Protein AF-0000000086856841 (afdb_homodimer)

Radius of gyration: 38.16 Å; Cα contacts (8 Å, |Δi|>4): 3807; chains: 2; bounding box: 121×107×82 Å

Solvent-accessible surface area (backbone atoms only — not comparable to full-atom values): 86858 Å² total; per-residue (Å²): 124,69,25,39,34,36,32,35,74,50,85,82,40,44,64,27,39,36,44,27,0,49,76,40,61,56,24,24,27,40,30,78,48,73,88,27,45,49,75,41,77,31,89,87,40,85,91,23,22,37,47,31,30,42,33,31,36,27,18,20,45,42,61,44,66,43,83,41,76,38,86,73,55,42,55,49,22,18,38,37,60,48,38,59,78,83,48,96,45,12,63,60,40,33,61,70,56,43,29,32,68,36,50,20,50,44,27,41,50,43,43,40,46,41,35,12,46,69,49,40,49,38,44,31,17,49,65,47,65,41,49,46,61,41,30,42,33,40,33,45,48,91,45,85,83,50,71,82,69,87,62,24,70,53,52,43,81,43,70,31,89,52,71,65,90,40,62,69,58,47,44,50,52,47,50,50,49,60,68,31,78,83,33,65,89,47,60,35,30,34,40,31,62,42,22,48,84,40,74,82,68,46,75,63,49,77,44,52,53,84,39,52,68,59,50,36,49,52,49,52,62,55,36,73,74,58,48,72,82,29,32,40,35,42,27,48,49,78,61,49,50,79,45,82,66,78,80,76,92,48,93,60,81,84,74,66,64,24,56,33,40,31,29,27,32,30,43,36,67,85,73,33,58,37,69,60,48,66,30,25,35,36,26,53,53,91,46,84,62,56,88,44,66,30,69,46,34,42,60,68,61,49,39,41,75,44,50,50,73,52,65,69,58,50,51,52,51,51,51,51,48,46,51,51,54,25,37,40,46,48,33,50,50,55,56,54,68,70,49,51,40,77,60,30,33,15,78,39,34,41,78,37,56,39,17,43,32,30,31,49,25,61,56,95,89,32,81,40,69,30,47,68,41,47,30,74,50,62,30,53,46,47,40,52,48,43,47,52,34,29,38,61,65,30,41,75,82,70,58,49,38,53,55,53,24,51,38,54,53,38,52,18,50,50,51,66,45,41,69,40,35,34,33,34,33,46,67,69,60,65,49,42,54,63,53,56,56,49,34,55,74,46,36,44,36,38,35,37,37,26,52,57,77,79,45,82,58,52,84,68,43,74,39,68,44,68,46,77,58,63,60,42,81,43,29,73,58,44,30,52,51,51,51,49,53,37,55,74,68,66,58,78,60,61,22,46,46,34,65,28,80,76,32,36,45,37,31,22,46,37,20,60,74,71,71,38,49,65,36,48,40,70,24,46,49,36,38,52,31,43,50,52,35,30,58,54,29,56,66,36,73,67,67,74,46,21,45,30,72,28,42,50,64,57,30,67,28,82,48,77,75,33,48,62,57,36,50,75,71,36,62,70,54,22,32,35,29,44,32,46,45,41,88,50,43,60,27,32,70,28,72,44,65,66,50,46,51,53,50,49,53,48,46,53,66,68,42,58,37,33,86,66,50,72,85,31,24,27,30,69,41,56,42,29,28,43,28,45,59,77,60,64,50,43,33,41,36,39,38,36,30,51,85,66,38,81,60,43,60,50,56,35,34,44,29,66,52,43,77,60,38,52,40,76,36,26,35,33,35,65,46,71,61,57,65,44,60,48,14,39,47,52,50,51,46,51,44,45,37,48,74,46,50,48,27,41,39,29,29,22,28,34,32,28,41,40,87,64,43,52,34,54,70,47,47,40,86,20,54,55,63,81,52,47,46,60,48,45,25,69,27,56,32,61,50,58,68,60,40,36,52,31,37,20,60,70,38,81,61,77,58,69,70,55,68,60,70,75,39,14,40,22,33,37,48,36,38,49,91,78,29,35,62,34,36,53,83,62,43,33,47,59,50,48,52,53,36,32,76,70,66,60,34,46,77,36,55,46,40,92,51,75,42,62,63,79,80,44,49,40,62,25,33,36,46,27,15,64,23,93,40,61,70,50,2,44,50,52,33,53,53,51,29,52,75,50,51,59,38,39,92,91,44,48,50,68,66,34,55,64,71,71,105,125,71,24,38,34,35,30,35,75,50,84,82,40,45,64,27,39,37,44,27,0,48,75,39,63,56,24,25,28,41,31,80,48,74,88,27,45,48,75,42,76,32,89,86,40,84,94,23,23,37,47,29,30,42,34,31,37,28,18,19,44,43,61,44,64,44,84,43,74,38,86,72,56,42,55,48,23,18,37,38,60,47,37,59,77,84,48,96,47,11,62,61,37,32,60,69,57,43,28,31,69,37,50,20,49,44,27,39,50,44,43,40,47,40,35,13,48,70,50,40,49,39,45,32,20,49,66,44,66,41,48,46,63,40,31,42,34,39,34,43,45,90,46,86,84,49,72,85,69,87,62,23,71,54,53,44,81,41,71,30,90,51,71,67,91,41,63,67,58,46,44,50,52,46,48,50,50,59,68,32,78,83,34,65,90,47,61,35,30,36,39,31,64,42,23,49,85,41,75,82,69,47,74,63,48,78,44,52,55,84,39,52,69,60,50,35,49,52,49,52,62,54,36,73,73,58,47,72,82,29,32,40,36,42,27,48,50,79,61,46,52,78,45,81,66,79,80,75,93,48,94,60,81,82,75,65,64,25,54,33,39,31,30,27,32,32,44,37,66,87,71,33,58,34,70,59,50,66,28,23,35,37,28,54,51,91,47,84,60,57,87,44,66,30,69,46,34,42,58,69,62,49,38,41,74,44,50,52,74,53,65,69,58,51,49,51,52,50,51,52,49,45,54,50,53,26,36,40,47,48,32,52,51,56,57,53,68,71,50,51,40,77,62,31,32,15,79,38,34,42,78,37,54,38,17,41,31,32,33,49,26,60,55,95,89,34,81,38,71,28,47,67,41,46,30,74,51,63,31,54,47,49,41,52,48,43,48,54,33,30,38,61,65,29,41,75,82,70,60,49,38,52,55,52,23,50,38,52,50,39,51,19,50,49,51,65,45,41,69,41,37,34,34,34,34,47,66,69,59,67,49,43,55,63,54,56,57,50,34,55,74,46,37,43,37,37,34,36,36,25,52,58,77,78,43,82,59,53,83,67,43,75,38,66,43,68,45,79,59,62,60,40,82,44,29,73,57,45,29,53,51,50,51,48,53,39,54,73,70,68,58,77,60,62,22,45,46,35,64,27,81,75,32,38,45,37,31,22,46,38,20,59,74,71,69,39,48,65,36,50,40,70,25,45,49,35,36,52,31,43,50,52,36,29,57,53,28,56,67,35,71,67,66,74,45,22,44,29,72,28,42,49,62,57,32,66,28,83,47,77,76,32,47,60,57,37,50,74,71,37,63,69,54,23,33,35,29,44,32,45,44,40,89,50,44,62,26,33,69,29,74,44,64,66,50,45,51,52,51,51,52,49,46,51,65,66,41,60,38,33,88,68,50,71,84,32,23,26,29,69,38,56,42,29,27,44,29,46,60,78,61,64,50,45,33,42,36,39,36,35,29,52,86,66,38,82,59,41,59,50,58,34,35,43,29,64,53,43,79,59,38,52,39,76,35,25,38,34,34,65,46,70,61,55,65,44,60,48,14,38,46,52,49,52,47,49,44,46,38,48,74,46,49,48,26,41,39,28,28,21,29,36,32,28,42,39,87,62,43,53,34,54,70,45,48,41,86,18,56,55,64,80,52,49,48,60,48,44,24,68,27,58,33,60,52,57,67,58,41,36,51,30,36,21,60,72,38,83,62,78,59,69,72,55,67,60,70,75,40,15,38,22,35,38,48,38,38,48,91,79,30,35,60,33,36,52,84,62,42,34,47,61,51,48,52,53,34,32,75,71,66,61,34,47,77,38,56,46,42,91,51,75,42,62,64,80,81,45,49,40,60,25,33,35,48,29,16,62,22,93,39,61,67,50,2,43,51,52,32,52,54,50,28,52,76,49,51,59,38,38,91,92,42,47,51,68,63,34,56,64,73,70,106

Foldseek 3Di:
DFAEEEEADCLLPLLLQQLLQQQPPQRYWYDHDLVQWDWDADPVDGPATWIWGQWTWTHHHPGDIDIDGDVVTDTHQEYEYDCQPDDPRNVSSQVRQFAHPHFYQAHNLLQQQQLWQLQLQQLLQQQLVFAAWQKEKEAEDPQVVHFPRDDGPRYHYDYDPDLPPCLVVLLVVLVCSLPDPSNVVFFKKKKFKTGSVCSPVTDMDMDTSVPSVVVSVSQSVVSVPDDNRMMIMITGLFFFDADDDPDDPDPDDDFDKFKKKKWKWFLAFPRAIFTAAIWMDMGGRVDDDDFPPDQIDHQVVVVVNRVVPDPVVSVVVVVVVRSSVRSSVVSSQVSLVPDDQVSRSHPNYGHGMKMWMWGWHADPNDTGIHTYGMHRRRSSSNRVSNQVVCVVVPDDGGCRSVRVSLRSSQSSLLSVQAPAEEEEEEQDDPLNVVVLVVCVVSNYAYAYEYQDPPHPCCVRHNHYHHDRCLLVVVLLVVLVVVVVSCVVVPHLGLFYQYQQLQCHLSRLNNCVVSVFDFFHSQLSVCQQFQQSLLVLQCPQCDDVHGLNVQHWDKFWAPDLVRLVVRPVRADPQKWKDFRRFPQLFLIFGDGDSVRNSVSLVVQCVQQAACVSAPRGNCSHPRIMMITHDDDAWKWKKKFAAAQLDTQDIAIKGWFAADPGSRATWKIKPPALDDPVQVVLVNVSLSNSSVSSRGHFAIKIWMWGADPVTIHGRGIRRHHDGWCVQVVCCQFFNDGRSSSRVCRRSVHHRSGRPDTDTPWMKMKTFAACVQCVCLVPVVVVVVVLVVCVVVVAKDKRADDPDFGDDDSRTGTGMMIMGIDRDNVVRLVSRQVSCVVSVVDDPVRHSVNRSVVRD/DFAEEEEADCLLPLLLQQLLQQQPPQRYWYHHDLVQWDWDADPVDGPATWIWGQWTWTYHHPGDIDIDGDVVTDTHQEYEYDCQPDDPRNVSSQVRQFAHPHFYQAHNLLQQQQLFFLQLQQLLQQQLVFAAWQKEKEAEDPQVVHFPRDDGPRYHYDYDPDLPPCLVVLLVVLVCSLPDPSNVVFFKKKKFKTGSVCSPVTDMDMDTSVPSVVVSVSNSVVSVPDDNRMMIMITGLFFFDADDDPDDPDPDDDFDKFKKKKWKWFLAFPRAIFTAAIWMDMGGRVDDDDQPPDQIDHQVVVVVVRVVPDPVVSVVVVVVVRSSVRSSVVSSQVSLVPDDQVSRSHPNYGHGMKMWMWGWHADPNDTGIHTYGMHRRRSSSNGVSNQVVCVVVPDDGGCRSVRVSLRSSQSSLLSVQAPAEEEEEEQDDPLNVVVLVVCVVSNYAYAYEYQDPPHPCCVSHNHYHHDRCLLPVVLVVVLVVVVVSCVVVVHLGLFYQYQQLQCHLSRLNNCVVSVFDFFHSQLSVCQQFQQSLLVLQCPQCDDVHGLNVQHWDKFWAPDLVRLVVRPVRADPQKWKDFRRFPQLFLIFGDGDSVRNSVSLVVQCVQQAACVSAPRGNCSHPRIMMITHDDDAWKWKKKFAAAQLDTQDIAIKGWFAADPGSRATWKIKPPALDDPVQVVLVNVSLSNSSVSSRGHFAIKIWMWGADPVTIHGRGIRRHHDGWCVQVVCCQFFNDGRSSSRVCRRSVHHRSGRPDTDTPWMKMKTFAACVQCVCLVPVVVVVVVLVVCVVVVAKDKRADDPDFGDDDSRTGTGMMIMGIDRDNVVRLVSRQVSCVVSVVDDPVRHSVNRSVVRD

pLDDT: mean 92.72, std 7.04, range [60.16, 98.81]

Structure (mmCIF, N/CA/C/O backbone):
data_AF-0000000086856841-model_v1
#
loop_
_entity.id
_entity.type
_entity.pdbx_description
1 polymer 'Carnosine synthase 1'
#
loop_
_atom_site.group_PDB
_atom_site.id
_atom_site.type_symbol
_atom_site.label_atom_id
_atom_site.label_alt_id
_atom_site.label_comp_id
_atom_site.label_asym_id
_atom_site.label_entity_id
_atom_site.label_seq_id
_atom_site.pdbx_PDB_ins_code
_atom_site.Cartn_x
_atom_site.Cartn_y
_atom_site.Cartn_z
_atom_site.occupancy
_atom_site.B_iso_or_equiv
_atom_site.auth_seq_id
_atom_site.auth_comp_id
_atom_site.auth_asym_id
_atom_site.auth_atom_id
_atom_site.pdbx_PDB_model_num
ATOM 1 N N . ASP A 1 1 ? -15.812 -6.828 -26.203 1 84.38 1 ASP A N 1
ATOM 2 C CA . ASP A 1 1 ? -15.258 -6.031 -25.125 1 84.38 1 ASP A CA 1
ATOM 3 C C . ASP A 1 1 ? -16.062 -6.223 -23.828 1 84.38 1 ASP A C 1
ATOM 5 O O . ASP A 1 1 ? -17.297 -6.172 -23.844 1 84.38 1 ASP A O 1
ATOM 9 N N . MET A 1 2 ? -15.383 -6.559 -22.812 1 94.44 2 MET A N 1
ATOM 10 C CA . MET A 1 2 ? -16.031 -6.699 -21.516 1 94.44 2 MET A CA 1
ATOM 11 C C . MET A 1 2 ? -16.469 -5.34 -20.969 1 94.44 2 MET A C 1
ATOM 13 O O . MET A 1 2 ? -15.703 -4.371 -21.016 1 94.44 2 MET A O 1
ATOM 17 N N . THR A 1 3 ? -17.719 -5.25 -20.5 1 98 3 THR A N 1
ATOM 18 C CA . THR A 1 3 ? -18.25 -3.977 -20.031 1 98 3 THR A CA 1
ATOM 19 C C . THR A 1 3 ? -18.922 -4.148 -18.672 1 98 3 THR A C 1
ATOM 21 O O . THR A 1 3 ? -19.891 -4.898 -18.547 1 98 3 THR A O 1
ATOM 24 N N . VAL A 1 4 ? -18.406 -3.479 -17.688 1 98.38 4 VAL A N 1
ATOM 25 C CA . VAL A 1 4 ? -19.062 -3.287 -16.391 1 98.38 4 VAL A CA 1
ATOM 26 C C . VAL A 1 4 ? -19.734 -1.915 -16.359 1 98.38 4 VAL A C 1
ATOM 28 O O . VAL A 1 4 ? -19.047 -0.885 -16.359 1 98.38 4 VAL A O 1
ATOM 31 N N . CYS A 1 5 ? -21 -1.952 -16.297 1 98.44 5 CYS A N 1
ATOM 32 C CA . CYS A 1 5 ? -21.75 -0.707 -16.375 1 98.44 5 CYS A CA 1
ATOM 33 C C . CYS A 1 5 ? -22.234 -0.276 -14.992 1 98.44 5 CYS A C 1
ATOM 35 O O . CYS A 1 5 ? -22.891 -1.048 -14.289 1 98.44 5 CYS A O 1
ATOM 37 N N . ILE A 1 6 ? -21.906 0.891 -14.594 1 97.69 6 ILE A N 1
ATOM 38 C CA . ILE A 1 6 ? -22.422 1.501 -13.375 1 97.69 6 ILE A CA 1
ATOM 39 C C . ILE A 1 6 ? -23.438 2.586 -13.734 1 97.69 6 ILE A C 1
ATOM 41 O O . ILE A 1 6 ? -23.094 3.568 -14.398 1 97.69 6 ILE A O 1
ATOM 45 N N . LEU A 1 7 ? -24.641 2.432 -13.297 1 96.62 7 LEU A N 1
ATOM 46 C CA . LEU A 1 7 ? -25.734 3.348 -13.609 1 96.62 7 LEU A CA 1
ATOM 47 C C . LEU A 1 7 ? -25.906 4.391 -12.508 1 96.62 7 LEU A C 1
ATOM 49 O O . LEU A 1 7 ? -25.906 4.051 -11.32 1 96.62 7 LEU A O 1
ATOM 53 N N . GLY A 1 8 ? -25.984 5.637 -12.914 1 92.88 8 GLY A N 1
ATOM 54 C CA . GLY A 1 8 ? -26.344 6.68 -11.961 1 92.88 8 GLY A CA 1
ATOM 55 C C . GLY A 1 8 ? -25.141 7.438 -11.438 1 92.88 8 GLY A C 1
ATOM 56 O O . GLY A 1 8 ? -24.141 7.594 -12.133 1 92.88 8 GLY A O 1
ATOM 57 N N . SER A 1 9 ? -25.281 7.934 -10.242 1 87.94 9 SER A N 1
ATOM 58 C CA . SER A 1 9 ? -24.266 8.781 -9.625 1 87.94 9 SER A CA 1
ATOM 59 C C . SER A 1 9 ? -23 8 -9.312 1 87.94 9 SER A C 1
ATOM 61 O O . SER A 1 9 ? -23.078 6.887 -8.789 1 87.94 9 SER A O 1
ATOM 63 N N . PRO A 1 10 ? -21.844 8.625 -9.648 1 87.75 10 PRO A N 1
ATOM 64 C CA . PRO A 1 10 ? -20.578 7.945 -9.375 1 87.75 10 PRO A CA 1
ATOM 65 C C . PRO A 1 10 ? -20.125 8.109 -7.926 1 87.75 10 PRO A C 1
ATOM 67 O O . PRO A 1 10 ? -19.094 7.539 -7.527 1 87.75 10 PRO A O 1
ATOM 70 N N . THR A 1 11 ? -20.688 8.828 -7.078 1 82.5 11 THR A N 1
ATOM 71 C CA . THR A 1 11 ? -20.203 9.281 -5.781 1 82.5 11 THR A CA 1
ATOM 72 C C . THR A 1 11 ? -19.703 8.109 -4.949 1 82.5 11 THR A C 1
ATOM 74 O O . THR A 1 11 ? -18.594 8.141 -4.414 1 82.5 11 THR A O 1
ATOM 77 N N . ALA A 1 12 ? -20.469 7.039 -4.965 1 86.31 12 ALA A N 1
ATOM 78 C CA . ALA A 1 12 ? -20.078 5.906 -4.129 1 86.31 12 ALA A CA 1
ATOM 79 C C . ALA A 1 12 ? -19.203 4.93 -4.91 1 86.31 12 ALA A C 1
ATOM 81 O O . ALA A 1 12 ? -18.562 4.055 -4.324 1 86.31 12 ALA A O 1
ATOM 82 N N . PHE A 1 13 ? -19.031 5.145 -6.219 1 93.62 13 PHE A N 1
ATOM 83 C CA . PHE A 1 13 ? -18.391 4.109 -7.023 1 93.62 13 PHE A CA 1
ATOM 84 C C . PHE A 1 13 ? -17.109 4.625 -7.668 1 93.62 13 PHE A C 1
ATOM 86 O O . PHE A 1 13 ? -16.375 3.861 -8.281 1 93.62 13 PHE A O 1
ATOM 93 N N . LEU A 1 14 ? -16.859 5.891 -7.48 1 94.44 14 LEU A N 1
ATOM 94 C CA . LEU A 1 14 ? -15.766 6.504 -8.219 1 94.44 14 LEU A CA 1
ATOM 95 C C . LEU A 1 14 ? -14.453 5.789 -7.926 1 94.44 14 LEU A C 1
ATOM 97 O O . LEU A 1 14 ? -13.719 5.434 -8.844 1 94.44 14 LEU A O 1
ATOM 101 N N . PRO A 1 15 ? -14.102 5.5 -6.609 1 93.56 15 PRO A N 1
ATOM 102 C CA . PRO A 1 15 ? -12.852 4.785 -6.367 1 93.56 15 PRO A CA 1
ATOM 103 C C . PRO A 1 15 ? -12.82 3.406 -7.02 1 93.56 15 PRO A C 1
ATOM 105 O O . PRO A 1 15 ? -11.758 2.941 -7.441 1 93.56 15 PRO A O 1
ATOM 108 N N . ILE A 1 16 ? -13.953 2.764 -7.133 1 95.88 16 ILE A N 1
ATOM 109 C CA . ILE A 1 16 ? -14.07 1.444 -7.746 1 95.88 16 ILE A CA 1
ATOM 110 C C . ILE A 1 16 ? -13.875 1.558 -9.258 1 95.88 16 ILE A C 1
ATOM 112 O O . ILE A 1 16 ? -13.164 0.751 -9.859 1 95.88 16 ILE A O 1
ATOM 116 N N . LEU A 1 17 ? -14.516 2.617 -9.844 1 96.69 17 LEU A N 1
ATOM 117 C CA . LEU A 1 17 ? -14.391 2.887 -11.273 1 96.69 17 LEU A CA 1
ATOM 118 C C . LEU A 1 17 ? -12.938 3.154 -11.648 1 96.69 17 LEU A C 1
ATOM 120 O O . LEU A 1 17 ? -12.438 2.615 -12.633 1 96.69 17 LEU A O 1
ATOM 124 N N . LEU A 1 18 ? -12.289 3.902 -10.828 1 93.62 18 LEU A N 1
ATOM 125 C CA . LEU A 1 18 ? -10.898 4.242 -11.094 1 93.62 18 LEU A CA 1
ATOM 126 C C . LEU A 1 18 ? -10.008 3.008 -10.984 1 93.62 18 LEU A C 1
ATOM 128 O O . LEU A 1 18 ? -9.172 2.758 -11.852 1 93.62 18 LEU A O 1
ATOM 132 N N . GLU A 1 19 ? -10.195 2.225 -9.961 1 94.06 19 GLU A N 1
ATOM 133 C CA . GLU A 1 19 ? -9.414 1.005 -9.773 1 94.06 19 GLU A CA 1
ATOM 134 C C . GLU A 1 19 ? -9.68 0.001 -10.891 1 94.06 19 GLU A C 1
ATOM 136 O O . GLU A 1 19 ? -8.742 -0.597 -11.43 1 94.06 19 GLU A O 1
ATOM 141 N N . GLY A 1 20 ? -10.953 -0.18 -11.203 1 95.94 20 GLY A N 1
ATOM 142 C CA . GLY A 1 20 ? -11.305 -1.084 -12.289 1 95.94 20 GLY A CA 1
ATOM 143 C C . GLY A 1 20 ? -10.711 -0.671 -13.625 1 95.94 20 GLY A C 1
ATOM 144 O O . GLY A 1 20 ? -10.297 -1.521 -14.414 1 95.94 20 GLY A O 1
ATOM 145 N N . GLY A 1 21 ? -10.727 0.634 -13.867 1 94.12 21 GLY A N 1
ATOM 146 C CA . GLY A 1 21 ? -10.117 1.143 -15.086 1 94.12 21 GLY A CA 1
ATOM 147 C C . GLY A 1 21 ? -8.625 0.851 -15.18 1 94.12 21 GLY A C 1
ATOM 148 O O . GLY A 1 21 ? -8.109 0.581 -16.266 1 94.12 21 GLY A O 1
ATOM 149 N N . THR A 1 22 ? -7.992 0.913 -14.086 1 90.31 22 THR A N 1
ATOM 150 C CA . THR A 1 22 ? -6.566 0.604 -14.047 1 90.31 22 THR A CA 1
ATOM 151 C C . THR A 1 22 ? -6.328 -0.879 -14.32 1 90.31 22 THR A C 1
ATOM 153 O O . THR A 1 22 ? -5.395 -1.242 -15.039 1 90.31 22 THR A O 1
ATOM 156 N N . ARG A 1 23 ? -7.184 -1.708 -13.859 1 92.12 23 ARG A N 1
ATOM 157 C CA . ARG A 1 23 ? -7.035 -3.156 -13.961 1 92.12 23 ARG A CA 1
ATOM 158 C C . ARG A 1 23 ? -7.418 -3.646 -15.352 1 92.12 23 ARG A C 1
ATOM 160 O O . ARG A 1 23 ? -6.789 -4.566 -15.883 1 92.12 23 ARG A O 1
ATOM 167 N N . CYS A 1 24 ? -8.508 -3.119 -15.828 1 94.62 24 CYS A N 1
ATOM 168 C CA . CYS A 1 24 ? -9.023 -3.443 -17.156 1 94.62 24 CYS A CA 1
ATOM 169 C C . CYS A 1 24 ? -9.422 -2.18 -17.906 1 94.62 24 CYS A C 1
ATOM 171 O O . CYS A 1 24 ? -10.602 -1.823 -17.953 1 94.62 24 CYS A O 1
ATOM 173 N N . PRO A 1 25 ? -8.453 -1.572 -18.578 1 92.69 25 PRO A N 1
ATOM 174 C CA . PRO A 1 25 ? -8.703 -0.278 -19.219 1 92.69 25 PRO A CA 1
ATOM 175 C C . PRO A 1 25 ? -9.875 -0.323 -20.203 1 92.69 25 PRO A C 1
ATOM 177 O O . PRO A 1 25 ? -9.891 -1.154 -21.109 1 92.69 25 PRO A O 1
ATOM 180 N N . GLY A 1 26 ? -10.82 0.481 -19.953 1 94.88 26 GLY A N 1
ATOM 181 C CA . GLY A 1 26 ? -11.953 0.622 -20.844 1 94.88 26 GLY A CA 1
ATOM 182 C C . GLY A 1 26 ? -13.133 -0.247 -20.469 1 94.88 26 GLY A C 1
ATOM 183 O O . GLY A 1 26 ? -14.234 -0.07 -20.984 1 94.88 26 GLY A O 1
ATOM 184 N N . ALA A 1 27 ? -12.953 -1.126 -19.516 1 97 27 ALA A N 1
ATOM 185 C CA . ALA A 1 27 ? -13.992 -2.084 -19.156 1 97 27 ALA A CA 1
ATOM 186 C C . ALA A 1 27 ? -15.047 -1.444 -18.25 1 97 27 ALA A C 1
ATOM 188 O O . ALA A 1 27 ? -16.219 -1.814 -18.297 1 97 27 ALA A O 1
ATOM 189 N N . MET A 1 28 ? -14.648 -0.501 -17.391 1 97.62 28 MET A N 1
ATOM 190 C CA . MET A 1 28 ? -15.57 0.188 -16.5 1 97.62 28 MET A CA 1
ATOM 191 C C . MET A 1 28 ? -16.234 1.37 -17.203 1 97.62 28 MET A C 1
ATOM 193 O O . MET A 1 28 ? -15.547 2.275 -17.672 1 97.62 28 MET A O 1
ATOM 197 N N . VAL A 1 29 ? -17.562 1.37 -17.234 1 98.19 29 VAL A N 1
ATOM 198 C CA . VAL A 1 29 ? -18.281 2.426 -17.938 1 98.19 29 VAL A CA 1
ATOM 199 C C . VAL A 1 29 ? -19.359 3 -17.031 1 98.19 29 VAL A C 1
ATOM 201 O O . VAL A 1 29 ? -20.203 2.26 -16.516 1 98.19 29 VAL A O 1
ATOM 204 N N . LEU A 1 30 ? -19.297 4.246 -16.797 1 97.88 30 LEU A N 1
ATOM 205 C CA . LEU A 1 30 ? -20.297 4.973 -16.031 1 97.88 30 LEU A CA 1
ATOM 206 C C . LEU A 1 30 ? -21.375 5.539 -16.938 1 97.88 30 LEU A C 1
ATOM 208 O O . LEU A 1 30 ? -21.078 6.227 -17.922 1 97.88 30 LEU A O 1
ATOM 212 N N . CYS A 1 31 ? -22.594 5.16 -16.703 1 97.75 31 CYS A N 1
ATOM 213 C CA . CYS A 1 31 ? -23.75 5.68 -17.422 1 97.75 31 CYS A CA 1
ATOM 214 C C . CYS A 1 31 ? -24.5 6.707 -16.578 1 97.75 31 CYS A C 1
ATOM 216 O O . CYS A 1 31 ? -25.156 6.355 -15.594 1 97.75 31 CYS A O 1
ATOM 218 N N . LEU A 1 32 ? -24.562 7.953 -17 1 95.19 32 LEU A N 1
ATOM 219 C CA . LEU A 1 32 ? -25.062 9.047 -16.188 1 95.19 32 LEU A CA 1
ATOM 220 C C . LEU A 1 32 ? -26.469 9.453 -16.641 1 95.19 32 LEU A C 1
ATOM 222 O O . LEU A 1 32 ? -27.109 10.305 -16 1 95.19 32 LEU A O 1
ATOM 226 N N . SER A 1 33 ? -26.953 8.828 -17.797 1 94.69 33 SER A N 1
ATOM 227 C CA . SER A 1 33 ? -28.25 9.219 -18.328 1 94.69 33 SER A CA 1
ATOM 228 C C . SER A 1 33 ? -28.969 8.023 -18.953 1 94.69 33 SER A C 1
ATOM 230 O O . SER A 1 33 ? -28.344 7.172 -19.578 1 94.69 33 SER A O 1
ATOM 232 N N . PRO A 1 34 ? -30.281 7.957 -18.766 1 94.75 34 PRO A N 1
ATOM 233 C CA . PRO A 1 34 ? -31.031 6.871 -19.406 1 94.75 34 PRO A CA 1
ATOM 234 C C . PRO A 1 34 ? -30.969 6.93 -20.938 1 94.75 34 PRO A C 1
ATOM 236 O O . PRO A 1 34 ? -31.188 5.914 -21.594 1 94.75 34 PRO A O 1
ATOM 239 N N . THR A 1 35 ? -30.641 8.109 -21.5 1 96.44 35 THR A N 1
ATOM 240 C CA . THR A 1 35 ? -30.578 8.258 -22.938 1 96.44 35 THR A CA 1
ATOM 241 C C . THR A 1 35 ? -29.312 7.602 -23.5 1 96.44 35 THR A C 1
ATOM 243 O O . THR A 1 35 ? -29.172 7.418 -24.703 1 96.44 35 THR A O 1
ATOM 246 N N . TRP A 1 36 ? -28.422 7.242 -22.609 1 97.88 36 TRP A N 1
ATOM 247 C CA . TRP A 1 36 ? -27.141 6.668 -23.016 1 97.88 36 TRP A CA 1
ATOM 248 C C . TRP A 1 36 ? -27.25 5.156 -23.172 1 97.88 36 TRP A C 1
ATOM 250 O O . TRP A 1 36 ? -26.312 4.5 -23.609 1 97.88 36 TRP A O 1
ATOM 260 N N . ALA A 1 37 ? -28.406 4.559 -22.828 1 97.56 37 ALA A N 1
ATOM 261 C CA . ALA A 1 37 ? -28.547 3.104 -22.828 1 97.56 37 ALA A CA 1
ATOM 262 C C . ALA A 1 37 ? -29.906 2.689 -23.391 1 97.56 37 ALA A C 1
ATOM 264 O O . ALA A 1 37 ? -30.844 3.484 -23.406 1 97.56 37 ALA A O 1
ATOM 265 N N . SER A 1 38 ? -29.938 1.482 -23.938 1 97.38 38 SER A N 1
ATOM 266 C CA . SER A 1 38 ? -31.172 0.884 -24.422 1 97.38 38 SER A CA 1
ATOM 267 C C . SER A 1 38 ? -31.266 -0.593 -24.062 1 97.38 38 SER A C 1
ATOM 269 O O . SER A 1 38 ? -30.234 -1.24 -23.844 1 97.38 38 SER A O 1
ATOM 271 N N . ARG A 1 39 ? -32.406 -1.087 -23.906 1 97.19 39 ARG A N 1
ATOM 272 C CA . ARG A 1 39 ? -32.656 -2.5 -23.656 1 97.19 39 ARG A CA 1
ATOM 273 C C . ARG A 1 39 ? -33.188 -3.197 -24.906 1 97.19 39 ARG A C 1
ATOM 275 O O . ARG A 1 39 ? -34.094 -2.695 -25.562 1 97.19 39 ARG A O 1
ATOM 282 N N . VAL A 1 40 ? -32.656 -4.324 -25.172 1 97.62 40 VAL A N 1
ATOM 283 C CA . VAL A 1 40 ? -33.125 -5.148 -26.281 1 97.62 40 VAL A CA 1
ATOM 284 C C . VAL A 1 40 ? -33.375 -6.57 -25.797 1 97.62 40 VAL A C 1
ATOM 286 O O . VAL A 1 40 ? -32.719 -7.039 -24.859 1 97.62 40 VAL A O 1
ATOM 289 N N . PRO A 1 41 ? -34.344 -7.27 -26.344 1 97 41 PRO A N 1
ATOM 290 C CA . PRO A 1 41 ? -34.562 -8.656 -25.922 1 97 41 PRO A CA 1
ATOM 291 C C . PRO A 1 41 ? -33.312 -9.516 -26.047 1 97 41 PRO A C 1
ATOM 293 O O . PRO A 1 41 ? -32.594 -9.422 -27.047 1 97 41 PRO A O 1
ATOM 296 N N . SER A 1 42 ? -33.125 -10.305 -25.078 1 96.31 42 SER A N 1
ATOM 297 C CA . SER A 1 42 ? -31.922 -11.156 -25.062 1 96.31 42 SER A CA 1
ATOM 298 C C . SER A 1 42 ? -32.031 -12.258 -26.109 1 96.31 42 SER A C 1
ATOM 300 O O . SER A 1 42 ? -33.094 -12.852 -26.297 1 96.31 42 SER A O 1
ATOM 302 N N . GLU A 1 43 ? -31 -12.562 -26.703 1 90.62 43 GLU A N 1
ATOM 303 C CA . GLU A 1 43 ? -30.938 -13.648 -27.688 1 90.62 43 GLU A CA 1
ATOM 304 C C . GLU A 1 43 ? -30.734 -15 -27 1 90.62 43 GLU A C 1
ATOM 306 O O . GLU A 1 43 ? -31.141 -16.031 -27.531 1 90.62 43 GLU A O 1
ATOM 311 N N . THR A 1 44 ? -30.188 -14.977 -25.906 1 88.38 44 THR A N 1
ATOM 312 C CA . THR A 1 44 ? -29.75 -16.219 -25.266 1 88.38 44 THR A CA 1
ATOM 313 C C . THR A 1 44 ? -30.672 -16.578 -24.109 1 88.38 44 THR A C 1
ATOM 315 O O . THR A 1 44 ? -30.719 -17.75 -23.703 1 88.38 44 THR A O 1
ATOM 318 N N . SER A 1 45 ? -31.359 -15.609 -23.594 1 91.69 45 SER A N 1
ATOM 319 C CA . SER A 1 45 ? -32.219 -15.852 -22.438 1 91.69 45 SER A CA 1
ATOM 320 C C . SER A 1 45 ? -33.625 -15.281 -22.672 1 91.69 45 SER A C 1
ATOM 322 O O . SER A 1 45 ? -33.875 -14.117 -22.359 1 91.69 45 SER A O 1
ATOM 324 N N . PRO A 1 46 ? -34.5 -16.141 -23.047 1 91 46 PRO A N 1
ATOM 325 C CA . PRO A 1 46 ? -35.844 -15.656 -23.344 1 91 46 PRO A CA 1
ATOM 326 C C . PRO A 1 46 ? -36.5 -14.992 -22.141 1 91 46 PRO A C 1
ATOM 328 O O . PRO A 1 46 ? -36.375 -15.469 -21 1 91 46 PRO A O 1
ATOM 331 N N . GLY A 1 47 ? -37.094 -13.875 -22.375 1 92.38 47 GLY A N 1
ATOM 332 C CA . GLY A 1 47 ? -37.781 -13.172 -21.328 1 92.38 47 GLY A CA 1
ATOM 333 C C . GLY A 1 47 ? -36.938 -12.133 -20.625 1 92.38 47 GLY A C 1
ATOM 334 O O . GLY A 1 47 ? -37.438 -11.383 -19.781 1 92.38 47 GLY A O 1
ATOM 335 N N . THR A 1 48 ? -35.75 -12.109 -20.922 1 96.69 48 THR A N 1
ATOM 336 C CA . THR A 1 48 ? -34.844 -11.141 -20.328 1 96.69 48 THR A CA 1
ATOM 337 C C . THR A 1 48 ? -34.344 -10.133 -21.359 1 96.69 48 THR A C 1
ATOM 339 O O . THR A 1 48 ? -34.719 -10.219 -22.531 1 96.69 48 THR A O 1
ATOM 342 N N . TRP A 1 49 ? -33.594 -9.156 -20.859 1 97.75 49 TRP A N 1
ATOM 343 C CA . TRP A 1 49 ? -33.156 -8.07 -21.719 1 97.75 49 TRP A CA 1
ATOM 344 C C . TRP A 1 49 ? -31.625 -7.914 -21.672 1 97.75 49 TRP A C 1
ATOM 346 O O . TRP A 1 49 ? -31.016 -8.133 -20.625 1 97.75 49 TRP A O 1
ATOM 356 N N . SER A 1 50 ? -31.047 -7.551 -22.828 1 97.94 50 SER A N 1
ATOM 357 C CA . SER A 1 50 ? -29.656 -7.109 -22.875 1 97.94 50 SER A CA 1
ATOM 358 C C . SER A 1 50 ? -29.562 -5.586 -22.797 1 97.94 50 SER A C 1
ATOM 360 O O . SER A 1 50 ? -30.375 -4.879 -23.406 1 97.94 50 SER A O 1
ATOM 362 N N . LEU A 1 51 ? -28.656 -5.078 -22 1 98.25 51 LEU A N 1
ATOM 363 C CA . LEU A 1 51 ? -28.438 -3.641 -21.891 1 98.25 51 LEU A CA 1
ATOM 364 C C . LEU A 1 51 ? -27.328 -3.193 -22.844 1 98.25 51 LEU A C 1
ATOM 366 O O . LEU A 1 51 ? -26.203 -3.701 -22.781 1 98.25 51 LEU A O 1
ATOM 370 N N . LEU A 1 52 ? -27.656 -2.271 -23.719 1 98.31 52 LEU A N 1
ATOM 371 C CA . LEU A 1 52 ? -26.703 -1.731 -24.703 1 98.31 52 LEU A CA 1
ATOM 372 C C . LEU A 1 52 ? -26.391 -0.269 -24.406 1 98.31 52 LEU A C 1
ATOM 374 O O . LEU A 1 52 ? -27.312 0.528 -24.156 1 98.31 52 LEU A O 1
ATOM 378 N N . LEU A 1 53 ? -25.156 0.075 -24.328 1 98.38 53 LEU A N 1
ATOM 379 C CA . LEU A 1 53 ? -24.719 1.444 -24.078 1 98.38 53 LEU A CA 1
ATOM 380 C C . LEU A 1 53 ? -24.312 2.139 -25.375 1 98.38 53 LEU A C 1
ATOM 382 O O . LEU A 1 53 ? -23.438 1.656 -26.094 1 98.38 53 LEU A O 1
ATOM 386 N N . SER A 1 54 ? -24.906 3.258 -25.688 1 98.25 54 SER A N 1
ATOM 387 C CA . SER A 1 54 ? -24.531 4.062 -26.844 1 98.25 54 SER A CA 1
ATOM 388 C C . SER A 1 54 ? -23.516 5.137 -26.469 1 98.25 54 SER A C 1
ATOM 390 O O . SER A 1 54 ? -22.797 5.648 -27.344 1 98.25 54 SER A O 1
ATOM 392 N N . ARG A 1 55 ? -23.531 5.469 -25.203 1 97.69 55 ARG A N 1
ATOM 393 C CA . ARG A 1 55 ? -22.609 6.461 -24.656 1 97.69 55 ARG A CA 1
ATOM 394 C C . ARG A 1 55 ? -22.234 6.129 -23.219 1 97.69 55 ARG A C 1
ATOM 396 O O . ARG A 1 55 ? -22.953 5.402 -22.531 1 97.69 55 ARG A O 1
ATOM 403 N N . GLY A 1 56 ? -21.125 6.57 -22.781 1 97.69 56 GLY A N 1
ATOM 404 C CA . GLY A 1 56 ? -20.703 6.383 -21.391 1 97.69 56 GLY A CA 1
ATOM 405 C C . GLY A 1 56 ? -19.328 6.945 -21.109 1 97.69 56 GLY A C 1
ATOM 406 O O . GLY A 1 56 ? -18.594 7.301 -22.031 1 97.69 56 GLY A O 1
ATOM 407 N N . VAL A 1 57 ? -19.031 7.148 -19.812 1 97.75 57 VAL A N 1
ATOM 408 C CA . VAL A 1 57 ? -17.688 7.535 -19.391 1 97.75 57 VAL A CA 1
ATOM 409 C C . VAL A 1 57 ? -16.844 6.289 -19.125 1 97.75 57 VAL A C 1
ATOM 411 O O . VAL A 1 57 ? -17.125 5.531 -18.188 1 97.75 57 VAL A O 1
ATOM 414 N N . SER A 1 58 ? -15.844 6.074 -19.922 1 96.88 58 SER A N 1
ATOM 415 C CA . SER A 1 58 ? -14.961 4.926 -19.766 1 96.88 58 SER A CA 1
ATOM 416 C C . SER A 1 58 ? -13.742 5.281 -18.922 1 96.88 58 SER A C 1
ATOM 418 O O . SER A 1 58 ? -13.227 6.398 -19 1 96.88 58 SER A O 1
ATOM 420 N N . PHE A 1 59 ? -13.352 4.383 -18.078 1 95.62 59 PHE A N 1
ATOM 421 C CA . PHE A 1 59 ? -12.211 4.586 -17.203 1 95.62 59 PHE A CA 1
ATOM 422 C C . PHE A 1 59 ? -11.016 3.752 -17.672 1 95.62 59 PHE A C 1
ATOM 424 O O . PHE A 1 59 ? -11.172 2.58 -18.016 1 95.62 59 PHE A O 1
ATOM 431 N N . LYS A 1 60 ? -9.867 4.348 -17.656 1 91.56 60 LYS A N 1
ATOM 432 C CA . LYS A 1 60 ? -8.656 3.686 -18.125 1 91.56 60 LYS A CA 1
ATOM 433 C C . LYS A 1 60 ? -7.516 3.848 -17.125 1 91.56 60 LYS A C 1
ATOM 435 O O . LYS A 1 60 ? -7.73 4.305 -16 1 91.56 60 LYS A O 1
ATOM 440 N N . GLN A 1 61 ? -6.414 3.34 -17.484 1 84.44 61 GLN A N 1
ATOM 441 C CA . GLN A 1 61 ? -5.258 3.35 -16.609 1 84.44 61 GLN A CA 1
ATOM 442 C C . GLN A 1 61 ? -4.879 4.773 -16.203 1 84.44 61 GLN A C 1
ATOM 444 O O . GLN A 1 61 ? -5.02 5.703 -17 1 84.44 61 GLN A O 1
ATOM 449 N N . GLY A 1 62 ? -4.402 4.992 -14.977 1 75.69 62 GLY A N 1
ATOM 450 C CA . GLY A 1 62 ? -3.932 6.285 -14.5 1 75.69 62 GLY A CA 1
ATOM 451 C C . GLY A 1 62 ? -5.059 7.238 -14.148 1 75.69 62 GLY A C 1
ATOM 452 O O . GLY A 1 62 ? -4.836 8.445 -14.008 1 75.69 62 GLY A O 1
ATOM 453 N N . GLY A 1 63 ? -6.359 6.738 -14.156 1 77.69 63 GLY A N 1
ATOM 454 C CA . GLY A 1 63 ? -7.5 7.559 -13.781 1 77.69 63 GLY A CA 1
ATOM 455 C C . GLY A 1 63 ? -8.086 8.336 -14.945 1 77.69 63 GLY A C 1
ATOM 456 O O . GLY A 1 63 ? -8.984 9.156 -14.758 1 77.69 63 GLY A O 1
ATOM 457 N N . HIS A 1 64 ? -7.59 8.086 -16.109 1 84.06 64 HIS A N 1
ATOM 458 C CA . HIS A 1 64 ? -8.141 8.734 -17.297 1 84.06 64 HIS A CA 1
ATOM 459 C C . HIS A 1 64 ? -9.562 8.258 -17.578 1 84.06 64 HIS A C 1
ATOM 461 O O . HIS A 1 64 ? -9.828 7.055 -17.578 1 84.06 64 HIS A O 1
ATOM 467 N N . SER A 1 65 ? -10.391 9.227 -17.578 1 90.38 65 SER A N 1
ATOM 468 C CA . SER A 1 65 ? -11.781 8.938 -17.922 1 90.38 65 SER A CA 1
ATOM 469 C C . SER A 1 65 ? -12.227 9.742 -19.141 1 90.38 65 SER A C 1
ATOM 471 O O . SER A 1 65 ? -11.82 10.898 -19.297 1 90.38 65 SER A O 1
ATOM 473 N N . THR A 1 66 ? -12.945 9.148 -20.062 1 93.81 66 THR A N 1
ATOM 474 C CA . THR A 1 66 ? -13.352 9.797 -21.312 1 93.81 66 THR A CA 1
ATOM 475 C C . THR A 1 66 ? -14.812 9.5 -21.609 1 93.81 66 THR A C 1
ATOM 477 O O . THR A 1 66 ? -15.281 8.383 -21.422 1 93.81 66 THR A O 1
ATOM 480 N N . LEU A 1 67 ? -15.484 10.555 -22 1 96.31 67 LEU A N 1
ATOM 481 C CA . LEU A 1 67 ? -16.812 10.344 -22.547 1 96.31 67 LEU A CA 1
ATOM 482 C C . LEU A 1 67 ? -16.734 9.719 -23.938 1 96.31 67 LEU A C 1
ATOM 484 O O . LEU A 1 67 ? -16.109 10.273 -24.844 1 96.31 67 LEU A O 1
ATOM 488 N N . GLU A 1 68 ? -17.344 8.602 -24.078 1 96.56 68 GLU A N 1
ATOM 489 C CA . GLU A 1 68 ? -17.234 7.867 -25.344 1 96.56 68 GLU A CA 1
ATOM 490 C C . GLU A 1 68 ? -18.609 7.586 -25.922 1 96.56 68 GLU A C 1
ATOM 492 O O . GLU A 1 68 ? -19.594 7.457 -25.188 1 96.56 68 GLU A O 1
ATOM 497 N N . THR A 1 69 ? -18.625 7.551 -27.266 1 97.5 69 THR A N 1
ATOM 498 C CA . THR A 1 69 ? -19.766 7.047 -28.016 1 97.5 69 THR A CA 1
ATOM 499 C C . THR A 1 69 ? -19.438 5.684 -28.625 1 97.5 69 THR A C 1
ATOM 501 O O . THR A 1 69 ? -18.406 5.512 -29.281 1 97.5 69 THR A O 1
ATOM 504 N N . PHE A 1 70 ? -20.391 4.805 -28.391 1 97.31 70 PHE A N 1
ATOM 505 C CA . PHE A 1 70 ? -20.125 3.447 -28.844 1 97.31 70 PHE A CA 1
ATOM 506 C C . PHE A 1 70 ? -20.953 3.137 -30.094 1 97.31 70 PHE A C 1
ATOM 508 O O . PHE A 1 70 ? -22.188 3.156 -30.062 1 97.31 70 PHE A O 1
ATOM 515 N N . VAL A 1 71 ? -20.203 2.893 -31.234 1 96.19 71 VAL A N 1
ATOM 516 C CA . VAL A 1 71 ? -20.812 2.494 -32.5 1 96.19 71 VAL A CA 1
ATOM 517 C C . VAL A 1 71 ? -20.156 1.227 -33 1 96.19 71 VAL A C 1
ATOM 519 O O . VAL A 1 71 ? -19 1.261 -33.438 1 96.19 71 VAL A O 1
ATOM 522 N N . PRO A 1 72 ? -20.922 0.104 -33.125 1 95.19 72 PRO A N 1
ATOM 523 C CA . PRO A 1 72 ? -22.266 -0.16 -32.562 1 95.19 72 PRO A CA 1
ATOM 524 C C . PRO A 1 72 ? -22.297 -0.064 -31.047 1 95.19 72 PRO A C 1
ATOM 526 O O . PRO A 1 72 ? -21.25 0.011 -30.406 1 95.19 72 PRO A O 1
ATOM 529 N N . PRO A 1 73 ? -23.438 -0.002 -30.453 1 97.19 73 PRO A N 1
ATOM 530 C CA . PRO A 1 73 ? -23.531 0.069 -28.984 1 97.19 73 PRO A CA 1
ATOM 531 C C . PRO A 1 73 ? -22.859 -1.116 -28.297 1 97.19 73 PRO A C 1
ATOM 533 O O . PRO A 1 73 ? -22.812 -2.213 -28.859 1 97.19 73 PRO A O 1
ATOM 536 N N . ARG A 1 74 ? -22.406 -0.85 -27.109 1 96.75 74 ARG A N 1
ATOM 537 C CA . ARG A 1 74 ? -21.703 -1.866 -26.344 1 96.75 74 ARG A CA 1
ATOM 538 C C . ARG A 1 74 ? -22.641 -2.604 -25.406 1 96.75 74 ARG A C 1
ATOM 540 O O . ARG A 1 74 ? -23.453 -1.98 -24.719 1 96.75 74 ARG A O 1
ATOM 547 N N . ARG A 1 75 ? -22.531 -3.85 -25.406 1 97.19 75 ARG A N 1
ATOM 548 C CA . ARG A 1 75 ? -23.359 -4.668 -24.531 1 97.19 75 ARG A CA 1
ATOM 549 C C . ARG A 1 75 ? -22.75 -4.742 -23.125 1 97.19 75 ARG A C 1
ATOM 551 O O . ARG A 1 75 ? -21.547 -4.969 -22.984 1 97.19 75 ARG A O 1
ATOM 558 N N . ALA A 1 76 ? -23.562 -4.57 -22.109 1 98.19 76 ALA A N 1
ATOM 559 C CA . ALA A 1 76 ? -23.109 -4.711 -20.734 1 98.19 76 ALA A CA 1
ATOM 560 C C . ALA A 1 76 ? -22.969 -6.18 -20.344 1 98.19 76 ALA A C 1
ATOM 562 O O . ALA A 1 76 ? -23.812 -7.004 -20.703 1 98.19 76 ALA A O 1
ATOM 563 N N . ASN A 1 77 ? -21.922 -6.48 -19.609 1 98.25 77 ASN A N 1
ATOM 564 C CA . ASN A 1 77 ? -21.703 -7.836 -19.125 1 98.25 77 ASN A CA 1
ATOM 565 C C . ASN A 1 77 ? -21.953 -7.938 -17.609 1 98.25 77 ASN A C 1
ATOM 567 O O . ASN A 1 77 ? -22.094 -9.039 -17.078 1 98.25 77 ASN A O 1
ATOM 571 N N . TYR A 1 78 ? -21.984 -6.871 -17.016 1 98.06 78 TYR A N 1
ATOM 572 C CA . TYR A 1 78 ? -22.359 -6.691 -15.609 1 98.06 78 TYR A CA 1
ATOM 573 C C . TYR A 1 78 ? -22.938 -5.301 -15.375 1 98.06 78 TYR A C 1
ATOM 575 O O . TYR A 1 78 ? -22.469 -4.32 -15.961 1 98.06 78 TYR A O 1
ATOM 583 N N . VAL A 1 79 ? -23.922 -5.262 -14.523 1 98.38 79 VAL A N 1
ATOM 584 C CA . VAL A 1 79 ? -24.562 -3.975 -14.281 1 98.38 79 VAL A CA 1
ATOM 585 C C . VAL A 1 79 ? -24.75 -3.768 -12.781 1 98.38 79 VAL A C 1
ATOM 587 O O . VAL A 1 79 ? -25.094 -4.707 -12.055 1 98.38 79 VAL A O 1
ATOM 590 N N . THR A 1 80 ? -24.438 -2.609 -12.281 1 96.62 80 THR A N 1
ATOM 591 C CA . THR A 1 80 ? -24.812 -2.17 -10.945 1 96.62 80 THR A CA 1
ATOM 592 C C . THR A 1 80 ? -25.078 -0.667 -10.922 1 96.62 80 THR A C 1
ATOM 594 O O . THR A 1 80 ? -25.125 -0.024 -11.969 1 96.62 80 THR A O 1
ATOM 597 N N . GLY A 1 81 ? -25.438 -0.114 -9.789 1 93.94 81 GLY A N 1
ATOM 598 C CA . GLY A 1 81 ? -25.719 1.308 -9.672 1 93.94 81 GLY A CA 1
ATOM 599 C C . GLY A 1 81 ? -26.391 1.676 -8.367 1 93.94 81 GLY A C 1
ATOM 600 O O . GLY A 1 81 ? -26.312 0.923 -7.391 1 93.94 81 GLY A O 1
ATOM 601 N N . THR A 1 82 ? -26.875 2.875 -8.391 1 90.44 82 THR A N 1
ATOM 602 C CA . THR A 1 82 ? -27.594 3.377 -7.223 1 90.44 82 THR A CA 1
ATOM 603 C C . THR A 1 82 ? -29.078 3.039 -7.312 1 90.44 82 THR A C 1
ATOM 605 O O . THR A 1 82 ? -29.828 3.707 -8.023 1 90.44 82 THR A O 1
ATOM 608 N N . PHE A 1 83 ? -29.531 2.113 -6.508 1 90.25 83 PHE A N 1
ATOM 609 C CA . PHE A 1 83 ? -30.906 1.618 -6.582 1 90.25 83 PHE A CA 1
ATOM 610 C C . PHE A 1 83 ? -31.766 2.258 -5.504 1 90.25 83 PHE A C 1
ATOM 612 O O . PHE A 1 83 ? -32.938 1.912 -5.355 1 90.25 83 PHE A O 1
ATOM 619 N N . VAL A 1 84 ? -31.141 3.203 -4.746 1 79.06 84 VAL A N 1
ATOM 620 C CA . VAL A 1 84 ? -31.906 3.838 -3.682 1 79.06 84 VAL A CA 1
ATOM 621 C C . VAL A 1 84 ? -33 4.707 -4.285 1 79.06 84 VAL A C 1
ATOM 623 O O . VAL A 1 84 ? -32.781 5.457 -5.23 1 79.06 84 VAL A O 1
ATOM 626 N N . THR A 1 85 ? -34.312 4.402 -3.838 1 66.69 85 THR A N 1
ATOM 627 C CA . THR A 1 85 ? -35.469 5.062 -4.391 1 66.69 85 THR A CA 1
ATOM 628 C C . THR A 1 85 ? -35.625 6.473 -3.832 1 66.69 85 THR A C 1
ATOM 630 O O . THR A 1 85 ? -35.281 6.723 -2.67 1 66.69 85 THR A O 1
ATOM 633 N N . GLY A 1 86 ? -35.938 7.41 -4.555 1 61.88 86 GLY A N 1
ATOM 634 C CA . GLY A 1 86 ? -36.25 8.773 -4.168 1 61.88 86 GLY A CA 1
ATOM 635 C C . GLY A 1 86 ? -35.281 9.797 -4.699 1 61.88 86 GLY A C 1
ATOM 636 O O . GLY A 1 86 ? -35.531 11 -4.656 1 61.88 86 GLY A O 1
ATOM 637 N N . GLY A 1 87 ? -34.125 9.328 -5.055 1 61.84 87 GLY A N 1
ATOM 638 C CA . GLY A 1 87 ? -33.219 10.305 -5.645 1 61.84 87 GLY A CA 1
ATOM 639 C C . GLY A 1 87 ? -33.438 10.508 -7.129 1 61.84 87 GLY A C 1
ATOM 640 O O . GLY A 1 87 ? -34.25 9.812 -7.742 1 61.84 87 GLY A O 1
ATOM 641 N N . PRO A 1 88 ? -32.938 11.641 -7.629 1 63.78 88 PRO A N 1
ATOM 642 C CA . PRO A 1 88 ? -33.125 11.961 -9.047 1 63.78 88 PRO A CA 1
ATOM 643 C C . PRO A 1 88 ? -32.75 10.805 -9.969 1 63.78 88 PRO A C 1
ATOM 645 O O . PRO A 1 88 ? -33.312 10.672 -11.055 1 63.78 88 PRO A O 1
ATOM 648 N N . ASP A 1 89 ? -31.891 9.844 -9.453 1 69.69 89 ASP A N 1
ATOM 649 C CA . ASP A 1 89 ? -31.359 8.805 -10.336 1 69.69 89 ASP A CA 1
ATOM 650 C C . ASP A 1 89 ? -32.094 7.48 -10.125 1 69.69 89 ASP A C 1
ATOM 652 O O . ASP A 1 89 ? -32 6.57 -10.953 1 69.69 89 ASP A O 1
ATOM 656 N N . GLY A 1 90 ? -32.781 7.352 -9.047 1 65.81 90 GLY A N 1
ATOM 657 C CA . GLY A 1 90 ? -33.281 6.047 -8.641 1 65.81 90 GLY A CA 1
ATOM 658 C C . GLY A 1 90 ? -34.312 5.48 -9.586 1 65.81 90 GLY A C 1
ATOM 659 O O . GLY A 1 90 ? -34.344 4.273 -9.836 1 65.81 90 GLY A O 1
ATOM 660 N N . GLY A 1 91 ? -35.094 6.277 -10.172 1 80.94 91 GLY A N 1
ATOM 661 C CA . GLY A 1 91 ? -36.188 5.797 -11 1 80.94 91 GLY A CA 1
ATOM 662 C C . GLY A 1 91 ? -35.719 5.133 -12.281 1 80.94 91 GLY A C 1
ATOM 663 O O . GLY A 1 91 ? -35.875 3.926 -12.461 1 80.94 91 GLY A O 1
ATOM 664 N N . TRP A 1 92 ? -34.875 5.805 -13.016 1 91.69 92 TRP A N 1
ATOM 665 C CA . TRP A 1 92 ? -34.5 5.266 -14.312 1 91.69 92 TRP A CA 1
ATOM 666 C C . TRP A 1 92 ? -33.469 4.16 -14.172 1 91.69 92 TRP A C 1
ATOM 668 O O . TRP A 1 92 ? -33.438 3.221 -14.969 1 91.69 92 TRP A O 1
ATOM 678 N N . VAL A 1 93 ? -32.625 4.191 -13.117 1 94.31 93 VAL A N 1
ATOM 679 C CA . VAL A 1 93 ? -31.625 3.16 -12.891 1 94.31 93 VAL A CA 1
ATOM 680 C C . VAL A 1 93 ? -32.312 1.817 -12.641 1 94.31 93 VAL A C 1
ATOM 682 O O . VAL A 1 93 ? -31.906 0.797 -13.211 1 94.31 93 VAL A O 1
ATOM 685 N N . GLY A 1 94 ? -33.344 1.839 -11.789 1 93.5 94 GLY A N 1
ATOM 686 C CA . GLY A 1 94 ? -34.094 0.622 -11.508 1 93.5 94 GLY A CA 1
ATOM 687 C C . GLY A 1 94 ? -34.75 0.028 -12.734 1 93.5 94 GLY A C 1
ATOM 688 O O . GLY A 1 94 ? -34.781 -1.193 -12.898 1 93.5 94 GLY A O 1
ATOM 689 N N . GLU A 1 95 ? -35.281 0.867 -13.547 1 93.44 95 GLU A N 1
ATOM 690 C CA . GLU A 1 95 ? -35.969 0.415 -14.75 1 93.44 95 GLU A CA 1
ATOM 691 C C . GLU A 1 95 ? -35 -0.213 -15.75 1 93.44 95 GLU A C 1
ATOM 693 O O . GLU A 1 95 ? -35.281 -1.266 -16.328 1 93.44 95 GLU A O 1
ATOM 698 N N . LEU A 1 96 ? -33.906 0.415 -15.914 1 95.69 96 LEU A N 1
ATOM 699 C CA . LEU A 1 96 ? -32.906 -0.08 -16.875 1 95.69 96 LEU A CA 1
ATOM 700 C C . LEU A 1 96 ? -32.312 -1.396 -16.391 1 95.69 96 LEU A C 1
ATOM 702 O O . LEU A 1 96 ? -31.938 -2.24 -17.219 1 95.69 96 LEU A O 1
ATOM 706 N N . ALA A 1 97 ? -32.25 -1.576 -15.125 1 96.44 97 ALA A N 1
ATOM 707 C CA . ALA A 1 97 ? -31.547 -2.729 -14.57 1 96.44 97 ALA A CA 1
ATOM 708 C C . ALA A 1 97 ? -32.469 -3.918 -14.406 1 96.44 97 ALA A C 1
ATOM 710 O O . ALA A 1 97 ? -32.031 -5.02 -14.07 1 96.44 97 ALA A O 1
ATOM 711 N N . ARG A 1 98 ? -33.688 -3.785 -14.703 1 95.62 98 ARG A N 1
ATOM 712 C CA . ARG A 1 98 ? -34.688 -4.816 -14.453 1 95.62 98 ARG A CA 1
ATOM 713 C C . ARG A 1 98 ? -34.594 -5.938 -15.484 1 95.62 98 ARG A C 1
ATOM 715 O O . ARG A 1 98 ? -34.531 -5.68 -16.688 1 95.62 98 ARG A O 1
ATOM 722 N N . ASP A 1 99 ? -34.531 -7.207 -15.055 1 97.12 99 ASP A N 1
ATOM 723 C CA . ASP A 1 99 ? -34.656 -8.422 -15.852 1 97.12 99 ASP A CA 1
ATOM 724 C C . ASP A 1 99 ? -33.562 -8.477 -16.922 1 97.12 99 ASP A C 1
ATOM 726 O O . ASP A 1 99 ? -33.844 -8.828 -18.078 1 97.12 99 ASP A O 1
ATOM 730 N N . LEU A 1 100 ? -32.438 -8.055 -16.562 1 97.88 100 LEU A N 1
ATOM 731 C CA . LEU A 1 100 ? -31.312 -8.141 -17.5 1 97.88 100 LEU A CA 1
ATOM 732 C C . LEU A 1 100 ? -30.812 -9.578 -17.609 1 97.88 100 LEU A C 1
ATOM 734 O O . LEU A 1 100 ? -31.031 -10.391 -16.719 1 97.88 100 LEU A O 1
ATOM 738 N N . ASP A 1 101 ? -30.156 -9.898 -18.734 1 97.38 101 ASP A N 1
ATOM 739 C CA . ASP A 1 101 ? -29.625 -11.242 -18.969 1 97.38 101 ASP A CA 1
ATOM 740 C C . ASP A 1 101 ? -28.219 -11.383 -18.406 1 97.38 101 ASP A C 1
ATOM 742 O O . ASP A 1 101 ? -27.656 -12.477 -18.406 1 97.38 101 ASP A O 1
ATOM 746 N N . CYS A 1 102 ? -27.562 -10.289 -17.969 1 97.44 102 CYS A N 1
ATOM 747 C CA . CYS A 1 102 ? -26.25 -10.328 -17.328 1 97.44 102 CYS A CA 1
ATOM 748 C C . CYS A 1 102 ? -26.375 -10.18 -15.82 1 97.44 102 CYS A C 1
ATOM 750 O O . CYS A 1 102 ? -27.422 -9.758 -15.32 1 97.44 102 CYS A O 1
ATOM 752 N N . PRO A 1 103 ? -25.281 -10.633 -15.07 1 96.81 103 PRO A N 1
ATOM 753 C CA . PRO A 1 103 ? -25.344 -10.43 -13.617 1 96.81 103 PRO A CA 1
ATOM 754 C C . PRO A 1 103 ? -25.531 -8.969 -13.234 1 96.81 103 PRO A C 1
ATOM 756 O O . PRO A 1 103 ? -24.875 -8.086 -13.797 1 96.81 103 PRO A O 1
ATOM 759 N N . THR A 1 104 ? -26.422 -8.719 -12.359 1 97.88 104 THR A N 1
ATOM 760 C CA . THR A 1 104 ? -26.75 -7.387 -11.867 1 97.88 104 THR A CA 1
ATOM 761 C C . THR A 1 104 ? -26.578 -7.312 -10.352 1 97.88 104 THR A C 1
ATOM 763 O O . THR A 1 104 ? -27.219 -8.062 -9.609 1 97.88 104 THR A O 1
ATOM 766 N N . GLY A 1 105 ? -25.688 -6.383 -9.93 1 96.12 105 GLY A N 1
ATOM 767 C CA . GLY A 1 105 ? -25.297 -6.316 -8.531 1 96.12 105 GLY A CA 1
ATOM 768 C C . GLY A 1 105 ? -26.266 -5.512 -7.676 1 96.12 105 GLY A C 1
ATOM 769 O O . GLY A 1 105 ? -25.844 -4.629 -6.926 1 96.12 105 GLY A O 1
ATOM 770 N N . GLY A 1 106 ? -27.516 -5.781 -7.73 1 94.62 106 GLY A N 1
ATOM 771 C CA . GLY A 1 106 ? -28.578 -5.117 -6.992 1 94.62 106 GLY A CA 1
ATOM 772 C C . GLY A 1 106 ? -29.828 -4.891 -7.816 1 94.62 106 GLY A C 1
ATOM 773 O O . GLY A 1 106 ? -29.844 -5.176 -9.016 1 94.62 106 GLY A O 1
ATOM 774 N N . SER A 1 107 ? -30.875 -4.477 -7.195 1 95.38 107 SER A N 1
ATOM 775 C CA . SER A 1 107 ? -32.156 -4.102 -7.789 1 95.38 107 SER A CA 1
ATOM 776 C C . SER A 1 107 ? -33 -3.277 -6.82 1 95.38 107 SER A C 1
ATOM 778 O O . SER A 1 107 ? -32.688 -3.199 -5.629 1 95.38 107 SER A O 1
ATOM 780 N N . VAL A 1 108 ? -33.969 -2.656 -7.383 1 93.94 108 VAL A N 1
ATOM 781 C CA . VAL A 1 108 ? -34.812 -1.833 -6.543 1 93.94 108 VAL A CA 1
ATOM 782 C C . VAL A 1 108 ? -35.531 -2.713 -5.52 1 93.94 108 VAL A C 1
ATOM 784 O O . VAL A 1 108 ? -35.5 -2.434 -4.32 1 93.94 108 VAL A O 1
ATOM 787 N N . PRO A 1 109 ? -36.094 -3.846 -5.945 1 93.62 109 PRO A N 1
ATOM 788 C CA . PRO A 1 109 ? -36.75 -4.691 -4.953 1 93.62 109 PRO A CA 1
ATOM 789 C C . PRO A 1 109 ? -35.812 -5.219 -3.889 1 93.62 109 PRO A C 1
ATOM 791 O O . PRO A 1 109 ? -36.156 -5.25 -2.703 1 93.62 109 PRO A O 1
ATOM 794 N N . LEU A 1 110 ? -34.656 -5.66 -4.266 1 95.12 110 LEU A N 1
ATOM 795 C CA . LEU A 1 110 ? -33.688 -6.156 -3.305 1 95.12 110 LEU A CA 1
ATOM 796 C C . LEU A 1 110 ? -33.25 -5.055 -2.34 1 95.12 110 LEU A C 1
ATOM 798 O O . LEU A 1 110 ? -33.125 -5.293 -1.137 1 95.12 110 LEU A O 1
ATOM 802 N N . THR A 1 111 ? -33.031 -3.885 -2.869 1 94.25 111 THR A N 1
ATOM 803 C CA . THR A 1 111 ? -32.625 -2.752 -2.043 1 94.25 111 THR A CA 1
ATOM 804 C C . THR A 1 111 ? -33.719 -2.412 -1.027 1 94.25 111 THR A C 1
ATOM 806 O O . THR A 1 111 ? -33.406 -2.084 0.123 1 94.25 111 THR A O 1
ATOM 809 N N . ARG A 1 112 ? -34.938 -2.473 -1.448 1 92.44 112 ARG A N 1
ATOM 810 C CA . ARG A 1 112 ? -36.062 -2.223 -0.542 1 92.44 112 ARG A CA 1
ATOM 811 C C . ARG A 1 112 ? -36.031 -3.207 0.622 1 92.44 112 ARG A C 1
ATOM 813 O O . ARG A 1 112 ? -36.281 -2.822 1.769 1 92.44 112 ARG A O 1
ATOM 820 N N . ARG A 1 113 ? -35.75 -4.371 0.334 1 92.94 113 ARG A N 1
ATOM 821 C CA . ARG A 1 113 ? -35.688 -5.395 1.374 1 92.94 113 ARG A CA 1
ATOM 822 C C . ARG A 1 113 ? -34.531 -5.137 2.33 1 92.94 113 ARG A C 1
ATOM 824 O O . ARG A 1 113 ? -34.688 -5.258 3.547 1 92.94 113 ARG A O 1
ATOM 831 N N . LEU A 1 114 ? -33.406 -4.777 1.766 1 94 114 LEU A N 1
ATOM 832 C CA . LEU A 1 114 ? -32.219 -4.562 2.566 1 94 114 LEU A CA 1
ATOM 833 C C . LEU A 1 114 ? -32.344 -3.326 3.447 1 94 114 LEU A C 1
ATOM 835 O O . LEU A 1 114 ? -31.734 -3.234 4.508 1 94 114 LEU A O 1
ATOM 839 N N . GLU A 1 115 ? -33.219 -2.381 3.008 1 93.38 115 GLU A N 1
ATOM 840 C CA . GLU A 1 115 ? -33.375 -1.114 3.719 1 93.38 115 GLU A CA 1
ATOM 841 C C . GLU A 1 115 ? -34.531 -1.189 4.734 1 93.38 115 GLU A C 1
ATOM 843 O O . GLU A 1 115 ? -34.75 -0.236 5.477 1 93.38 115 GLU A O 1
ATOM 848 N N . ASP A 1 116 ? -35.188 -2.268 4.793 1 92.38 116 ASP A N 1
ATOM 849 C CA . ASP A 1 116 ? -36.25 -2.465 5.77 1 92.38 116 ASP A CA 1
ATOM 850 C C . ASP A 1 116 ? -35.719 -3.133 7.035 1 92.38 116 ASP A C 1
ATOM 852 O O . ASP A 1 116 ? -35.438 -4.332 7.039 1 92.38 116 ASP A O 1
ATOM 856 N N . PRO A 1 117 ? -35.719 -2.426 8.125 1 92.62 117 PRO A N 1
ATOM 857 C CA . PRO A 1 117 ? -35.125 -2.975 9.344 1 92.62 117 PRO A CA 1
ATOM 858 C C . PRO A 1 117 ? -35.875 -4.199 9.875 1 92.62 117 PRO A C 1
ATOM 860 O O . PRO A 1 117 ? -35.25 -5.109 10.43 1 92.62 117 PRO A O 1
ATOM 863 N N . LEU A 1 118 ? -37.188 -4.23 9.734 1 92.81 118 LEU A N 1
ATOM 864 C CA . LEU A 1 118 ? -37.938 -5.371 10.219 1 92.81 118 LEU A CA 1
ATOM 865 C C . LEU A 1 118 ? -37.562 -6.641 9.453 1 92.81 118 LEU A C 1
ATOM 867 O O . LEU A 1 118 ? -37.312 -7.68 10.062 1 92.81 118 LEU A O 1
ATOM 871 N N . VAL A 1 119 ? -37.531 -6.52 8.133 1 92.62 119 VAL A N 1
ATOM 872 C CA . VAL A 1 119 ? -37.219 -7.66 7.285 1 92.62 119 VAL A CA 1
ATOM 873 C C . VAL A 1 119 ? -35.812 -8.156 7.598 1 92.62 119 VAL A C 1
ATOM 875 O O . VAL A 1 119 ? -35.594 -9.359 7.766 1 92.62 119 VAL A O 1
ATOM 878 N N . THR A 1 120 ? -34.938 -7.312 7.668 1 93.56 120 THR A N 1
ATOM 879 C CA . THR A 1 120 ? -33.531 -7.691 7.832 1 93.56 120 THR A CA 1
ATOM 880 C C . THR A 1 120 ? -33.281 -8.242 9.234 1 93.56 120 THR A C 1
ATOM 882 O O . THR A 1 120 ? -32.562 -9.227 9.406 1 93.56 120 THR A O 1
ATOM 885 N N . ARG A 1 121 ? -33.812 -7.605 10.211 1 94 121 ARG A N 1
ATOM 886 C CA . ARG A 1 121 ? -33.625 -8.117 11.562 1 94 121 ARG A CA 1
ATOM 887 C C . ARG A 1 121 ? -34.219 -9.516 11.703 1 94 121 ARG A C 1
ATOM 889 O O . ARG A 1 121 ? -33.688 -10.352 12.422 1 94 121 ARG A O 1
ATOM 896 N N . TRP A 1 122 ? -35.344 -9.672 11.039 1 93.94 122 TRP A N 1
ATOM 897 C CA . TRP A 1 122 ? -35.969 -10.992 11.055 1 93.94 122 TRP A CA 1
ATOM 898 C C . TRP A 1 122 ? -35 -12.055 10.508 1 93.94 122 TRP A C 1
ATOM 900 O O . TRP A 1 122 ? -34.812 -13.094 11.133 1 93.94 122 TRP A O 1
ATOM 910 N N . VAL A 1 123 ? -34.406 -11.781 9.406 1 95.38 123 VAL A N 1
ATOM 911 C CA . VAL A 1 123 ? -33.531 -12.727 8.75 1 95.38 123 VAL A CA 1
ATOM 912 C C . VAL A 1 123 ? -32.25 -12.914 9.594 1 95.38 123 VAL A C 1
ATOM 914 O O . VAL A 1 123 ? -31.781 -14.031 9.766 1 95.38 123 VAL A O 1
ATOM 917 N N . LEU A 1 124 ? -31.703 -11.852 10.141 1 96.5 124 LEU A N 1
ATOM 918 C CA . LEU A 1 124 ? -30.469 -11.906 10.914 1 96.5 124 LEU A CA 1
ATOM 919 C C . LEU A 1 124 ? -30.656 -12.719 12.195 1 96.5 124 LEU A C 1
ATOM 921 O O . LEU A 1 124 ? -29.797 -13.516 12.562 1 96.5 124 LEU A O 1
ATOM 925 N N . ALA A 1 125 ? -31.766 -12.5 12.805 1 95.5 125 ALA A N 1
ATOM 926 C CA . ALA A 1 125 ? -32.062 -13.227 14.039 1 95.5 125 ALA A CA 1
ATOM 927 C C . ALA A 1 125 ? -32.375 -14.695 13.758 1 95.5 125 ALA A C 1
ATOM 929 O O . ALA A 1 125 ? -31.828 -15.586 14.422 1 95.5 125 ALA A O 1
ATOM 930 N N . ALA A 1 126 ? -33.125 -14.953 12.758 1 94.94 126 ALA A N 1
ATOM 931 C CA . ALA A 1 126 ? -33.656 -16.297 12.492 1 94.94 126 ALA A CA 1
ATOM 932 C C . ALA A 1 126 ? -32.625 -17.172 11.828 1 94.94 126 ALA A C 1
ATOM 934 O O . ALA A 1 126 ? -32.5 -18.359 12.133 1 94.94 126 ALA A O 1
ATOM 935 N N . ARG A 1 127 ? -31.891 -16.641 10.961 1 94.62 127 ARG A N 1
ATOM 936 C CA . ARG A 1 127 ? -31.047 -17.469 10.109 1 94.62 127 ARG A CA 1
ATOM 937 C C . ARG A 1 127 ? -29.578 -17.344 10.5 1 94.62 127 ARG A C 1
ATOM 939 O O . ARG A 1 127 ? -28.797 -18.281 10.336 1 94.62 127 ARG A O 1
ATOM 946 N N . ALA A 1 128 ? -29.156 -16.219 10.891 1 95 128 ALA A N 1
ATOM 947 C CA . ALA A 1 128 ? -27.75 -16.016 11.25 1 95 128 ALA A CA 1
ATOM 948 C C . ALA A 1 128 ? -27.531 -16.172 12.75 1 95 128 ALA A C 1
ATOM 950 O O . ALA A 1 128 ? -26.391 -16.281 13.219 1 95 128 ALA A O 1
ATOM 951 N N . GLY A 1 129 ? -28.594 -16.156 13.523 1 94.62 129 GLY A N 1
ATOM 952 C CA . GLY A 1 129 ? -28.484 -16.266 14.969 1 94.62 129 GLY A CA 1
ATOM 953 C C . GLY A 1 129 ? -27.828 -15.055 15.617 1 94.62 129 GLY A C 1
ATOM 954 O O . GLY A 1 129 ? -27.172 -15.172 16.641 1 94.62 129 GLY A O 1
ATOM 955 N N . LEU A 1 130 ? -27.922 -13.93 14.992 1 96.19 130 LEU A N 1
ATOM 956 C CA . LEU A 1 130 ? -27.328 -12.711 15.523 1 96.19 130 LEU A CA 1
ATOM 957 C C . LEU A 1 130 ? -28.281 -11.992 16.469 1 96.19 130 LEU A C 1
ATOM 959 O O . LEU A 1 130 ? -29.484 -11.914 16.203 1 96.19 130 LEU A O 1
ATOM 963 N N . PRO A 1 131 ? -27.734 -11.555 17.578 1 95.44 131 PRO A N 1
ATOM 964 C CA . PRO A 1 131 ? -28.578 -10.727 18.453 1 95.44 131 PRO A CA 1
ATOM 965 C C . PRO A 1 131 ? -29.031 -9.438 17.766 1 95.44 131 PRO A C 1
ATOM 967 O O . PRO A 1 131 ? -28.25 -8.781 17.078 1 95.44 131 PRO A O 1
ATOM 970 N N . VAL A 1 132 ? -30.297 -9.156 17.906 1 96.38 132 VAL A N 1
ATOM 971 C CA . VAL A 1 132 ? -30.875 -7.898 17.438 1 96.38 132 VAL A CA 1
ATOM 972 C C . VAL A 1 132 ? -31.594 -7.207 18.594 1 96.38 132 VAL A C 1
ATOM 974 O O . VAL A 1 132 ? -31.891 -7.832 19.625 1 96.38 132 VAL A O 1
ATOM 977 N N . PRO A 1 133 ? -31.828 -5.883 18.5 1 95.19 133 PRO A N 1
ATOM 978 C CA . PRO A 1 133 ? -32.625 -5.262 19.562 1 95.19 133 PRO A CA 1
ATOM 979 C C . PRO A 1 133 ? -34 -5.887 19.688 1 95.19 133 PRO A C 1
ATOM 981 O O . PRO A 1 133 ? -34.688 -6.113 18.688 1 95.19 133 PRO A O 1
ATOM 984 N N . PRO A 1 134 ? -34.375 -6.172 20.922 1 95.94 134 PRO A N 1
ATOM 985 C CA . PRO A 1 134 ? -35.781 -6.617 21.078 1 95.94 134 PRO A CA 1
ATOM 986 C C . PRO A 1 134 ? -36.781 -5.672 20.422 1 95.94 134 PRO A C 1
ATOM 988 O O . PRO A 1 134 ? -36.719 -4.461 20.641 1 95.94 134 PRO A O 1
ATOM 991 N N . THR A 1 135 ? -37.688 -6.281 19.609 1 96.5 135 THR A N 1
ATOM 992 C CA . THR A 1 135 ? -38.531 -5.457 18.75 1 96.5 135 THR A CA 1
ATOM 993 C C . THR A 1 135 ? -39.969 -6.004 18.719 1 96.5 135 THR A C 1
ATOM 995 O O . THR A 1 135 ? -40.156 -7.203 18.547 1 96.5 135 THR A O 1
ATOM 998 N N . LEU A 1 136 ? -40.875 -5.148 18.953 1 96.69 136 LEU A N 1
ATOM 999 C CA . LEU A 1 136 ? -42.281 -5.379 18.672 1 96.69 136 LEU A CA 1
ATOM 1000 C C . LEU A 1 136 ? -42.719 -4.602 17.438 1 96.69 136 LEU A C 1
ATOM 1002 O O . LEU A 1 136 ? -42.656 -3.369 17.422 1 96.69 136 LEU A O 1
ATOM 1006 N N . ALA A 1 137 ? -43.156 -5.328 16.453 1 95.25 137 ALA A N 1
ATOM 1007 C CA . ALA A 1 137 ? -43.5 -4.688 15.188 1 95.25 137 ALA A CA 1
ATOM 1008 C C . ALA A 1 137 ? -44.969 -4.812 14.891 1 95.25 137 ALA A C 1
ATOM 1010 O O . ALA A 1 137 ? -45.562 -5.875 15.078 1 95.25 137 ALA A O 1
ATOM 1011 N N . PHE A 1 138 ? -45.531 -3.711 14.484 1 94.31 138 PHE A N 1
ATOM 1012 C CA . PHE A 1 138 ? -46.906 -3.686 14.016 1 94.31 138 PHE A CA 1
ATOM 1013 C C . PHE A 1 138 ? -46.969 -3.518 12.508 1 94.31 138 PHE A C 1
ATOM 1015 O O . PHE A 1 138 ? -46.375 -2.59 11.953 1 94.31 138 PHE A O 1
ATOM 1022 N N . VAL A 1 139 ? -47.625 -4.422 11.883 1 92.25 139 VAL A N 1
ATOM 1023 C CA . VAL A 1 139 ? -47.719 -4.363 10.43 1 92.25 139 VAL A CA 1
ATOM 1024 C C . VAL A 1 139 ? -49.188 -4.434 10.016 1 92.25 139 VAL A C 1
ATOM 1026 O O . VAL A 1 139 ? -50.031 -4.941 10.766 1 92.25 139 VAL A O 1
ATOM 1029 N N . LEU A 1 140 ? -49.375 -3.832 8.844 1 88.38 140 LEU A N 1
ATOM 1030 C CA . LEU A 1 140 ? -50.719 -3.908 8.297 1 88.38 140 LEU A CA 1
ATOM 1031 C C . LEU A 1 140 ? -50.875 -5.109 7.367 1 88.38 140 LEU A C 1
ATOM 1033 O O . LEU A 1 140 ? -50.031 -5.305 6.469 1 88.38 140 LEU A O 1
ATOM 1037 N N . GLY A 1 141 ? -51.938 -5.902 7.594 1 79.25 141 GLY A N 1
ATOM 1038 C CA . GLY A 1 141 ? -52.219 -7.023 6.707 1 79.25 141 GLY A CA 1
ATOM 1039 C C . GLY A 1 141 ? -51.312 -8.211 6.957 1 79.25 141 GLY A C 1
ATOM 1040 O O . GLY A 1 141 ? -50.656 -8.297 8 1 79.25 141 GLY A O 1
ATOM 1041 N N . PRO A 1 142 ? -51.375 -9.227 6.078 1 69.88 142 PRO A N 1
ATOM 1042 C CA . PRO A 1 142 ? -50.656 -10.484 6.316 1 69.88 142 PRO A CA 1
ATOM 1043 C C . PRO A 1 142 ? -49.156 -10.336 6.176 1 69.88 142 PRO A C 1
ATOM 1045 O O . PRO A 1 142 ? -48.406 -11.25 6.52 1 69.88 142 PRO A O 1
ATOM 1048 N N . GLY A 1 143 ? -48.781 -9.25 5.914 1 64.44 143 GLY A N 1
ATOM 1049 C CA . GLY A 1 143 ? -47.344 -9.023 5.898 1 64.44 143 GLY A CA 1
ATOM 1050 C C . GLY A 1 143 ? -46.625 -9.82 4.828 1 64.44 143 GLY A C 1
ATOM 1051 O O . GLY A 1 143 ? -45.562 -10.398 5.082 1 64.44 143 GLY A O 1
ATOM 1052 N N . GLY A 1 144 ? -47.062 -9.984 3.66 1 64.44 144 GLY A N 1
ATOM 1053 C CA . GLY A 1 144 ? -46.531 -10.805 2.57 1 64.44 144 GLY A CA 1
ATOM 1054 C C . GLY A 1 144 ? -45.094 -10.492 2.215 1 64.44 144 GLY A C 1
ATOM 1055 O O . GLY A 1 144 ? -44.438 -11.289 1.558 1 64.44 144 GLY A O 1
ATOM 1056 N N . HIS A 1 145 ? -44.594 -9.453 2.717 1 76.06 145 HIS A N 1
ATOM 1057 C CA . HIS A 1 145 ? -43.25 -9.086 2.352 1 76.06 145 HIS A CA 1
ATOM 1058 C C . HIS A 1 145 ? -42.25 -9.602 3.375 1 76.06 145 HIS A C 1
ATOM 1060 O O . HIS A 1 145 ? -41.031 -9.547 3.148 1 76.06 145 HIS A O 1
ATOM 1066 N N . LEU A 1 146 ? -42.75 -10.18 4.457 1 80 146 LEU A N 1
ATOM 1067 C CA . LEU A 1 146 ? -41.875 -10.703 5.496 1 80 146 LEU A CA 1
ATOM 1068 C C . LEU A 1 146 ? -41.438 -12.125 5.16 1 80 146 LEU A C 1
ATOM 1070 O O . LEU A 1 146 ? -42.094 -12.836 4.41 1 80 146 LEU A O 1
ATOM 1074 N N . PRO A 1 147 ? -40.25 -12.461 5.672 1 77.5 147 PRO A N 1
ATOM 1075 C CA . PRO A 1 147 ? -39.719 -13.797 5.391 1 77.5 147 PRO A CA 1
ATOM 1076 C C . PRO A 1 147 ? -40.594 -14.914 5.953 1 77.5 147 PRO A C 1
ATOM 1078 O O . PRO A 1 147 ? -41.375 -14.688 6.891 1 77.5 147 PRO A O 1
ATOM 1081 N N . ALA A 1 148 ? -40.438 -16.031 5.383 1 72.31 148 ALA A N 1
ATOM 1082 C CA . ALA A 1 148 ? -41.25 -17.188 5.715 1 72.31 148 ALA A CA 1
ATOM 1083 C C . ALA A 1 148 ? -40.844 -17.797 7.051 1 72.31 148 ALA A C 1
ATOM 1085 O O . ALA A 1 148 ? -41.594 -18.547 7.66 1 72.31 148 ALA A O 1
ATOM 1086 N N . ASP A 1 149 ? -39.688 -17.375 7.52 1 72.38 149 ASP A N 1
ATOM 1087 C CA . ASP A 1 149 ? -39.219 -17.922 8.789 1 72.38 149 ASP A CA 1
ATOM 1088 C C . ASP A 1 149 ? -40.219 -17.641 9.906 1 72.38 149 ASP A C 1
ATOM 1090 O O . ASP A 1 149 ? -40.625 -16.5 10.109 1 72.38 149 ASP A O 1
ATOM 1094 N N . PRO A 1 150 ? -40.531 -18.688 10.594 1 70.31 150 PRO A N 1
ATOM 1095 C CA . PRO A 1 150 ? -41.656 -18.516 11.531 1 70.31 150 PRO A CA 1
ATOM 1096 C C . PRO A 1 150 ? -41.25 -17.75 12.797 1 70.31 150 PRO A C 1
ATOM 1098 O O . PRO A 1 150 ? -42.062 -17.016 13.359 1 70.31 150 PRO A O 1
ATOM 1101 N N . VAL A 1 151 ? -39.969 -18 13.211 1 83.44 151 VAL A N 1
ATOM 1102 C CA . VAL A 1 151 ? -39.625 -17.391 14.5 1 83.44 151 VAL A CA 1
ATOM 1103 C C . VAL A 1 151 ? -38.312 -16.656 14.383 1 83.44 151 VAL A C 1
ATOM 1105 O O . VAL A 1 151 ? -37.344 -17.188 13.828 1 83.44 151 VAL A O 1
ATOM 1108 N N . ALA A 1 152 ? -38.312 -15.438 14.742 1 89.81 152 ALA A N 1
ATOM 1109 C CA . ALA A 1 152 ? -37.094 -14.617 14.891 1 89.81 152 ALA A CA 1
ATOM 1110 C C . ALA A 1 152 ? -36.875 -14.203 16.344 1 89.81 152 ALA A C 1
ATOM 1112 O O . ALA A 1 152 ? -37.625 -13.352 16.859 1 89.81 152 ALA A O 1
ATOM 1113 N N . PRO A 1 153 ? -35.938 -14.875 16.938 1 90.69 153 PRO A N 1
ATOM 1114 C CA . PRO A 1 153 ? -35.719 -14.523 18.344 1 90.69 153 PRO A CA 1
ATOM 1115 C C . PRO A 1 153 ? -35.562 -13.016 18.547 1 90.69 153 PRO A C 1
ATOM 1117 O O . PRO A 1 153 ? -34.844 -12.344 17.812 1 90.69 153 PRO A O 1
ATOM 1120 N N . GLY A 1 154 ? -36.344 -12.539 19.484 1 90.69 154 GLY A N 1
ATOM 1121 C CA . GLY A 1 154 ? -36.188 -11.141 19.859 1 90.69 154 GLY A CA 1
ATOM 1122 C C . GLY A 1 154 ? -37.125 -10.219 19.062 1 90.69 154 GLY A C 1
ATOM 1123 O O . GLY A 1 154 ? -37.188 -9.023 19.344 1 90.69 154 GLY A O 1
ATOM 1124 N N . VAL A 1 155 ? -37.812 -10.766 18.031 1 94 155 VAL A N 1
ATOM 1125 C CA . VAL A 1 155 ? -38.719 -9.945 17.219 1 94 155 VAL A CA 1
ATOM 1126 C C . VAL A 1 155 ? -40.125 -10.523 17.266 1 94 155 VAL A C 1
ATOM 1128 O O . VAL A 1 155 ? -40.344 -11.695 16.953 1 94 155 VAL A O 1
ATOM 1131 N N . ARG A 1 156 ? -41.031 -9.711 17.672 1 93 156 ARG A N 1
ATOM 1132 C CA . ARG A 1 156 ? -42.406 -10.109 17.719 1 93 156 ARG A CA 1
ATOM 1133 C C . ARG A 1 156 ? -43.25 -9.305 16.703 1 93 156 ARG A C 1
ATOM 1135 O O . ARG A 1 156 ? -43.094 -8.086 16.609 1 93 156 ARG A O 1
ATOM 1142 N N . LEU A 1 157 ? -44.062 -10 16.016 1 92.44 157 LEU A N 1
ATOM 1143 C CA . LEU A 1 157 ? -44.875 -9.375 14.977 1 92.44 157 LEU A CA 1
ATOM 1144 C C . LEU A 1 157 ? -46.344 -9.383 15.375 1 92.44 157 LEU A C 1
ATOM 1146 O O . LEU A 1 157 ? -46.875 -10.398 15.828 1 92.44 157 LEU A O 1
ATOM 1150 N N . VAL A 1 158 ? -46.906 -8.211 15.234 1 92.56 158 VAL A N 1
ATOM 1151 C CA . VAL A 1 158 ? -48.375 -8.07 15.43 1 92.56 158 VAL A CA 1
ATOM 1152 C C . VAL A 1 158 ? -49.031 -7.621 14.125 1 92.56 158 VAL A C 1
ATOM 1154 O O . VAL A 1 158 ? -48.688 -6.555 13.602 1 92.56 158 VAL A O 1
ATOM 1157 N N . GLN A 1 159 ? -49.906 -8.383 13.703 1 90.5 159 GLN A N 1
ATOM 1158 C CA . GLN A 1 159 ? -50.625 -8.062 12.477 1 90.5 159 GLN A CA 1
ATOM 1159 C C . GLN A 1 159 ? -51.938 -7.367 12.781 1 90.5 159 GLN A C 1
ATOM 1161 O O . GLN A 1 159 ? -52.719 -7.844 13.609 1 90.5 159 GLN A O 1
ATOM 1166 N N . LEU A 1 160 ? -52.031 -6.281 12.102 1 88.88 160 LEU A N 1
ATOM 1167 C CA . LEU A 1 160 ? -53.25 -5.508 12.273 1 88.88 160 LEU A CA 1
ATOM 1168 C C . LEU A 1 160 ? -54.125 -5.574 11.023 1 88.88 160 LEU A C 1
ATOM 1170 O O . LEU A 1 160 ? -53.594 -5.539 9.906 1 88.88 160 LEU A O 1
ATOM 1174 N N . GLU A 1 161 ? -55.406 -5.797 11.242 1 82.38 161 GLU A N 1
ATOM 1175 C CA . GLU A 1 161 ? -56.312 -5.766 10.117 1 82.38 161 GLU A CA 1
ATOM 1176 C C . GLU A 1 161 ? -56.625 -4.328 9.695 1 82.38 161 GLU A C 1
ATOM 1178 O O . GLU A 1 161 ? -56.75 -4.039 8.508 1 82.38 161 GLU A O 1
ATOM 1183 N N . ASP A 1 162 ? -56.844 -3.516 10.695 1 80.38 162 ASP A N 1
ATOM 1184 C CA . ASP A 1 162 ? -57.125 -2.098 10.5 1 80.38 162 ASP A CA 1
ATOM 1185 C C . ASP A 1 162 ? -56.312 -1.238 11.453 1 80.38 162 ASP A C 1
ATOM 1187 O O . ASP A 1 162 ? -56.156 -1.566 12.633 1 80.38 162 ASP A O 1
ATOM 1191 N N . PRO A 1 163 ? -55.75 -0.201 10.883 1 75.12 163 PRO A N 1
ATOM 1192 C CA . PRO A 1 163 ? -54.906 0.635 11.75 1 75.12 163 PRO A CA 1
ATOM 1193 C C . PRO A 1 163 ? -55.719 1.378 12.812 1 75.12 163 PRO A C 1
ATOM 1195 O O . PRO A 1 163 ? -55.156 1.816 13.82 1 75.12 163 PRO A O 1
ATOM 1198 N N . GLN A 1 164 ? -57.031 1.47 12.523 1 78.56 164 GLN A N 1
ATOM 1199 C CA . GLN A 1 164 ? -57.844 2.244 13.445 1 78.56 164 GLN A CA 1
ATOM 1200 C C . GLN A 1 164 ? -58.594 1.334 14.43 1 78.56 164 GLN A C 1
ATOM 1202 O O . GLN A 1 164 ? -58.844 0.161 14.133 1 78.56 164 GLN A O 1
ATOM 1207 N N . GLY A 1 165 ? -58.812 1.878 15.547 1 76.88 165 GLY A N 1
ATOM 1208 C CA . GLY A 1 165 ? -59.656 1.229 16.531 1 76.88 165 GLY A CA 1
ATOM 1209 C C . GLY A 1 165 ? -59 0.04 17.203 1 76.88 165 GLY A C 1
ATOM 1210 O O . GLY A 1 165 ? -59.688 -0.909 17.609 1 76.88 165 GLY A O 1
ATOM 1211 N N . GLN A 1 166 ? -57.719 0.039 17.141 1 82.94 166 GLN A N 1
ATOM 1212 C CA . GLN A 1 166 ? -57 -1.097 17.719 1 82.94 166 GLN A CA 1
ATOM 1213 C C . GLN A 1 166 ? -56.312 -0.718 19.031 1 82.94 166 GLN A C 1
ATOM 1215 O O . GLN A 1 166 ? -55.312 -1.323 19.406 1 82.94 166 GLN A O 1
ATOM 1220 N N . GLU A 1 167 ? -56.812 0.217 19.688 1 87.75 167 GLU A N 1
ATOM 1221 C CA . GLU A 1 167 ? -56.156 0.786 20.859 1 87.75 167 GLU A CA 1
ATOM 1222 C C . GLU A 1 167 ? -56 -0.26 21.953 1 87.75 167 GLU A C 1
ATOM 1224 O O . GLU A 1 167 ? -54.969 -0.328 22.609 1 87.75 167 GLU A O 1
ATOM 1229 N N . SER A 1 168 ? -57 -1.082 22.125 1 90.31 168 SER A N 1
ATOM 1230 C CA . SER A 1 168 ? -56.938 -2.088 23.188 1 90.31 168 SER A CA 1
ATOM 1231 C C . SER A 1 168 ? -55.875 -3.135 22.875 1 90.31 168 SER A C 1
ATOM 1233 O O . SER A 1 168 ? -55.125 -3.543 23.766 1 90.31 168 SER A O 1
ATOM 1235 N N . LEU A 1 169 ? -55.844 -3.488 21.688 1 92.81 169 LEU A N 1
ATOM 1236 C CA . LEU A 1 169 ? -54.844 -4.465 21.281 1 92.81 169 LEU A CA 1
ATOM 1237 C C . LEU A 1 169 ? -53.438 -3.896 21.422 1 92.81 169 LEU A C 1
ATOM 1239 O O . LEU A 1 169 ? -52.531 -4.582 21.906 1 92.81 169 LEU A O 1
ATOM 1243 N N . VAL A 1 170 ? -53.25 -2.73 20.969 1 94.25 170 VAL A N 1
ATOM 1244 C CA . VAL A 1 170 ? -51.938 -2.066 21.047 1 94.25 170 VAL A CA 1
ATOM 1245 C C . VAL A 1 170 ? -51.5 -1.965 22.5 1 94.25 170 VAL A C 1
ATOM 1247 O O . VAL A 1 170 ? -50.344 -2.254 22.828 1 94.25 170 VAL A O 1
ATOM 1250 N N . GLN A 1 171 ? -52.375 -1.588 23.359 1 94.88 171 GLN A N 1
ATOM 1251 C CA . GLN A 1 171 ? -52.062 -1.452 24.781 1 94.88 171 GLN A CA 1
ATOM 1252 C C . GLN A 1 171 ? -51.656 -2.795 25.375 1 94.88 171 GLN A C 1
ATOM 1254 O O . GLN A 1 171 ? -50.719 -2.867 26.172 1 94.88 171 GLN A O 1
ATOM 1259 N N . GLU A 1 172 ? -52.344 -3.768 24.969 1 95.38 172 GLU A N 1
ATOM 1260 C CA . GLU A 1 172 ? -52.062 -5.102 25.484 1 95.38 172 GLU A CA 1
ATOM 1261 C C . GLU A 1 172 ? -50.688 -5.594 25.016 1 95.38 172 GLU A C 1
ATOM 1263 O O . GLU A 1 172 ? -49.875 -6.066 25.812 1 95.38 172 GLU A O 1
ATOM 1268 N N . GLU A 1 173 ? -50.5 -5.461 23.734 1 96.12 173 GLU A N 1
ATOM 1269 C CA . GLU A 1 173 ? -49.219 -5.934 23.156 1 96.12 173 GLU A CA 1
ATOM 1270 C C . GLU A 1 173 ? -48.031 -5.129 23.688 1 96.12 173 GLU A C 1
ATOM 1272 O O . GLU A 1 173 ? -46.969 -5.688 23.922 1 96.12 173 GLU A O 1
ATOM 1277 N N . VAL A 1 174 ? -48.219 -3.895 23.75 1 97.38 174 VAL A N 1
ATOM 1278 C CA . VAL A 1 174 ? -47.156 -3.031 24.281 1 97.38 174 VAL A CA 1
ATOM 1279 C C . VAL A 1 174 ? -46.844 -3.406 25.719 1 97.38 174 VAL A C 1
ATOM 1281 O O . VAL A 1 174 ? -45.688 -3.529 26.109 1 97.38 174 VAL A O 1
ATOM 1284 N N . GLY A 1 175 ? -47.875 -3.543 26.484 1 96.38 175 GLY A N 1
ATOM 1285 C CA . GLY A 1 175 ? -47.688 -3.951 27.875 1 96.38 175 GLY A CA 1
ATOM 1286 C C . GLY A 1 175 ? -46.969 -5.281 28.016 1 96.38 175 GLY A C 1
ATOM 1287 O O . GLY A 1 175 ? -46.094 -5.422 28.859 1 96.38 175 GLY A O 1
ATOM 1288 N N . ALA A 1 176 ? -47.406 -6.211 27.219 1 96.12 176 ALA A N 1
ATOM 1289 C CA . ALA A 1 176 ? -46.781 -7.527 27.234 1 96.12 176 ALA A CA 1
ATOM 1290 C C . ALA A 1 176 ? -45.281 -7.434 26.828 1 96.12 176 ALA A C 1
ATOM 1292 O O . ALA A 1 176 ? -44.438 -8.117 27.422 1 96.12 176 ALA A O 1
ATOM 1293 N N . PHE A 1 177 ? -45.031 -6.691 25.875 1 96.69 177 PHE A N 1
ATOM 1294 C CA . PHE A 1 177 ? -43.688 -6.52 25.406 1 96.69 177 PHE A CA 1
ATOM 1295 C C . PHE A 1 177 ? -42.812 -5.863 26.469 1 96.69 177 PHE A C 1
ATOM 1297 O O . PHE A 1 177 ? -41.719 -6.352 26.766 1 96.69 177 PHE A O 1
ATOM 1304 N N . LEU A 1 178 ? -43.219 -4.77 27 1 97.12 178 LEU A N 1
ATOM 1305 C CA . LEU A 1 178 ? -42.469 -4.023 27.984 1 97.12 178 LEU A CA 1
ATOM 1306 C C . LEU A 1 178 ? -42.219 -4.875 29.234 1 97.12 178 LEU A C 1
ATOM 1308 O O . LEU A 1 178 ? -41.188 -4.711 29.891 1 97.12 178 LEU A O 1
ATOM 1312 N N . GLY A 1 179 ? -43.125 -5.805 29.516 1 95.06 179 GLY A N 1
ATOM 1313 C CA . GLY A 1 179 ? -43 -6.672 30.672 1 95.06 179 GLY A CA 1
ATOM 1314 C C . GLY A 1 179 ? -42.312 -7.992 30.359 1 95.06 179 GLY A C 1
ATOM 1315 O O . GLY A 1 179 ? -42.125 -8.82 31.25 1 95.06 179 GLY A O 1
ATOM 1316 N N . SER A 1 180 ? -41.938 -8.148 29.203 1 94.31 180 SER A N 1
ATOM 1317 C CA . SER A 1 180 ? -41.375 -9.422 28.781 1 94.31 180 SER A CA 1
ATOM 1318 C C . SER A 1 180 ? -39.969 -9.609 29.328 1 94.31 180 SER A C 1
ATOM 1320 O O . SER A 1 180 ? -39.312 -8.648 29.75 1 94.31 180 SER A O 1
ATOM 1322 N N . THR A 1 181 ? -39.375 -10.812 29.234 1 92.62 181 THR A N 1
ATOM 1323 C CA . THR A 1 181 ? -38.031 -11.164 29.688 1 92.62 181 THR A CA 1
ATOM 1324 C C . THR A 1 181 ? -36.969 -10.5 28.797 1 92.62 181 THR A C 1
ATOM 1326 O O . THR A 1 181 ? -35.906 -10.125 29.281 1 92.62 181 THR A O 1
ATOM 1329 N N . ALA A 1 182 ? -37.25 -10.383 27.594 1 91.56 182 ALA A N 1
ATOM 1330 C CA . ALA A 1 182 ? -36.312 -9.789 26.641 1 91.56 182 ALA A CA 1
ATOM 1331 C C . ALA A 1 182 ? -36.031 -8.328 26.984 1 91.56 182 ALA A C 1
ATOM 1333 O O . ALA A 1 182 ? -34.938 -7.812 26.719 1 91.56 182 ALA A O 1
ATOM 1334 N N . MET A 1 183 ? -36.969 -7.691 27.656 1 94.38 183 MET A N 1
ATOM 1335 C CA . MET A 1 183 ? -36.844 -6.262 27.938 1 94.38 183 MET A CA 1
ATOM 1336 C C . MET A 1 183 ? -36.25 -6.016 29.312 1 94.38 183 MET A C 1
ATOM 1338 O O . MET A 1 183 ? -35.969 -4.875 29.688 1 94.38 183 MET A O 1
ATOM 1342 N N . GLU A 1 184 ? -35.969 -7.027 30.047 1 91.81 184 GLU A N 1
ATOM 1343 C CA . GLU A 1 184 ? -35.5 -6.902 31.422 1 91.81 184 GLU A CA 1
ATOM 1344 C C . GLU A 1 184 ? -34.25 -6.066 31.5 1 91.81 184 GLU A C 1
ATOM 1346 O O . GLU A 1 184 ? -34.125 -5.195 32.375 1 91.81 184 GLU A O 1
ATOM 1351 N N . PRO A 1 185 ? -33.344 -6.242 30.594 1 89.88 185 PRO A N 1
ATOM 1352 C CA . PRO A 1 185 ? -32.062 -5.52 30.719 1 89.88 185 PRO A CA 1
ATOM 1353 C C . PRO A 1 185 ? -32.188 -4.062 30.281 1 89.88 185 PRO A C 1
ATOM 1355 O O . PRO A 1 185 ? -31.234 -3.289 30.469 1 89.88 185 PRO A O 1
ATOM 1358 N N . TYR A 1 186 ? -33.281 -3.682 29.719 1 92.69 186 TYR A N 1
ATOM 1359 C CA . TYR A 1 186 ? -33.344 -2.369 29.094 1 92.69 186 TYR A CA 1
ATOM 1360 C C . TYR A 1 186 ? -34.312 -1.459 29.812 1 92.69 186 TYR A C 1
ATOM 1362 O O . TYR A 1 186 ? -35.344 -1.925 30.344 1 92.69 186 TYR A O 1
ATOM 1370 N N . SER A 1 187 ? -34 -0.103 29.766 1 92.81 187 SER A N 1
ATOM 1371 C CA . SER A 1 187 ? -34.812 0.852 30.5 1 92.81 187 SER A CA 1
ATOM 1372 C C . SER A 1 187 ? -35.531 1.809 29.547 1 92.81 187 SER A C 1
ATOM 1374 O O . SER A 1 187 ? -36.469 2.492 29.953 1 92.81 187 SER A O 1
ATOM 1376 N N . GLN A 1 188 ? -35.062 1.868 28.312 1 94.19 188 GLN A N 1
ATOM 1377 C CA . GLN A 1 188 ? -35.625 2.807 27.344 1 94.19 188 GLN A CA 1
ATOM 1378 C C . GLN A 1 188 ? -36.094 2.086 26.078 1 94.19 188 GLN A C 1
ATOM 1380 O O . GLN A 1 188 ? -35.594 1.007 25.766 1 94.19 188 GLN A O 1
ATOM 1385 N N . VAL A 1 189 ? -37.062 2.693 25.453 1 95.69 189 VAL A N 1
ATOM 1386 C CA . VAL A 1 189 ? -37.562 2.131 24.203 1 95.69 189 VAL A CA 1
ATOM 1387 C C . VAL A 1 189 ? -37.719 3.238 23.156 1 95.69 189 VAL A C 1
ATOM 1389 O O . VAL A 1 189 ? -37.75 4.422 23.5 1 95.69 189 VAL A O 1
ATOM 1392 N N . LEU A 1 190 ? -37.688 2.83 21.953 1 94.06 190 LEU A N 1
ATOM 1393 C CA . LEU A 1 190 ? -37.844 3.727 20.812 1 94.06 190 LEU A CA 1
ATOM 1394 C C . LEU A 1 190 ? -39.062 3.342 19.984 1 94.06 190 LEU A C 1
ATOM 1396 O O . LEU A 1 190 ? -39.281 2.158 19.734 1 94.06 190 LEU A O 1
ATOM 1400 N N . VAL A 1 191 ? -39.844 4.297 19.641 1 95.25 191 VAL A N 1
ATOM 1401 C CA . VAL A 1 191 ? -40.969 4.105 18.719 1 95.25 191 VAL A CA 1
ATOM 1402 C C . VAL A 1 191 ? -40.719 4.836 17.406 1 95.25 191 VAL A C 1
ATOM 1404 O O . VAL A 1 191 ? -40.438 6.039 17.406 1 95.25 191 VAL A O 1
ATOM 1407 N N . ARG A 1 192 ? -40.781 4.129 16.375 1 92.06 192 ARG A N 1
ATOM 1408 C CA . ARG A 1 192 ? -40.531 4.766 15.086 1 92.06 192 ARG A CA 1
ATOM 1409 C C . ARG A 1 192 ? -41.219 4.02 13.953 1 92.06 192 ARG A C 1
ATOM 1411 O O . ARG A 1 192 ? -41.438 2.809 14.047 1 92.06 192 ARG A O 1
ATOM 1418 N N . PRO A 1 193 ? -41.531 4.734 12.938 1 91.75 193 PRO A N 1
ATOM 1419 C CA . PRO A 1 193 ? -41.906 4.023 11.711 1 91.75 193 PRO A CA 1
ATOM 1420 C C . PRO A 1 193 ? -40.719 3.334 11.039 1 91.75 193 PRO A C 1
ATOM 1422 O O . PRO A 1 193 ? -39.562 3.756 11.211 1 91.75 193 PRO A O 1
ATOM 1425 N N . ALA A 1 194 ? -41.031 2.293 10.406 1 90.31 194 ALA A N 1
ATOM 1426 C CA . ALA A 1 194 ? -39.969 1.557 9.719 1 90.31 194 ALA A CA 1
ATOM 1427 C C . ALA A 1 194 ? -40.406 1.109 8.336 1 90.31 194 ALA A C 1
ATOM 1429 O O . ALA A 1 194 ? -41.625 0.899 8.109 1 90.31 194 ALA A O 1
ATOM 1430 N N . GLY A 1 195 ? -39.5 1.016 7.465 1 88.88 195 GLY A N 1
ATOM 1431 C CA . GLY A 1 195 ? -39.656 0.676 6.059 1 88.88 195 GLY A CA 1
ATOM 1432 C C . GLY A 1 195 ? -38.562 1.206 5.176 1 88.88 195 GLY A C 1
ATOM 1433 O O . GLY A 1 195 ? -37.75 2.012 5.617 1 88.88 195 GLY A O 1
ATOM 1434 N N . TRP A 1 196 ? -38.562 0.733 3.949 1 87.19 196 TRP A N 1
ATOM 1435 C CA . TRP A 1 196 ? -37.5 1.093 3.047 1 87.19 196 TRP A CA 1
ATOM 1436 C C . TRP A 1 196 ? -37.5 2.586 2.734 1 87.19 196 TRP A C 1
ATOM 1438 O O . TRP A 1 196 ? -36.469 3.172 2.4 1 87.19 196 TRP A O 1
ATOM 1448 N N . ARG A 1 197 ? -38.594 3.287 2.953 1 83.25 197 ARG A N 1
ATOM 1449 C CA . ARG A 1 197 ? -38.75 4.691 2.582 1 83.25 197 ARG A CA 1
ATOM 1450 C C . ARG A 1 197 ? -38.094 5.605 3.629 1 83.25 197 ARG A C 1
ATOM 1452 O O . ARG A 1 197 ? -37.719 6.727 3.316 1 83.25 197 ARG A O 1
ATOM 1459 N N . TRP A 1 198 ? -38.031 5.156 4.812 1 81.06 198 TRP A N 1
ATOM 1460 C CA . TRP A 1 198 ? -37.656 6.035 5.914 1 81.06 198 TRP A CA 1
ATOM 1461 C C . TRP A 1 198 ? -36.125 6.148 6.031 1 81.06 198 TRP A C 1
ATOM 1463 O O . TRP A 1 198 ? -35.625 7.211 6.375 1 81.06 198 TRP A O 1
ATOM 1473 N N . ARG A 1 199 ? -35.344 5.285 5.613 1 73 199 ARG A N 1
ATOM 1474 C CA . ARG A 1 199 ? -33.906 5.266 5.652 1 73 199 ARG A CA 1
ATOM 1475 C C . ARG A 1 199 ? -33.375 5.926 6.922 1 73 199 ARG A C 1
ATOM 1477 O O . ARG A 1 199 ? -32.438 6.734 6.875 1 73 199 ARG A O 1
ATOM 1484 N N . GLY A 1 200 ? -34.094 5.801 8 1 65 200 GLY A N 1
ATOM 1485 C CA . GLY A 1 200 ? -33.656 6.309 9.297 1 65 200 GLY A CA 1
ATOM 1486 C C . GLY A 1 200 ? -34.156 7.715 9.578 1 65 200 GLY A C 1
ATOM 1487 O O . GLY A 1 200 ? -33.844 8.281 10.625 1 65 200 GLY A O 1
ATOM 1488 N N . THR A 1 201 ? -34.906 8.367 8.805 1 64.81 201 THR A N 1
ATOM 1489 C CA . THR A 1 201 ? -35.281 9.766 8.969 1 64.81 201 THR A CA 1
ATOM 1490 C C . THR A 1 201 ? -36.688 9.883 9.562 1 64.81 201 THR A C 1
ATOM 1492 O O . THR A 1 201 ? -37.219 10.984 9.75 1 64.81 201 THR A O 1
ATOM 1495 N N . GLY A 1 202 ? -37.281 8.797 9.883 1 70.56 202 GLY A N 1
ATOM 1496 C CA . GLY A 1 202 ? -38.625 8.906 10.445 1 70.56 202 GLY A CA 1
ATOM 1497 C C . GLY A 1 202 ? -38.625 9.508 11.836 1 70.56 202 GLY A C 1
ATOM 1498 O O . GLY A 1 202 ? -37.625 9.422 12.562 1 70.56 202 GLY A O 1
ATOM 1499 N N . VAL A 1 203 ? -39.656 10.234 12.094 1 77.62 203 VAL A N 1
ATOM 1500 C CA . VAL A 1 203 ? -39.812 10.805 13.43 1 77.62 203 VAL A CA 1
ATOM 1501 C C . VAL A 1 203 ? -39.812 9.688 14.469 1 77.62 203 VAL A C 1
ATOM 1503 O O . VAL A 1 203 ? -40.562 8.719 14.352 1 77.62 203 VAL A O 1
ATOM 1506 N N . ARG A 1 204 ? -38.938 9.82 15.297 1 88.81 204 ARG A N 1
ATOM 1507 C CA . ARG A 1 204 ? -38.812 8.82 16.359 1 88.81 204 ARG A CA 1
ATOM 1508 C C . ARG A 1 204 ? -39.031 9.445 17.734 1 88.81 204 ARG A C 1
ATOM 1510 O O . ARG A 1 204 ? -38.938 10.664 17.891 1 88.81 204 ARG A O 1
ATOM 1517 N N . SER A 1 205 ? -39.469 8.68 18.641 1 92.44 205 SER A N 1
ATOM 1518 C CA . SER A 1 205 ? -39.625 9.117 20.016 1 92.44 205 SER A CA 1
ATOM 1519 C C . SER A 1 205 ? -39.031 8.094 20.984 1 92.44 205 SER A C 1
ATOM 1521 O O . SER A 1 205 ? -39.125 6.887 20.75 1 92.44 205 SER A O 1
ATOM 1523 N N . THR A 1 206 ? -38.438 8.617 21.984 1 93.19 206 THR A N 1
ATOM 1524 C CA . THR A 1 206 ? -37.844 7.781 23.016 1 93.19 206 THR A CA 1
ATOM 1525 C C . THR A 1 206 ? -38.625 7.879 24.312 1 93.19 206 THR A C 1
ATOM 1527 O O . THR A 1 206 ? -39.062 8.961 24.688 1 93.19 206 THR A O 1
ATOM 1530 N N . HIS A 1 207 ? -38.812 6.684 24.984 1 95.19 207 HIS A N 1
ATOM 1531 C CA . HIS A 1 207 ? -39.594 6.617 26.203 1 95.19 207 HIS A CA 1
ATOM 1532 C C . HIS A 1 207 ? -38.969 5.684 27.234 1 95.19 207 HIS A C 1
ATOM 1534 O O . HIS A 1 207 ? -38.188 4.805 26.875 1 95.19 207 HIS A O 1
ATOM 1540 N N . GLY A 1 208 ? -39.375 5.953 28.484 1 94.94 208 GLY A N 1
ATOM 1541 C CA . GLY A 1 208 ? -39 4.98 29.516 1 94.94 208 GLY A CA 1
ATOM 1542 C C . GLY A 1 208 ? -39.906 3.742 29.484 1 94.94 208 GLY A C 1
ATOM 1543 O O . GLY A 1 208 ? -41.094 3.826 29.188 1 94.94 208 GLY A O 1
ATOM 1544 N N . LYS A 1 209 ? -39.281 2.678 29.781 1 93.94 209 LYS A N 1
ATOM 1545 C CA . LYS A 1 209 ? -39.969 1.396 29.781 1 93.94 209 LYS A CA 1
ATOM 1546 C C . LYS A 1 209 ? -41.188 1.437 30.719 1 93.94 209 LYS A C 1
ATOM 1548 O O . LYS A 1 209 ? -42.188 0.76 30.469 1 93.94 209 LYS A O 1
ATOM 1553 N N . GLU A 1 210 ? -41.188 2.299 31.734 1 93.38 210 GLU A N 1
ATOM 1554 C CA . GLU A 1 210 ? -42.25 2.371 32.75 1 93.38 210 GLU A CA 1
ATOM 1555 C C . GLU A 1 210 ? -43.438 3.209 32.25 1 93.38 210 GLU A C 1
ATOM 1557 O O . GLU A 1 210 ? -44.531 3.164 32.812 1 93.38 210 GLU A O 1
ATOM 1562 N N . GLU A 1 211 ? -43.156 3.846 31.172 1 94.88 211 GLU A N 1
ATOM 1563 C CA . GLU A 1 211 ? -44.188 4.73 30.656 1 94.88 211 GLU A CA 1
ATOM 1564 C C . GLU A 1 211 ? -45.094 4 29.672 1 94.88 211 GLU A C 1
ATOM 1566 O O . GLU A 1 211 ? -45.312 4.457 28.531 1 94.88 211 GLU A O 1
ATOM 1571 N N . GLY A 1 212 ? -45.75 2.979 30.125 1 93.88 212 GLY A N 1
ATOM 1572 C CA . GLY A 1 212 ? -46.5 2.098 29.25 1 93.88 212 GLY A CA 1
ATOM 1573 C C . GLY A 1 212 ? -47.594 2.824 28.469 1 93.88 212 GLY A C 1
ATOM 1574 O O . GLY A 1 212 ? -47.688 2.658 27.25 1 93.88 212 GLY A O 1
ATOM 1575 N N . ALA A 1 213 ? -48.344 3.668 29.109 1 94.06 213 ALA A N 1
ATOM 1576 C CA . ALA A 1 213 ? -49.406 4.395 28.469 1 94.06 213 ALA A CA 1
ATOM 1577 C C . ALA A 1 213 ? -48.875 5.359 27.406 1 94.06 213 ALA A C 1
ATOM 1579 O O . ALA A 1 213 ? -49.469 5.48 26.328 1 94.06 213 ALA A O 1
ATOM 1580 N N . ALA A 1 214 ? -47.812 6.016 27.781 1 95.88 214 ALA A N 1
ATOM 1581 C CA . ALA A 1 214 ? -47.188 6.953 26.828 1 95.88 214 ALA A CA 1
ATOM 1582 C C . ALA A 1 214 ? -46.656 6.223 25.609 1 95.88 214 ALA A C 1
ATOM 1584 O O . ALA A 1 214 ? -46.719 6.734 24.484 1 95.88 214 ALA A O 1
ATOM 1585 N N . VAL A 1 215 ? -46.094 5.098 25.828 1 97.31 215 VAL A N 1
ATOM 1586 C CA . VAL A 1 215 ? -45.531 4.289 24.734 1 97.31 215 VAL A CA 1
ATOM 1587 C C . VAL A 1 215 ? -46.656 3.85 23.812 1 97.31 215 VAL A C 1
ATOM 1589 O O . VAL A 1 215 ? -46.562 3.949 22.578 1 97.31 215 VAL A O 1
ATOM 1592 N N . ALA A 1 216 ? -47.75 3.379 24.406 1 96 216 ALA A N 1
ATOM 1593 C CA . ALA A 1 216 ? -48.875 2.938 23.609 1 96 216 ALA A CA 1
ATOM 1594 C C . ALA A 1 216 ? -49.469 4.086 22.797 1 96 216 ALA A C 1
ATOM 1596 O O . ALA A 1 216 ? -49.875 3.893 21.656 1 96 216 ALA A O 1
ATOM 1597 N N . GLN A 1 217 ? -49.438 5.219 23.422 1 95 217 GLN A N 1
ATOM 1598 C CA . GLN A 1 217 ? -49.938 6.402 22.719 1 95 217 GLN A CA 1
ATOM 1599 C C . GLN A 1 217 ? -49.031 6.75 21.531 1 95 217 GLN A C 1
ATOM 1601 O O . GLN A 1 217 ? -49.5 7.113 20.453 1 95 217 GLN A O 1
ATOM 1606 N N . ALA A 1 218 ? -47.719 6.648 21.766 1 95.12 218 ALA A N 1
ATOM 1607 C CA . ALA A 1 218 ? -46.781 6.926 20.703 1 95.12 218 ALA A CA 1
ATOM 1608 C C . ALA A 1 218 ? -46.938 5.941 19.547 1 95.12 218 ALA A C 1
ATOM 1610 O O . ALA A 1 218 ? -46.844 6.328 18.375 1 95.12 218 ALA A O 1
ATOM 1611 N N . VAL A 1 219 ? -47.094 4.676 19.875 1 95.5 219 VAL A N 1
ATOM 1612 C CA . VAL A 1 219 ? -47.312 3.65 18.859 1 95.5 219 VAL A CA 1
ATOM 1613 C C . VAL A 1 219 ? -48.594 3.947 18.078 1 95.5 219 VAL A C 1
ATOM 1615 O O . VAL A 1 219 ? -48.625 3.904 16.859 1 95.5 219 VAL A O 1
ATOM 1618 N N . GLY A 1 220 ? -49.625 4.266 18.812 1 92.44 220 GLY A N 1
ATOM 1619 C CA . GLY A 1 220 ? -50.906 4.59 18.188 1 92.44 220 GLY A CA 1
ATOM 1620 C C . GLY A 1 220 ? -50.812 5.777 17.25 1 92.44 220 GLY A C 1
ATOM 1621 O O . GLY A 1 220 ? -51.438 5.773 16.188 1 92.44 220 GLY A O 1
ATOM 1622 N N . ALA A 1 221 ? -50.062 6.73 17.688 1 91.81 221 ALA A N 1
ATOM 1623 C CA . ALA A 1 221 ? -49.906 7.934 16.875 1 91.81 221 ALA A CA 1
ATOM 1624 C C . ALA A 1 221 ? -49.25 7.613 15.539 1 91.81 221 ALA A C 1
ATOM 1626 O O . ALA A 1 221 ? -49.562 8.219 14.516 1 91.81 221 ALA A O 1
ATOM 1627 N N . ARG A 1 222 ? -48.344 6.664 15.555 1 91.88 222 ARG A N 1
ATOM 1628 C CA . ARG A 1 222 ? -47.625 6.301 14.336 1 91.88 222 ARG A CA 1
ATOM 1629 C C . ARG A 1 222 ? -48.469 5.375 13.461 1 91.88 222 ARG A C 1
ATOM 1631 O O . ARG A 1 222 ? -48.219 5.277 12.25 1 91.88 222 ARG A O 1
ATOM 1638 N N . LEU A 1 223 ? -49.344 4.637 14.016 1 90.88 223 LEU A N 1
ATOM 1639 C CA . LEU A 1 223 ? -50.156 3.686 13.273 1 90.88 223 LEU A CA 1
ATOM 1640 C C . LEU A 1 223 ? -51.156 4.414 12.398 1 90.88 223 LEU A C 1
ATOM 1642 O O . LEU A 1 223 ? -51.562 3.896 11.352 1 90.88 223 LEU A O 1
ATOM 1646 N N . ARG A 1 224 ? -51.594 5.617 12.742 1 85.62 224 ARG A N 1
ATOM 1647 C CA . ARG A 1 224 ? -52.594 6.371 11.984 1 85.62 224 ARG A CA 1
ATOM 1648 C C . ARG A 1 224 ? -52.094 6.688 10.586 1 85.62 224 ARG A C 1
ATOM 1650 O O . ARG A 1 224 ? -52.875 6.738 9.633 1 85.62 224 ARG A O 1
ATOM 1657 N N . GLY A 1 225 ? -50.812 6.793 10.398 1 80.19 225 GLY A N 1
ATOM 1658 C CA . GLY A 1 225 ? -50.219 7.105 9.102 1 80.19 225 GLY A CA 1
ATOM 1659 C C . GLY A 1 225 ? -49.5 5.941 8.477 1 80.19 225 GLY A C 1
ATOM 1660 O O . GLY A 1 225 ? -48.719 6.121 7.527 1 80.19 225 GLY A O 1
ATOM 1661 N N . LEU A 1 226 ? -49.844 4.797 8.961 1 84.19 226 LEU A N 1
ATOM 1662 C CA . LEU A 1 226 ? -49.094 3.623 8.516 1 84.19 226 LEU A CA 1
ATOM 1663 C C . LEU A 1 226 ? -49.594 3.156 7.148 1 84.19 226 LEU A C 1
ATOM 1665 O O . LEU A 1 226 ? -50.781 3.004 6.93 1 84.19 226 LEU A O 1
ATOM 1669 N N . ARG A 1 227 ? -48.656 2.947 6.219 1 82.25 227 ARG A N 1
ATOM 1670 C CA . ARG A 1 227 ? -48.938 2.412 4.895 1 82.25 227 ARG A CA 1
ATOM 1671 C C . ARG A 1 227 ? -48.688 0.908 4.844 1 82.25 227 ARG A C 1
ATOM 1673 O O . ARG A 1 227 ? -48.062 0.346 5.738 1 82.25 227 ARG A O 1
ATOM 1680 N N . GLU A 1 228 ? -49.156 0.331 3.814 1 78.5 228 GLU A N 1
ATOM 1681 C CA . GLU A 1 228 ? -49.156 -1.122 3.672 1 78.5 228 GLU A CA 1
ATOM 1682 C C . GLU A 1 228 ? -47.719 -1.663 3.73 1 78.5 228 GLU A C 1
ATOM 1684 O O . GLU A 1 228 ? -47.469 -2.717 4.32 1 78.5 228 GLU A O 1
ATOM 1689 N N . GLU A 1 229 ? -46.719 -1.041 3.254 1 81.69 229 GLU A N 1
ATOM 1690 C CA . GLU A 1 229 ? -45.375 -1.597 3.254 1 81.69 229 GLU A CA 1
ATOM 1691 C C . GLU A 1 229 ? -44.562 -1.063 4.43 1 81.69 229 GLU A C 1
ATOM 1693 O O . GLU A 1 229 ? -43.406 -1.442 4.609 1 81.69 229 GLU A O 1
ATOM 1698 N N . ASP A 1 230 ? -45.219 -0.449 5.32 1 89.06 230 ASP A N 1
ATOM 1699 C CA . ASP A 1 230 ? -44.531 0.125 6.469 1 89.06 230 ASP A CA 1
ATOM 1700 C C . ASP A 1 230 ? -44.875 -0.627 7.75 1 89.06 230 ASP A C 1
ATOM 1702 O O . ASP A 1 230 ? -45.812 -1.441 7.77 1 89.06 230 ASP A O 1
ATOM 1706 N N . SER A 1 231 ? -44.062 -0.396 8.688 1 92.62 231 SER A N 1
ATOM 1707 C CA . SER A 1 231 ? -44.312 -0.93 10.023 1 92.62 231 SER A CA 1
ATOM 1708 C C . SER A 1 231 ? -44.031 0.11 11.102 1 92.62 231 SER A C 1
ATOM 1710 O O . SER A 1 231 ? -43.438 1.158 10.812 1 92.62 231 SER A O 1
ATOM 1712 N N . VAL A 1 232 ? -44.625 -0.093 12.203 1 94 232 VAL A N 1
ATOM 1713 C CA . VAL A 1 232 ? -44.25 0.661 13.391 1 94 232 VAL A CA 1
ATOM 1714 C C . VAL A 1 232 ? -43.469 -0.243 14.352 1 94 232 VAL A C 1
ATOM 1716 O O . VAL A 1 232 ? -43.938 -1.309 14.742 1 94 232 VAL A O 1
ATOM 1719 N N . LEU A 1 233 ? -42.344 0.194 14.641 1 95.31 233 LEU A N 1
ATOM 1720 C CA . LEU A 1 233 ? -41.5 -0.606 15.516 1 95.31 233 LEU A CA 1
ATOM 1721 C C . LEU A 1 233 ? -41.438 0.001 16.922 1 95.31 233 LEU A C 1
ATOM 1723 O O . LEU A 1 233 ? -41.281 1.216 17.062 1 95.31 233 LEU A O 1
ATOM 1727 N N . LEU A 1 234 ? -41.656 -0.766 17.844 1 97 234 LEU A N 1
ATOM 1728 C CA . LEU A 1 234 ? -41.281 -0.533 19.25 1 97 234 LEU A CA 1
ATOM 1729 C C . LEU A 1 234 ? -40.094 -1.366 19.625 1 97 234 LEU A C 1
ATOM 1731 O O . LEU A 1 234 ? -40.156 -2.594 19.703 1 97 234 LEU A O 1
ATOM 1735 N N . GLU A 1 235 ? -39 -0.669 19.859 1 95.44 235 GLU A N 1
ATOM 1736 C CA . GLU A 1 235 ? -37.75 -1.408 20.047 1 95.44 235 GLU A CA 1
ATOM 1737 C C . GLU A 1 235 ? -37.031 -0.964 21.328 1 95.44 235 GLU A C 1
ATOM 1739 O O . GLU A 1 235 ? -37.125 0.194 21.734 1 95.44 235 GLU A O 1
ATOM 1744 N N . ALA A 1 236 ? -36.312 -1.876 21.891 1 94.94 236 ALA A N 1
ATOM 1745 C CA . ALA A 1 236 ? -35.438 -1.524 23.016 1 94.94 236 ALA A CA 1
ATOM 1746 C C . ALA A 1 236 ? -34.312 -0.599 22.562 1 94.94 236 ALA A C 1
ATOM 1748 O O . ALA A 1 236 ? -33.75 -0.789 21.484 1 94.94 236 ALA A O 1
ATOM 1749 N N . LEU A 1 237 ? -34.125 0.429 23.266 1 93.38 237 LEU A N 1
ATOM 1750 C CA . LEU A 1 237 ? -32.875 1.2 23.078 1 93.38 237 LEU A CA 1
ATOM 1751 C C . LEU A 1 237 ? -31.703 0.53 23.781 1 93.38 237 LEU A C 1
ATOM 1753 O O . LEU A 1 237 ? -31.516 0.701 24.984 1 93.38 237 LEU A O 1
ATOM 1757 N N . VAL A 1 238 ? -30.938 -0.123 22.984 1 92.75 238 VAL A N 1
ATOM 1758 C CA . VAL A 1 238 ? -29.797 -0.864 23.516 1 92.75 238 VAL A CA 1
ATOM 1759 C C . VAL A 1 238 ? -28.641 0.091 23.781 1 92.75 238 VAL A C 1
ATOM 1761 O O . VAL A 1 238 ? -28.109 0.71 22.844 1 92.75 238 VAL A O 1
ATOM 1764 N N . PRO A 1 239 ? -28.25 0.148 25 1 90.25 239 PRO A N 1
ATOM 1765 C CA . PRO A 1 239 ? -27.125 1.054 25.281 1 90.25 239 PRO A CA 1
ATOM 1766 C C . PRO A 1 239 ? -25.781 0.491 24.812 1 90.25 239 PRO A C 1
ATOM 1768 O O . PRO A 1 239 ? -25.562 -0.721 24.891 1 90.25 239 PRO A O 1
ATOM 1771 N N . THR A 1 240 ? -24.938 1.383 24.375 1 90.62 240 THR A N 1
ATOM 1772 C CA . THR A 1 240 ? -23.562 0.983 24.109 1 90.62 240 THR A CA 1
ATOM 1773 C C . THR A 1 240 ? -22.844 0.607 25.406 1 90.62 240 THR A C 1
ATOM 1775 O O . THR A 1 240 ? -23.047 1.241 26.438 1 90.62 240 THR A O 1
ATOM 1778 N N . ALA A 1 241 ? -21.969 -0.316 25.25 1 89 241 ALA A N 1
ATOM 1779 C CA . ALA A 1 241 ? -21.203 -0.763 26.422 1 89 241 ALA A CA 1
ATOM 1780 C C . ALA A 1 241 ? -20.375 0.376 27 1 89 241 ALA A C 1
ATOM 1782 O O . ALA A 1 241 ? -19.797 1.177 26.266 1 89 241 ALA A O 1
ATOM 1783 N N . ARG A 1 242 ? -20.438 0.5 28.234 1 77.25 242 ARG A N 1
ATOM 1784 C CA . ARG A 1 242 ? -19.656 1.514 28.938 1 77.25 242 ARG A CA 1
ATOM 1785 C C . ARG A 1 242 ? -18.547 0.875 29.781 1 77.25 242 ARG A C 1
ATOM 1787 O O . ARG A 1 242 ? -18.828 0.1 30.688 1 77.25 242 ARG A O 1
ATOM 1794 N N . LEU A 1 243 ? -17.391 1.021 29.25 1 69.38 243 LEU A N 1
ATOM 1795 C CA . LEU A 1 243 ? -16.312 0.487 30.062 1 69.38 243 LEU A CA 1
ATOM 1796 C C . LEU A 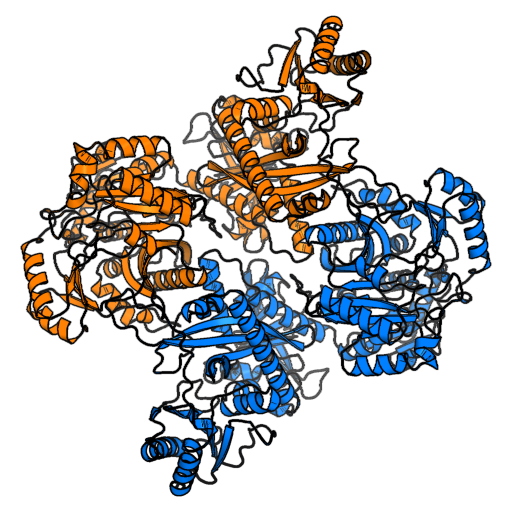1 243 ? -15.734 1.564 30.969 1 69.38 243 LEU A C 1
ATOM 1798 O O . LEU A 1 243 ? -15.859 2.758 30.688 1 69.38 243 LEU A O 1
ATOM 1802 N N . PRO A 1 244 ? -15.312 1.188 32.094 1 64.25 244 PRO A N 1
ATOM 1803 C CA . PRO A 1 244 ? -14.758 2.168 33.031 1 64.25 244 PRO A CA 1
ATOM 1804 C C . PRO A 1 244 ? -13.672 3.035 32.406 1 64.25 244 PRO A C 1
ATOM 1806 O O . PRO A 1 244 ? -12.812 2.525 31.688 1 64.25 244 PRO A O 1
ATOM 1809 N N . MET A 1 245 ? -14 4.297 32.281 1 63.56 245 MET A N 1
ATOM 1810 C CA . MET A 1 245 ? -13.023 5.234 31.734 1 63.56 245 MET A CA 1
ATOM 1811 C C . MET A 1 245 ? -12.297 5.973 32.844 1 63.56 245 MET A C 1
ATOM 1813 O O . MET A 1 245 ? -12.852 6.164 33.938 1 63.56 245 MET A O 1
ATOM 1817 N N . PRO A 1 246 ? -11.047 6.246 32.625 1 62.72 246 PRO A N 1
ATOM 1818 C CA . PRO A 1 246 ? -10.336 7.059 33.625 1 62.72 246 PRO A CA 1
ATOM 1819 C C . PRO A 1 246 ? -11 8.406 33.844 1 62.72 246 PRO A C 1
ATOM 1821 O O . PRO A 1 246 ? -11.719 8.914 33 1 62.72 246 PRO A O 1
ATOM 1824 N N . PRO A 1 247 ? -10.859 8.867 35.062 1 61.12 247 PRO A N 1
ATOM 1825 C CA . PRO A 1 247 ? -11.461 10.164 35.375 1 61.12 247 PRO A CA 1
ATOM 1826 C C . PRO A 1 247 ? -11.086 11.25 34.375 1 61.12 247 PRO A C 1
ATOM 1828 O O . PRO A 1 247 ? -9.977 11.25 33.844 1 61.12 247 PRO A O 1
ATOM 1831 N N . PRO A 1 248 ? -12.055 12.117 34.094 1 60.16 248 PRO A N 1
ATOM 1832 C CA . PRO A 1 248 ? -11.82 13.125 33.062 1 60.16 248 PRO A CA 1
ATOM 1833 C C . PRO A 1 248 ? -10.742 14.133 33.438 1 60.16 248 PRO A C 1
ATOM 1835 O O . PRO A 1 248 ? -10.633 14.516 34.594 1 60.16 248 PRO A O 1
ATOM 1838 N N . ARG A 1 249 ? -9.906 14.5 32.656 1 62.78 249 ARG A N 1
ATOM 1839 C CA . ARG A 1 249 ? -8.867 15.516 32.812 1 62.78 249 ARG A CA 1
ATOM 1840 C C . ARG A 1 249 ? -9.438 16.922 32.656 1 62.78 249 ARG A C 1
ATOM 1842 O O . ARG A 1 249 ? -8.773 17.906 32.969 1 62.78 249 ARG A O 1
ATOM 1849 N N . SER A 1 250 ? -10.711 17 32.156 1 66.75 250 SER A N 1
ATOM 1850 C CA . SER A 1 250 ? -11.312 18.281 31.828 1 66.75 250 SER A CA 1
ATOM 1851 C C . SER A 1 250 ? -12.367 18.703 32.844 1 66.75 250 SER A C 1
ATOM 1853 O O . SER A 1 250 ? -13.031 17.844 33.438 1 66.75 250 SER A O 1
ATOM 1855 N N . PRO A 1 251 ? -12.406 19.984 33.094 1 67.25 251 PRO A N 1
ATOM 1856 C CA . PRO A 1 251 ? -13.438 20.5 34 1 67.25 251 PRO A CA 1
ATOM 1857 C C . PRO A 1 251 ? -14.852 20.281 33.469 1 67.25 251 PRO A C 1
ATOM 1859 O O . PRO A 1 251 ? -15.82 20.375 34.219 1 67.25 251 PRO A O 1
ATOM 1862 N N . ALA A 1 252 ? -15.047 20.094 32.219 1 69.56 252 ALA A N 1
ATOM 1863 C CA . ALA A 1 252 ? -16.375 19.875 31.641 1 69.56 252 ALA A CA 1
ATOM 1864 C C . ALA A 1 252 ? -16.859 18.453 31.891 1 69.56 252 ALA A C 1
ATOM 1866 O O . ALA A 1 252 ? -16.062 17.516 31.906 1 69.56 252 ALA A O 1
ATOM 1867 N N . PRO A 1 253 ? -18.172 18.391 32.188 1 69.19 253 PRO A N 1
ATOM 1868 C CA . PRO A 1 253 ? -18.734 17.047 32.375 1 69.19 253 PRO A CA 1
ATOM 1869 C C . PRO A 1 253 ? -18.578 16.172 31.141 1 69.19 253 PRO A C 1
ATOM 1871 O O . PRO A 1 253 ? -18.625 16.672 30.016 1 69.19 253 PRO A O 1
ATOM 1874 N N . ARG A 1 254 ? -18.234 14.938 31.438 1 72.31 254 ARG A N 1
ATOM 1875 C CA . ARG A 1 254 ? -18.156 13.977 30.344 1 72.31 254 ARG A CA 1
ATOM 1876 C C . ARG A 1 254 ? -19.562 13.508 29.938 1 72.31 254 ARG A C 1
ATOM 1878 O O . ARG A 1 254 ? -20.297 12.969 30.766 1 72.31 254 ARG A O 1
ATOM 1885 N N . LEU A 1 255 ? -19.922 13.836 28.672 1 75.69 255 LEU A N 1
ATOM 1886 C CA . LEU A 1 255 ? -21.203 13.336 28.156 1 75.69 255 LEU A CA 1
ATOM 1887 C C . LEU A 1 255 ? -21.047 11.93 27.609 1 75.69 255 LEU A C 1
ATOM 1889 O O . LEU A 1 255 ? -20.047 11.617 26.938 1 75.69 255 LEU A O 1
ATOM 1893 N N . PRO A 1 256 ? -22 11.07 27.953 1 83.31 256 PRO A N 1
ATOM 1894 C CA . PRO A 1 256 ? -21.922 9.703 27.438 1 83.31 256 PRO A CA 1
ATOM 1895 C C . PRO A 1 256 ? -22 9.648 25.922 1 83.31 256 PRO A C 1
ATOM 1897 O O . PRO A 1 256 ? -22.719 10.43 25.297 1 83.31 256 PRO A O 1
ATOM 1900 N N . VAL A 1 257 ? -21.219 8.734 25.422 1 88.06 257 VAL A N 1
ATOM 1901 C CA . VAL A 1 257 ? -21.172 8.602 23.969 1 88.06 257 VAL A CA 1
ATOM 1902 C C . VAL A 1 257 ? -21.578 7.184 23.578 1 88.06 257 VAL A C 1
ATOM 1904 O O . VAL A 1 257 ? -21.562 6.27 24.391 1 88.06 257 VAL A O 1
ATOM 1907 N N . ALA A 1 258 ? -22.062 7.109 22.359 1 91.81 258 ALA A N 1
ATOM 1908 C CA . ALA A 1 258 ? -22.438 5.836 21.766 1 91.81 258 ALA A CA 1
ATOM 1909 C C . ALA A 1 258 ? -21.594 5.539 20.531 1 91.81 258 ALA A C 1
ATOM 1911 O O . ALA A 1 258 ? -21 6.449 19.938 1 91.81 258 ALA A O 1
ATOM 1912 N N . LEU A 1 259 ? -21.578 4.211 20.266 1 93.06 259 LEU A N 1
ATOM 1913 C CA . LEU A 1 259 ? -20.75 3.74 19.156 1 93.06 259 LEU A CA 1
ATOM 1914 C C . LEU A 1 259 ? -21.578 2.973 18.141 1 93.06 259 LEU A C 1
ATOM 1916 O O . LEU A 1 259 ? -22.344 2.076 18.5 1 93.06 259 LEU A O 1
ATOM 1920 N N . ARG A 1 260 ? -21.469 3.383 16.906 1 94.88 260 ARG A N 1
ATOM 1921 C CA . ARG A 1 260 ? -22 2.596 15.789 1 94.88 260 ARG A CA 1
ATOM 1922 C C . ARG A 1 260 ? -20.875 1.971 14.977 1 94.88 260 ARG A C 1
ATOM 1924 O O . ARG A 1 260 ? -19.953 2.668 14.547 1 94.88 260 ARG A O 1
ATOM 1931 N N . ILE A 1 261 ? -20.906 0.662 14.766 1 97.62 261 ILE A N 1
ATOM 1932 C CA . ILE A 1 261 ? -19.906 -0.061 13.984 1 97.62 261 ILE A CA 1
ATOM 1933 C C . ILE A 1 261 ? -20.469 -0.383 12.602 1 97.62 261 ILE A C 1
ATOM 1935 O O . ILE A 1 261 ? -21.438 -1.141 12.477 1 97.62 261 ILE A O 1
ATOM 1939 N N . CYS A 1 262 ? -19.875 0.202 11.562 1 98.06 262 CYS A N 1
ATOM 1940 C CA . CYS A 1 262 ? -20.281 -0.017 10.18 1 98.06 262 CYS A CA 1
ATOM 1941 C C . CYS A 1 262 ? -19.391 -1.044 9.5 1 98.06 262 CYS A C 1
ATOM 1943 O O . CYS A 1 262 ? -18.172 -0.852 9.414 1 98.06 262 CYS A O 1
ATOM 1945 N N . THR A 1 263 ? -19.953 -2.125 9.031 1 98.56 263 THR A N 1
ATOM 1946 C CA . THR A 1 263 ? -19.203 -3.135 8.305 1 98.56 263 THR A CA 1
ATOM 1947 C C . THR A 1 263 ? -19.656 -3.211 6.852 1 98.56 263 THR A C 1
ATOM 1949 O O . THR A 1 263 ? -20.844 -3.078 6.562 1 98.56 263 THR A O 1
ATOM 1952 N N . LEU A 1 264 ? -18.719 -3.314 5.965 1 98.06 264 LEU A N 1
ATOM 1953 C CA . LEU A 1 264 ? -19.016 -3.535 4.555 1 98.06 264 LEU A CA 1
ATOM 1954 C C . LEU A 1 264 ? -18.594 -4.93 4.121 1 98.06 264 LEU A C 1
ATOM 1956 O O . LEU A 1 264 ? -17.422 -5.301 4.273 1 98.06 264 LEU A O 1
ATOM 1960 N N . VAL A 1 265 ? -19.531 -5.672 3.602 1 97.94 265 VAL A N 1
ATOM 1961 C CA . VAL A 1 265 ? -19.297 -7.043 3.158 1 97.94 265 VAL A CA 1
ATOM 1962 C C . VAL A 1 265 ? -19.609 -7.164 1.668 1 97.94 265 VAL A C 1
ATOM 1964 O O . VAL A 1 265 ? -20.547 -6.523 1.17 1 97.94 265 VAL A O 1
ATOM 1967 N N . CYS A 1 266 ? -18.859 -7.898 0.953 1 96.75 266 CYS A N 1
ATOM 1968 C CA . CYS A 1 266 ? -19.125 -8.102 -0.466 1 96.75 266 CYS A CA 1
ATOM 1969 C C . CYS A 1 266 ? -19.203 -9.594 -0.795 1 96.75 266 CYS A C 1
ATOM 1971 O O . CYS A 1 266 ? -18.828 -10.43 0.021 1 96.75 266 CYS A O 1
ATOM 1973 N N . ARG A 1 267 ? -19.844 -9.828 -1.885 1 94.44 267 ARG A N 1
ATOM 1974 C CA . ARG A 1 267 ? -19.797 -11.156 -2.488 1 94.44 267 ARG A CA 1
ATOM 1975 C C . ARG A 1 267 ? -18.5 -11.367 -3.256 1 94.44 267 ARG A C 1
ATOM 1977 O O . ARG A 1 267 ? -18.328 -10.836 -4.355 1 94.44 267 ARG A O 1
ATOM 1984 N N . SER A 1 268 ? -17.625 -12.102 -2.697 1 90.06 268 SER A N 1
ATOM 1985 C CA . SER A 1 268 ? -16.266 -12.25 -3.232 1 90.06 268 SER A CA 1
ATOM 1986 C C . SER A 1 268 ? -16.156 -13.5 -4.098 1 90.06 268 SER A C 1
ATOM 1988 O O . SER A 1 268 ? -17.156 -14.039 -4.562 1 90.06 268 SER A O 1
ATOM 1990 N N . TRP A 1 269 ? -14.945 -13.938 -4.379 1 87.75 269 TRP A N 1
ATOM 1991 C CA . TRP A 1 269 ? -14.648 -15.102 -5.207 1 87.75 269 TRP A CA 1
ATOM 1992 C C . TRP A 1 269 ? -15.383 -16.328 -4.688 1 87.75 269 TRP A C 1
ATOM 1994 O O . TRP A 1 269 ? -15.398 -16.594 -3.482 1 87.75 269 TRP A O 1
ATOM 2004 N N . GLY A 1 270 ? -16.062 -17 -5.559 1 81.88 270 GLY A N 1
ATOM 2005 C CA . GLY A 1 270 ? -16.828 -18.172 -5.184 1 81.88 270 GLY A CA 1
ATOM 2006 C C . GLY A 1 270 ? -18.141 -17.844 -4.5 1 81.88 270 GLY A C 1
ATOM 200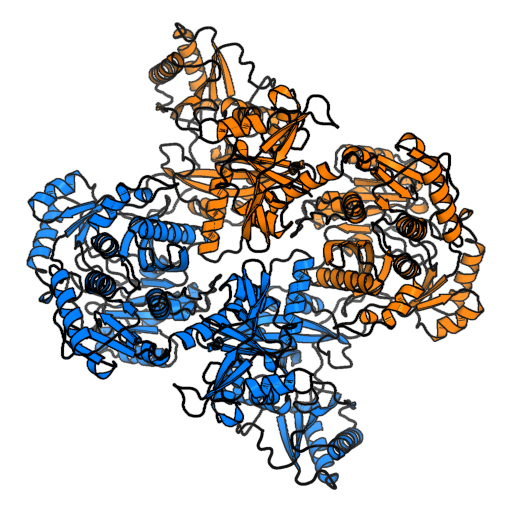7 O O . GLY A 1 270 ? -18.656 -18.656 -3.719 1 81.88 270 GLY A O 1
ATOM 2008 N N . ASP A 1 271 ? -18.547 -16.594 -4.641 1 87.81 271 ASP A N 1
ATOM 2009 C CA . ASP A 1 271 ? -19.812 -16.125 -4.066 1 87.81 271 ASP A CA 1
ATOM 2010 C C . ASP A 1 271 ? -19.797 -16.219 -2.545 1 87.81 271 ASP A C 1
ATOM 2012 O O . ASP A 1 271 ? -20.797 -16.578 -1.925 1 87.81 271 ASP A O 1
ATOM 2016 N N . ARG A 1 272 ? -18.703 -16.031 -2.047 1 90.75 272 ARG A N 1
ATOM 2017 C CA . ARG A 1 272 ? -18.547 -16.094 -0.598 1 90.75 272 ARG A CA 1
ATOM 2018 C C . ARG A 1 272 ? -18.562 -14.703 0.023 1 90.75 272 ARG A C 1
ATOM 2020 O O . ARG A 1 272 ? -17.938 -13.781 -0.502 1 90.75 272 ARG A O 1
ATOM 2027 N N . PRO A 1 273 ? -19.297 -14.617 1.148 1 95.75 273 PRO A N 1
ATOM 2028 C CA . PRO A 1 273 ? -19.266 -13.328 1.841 1 95.75 273 PRO A CA 1
ATOM 2029 C C . PRO A 1 273 ? -17.875 -12.992 2.389 1 95.75 273 PRO A C 1
ATOM 2031 O O . PRO A 1 273 ? -17.219 -13.852 2.967 1 95.75 273 PRO A O 1
ATOM 2034 N N . GLN A 1 274 ? -17.438 -11.797 2.154 1 95.62 274 GLN A N 1
ATOM 2035 C CA . GLN A 1 274 ? -16.141 -11.344 2.648 1 95.62 274 GLN A CA 1
ATOM 2036 C C . GLN A 1 274 ? -16.234 -9.938 3.24 1 95.62 274 GLN A C 1
ATOM 2038 O O . GLN A 1 274 ? -16.688 -9.008 2.568 1 95.62 274 GLN A O 1
ATOM 2043 N N . LEU A 1 275 ? -15.836 -9.836 4.516 1 97.06 275 LEU A N 1
ATOM 2044 C CA . LEU A 1 275 ? -15.758 -8.508 5.121 1 97.06 275 LEU A CA 1
ATOM 2045 C C . LEU A 1 275 ? -14.672 -7.668 4.449 1 97.06 275 LEU A C 1
ATOM 2047 O O . LEU A 1 275 ? -13.516 -8.086 4.367 1 97.06 275 LEU A O 1
ATOM 2051 N N . CYS A 1 276 ? -15.023 -6.457 3.986 1 96.56 276 CYS A N 1
ATOM 2052 C CA . CYS A 1 276 ? -14.109 -5.617 3.229 1 96.56 276 CYS A CA 1
ATOM 2053 C C . CYS A 1 276 ? -13.484 -4.551 4.121 1 96.56 276 CYS A C 1
ATOM 2055 O O . CYS A 1 276 ? -12.305 -4.215 3.967 1 96.56 276 CYS A O 1
ATOM 2057 N N . GLN A 1 277 ? -14.281 -3.998 4.996 1 97 277 GLN A N 1
ATOM 2058 C CA . GLN A 1 277 ? -13.797 -2.885 5.809 1 97 277 GLN A CA 1
ATOM 2059 C C . GLN A 1 277 ? -14.734 -2.613 6.98 1 97 277 GLN A C 1
ATOM 2061 O O . GLN A 1 277 ? -15.914 -2.977 6.934 1 97 277 GLN A O 1
ATOM 2066 N N . VAL A 1 278 ? -14.211 -2.049 8.055 1 98.19 278 VAL A N 1
ATOM 2067 C CA . VAL A 1 278 ? -14.953 -1.631 9.234 1 98.19 278 VAL A CA 1
ATOM 2068 C C . VAL A 1 278 ? -14.648 -0.17 9.555 1 98.19 278 VAL A C 1
ATOM 2070 O O . VAL A 1 278 ? -13.492 0.254 9.492 1 98.19 278 VAL A O 1
ATOM 2073 N N . ALA A 1 279 ? -15.617 0.595 9.758 1 97.62 279 ALA A N 1
ATOM 2074 C CA . ALA A 1 279 ? -15.5 1.973 10.227 1 97.62 279 ALA A CA 1
ATOM 2075 C C . ALA A 1 279 ? -16.516 2.262 11.336 1 97.62 279 ALA A C 1
ATOM 2077 O O . ALA A 1 279 ? -17.594 1.681 11.359 1 97.62 279 ALA A O 1
ATOM 2078 N N . CYS A 1 280 ? -16.172 3.17 12.219 1 97.25 280 CYS A N 1
ATOM 2079 C CA . CYS A 1 280 ? -17.047 3.453 13.359 1 97.25 280 CYS A CA 1
ATOM 2080 C C . CYS A 1 280 ? -17.422 4.926 13.406 1 97.25 280 CYS A C 1
ATOM 2082 O O . CYS A 1 280 ? -16.656 5.781 12.953 1 97.25 280 CYS A O 1
ATOM 2084 N N . GLY A 1 281 ? -18.609 5.137 13.867 1 95.06 281 GLY A N 1
ATOM 2085 C CA . GLY A 1 281 ? -19.078 6.477 14.188 1 95.06 281 GLY A CA 1
ATOM 2086 C C . GLY A 1 281 ? -19.406 6.652 15.656 1 95.06 281 GLY A C 1
ATOM 2087 O O . GLY A 1 281 ? -19.969 5.75 16.297 1 95.06 281 GLY A O 1
ATOM 2088 N N . VAL A 1 282 ? -19.016 7.812 16.188 1 93.56 282 VAL A N 1
ATOM 2089 C CA . VAL A 1 282 ? -19.266 8.109 17.594 1 93.56 282 VAL A CA 1
ATOM 2090 C C . VAL A 1 282 ? -20.219 9.305 17.703 1 93.56 282 VAL A C 1
ATOM 2092 O O . VAL A 1 282 ? -20.094 10.273 16.953 1 93.56 282 VAL A O 1
ATOM 2095 N N . GLY A 1 283 ? -21.188 9.133 18.547 1 89.31 283 GLY A N 1
ATOM 2096 C CA . GLY A 1 283 ? -22.141 10.195 18.812 1 89.31 283 GLY A CA 1
ATOM 2097 C C . GLY A 1 283 ? -22.688 10.18 20.219 1 89.31 283 GLY A C 1
ATOM 2098 O O . GLY A 1 283 ? -22.234 9.383 21.047 1 89.31 283 GLY A O 1
ATOM 2099 N N . ARG A 1 284 ? -23.594 11.062 20.453 1 86.25 284 ARG A N 1
ATOM 2100 C CA . ARG A 1 284 ? -24.203 11.133 21.781 1 86.25 284 ARG A CA 1
ATOM 2101 C C . ARG A 1 284 ? -25.016 9.875 22.078 1 86.25 284 ARG A C 1
ATOM 2103 O O . ARG A 1 284 ? -25.641 9.305 21.188 1 86.25 284 ARG A O 1
ATOM 2110 N N . ALA A 1 285 ? -25.031 9.539 23.344 1 86.31 285 ALA A N 1
ATOM 2111 C CA . ALA A 1 285 ? -25.625 8.266 23.75 1 86.31 285 ALA A CA 1
ATOM 2112 C C . ALA A 1 285 ? -27.156 8.367 23.797 1 86.31 285 ALA A C 1
ATOM 2114 O O . ALA A 1 285 ? -27.844 7.355 23.781 1 86.31 285 ALA A O 1
ATOM 2115 N N . GLU A 1 286 ? -27.688 9.562 23.828 1 79.25 286 GLU A N 1
ATOM 2116 C CA . GLU A 1 286 ? -29.125 9.758 24.031 1 79.25 286 GLU A CA 1
ATOM 2117 C C . GLU A 1 286 ? -29.906 9.414 22.781 1 79.25 286 GLU A C 1
ATOM 2119 O O . GLU A 1 286 ? -31.141 9.266 22.828 1 79.25 286 GLU A O 1
ATOM 2124 N N . ALA A 1 287 ? -29.25 9.305 21.703 1 77 287 ALA A N 1
ATOM 2125 C CA . ALA A 1 287 ? -29.875 8.961 20.438 1 77 287 ALA A CA 1
ATOM 2126 C C . ALA A 1 287 ? -29 8.023 19.625 1 77 287 ALA A C 1
ATOM 2128 O O . ALA A 1 287 ? -27.781 7.953 19.844 1 77 287 ALA A O 1
ATOM 2129 N N . PRO A 1 288 ? -29.688 7.324 18.734 1 82.88 288 PRO A N 1
ATOM 2130 C CA . PRO A 1 288 ? -28.875 6.484 17.859 1 82.88 288 PRO A CA 1
ATOM 2131 C C . PRO A 1 288 ? -27.906 7.293 17 1 82.88 288 PRO A C 1
ATOM 2133 O O . PRO A 1 288 ? -28.25 8.383 16.531 1 82.88 288 PRO A O 1
ATOM 2136 N N . VAL A 1 289 ? -26.734 6.785 16.859 1 89.69 289 VAL A N 1
ATOM 2137 C CA . VAL A 1 289 ? -25.719 7.445 16.047 1 89.69 289 VAL A CA 1
ATOM 2138 C C . VAL A 1 289 ? -26.047 7.25 14.562 1 89.69 289 VAL A C 1
ATOM 2140 O O . VAL A 1 289 ? -26.062 6.121 14.07 1 89.69 289 VAL A O 1
ATOM 2143 N N . LEU A 1 290 ? -26.25 8.297 13.875 1 89.31 290 LEU A N 1
ATOM 2144 C CA . LEU A 1 290 ? -26.625 8.227 12.469 1 89.31 290 LEU A CA 1
ATOM 2145 C C . LEU A 1 290 ? -25.391 8.18 11.578 1 89.31 290 LEU A C 1
ATOM 2147 O O . LEU A 1 290 ? -24.344 8.719 11.938 1 89.31 290 LEU A O 1
ATOM 2151 N N . HIS A 1 291 ? -25.562 7.582 10.383 1 91 291 HIS A N 1
ATOM 2152 C CA . HIS A 1 291 ? -24.516 7.609 9.383 1 91 291 HIS A CA 1
ATOM 2153 C C . HIS A 1 291 ? -24.203 9.039 8.945 1 91 291 HIS A C 1
ATOM 2155 O O . HIS A 1 291 ? -25.125 9.844 8.766 1 91 291 HIS A O 1
ATOM 2161 N N . GLY A 1 292 ? -22.984 9.359 8.82 1 89.44 292 GLY A N 1
ATOM 2162 C CA . GLY A 1 292 ? -22.578 10.648 8.281 1 89.44 292 GLY A CA 1
ATOM 2163 C C . GLY A 1 292 ? -22.641 11.766 9.305 1 89.44 292 GLY A C 1
ATOM 2164 O O . GLY A 1 292 ? -22.297 12.906 9.008 1 89.44 292 GLY A O 1
ATOM 2165 N N . ALA A 1 293 ? -23.016 11.398 10.547 1 89.38 293 ALA A N 1
ATOM 2166 C CA . ALA A 1 293 ? -23.156 12.422 11.578 1 89.38 293 ALA A CA 1
ATOM 2167 C C . ALA A 1 293 ? -21.797 12.859 12.102 1 89.38 293 ALA A C 1
ATOM 2169 O O . ALA A 1 293 ? -21.625 14 12.547 1 89.38 293 ALA A O 1
ATOM 2170 N N . ALA A 1 294 ? -20.906 12.023 12.086 1 93 294 ALA A N 1
ATOM 2171 C CA . ALA A 1 294 ? -19.547 12.297 12.57 1 93 294 ALA A CA 1
ATOM 2172 C C . ALA A 1 294 ? -18.5 11.695 11.633 1 93 294 ALA A C 1
ATOM 2174 O O . ALA A 1 294 ? -18.812 10.828 10.812 1 93 294 ALA A O 1
ATOM 2175 N N . LEU A 1 295 ? -17.297 12.172 11.734 1 97.12 295 LEU A N 1
ATOM 2176 C CA . LEU A 1 295 ? -16.203 11.586 10.969 1 97.12 295 LEU A CA 1
ATOM 2177 C C . LEU A 1 295 ? -15.867 10.188 11.477 1 97.12 295 LEU A C 1
ATOM 2179 O O . LEU A 1 295 ? -15.797 9.969 12.688 1 97.12 295 LEU A O 1
ATOM 2183 N N . PRO A 1 296 ? -15.695 9.32 10.547 1 97.38 296 PRO A N 1
ATOM 2184 C CA . PRO A 1 296 ? -15.469 7.938 10.969 1 97.38 296 PRO A CA 1
ATOM 2185 C C . PRO A 1 296 ? -14.078 7.727 11.578 1 97.38 296 PRO A C 1
ATOM 2187 O O . PRO A 1 296 ? -13.18 8.547 11.367 1 97.38 296 PRO A O 1
ATOM 2190 N N . GLN A 1 297 ? -13.914 6.672 12.383 1 97.19 297 GLN A N 1
ATOM 2191 C CA . GLN A 1 297 ? -12.656 6.191 12.945 1 97.19 297 GLN A CA 1
ATOM 2192 C C . GLN A 1 297 ? -12.578 4.668 12.906 1 97.19 297 GLN A C 1
ATOM 2194 O O . GLN A 1 297 ? -13.57 4 12.594 1 97.19 297 GLN A O 1
ATOM 2199 N N . GLY A 1 298 ? -11.414 4.113 13.18 1 96.5 298 GLY A N 1
ATOM 2200 C CA . GLY A 1 298 ? -11.211 2.676 13.117 1 96.5 298 GLY A CA 1
ATOM 2201 C C . GLY A 1 298 ? -11.766 1.939 14.32 1 96.5 298 GLY A C 1
ATOM 2202 O O . GLY A 1 298 ? -12.016 2.545 15.367 1 96.5 298 GLY A O 1
ATOM 2203 N N . LEU A 1 299 ? -11.93 0.658 14.156 1 96.88 299 LEU A N 1
ATOM 2204 C CA . LEU A 1 299 ? -12.43 -0.187 15.234 1 96.88 299 LEU A CA 1
ATOM 2205 C C . LEU A 1 299 ? -11.445 -0.224 16.406 1 96.88 299 LEU A C 1
ATOM 2207 O O . LEU A 1 299 ? -11.852 -0.124 17.562 1 96.88 299 LEU A O 1
ATOM 2211 N N . ASP A 1 300 ? -10.195 -0.368 16.109 1 95.31 300 ASP A N 1
ATOM 2212 C CA . ASP A 1 300 ? -9.172 -0.46 17.141 1 95.31 300 ASP A CA 1
ATOM 2213 C C . ASP A 1 300 ? -9.164 0.788 18.016 1 95.31 300 ASP A C 1
ATOM 2215 O O . ASP A 1 300 ? -9.172 0.687 19.25 1 95.31 300 ASP A O 1
ATOM 2219 N N . SER A 1 301 ? -9.172 1.961 17.344 1 94.06 301 SER A N 1
ATOM 2220 C CA . SER A 1 301 ? -9.211 3.223 18.078 1 94.06 301 SER A CA 1
ATOM 2221 C C . SER A 1 301 ? -10.492 3.342 18.906 1 94.06 301 SER A C 1
ATOM 2223 O O . SER A 1 301 ? -10.469 3.83 20.031 1 94.06 301 SER A O 1
ATOM 2225 N N . SER A 1 302 ? -11.562 2.92 18.359 1 94 302 SER A N 1
ATOM 2226 C CA . SER A 1 302 ? -12.844 2.971 19.062 1 94 302 SER A CA 1
ATOM 2227 C C . SER A 1 302 ? -12.828 2.092 20.312 1 94 302 SER A C 1
ATOM 2229 O O . SER A 1 302 ? -13.266 2.52 21.375 1 94 302 SER A O 1
ATOM 2231 N N . LEU A 1 303 ? -12.336 0.924 20.172 1 93.19 303 LEU A N 1
ATOM 2232 C CA . LEU A 1 303 ? -12.305 -0.009 21.297 1 93.19 303 LEU A CA 1
ATOM 2233 C C . LEU A 1 303 ? -11.375 0.493 22.391 1 93.19 303 LEU A C 1
ATOM 2235 O O . LEU A 1 303 ? -11.664 0.335 23.578 1 93.19 303 LEU A O 1
ATOM 2239 N N . GLN A 1 304 ? -10.305 1.093 22 1 89.94 304 GLN A N 1
ATOM 2240 C CA . GLN A 1 304 ? -9.406 1.69 22.984 1 89.94 304 GLN A CA 1
ATOM 2241 C C . GLN A 1 304 ? -10.102 2.812 23.75 1 89.94 304 GLN A C 1
ATOM 2243 O O . GLN A 1 304 ? -9.953 2.924 24.969 1 89.94 304 GLN A O 1
ATOM 2248 N N . GLN A 1 305 ? -10.797 3.621 23.016 1 86.56 305 GLN A N 1
ATOM 2249 C CA . GLN A 1 305 ? -11.547 4.703 23.641 1 86.56 305 GLN A CA 1
ATOM 2250 C C . GLN A 1 305 ? -12.594 4.16 24.609 1 86.56 305 GLN A C 1
ATOM 2252 O O . GLN A 1 305 ? -12.945 4.824 25.578 1 86.56 305 GLN A O 1
ATOM 2257 N N . TRP A 1 306 ? -13.023 2.947 24.344 1 87.62 306 TRP A N 1
ATOM 2258 C CA . TRP A 1 306 ? -14.047 2.334 25.188 1 87.62 306 TRP A CA 1
ATOM 2259 C C . TRP A 1 306 ? -13.414 1.557 26.328 1 87.62 306 TRP A C 1
ATOM 2261 O O . TRP A 1 306 ? -14.094 0.795 27.016 1 87.62 306 TRP A O 1
ATOM 2271 N N . GLY A 1 307 ? -12.055 1.601 26.406 1 84.69 307 GLY A N 1
ATOM 2272 C CA . GLY A 1 307 ? -11.367 1.03 27.547 1 84.69 307 GLY A CA 1
ATOM 2273 C C . GLY A 1 307 ? -10.867 -0.378 27.297 1 84.69 307 GLY A C 1
ATOM 2274 O O . GLY A 1 307 ? -10.398 -1.047 28.234 1 84.69 307 GLY A O 1
ATOM 2275 N N . VAL A 1 308 ? -11.047 -0.897 26.094 1 89.25 308 VAL A N 1
ATOM 2276 C CA . VAL A 1 308 ? -10.453 -2.189 25.766 1 89.25 308 VAL A CA 1
ATOM 2277 C C . VAL A 1 308 ? -8.977 -2.01 25.422 1 89.25 308 VAL A C 1
ATOM 2279 O O . VAL A 1 308 ? -8.625 -1.854 24.25 1 89.25 308 VAL A O 1
ATOM 2282 N N . VAL A 1 309 ? -8.117 -2.201 26.359 1 85.5 309 VAL A N 1
ATOM 2283 C CA . VAL A 1 309 ? -6.727 -1.782 26.203 1 85.5 309 VAL A CA 1
ATOM 2284 C C . VAL A 1 309 ? -5.879 -2.967 25.75 1 85.5 309 VAL A C 1
ATOM 2286 O O . VAL A 1 309 ? -4.941 -2.801 24.969 1 85.5 309 VAL A O 1
ATOM 2289 N N . ALA A 1 310 ? -6.258 -4.164 26.094 1 90.88 310 ALA A N 1
ATOM 2290 C CA . ALA A 1 310 ? -5.453 -5.336 25.766 1 90.88 310 ALA A CA 1
ATOM 2291 C C . ALA A 1 310 ? -5.547 -5.66 24.266 1 90.88 310 ALA A C 1
ATOM 2293 O O . ALA A 1 310 ? -6.637 -5.906 23.75 1 90.88 310 ALA A O 1
ATOM 2294 N N . PRO A 1 311 ? -4.445 -5.75 23.609 1 92.25 311 PRO A N 1
ATOM 2295 C CA . PRO A 1 311 ? -4.461 -6.027 22.156 1 92.25 311 PRO A CA 1
ATOM 2296 C C . PRO A 1 311 ? -5.121 -7.359 21.828 1 92.25 311 PRO A C 1
ATOM 2298 O O . PRO A 1 311 ? -5.801 -7.473 20.797 1 92.25 311 PRO A O 1
ATOM 2301 N N . GLY A 1 312 ? -4.895 -8.32 22.641 1 93.56 312 GLY A N 1
ATOM 2302 C CA . GLY A 1 312 ? -5.508 -9.617 22.406 1 93.56 312 GLY A CA 1
ATOM 2303 C C . GLY A 1 312 ? -7.023 -9.57 22.422 1 93.56 312 GLY A C 1
ATOM 2304 O O . GLY A 1 312 ? -7.684 -10.234 21.609 1 93.56 312 GLY A O 1
ATOM 2305 N N . GLN A 1 313 ? -7.578 -8.773 23.281 1 92.81 313 GLN A N 1
ATOM 2306 C CA . GLN A 1 313 ? -9.023 -8.625 23.375 1 92.81 313 GLN A CA 1
ATOM 2307 C C . GLN A 1 313 ? -9.586 -7.895 22.156 1 92.81 313 GLN A C 1
ATOM 2309 O O . GLN A 1 313 ? -10.656 -8.25 21.656 1 92.81 313 GLN A O 1
ATOM 2314 N N . ARG A 1 314 ? -8.938 -6.891 21.781 1 95.06 314 ARG A N 1
ATOM 2315 C CA . ARG A 1 314 ? -9.383 -6.152 20.609 1 95.06 314 ARG A CA 1
ATOM 2316 C C . ARG A 1 314 ? -9.359 -7.035 19.359 1 95.06 314 ARG A C 1
ATOM 2318 O O . ARG A 1 314 ? -10.273 -6.988 18.547 1 95.06 314 ARG A O 1
ATOM 2325 N N . GLN A 1 315 ? -8.336 -7.859 19.297 1 94.25 315 GLN A N 1
ATOM 2326 C CA . GLN A 1 315 ? -8.227 -8.781 18.156 1 94.25 315 GLN A CA 1
ATOM 2327 C C . GLN A 1 315 ? -9.344 -9.812 18.188 1 94.25 315 GLN A C 1
ATOM 2329 O O . GLN A 1 315 ? -9.906 -10.156 17.141 1 94.25 315 GLN A O 1
ATOM 2334 N N . ALA A 1 316 ? -9.586 -10.312 19.312 1 94.25 316 ALA A N 1
ATOM 2335 C CA . ALA A 1 316 ? -10.664 -11.289 19.453 1 94.25 316 ALA A CA 1
ATOM 2336 C C . ALA A 1 316 ? -12.008 -10.695 19.047 1 94.25 316 ALA A C 1
ATOM 2338 O O . ALA A 1 316 ? -12.805 -11.352 18.375 1 94.25 316 ALA A O 1
ATOM 2339 N N . LEU A 1 317 ? -12.297 -9.508 19.453 1 95.12 317 LEU A N 1
ATOM 2340 C CA . LEU A 1 317 ? -13.547 -8.844 19.109 1 95.12 317 LEU A CA 1
ATOM 2341 C C . LEU A 1 317 ? -13.625 -8.57 17.609 1 95.12 317 LEU A C 1
ATOM 2343 O O . LEU A 1 317 ? -14.695 -8.688 17.016 1 95.12 317 LEU A O 1
ATOM 2347 N N . ALA A 1 318 ? -12.531 -8.188 17.062 1 96.69 318 ALA A N 1
ATOM 2348 C CA . ALA A 1 318 ? -12.484 -7.961 15.625 1 96.69 318 ALA A CA 1
ATOM 2349 C C . ALA A 1 318 ? -12.805 -9.242 14.859 1 96.69 318 ALA A C 1
ATOM 2351 O O . ALA A 1 318 ? -13.523 -9.203 13.852 1 96.69 318 ALA A O 1
ATOM 2352 N N . MET A 1 319 ? -12.336 -10.312 15.32 1 94.69 319 MET A N 1
ATOM 2353 C CA . MET A 1 319 ? -12.602 -11.602 14.68 1 94.69 319 MET A CA 1
ATOM 2354 C C . MET A 1 319 ? -14.07 -11.977 14.82 1 94.69 319 MET A C 1
ATOM 2356 O O . MET A 1 319 ? -14.672 -12.492 13.875 1 94.69 319 MET A O 1
ATOM 2360 N N . ARG A 1 320 ? -14.57 -11.742 15.938 1 96.25 320 ARG A N 1
ATOM 2361 C CA . ARG A 1 320 ? -15.992 -12.016 16.156 1 96.25 320 ARG A CA 1
ATOM 2362 C C . ARG A 1 320 ? -16.859 -11.148 15.234 1 96.25 320 ARG A C 1
ATOM 2364 O O . ARG A 1 320 ? -17.859 -11.617 14.703 1 96.25 320 ARG A O 1
ATOM 2371 N N . LEU A 1 321 ? -16.469 -9.922 15.125 1 97.94 321 LEU A N 1
ATOM 2372 C CA . LEU A 1 321 ? -17.188 -9.008 14.242 1 97.94 321 LEU A CA 1
ATOM 2373 C C . LEU A 1 321 ? -17.156 -9.492 12.797 1 97.94 321 LEU A C 1
ATOM 2375 O O . LEU A 1 321 ? -18.156 -9.445 12.094 1 97.94 321 LEU A O 1
ATOM 2379 N N . ARG A 1 322 ? -16.047 -9.914 12.375 1 97 322 ARG A N 1
ATOM 2380 C CA . ARG A 1 322 ? -15.906 -10.453 11.031 1 97 322 ARG A CA 1
ATOM 2381 C C . ARG A 1 322 ? -16.844 -11.633 10.812 1 97 322 ARG A C 1
ATOM 2383 O O . ARG A 1 322 ? -17.578 -11.672 9.82 1 97 322 ARG A O 1
ATOM 2390 N N . GLY A 1 323 ? -16.797 -12.547 11.719 1 96.75 323 GLY A N 1
ATOM 2391 C CA . GLY A 1 323 ? -17.688 -13.688 11.633 1 96.75 323 GLY A CA 1
ATOM 2392 C C . GLY A 1 323 ? -19.156 -13.297 11.57 1 96.75 323 GLY A C 1
ATOM 2393 O O . GLY A 1 323 ? -19.922 -13.836 10.766 1 96.75 323 GLY A O 1
ATOM 2394 N N . ALA A 1 324 ? -19.5 -12.352 12.367 1 98.19 324 ALA A N 1
ATOM 2395 C CA . ALA A 1 324 ? -20.891 -11.906 12.438 1 98.19 324 ALA A CA 1
ATOM 2396 C C . ALA A 1 324 ? -21.312 -11.227 11.141 1 98.19 324 ALA A C 1
ATOM 2398 O O . ALA A 1 324 ? -22.406 -11.469 10.633 1 98.19 324 ALA A O 1
ATOM 2399 N N . ALA A 1 325 ? -20.469 -10.359 10.648 1 98.5 325 ALA A N 1
ATOM 2400 C CA . ALA A 1 325 ? -20.781 -9.625 9.422 1 98.5 325 ALA A CA 1
ATOM 2401 C C . ALA A 1 325 ? -20.922 -10.57 8.234 1 98.5 325 ALA A C 1
ATOM 2403 O O . ALA A 1 325 ? -21.859 -10.453 7.438 1 98.5 325 ALA A O 1
ATOM 2404 N N . GLU A 1 326 ? -20.062 -11.469 8.086 1 97.69 326 GLU A N 1
ATOM 2405 C CA . GLU A 1 326 ? -20.094 -12.43 6.984 1 97.69 326 GLU A CA 1
ATOM 2406 C C . GLU A 1 326 ? -21.281 -13.375 7.121 1 97.69 326 GLU A C 1
ATOM 2408 O O . GLU A 1 326 ? -21.922 -13.742 6.125 1 97.69 326 GLU A O 1
ATOM 2413 N N . ALA A 1 327 ? -21.578 -13.766 8.312 1 97.75 327 ALA A N 1
ATOM 2414 C CA . ALA A 1 327 ? -22.766 -14.594 8.555 1 97.75 327 ALA A CA 1
ATOM 2415 C C . ALA A 1 327 ? -24.047 -13.836 8.188 1 97.75 327 ALA A C 1
ATOM 2417 O O . ALA A 1 327 ? -25 -14.438 7.688 1 97.75 327 ALA A O 1
ATOM 2418 N N . ALA A 1 328 ? -24.031 -12.586 8.5 1 98.25 328 ALA A N 1
ATOM 2419 C CA . ALA A 1 328 ? -25.172 -11.758 8.133 1 98.25 328 ALA A CA 1
ATOM 2420 C C . ALA A 1 328 ? -25.422 -11.797 6.629 1 98.25 328 ALA A C 1
ATOM 2422 O O . ALA A 1 328 ? -26.547 -12.023 6.184 1 98.25 328 ALA A O 1
ATOM 2423 N N . MET A 1 329 ? -24.422 -11.602 5.887 1 97.94 329 MET A N 1
ATOM 2424 C CA . MET A 1 329 ? -24.594 -11.625 4.438 1 97.94 329 MET A CA 1
ATOM 2425 C C . MET A 1 329 ? -25 -13.023 3.959 1 97.94 329 MET A C 1
ATOM 2427 O O . MET A 1 329 ? -25.859 -13.164 3.094 1 97.94 329 MET A O 1
ATOM 2431 N N . ALA A 1 330 ? -24.359 -14.008 4.488 1 97.06 330 ALA A N 1
ATOM 2432 C CA . ALA A 1 330 ? -24.703 -15.375 4.102 1 97.06 330 ALA A CA 1
ATOM 2433 C C . ALA A 1 330 ? -26.203 -15.633 4.312 1 97.06 330 ALA A C 1
ATOM 2435 O O . ALA A 1 330 ? -26.859 -16.234 3.457 1 97.06 330 ALA A O 1
ATOM 2436 N N . ALA A 1 331 ? -26.719 -15.203 5.398 1 96.75 331 ALA A N 1
ATOM 2437 C CA . ALA A 1 331 ? -28.125 -15.391 5.719 1 96.75 331 ALA A CA 1
ATOM 2438 C C . ALA A 1 331 ? -29.016 -14.633 4.742 1 96.75 331 ALA A C 1
ATOM 2440 O O . ALA A 1 331 ? -30.047 -15.156 4.293 1 96.75 331 ALA A O 1
ATOM 2441 N N . LEU A 1 332 ? -28.656 -13.484 4.465 1 96.12 332 LEU A N 1
ATOM 2442 C CA . LEU A 1 332 ? -29.438 -12.664 3.561 1 96.12 332 LEU A CA 1
ATOM 2443 C C . LEU A 1 332 ? -29.406 -13.219 2.143 1 96.12 332 LEU A C 1
ATOM 2445 O O . LEU A 1 332 ? -30.406 -13.172 1.425 1 96.12 332 LEU A O 1
ATOM 2449 N N . LEU A 1 333 ? -28.266 -13.727 1.745 1 95.44 333 LEU A N 1
ATOM 2450 C CA . LEU A 1 333 ? -28.156 -14.344 0.431 1 95.44 333 LEU A CA 1
ATOM 2451 C C . LEU A 1 333 ? -29 -15.609 0.356 1 95.44 333 LEU A C 1
ATOM 2453 O O . LEU A 1 333 ? -29.609 -15.891 -0.677 1 95.44 333 LEU A O 1
ATOM 2457 N N . ALA A 1 334 ? -28.984 -16.359 1.416 1 94.75 334 ALA A N 1
ATOM 2458 C CA . ALA A 1 334 ? -29.828 -17.547 1.459 1 94.75 334 ALA A CA 1
ATOM 2459 C C . ALA A 1 334 ? -31.297 -17.188 1.34 1 94.75 334 ALA A C 1
ATOM 2461 O O . ALA A 1 334 ? -32.062 -17.859 0.633 1 94.75 334 ALA A O 1
ATOM 2462 N N . ALA A 1 335 ? -31.734 -16.188 2.021 1 94.75 335 ALA A N 1
ATOM 2463 C CA . ALA A 1 335 ? -33.094 -15.719 1.928 1 94.75 335 ALA A CA 1
ATOM 2464 C C . ALA A 1 335 ? -33.438 -15.219 0.519 1 94.75 335 ALA A C 1
ATOM 2466 O O . ALA A 1 335 ? -34.531 -15.453 0.002 1 94.75 335 ALA A O 1
ATOM 2467 N N . GLU A 1 336 ? -32.5 -14.516 -0.027 1 94.56 336 GLU A N 1
ATOM 2468 C CA . GLU A 1 336 ? -32.656 -14 -1.386 1 94.56 336 GLU A CA 1
ATOM 2469 C C . GLU A 1 336 ? -32.844 -15.133 -2.389 1 94.56 336 GLU A C 1
ATOM 2471 O O . GLU A 1 336 ? -33.625 -15.008 -3.336 1 94.56 336 GLU A O 1
ATOM 2476 N N . ALA A 1 337 ? -32.188 -16.25 -2.203 1 93.38 337 ALA A N 1
ATOM 2477 C CA . ALA A 1 337 ? -32.25 -17.391 -3.109 1 93.38 337 ALA A CA 1
ATOM 2478 C C . ALA A 1 337 ? -33.625 -18.016 -3.137 1 93.38 337 ALA A C 1
ATOM 2480 O O . ALA A 1 337 ? -34 -18.703 -4.09 1 93.38 337 ALA A O 1
ATOM 2481 N N . GLU A 1 338 ? -34.406 -17.734 -2.16 1 93.38 338 GLU A N 1
ATOM 2482 C CA . GLU A 1 338 ? -35.781 -18.297 -2.074 1 93.38 338 GLU A CA 1
ATOM 2483 C C . GLU A 1 338 ? -36.781 -17.406 -2.793 1 93.38 338 GLU A C 1
ATOM 2485 O O . GLU A 1 338 ? -37.906 -17.812 -3.023 1 93.38 338 GLU A O 1
ATOM 2490 N N . LEU A 1 339 ? -36.375 -16.297 -3.186 1 94.12 339 LEU A N 1
ATOM 2491 C CA . LEU A 1 339 ? -37.281 -15.359 -3.865 1 94.12 339 LEU A CA 1
ATOM 2492 C C . LEU A 1 339 ? -37.469 -15.742 -5.328 1 94.12 339 LEU A C 1
ATOM 2494 O O . LEU A 1 339 ? -36.562 -16.328 -5.938 1 94.12 339 LEU A O 1
ATOM 2498 N N . THR A 1 340 ? -38.625 -15.359 -5.867 1 94.44 340 THR A N 1
ATOM 2499 C CA . THR A 1 340 ? -38.844 -15.516 -7.301 1 94.44 340 THR A CA 1
ATOM 2500 C C . THR A 1 340 ? -38.094 -14.453 -8.086 1 94.44 340 THR A C 1
ATOM 2502 O O . THR A 1 340 ? -37.719 -13.422 -7.535 1 94.44 340 THR A O 1
ATOM 2505 N N . PRO A 1 341 ? -37.875 -14.656 -9.367 1 94.25 341 PRO A N 1
ATOM 2506 C CA . PRO A 1 341 ? -37.219 -13.648 -10.188 1 94.25 341 PRO A CA 1
ATOM 2507 C C . PRO A 1 341 ? -37.906 -12.297 -10.141 1 94.25 341 PRO A C 1
ATOM 2509 O O . PRO A 1 341 ? -37.25 -11.25 -10.141 1 94.25 341 PRO A O 1
ATOM 2512 N N . GLN A 1 342 ? -39.156 -12.32 -10.016 1 92.94 342 GLN A N 1
ATOM 2513 C CA . GLN A 1 342 ? -39.938 -11.086 -9.961 1 92.94 342 GLN A CA 1
ATOM 2514 C C . GLN A 1 342 ? -39.688 -10.336 -8.656 1 92.94 342 GLN A C 1
ATOM 2516 O O . GLN A 1 342 ? -39.531 -9.109 -8.656 1 92.94 342 GLN A O 1
ATOM 2521 N N . GLN A 1 343 ? -39.562 -11.078 -7.637 1 93.25 343 GLN A N 1
ATOM 2522 C CA . GLN A 1 343 ? -39.344 -10.477 -6.328 1 93.25 343 GLN A CA 1
ATOM 2523 C C . GLN A 1 343 ? -37.906 -9.922 -6.227 1 93.25 343 GLN A C 1
ATOM 2525 O O . GLN A 1 343 ? -37.656 -8.969 -5.492 1 93.25 343 GLN A O 1
ATOM 2530 N N . ARG A 1 344 ? -37.031 -10.492 -6.949 1 94.94 344 ARG A N 1
ATOM 2531 C CA . ARG A 1 344 ? -35.625 -10.094 -6.902 1 94.94 344 ARG A CA 1
ATOM 2532 C C . ARG A 1 344 ? -35.344 -8.914 -7.836 1 94.94 344 ARG A C 1
ATOM 2534 O O . ARG A 1 344 ? -34.375 -8.18 -7.66 1 94.94 344 ARG A O 1
ATOM 2541 N N . GLY A 1 345 ? -36.219 -8.75 -8.781 1 94.81 345 GLY A N 1
ATOM 2542 C CA . GLY A 1 345 ? -36 -7.746 -9.812 1 94.81 345 GLY A CA 1
ATOM 2543 C C . GLY A 1 345 ? -35.344 -8.305 -11.07 1 94.81 345 GLY A C 1
ATOM 2544 O O . GLY A 1 345 ? -34.906 -7.555 -11.93 1 94.81 345 GLY A O 1
ATOM 2545 N N . GLY A 1 346 ? -35.281 -9.625 -11.211 1 95.88 346 GLY A N 1
ATOM 2546 C CA . GLY A 1 346 ? -34.688 -10.32 -12.344 1 95.88 346 GLY A CA 1
ATOM 2547 C C . GLY A 1 346 ? -34.031 -11.625 -11.961 1 95.88 346 GLY A C 1
ATOM 2548 O O . GLY A 1 346 ? -33.656 -11.82 -10.797 1 95.88 346 GLY A O 1
ATOM 2549 N N . THR A 1 347 ? -33.844 -12.453 -12.906 1 94.31 347 THR A N 1
ATOM 2550 C CA . THR A 1 347 ? -33.281 -13.773 -12.664 1 94.31 347 THR A CA 1
ATOM 2551 C C . THR A 1 347 ? -31.812 -13.672 -12.266 1 94.31 347 THR A C 1
ATOM 2553 O O . THR A 1 347 ? -31.312 -14.5 -11.5 1 94.31 347 THR A O 1
ATOM 2556 N N . ARG A 1 348 ? -31.141 -12.68 -12.742 1 96 348 ARG A N 1
ATOM 2557 C CA . ARG A 1 348 ? -29.703 -12.586 -12.5 1 96 348 ARG A CA 1
ATOM 2558 C C . ARG A 1 348 ? -29.391 -11.445 -11.531 1 96 348 ARG A C 1
ATOM 2560 O O . ARG A 1 348 ? -28.234 -11.039 -11.398 1 96 348 ARG A O 1
ATOM 2567 N N . ALA A 1 349 ? -30.359 -10.891 -10.898 1 96.75 349 ALA A N 1
ATOM 2568 C CA . ALA A 1 349 ? -30.156 -9.852 -9.898 1 96.75 349 ALA A CA 1
ATOM 2569 C C . ALA A 1 349 ? -29.766 -10.453 -8.555 1 96.75 349 ALA A C 1
ATOM 2571 O O . ALA A 1 349 ? -30.359 -11.438 -8.102 1 96.75 349 ALA A O 1
ATOM 2572 N N . HIS A 1 350 ? -28.766 -10.008 -7.965 1 95.44 350 HIS A N 1
ATOM 2573 C CA . HIS A 1 350 ? -28.312 -10.484 -6.66 1 95.44 350 HIS A CA 1
ATOM 2574 C C . HIS A 1 350 ? -27.641 -9.367 -5.871 1 95.44 350 HIS A C 1
ATOM 2576 O O . HIS A 1 350 ? -27.203 -8.367 -6.445 1 95.44 350 HIS A O 1
ATOM 2582 N N . THR A 1 351 ? -27.547 -9.523 -4.543 1 96.62 351 THR A N 1
ATOM 2583 C CA . THR A 1 351 ? -26.859 -8.578 -3.668 1 96.62 351 THR A CA 1
ATOM 2584 C C . THR A 1 351 ? -25.359 -8.828 -3.662 1 96.62 351 THR A C 1
ATOM 2586 O O . THR A 1 351 ? -24.906 -9.898 -3.236 1 96.62 351 THR A O 1
ATOM 2589 N N . ASP A 1 352 ? -24.609 -7.887 -4.117 1 96.44 352 ASP A N 1
ATOM 2590 C CA . ASP A 1 352 ? -23.156 -8.055 -4.168 1 96.44 352 ASP A CA 1
ATOM 2591 C C . ASP A 1 352 ? -22.469 -7.234 -3.084 1 96.44 352 ASP A C 1
ATOM 2593 O O . ASP A 1 352 ? -21.312 -7.496 -2.736 1 96.44 352 ASP A O 1
ATOM 2597 N N . LEU A 1 353 ? -23.109 -6.168 -2.592 1 96.25 353 LEU A N 1
ATOM 2598 C CA . LEU A 1 353 ? -22.609 -5.301 -1.537 1 96.25 353 LEU A CA 1
ATOM 2599 C C . LEU A 1 353 ? -23.625 -5.137 -0.421 1 96.25 353 LEU A C 1
ATOM 2601 O O . LEU A 1 353 ? -24.812 -4.941 -0.687 1 96.25 353 LEU A O 1
ATOM 2605 N N . LEU A 1 354 ? -23.094 -5.281 0.771 1 97.5 354 LEU A N 1
ATOM 2606 C CA . LEU A 1 354 ? -24 -5.188 1.917 1 97.5 354 LEU A CA 1
ATOM 2607 C C . LEU A 1 354 ? -23.328 -4.461 3.076 1 97.5 354 LEU A C 1
ATOM 2609 O O . LEU A 1 354 ? -22.203 -4.805 3.467 1 97.5 354 LEU A O 1
ATOM 2613 N N . GLY A 1 355 ? -23.984 -3.457 3.52 1 97.69 355 GLY A N 1
ATOM 2614 C CA . GLY A 1 355 ? -23.625 -2.873 4.801 1 97.69 355 GLY A CA 1
ATOM 2615 C C . GLY A 1 355 ? -24.375 -3.477 5.969 1 97.69 355 GLY A C 1
ATOM 2616 O O . GLY A 1 355 ? -25.578 -3.719 5.883 1 97.69 355 GLY A O 1
ATOM 2617 N N . VAL A 1 356 ? -23.656 -3.756 7.016 1 98.31 356 VAL A N 1
ATOM 2618 C CA . VAL A 1 356 ? -24.266 -4.211 8.258 1 98.31 356 VAL A CA 1
ATOM 2619 C C . VAL A 1 356 ? -23.781 -3.352 9.422 1 98.31 356 VAL A C 1
ATOM 2621 O O . VAL A 1 356 ? -22.578 -3.219 9.641 1 98.31 356 VAL A O 1
ATOM 2624 N N . ASP A 1 357 ? -24.703 -2.85 10.141 1 97.25 357 ASP A N 1
ATOM 2625 C CA . ASP A 1 357 ? -24.375 -2.016 11.289 1 97.25 357 ASP A CA 1
ATOM 2626 C C . ASP A 1 357 ? -24.5 -2.809 12.594 1 97.25 357 ASP A C 1
ATOM 2628 O O . ASP A 1 357 ? -25.438 -3.574 12.773 1 97.25 357 ASP A O 1
ATOM 2632 N N . PHE A 1 358 ? -23.516 -2.574 13.461 1 97.81 358 PHE A N 1
ATOM 2633 C CA . PHE A 1 358 ? -23.531 -3.23 14.766 1 97.81 358 PHE A CA 1
ATOM 2634 C C . PHE A 1 358 ? -23.391 -2.207 15.891 1 97.81 358 PHE A C 1
ATOM 2636 O O . PHE A 1 358 ? -22.969 -1.073 15.656 1 97.81 358 PHE A O 1
ATOM 2643 N N . LEU A 1 359 ? -23.859 -2.635 17.016 1 94.69 359 LEU A N 1
ATOM 2644 C CA . LEU A 1 359 ? -23.609 -1.969 18.281 1 94.69 359 LEU A CA 1
ATOM 2645 C C . LEU A 1 359 ? -22.875 -2.898 19.25 1 94.69 359 LEU A C 1
ATOM 2647 O O . LEU A 1 359 ? -23.016 -4.121 19.156 1 94.69 359 LEU A O 1
ATOM 2651 N N . LEU A 1 360 ? -22.047 -2.293 20.031 1 93.31 360 LEU A N 1
ATOM 2652 C CA . LEU A 1 360 ? -21.375 -3.049 21.094 1 93.31 360 LEU A CA 1
ATOM 2653 C C . LEU A 1 360 ? -22.109 -2.893 22.422 1 93.31 360 LEU A C 1
ATOM 2655 O O . LEU A 1 360 ? -22.094 -1.812 23.016 1 93.31 360 LEU A O 1
ATOM 2659 N N . ALA A 1 361 ? -22.688 -3.947 22.844 1 93.06 361 ALA A N 1
ATOM 2660 C CA . ALA A 1 361 ? -23.453 -3.918 24.094 1 93.06 361 ALA A CA 1
ATOM 2661 C C . ALA A 1 361 ? -22.75 -4.727 25.172 1 93.06 361 ALA A C 1
ATOM 2663 O O . ALA A 1 361 ? -21.781 -5.426 24.906 1 93.06 361 ALA A O 1
ATOM 2664 N N . CYS A 1 362 ? -23.141 -4.434 26.344 1 89.06 362 CYS A N 1
ATOM 2665 C CA . CYS A 1 362 ? -22.688 -5.223 27.484 1 89.06 362 CYS A CA 1
ATOM 2666 C C . CYS A 1 362 ? -23.828 -6.035 28.078 1 89.06 362 CYS A C 1
ATOM 2668 O O . CYS A 1 362 ? -24.812 -5.473 28.562 1 89.06 362 CYS A O 1
ATOM 2670 N N . VAL A 1 363 ? -23.688 -7.336 27.969 1 81.94 363 VAL A N 1
ATOM 2671 C CA . VAL A 1 363 ? -24.672 -8.242 28.531 1 81.94 363 VAL A CA 1
ATOM 2672 C C . VAL A 1 363 ? -24 -9.188 29.516 1 81.94 363 VAL A C 1
ATOM 2674 O O . VAL A 1 363 ? -23.094 -9.953 29.141 1 81.94 363 VAL A O 1
ATOM 2677 N N . ASP A 1 364 ? -24.438 -9.172 30.766 1 80.44 364 ASP A N 1
ATOM 2678 C CA . ASP A 1 364 ? -23.859 -10 31.812 1 80.44 364 ASP A CA 1
ATOM 2679 C C . ASP A 1 364 ? -22.344 -9.852 31.875 1 80.44 364 ASP A C 1
ATOM 2681 O O . ASP A 1 364 ? -21.609 -10.844 31.844 1 80.44 364 ASP A O 1
ATOM 2685 N N . ASP A 1 365 ? -21.828 -8.688 31.656 1 80.81 365 ASP A N 1
ATOM 2686 C CA . ASP A 1 365 ? -20.438 -8.297 31.812 1 80.81 365 ASP A CA 1
ATOM 2687 C C . ASP A 1 365 ? -19.594 -8.797 30.625 1 80.81 365 ASP A C 1
ATOM 2689 O O . ASP A 1 365 ? -18.375 -8.938 30.75 1 80.81 365 ASP A O 1
ATOM 2693 N N . THR A 1 366 ? -20.297 -9.18 29.672 1 86.88 366 THR A N 1
ATOM 2694 C CA . THR A 1 366 ? -19.594 -9.578 28.453 1 86.88 366 THR A CA 1
ATOM 2695 C C . THR A 1 366 ? -19.984 -8.664 27.297 1 86.88 366 THR A C 1
ATOM 2697 O O . THR A 1 366 ? -21.125 -8.25 27.172 1 86.88 366 THR A O 1
ATOM 2700 N N . LEU A 1 367 ? -19.016 -8.383 26.547 1 90.69 367 LEU A N 1
ATOM 2701 C CA . LEU A 1 367 ? -19.266 -7.57 25.359 1 90.69 367 LEU A CA 1
ATOM 2702 C C . LEU A 1 367 ? -19.953 -8.391 24.281 1 90.69 367 LEU A C 1
ATOM 2704 O O . LEU A 1 367 ? -19.547 -9.516 23.984 1 90.69 367 LEU A O 1
ATOM 2708 N N . GLU A 1 368 ? -21 -7.863 23.781 1 92.69 368 GLU A N 1
ATOM 2709 C CA . GLU A 1 368 ? -21.781 -8.547 22.75 1 92.69 368 GLU A CA 1
ATOM 2710 C C . GLU A 1 368 ? -22.062 -7.633 21.562 1 92.69 368 GLU A C 1
ATOM 2712 O O . GLU A 1 368 ? -22.359 -6.449 21.75 1 92.69 368 GLU A O 1
ATOM 2717 N N . LEU A 1 369 ? -21.938 -8.211 20.406 1 95.69 369 LEU A N 1
ATOM 2718 C CA . LEU A 1 369 ? -22.297 -7.492 19.188 1 95.69 369 LEU A CA 1
ATOM 2719 C C . LEU A 1 369 ? -23.781 -7.625 18.891 1 95.69 369 LEU A C 1
ATOM 2721 O O . LEU A 1 369 ? -24.328 -8.734 18.875 1 95.69 369 LEU A O 1
ATOM 2725 N N . VAL A 1 370 ? -24.422 -6.508 18.688 1 96.38 370 VAL A N 1
ATOM 2726 C CA . VAL A 1 370 ? -25.844 -6.488 18.359 1 96.38 370 VAL A CA 1
ATOM 2727 C C . VAL A 1 370 ? -26.047 -5.914 16.953 1 96.38 370 VAL A C 1
ATOM 2729 O O . VAL A 1 370 ? -25.625 -4.793 16.672 1 96.38 370 VAL A O 1
ATOM 2732 N N . ALA A 1 371 ? -26.641 -6.707 16.062 1 97.31 371 ALA A N 1
ATOM 2733 C CA . ALA A 1 371 ? -26.906 -6.234 14.711 1 97.31 371 ALA A CA 1
ATOM 2734 C C . ALA A 1 371 ? -28.062 -5.246 14.688 1 97.31 371 ALA A C 1
ATOM 2736 O O . ALA A 1 371 ? -29.172 -5.566 15.125 1 97.31 371 ALA A O 1
ATOM 2737 N N . LEU A 1 372 ? -27.844 -4.082 14.109 1 94 372 LEU A N 1
ATOM 2738 C CA . LEU A 1 372 ? -28.844 -3.008 14.133 1 94 372 LEU A CA 1
ATOM 2739 C C . LEU A 1 372 ? -29.656 -2.986 12.844 1 94 372 LEU A C 1
ATOM 2741 O O . LEU A 1 372 ? -30.875 -2.889 12.883 1 94 372 LEU A O 1
ATOM 2745 N N . SER A 1 373 ? -28.969 -2.926 11.789 1 92.69 373 SER A N 1
ATOM 2746 C CA . SER A 1 373 ? -29.609 -2.783 10.484 1 92.69 373 SER A CA 1
ATOM 2747 C C . SER A 1 373 ? -28.641 -3.117 9.352 1 92.69 373 SER A C 1
ATOM 2749 O O . SER A 1 373 ? -27.438 -3.258 9.578 1 92.69 373 SER A O 1
ATOM 2751 N N . THR A 1 374 ? -29.219 -3.301 8.211 1 96.31 374 THR A N 1
ATOM 2752 C CA . THR A 1 374 ? -28.438 -3.424 6.988 1 96.31 374 THR A CA 1
ATOM 2753 C C . THR A 1 374 ? -28.688 -2.236 6.062 1 96.31 374 THR A C 1
ATOM 2755 O O . THR A 1 374 ? -29.609 -1.45 6.281 1 96.31 374 THR A O 1
ATOM 2758 N N . ASN A 1 375 ? -27.828 -2.055 5.164 1 94.38 375 ASN A N 1
ATOM 2759 C CA . ASN A 1 375 ? -28.016 -1.012 4.16 1 94.38 375 ASN A CA 1
ATOM 2760 C C . ASN A 1 375 ? -27.234 -1.322 2.883 1 94.38 375 ASN A C 1
ATOM 2762 O O . ASN A 1 375 ? -26.375 -2.203 2.873 1 94.38 375 ASN A O 1
ATOM 2766 N N . SER A 1 376 ? -27.594 -0.598 1.838 1 91.81 376 SER A N 1
ATOM 2767 C CA . SER A 1 376 ? -27.016 -0.91 0.531 1 91.81 376 SER A CA 1
ATOM 2768 C C . SER A 1 376 ? -25.906 0.068 0.162 1 91.81 376 SER A C 1
ATOM 2770 O O . SER A 1 376 ? -25.109 -0.198 -0.743 1 91.81 376 SER A O 1
ATOM 2772 N N . GLN A 1 377 ? -25.781 1.225 0.821 1 90.69 377 GLN A N 1
ATOM 2773 C CA . GLN A 1 377 ? -24.844 2.213 0.302 1 90.69 377 GLN A CA 1
ATOM 2774 C C . GLN A 1 377 ? -24.172 2.975 1.437 1 90.69 377 GLN A C 1
ATOM 2776 O O . GLN A 1 377 ? -23.031 3.422 1.295 1 90.69 377 GLN A O 1
ATOM 2781 N N . ARG A 1 378 ? -24.781 3.133 2.516 1 92.94 378 ARG A N 1
ATOM 2782 C CA . ARG A 1 378 ? -24.312 4.039 3.564 1 92.94 378 ARG A CA 1
ATOM 2783 C C . ARG A 1 378 ? -23 3.564 4.16 1 92.94 378 ARG A C 1
ATOM 2785 O O . ARG A 1 378 ? -22.078 4.363 4.375 1 92.94 378 ARG A O 1
ATOM 2792 N N . CYS A 1 379 ? -22.906 2.268 4.465 1 96.19 379 CYS A N 1
ATOM 2793 C CA . CYS A 1 379 ? -21.656 1.742 4.996 1 96.19 379 CYS A CA 1
ATOM 2794 C C . CYS A 1 379 ? -20.531 1.866 3.971 1 96.19 379 CYS A C 1
ATOM 2796 O O . CYS A 1 379 ? -19.375 2.109 4.332 1 96.19 379 CYS A O 1
ATOM 2798 N N . LEU A 1 380 ? -20.844 1.654 2.693 1 95.44 380 LEU A N 1
ATOM 2799 C CA . LEU A 1 380 ? -19.859 1.839 1.634 1 95.44 380 LEU A CA 1
ATOM 2800 C C . LEU A 1 380 ? -19.297 3.258 1.651 1 95.44 380 LEU A C 1
ATOM 2802 O O . LEU A 1 380 ? -18.094 3.451 1.627 1 95.44 380 LEU A O 1
ATOM 2806 N N . GLU A 1 381 ? -20.188 4.219 1.742 1 93.75 381 GLU A N 1
ATOM 2807 C CA . GLU A 1 381 ? -19.781 5.621 1.771 1 93.75 381 GLU A CA 1
ATOM 2808 C C . GLU A 1 381 ? -18.922 5.918 2.996 1 93.75 381 GLU A C 1
ATOM 2810 O O . GLU A 1 381 ? -17.906 6.609 2.893 1 93.75 381 GLU A O 1
ATOM 2815 N N . THR A 1 382 ? -19.328 5.402 4.125 1 95.94 382 THR A N 1
ATOM 2816 C CA . THR A 1 382 ? -18.594 5.621 5.371 1 95.94 382 THR A CA 1
ATOM 2817 C C . THR A 1 382 ? -17.188 5.023 5.289 1 95.94 382 THR A C 1
ATOM 2819 O O . THR A 1 382 ? -16.219 5.664 5.688 1 95.94 382 THR A O 1
ATOM 2822 N N . CYS A 1 383 ? -17.094 3.814 4.758 1 96.44 383 CYS A N 1
ATOM 2823 C CA . CYS A 1 383 ? -15.812 3.125 4.66 1 96.44 383 CYS A CA 1
ATOM 2824 C C . CYS A 1 383 ? -14.898 3.818 3.656 1 96.44 383 CYS A C 1
ATOM 2826 O O . CYS A 1 383 ? -13.695 3.941 3.889 1 96.44 383 CYS A O 1
ATOM 2828 N N . LEU A 1 384 ? -15.445 4.277 2.57 1 94.62 384 LEU A N 1
ATOM 2829 C CA . LEU A 1 384 ? -14.641 4.98 1.573 1 94.62 384 LEU A CA 1
ATOM 2830 C C . LEU A 1 384 ? -14.133 6.309 2.125 1 94.62 384 LEU A C 1
ATOM 2832 O O . LEU A 1 384 ? -13.008 6.715 1.828 1 94.62 384 LEU A O 1
ATOM 2836 N N . LEU A 1 385 ? -14.969 6.941 2.885 1 95.31 385 LEU A N 1
ATOM 2837 C CA . LEU A 1 385 ? -14.531 8.172 3.529 1 95.31 385 LEU A CA 1
ATOM 2838 C C . LEU A 1 385 ? -13.375 7.898 4.488 1 95.31 385 LEU A C 1
ATOM 2840 O O . LEU A 1 385 ? -12.391 8.641 4.512 1 95.31 385 LEU A O 1
ATOM 2844 N N . ALA A 1 386 ? -13.523 6.871 5.277 1 96.62 386 ALA A N 1
ATOM 2845 C CA . ALA A 1 386 ? -12.461 6.492 6.211 1 96.62 386 ALA A CA 1
ATOM 2846 C C . ALA A 1 386 ? -11.148 6.238 5.477 1 96.62 386 ALA A C 1
ATOM 2848 O O . ALA A 1 386 ? -10.086 6.652 5.941 1 96.62 386 ALA A O 1
ATOM 2849 N N . GLU A 1 387 ? -11.219 5.578 4.383 1 94.62 387 GLU A N 1
ATOM 2850 C CA . GLU A 1 387 ? -10.016 5.297 3.598 1 94.62 387 GLU A CA 1
ATOM 2851 C C . GLU A 1 387 ? -9.391 6.582 3.068 1 94.62 387 GLU A C 1
ATOM 2853 O O . GLU A 1 387 ? -8.172 6.742 3.102 1 94.62 387 GLU A O 1
ATOM 2858 N N . ALA A 1 388 ? -10.219 7.426 2.549 1 93.88 388 ALA A N 1
ATOM 2859 C CA . ALA A 1 388 ? -9.727 8.695 2.02 1 93.88 388 ALA A CA 1
ATOM 2860 C C . ALA A 1 388 ? -9.047 9.516 3.111 1 93.88 388 ALA A C 1
ATOM 2862 O O . ALA A 1 388 ? -8.008 10.133 2.875 1 93.88 388 ALA A O 1
ATOM 2863 N N . MET A 1 389 ? -9.648 9.547 4.25 1 96.44 389 MET A N 1
ATOM 2864 C CA . MET A 1 389 ? -9.086 10.266 5.387 1 96.44 389 MET A CA 1
ATOM 2865 C C . MET A 1 389 ? -7.723 9.703 5.773 1 96.44 389 MET A C 1
ATOM 2867 O O . MET A 1 389 ? -6.797 10.453 6.086 1 96.44 389 MET A O 1
ATOM 2871 N N . GLY A 1 390 ? -7.625 8.375 5.801 1 95.81 390 GLY A N 1
ATOM 2872 C CA . GLY A 1 390 ? -6.355 7.746 6.121 1 95.81 390 GLY A CA 1
ATOM 2873 C C . GLY A 1 390 ? -5.246 8.117 5.156 1 95.81 390 GLY A C 1
ATOM 2874 O O . GLY A 1 390 ? -4.109 8.359 5.574 1 95.81 390 GLY A O 1
ATOM 2875 N N . ARG A 1 391 ? -5.543 8.227 3.912 1 92.94 391 ARG A N 1
ATOM 2876 C CA . ARG A 1 391 ? -4.551 8.578 2.9 1 92.94 391 ARG A CA 1
ATOM 2877 C C . ARG A 1 391 ? -4.023 9.992 3.125 1 92.94 391 ARG A C 1
ATOM 2879 O O . ARG A 1 391 ? -2.857 10.273 2.84 1 92.94 391 ARG A O 1
ATOM 2886 N N . ALA A 1 392 ? -4.852 10.758 3.621 1 93.38 392 ALA A N 1
ATOM 2887 C CA . ALA A 1 392 ? -4.488 12.156 3.832 1 93.38 392 ALA A CA 1
ATOM 2888 C C . ALA A 1 392 ? -3.391 12.289 4.883 1 93.38 392 ALA A C 1
ATOM 2890 O O . ALA A 1 392 ? -2.67 13.289 4.914 1 93.38 392 ALA A O 1
ATOM 2891 N N . VAL A 1 393 ? -3.285 11.305 5.723 1 94.25 393 VAL A N 1
ATOM 2892 C CA . VAL A 1 393 ? -2.27 11.391 6.766 1 94.25 393 VAL A CA 1
ATOM 2893 C C . VAL A 1 393 ? -1.167 10.367 6.504 1 94.25 393 VAL A C 1
ATOM 2895 O O . VAL A 1 393 ? -0.413 10.016 7.41 1 94.25 393 VAL A O 1
ATOM 2898 N N . GLY A 1 394 ? -1.186 9.836 5.293 1 90.88 394 GLY A N 1
ATOM 2899 C CA . GLY A 1 394 ? -0.043 9.047 4.859 1 90.88 394 GLY A CA 1
ATOM 2900 C C . GLY A 1 394 ? -0.281 7.555 4.957 1 90.88 394 GLY A C 1
ATOM 2901 O O . GLY A 1 394 ? 0.633 6.758 4.727 1 90.88 394 GLY A O 1
ATOM 2902 N N . GLU A 1 395 ? -1.481 7.113 5.285 1 92.81 395 GLU A N 1
ATOM 2903 C CA . GLU A 1 395 ? -1.761 5.68 5.305 1 92.81 395 GLU A CA 1
ATOM 2904 C C . GLU A 1 395 ? -1.782 5.102 3.893 1 92.81 395 GLU A C 1
ATOM 2906 O O . GLU A 1 395 ? -2.219 5.77 2.951 1 92.81 395 GLU A O 1
ATOM 2911 N N . PRO A 1 396 ? -1.295 3.904 3.793 1 88.62 396 PRO A N 1
ATOM 2912 C CA . PRO A 1 396 ? -1.42 3.266 2.48 1 88.62 396 PRO A CA 1
ATOM 2913 C C . PRO A 1 396 ? -2.873 3.043 2.068 1 88.62 396 PRO A C 1
ATOM 2915 O O . PRO A 1 396 ? -3.758 2.977 2.926 1 88.62 396 PRO A O 1
ATOM 2918 N N . PRO A 1 397 ? -3.062 3.002 0.785 1 86.75 397 PRO A N 1
ATOM 2919 C CA . PRO A 1 397 ? -4.43 2.736 0.328 1 86.75 397 PRO A CA 1
ATOM 2920 C C . PRO A 1 397 ? -4.969 1.4 0.829 1 86.75 397 PRO A C 1
ATOM 2922 O O . PRO A 1 397 ? -4.227 0.417 0.901 1 86.75 397 PRO A O 1
ATOM 2925 N N . GLY A 1 398 ? -6.199 1.447 1.228 1 88.12 398 GLY A N 1
ATOM 2926 C CA . GLY A 1 398 ? -6.844 0.209 1.636 1 88.12 398 GLY A CA 1
ATOM 2927 C C . GLY A 1 398 ? -7.176 -0.703 0.471 1 88.12 398 GLY A C 1
ATOM 2928 O O . GLY A 1 398 ? -6.941 -0.35 -0.687 1 88.12 398 GLY A O 1
ATOM 2929 N N . ASP A 1 399 ? -7.746 -1.804 0.755 1 91.56 399 ASP A N 1
ATOM 2930 C CA . ASP A 1 399 ? -8.008 -2.828 -0.25 1 91.56 399 ASP A CA 1
ATOM 2931 C C . ASP A 1 399 ? -9.422 -2.711 -0.802 1 91.56 399 ASP A C 1
ATOM 2933 O O . ASP A 1 399 ? -9.766 -3.359 -1.793 1 91.56 399 ASP A O 1
ATOM 2937 N N . LEU A 1 400 ? -10.219 -1.858 -0.244 1 94.88 400 LEU A N 1
ATOM 2938 C CA . LEU A 1 400 ? -11.656 -1.865 -0.507 1 94.88 400 LEU A CA 1
ATOM 2939 C C . LEU A 1 400 ? -11.938 -1.639 -1.988 1 94.88 400 LEU A C 1
ATOM 2941 O O . LEU A 1 400 ? -12.594 -2.463 -2.633 1 94.88 400 LEU A O 1
ATOM 2945 N N . PRO A 1 401 ? -11.438 -0.577 -2.645 1 94.94 401 PRO A N 1
ATOM 2946 C CA . PRO A 1 401 ? -11.742 -0.387 -4.066 1 94.94 401 PRO A CA 1
ATOM 2947 C C . PRO A 1 401 ? -11.242 -1.541 -4.934 1 94.94 401 PRO A C 1
ATOM 2949 O O . PRO A 1 401 ? -11.922 -1.939 -5.883 1 94.94 401 PRO A O 1
ATOM 2952 N N . ARG A 1 402 ? -10.141 -2.049 -4.582 1 94.19 402 ARG A N 1
ATOM 2953 C CA . ARG A 1 402 ? -9.562 -3.148 -5.348 1 94.19 402 ARG A CA 1
ATOM 2954 C C . ARG A 1 402 ? -10.43 -4.395 -5.258 1 94.19 402 ARG A C 1
ATOM 2956 O O . ARG A 1 402 ? -10.742 -5.02 -6.277 1 94.19 402 ARG A O 1
ATOM 2963 N N . LEU A 1 403 ? -10.789 -4.797 -4.035 1 94.81 403 LEU A N 1
ATOM 2964 C CA . LEU A 1 403 ? -11.609 -5.984 -3.812 1 94.81 403 LEU A CA 1
ATOM 2965 C C . LEU A 1 403 ? -12.914 -5.891 -4.586 1 94.81 403 LEU A C 1
ATOM 2967 O O . LEU A 1 403 ? -13.32 -6.848 -5.25 1 94.81 403 LEU A O 1
ATOM 2971 N N . LEU A 1 404 ? -13.547 -4.754 -4.539 1 96 404 LEU A N 1
ATOM 2972 C CA . LEU A 1 404 ? -14.836 -4.586 -5.199 1 96 404 LEU A CA 1
ATOM 2973 C C . LEU A 1 404 ? -14.672 -4.566 -6.715 1 96 404 LEU A C 1
ATOM 2975 O O . LEU A 1 404 ? -15.461 -5.184 -7.434 1 96 404 LEU A O 1
ATOM 2979 N N . ALA A 1 405 ? -13.641 -3.848 -7.223 1 96.5 405 ALA A N 1
ATOM 2980 C CA . ALA A 1 405 ? -13.391 -3.826 -8.664 1 96.5 405 ALA A CA 1
ATOM 2981 C C . ALA A 1 405 ? -13.141 -5.234 -9.195 1 96.5 405 ALA A C 1
ATOM 2983 O O . ALA A 1 405 ? -13.695 -5.617 -10.234 1 96.5 405 ALA A O 1
ATOM 2984 N N . GLU A 1 406 ? -12.352 -5.98 -8.484 1 95.38 406 GLU A N 1
ATOM 2985 C CA . GLU A 1 406 ? -12.031 -7.344 -8.898 1 95.38 406 GLU A CA 1
ATOM 2986 C C . GLU A 1 406 ? -13.281 -8.219 -8.938 1 95.38 406 GLU A C 1
ATOM 2988 O O . GLU A 1 406 ? -13.461 -9.016 -9.859 1 95.38 406 GLU A O 1
ATOM 2993 N N . ALA A 1 407 ? -14.094 -8.086 -7.957 1 95 407 ALA A N 1
ATOM 2994 C CA . ALA A 1 407 ? -15.312 -8.883 -7.898 1 95 407 ALA A CA 1
ATOM 2995 C C . ALA A 1 407 ? -16.234 -8.57 -9.078 1 95 407 ALA A C 1
ATOM 2997 O O . ALA A 1 407 ? -16.766 -9.484 -9.711 1 95 407 ALA A O 1
ATOM 2998 N N . LEU A 1 408 ? -16.422 -7.27 -9.414 1 96.75 408 LEU A N 1
ATOM 2999 C CA . LEU A 1 408 ? -17.281 -6.871 -10.523 1 96.75 408 LEU A CA 1
ATOM 3000 C C . LEU A 1 408 ? -16.734 -7.371 -11.852 1 96.75 408 LEU A C 1
ATOM 3002 O O . LEU A 1 408 ? -17.453 -7.941 -12.664 1 96.75 408 LEU A O 1
ATOM 3006 N N . LEU A 1 409 ? -15.453 -7.148 -12.016 1 97.12 409 LEU A N 1
ATOM 3007 C CA . LEU A 1 409 ? -14.805 -7.527 -13.266 1 97.12 409 LEU A CA 1
ATOM 3008 C C . LEU A 1 409 ? -14.836 -9.039 -13.453 1 97.12 409 LEU A C 1
ATOM 3010 O O . LEU A 1 409 ? -15.047 -9.523 -14.57 1 97.12 409 LEU A O 1
ATOM 3014 N N . HIS A 1 410 ? -14.617 -9.758 -12.375 1 96.06 410 HIS A N 1
ATOM 3015 C CA . HIS A 1 410 ? -14.641 -11.211 -12.445 1 96.06 410 HIS A CA 1
ATOM 3016 C C . HIS A 1 410 ? -16.016 -11.719 -12.859 1 96.06 410 HIS A C 1
ATOM 3018 O O . HIS A 1 410 ? -16.125 -12.602 -13.703 1 96.06 410 HIS A O 1
ATOM 3024 N N . GLN A 1 411 ? -17.047 -11.156 -12.281 1 96.12 411 GLN A N 1
ATOM 3025 C CA . GLN A 1 411 ? -18.406 -11.547 -12.633 1 96.12 411 GLN A CA 1
ATOM 3026 C C . GLN A 1 411 ? -18.719 -11.234 -14.102 1 96.12 411 GLN A C 1
ATOM 3028 O O . GLN A 1 411 ? -19.359 -12.023 -14.789 1 96.12 411 GLN A O 1
ATOM 3033 N N . ALA A 1 412 ? -18.281 -10.086 -14.516 1 97.31 412 ALA A N 1
ATOM 3034 C CA . ALA A 1 412 ? -18.469 -9.703 -15.914 1 97.31 412 ALA A CA 1
ATOM 3035 C C . ALA A 1 412 ? -17.766 -10.688 -16.844 1 97.31 412 ALA A C 1
ATOM 3037 O O . ALA A 1 412 ? -18.312 -11.047 -17.891 1 97.31 412 ALA A O 1
ATOM 3038 N N . GLN A 1 413 ? -16.641 -11.078 -16.484 1 96.25 413 GLN A N 1
ATOM 3039 C CA . GLN A 1 413 ? -15.867 -12 -17.312 1 96.25 413 GLN A CA 1
ATOM 3040 C C . GLN A 1 413 ? -16.531 -13.375 -17.359 1 96.25 413 GLN A C 1
ATOM 3042 O O . GLN A 1 413 ? -16.5 -14.047 -18.406 1 96.25 413 GLN A O 1
ATOM 3047 N N . CYS A 1 414 ? -17.031 -13.852 -16.25 1 96.06 414 CYS A N 1
ATOM 3048 C CA . CYS A 1 414 ? -17.75 -15.117 -16.234 1 96.06 414 CYS A CA 1
ATOM 3049 C C . CYS A 1 414 ? -18.938 -15.086 -17.188 1 96.06 414 CYS A C 1
ATOM 3051 O O . CYS A 1 414 ? -19.188 -16.047 -17.906 1 96.06 414 CYS A O 1
ATOM 3053 N N . HIS A 1 415 ? -19.641 -13.969 -17.219 1 96.44 415 HIS A N 1
ATOM 3054 C CA . HIS A 1 415 ? -20.766 -13.82 -18.156 1 96.44 415 HIS A CA 1
ATOM 3055 C C . HIS A 1 415 ? -20.281 -13.797 -19.594 1 96.44 415 HIS A C 1
ATOM 3057 O O . HIS A 1 415 ? -20.938 -14.352 -20.484 1 96.44 415 HIS A O 1
ATOM 3063 N N . LEU A 1 416 ? -19.219 -13.156 -19.797 1 95.94 416 LEU A N 1
ATOM 3064 C CA . LEU A 1 416 ? -18.656 -12.977 -21.125 1 95.94 416 LEU A CA 1
ATOM 3065 C C . LEU A 1 416 ? -18.375 -14.328 -21.781 1 95.94 416 LEU A C 1
ATOM 3067 O O . LEU A 1 416 ? -18.5 -14.477 -23 1 95.94 416 LEU A O 1
ATOM 3071 N N . VAL A 1 417 ? -18 -15.359 -21.031 1 96.5 417 VAL A N 1
ATOM 3072 C CA . VAL A 1 417 ? -17.547 -16.625 -21.609 1 96.5 417 VAL A CA 1
ATOM 3073 C C . VAL A 1 417 ? -18.734 -17.562 -21.797 1 96.5 417 VAL A C 1
ATOM 3075 O O . VAL A 1 417 ? -18.625 -18.609 -22.438 1 96.5 417 VAL A O 1
ATOM 3078 N N . GLU A 1 418 ? -19.859 -17.203 -21.219 1 96.06 418 GLU A N 1
ATOM 3079 C CA . GLU A 1 418 ? -21.047 -18.047 -21.359 1 96.06 418 GLU A CA 1
ATOM 3080 C C . GLU A 1 418 ? -21.391 -18.266 -22.812 1 96.06 418 GLU A C 1
ATOM 3082 O O . GLU A 1 418 ? -21.391 -17.328 -23.609 1 96.06 418 GLU A O 1
ATOM 3087 N N . GLY A 1 419 ? -21.641 -19.547 -23.172 1 95.75 419 GLY A N 1
ATOM 3088 C CA . GLY A 1 419 ? -22.094 -19.891 -24.5 1 95.75 419 GLY A CA 1
ATOM 3089 C C . GLY A 1 419 ? -20.953 -20.078 -25.5 1 95.75 419 GLY A C 1
ATOM 3090 O O . GLY A 1 419 ? -21.172 -20.438 -26.656 1 95.75 419 GLY A O 1
ATOM 3091 N N . LYS A 1 420 ? -19.734 -19.859 -25.078 1 97.31 420 LYS A N 1
ATOM 3092 C CA . LYS A 1 420 ? -18.609 -19.984 -25.984 1 97.31 420 LYS A CA 1
ATOM 3093 C C . LYS A 1 420 ? -18.312 -21.453 -26.266 1 97.31 420 LYS A C 1
ATOM 3095 O O . LYS A 1 420 ? -18.406 -22.312 -25.391 1 97.31 420 LYS A O 1
ATOM 3100 N N . ASP A 1 421 ? -17.906 -21.734 -27.5 1 98.25 421 ASP A N 1
ATOM 3101 C CA . ASP A 1 421 ? -17.547 -23.078 -27.953 1 98.25 421 ASP A CA 1
ATOM 3102 C C . ASP A 1 421 ? -16.062 -23.344 -27.719 1 98.25 421 ASP A C 1
ATOM 3104 O O . ASP A 1 421 ? -15.203 -22.672 -28.328 1 98.25 421 ASP A O 1
ATOM 3108 N N . ILE A 1 422 ? -15.789 -24.344 -26.922 1 98.56 422 ILE A N 1
ATOM 3109 C CA . ILE A 1 422 ? -14.414 -24.672 -26.578 1 98.56 422 ILE A CA 1
ATOM 3110 C C . ILE A 1 422 ? -14.07 -26.062 -27.078 1 98.56 422 ILE A C 1
ATOM 3112 O O . ILE A 1 422 ? -14.758 -27.031 -26.766 1 98.56 422 ILE A O 1
ATOM 3116 N N . LEU A 1 423 ? -13.055 -26.156 -27.922 1 98.69 423 LEU A N 1
ATOM 3117 C CA . LEU A 1 423 ? -12.523 -27.453 -28.328 1 98.69 423 LEU A CA 1
ATOM 3118 C C . LEU A 1 423 ? -11.508 -27.984 -27.312 1 98.69 423 LEU A C 1
ATOM 3120 O O . LEU A 1 423 ? -10.461 -27.359 -27.109 1 98.69 423 LEU A O 1
ATOM 3124 N N . LEU A 1 424 ? -11.82 -29.094 -26.688 1 98.38 424 LEU A N 1
ATOM 3125 C CA . LEU A 1 424 ? -10.953 -29.703 -25.688 1 98.38 424 LEU A CA 1
ATOM 3126 C C . LEU A 1 424 ? -10.328 -30.984 -26.234 1 98.38 424 LEU A C 1
ATOM 3128 O O . LEU A 1 424 ? -11.031 -31.844 -26.766 1 98.38 424 LEU A O 1
ATOM 3132 N N . ILE A 1 425 ? -9.039 -31.078 -26.125 1 98.19 425 ILE A N 1
ATOM 3133 C CA . ILE A 1 425 ? -8.328 -32.25 -26.609 1 98.19 425 ILE A CA 1
ATOM 3134 C C . ILE A 1 425 ? -7.824 -33.062 -25.422 1 98.19 425 ILE A C 1
ATOM 3136 O O . ILE A 1 425 ? -6.938 -32.625 -24.688 1 98.19 425 ILE A O 1
ATOM 3140 N N . GLY A 1 426 ? -8.32 -34.281 -25.25 1 96.31 426 GLY A N 1
ATOM 3141 C CA . GLY A 1 426 ? -7.961 -35.125 -24.125 1 96.31 426 GLY A CA 1
ATOM 3142 C C . GLY A 1 426 ? -8.828 -34.875 -22.906 1 96.31 426 GLY A C 1
ATOM 3143 O O . GLY A 1 426 ? -8.805 -33.781 -22.328 1 96.31 426 GLY A O 1
ATOM 3144 N N . ALA A 1 427 ? -9.5 -35.844 -22.453 1 95.31 427 ALA A N 1
ATOM 3145 C CA . ALA A 1 427 ? -10.438 -35.719 -21.328 1 95.31 427 ALA A CA 1
ATOM 3146 C C . ALA A 1 427 ? -9.758 -36 -20 1 95.31 427 ALA A C 1
ATOM 3148 O O . ALA A 1 427 ? -10.25 -35.625 -18.938 1 95.31 427 ALA A O 1
ATOM 3149 N N . GLY A 1 428 ? -8.695 -36.719 -20.141 1 91.25 428 GLY A N 1
ATOM 3150 C CA . GLY A 1 428 ? -8.102 -37.156 -18.891 1 91.25 428 GLY A CA 1
ATOM 3151 C C . GLY A 1 428 ? -8.938 -38.219 -18.188 1 91.25 428 GLY A C 1
ATOM 3152 O O . GLY A 1 428 ? -9.883 -38.75 -18.766 1 91.25 428 GLY A O 1
ATOM 3153 N N . GLY A 1 429 ? -8.586 -38.594 -16.906 1 89.38 429 GLY A N 1
ATOM 3154 C CA . GLY A 1 429 ? -9.281 -39.594 -16.141 1 89.38 429 GLY A CA 1
ATOM 3155 C C . GLY A 1 429 ? -10.172 -39 -15.055 1 89.38 429 GLY A C 1
ATOM 3156 O O . GLY A 1 429 ? -10.695 -37.906 -15.203 1 89.38 429 GLY A O 1
ATOM 3157 N N . VAL A 1 430 ? -10.391 -39.719 -14.016 1 88.94 430 VAL A N 1
ATOM 3158 C CA . VAL A 1 430 ? -11.32 -39.375 -12.945 1 88.94 430 VAL A CA 1
ATOM 3159 C C . VAL A 1 430 ? -10.812 -38.125 -12.219 1 88.94 430 VAL A C 1
ATOM 3161 O O . VAL A 1 430 ? -11.609 -37.344 -11.703 1 88.94 430 VAL A O 1
ATOM 3164 N N . SER A 1 431 ? -9.531 -37.938 -12.195 1 90.5 431 SER A N 1
ATOM 3165 C CA . SER A 1 431 ? -8.945 -36.781 -11.523 1 90.5 431 SER A CA 1
ATOM 3166 C C . SER A 1 431 ? -9.391 -35.5 -12.18 1 90.5 431 SER A C 1
ATOM 3168 O O . SER A 1 431 ? -9.242 -34.406 -11.594 1 90.5 431 SER A O 1
ATOM 3170 N N . LYS A 1 432 ? -9.938 -35.531 -13.406 1 93.38 432 LYS A N 1
ATOM 3171 C CA . LYS A 1 432 ? -10.359 -34.344 -14.156 1 93.38 432 LYS A CA 1
ATOM 3172 C C . LYS A 1 432 ? -11.875 -34.25 -14.219 1 93.38 432 LYS A C 1
ATOM 3174 O O . LYS A 1 432 ? -12.422 -33.438 -14.961 1 93.38 432 LYS A O 1
ATOM 3179 N N . SER A 1 433 ? -12.562 -35 -13.398 1 93.38 433 SER A N 1
ATOM 3180 C CA . SER A 1 433 ? -14.023 -35 -13.422 1 93.38 433 SER A CA 1
ATOM 3181 C C . SER A 1 433 ? -14.602 -33.625 -13.133 1 93.38 433 SER A C 1
ATOM 3183 O O . SER A 1 433 ? -15.68 -33.281 -13.609 1 93.38 433 SER A O 1
ATOM 3185 N N . PHE A 1 434 ? -13.875 -32.812 -12.406 1 94.25 434 PHE A N 1
ATOM 3186 C CA . PHE A 1 434 ? -14.336 -31.5 -12.016 1 94.25 434 PHE A CA 1
ATOM 3187 C C . PHE A 1 434 ? -14.539 -30.609 -13.242 1 94.25 434 PHE A C 1
ATOM 3189 O O . PHE A 1 434 ? -15.266 -29.625 -13.188 1 94.25 434 PHE A O 1
ATOM 3196 N N . VAL A 1 435 ? -13.906 -30.891 -14.359 1 96.5 435 VAL A N 1
ATOM 3197 C CA . VAL A 1 435 ? -13.906 -30.062 -15.562 1 96.5 435 VAL A CA 1
ATOM 3198 C C . VAL A 1 435 ? -15.328 -29.938 -16.109 1 96.5 435 VAL A C 1
ATOM 3200 O O . VAL A 1 435 ? -15.758 -28.859 -16.516 1 96.5 435 VAL A O 1
ATOM 3203 N N . TRP A 1 436 ? -16.062 -31.016 -16.094 1 96.69 436 TRP A N 1
ATOM 3204 C CA . TRP A 1 436 ? -17.406 -31.047 -16.688 1 96.69 436 TRP A CA 1
ATOM 3205 C C . TRP A 1 436 ? -18.391 -30.234 -15.859 1 96.69 436 TRP A C 1
ATOM 3207 O O . TRP A 1 436 ? -19.203 -29.484 -16.406 1 96.69 436 TRP A O 1
ATOM 3217 N N . GLU A 1 437 ? -18.234 -30.391 -14.594 1 95.19 437 GLU A N 1
ATOM 3218 C CA . GLU A 1 437 ? -19.062 -29.578 -13.711 1 95.19 437 GLU A CA 1
ATOM 3219 C C . GLU A 1 437 ? -18.703 -28.094 -13.844 1 95.19 437 GLU A C 1
ATOM 3221 O O . GLU A 1 437 ? -19.594 -27.25 -13.898 1 95.19 437 GLU A O 1
ATOM 3226 N N . ALA A 1 438 ? -17.484 -27.781 -13.852 1 95.75 438 ALA A N 1
ATOM 3227 C CA . ALA A 1 438 ? -17.031 -26.391 -13.984 1 95.75 438 ALA A CA 1
ATOM 3228 C C . ALA A 1 438 ? -17.5 -25.797 -15.305 1 95.75 438 ALA A C 1
ATOM 3230 O O . ALA A 1 438 ? -17.938 -24.641 -15.352 1 95.75 438 ALA A O 1
ATOM 3231 N N . ALA A 1 439 ? -17.312 -26.531 -16.391 1 96.94 439 ALA A N 1
ATOM 3232 C CA . ALA A 1 439 ? -17.75 -26.078 -17.703 1 96.94 439 ALA A CA 1
ATOM 3233 C C . ALA A 1 439 ? -19.234 -25.734 -17.688 1 96.94 439 ALA A C 1
ATOM 3235 O O . ALA A 1 439 ? -19.656 -24.719 -18.25 1 96.94 439 ALA A O 1
ATOM 3236 N N . ARG A 1 440 ? -19.984 -26.625 -17.078 1 96.12 440 ARG A N 1
ATOM 3237 C CA . ARG A 1 440 ? -21.422 -26.391 -16.953 1 96.12 440 ARG A CA 1
ATOM 3238 C C . ARG A 1 440 ? -21.703 -25.125 -16.141 1 96.12 440 ARG A C 1
ATOM 3240 O O . ARG A 1 440 ? -22.516 -24.281 -16.547 1 96.12 440 ARG A O 1
ATOM 3247 N N . ASP A 1 441 ? -21.047 -25 -15.078 1 95.06 441 ASP A N 1
ATOM 3248 C CA . ASP A 1 441 ? -21.25 -23.844 -14.203 1 95.06 441 ASP A CA 1
ATOM 3249 C C . ASP A 1 441 ? -20.891 -22.547 -14.914 1 95.06 441 ASP A C 1
ATOM 3251 O O . ASP A 1 441 ? -21.547 -21.516 -14.703 1 95.06 441 ASP A O 1
ATOM 3255 N N . TYR A 1 442 ? -19.906 -22.516 -15.758 1 96.5 442 TYR A N 1
ATOM 3256 C CA . TYR A 1 442 ? -19.469 -21.328 -16.484 1 96.5 442 TYR A CA 1
ATOM 3257 C C . TYR A 1 442 ? -20.266 -21.156 -17.766 1 96.5 442 TYR A C 1
ATOM 3259 O O . TYR A 1 442 ? -20.094 -20.156 -18.469 1 96.5 442 TYR A O 1
ATOM 3267 N N . GLY A 1 443 ? -21.078 -22.141 -18.125 1 96.44 443 GLY A N 1
ATOM 3268 C CA . GLY A 1 443 ? -21.906 -22.078 -19.312 1 96.44 443 GLY A CA 1
ATOM 3269 C C . GLY A 1 443 ? -21.125 -22.281 -20.594 1 96.44 443 GLY A C 1
ATOM 3270 O O . GLY A 1 443 ? -21.438 -21.703 -21.625 1 96.44 443 GLY A O 1
ATOM 3271 N N . LEU A 1 444 ? -20.125 -23.078 -20.578 1 98.06 444 LEU A N 1
ATOM 3272 C CA . LEU A 1 444 ? -19.297 -23.344 -21.734 1 98.06 444 LEU A CA 1
ATOM 3273 C C . LEU A 1 444 ? -19.844 -24.5 -22.562 1 98.06 444 LEU A C 1
ATOM 3275 O O . LEU A 1 444 ? -20.391 -25.453 -22.016 1 98.06 444 LEU A O 1
ATOM 3279 N N . ARG A 1 445 ? -19.688 -24.422 -23.828 1 97.75 445 ARG A N 1
ATOM 3280 C CA . ARG A 1 445 ? -20.016 -25.531 -24.734 1 97.75 445 ARG A CA 1
ATOM 3281 C C . ARG A 1 445 ? -18.75 -26.297 -25.125 1 97.75 445 ARG A C 1
ATOM 3283 O O . ARG A 1 445 ? -17.953 -25.812 -25.938 1 97.75 445 ARG A O 1
ATOM 3290 N N . ILE A 1 446 ? -18.672 -27.531 -24.641 1 98.38 446 ILE A N 1
ATOM 3291 C CA . ILE A 1 446 ? -17.438 -28.281 -24.797 1 98.38 446 ILE A CA 1
ATOM 3292 C C . ILE A 1 446 ? -17.562 -29.25 -25.969 1 98.38 446 ILE A C 1
ATOM 3294 O O . ILE A 1 446 ? -18.516 -30.016 -26.047 1 98.38 446 ILE A O 1
ATOM 3298 N N . HIS A 1 447 ? -16.656 -29.172 -26.906 1 98.62 447 HIS A N 1
ATOM 3299 C CA . HIS A 1 447 ? -16.438 -30.156 -27.969 1 98.62 447 HIS A CA 1
ATOM 3300 C C . HIS A 1 447 ? -15.164 -30.969 -27.703 1 98.62 447 HIS A C 1
ATOM 3302 O O . HIS A 1 447 ? -14.055 -30.438 -27.797 1 98.62 447 HIS A O 1
ATOM 3308 N N . LEU A 1 448 ? -15.32 -32.281 -27.375 1 98.56 448 LEU A N 1
ATOM 3309 C CA . LEU A 1 448 ? -14.242 -33.062 -26.797 1 98.56 448 LEU A CA 1
ATOM 3310 C C . LEU A 1 448 ? -13.695 -34.062 -27.797 1 98.56 448 LEU A C 1
ATOM 3312 O O . LEU A 1 448 ? -14.445 -34.906 -28.328 1 98.56 448 LEU A O 1
ATOM 3316 N N . VAL A 1 449 ? -12.445 -33.969 -28.094 1 98.44 449 VAL A N 1
ATOM 3317 C CA . VAL A 1 449 ? -11.711 -35.031 -28.797 1 98.44 449 VAL A CA 1
ATOM 3318 C C . VAL A 1 449 ? -11.078 -35.969 -27.797 1 98.44 449 VAL A C 1
ATOM 3320 O O . VAL A 1 449 ? -10.258 -35.562 -26.969 1 98.44 449 VAL A O 1
ATOM 3323 N N . GLU A 1 450 ? -11.453 -37.188 -27.859 1 97.31 450 GLU A N 1
ATOM 3324 C CA . GLU A 1 450 ? -10.992 -38.156 -26.859 1 97.31 450 GLU A CA 1
ATOM 3325 C C . GLU A 1 450 ? -10.742 -39.5 -27.5 1 97.31 450 GLU A C 1
ATOM 3327 O O . GLU A 1 450 ? -11.492 -39.938 -28.391 1 97.31 450 GLU A O 1
ATOM 3332 N N . SER A 1 451 ? -9.648 -40.156 -27.078 1 94.75 451 SER A N 1
ATOM 3333 C CA . SER A 1 451 ? -9.195 -41.406 -27.672 1 94.75 451 SER A CA 1
ATOM 3334 C C . SER A 1 451 ? -10.094 -42.562 -27.266 1 94.75 451 SER A C 1
ATOM 3336 O O . SER A 1 451 ? -10.289 -43.5 -28.047 1 94.75 451 SER A O 1
ATOM 3338 N N . ASP A 1 452 ? -10.609 -42.625 -26.047 1 94.06 452 ASP A N 1
ATOM 3339 C CA . ASP A 1 452 ? -11.492 -43.688 -25.562 1 94.06 452 ASP A CA 1
ATOM 3340 C C . ASP A 1 452 ? -12.938 -43.438 -25.969 1 94.06 452 ASP A C 1
ATOM 3342 O O . ASP A 1 452 ? -13.586 -42.531 -25.422 1 94.06 452 ASP A O 1
ATOM 3346 N N . PRO A 1 453 ? -13.438 -44.188 -26.781 1 95.25 453 PRO A N 1
ATOM 3347 C CA . PRO A 1 453 ? -14.812 -43.938 -27.234 1 95.25 453 PRO A CA 1
ATOM 3348 C C . PRO A 1 453 ? -15.836 -44.156 -26.109 1 95.25 453 PRO A C 1
ATOM 3350 O O . PRO A 1 453 ? -16.969 -43.688 -26.203 1 95.25 453 PRO A O 1
ATOM 3353 N N . GLU A 1 454 ? -15.445 -44.875 -25.125 1 94.88 454 GLU A N 1
ATOM 3354 C CA . GLU A 1 454 ? -16.375 -45.156 -24.031 1 94.88 454 GLU A CA 1
ATOM 3355 C C . GLU A 1 454 ? -16.062 -44.312 -22.797 1 94.88 454 GLU A C 1
ATOM 3357 O O . GLU A 1 454 ? -16.453 -44.656 -21.688 1 94.88 454 GLU A O 1
ATOM 3362 N N . HIS A 1 455 ? -15.367 -43.281 -23.031 1 94.81 455 HIS A N 1
ATOM 3363 C CA . HIS A 1 455 ? -15.023 -42.406 -21.922 1 94.81 455 HIS A CA 1
ATOM 3364 C C . HIS A 1 455 ? -16.281 -41.844 -21.25 1 94.81 455 HIS A C 1
ATOM 3366 O O . HIS A 1 455 ? -17.25 -41.5 -21.938 1 94.81 455 HIS A O 1
ATOM 3372 N N . PHE A 1 456 ? -16.281 -41.688 -19.969 1 93.69 456 PHE A N 1
ATOM 3373 C CA . PHE A 1 456 ? -17.469 -41.281 -19.203 1 93.69 456 PHE A CA 1
ATOM 3374 C C . PHE A 1 456 ? -17.891 -39.875 -19.547 1 93.69 456 PHE A C 1
ATOM 3376 O O . PHE A 1 456 ? -19.047 -39.5 -19.344 1 93.69 456 PHE A O 1
ATOM 3383 N N . ALA A 1 457 ? -17 -39.031 -20.109 1 95.81 457 ALA A N 1
ATOM 3384 C CA . ALA A 1 457 ? -17.297 -37.656 -20.438 1 95.81 457 ALA A CA 1
ATOM 3385 C C . ALA A 1 457 ? -18.172 -37.531 -21.688 1 95.81 457 ALA A C 1
ATOM 3387 O O . ALA A 1 457 ? -18.719 -36.469 -21.984 1 95.81 457 ALA A O 1
ATOM 3388 N N . ALA A 1 458 ? -18.281 -38.562 -22.375 1 96.5 458 ALA A N 1
ATOM 3389 C CA . ALA A 1 458 ? -19.016 -38.562 -23.641 1 96.5 458 ALA A CA 1
ATOM 3390 C C . ALA A 1 458 ? -20.422 -38 -23.469 1 96.5 458 ALA A C 1
ATOM 3392 O O . ALA A 1 458 ? -20.922 -37.25 -24.328 1 96.5 458 ALA A O 1
ATOM 3393 N N . GLY A 1 459 ? -21.062 -38.312 -22.375 1 95.12 459 GLY A N 1
ATOM 3394 C CA . GLY A 1 459 ? -22.422 -37.875 -22.125 1 95.12 459 GLY A CA 1
ATOM 3395 C C . GLY A 1 459 ? -22.469 -36.531 -21.438 1 95.12 459 GLY A C 1
ATOM 3396 O O . GLY A 1 459 ? -23.562 -36 -21.156 1 95.12 459 GLY A O 1
ATOM 3397 N N . LEU A 1 460 ? -21.375 -35.906 -21.234 1 96.38 460 LEU A N 1
ATOM 3398 C CA . LEU A 1 460 ? -21.344 -34.719 -20.406 1 96.38 460 LEU A CA 1
ATOM 3399 C C . LEU A 1 460 ? -20.938 -33.5 -21.219 1 96.38 460 LEU A C 1
ATOM 3401 O O . LEU A 1 460 ? -20.906 -32.375 -20.703 1 96.38 460 LEU A O 1
ATOM 3405 N N . VAL A 1 461 ? -20.641 -33.688 -22.531 1 97.44 461 VAL A N 1
ATOM 3406 C CA . VAL A 1 461 ? -20.141 -32.594 -23.375 1 97.44 461 VAL A CA 1
ATOM 3407 C C . VAL A 1 461 ? -21.141 -32.312 -24.484 1 97.44 461 VAL A C 1
ATOM 3409 O O . VAL A 1 461 ? -22.078 -33.094 -24.719 1 97.44 461 VAL A O 1
ATOM 3412 N N . GLN A 1 462 ? -20.984 -31.156 -25.188 1 96.88 462 GLN A N 1
ATOM 3413 C CA . GLN A 1 462 ? -21.859 -30.766 -26.297 1 96.88 462 GLN A CA 1
ATOM 3414 C C . GLN A 1 462 ? -21.688 -31.688 -27.5 1 96.88 462 GLN A C 1
ATOM 3416 O O . GLN A 1 462 ? -22.656 -32.094 -28.125 1 96.88 462 GLN A O 1
ATOM 3421 N N . THR A 1 463 ? -20.438 -31.875 -27.828 1 97.56 463 THR A N 1
ATOM 3422 C CA . THR A 1 463 ? -20.094 -32.812 -28.906 1 97.56 463 THR A CA 1
ATOM 3423 C C . THR A 1 463 ? -18.922 -33.688 -28.484 1 97.56 463 THR A C 1
ATOM 3425 O O . THR A 1 463 ? -17.938 -33.219 -27.922 1 97.56 463 THR A O 1
ATOM 3428 N N . PHE A 1 464 ? -19.141 -35 -28.75 1 97.5 464 PHE A N 1
ATOM 3429 C CA . PHE A 1 464 ? -18.094 -35.969 -28.484 1 97.5 464 PHE A CA 1
ATOM 3430 C C . PHE A 1 464 ? -17.469 -36.469 -29.797 1 97.5 464 PHE A C 1
ATOM 3432 O O . PHE A 1 464 ? -18.188 -37 -30.656 1 97.5 464 PHE A O 1
ATOM 3439 N N . LEU A 1 465 ? -16.141 -36.312 -29.938 1 98 465 LEU A N 1
ATOM 3440 C CA . LEU A 1 465 ? -15.383 -36.719 -31.125 1 98 465 LEU A CA 1
ATOM 3441 C C . LEU A 1 465 ? -14.367 -37.812 -30.797 1 98 465 LEU A C 1
ATOM 3443 O O . LEU A 1 465 ? -13.203 -37.5 -30.5 1 98 465 LEU A O 1
ATOM 3447 N N . PRO A 1 466 ? -14.75 -39.062 -30.891 1 97.06 466 PRO A N 1
ATOM 3448 C CA . PRO A 1 466 ? -13.797 -40.125 -30.594 1 97.06 466 PRO A CA 1
ATOM 3449 C C . PRO A 1 466 ? -12.711 -40.25 -31.656 1 97.06 466 PRO A C 1
ATOM 3451 O O . PRO A 1 466 ? -13.023 -40.406 -32.844 1 97.06 466 PRO A O 1
ATOM 3454 N N . TYR A 1 467 ? -11.508 -40.156 -31.266 1 97.69 467 TYR A N 1
ATOM 3455 C CA . TYR A 1 467 ? -10.344 -40.312 -32.125 1 97.69 467 TYR A CA 1
ATOM 3456 C C . TYR A 1 467 ? -9.117 -40.75 -31.344 1 97.69 467 TYR A C 1
ATOM 3458 O O . TYR A 1 467 ? -8.703 -40.062 -30.406 1 97.69 467 TYR A O 1
ATOM 3466 N N . ASP A 1 468 ? -8.508 -41.812 -31.734 1 95.75 468 ASP A N 1
ATOM 3467 C CA . ASP A 1 468 ? -7.336 -42.344 -31.031 1 95.75 468 ASP A CA 1
ATOM 3468 C C . ASP A 1 468 ? -6.074 -41.594 -31.438 1 95.75 468 ASP A C 1
ATOM 3470 O O . ASP A 1 468 ? -5.5 -41.875 -32.5 1 95.75 468 ASP A O 1
ATOM 3474 N N . SER A 1 469 ? -5.652 -40.688 -30.609 1 93.69 469 SER A N 1
ATOM 3475 C CA . SER A 1 469 ? -4.465 -39.906 -30.875 1 93.69 469 SER A CA 1
ATOM 3476 C C . SER A 1 469 ? -3.326 -40.25 -29.922 1 93.69 469 SER A C 1
ATOM 3478 O O . SER A 1 469 ? -2.406 -39.469 -29.719 1 93.69 469 SER A O 1
ATOM 3480 N N . ARG A 1 470 ? -3.1 -41.406 -29.344 1 90.31 470 ARG A N 1
ATOM 3481 C CA . ARG A 1 470 ? -2.188 -41.781 -28.281 1 90.31 470 ARG A CA 1
ATOM 3482 C C . ARG A 1 470 ? -0.758 -41.906 -28.797 1 90.31 470 ARG A C 1
ATOM 3484 O O . ARG A 1 470 ? 0.194 -41.906 -28.016 1 90.31 470 ARG A O 1
ATOM 3491 N N . GLU A 1 471 ? -0.64 -42.125 -30.062 1 94.31 471 GLU A N 1
ATOM 3492 C CA . GLU A 1 471 ? 0.7 -42.125 -30.641 1 94.31 471 GLU A CA 1
ATOM 3493 C C . GLU A 1 471 ? 1.166 -40.719 -30.969 1 94.31 471 GLU A C 1
ATOM 3495 O O . GLU A 1 471 ? 1.069 -40.281 -32.125 1 94.31 471 GLU A O 1
ATOM 3500 N N . HIS A 1 472 ? 1.726 -40.094 -30.094 1 94.88 472 HIS A N 1
ATOM 3501 C CA . HIS A 1 472 ? 1.938 -38.656 -30.156 1 94.88 472 HIS A CA 1
ATOM 3502 C C . HIS A 1 472 ? 3.135 -38.312 -31.031 1 94.88 472 HIS A C 1
ATOM 3504 O O . HIS A 1 472 ? 3.307 -37.156 -31.422 1 94.88 472 HIS A O 1
ATOM 3510 N N . ARG A 1 473 ? 4.023 -39.188 -31.391 1 94.06 473 ARG A N 1
ATOM 3511 C CA . ARG A 1 473 ? 5.059 -38.969 -32.406 1 94.06 473 ARG A CA 1
ATOM 3512 C C . ARG A 1 473 ? 4.449 -38.562 -33.75 1 94.06 473 ARG A C 1
ATOM 3514 O O . ARG A 1 473 ? 5.129 -38 -34.594 1 94.06 473 ARG A O 1
ATOM 3521 N N . ARG A 1 474 ? 3.178 -38.844 -33.906 1 96.88 474 ARG A N 1
ATOM 3522 C CA . ARG A 1 474 ? 2.453 -38.562 -35.125 1 96.88 474 ARG A CA 1
ATOM 3523 C C . ARG A 1 474 ? 1.452 -37.438 -34.906 1 96.88 474 ARG A C 1
ATOM 3525 O O . ARG A 1 474 ? 0.409 -37.375 -35.562 1 96.88 474 ARG A O 1
ATOM 3532 N N . ASP A 1 475 ? 1.694 -36.562 -34.062 1 97.12 475 ASP A N 1
ATOM 3533 C CA . ASP A 1 475 ? 0.759 -35.5 -33.719 1 97.12 475 ASP A CA 1
ATOM 3534 C C . ASP A 1 475 ? 0.484 -34.594 -34.906 1 97.12 475 ASP A C 1
ATOM 3536 O O . ASP A 1 475 ? -0.594 -34 -35 1 97.12 475 ASP A O 1
ATOM 3540 N N . GLU A 1 476 ? 1.44 -34.469 -35.781 1 97.56 476 GLU A N 1
ATOM 3541 C CA . GLU A 1 476 ? 1.175 -33.688 -37 1 97.56 476 GLU A CA 1
ATOM 3542 C C . GLU A 1 476 ? 0.031 -34.312 -37.781 1 97.56 476 GLU A C 1
ATOM 3544 O O . GLU A 1 476 ? -0.848 -33.594 -38.281 1 97.56 476 GLU A O 1
ATOM 3549 N N . GLU A 1 477 ? 0.036 -35.594 -37.906 1 98 477 GLU A N 1
ATOM 3550 C CA . GLU A 1 477 ? -1.034 -36.312 -38.562 1 98 477 GLU A CA 1
ATOM 3551 C C . GLU A 1 477 ? -2.33 -36.25 -37.781 1 98 477 GLU A C 1
ATOM 3553 O O . GLU A 1 477 ? -3.412 -36.094 -38.344 1 98 477 GLU A O 1
ATOM 3558 N N . HIS A 1 478 ? -2.188 -36.469 -36.531 1 98.12 478 HIS A N 1
ATOM 3559 C CA . HIS A 1 478 ? -3.365 -36.406 -35.688 1 98.12 478 HIS A CA 1
ATOM 3560 C C . HIS A 1 478 ? -4.047 -35.062 -35.812 1 98.12 478 HIS A C 1
ATOM 3562 O O . HIS A 1 478 ? -5.277 -34.969 -35.812 1 98.12 478 HIS A O 1
ATOM 3568 N N . ALA A 1 479 ? -3.262 -33.969 -35.844 1 98.5 479 ALA A N 1
ATOM 3569 C CA . ALA A 1 479 ? -3.818 -32.625 -35.969 1 98.5 479 ALA A CA 1
ATOM 3570 C C . ALA A 1 479 ? -4.648 -32.5 -37.25 1 98.5 479 ALA A C 1
ATOM 3572 O O . ALA A 1 479 ? -5.711 -31.875 -37.219 1 98.5 479 ALA A O 1
ATOM 3573 N N . GLU A 1 480 ? -4.168 -33.094 -38.312 1 97.94 480 GLU A N 1
ATOM 3574 C CA . GLU A 1 480 ? -4.906 -33.062 -39.562 1 97.94 480 GLU A CA 1
ATOM 3575 C C . GLU A 1 480 ? -6.242 -33.812 -39.438 1 97.94 480 GLU A C 1
ATOM 3577 O O . GLU A 1 480 ? -7.266 -33.312 -39.906 1 97.94 480 GLU A O 1
ATOM 3582 N N . ARG A 1 481 ? -6.176 -34.875 -38.812 1 98 481 ARG A N 1
ATOM 3583 C CA . ARG A 1 481 ? -7.391 -35.688 -38.625 1 98 481 ARG A CA 1
ATOM 3584 C C . ARG A 1 481 ? -8.391 -34.938 -37.719 1 98 481 ARG A C 1
ATOM 3586 O O . ARG A 1 481 ? -9.602 -35.031 -37.938 1 98 481 ARG A O 1
ATOM 3593 N N . VAL A 1 482 ? -7.93 -34.375 -36.719 1 98.25 482 VAL A N 1
ATOM 3594 C CA . VAL A 1 482 ? -8.797 -33.594 -35.812 1 98.25 482 VAL A CA 1
ATOM 3595 C C . VAL A 1 482 ? -9.453 -32.469 -36.594 1 98.25 482 VAL A C 1
ATOM 3597 O O . VAL A 1 482 ? -10.641 -32.188 -36.406 1 98.25 482 VAL A O 1
ATOM 3600 N N . MET A 1 483 ? -8.68 -31.812 -37.438 1 97.62 483 MET A N 1
ATOM 3601 C CA . MET A 1 483 ? -9.211 -30.734 -38.281 1 97.62 483 MET A CA 1
ATOM 3602 C C . MET A 1 483 ? -10.344 -31.25 -39.156 1 97.62 483 MET A C 1
ATOM 3604 O O . MET A 1 483 ? -11.367 -30.578 -39.312 1 97.62 483 MET A O 1
ATOM 3608 N N . GLU A 1 484 ? -10.141 -32.375 -39.656 1 97.69 484 GLU A N 1
ATOM 3609 C CA . GLU A 1 484 ? -11.164 -33 -40.5 1 97.69 484 GLU A CA 1
ATOM 3610 C C . GLU A 1 484 ? -12.438 -33.281 -39.719 1 97.69 484 GLU A C 1
ATOM 3612 O O . GLU A 1 484 ? -13.547 -33.031 -40.219 1 97.69 484 GLU A O 1
ATOM 3617 N N . LEU A 1 485 ? -12.281 -33.781 -38.562 1 97.69 485 LEU A N 1
ATOM 3618 C CA . LEU A 1 485 ? -13.43 -34.094 -37.719 1 97.69 485 LEU A CA 1
ATOM 3619 C C . LEU A 1 485 ? -14.195 -32.812 -37.375 1 97.69 485 LEU A C 1
ATOM 3621 O O . LEU A 1 485 ? -15.422 -32.812 -37.438 1 97.69 485 LEU A O 1
ATOM 3625 N N . VAL A 1 486 ? -13.484 -31.781 -37.031 1 97.69 486 VAL A N 1
ATOM 3626 C CA . VAL A 1 486 ? -14.07 -30.5 -36.656 1 97.69 486 VAL A CA 1
ATOM 3627 C C . VAL A 1 486 ? -14.828 -29.922 -37.844 1 97.69 486 VAL A C 1
ATOM 3629 O O . VAL A 1 486 ? -15.953 -29.438 -37.688 1 97.69 486 VAL A O 1
ATOM 3632 N N . GLN A 1 487 ? -14.242 -30 -39 1 96.56 487 GLN A N 1
ATOM 3633 C CA . GLN A 1 487 ? -14.859 -29.5 -40.219 1 96.56 487 GLN A CA 1
ATOM 3634 C C . GLN A 1 487 ? -16.094 -30.312 -40.594 1 96.56 487 GLN A C 1
ATOM 3636 O O . GLN A 1 487 ? -17.109 -29.75 -41 1 96.56 487 GLN A O 1
ATOM 3641 N N . ALA A 1 488 ? -15.977 -31.547 -40.469 1 97.25 488 ALA A N 1
ATOM 3642 C CA . ALA A 1 488 ? -17.078 -32.438 -40.844 1 97.25 488 ALA A CA 1
ATOM 3643 C C . ALA A 1 488 ? -18.312 -32.156 -40 1 97.25 488 ALA A C 1
ATOM 3645 O O . ALA A 1 488 ? -19.438 -32.312 -40.469 1 97.25 488 ALA A O 1
ATOM 3646 N N . ARG A 1 489 ? -18.125 -31.75 -38.844 1 96.19 489 ARG A N 1
ATOM 3647 C CA . ARG A 1 489 ? -19.219 -31.5 -37.906 1 96.19 489 ARG A CA 1
ATOM 3648 C C . ARG A 1 489 ? -19.656 -30.031 -37.969 1 96.19 489 ARG A C 1
ATOM 3650 O O . ARG A 1 489 ? -20.547 -29.609 -37.25 1 96.19 489 ARG A O 1
ATOM 3657 N N . GLY A 1 490 ? -18.984 -29.266 -38.75 1 96.56 490 GLY A N 1
ATOM 3658 C CA . GLY A 1 490 ? -19.312 -27.859 -38.906 1 96.56 490 GLY A CA 1
ATOM 3659 C C . GLY A 1 490 ? -19.016 -27.031 -37.656 1 96.56 490 GLY A C 1
ATOM 3660 O O . GLY A 1 490 ? -19.656 -26.016 -37.406 1 96.56 490 GLY A O 1
ATOM 3661 N N . LEU A 1 491 ? -18.078 -27.484 -36.906 1 97.25 491 LEU A N 1
ATOM 3662 C CA . LEU A 1 491 ? -17.734 -26.797 -35.656 1 97.25 491 LEU A CA 1
ATOM 3663 C C . LEU A 1 491 ? -16.812 -25.609 -35.906 1 97.25 491 LEU A C 1
ATOM 3665 O O . LEU A 1 491 ? -15.922 -25.688 -36.781 1 97.25 491 LEU A O 1
ATOM 3669 N N . ARG A 1 492 ? -17.078 -24.484 -35.281 1 97 492 ARG A N 1
ATOM 3670 C CA . ARG A 1 492 ? -16.203 -23.312 -35.281 1 97 492 ARG A CA 1
ATOM 3671 C C . ARG A 1 492 ? -15.875 -22.891 -33.844 1 97 492 ARG A C 1
ATOM 3673 O O . ARG A 1 492 ? -16.359 -21.859 -33.375 1 97 492 ARG A O 1
ATOM 3680 N N . PRO A 1 493 ? -14.961 -23.656 -33.25 1 98.06 493 PRO A N 1
ATOM 3681 C CA . PRO A 1 493 ? -14.664 -23.344 -31.859 1 98.06 493 PRO A CA 1
ATOM 3682 C C . PRO A 1 493 ? -14.055 -21.953 -31.672 1 98.06 493 PRO A C 1
ATOM 3684 O O . PRO A 1 493 ? -13.297 -21.484 -32.531 1 98.06 493 PRO A O 1
ATOM 3687 N N . HIS A 1 494 ? -14.367 -21.281 -30.547 1 98.12 494 HIS A N 1
ATOM 3688 C CA . HIS A 1 494 ? -13.812 -19.969 -30.188 1 98.12 494 HIS A CA 1
ATOM 3689 C C . HIS A 1 494 ? -12.414 -20.109 -29.594 1 98.12 494 HIS A C 1
ATOM 3691 O O . HIS A 1 494 ? -11.633 -19.156 -29.609 1 98.12 494 HIS A O 1
ATOM 3697 N N . ALA A 1 495 ? -12.164 -21.281 -29 1 98.44 495 ALA A N 1
ATOM 3698 C CA . ALA A 1 495 ? -10.891 -21.578 -28.359 1 98.44 495 ALA A CA 1
ATOM 3699 C C . ALA A 1 495 ? -10.609 -23.078 -28.375 1 98.44 495 ALA A C 1
ATOM 3701 O O . ALA A 1 495 ? -11.523 -23.891 -28.578 1 98.44 495 ALA A O 1
ATOM 3702 N N . CYS A 1 496 ? -9.352 -23.453 -28.188 1 98.5 496 CYS A N 1
ATOM 3703 C CA . CYS A 1 496 ? -8.891 -24.828 -28.094 1 98.5 496 CYS A CA 1
ATOM 3704 C C . CYS A 1 496 ? -7.816 -24.969 -27.016 1 98.5 496 CYS A C 1
ATOM 3706 O O . CYS A 1 496 ? -6.91 -24.141 -26.922 1 98.5 496 CYS A O 1
ATOM 3708 N N . LEU A 1 497 ? -8.023 -25.875 -26.109 1 96.69 497 LEU A N 1
ATOM 3709 C CA . LEU A 1 497 ? -6.98 -26.094 -25.109 1 96.69 497 LEU A CA 1
ATOM 3710 C C . LEU A 1 497 ? -6.984 -27.547 -24.625 1 96.69 497 LEU A C 1
ATOM 3712 O O . LEU A 1 497 ? -7.855 -28.328 -25 1 96.69 497 LEU A O 1
ATOM 3716 N N . SER A 1 498 ? -5.906 -27.922 -23.922 1 97.19 498 SER A N 1
ATOM 3717 C CA . SER A 1 498 ? -5.793 -29.203 -23.234 1 97.19 498 SER A CA 1
ATOM 3718 C C . SER A 1 498 ? -5.164 -29.047 -21.859 1 97.19 498 SER A C 1
ATOM 3720 O O . SER A 1 498 ? -4.262 -28.219 -21.672 1 97.19 498 SER A O 1
ATOM 3722 N N . TYR A 1 499 ? -5.738 -29.766 -20.938 1 95 499 TYR A N 1
ATOM 3723 C CA . TYR A 1 499 ? -5.113 -29.859 -19.625 1 95 499 TYR A CA 1
ATOM 3724 C C . TYR A 1 499 ? -4.402 -31.188 -19.453 1 95 499 TYR A C 1
ATOM 3726 O O . TYR A 1 499 ? -3.812 -31.453 -18.391 1 95 499 TYR A O 1
ATOM 3734 N N . TRP A 1 500 ? -4.496 -32.031 -20.406 1 93.31 500 TRP A N 1
ATOM 3735 C CA . TRP A 1 500 ? -3.879 -33.375 -20.359 1 93.31 500 TRP A CA 1
ATOM 3736 C C . TRP A 1 500 ? -2.471 -33.312 -20.938 1 93.31 500 TRP A C 1
ATOM 3738 O O . TRP A 1 500 ? -2.291 -33.031 -22.125 1 93.31 500 TRP A O 1
ATOM 3748 N N . ASP A 1 501 ? -1.544 -33.719 -20.188 1 92.56 501 ASP A N 1
ATOM 3749 C CA . ASP A 1 501 ? -0.127 -33.469 -20.453 1 92.56 501 ASP A CA 1
ATOM 3750 C C . ASP A 1 501 ? 0.273 -34.062 -21.812 1 92.56 501 ASP A C 1
ATOM 3752 O O . ASP A 1 501 ? 1.031 -33.469 -22.562 1 92.56 501 ASP A O 1
ATOM 3756 N N . ASP A 1 502 ? -0.23 -35.188 -22.203 1 93.06 502 ASP A N 1
ATOM 3757 C CA . ASP A 1 502 ? 0.168 -35.875 -23.438 1 93.06 502 ASP A CA 1
ATOM 3758 C C . ASP A 1 502 ? -0.341 -35.156 -24.672 1 93.06 502 ASP A C 1
ATOM 3760 O O . ASP A 1 502 ? 0.217 -35.281 -25.766 1 93.06 502 ASP A O 1
ATOM 3764 N N . CYS A 1 503 ? -1.349 -34.375 -24.469 1 96.19 503 CYS A N 1
ATOM 3765 C CA . CYS A 1 503 ? -2.064 -33.844 -25.625 1 96.19 503 CYS A CA 1
ATOM 3766 C C . CYS A 1 503 ? -1.705 -32.406 -25.891 1 96.19 503 CYS A C 1
ATOM 3768 O O . CYS A 1 503 ? -2.252 -31.766 -26.797 1 96.19 503 CYS A O 1
ATOM 3770 N N . VAL A 1 504 ? -0.804 -31.828 -25.141 1 96.88 504 VAL A N 1
ATOM 3771 C CA . VAL A 1 504 ? -0.583 -30.391 -25.188 1 96.88 504 VAL A CA 1
ATOM 3772 C C . VAL A 1 504 ? 0.04 -30 -26.531 1 96.88 504 VAL A C 1
ATOM 3774 O O . VAL A 1 504 ? -0.259 -28.938 -27.062 1 96.88 504 VAL A O 1
ATOM 3777 N N . VAL A 1 505 ? 0.909 -30.797 -27.078 1 97.69 505 VAL A N 1
ATOM 3778 C CA . VAL A 1 505 ? 1.505 -30.484 -28.375 1 97.69 505 VAL A CA 1
ATOM 3779 C C . VAL A 1 505 ? 0.441 -30.578 -29.469 1 97.69 505 VAL A C 1
ATOM 3781 O O . VAL A 1 505 ? 0.36 -29.703 -30.344 1 97.69 505 VAL A O 1
ATOM 3784 N N . LEU A 1 506 ? -0.344 -31.656 -29.438 1 98.12 506 LEU A N 1
ATOM 3785 C CA . LEU A 1 506 ? -1.438 -31.797 -30.391 1 98.12 506 LEU A CA 1
ATOM 3786 C C . LEU A 1 506 ? -2.375 -30.594 -30.328 1 98.12 506 LEU A C 1
ATOM 3788 O O . LEU A 1 506 ? -2.766 -30.062 -31.359 1 98.12 506 LEU A O 1
ATOM 3792 N N . ALA A 1 507 ? -2.754 -30.219 -29.141 1 98.38 507 ALA A N 1
ATOM 3793 C CA . ALA A 1 507 ? -3.621 -29.062 -28.969 1 98.38 507 ALA A CA 1
ATOM 3794 C C . ALA A 1 507 ? -2.998 -27.812 -29.578 1 98.38 507 ALA A C 1
ATOM 3796 O O . ALA A 1 507 ? -3.689 -27.016 -30.234 1 98.38 507 ALA A O 1
ATOM 3797 N N . ALA A 1 508 ? -1.7 -27.594 -29.359 1 98.44 508 ALA A N 1
ATOM 3798 C CA . ALA A 1 508 ? -1.006 -26.438 -29.922 1 98.44 508 ALA A CA 1
ATOM 3799 C C . ALA A 1 508 ? -1.041 -26.469 -31.453 1 98.44 508 ALA A C 1
ATOM 3801 O O . ALA A 1 508 ? -1.217 -25.438 -32.094 1 98.44 508 ALA A O 1
ATOM 3802 N N . LEU A 1 509 ? -0.839 -27.625 -32.062 1 98.44 509 LEU A N 1
ATOM 3803 C CA . LEU A 1 509 ? -0.884 -27.797 -33.5 1 98.44 509 LEU A CA 1
ATOM 3804 C C . LEU A 1 509 ? -2.273 -27.469 -34.031 1 98.44 509 LEU A C 1
ATOM 3806 O O . LEU A 1 509 ? -2.404 -26.797 -35.062 1 98.44 509 LEU A O 1
ATOM 3810 N N . VAL A 1 510 ? -3.266 -27.969 -33.344 1 98.38 510 VAL A N 1
ATOM 3811 C CA . VAL A 1 510 ? -4.645 -27.719 -33.781 1 98.38 510 VAL A CA 1
ATOM 3812 C C . VAL A 1 510 ? -4.957 -26.234 -33.688 1 98.38 510 VAL A C 1
ATOM 3814 O O . VAL A 1 510 ? -5.582 -25.656 -34.562 1 98.38 510 VAL A O 1
ATOM 3817 N N . CYS A 1 511 ? -4.559 -25.562 -32.594 1 98.06 511 CYS A N 1
ATOM 3818 C CA . CYS A 1 511 ? -4.738 -24.125 -32.438 1 98.06 511 CYS A CA 1
ATOM 3819 C C . CYS A 1 511 ? -4.121 -23.375 -33.625 1 98.06 511 CYS A C 1
ATOM 3821 O O . CYS A 1 511 ? -4.754 -22.469 -34.188 1 98.06 511 CYS A O 1
ATOM 3823 N N . GLN A 1 512 ? -2.922 -23.719 -33.906 1 97.44 512 GLN A N 1
ATOM 3824 C CA . GLN A 1 512 ? -2.221 -23.062 -35 1 97.44 512 GLN A CA 1
ATOM 3825 C C . GLN A 1 512 ? -2.99 -23.219 -36.312 1 97.44 512 GLN A C 1
ATOM 3827 O O . GLN A 1 512 ? -3.139 -22.266 -37.062 1 97.44 512 GLN A O 1
ATOM 3832 N N . ARG A 1 513 ? -3.514 -24.359 -36.594 1 96.81 513 ARG A N 1
ATOM 3833 C CA . ARG A 1 513 ? -4.203 -24.641 -37.844 1 96.81 513 ARG A CA 1
ATOM 3834 C C . ARG A 1 513 ? -5.559 -23.953 -37.906 1 96.81 513 ARG A C 1
ATOM 3836 O O . ARG A 1 513 ? -6.02 -23.562 -38.969 1 96.81 513 ARG A O 1
ATOM 3843 N N . LEU A 1 514 ? -6.172 -23.797 -36.781 1 96.81 514 LEU A N 1
ATOM 3844 C CA . LEU A 1 514 ? -7.484 -23.156 -36.719 1 96.81 514 LEU A CA 1
ATOM 3845 C C . LEU A 1 514 ? -7.344 -21.641 -36.594 1 96.81 514 LEU A C 1
ATOM 3847 O O . LEU A 1 514 ? -8.344 -20.922 -36.625 1 96.81 514 LEU A O 1
ATOM 3851 N N . GLY A 1 515 ? -6.113 -21.109 -36.375 1 96.25 515 GLY A N 1
ATOM 3852 C CA . GLY A 1 515 ? -5.895 -19.688 -36.156 1 96.25 515 GLY A CA 1
ATOM 3853 C C . GLY A 1 515 ? -6.348 -19.219 -34.812 1 96.25 515 GLY A C 1
ATOM 3854 O O . GLY A 1 515 ? -6.789 -18.062 -34.656 1 96.25 515 GLY A O 1
ATOM 3855 N N . LEU A 1 516 ? -6.355 -20.109 -33.875 1 97.44 516 LEU A N 1
ATOM 3856 C CA . LEU A 1 516 ? -6.773 -19.766 -32.531 1 97.44 516 LEU A CA 1
ATOM 3857 C C . LEU A 1 516 ? -5.57 -19.375 -31.656 1 97.44 516 LEU A C 1
ATOM 3859 O O . LEU A 1 516 ? -4.43 -19.703 -32 1 97.44 516 LEU A O 1
ATOM 3863 N N . ARG A 1 517 ? -5.82 -18.641 -30.641 1 95.75 517 ARG A N 1
ATOM 3864 C CA . ARG A 1 517 ? -4.77 -18.188 -29.734 1 95.75 517 ARG A CA 1
ATOM 3865 C C . ARG A 1 517 ? -4.219 -19.359 -28.906 1 95.75 517 ARG A C 1
ATOM 3867 O O . ARG A 1 517 ? -4.973 -20.234 -28.484 1 95.75 517 ARG A O 1
ATOM 3874 N N . GLY A 1 518 ? -2.883 -19.359 -28.641 1 93.38 518 GLY A N 1
ATOM 3875 C CA . GLY A 1 518 ? -2.184 -20.328 -27.812 1 93.38 518 GLY A CA 1
ATOM 3876 C C . GLY A 1 518 ? -0.674 -20.266 -27.953 1 93.38 518 GLY A C 1
ATOM 3877 O O . GLY A 1 518 ? -0.159 -19.484 -28.766 1 93.38 518 GLY A O 1
ATOM 3878 N N . SER A 1 519 ? -0.047 -21.047 -27.109 1 95.75 519 SER A N 1
ATOM 3879 C CA . SER A 1 519 ? 1.402 -21.156 -27.25 1 95.75 519 SER A CA 1
ATOM 3880 C C . SER A 1 519 ? 1.778 -21.859 -28.547 1 95.75 519 SER A C 1
ATOM 3882 O O . SER A 1 519 ? 1.123 -22.828 -28.953 1 95.75 519 SER A O 1
ATOM 3884 N N . PRO A 1 520 ? 2.797 -21.375 -29.219 1 97.44 520 PRO A N 1
ATOM 3885 C CA . PRO A 1 520 ? 3.223 -22.047 -30.453 1 97.44 520 PRO A CA 1
ATOM 3886 C C . PRO A 1 520 ? 3.689 -23.484 -30.203 1 97.44 520 PRO A C 1
ATOM 3888 O O . PRO A 1 520 ? 4.301 -23.766 -29.172 1 97.44 520 PRO A O 1
ATOM 3891 N N . PRO A 1 521 ? 3.441 -24.375 -31.219 1 97.94 521 PRO A N 1
ATOM 3892 C CA . PRO A 1 521 ? 3.85 -25.781 -31.047 1 97.94 521 PRO A CA 1
ATOM 3893 C C . PRO A 1 521 ? 5.332 -25.922 -30.719 1 97.94 521 PRO A C 1
ATOM 3895 O O . PRO A 1 521 ? 5.711 -26.781 -29.922 1 97.94 521 PRO A O 1
ATOM 3898 N N . ALA A 1 522 ? 6.16 -25.078 -31.297 1 97.81 522 ALA A N 1
ATOM 3899 C CA . ALA A 1 522 ? 7.594 -25.156 -31.047 1 97.81 522 ALA A CA 1
ATOM 3900 C C . ALA A 1 522 ? 7.898 -24.922 -29.562 1 97.81 522 ALA A C 1
ATOM 3902 O O . ALA A 1 522 ? 8.727 -25.625 -28.984 1 97.81 522 ALA A O 1
ATOM 3903 N N . ALA A 1 523 ? 7.266 -23.953 -28.984 1 98.31 523 ALA A N 1
ATOM 3904 C CA . ALA A 1 523 ? 7.457 -23.641 -27.562 1 98.31 523 ALA A CA 1
ATOM 3905 C C . ALA A 1 523 ? 6.984 -24.797 -26.688 1 98.31 523 ALA A C 1
ATOM 3907 O O . ALA A 1 523 ? 7.66 -25.156 -25.719 1 98.31 523 ALA A O 1
ATOM 3908 N N . VAL A 1 524 ? 5.809 -25.375 -27 1 98.25 524 VAL A N 1
ATOM 3909 C CA . VAL A 1 524 ? 5.23 -26.453 -26.203 1 98.25 524 VAL A CA 1
ATOM 3910 C C . VAL A 1 524 ? 6.109 -27.703 -26.312 1 98.25 524 VAL A C 1
ATOM 3912 O O . VAL A 1 524 ? 6.293 -28.422 -25.328 1 98.25 524 VAL A O 1
ATOM 3915 N N . ARG A 1 525 ? 6.676 -27.938 -27.5 1 97.31 525 ARG A N 1
ATOM 3916 C CA . ARG A 1 525 ? 7.562 -29.062 -27.703 1 97.31 525 ARG A CA 1
ATOM 3917 C C . ARG A 1 525 ? 8.812 -28.953 -26.844 1 97.31 525 ARG A C 1
ATOM 3919 O O . ARG A 1 525 ? 9.242 -29.938 -26.219 1 97.31 525 ARG A O 1
ATOM 3926 N N . VAL A 1 526 ? 9.32 -27.766 -26.797 1 97.56 526 VAL A N 1
ATOM 3927 C CA . VAL A 1 526 ? 10.508 -27.531 -25.969 1 97.56 526 VAL A CA 1
ATOM 3928 C C . VAL A 1 526 ? 10.18 -27.766 -24.5 1 97.56 526 VAL A C 1
ATOM 3930 O O . VAL A 1 526 ? 10.93 -28.453 -23.797 1 97.56 526 VAL A O 1
ATOM 3933 N N . ALA A 1 527 ? 9.094 -27.281 -24.047 1 97.56 527 ALA A N 1
ATOM 3934 C CA . ALA A 1 527 ? 8.703 -27.391 -22.641 1 97.56 527 ALA A CA 1
ATOM 3935 C C . ALA A 1 527 ? 8.398 -28.828 -22.266 1 97.56 527 ALA A C 1
ATOM 3937 O O . ALA A 1 527 ? 8.703 -29.266 -21.156 1 97.56 527 ALA A O 1
ATOM 3938 N N . LYS A 1 528 ? 7.824 -29.609 -23.172 1 95.5 528 LYS A N 1
ATOM 3939 C CA . LYS A 1 528 ? 7.359 -30.969 -22.906 1 95.5 528 LYS A CA 1
ATOM 3940 C C . LYS A 1 528 ? 8.531 -31.938 -22.812 1 95.5 528 LYS A C 1
ATOM 3942 O O . LYS A 1 528 ? 8.438 -32.969 -22.141 1 95.5 528 LYS A O 1
ATOM 3947 N N . GLN A 1 529 ? 9.57 -31.672 -23.5 1 96.19 529 GLN A N 1
ATOM 3948 C CA . GLN A 1 529 ? 10.742 -32.531 -23.5 1 96.19 529 GLN A CA 1
ATOM 3949 C C . GLN A 1 529 ? 11.773 -32.031 -22.484 1 96.19 529 GLN A C 1
ATOM 3951 O O . GLN A 1 529 ? 12.562 -31.141 -22.766 1 96.19 529 GLN A O 1
ATOM 3956 N N . LYS A 1 530 ? 11.938 -32.75 -21.391 1 96.88 530 LYS A N 1
ATOM 3957 C CA . LYS A 1 530 ? 12.664 -32.281 -20.219 1 96.88 530 LYS A CA 1
ATOM 3958 C C . LYS A 1 530 ? 14.109 -31.969 -20.562 1 96.88 530 LYS A C 1
ATOM 3960 O O . LYS A 1 530 ? 14.602 -30.891 -20.219 1 96.88 530 LYS A O 1
ATOM 3965 N N . SER A 1 531 ? 14.805 -32.812 -21.188 1 96 531 SER A N 1
ATOM 3966 C CA . SER A 1 531 ? 16.203 -32.562 -21.516 1 96 531 SER A CA 1
ATOM 3967 C C . SER A 1 531 ? 16.344 -31.375 -22.453 1 96 531 SER A C 1
ATOM 3969 O O . SER A 1 531 ? 17.25 -30.547 -22.281 1 96 531 SER A O 1
ATOM 3971 N N . ARG A 1 532 ? 15.453 -31.25 -23.406 1 96.56 532 ARG A N 1
ATOM 3972 C CA . ARG A 1 532 ? 15.484 -30.141 -24.344 1 96.56 532 ARG A CA 1
ATOM 3973 C C . ARG A 1 532 ? 15.234 -28.812 -23.625 1 96.56 532 ARG A C 1
ATOM 3975 O O . ARG A 1 532 ? 15.797 -27.781 -24 1 96.56 532 ARG A O 1
ATOM 3982 N N . THR A 1 533 ? 14.336 -28.797 -22.703 1 98.19 533 THR A N 1
ATOM 3983 C CA . THR A 1 533 ? 14.07 -27.594 -21.906 1 98.19 533 THR A CA 1
ATOM 3984 C C . THR A 1 533 ? 15.359 -27.062 -21.297 1 98.19 533 THR A C 1
ATOM 3986 O O . THR A 1 533 ? 15.688 -25.891 -21.438 1 98.19 533 THR A O 1
ATOM 3989 N N . HIS A 1 534 ? 16.109 -27.922 -20.641 1 97.5 534 HIS A N 1
ATOM 3990 C CA . HIS A 1 534 ? 17.312 -27.516 -19.922 1 97.5 534 HIS A CA 1
ATOM 3991 C C . HIS A 1 534 ? 18.422 -27.125 -20.891 1 97.5 534 HIS A C 1
ATOM 3993 O O . HIS A 1 534 ? 19.156 -26.172 -20.641 1 97.5 534 HIS A O 1
ATOM 3999 N N . GLN A 1 535 ? 18.562 -27.844 -21.953 1 96.12 535 GLN A N 1
ATOM 4000 C CA . GLN A 1 535 ? 19.562 -27.5 -22.953 1 96.12 535 GLN A CA 1
ATOM 4001 C C . GLN A 1 535 ? 19.281 -26.125 -23.562 1 96.12 535 GLN A C 1
ATOM 4003 O O . GLN A 1 535 ? 20.188 -25.328 -23.766 1 96.12 535 GLN A O 1
ATOM 4008 N N . HIS A 1 536 ? 18.016 -25.953 -23.859 1 97.75 536 HIS A N 1
ATOM 4009 C CA . HIS A 1 536 ? 17.594 -24.656 -24.391 1 97.75 536 HIS A CA 1
ATOM 4010 C C . HIS A 1 536 ? 17.906 -23.531 -23.422 1 97.75 536 HIS A C 1
ATOM 4012 O O . HIS A 1 536 ? 18.453 -22.5 -23.797 1 97.75 536 HIS A O 1
ATOM 4018 N N . LEU A 1 537 ? 17.547 -23.656 -22.156 1 98.12 537 LEU A N 1
ATOM 4019 C CA . LEU A 1 537 ? 17.75 -22.641 -21.141 1 98.12 537 LEU A CA 1
ATOM 4020 C C . LEU A 1 537 ? 19.234 -22.359 -20.953 1 98.12 537 LEU A C 1
ATOM 4022 O O . LEU A 1 537 ? 19.625 -21.203 -20.734 1 98.12 537 LEU A O 1
ATOM 4026 N N . GLN A 1 538 ? 20.047 -23.359 -21 1 95.94 538 GLN A N 1
ATOM 4027 C CA . GLN A 1 538 ? 21.5 -23.203 -20.828 1 95.94 538 GLN A CA 1
ATOM 4028 C C . GLN A 1 538 ? 22.078 -22.281 -21.906 1 95.94 538 GLN A C 1
ATOM 4030 O O . GLN A 1 538 ? 23.109 -21.641 -21.688 1 95.94 538 GLN A O 1
ATOM 4035 N N . ARG A 1 539 ? 21.422 -22.109 -22.953 1 96.12 539 ARG A N 1
ATOM 4036 C CA . ARG A 1 539 ? 21.875 -21.266 -24.047 1 96.12 539 ARG A CA 1
ATOM 4037 C C . ARG A 1 539 ? 21.344 -19.844 -23.906 1 96.12 539 ARG A C 1
ATOM 4039 O O . ARG A 1 539 ? 21.812 -18.938 -24.578 1 96.12 539 ARG A O 1
ATOM 4046 N N . CYS A 1 540 ? 20.391 -19.672 -23.125 1 96.25 540 CYS A N 1
ATOM 4047 C CA . CYS A 1 540 ? 19.812 -18.359 -22.891 1 96.25 540 CYS A CA 1
ATOM 4048 C C . CYS A 1 540 ? 20.641 -17.594 -21.859 1 96.25 540 CYS A C 1
ATOM 4050 O O . CYS A 1 540 ? 20.328 -17.594 -20.672 1 96.25 540 CYS A O 1
ATOM 4052 N N . ARG A 1 541 ? 21.562 -16.719 -22.297 1 92 541 ARG A N 1
ATOM 4053 C CA . ARG A 1 541 ? 22.562 -16.125 -21.422 1 92 541 ARG A CA 1
ATOM 4054 C C . ARG A 1 541 ? 22.297 -14.633 -21.219 1 92 541 ARG A C 1
ATOM 4056 O O . ARG A 1 541 ? 23.031 -13.953 -20.5 1 92 541 ARG A O 1
ATOM 4063 N N . GLN A 1 542 ? 21.25 -14.141 -21.781 1 89.75 542 GLN A N 1
ATOM 4064 C CA . GLN A 1 542 ? 20.922 -12.734 -21.594 1 89.75 542 GLN A CA 1
ATOM 4065 C C . GLN A 1 542 ? 19.969 -12.547 -20.422 1 89.75 542 GLN A C 1
ATOM 4067 O O . GLN A 1 542 ? 19.094 -13.375 -20.188 1 89.75 542 GLN A O 1
ATOM 4072 N N . GLY A 1 543 ? 20.203 -11.477 -19.672 1 87.31 543 GLY A N 1
ATOM 4073 C CA . GLY A 1 543 ? 19.391 -11.188 -18.5 1 87.31 543 GLY A CA 1
ATOM 4074 C C . GLY A 1 543 ? 20.188 -11.211 -17.203 1 87.31 543 GLY A C 1
ATOM 4075 O O . GLY A 1 543 ? 21.344 -11.648 -17.188 1 87.31 543 GLY A O 1
ATOM 4076 N N . ARG A 1 544 ? 19.641 -10.625 -16.047 1 87.69 544 ARG A N 1
ATOM 4077 C CA . ARG A 1 544 ? 20.281 -10.594 -14.742 1 87.69 544 ARG A CA 1
ATOM 4078 C C . ARG A 1 544 ? 19.312 -11 -13.641 1 87.69 544 ARG A C 1
ATOM 4080 O O . ARG A 1 544 ? 18.531 -10.18 -13.156 1 87.69 544 ARG A O 1
ATOM 4087 N N . PRO A 1 545 ? 19.406 -12.32 -13.227 1 92.5 545 PRO A N 1
ATOM 4088 C CA . PRO A 1 545 ? 20.188 -13.375 -13.867 1 92.5 545 PRO A CA 1
ATOM 4089 C C . PRO A 1 545 ? 19.547 -13.898 -15.148 1 92.5 545 PRO A C 1
ATOM 4091 O O . PRO A 1 545 ? 18.359 -13.656 -15.391 1 92.5 545 PRO A O 1
ATOM 4094 N N . PRO A 1 546 ? 20.281 -14.57 -15.938 1 95.19 546 PRO A N 1
ATOM 4095 C CA . PRO A 1 546 ? 19.703 -15.18 -17.141 1 95.19 546 PRO A CA 1
ATOM 4096 C C . PRO A 1 546 ? 18.953 -16.484 -16.844 1 95.19 546 PRO A C 1
ATOM 4098 O O . PRO A 1 546 ? 19.188 -17.109 -15.805 1 95.19 546 PRO A O 1
ATOM 4101 N N . PRO A 1 547 ? 18.094 -16.906 -17.734 1 96.81 547 PRO A N 1
ATOM 4102 C CA . PRO A 1 547 ? 17.391 -18.172 -17.547 1 96.81 547 PRO A CA 1
ATOM 4103 C C . PRO A 1 547 ? 18.344 -19.359 -17.375 1 96.81 547 PRO A C 1
ATOM 4105 O O . PRO A 1 547 ? 18.016 -20.328 -16.688 1 96.81 547 PRO A O 1
ATOM 4108 N N . ALA A 1 548 ? 19.547 -19.266 -17.922 1 96.88 548 ALA A N 1
ATOM 4109 C CA . ALA A 1 548 ? 20.547 -20.312 -17.812 1 96.88 548 ALA A CA 1
ATOM 4110 C C . ALA A 1 548 ? 20.875 -20.594 -16.344 1 96.88 548 ALA A C 1
ATOM 4112 O O . ALA A 1 548 ? 21.234 -21.719 -15.992 1 96.88 548 ALA A O 1
ATOM 4113 N N . ALA A 1 549 ? 20.703 -19.641 -15.539 1 95 549 ALA A N 1
ATOM 4114 C CA . ALA A 1 549 ? 21.047 -19.766 -14.125 1 95 549 ALA A CA 1
ATOM 4115 C C . ALA A 1 549 ? 20.094 -20.719 -13.414 1 95 549 ALA A C 1
ATOM 4117 O O . ALA A 1 549 ? 20.422 -21.234 -12.336 1 95 549 ALA A O 1
ATOM 4118 N N . PHE A 1 550 ? 18.938 -21.031 -13.977 1 97.44 550 PHE A N 1
ATOM 4119 C CA . PHE A 1 550 ? 17.938 -21.875 -13.32 1 97.44 550 PHE A CA 1
ATOM 4120 C C . PHE A 1 550 ? 17.984 -23.281 -13.875 1 97.44 550 PHE A C 1
ATOM 4122 O O . PHE A 1 550 ? 17.344 -24.188 -13.336 1 97.44 550 PHE A O 1
ATOM 4129 N N . ALA A 1 551 ? 18.688 -23.5 -14.93 1 97 551 ALA A N 1
ATOM 4130 C CA . ALA A 1 551 ? 18.734 -24.797 -15.602 1 97 551 ALA A CA 1
ATOM 4131 C C . ALA A 1 551 ? 19.578 -25.797 -14.805 1 97 551 ALA A C 1
ATOM 4133 O O . ALA A 1 551 ? 20.453 -25.391 -14.016 1 97 551 ALA A O 1
ATOM 4134 N N . VAL A 1 552 ? 19.297 -27.031 -14.984 1 95.69 552 VAL A N 1
ATOM 4135 C CA . VAL A 1 552 ? 20.031 -28.141 -14.367 1 95.69 552 VAL A CA 1
ATOM 4136 C C . VAL A 1 552 ? 20.703 -28.984 -15.453 1 95.69 552 VAL A C 1
ATOM 4138 O O . VAL A 1 552 ? 20.062 -29.359 -16.438 1 95.69 552 VAL A O 1
ATOM 4141 N N . PRO A 1 553 ? 21.922 -29.281 -15.258 1 93.25 553 PRO A N 1
ATOM 4142 C CA . PRO A 1 553 ? 22.594 -30.141 -16.25 1 93.25 553 PRO A CA 1
ATOM 4143 C C . PRO A 1 553 ? 21.891 -31.484 -16.422 1 93.25 553 PRO A C 1
ATOM 4145 O O . PRO A 1 553 ? 21.562 -32.156 -15.438 1 93.25 553 PRO A O 1
ATOM 4148 N N . CYS A 1 554 ? 21.625 -31.859 -17.688 1 94.75 554 CYS A N 1
ATOM 4149 C CA . CYS A 1 554 ? 21 -33.156 -17.969 1 94.75 554 CYS A CA 1
ATOM 4150 C C . CYS A 1 554 ? 21.406 -33.656 -19.344 1 94.75 554 CYS A C 1
ATOM 4152 O O . CYS A 1 554 ? 21.891 -32.906 -20.188 1 94.75 554 CYS A O 1
ATOM 4154 N N . CYS A 1 555 ? 21.297 -34.938 -19.5 1 95.12 555 CYS A N 1
ATOM 4155 C CA . CYS A 1 555 ? 21.625 -35.625 -20.75 1 95.12 555 CYS A CA 1
ATOM 4156 C C . CYS A 1 555 ? 20.516 -36.594 -21.156 1 95.12 555 CYS A C 1
ATOM 4158 O O . CYS A 1 555 ? 19.984 -37.312 -20.297 1 95.12 555 CYS A O 1
ATOM 4160 N N . ARG A 1 556 ? 20.25 -36.625 -22.422 1 94.38 556 ARG A N 1
ATOM 4161 C CA . ARG A 1 556 ? 19.266 -37.531 -22.969 1 94.38 556 ARG A CA 1
ATOM 4162 C C . ARG A 1 556 ? 19.797 -38.969 -23.031 1 94.38 556 ARG A C 1
ATOM 4164 O O . ARG A 1 556 ? 20.969 -39.188 -23.375 1 94.38 556 ARG A O 1
ATOM 4171 N N . LEU A 1 557 ? 18.922 -39.938 -22.703 1 94.62 557 LEU A N 1
ATOM 4172 C CA . LEU A 1 557 ? 19.25 -41.375 -22.75 1 94.62 557 LEU A CA 1
ATOM 4173 C C . LEU A 1 557 ? 18.328 -42.125 -23.719 1 94.62 557 LEU A C 1
ATOM 4175 O O . LEU A 1 557 ? 17.219 -42.5 -23.344 1 94.62 557 LEU A O 1
ATOM 4179 N N . GLN A 1 558 ? 18.781 -42.406 -24.859 1 88.44 558 GLN A N 1
ATOM 4180 C CA . GLN A 1 558 ? 17.984 -43.156 -25.812 1 88.44 558 GLN A CA 1
ATOM 4181 C C . GLN A 1 558 ? 18.438 -44.625 -25.922 1 88.44 558 GLN A C 1
ATOM 4183 O O . GLN A 1 558 ? 17.688 -45.469 -26.375 1 88.44 558 GLN A O 1
ATOM 4188 N N . SER A 1 559 ? 19.688 -44.844 -25.547 1 88.12 559 SER A N 1
ATOM 4189 C CA . SER A 1 559 ? 20.266 -46.188 -25.609 1 88.12 559 SER A CA 1
ATOM 4190 C C . SER A 1 559 ? 21.281 -46.406 -24.516 1 88.12 559 SER A C 1
ATOM 4192 O O . SER A 1 559 ? 21.641 -45.469 -23.797 1 88.12 559 SER A O 1
ATOM 4194 N N . HIS A 1 560 ? 21.703 -47.656 -24.406 1 87.75 560 HIS A N 1
ATOM 4195 C CA . HIS A 1 560 ? 22.703 -47.969 -23.391 1 87.75 560 HIS A CA 1
ATOM 4196 C C . HIS A 1 560 ? 24.016 -47.219 -23.656 1 87.75 560 HIS A C 1
ATOM 4198 O O . HIS A 1 560 ? 24.734 -46.906 -22.719 1 87.75 560 HIS A O 1
ATOM 4204 N N . GLY A 1 561 ? 24.328 -47.031 -24.875 1 89.81 561 GLY A N 1
ATOM 4205 C CA . GLY A 1 561 ? 25.5 -46.25 -25.219 1 89.81 561 GLY A CA 1
ATOM 4206 C C . GLY A 1 561 ? 25.453 -44.844 -24.672 1 89.81 561 GLY A C 1
ATOM 4207 O O . GLY A 1 561 ? 26.484 -44.25 -24.312 1 89.81 561 GLY A O 1
ATOM 4208 N N . ASP A 1 562 ? 24.344 -44.281 -24.547 1 93.69 562 ASP A N 1
ATOM 4209 C CA . ASP A 1 562 ? 24.172 -42.938 -24.047 1 93.69 562 ASP A CA 1
ATOM 4210 C C . ASP A 1 562 ? 24.438 -42.875 -22.547 1 93.69 562 ASP A C 1
ATOM 4212 O O . ASP A 1 562 ? 24.797 -41.812 -22.016 1 93.69 562 ASP A O 1
ATOM 4216 N N . VAL A 1 563 ? 24.203 -43.938 -21.859 1 93.62 563 VAL A N 1
ATOM 4217 C CA . VAL A 1 563 ? 24.344 -43.969 -20.406 1 93.62 563 VAL A CA 1
ATOM 4218 C C . VAL A 1 563 ? 25.781 -43.625 -20 1 93.62 563 VAL A C 1
ATOM 4220 O O . VAL A 1 563 ? 26.016 -42.875 -19.078 1 93.62 563 VAL A O 1
ATOM 4223 N N . GLU A 1 564 ? 26.766 -44.188 -20.734 1 90.56 564 GLU A N 1
ATOM 4224 C CA . GLU A 1 564 ? 28.172 -43.938 -20.438 1 90.56 564 GLU A CA 1
ATOM 4225 C C . GLU A 1 564 ? 28.531 -42.469 -20.656 1 90.56 564 GLU A C 1
ATOM 4227 O O . GLU A 1 564 ? 29.219 -41.844 -19.844 1 90.56 564 GLU A O 1
ATOM 4232 N N . ARG A 1 565 ? 28.125 -42.031 -21.656 1 91.94 565 ARG A N 1
ATOM 4233 C CA . ARG A 1 565 ? 28.391 -40.625 -21.984 1 91.94 565 ARG A CA 1
ATOM 4234 C C . ARG A 1 565 ? 27.734 -39.688 -20.969 1 91.94 565 ARG A C 1
ATOM 4236 O O . ARG A 1 565 ? 28.344 -38.719 -20.531 1 91.94 565 ARG A O 1
ATOM 4243 N N . ALA A 1 566 ? 26.5 -39.938 -20.703 1 94.62 566 ALA A N 1
ATOM 4244 C CA . ALA A 1 566 ? 25.734 -39.125 -19.75 1 94.62 566 ALA A CA 1
ATOM 4245 C C . ALA A 1 566 ? 26.391 -39.125 -18.375 1 94.62 566 ALA A C 1
ATOM 4247 O O . ALA A 1 566 ? 26.438 -38.094 -17.703 1 94.62 566 ALA A O 1
ATOM 4248 N N . ALA A 1 567 ? 26.859 -40.25 -18 1 91.12 567 ALA A N 1
ATOM 4249 C CA . ALA A 1 567 ? 27.469 -40.406 -16.672 1 91.12 567 ALA A CA 1
ATOM 4250 C C . ALA A 1 567 ? 28.766 -39.594 -16.562 1 91.12 567 ALA A C 1
ATOM 4252 O O . ALA A 1 567 ? 29.141 -39.188 -15.461 1 91.12 567 ALA A O 1
ATOM 4253 N N . SER A 1 568 ? 29.391 -39.312 -17.641 1 89.25 568 SER A N 1
ATOM 4254 C CA . SER A 1 568 ? 30.625 -38.531 -17.641 1 89.25 568 SER A CA 1
ATOM 4255 C C . SER A 1 568 ? 30.297 -37.031 -17.547 1 89.25 568 SER A C 1
ATOM 4257 O O . SER A 1 568 ? 31.141 -36.25 -17.109 1 89.25 568 SER A O 1
ATOM 4259 N N . ALA A 1 569 ? 29.141 -36.75 -17.906 1 90.62 569 ALA A N 1
ATOM 4260 C CA . ALA A 1 569 ? 28.781 -35.312 -18 1 90.62 569 ALA A CA 1
ATOM 4261 C C . ALA A 1 569 ? 28 -34.875 -16.75 1 90.62 569 ALA A C 1
ATOM 4263 O O . ALA A 1 569 ? 28.016 -33.719 -16.391 1 90.62 569 ALA A O 1
ATOM 4264 N N . VAL A 1 570 ? 27.25 -35.75 -16.156 1 93.38 570 VAL A N 1
ATOM 4265 C CA . VAL A 1 570 ? 26.375 -35.438 -15.023 1 93.38 570 VAL A CA 1
ATOM 4266 C C . VAL A 1 570 ? 26.953 -36.062 -13.758 1 93.38 570 VAL A C 1
ATOM 4268 O O . VAL A 1 570 ? 27.062 -37.281 -13.656 1 93.38 570 VAL A O 1
ATOM 4271 N N . PRO A 1 571 ? 27.297 -35.219 -12.844 1 88.5 571 PRO A N 1
ATOM 4272 C CA . PRO A 1 571 ? 27.859 -35.781 -11.609 1 88.5 571 PRO A CA 1
ATOM 4273 C C . PRO A 1 571 ? 26.828 -36.562 -10.805 1 88.5 571 PRO A C 1
ATOM 4275 O O . PRO A 1 571 ? 25.656 -36.188 -10.773 1 88.5 571 PRO A O 1
ATOM 4278 N N . PHE A 1 572 ? 27.234 -37.625 -10.062 1 89.94 572 PHE A N 1
ATOM 4279 C CA . PHE A 1 572 ? 26.391 -38.406 -9.172 1 89.94 572 PHE A CA 1
ATOM 4280 C C . PHE A 1 572 ? 26.438 -37.875 -7.754 1 89.94 572 PHE A C 1
ATOM 4282 O O . PHE A 1 572 ? 27.453 -37.312 -7.336 1 89.94 572 PHE A O 1
ATOM 4289 N N . PRO A 1 573 ? 25.469 -38 -6.961 1 90.88 573 PRO A N 1
ATOM 4290 C CA . PRO A 1 573 ? 24.219 -38.656 -7.34 1 90.88 573 PRO A CA 1
ATOM 4291 C C . PRO A 1 573 ? 23.438 -37.875 -8.391 1 90.88 573 PRO A C 1
ATOM 4293 O O . PRO A 1 573 ? 23.562 -36.656 -8.484 1 90.88 573 PRO A O 1
ATOM 4296 N N . ALA A 1 574 ? 22.609 -38.625 -9.141 1 94.5 574 ALA A N 1
ATOM 4297 C CA . ALA A 1 574 ? 21.812 -38.062 -10.227 1 94.5 574 ALA A CA 1
ATOM 4298 C C . ALA A 1 574 ? 20.422 -38.688 -10.258 1 94.5 574 ALA A C 1
ATOM 4300 O O . ALA A 1 574 ? 20.125 -39.594 -9.5 1 94.5 574 ALA A O 1
ATOM 4301 N N . VAL A 1 575 ? 19.578 -38.125 -11.023 1 95.44 575 VAL A N 1
ATOM 4302 C CA . VAL A 1 575 ? 18.203 -38.594 -11.156 1 95.44 575 VAL A CA 1
ATOM 4303 C C . VAL A 1 575 ? 17.953 -39.094 -12.578 1 95.44 575 VAL A C 1
ATOM 4305 O O . VAL A 1 575 ? 18.172 -38.375 -13.547 1 95.44 575 VAL A O 1
ATOM 4308 N N . ALA A 1 576 ? 17.516 -40.281 -12.656 1 95.88 576 ALA A N 1
ATOM 4309 C CA . ALA A 1 576 ? 17.094 -40.875 -13.938 1 95.88 576 ALA A CA 1
ATOM 4310 C C . ALA A 1 576 ? 15.578 -40.844 -14.07 1 95.88 576 ALA A C 1
ATOM 4312 O O . ALA A 1 576 ? 14.867 -41.312 -13.172 1 95.88 576 ALA A O 1
ATOM 4313 N N . LYS A 1 577 ? 15.086 -40.375 -15.141 1 94.69 577 LYS A N 1
ATOM 4314 C CA . LYS A 1 577 ? 13.641 -40.344 -15.312 1 94.69 577 LYS A CA 1
ATOM 4315 C C . LYS A 1 577 ? 13.258 -40.344 -16.797 1 94.69 577 LYS A C 1
ATOM 4317 O O . LYS A 1 577 ? 14.117 -40.125 -17.656 1 94.69 577 LYS A O 1
ATOM 4322 N N . LEU A 1 578 ? 11.984 -40.562 -17.094 1 93.94 578 LEU A N 1
ATOM 4323 C CA . LEU A 1 578 ? 11.469 -40.562 -18.469 1 93.94 578 LEU A CA 1
ATOM 4324 C C . LEU A 1 578 ? 11.508 -39.125 -19.047 1 93.94 578 LEU A C 1
ATOM 4326 O O . LEU A 1 578 ? 11.188 -38.156 -18.344 1 93.94 578 LEU A O 1
ATOM 4330 N N . GLU A 1 579 ? 11.875 -39.062 -20.25 1 94 579 GLU A N 1
ATOM 4331 C CA . GLU A 1 579 ? 11.984 -37.781 -20.969 1 94 579 GLU A CA 1
ATOM 4332 C C . GLU A 1 579 ? 10.641 -37.062 -21 1 94 579 GLU A C 1
ATOM 4334 O O . GLU A 1 579 ? 10.586 -35.844 -20.875 1 94 579 GLU A O 1
ATOM 4339 N N . PHE A 1 580 ? 9.531 -37.719 -21.203 1 94.06 580 PHE A N 1
ATOM 4340 C CA . PHE A 1 580 ? 8.195 -37.156 -21.359 1 94.06 580 PHE A CA 1
ATOM 4341 C C . PHE A 1 580 ? 7.273 -37.625 -20.234 1 94.06 580 PHE A C 1
ATOM 4343 O O . PHE A 1 580 ? 6.047 -37.562 -20.359 1 94.06 580 PHE A O 1
ATOM 4350 N N . GLY A 1 581 ? 7.84 -38.094 -19.219 1 89.81 581 GLY A N 1
ATOM 4351 C CA . GLY A 1 581 ? 7.082 -38.75 -18.156 1 89.81 581 GLY A CA 1
ATOM 4352 C C . GLY A 1 581 ? 6.25 -37.75 -17.344 1 89.81 581 GLY A C 1
ATOM 4353 O O . GLY A 1 581 ? 6.578 -36.562 -17.266 1 89.81 581 GLY A O 1
ATOM 4354 N N . ALA A 1 582 ? 5.191 -38.281 -16.734 1 87.06 582 ALA A N 1
ATOM 4355 C CA . ALA A 1 582 ? 4.312 -37.562 -15.812 1 87.06 582 ALA A CA 1
ATOM 4356 C C . ALA A 1 582 ? 4.031 -38.406 -14.562 1 87.06 582 ALA A C 1
ATOM 4358 O O . ALA A 1 582 ? 4.25 -39.625 -14.555 1 87.06 582 ALA A O 1
ATOM 4359 N N . GLY A 1 583 ? 3.709 -37.688 -13.469 1 84.19 583 GLY A N 1
ATOM 4360 C CA . GLY A 1 583 ? 3.271 -38.375 -12.258 1 84.19 583 GLY A CA 1
ATOM 4361 C C . GLY A 1 583 ? 4.422 -38.938 -11.438 1 84.19 583 GLY A C 1
ATOM 4362 O O . GLY A 1 583 ? 4.199 -39.656 -10.477 1 84.19 583 GLY A O 1
ATOM 4363 N N . GLY A 1 584 ? 5.656 -38.719 -11.914 1 86.56 584 GLY A N 1
ATOM 4364 C CA . GLY A 1 584 ? 6.82 -39.219 -11.188 1 86.56 584 GLY A CA 1
ATOM 4365 C C . GLY A 1 584 ? 7.125 -40.688 -11.445 1 86.56 584 GLY A C 1
ATOM 4366 O O . GLY A 1 584 ? 7.984 -41.25 -10.789 1 86.56 584 GLY A O 1
ATOM 4367 N N . VAL A 1 585 ? 6.473 -41.219 -12.383 1 87.69 585 VAL A N 1
ATOM 4368 C CA . VAL A 1 585 ? 6.637 -42.656 -12.672 1 87.69 585 VAL A CA 1
ATOM 4369 C C . VAL A 1 585 ? 8 -42.875 -13.312 1 87.69 585 VAL A C 1
ATOM 4371 O O . VAL A 1 585 ? 8.367 -42.219 -14.281 1 87.69 585 VAL A O 1
ATOM 4374 N N . GLY A 1 586 ? 8.656 -43.781 -12.727 1 89.56 586 GLY A N 1
ATOM 4375 C CA . GLY A 1 586 ? 9.93 -44.188 -13.297 1 89.56 586 GLY A CA 1
ATOM 4376 C C . GLY A 1 586 ? 11.094 -43.312 -12.867 1 89.56 586 GLY A C 1
ATOM 4377 O O . GLY A 1 586 ? 12.219 -43.5 -13.344 1 89.56 586 GLY A O 1
ATOM 4378 N N . VAL A 1 587 ? 10.891 -42.375 -12.07 1 93.69 587 VAL A N 1
ATOM 4379 C CA . VAL A 1 587 ? 11.961 -41.531 -11.562 1 93.69 587 VAL A CA 1
ATOM 4380 C C . VAL A 1 587 ? 12.75 -42.281 -10.484 1 93.69 587 VAL A C 1
ATOM 4382 O O . VAL A 1 587 ? 12.164 -42.938 -9.625 1 93.69 587 VAL A O 1
ATOM 4385 N N . ARG A 1 588 ? 14.047 -42.125 -10.578 1 94.44 588 ARG A N 1
ATOM 4386 C CA . ARG A 1 588 ? 14.867 -42.844 -9.609 1 94.44 588 ARG A CA 1
ATOM 4387 C C . ARG A 1 588 ? 16.172 -42.094 -9.328 1 94.44 588 ARG A C 1
ATOM 4389 O O . ARG A 1 588 ? 16.781 -41.531 -10.242 1 94.44 588 ARG A O 1
ATOM 4396 N N . LEU A 1 589 ? 16.547 -42.125 -8.062 1 93.81 589 LEU A N 1
ATOM 4397 C CA . LEU A 1 589 ? 17.875 -41.656 -7.68 1 93.81 589 LEU A CA 1
ATOM 4398 C C . LEU A 1 589 ? 18.938 -42.719 -8.016 1 93.81 589 LEU A C 1
ATOM 4400 O O . LEU A 1 589 ? 18.797 -43.875 -7.641 1 93.81 589 LEU A O 1
ATOM 4404 N N . VAL A 1 590 ? 19.953 -42.344 -8.789 1 94.75 590 VAL A N 1
ATOM 4405 C CA . VAL A 1 590 ? 21.047 -43.25 -9.125 1 94.75 590 VAL A CA 1
ATOM 4406 C C . VAL A 1 590 ? 22.359 -42.719 -8.586 1 94.75 590 VAL A C 1
ATOM 4408 O O . VAL A 1 590 ? 22.625 -41.5 -8.672 1 94.75 590 VAL A O 1
ATOM 4411 N N . GLU A 1 591 ? 23.188 -43.594 -8.094 1 93.25 591 GLU A N 1
ATOM 4412 C CA . GLU A 1 591 ? 24.422 -43.188 -7.438 1 93.25 591 GLU A CA 1
ATOM 4413 C C . GLU A 1 591 ? 25.641 -43.562 -8.25 1 93.25 591 GLU A C 1
ATOM 4415 O O . GLU A 1 591 ? 26.781 -43.281 -7.859 1 93.25 591 GLU A O 1
ATOM 4420 N N . SER A 1 592 ? 25.422 -44.312 -9.352 1 94.44 592 SER A N 1
ATOM 4421 C CA . SER A 1 592 ? 26.531 -44.781 -10.188 1 94.44 592 SER A CA 1
ATOM 4422 C C . SER A 1 592 ? 26.062 -45.062 -11.609 1 94.44 592 SER A C 1
ATOM 4424 O O . SER A 1 592 ? 24.875 -45.156 -11.875 1 94.44 592 SER A O 1
ATOM 4426 N N . THR A 1 593 ? 27.094 -45.25 -12.453 1 95.25 593 THR A N 1
ATOM 4427 C CA . THR A 1 593 ? 26.812 -45.594 -13.844 1 95.25 593 THR A CA 1
ATOM 4428 C C . THR A 1 593 ? 26.109 -46.969 -13.922 1 95.25 593 THR A C 1
ATOM 4430 O O . THR A 1 593 ? 25.188 -47.125 -14.734 1 95.25 593 THR A O 1
ATOM 4433 N N . GLY A 1 594 ? 26.547 -47.844 -13.125 1 95.88 594 GLY A N 1
ATOM 4434 C CA . GLY A 1 594 ? 25.922 -49.156 -13.094 1 95.88 594 GLY A CA 1
ATOM 4435 C C . GLY A 1 594 ? 24.453 -49.125 -12.719 1 95.88 594 GLY A C 1
ATOM 4436 O O . GLY A 1 594 ? 23.641 -49.812 -13.328 1 95.88 594 GLY A O 1
ATOM 4437 N N . GLN A 1 595 ? 24.172 -48.375 -11.758 1 95.31 595 GLN A N 1
ATOM 4438 C CA . GLN A 1 595 ? 22.781 -48.25 -11.336 1 95.31 595 GLN A CA 1
ATOM 4439 C C . GLN A 1 595 ? 21.938 -47.594 -12.43 1 95.31 595 GLN A C 1
ATOM 4441 O O . GLN A 1 595 ? 20.766 -47.938 -12.609 1 95.31 595 GLN A O 1
ATOM 4446 N N . CYS A 1 596 ? 22.469 -46.656 -13.102 1 95.25 596 CYS A N 1
ATOM 4447 C CA . CYS A 1 596 ? 21.766 -46 -14.203 1 95.25 596 CYS A CA 1
ATOM 4448 C C . CYS A 1 596 ? 21.453 -47 -15.312 1 95.25 596 CYS A C 1
ATOM 4450 O O . CYS A 1 596 ? 20.328 -47 -15.836 1 95.25 596 CYS A O 1
ATOM 4452 N N . HIS A 1 597 ? 22.422 -47.844 -15.602 1 95.25 597 HIS A N 1
ATOM 4453 C CA . HIS A 1 597 ? 22.219 -48.875 -16.609 1 95.25 597 HIS A CA 1
ATOM 4454 C C . HIS A 1 597 ? 21.094 -49.844 -16.219 1 95.25 597 HIS A C 1
ATOM 4456 O O . HIS A 1 597 ? 20.234 -50.156 -17.031 1 95.25 597 HIS A O 1
ATOM 4462 N N . ALA A 1 598 ? 21.188 -50.188 -15.07 1 95.56 598 ALA A N 1
ATOM 4463 C CA . ALA A 1 598 ? 20.203 -51.156 -14.578 1 95.56 598 ALA A CA 1
ATOM 4464 C C . ALA A 1 598 ? 18.797 -50.594 -14.617 1 95.56 598 ALA A C 1
ATOM 4466 O O . ALA A 1 598 ? 17.844 -51.281 -15.031 1 95.56 598 ALA A O 1
ATOM 4467 N N . HIS A 1 599 ? 18.688 -49.438 -14.148 1 94.44 599 HIS A N 1
ATOM 4468 C CA . HIS A 1 599 ? 17.375 -48.812 -14.125 1 94.44 599 HIS A CA 1
ATOM 4469 C C . HIS A 1 599 ? 16.859 -48.562 -15.539 1 94.44 599 HIS A C 1
ATOM 4471 O O . HIS A 1 599 ? 15.68 -48.844 -15.82 1 94.44 599 HIS A O 1
ATOM 4477 N N . ALA A 1 600 ? 17.656 -48.062 -16.422 1 94.75 600 ALA A N 1
ATOM 4478 C CA . ALA A 1 600 ? 17.266 -47.812 -17.812 1 94.75 600 ALA A CA 1
ATOM 4479 C C . ALA A 1 600 ? 16.797 -49.125 -18.469 1 94.75 600 ALA A C 1
ATOM 4481 O O . ALA A 1 600 ? 15.75 -49.125 -19.141 1 94.75 600 ALA A O 1
ATOM 4482 N N . ALA A 1 601 ? 17.516 -50.094 -18.266 1 94.12 601 ALA A N 1
ATOM 4483 C CA . ALA A 1 601 ? 17.188 -51.406 -18.859 1 94.12 601 ALA A CA 1
ATOM 4484 C C . ALA A 1 601 ? 15.82 -51.875 -18.375 1 94.12 601 ALA A C 1
ATOM 4486 O O . ALA A 1 601 ? 15.008 -52.375 -19.156 1 94.12 601 ALA A O 1
ATOM 4487 N N . ARG A 1 602 ? 15.672 -51.781 -17.172 1 93.56 602 ARG A N 1
ATOM 4488 C CA . ARG A 1 602 ? 14.406 -52.219 -16.594 1 93.56 602 ARG A CA 1
ATOM 4489 C C . ARG A 1 602 ? 13.242 -51.406 -17.141 1 93.56 602 ARG A C 1
ATOM 4491 O O . ARG A 1 602 ? 12.195 -51.938 -17.484 1 93.56 602 ARG A O 1
ATOM 4498 N N . LEU A 1 603 ? 13.352 -50.125 -17.109 1 92.5 603 LEU A N 1
ATOM 4499 C CA . LEU A 1 603 ? 12.297 -49.219 -17.547 1 92.5 603 LEU A CA 1
ATOM 4500 C C . LEU A 1 603 ? 11.953 -49.469 -19.016 1 92.5 603 LEU A C 1
ATOM 4502 O O . LEU A 1 603 ? 10.773 -49.5 -19.391 1 92.5 603 LEU A O 1
ATOM 4506 N N . TRP A 1 604 ? 12.992 -49.625 -19.859 1 92.81 604 TRP A N 1
ATOM 4507 C CA . TRP A 1 604 ? 12.773 -49.844 -21.297 1 92.81 604 TRP A CA 1
ATOM 4508 C C . TRP A 1 604 ? 12.055 -51.156 -21.531 1 92.81 604 TRP A C 1
ATOM 4510 O O . TRP A 1 604 ? 11.32 -51.312 -22.516 1 92.81 604 TRP A O 1
ATOM 4520 N N . HIS A 1 605 ? 12.297 -52 -20.641 1 92.81 605 HIS A N 1
ATOM 4521 C CA . HIS A 1 605 ? 11.641 -53.312 -20.75 1 92.81 605 HIS A CA 1
ATOM 4522 C C . HIS A 1 605 ? 10.195 -53.25 -20.266 1 92.81 605 HIS A C 1
ATOM 4524 O O . HIS A 1 605 ? 9.297 -53.781 -20.922 1 92.81 605 HIS A O 1
ATOM 4530 N N . ASP A 1 606 ? 9.969 -52.625 -19.203 1 92.38 606 ASP A N 1
ATOM 4531 C CA . ASP A 1 606 ? 8.672 -52.625 -18.531 1 92.38 606 ASP A CA 1
ATOM 4532 C C . ASP A 1 606 ? 7.703 -51.625 -19.172 1 92.38 606 ASP A C 1
ATOM 4534 O O . ASP A 1 606 ? 6.488 -51.844 -19.156 1 92.38 606 ASP A O 1
ATOM 4538 N N . LEU A 1 607 ? 8.195 -50.5 -19.641 1 91.31 607 LEU A N 1
ATOM 4539 C CA . LEU A 1 607 ? 7.367 -49.406 -20.141 1 91.31 607 LEU A CA 1
ATOM 4540 C C . LEU A 1 607 ? 7.672 -49.094 -21.609 1 91.31 607 LEU A C 1
ATOM 4542 O O . LEU A 1 607 ? 8.398 -48.156 -21.906 1 91.31 607 LEU A O 1
ATOM 4546 N N . ARG A 1 608 ? 7.07 -49.781 -22.422 1 90.06 608 ARG A N 1
ATOM 4547 C CA . ARG A 1 608 ? 7.398 -49.719 -23.844 1 90.06 608 ARG A CA 1
ATOM 4548 C C . ARG A 1 608 ? 6.461 -48.781 -24.578 1 90.06 608 ARG A C 1
ATOM 4550 O O . ARG A 1 608 ? 6.898 -48 -25.422 1 90.06 608 ARG A O 1
ATOM 4557 N N . ASP A 1 609 ? 5.188 -48.844 -24.219 1 87.44 609 ASP A N 1
ATOM 4558 C CA . ASP A 1 609 ? 4.203 -48.031 -24.906 1 87.44 609 ASP A CA 1
ATOM 4559 C C . ASP A 1 609 ? 3.068 -47.625 -23.969 1 87.44 609 ASP A C 1
ATOM 4561 O O . ASP A 1 609 ? 3.102 -47.938 -22.781 1 87.44 609 ASP A O 1
ATOM 4565 N N . ASP A 1 610 ? 2.184 -46.844 -24.516 1 86.06 610 ASP A N 1
ATOM 4566 C CA . ASP A 1 610 ? 1.146 -46.188 -23.703 1 86.06 610 ASP A CA 1
ATOM 4567 C C . ASP A 1 610 ? 0.238 -47.25 -23.062 1 86.06 610 ASP A C 1
ATOM 4569 O O . ASP A 1 610 ? -0.355 -47 -22.016 1 86.06 610 ASP A O 1
ATOM 4573 N N . ALA A 1 611 ? 0.108 -48.344 -23.625 1 83.69 611 ALA A N 1
ATOM 4574 C CA . ALA A 1 611 ? -0.737 -49.438 -23.109 1 83.69 611 ALA A CA 1
ATOM 4575 C C . ALA A 1 611 ? -0.17 -49.969 -21.797 1 83.69 611 ALA A C 1
ATOM 4577 O O . ALA A 1 611 ? -0.917 -50.469 -20.953 1 83.69 611 ALA A O 1
ATOM 4578 N N . ASP A 1 612 ? 1.122 -49.875 -21.625 1 87 612 ASP A N 1
ATOM 4579 C CA . ASP A 1 612 ? 1.774 -50.406 -20.422 1 87 612 ASP A CA 1
ATOM 4580 C C . ASP A 1 612 ? 1.42 -49.562 -19.203 1 87 612 ASP A C 1
ATOM 4582 O O . ASP A 1 612 ? 1.316 -50.094 -18.094 1 87 612 ASP A O 1
ATOM 4586 N N . HIS A 1 613 ? 1.257 -48.281 -19.422 1 87.12 613 HIS A N 1
ATOM 4587 C CA . HIS A 1 613 ? 0.89 -47.344 -18.359 1 87.12 613 HIS A CA 1
ATOM 4588 C C . HIS A 1 613 ? 0.306 -46.062 -18.953 1 87.12 613 HIS A C 1
ATOM 4590 O O . HIS A 1 613 ? 1.01 -45.062 -19.078 1 87.12 613 HIS A O 1
ATOM 4596 N N . PRO A 1 614 ? -0.912 -46.094 -19.156 1 80.81 614 PRO A N 1
ATOM 4597 C CA . PRO A 1 614 ? -1.536 -44.969 -19.875 1 80.81 614 PRO A CA 1
ATOM 4598 C C . PRO A 1 614 ? -1.376 -43.656 -19.156 1 80.81 614 PRO A C 1
ATOM 4600 O O . PRO A 1 614 ? -1.516 -43.562 -17.938 1 80.81 614 PRO A O 1
ATOM 4603 N N . GLY A 1 615 ? -1.032 -42.625 -19.922 1 80.75 615 GLY A N 1
ATOM 4604 C CA . GLY A 1 615 ? -1.116 -41.25 -19.422 1 80.75 615 GLY A CA 1
ATOM 4605 C C . GLY A 1 615 ? 0.183 -40.781 -18.828 1 80.75 615 GLY A C 1
ATOM 4606 O O . GLY A 1 615 ? 0.229 -39.688 -18.25 1 80.75 615 GLY A O 1
ATOM 4607 N N . ILE A 1 616 ? 1.271 -41.5 -18.969 1 87 616 ILE A N 1
ATOM 4608 C CA . ILE A 1 616 ? 2.5 -41.062 -18.312 1 87 616 ILE A CA 1
ATOM 4609 C C . ILE A 1 616 ? 3.525 -40.656 -19.359 1 87 616 ILE A C 1
ATOM 4611 O O . ILE A 1 616 ? 4.73 -40.688 -19.109 1 87 616 ILE A O 1
ATOM 4615 N N . GLY A 1 617 ? 3.02 -40.406 -20.656 1 88.88 617 GLY A N 1
ATOM 4616 C CA . GLY A 1 617 ? 3.873 -39.812 -21.656 1 88.88 617 GLY A CA 1
ATOM 4617 C C . GLY A 1 617 ? 4.477 -40.844 -22.609 1 88.88 617 GLY A C 1
ATOM 4618 O O . GLY A 1 617 ? 5.238 -40.5 -23.516 1 88.88 617 GLY A O 1
ATOM 4619 N N . LEU A 1 618 ? 4.129 -42.062 -22.531 1 90.25 618 LEU A N 1
ATOM 4620 C CA . LEU A 1 618 ? 4.738 -43.125 -23.328 1 90.25 618 LEU A CA 1
ATOM 4621 C C . LEU A 1 618 ? 4.301 -43.062 -24.781 1 90.25 618 LEU A C 1
ATOM 4623 O O . LEU A 1 618 ? 4.906 -43.688 -25.656 1 90.25 618 LEU A O 1
ATOM 4627 N N . GLY A 1 619 ? 3.287 -42.281 -25.016 1 90.06 619 GLY A N 1
ATOM 4628 C CA . GLY A 1 619 ? 2.91 -42 -26.391 1 90.06 619 GLY A CA 1
ATOM 4629 C C . GLY A 1 619 ? 3.996 -41.312 -27.188 1 90.06 619 GLY A C 1
ATOM 4630 O O . GLY A 1 619 ? 3.992 -41.344 -28.422 1 90.06 619 GLY A O 1
ATOM 4631 N N . TRP A 1 620 ? 4.914 -40.719 -26.484 1 92.5 620 TRP A N 1
ATOM 4632 C CA . TRP A 1 620 ? 6.043 -40.031 -27.109 1 92.5 620 TRP A CA 1
ATOM 4633 C C . TRP A 1 620 ? 7.254 -40.938 -27.203 1 92.5 620 TRP A C 1
ATOM 4635 O O . TRP A 1 620 ? 8.273 -40.594 -27.797 1 92.5 620 TRP A O 1
ATOM 4645 N N . GLY A 1 621 ? 7.129 -42.062 -26.625 1 90.5 621 GLY A N 1
ATOM 4646 C CA . GLY A 1 621 ? 8.242 -43 -26.516 1 90.5 621 GLY A CA 1
ATOM 4647 C C . GLY A 1 621 ? 8.727 -43.188 -25.094 1 90.5 621 GLY A C 1
ATOM 4648 O O . GLY A 1 621 ? 8.227 -42.562 -24.172 1 90.5 621 GLY A O 1
ATOM 4649 N N . ASN A 1 622 ? 9.719 -44.094 -24.922 1 93.06 622 ASN A N 1
ATOM 4650 C CA . ASN A 1 622 ? 10.18 -44.406 -23.562 1 93.06 622 ASN A CA 1
ATOM 4651 C C . ASN A 1 622 ? 11.625 -43.938 -23.359 1 93.06 622 ASN A C 1
ATOM 4653 O O . ASN A 1 622 ? 12.352 -44.531 -22.547 1 93.06 622 ASN A O 1
ATOM 4657 N N . ALA A 1 623 ? 11.992 -42.938 -24.125 1 92.56 623 ALA A N 1
ATOM 4658 C CA . ALA A 1 623 ? 13.312 -42.375 -23.906 1 92.56 623 ALA A CA 1
ATOM 4659 C C . ALA A 1 623 ? 13.445 -41.812 -22.484 1 92.56 623 ALA A C 1
ATOM 4661 O O . ALA A 1 623 ? 12.453 -41.406 -21.875 1 92.56 623 ALA A O 1
ATOM 4662 N N . MET A 1 624 ? 14.695 -41.844 -21.953 1 95.69 624 MET A N 1
ATOM 4663 C CA . MET A 1 624 ? 14.977 -41.375 -20.609 1 95.69 624 MET A CA 1
ATOM 4664 C C . MET A 1 624 ? 15.984 -40.25 -20.625 1 95.69 624 MET A C 1
ATOM 4666 O O . MET A 1 624 ? 16.469 -39.844 -21.688 1 95.69 624 MET A O 1
ATOM 4670 N N . LEU A 1 625 ? 16.219 -39.656 -19.469 1 96.56 625 LEU A N 1
ATOM 4671 C CA . LEU A 1 625 ? 17.281 -38.656 -19.266 1 96.56 625 LEU A CA 1
ATOM 4672 C C . LEU A 1 625 ? 17.953 -38.844 -17.906 1 96.56 625 LEU A C 1
ATOM 4674 O O . LEU A 1 625 ? 17.359 -39.438 -17 1 96.56 625 LEU A O 1
ATOM 4678 N N . LEU A 1 626 ? 19.172 -38.469 -17.828 1 96.69 626 LEU A N 1
ATOM 4679 C CA . LEU A 1 626 ? 19.938 -38.375 -16.594 1 96.69 626 LEU A CA 1
ATOM 4680 C C . LEU A 1 626 ? 20.156 -36.906 -16.219 1 96.69 626 LEU A C 1
ATOM 4682 O O . LEU A 1 626 ? 20.641 -36.125 -17.031 1 96.69 626 LEU A O 1
ATOM 4686 N N . MET A 1 627 ? 19.766 -36.562 -15.031 1 96.25 627 MET A N 1
ATOM 4687 C CA . MET A 1 627 ? 19.828 -35.156 -14.562 1 96.25 627 MET A CA 1
ATOM 4688 C C . MET A 1 627 ? 20.562 -35.094 -13.227 1 96.25 627 MET A C 1
ATOM 4690 O O . MET A 1 627 ? 20.422 -35.969 -12.375 1 96.25 627 MET A O 1
ATOM 4694 N N . GLU A 1 628 ? 21.312 -33.969 -13.078 1 93.94 628 GLU A N 1
ATOM 4695 C CA . GLU A 1 628 ? 21.953 -33.719 -11.789 1 93.94 628 GLU A CA 1
ATOM 4696 C C . GLU A 1 628 ? 20.922 -33.656 -10.664 1 93.94 628 GLU A C 1
ATOM 4698 O O . GLU A 1 628 ? 19.844 -33.094 -10.836 1 93.94 628 GLU A O 1
ATOM 4703 N N . TYR A 1 629 ? 21.266 -34.281 -9.523 1 93.06 629 TYR A N 1
ATOM 4704 C CA . TYR A 1 629 ? 20.391 -34.188 -8.359 1 93.06 629 TYR A CA 1
ATOM 4705 C C . TYR A 1 629 ? 20.375 -32.75 -7.801 1 93.06 629 TYR A C 1
ATOM 4707 O O . TYR A 1 629 ? 21.422 -32.188 -7.512 1 93.06 629 TYR A O 1
ATOM 4715 N N . VAL A 1 630 ? 19.266 -32.219 -7.609 1 91.88 630 VAL A N 1
ATOM 4716 C CA . VAL A 1 630 ? 19.109 -30.859 -7.082 1 91.88 630 VAL A CA 1
ATOM 4717 C C . VAL A 1 630 ? 18.641 -30.922 -5.629 1 91.88 630 VAL A C 1
ATOM 4719 O O . VAL A 1 630 ? 17.547 -31.391 -5.34 1 91.88 630 VAL A O 1
ATOM 4722 N N . PRO A 1 631 ? 19.422 -30.438 -4.703 1 89.62 631 PRO A N 1
ATOM 4723 C CA . PRO A 1 631 ? 18.984 -30.406 -3.305 1 89.62 631 PRO A CA 1
ATOM 4724 C C . PRO A 1 631 ? 18.016 -29.266 -3.016 1 89.62 631 PRO A C 1
ATOM 4726 O O . PRO A 1 631 ? 17.859 -28.359 -3.844 1 89.62 631 PRO A O 1
ATOM 4729 N N . GLY A 1 632 ? 17.406 -29.297 -1.758 1 91.06 632 GLY A N 1
ATOM 4730 C CA . GLY A 1 632 ? 16.516 -28.25 -1.323 1 91.06 632 GLY A CA 1
ATOM 4731 C C . GLY A 1 632 ? 15.07 -28.703 -1.208 1 91.06 632 GLY A C 1
ATOM 4732 O O . GLY A 1 632 ? 14.789 -29.906 -1.146 1 91.06 632 GLY A O 1
ATOM 4733 N N . THR A 1 633 ? 14.172 -27.688 -1.091 1 93.12 633 THR A N 1
ATOM 4734 C CA . THR A 1 633 ? 12.742 -27.969 -0.957 1 93.12 633 THR A CA 1
ATOM 4735 C C . THR A 1 633 ? 12.047 -27.891 -2.312 1 93.12 633 THR A C 1
ATOM 4737 O O . THR A 1 633 ? 12.375 -27.031 -3.137 1 93.12 633 THR A O 1
ATOM 4740 N N . GLU A 1 634 ? 11.094 -28.75 -2.504 1 96 634 GLU A N 1
ATOM 4741 C CA . GLU A 1 634 ? 10.391 -28.812 -3.781 1 96 634 GLU A CA 1
ATOM 4742 C C . GLU A 1 634 ? 9.094 -28.016 -3.742 1 96 634 GLU A C 1
ATOM 4744 O O . GLU A 1 634 ? 8.359 -28.078 -2.754 1 96 634 GLU A O 1
ATOM 4749 N N . HIS A 1 635 ? 8.797 -27.359 -4.867 1 97.81 635 HIS A N 1
ATOM 4750 C CA . HIS A 1 635 ? 7.621 -26.5 -4.941 1 97.81 635 HIS A CA 1
ATOM 4751 C C . HIS A 1 635 ? 6.996 -26.531 -6.328 1 97.81 635 HIS A C 1
ATOM 4753 O O . HIS A 1 635 ? 7.699 -26.672 -7.332 1 97.81 635 HIS A O 1
ATOM 4759 N N . ASP A 1 636 ? 5.68 -26.438 -6.371 1 98.12 636 ASP A N 1
ATOM 4760 C CA . ASP A 1 636 ? 4.926 -26.188 -7.594 1 98.12 636 ASP A CA 1
ATOM 4761 C C . ASP A 1 636 ? 4.551 -24.719 -7.711 1 98.12 636 ASP A C 1
ATOM 4763 O O . ASP A 1 636 ? 4.059 -24.109 -6.754 1 98.12 636 ASP A O 1
ATOM 4767 N N . VAL A 1 637 ? 4.84 -24.172 -8.836 1 98.62 637 VAL A N 1
ATOM 4768 C CA . VAL A 1 637 ? 4.406 -22.812 -9.125 1 98.62 637 VAL A CA 1
ATOM 4769 C C . VAL A 1 637 ? 3.414 -22.828 -10.289 1 98.62 637 VAL A C 1
ATOM 4771 O O . VAL A 1 637 ? 3.762 -23.219 -11.406 1 98.62 637 VAL A O 1
ATOM 4774 N N . ASP A 1 638 ? 2.199 -22.438 -10.008 1 98.56 638 ASP A N 1
ATOM 4775 C CA . ASP A 1 638 ? 1.19 -22.266 -11.055 1 98.56 638 ASP A CA 1
ATOM 4776 C C . ASP A 1 638 ? 1.123 -20.812 -11.523 1 98.56 638 ASP A C 1
ATOM 4778 O O . ASP A 1 638 ? 0.946 -19.906 -10.719 1 98.56 638 ASP A O 1
ATOM 4782 N N . LEU A 1 639 ? 1.266 -20.672 -12.859 1 98.12 639 LEU A N 1
ATOM 4783 C CA . LEU A 1 639 ? 1.321 -19.328 -13.445 1 98.12 639 LEU A CA 1
ATOM 4784 C C . LEU A 1 639 ? 0.176 -19.125 -14.43 1 98.12 639 LEU A C 1
ATOM 4786 O O . LEU A 1 639 ? -0.209 -20.047 -15.148 1 98.12 639 LEU A O 1
ATOM 4790 N N . VAL A 1 640 ? -0.344 -17.922 -14.461 1 98.44 640 VAL A N 1
ATOM 4791 C CA . VAL A 1 640 ? -1.209 -17.438 -15.531 1 98.44 640 VAL A CA 1
ATOM 4792 C C . VAL A 1 640 ? -0.498 -16.344 -16.312 1 98.44 640 VAL A C 1
ATOM 4794 O O . VAL A 1 640 ? -0.195 -15.281 -15.766 1 98.44 640 VAL A O 1
ATOM 4797 N N . VAL A 1 641 ? -0.205 -16.594 -17.562 1 98.31 641 VAL A N 1
ATOM 4798 C CA . VAL A 1 641 ? 0.566 -15.672 -18.391 1 98.31 641 VAL A CA 1
ATOM 4799 C C . VAL A 1 641 ? -0.271 -15.242 -19.594 1 98.31 641 VAL A C 1
ATOM 4801 O O . VAL A 1 641 ? -0.941 -16.062 -20.219 1 98.31 641 VAL A O 1
ATOM 4804 N N . PHE A 1 642 ? -0.319 -14.008 -19.969 1 98.06 642 PHE A N 1
ATOM 4805 C CA . PHE A 1 642 ? -1.022 -13.43 -21.109 1 98.06 642 PHE A CA 1
ATOM 4806 C C . PHE A 1 642 ? -0.145 -12.414 -21.828 1 98.06 642 PHE A C 1
ATOM 4808 O O . PHE A 1 642 ? 0.245 -11.398 -21.234 1 98.06 642 PHE A O 1
ATOM 4815 N N . GLU A 1 643 ? 0.263 -12.672 -23.062 1 97.38 643 GLU A N 1
ATOM 4816 C CA . GLU A 1 643 ? 1.14 -11.828 -23.875 1 97.38 643 GLU A CA 1
ATOM 4817 C C . GLU A 1 643 ? 2.475 -11.586 -23.172 1 97.38 643 GLU A C 1
ATOM 4819 O O . GLU A 1 643 ? 2.984 -10.469 -23.172 1 97.38 643 GLU A O 1
ATOM 4824 N N . GLY A 1 644 ? 2.906 -12.57 -22.531 1 97.31 644 GLY A N 1
ATOM 4825 C CA . GLY A 1 644 ? 4.211 -12.523 -21.891 1 97.31 644 GLY A CA 1
ATOM 4826 C C . GLY A 1 644 ? 4.172 -11.891 -20.516 1 97.31 644 GLY A C 1
ATOM 4827 O O . GLY A 1 644 ? 5.191 -11.828 -19.828 1 97.31 644 GLY A O 1
ATOM 4828 N N . ARG A 1 645 ? 3.039 -11.43 -20.062 1 95.94 645 ARG A N 1
ATOM 4829 C CA . ARG A 1 645 ? 2.9 -10.789 -18.75 1 95.94 645 ARG A CA 1
ATOM 4830 C C . ARG A 1 645 ? 2.332 -11.75 -17.719 1 95.94 645 ARG A C 1
ATOM 4832 O O . ARG A 1 645 ? 1.417 -12.523 -18.031 1 95.94 645 ARG A O 1
ATOM 4839 N N . LEU A 1 646 ? 2.875 -11.719 -16.516 1 97.69 646 LEU A N 1
ATOM 4840 C CA . LEU A 1 646 ? 2.355 -12.5 -15.406 1 97.69 646 LEU A CA 1
ATOM 4841 C C . LEU A 1 646 ? 1.082 -11.867 -14.844 1 97.69 646 LEU A C 1
ATOM 4843 O O . LEU A 1 646 ? 1.091 -10.711 -14.422 1 97.69 646 LEU A O 1
ATOM 4847 N N . LEU A 1 647 ? -0.003 -12.602 -14.797 1 97.06 647 LEU A N 1
ATOM 4848 C CA . LEU A 1 647 ? -1.26 -12.086 -14.266 1 97.06 647 LEU A CA 1
ATOM 4849 C C . LEU A 1 647 ? -1.534 -12.648 -12.875 1 97.06 647 LEU A C 1
ATOM 4851 O O . LEU A 1 647 ? -2.24 -12.023 -12.078 1 97.06 647 LEU A O 1
ATOM 4855 N N . GLY A 1 648 ? -1.029 -13.82 -12.617 1 96.88 648 GLY A N 1
ATOM 4856 C CA . GLY A 1 648 ? -1.173 -14.469 -11.32 1 96.88 648 GLY A CA 1
ATOM 4857 C C . GLY A 1 648 ? -0.218 -15.633 -11.133 1 96.88 648 GLY A C 1
ATOM 4858 O O . GLY A 1 648 ? 0.207 -16.266 -12.102 1 96.88 648 GLY A O 1
ATOM 4859 N N . ALA A 1 649 ? 0.086 -15.914 -9.867 1 98 649 ALA A N 1
ATOM 4860 C CA . ALA A 1 649 ? 0.962 -17.031 -9.523 1 98 649 ALA A CA 1
ATOM 4861 C C . ALA A 1 649 ? 0.664 -17.547 -8.125 1 98 649 ALA A C 1
ATOM 4863 O O . ALA A 1 649 ? 0.331 -16.766 -7.223 1 98 649 ALA A O 1
ATOM 4864 N N . TRP A 1 650 ? 0.798 -18.828 -7.871 1 97.75 650 TRP A N 1
ATOM 4865 C CA . TRP A 1 650 ? 0.59 -19.484 -6.582 1 97.75 650 TRP A CA 1
ATOM 4866 C C . TRP A 1 650 ? 1.657 -20.531 -6.328 1 97.75 650 TRP A C 1
ATOM 4868 O O . TRP A 1 650 ? 1.95 -21.359 -7.203 1 97.75 650 TRP A O 1
ATOM 4878 N N . VAL A 1 651 ? 2.25 -20.484 -5.141 1 98.25 651 VAL A N 1
ATOM 4879 C CA . VAL A 1 651 ? 3.299 -21.422 -4.758 1 98.25 651 VAL A CA 1
ATOM 4880 C C . VAL A 1 651 ? 2.729 -22.469 -3.812 1 98.25 651 VAL A C 1
ATOM 4882 O O . VAL A 1 651 ? 2.172 -22.141 -2.764 1 98.25 651 VAL A O 1
ATOM 4885 N N . SER A 1 652 ? 2.805 -23.734 -4.18 1 98.06 652 SER A N 1
ATOM 4886 C CA . SER A 1 652 ? 2.447 -24.875 -3.338 1 98.06 652 SER A CA 1
ATOM 4887 C C . SER A 1 652 ? 3.686 -25.641 -2.891 1 98.06 652 SER A C 1
ATOM 4889 O O . SER A 1 652 ? 4.582 -25.891 -3.693 1 98.06 652 SER A O 1
ATOM 4891 N N . ASP A 1 653 ? 3.697 -26.031 -1.643 1 98.06 653 ASP A N 1
ATOM 4892 C CA . ASP A 1 653 ? 4.848 -26.766 -1.103 1 98.06 653 ASP A CA 1
ATOM 4893 C C . ASP A 1 653 ? 4.637 -28.266 -1.185 1 98.06 653 ASP A C 1
ATOM 4895 O O . ASP A 1 653 ? 3.529 -28.766 -0.949 1 98.06 653 ASP A O 1
ATOM 4899 N N . ASN A 1 654 ? 5.652 -28.938 -1.546 1 96.88 654 ASN A N 1
ATOM 4900 C CA . ASN A 1 654 ? 5.672 -30.391 -1.494 1 96.88 654 ASN A CA 1
ATOM 4901 C C . ASN A 1 654 ? 6.508 -30.906 -0.323 1 96.88 654 ASN A C 1
ATOM 4903 O O . ASN A 1 654 ? 7.551 -30.328 -0.004 1 96.88 654 ASN A O 1
ATOM 4907 N N . GLY A 1 655 ? 6 -31.922 0.337 1 94.62 655 GLY A N 1
ATOM 4908 C CA . GLY A 1 655 ? 6.816 -32.562 1.348 1 94.62 655 GLY A CA 1
ATOM 4909 C C . GLY A 1 655 ? 7.965 -33.375 0.763 1 94.62 655 GLY A C 1
ATOM 4910 O O . GLY A 1 655 ? 8.125 -33.438 -0.458 1 94.62 655 GLY A O 1
ATOM 4911 N N . PRO A 1 656 ? 8.758 -33.906 1.657 1 92.56 656 PRO A N 1
ATOM 4912 C CA . PRO A 1 656 ? 9.852 -34.75 1.16 1 92.56 656 PRO A CA 1
ATOM 4913 C C . PRO A 1 656 ? 9.352 -36 0.409 1 92.56 656 PRO A C 1
ATOM 4915 O O . PRO A 1 656 ? 8.461 -36.688 0.89 1 92.56 656 PRO A O 1
ATOM 4918 N N . THR A 1 657 ? 9.922 -36.219 -0.722 1 90.25 657 THR A N 1
ATOM 4919 C CA . THR A 1 657 ? 9.508 -37.344 -1.522 1 90.25 657 THR A CA 1
ATOM 4920 C C . THR A 1 657 ? 9.984 -38.656 -0.886 1 90.25 657 THR A C 1
ATOM 4922 O O . THR A 1 657 ? 10.969 -38.656 -0.138 1 90.25 657 THR A O 1
ATOM 4925 N N . ARG A 1 658 ? 9.25 -39.656 -1.17 1 88.69 658 ARG A N 1
ATOM 4926 C CA . ARG A 1 658 ? 9.656 -40.969 -0.724 1 88.69 658 ARG A CA 1
ATOM 4927 C C . ARG A 1 658 ? 10.664 -41.594 -1.685 1 88.69 658 ARG A C 1
ATOM 4929 O O . ARG A 1 658 ? 10.391 -41.75 -2.875 1 88.69 658 ARG A O 1
ATOM 4936 N N . LEU A 1 659 ? 11.82 -41.906 -1.287 1 82.88 659 LEU A N 1
ATOM 4937 C CA . LEU A 1 659 ? 12.891 -42.5 -2.068 1 82.88 659 LEU A CA 1
ATOM 4938 C C . LEU A 1 659 ? 12.75 -44.031 -2.119 1 82.88 659 LEU A C 1
ATOM 4940 O O . LEU A 1 659 ? 12.156 -44.625 -1.22 1 82.88 659 LEU A O 1
ATOM 4944 N N . PRO A 1 660 ? 13.18 -44.656 -3.162 1 83.25 660 PRO A N 1
ATOM 4945 C CA . PRO A 1 660 ? 14.016 -44.094 -4.215 1 83.25 660 PRO A CA 1
ATOM 4946 C C . PRO A 1 660 ? 13.203 -43.594 -5.414 1 83.25 660 PRO A C 1
ATOM 4948 O O . PRO A 1 660 ? 13.766 -43.031 -6.359 1 83.25 660 PRO A O 1
ATOM 4951 N N . ALA A 1 661 ? 11.891 -43.812 -5.414 1 84.75 661 ALA A N 1
ATOM 4952 C CA . ALA A 1 661 ? 11.062 -43.531 -6.59 1 84.75 661 ALA A CA 1
ATOM 4953 C C . ALA A 1 661 ? 10.516 -42.125 -6.555 1 84.75 661 ALA A C 1
ATOM 4955 O O . ALA A 1 661 ? 9.648 -41.75 -7.359 1 84.75 661 ALA A O 1
ATOM 4956 N N . PHE A 1 662 ? 10.953 -41.312 -5.625 1 89.88 662 PHE A N 1
ATOM 4957 C CA . PHE A 1 662 ? 10.57 -39.906 -5.496 1 89.88 662 PHE A CA 1
ATOM 4958 C C . PHE A 1 662 ? 9.055 -39.75 -5.508 1 89.88 662 PHE A C 1
ATOM 4960 O O . PHE A 1 662 ? 8.516 -38.875 -6.18 1 89.88 662 PHE A O 1
ATOM 4967 N N . LEU A 1 663 ? 8.32 -40.594 -4.828 1 90.44 663 LEU A N 1
ATOM 4968 C CA . LEU A 1 663 ? 6.863 -40.5 -4.73 1 90.44 663 LEU A CA 1
ATOM 4969 C C . LEU A 1 663 ? 6.441 -39.312 -3.902 1 90.44 663 LEU A C 1
ATOM 4971 O O . LEU A 1 663 ? 7 -39.062 -2.832 1 90.44 663 LEU A O 1
ATOM 4975 N N . GLU A 1 664 ? 5.492 -38.625 -4.48 1 92.62 664 GLU A N 1
ATOM 4976 C CA . GLU A 1 664 ? 4.949 -37.469 -3.746 1 92.62 664 GLU A CA 1
ATOM 4977 C C . GLU A 1 664 ? 4.281 -37.906 -2.447 1 92.62 664 GLU A C 1
ATOM 4979 O O . GLU A 1 664 ? 3.607 -38.938 -2.412 1 92.62 664 GLU A O 1
ATOM 4984 N N . THR A 1 665 ? 4.383 -37.094 -1.365 1 95.19 665 THR A N 1
ATOM 4985 C CA . THR A 1 665 ? 3.918 -37.531 -0.054 1 95.19 665 THR A CA 1
ATOM 4986 C C . THR A 1 665 ? 2.914 -36.562 0.522 1 95.19 665 THR A C 1
ATOM 4988 O O . THR A 1 665 ? 1.729 -36.875 0.659 1 95.19 665 THR A O 1
ATOM 4991 N N . ALA A 1 666 ? 3.35 -35.406 0.729 1 97.12 666 ALA A N 1
ATOM 4992 C CA . ALA A 1 666 ? 2.516 -34.375 1.386 1 97.12 666 ALA A CA 1
ATOM 4993 C C . ALA A 1 666 ? 2.588 -33.062 0.653 1 97.12 666 ALA A C 1
ATOM 4995 O O . ALA A 1 666 ? 3.459 -32.844 -0.195 1 97.12 666 ALA A O 1
ATOM 4996 N N . ALA A 1 667 ? 1.671 -32.219 0.976 1 97.75 667 ALA A N 1
ATOM 4997 C CA . ALA A 1 667 ? 1.626 -30.875 0.387 1 97.75 667 ALA A CA 1
ATOM 4998 C C . ALA A 1 667 ? 0.995 -29.875 1.35 1 97.75 667 ALA A C 1
ATOM 5000 O O . ALA A 1 667 ? 0.301 -30.266 2.293 1 97.75 667 ALA A O 1
ATOM 5001 N N . CYS A 1 668 ? 1.288 -28.703 1.158 1 97.56 668 CYS A N 1
ATOM 5002 C CA . CYS A 1 668 ? 0.685 -27.641 1.955 1 97.56 668 CYS A CA 1
ATOM 5003 C C . CYS A 1 668 ? 0.447 -26.406 1.11 1 97.56 668 CYS A C 1
ATOM 5005 O O . CYS A 1 668 ? 1.227 -26.094 0.204 1 97.56 668 CYS A O 1
ATOM 5007 N N . LEU A 1 669 ? -0.614 -25.688 1.368 1 97.88 669 LEU A N 1
ATOM 5008 C CA . LEU A 1 669 ? -1.014 -24.422 0.757 1 97.88 669 LEU A CA 1
ATOM 5009 C C . LEU A 1 669 ? -1.794 -23.562 1.747 1 97.88 669 LEU A C 1
ATOM 5011 O O . LEU A 1 669 ? -2.77 -24.016 2.344 1 97.88 669 LEU A O 1
ATOM 5015 N N . PRO A 1 670 ? -1.397 -22.281 1.943 1 97.12 670 PRO A N 1
ATOM 5016 C CA . PRO A 1 670 ? -0.332 -21.484 1.32 1 97.12 670 PRO A CA 1
ATOM 5017 C C . PRO A 1 670 ? 1.062 -22 1.659 1 97.12 670 PRO A C 1
ATOM 5019 O O . PRO A 1 670 ? 1.222 -22.781 2.602 1 97.12 670 PRO A O 1
ATOM 5022 N N . SER A 1 671 ? 2.062 -21.531 0.861 1 97.31 671 SER A N 1
ATOM 5023 C CA . SER A 1 671 ? 3.459 -21.891 1.094 1 97.31 671 SER A CA 1
ATOM 5024 C C . SER A 1 671 ? 3.934 -21.406 2.459 1 97.31 671 SER A C 1
ATOM 5026 O O . SER A 1 671 ? 3.541 -20.328 2.912 1 97.31 671 SER A O 1
ATOM 5028 N N . CYS A 1 672 ? 4.82 -22.156 3.07 1 95.5 672 CYS A N 1
ATOM 5029 C CA . CYS A 1 672 ? 5.406 -21.766 4.344 1 95.5 672 CYS A CA 1
ATOM 5030 C C . CYS A 1 672 ? 6.578 -20.812 4.133 1 95.5 672 CYS A C 1
ATOM 5032 O O . CYS A 1 672 ? 7.109 -20.25 5.094 1 95.5 672 CYS A O 1
ATOM 5034 N N . LEU A 1 673 ? 6.941 -20.578 2.928 1 95.75 673 LEU A N 1
ATOM 5035 C CA . LEU A 1 673 ? 8.062 -19.703 2.609 1 95.75 673 LEU A CA 1
ATOM 5036 C C . LEU A 1 673 ? 7.676 -18.234 2.803 1 95.75 673 LEU A C 1
ATOM 5038 O O . LEU A 1 673 ? 6.527 -17.859 2.562 1 95.75 673 LEU A O 1
ATOM 5042 N N . PRO A 1 674 ? 8.68 -17.438 3.232 1 94.69 674 PRO A N 1
ATOM 5043 C CA . PRO A 1 674 ? 8.406 -16 3.211 1 94.69 674 PRO A CA 1
ATOM 5044 C C . PRO A 1 674 ? 8.156 -15.477 1.801 1 94.69 674 PRO A C 1
ATOM 5046 O O . PRO A 1 674 ? 8.523 -16.125 0.818 1 94.69 674 PRO A O 1
ATOM 5049 N N . ALA A 1 675 ? 7.574 -14.273 1.687 1 96.25 675 ALA A N 1
ATOM 5050 C CA . ALA A 1 675 ? 7.125 -13.711 0.418 1 96.25 675 ALA A CA 1
ATOM 5051 C C . ALA A 1 675 ? 8.289 -13.539 -0.554 1 96.25 675 ALA A C 1
ATOM 5053 O O . ALA A 1 675 ? 8.141 -13.766 -1.758 1 96.25 675 ALA A O 1
ATOM 5054 N N . ASP A 1 676 ? 9.406 -13.125 -0.078 1 97.06 676 ASP A N 1
ATOM 5055 C CA . ASP A 1 676 ? 10.547 -12.875 -0.961 1 97.06 676 ASP A CA 1
ATOM 5056 C C . ASP A 1 676 ? 11.062 -14.18 -1.57 1 97.06 676 ASP A C 1
ATOM 5058 O O . ASP A 1 676 ? 11.453 -14.211 -2.736 1 97.06 676 ASP A O 1
ATOM 5062 N N . ARG A 1 677 ? 11.055 -15.234 -0.833 1 97.06 677 ARG A N 1
ATOM 5063 C CA . ARG A 1 677 ? 11.484 -16.531 -1.351 1 97.06 677 ARG A CA 1
ATOM 5064 C C . ARG A 1 677 ? 10.477 -17.078 -2.344 1 97.06 677 ARG A C 1
ATOM 5066 O O . ARG A 1 677 ? 10.852 -17.688 -3.348 1 97.06 677 ARG A O 1
ATOM 5073 N N . GLN A 1 678 ? 9.25 -16.938 -2.029 1 97.94 678 GLN A N 1
ATOM 5074 C CA . GLN A 1 678 ? 8.227 -17.281 -3.008 1 97.94 678 GLN A CA 1
ATOM 5075 C C . GLN A 1 678 ? 8.422 -16.516 -4.309 1 97.94 678 GLN A C 1
ATOM 5077 O O . GLN A 1 678 ? 8.266 -17.078 -5.398 1 97.94 678 GLN A O 1
ATOM 5082 N N . ALA A 1 679 ? 8.711 -15.266 -4.129 1 98.19 679 ALA A N 1
ATOM 5083 C CA . ALA A 1 679 ? 8.922 -14.406 -5.289 1 98.19 679 ALA A CA 1
ATOM 5084 C C . ALA A 1 679 ? 10.062 -14.914 -6.16 1 98.19 679 ALA A C 1
ATOM 5086 O O . ALA A 1 679 ? 10.023 -14.789 -7.387 1 98.19 679 ALA A O 1
ATOM 5087 N N . GLN A 1 680 ? 11.125 -15.406 -5.547 1 98.31 680 GLN A N 1
ATOM 5088 C CA . GLN A 1 680 ? 12.211 -16.016 -6.309 1 98.31 680 GLN A CA 1
ATOM 5089 C C . GLN A 1 680 ? 11.703 -17.141 -7.188 1 98.31 680 GLN A C 1
ATOM 5091 O O . GLN A 1 680 ? 12.055 -17.234 -8.367 1 98.31 680 GLN A O 1
ATOM 5096 N N . LEU A 1 681 ? 10.875 -17.984 -6.582 1 98.69 681 LEU A N 1
ATOM 5097 C CA . LEU A 1 681 ? 10.312 -19.109 -7.312 1 98.69 681 LEU A CA 1
ATOM 5098 C C . LEU A 1 681 ? 9.461 -18.641 -8.484 1 98.69 681 LEU A C 1
ATOM 5100 O O . LEU A 1 681 ? 9.609 -19.125 -9.602 1 98.69 681 LEU A O 1
ATOM 5104 N N . VAL A 1 682 ? 8.625 -17.688 -8.227 1 98.69 682 VAL A N 1
ATOM 5105 C CA . VAL A 1 682 ? 7.699 -17.188 -9.242 1 98.69 682 VAL A CA 1
ATOM 5106 C C . VAL A 1 682 ? 8.477 -16.531 -10.375 1 98.69 682 VAL A C 1
ATOM 5108 O O . VAL A 1 682 ? 8.188 -16.766 -11.555 1 98.69 682 VAL A O 1
ATOM 5111 N N . ARG A 1 683 ? 9.461 -15.75 -10.039 1 98.44 683 ARG A N 1
ATOM 5112 C CA . ARG A 1 683 ? 10.273 -15.078 -11.055 1 98.44 683 ARG A CA 1
ATOM 5113 C C . ARG A 1 683 ? 11.023 -16.094 -11.914 1 98.44 683 ARG A C 1
ATOM 5115 O O . ARG A 1 683 ? 11.078 -15.961 -13.133 1 98.44 683 ARG A O 1
ATOM 5122 N N . ALA A 1 684 ? 11.648 -17.031 -11.281 1 98.56 684 ALA A N 1
ATOM 5123 C CA . ALA A 1 684 ? 12.367 -18.062 -12.016 1 98.56 684 ALA A CA 1
ATOM 5124 C C . ALA A 1 684 ? 11.43 -18.828 -12.953 1 98.56 684 ALA A C 1
ATOM 5126 O O . ALA A 1 684 ? 11.758 -19.047 -14.117 1 98.56 684 ALA A O 1
ATOM 5127 N N . ALA A 1 685 ? 10.273 -19.219 -12.414 1 98.81 685 ALA A N 1
ATOM 5128 C CA . ALA A 1 685 ? 9.289 -19.938 -13.211 1 98.81 685 ALA A CA 1
ATOM 5129 C C . ALA A 1 685 ? 8.875 -19.141 -14.445 1 98.81 685 ALA A C 1
ATOM 5131 O O . ALA A 1 685 ? 8.852 -19.656 -15.555 1 98.81 685 ALA A O 1
ATOM 5132 N N . LEU A 1 686 ? 8.547 -17.875 -14.234 1 98.56 686 LEU A N 1
ATOM 5133 C CA . LEU A 1 686 ? 8.117 -17.016 -15.336 1 98.56 686 LEU A CA 1
ATOM 5134 C C . LEU A 1 686 ? 9.219 -16.891 -16.391 1 98.56 686 LEU A C 1
ATOM 5136 O O . LEU A 1 686 ? 8.953 -17.016 -17.578 1 98.56 686 LEU A O 1
ATOM 5140 N N . GLN A 1 687 ? 10.461 -16.656 -15.953 1 97.94 687 GLN A N 1
ATOM 5141 C CA . GLN A 1 687 ? 11.57 -16.469 -16.875 1 97.94 687 GLN A CA 1
ATOM 5142 C C . GLN A 1 687 ? 11.828 -17.719 -17.703 1 97.94 687 GLN A C 1
ATOM 5144 O O . GLN A 1 687 ? 12.133 -17.641 -18.891 1 97.94 687 GLN A O 1
ATOM 5149 N N . CYS A 1 688 ? 11.734 -18.828 -17.047 1 98.56 688 CYS A N 1
ATOM 5150 C CA . CYS A 1 688 ? 11.922 -20.078 -17.766 1 98.56 688 CYS A CA 1
ATOM 5151 C C . CYS A 1 688 ? 10.836 -20.266 -18.828 1 98.56 688 CYS A C 1
ATOM 5153 O O . CYS A 1 688 ? 11.125 -20.641 -19.953 1 98.56 688 CYS A O 1
ATOM 5155 N N . CYS A 1 689 ? 9.57 -20.016 -18.469 1 98.62 689 CYS A N 1
ATOM 5156 C CA . CYS A 1 689 ? 8.469 -20.125 -19.422 1 98.62 689 CYS A CA 1
ATOM 5157 C C . CYS A 1 689 ? 8.68 -19.203 -20.609 1 98.62 689 CYS A C 1
ATOM 5159 O O . CYS A 1 689 ? 8.586 -19.625 -21.766 1 98.62 689 CYS A O 1
ATOM 5161 N N . LEU A 1 690 ? 9 -17.953 -20.344 1 98.12 690 LEU A N 1
ATOM 5162 C CA . LEU A 1 690 ? 9.18 -16.969 -21.406 1 98.12 690 LEU A CA 1
ATOM 5163 C C . LEU A 1 690 ? 10.359 -17.344 -22.297 1 98.12 690 LEU A C 1
ATOM 5165 O O . LEU A 1 690 ? 10.289 -17.188 -23.516 1 98.12 690 LEU A O 1
ATOM 5169 N N . ALA A 1 691 ? 11.445 -17.781 -21.656 1 98.12 691 ALA A N 1
ATOM 5170 C CA . ALA A 1 691 ? 12.617 -18.203 -22.422 1 98.12 691 ALA A CA 1
ATOM 5171 C C . ALA A 1 691 ? 12.266 -19.328 -23.406 1 98.12 691 ALA A C 1
ATOM 5173 O O . ALA A 1 691 ? 12.844 -19.406 -24.484 1 98.12 691 ALA A O 1
ATOM 5174 N N . CYS A 1 692 ? 11.312 -20.203 -23.031 1 98.31 692 CYS A N 1
ATOM 5175 C CA . CYS A 1 692 ? 10.906 -21.312 -23.875 1 98.31 692 CYS A CA 1
ATOM 5176 C C . CYS A 1 692 ? 9.867 -20.859 -24.891 1 98.31 692 CYS A C 1
ATOM 5178 O O . CYS A 1 692 ? 9.453 -21.641 -25.75 1 98.31 692 CYS A O 1
ATOM 5180 N N . GLY A 1 693 ? 9.406 -19.672 -24.766 1 97.81 693 GLY A N 1
ATOM 5181 C CA . GLY A 1 693 ? 8.461 -19.125 -25.734 1 97.81 693 GLY A CA 1
ATOM 5182 C C . GLY A 1 693 ? 7.016 -19.234 -25.266 1 97.81 693 GLY A C 1
ATOM 5183 O O . GLY A 1 693 ? 6.094 -18.969 -26.047 1 97.81 693 GLY A O 1
ATOM 5184 N N . LEU A 1 694 ? 6.762 -19.641 -24.078 1 98.5 694 LEU A N 1
ATOM 5185 C CA . LEU A 1 694 ? 5.418 -19.75 -23.531 1 98.5 694 LEU A CA 1
ATOM 5186 C C . LEU A 1 694 ? 4.91 -18.391 -23.047 1 98.5 694 LEU A C 1
ATOM 5188 O O . LEU A 1 694 ? 5.152 -18 -21.906 1 98.5 694 LEU A O 1
ATOM 5192 N N . ARG A 1 695 ? 4.098 -17.734 -23.859 1 98.06 695 ARG A N 1
ATOM 5193 C CA . ARG A 1 695 ? 3.703 -16.359 -23.578 1 98.06 695 ARG A CA 1
ATOM 5194 C C . ARG A 1 695 ? 2.209 -16.25 -23.297 1 98.06 695 ARG A C 1
ATOM 5196 O O . ARG A 1 695 ? 1.728 -15.219 -22.828 1 98.06 695 ARG A O 1
ATOM 5203 N N . ASP A 1 696 ? 1.452 -17.328 -23.531 1 98 696 ASP A N 1
ATOM 5204 C CA . ASP A 1 696 ? 0.013 -17.375 -23.297 1 98 696 ASP A CA 1
ATOM 5205 C C . ASP A 1 696 ? -0.412 -18.719 -22.719 1 98 696 ASP A C 1
ATOM 5207 O O . ASP A 1 696 ? -0.203 -19.766 -23.359 1 98 696 ASP A O 1
ATOM 5211 N N . GLY A 1 697 ? -0.941 -18.703 -21.547 1 97.94 697 GLY A N 1
ATOM 5212 C CA . GLY A 1 697 ? -1.444 -19.953 -21 1 97.94 697 GLY A CA 1
ATOM 5213 C C . GLY A 1 697 ? -1.351 -20.031 -19.484 1 97.94 697 GLY A C 1
ATOM 5214 O O . GLY A 1 697 ? -0.945 -19.062 -18.828 1 97.94 697 GLY A O 1
ATOM 5215 N N . VAL A 1 698 ? -1.876 -21.078 -18.953 1 98.38 698 VAL A N 1
ATOM 5216 C CA . VAL A 1 698 ? -1.67 -21.5 -17.562 1 98.38 698 VAL A CA 1
ATOM 5217 C C . VAL A 1 698 ? -0.625 -22.609 -17.516 1 98.38 698 VAL A C 1
ATOM 5219 O O . VAL A 1 698 ? -0.704 -23.578 -18.266 1 98.38 698 VAL A O 1
ATOM 5222 N N . PHE A 1 699 ? 0.379 -22.422 -16.656 1 98.69 699 PHE A N 1
ATOM 5223 C CA . PHE A 1 699 ? 1.498 -23.359 -16.625 1 98.69 699 PHE A CA 1
ATOM 5224 C C . PHE A 1 699 ? 1.779 -23.812 -15.195 1 98.69 699 PHE A C 1
ATOM 5226 O O . PHE A 1 699 ? 1.586 -23.062 -14.242 1 98.69 699 PHE A O 1
ATOM 5233 N N . ASN A 1 700 ? 2.154 -25.016 -15.047 1 98.44 700 ASN A N 1
ATOM 5234 C CA . ASN A 1 700 ? 2.676 -25.562 -13.797 1 98.44 700 ASN A CA 1
ATOM 5235 C C . ASN A 1 700 ? 4.18 -25.812 -13.875 1 98.44 700 ASN A C 1
ATOM 5237 O O . ASN A 1 700 ? 4.641 -26.562 -14.742 1 98.44 700 ASN A O 1
ATOM 5241 N N . VAL A 1 701 ? 4.91 -25.172 -13.055 1 98.75 701 VAL A N 1
ATOM 5242 C CA . VAL A 1 701 ? 6.363 -25.281 -13.062 1 98.75 701 VAL A CA 1
ATOM 5243 C C . VAL A 1 701 ? 6.848 -25.875 -11.742 1 98.75 701 VAL A C 1
ATOM 5245 O O . VAL A 1 701 ? 6.43 -25.438 -10.664 1 98.75 701 VAL A O 1
ATOM 5248 N N . GLU A 1 702 ? 7.676 -26.891 -11.852 1 98.19 702 GLU A N 1
ATOM 5249 C CA . GLU A 1 702 ? 8.234 -27.547 -10.672 1 98.19 702 GLU A CA 1
ATOM 5250 C C . GLU A 1 702 ? 9.688 -27.125 -10.445 1 98.19 702 GLU A C 1
ATOM 5252 O O . GLU A 1 702 ? 10.516 -27.219 -11.352 1 98.19 702 GLU A O 1
ATOM 5257 N N . LEU A 1 703 ? 9.93 -26.625 -9.281 1 98.44 703 LEU A N 1
ATOM 5258 C CA . LEU A 1 703 ? 11.258 -26.125 -8.938 1 98.44 703 LEU A CA 1
ATOM 5259 C C . LEU A 1 703 ? 11.688 -26.625 -7.559 1 98.44 703 LEU A C 1
ATOM 5261 O O . LEU A 1 703 ? 10.844 -27 -6.742 1 98.44 703 LEU A O 1
ATOM 5265 N N . LYS A 1 704 ? 12.945 -26.672 -7.379 1 96.69 704 LYS A N 1
ATOM 5266 C CA . LYS A 1 704 ? 13.531 -26.812 -6.051 1 96.69 704 LYS A CA 1
ATOM 5267 C C . LYS A 1 704 ? 14.188 -25.516 -5.598 1 96.69 704 LYS A C 1
ATOM 5269 O O . LYS A 1 704 ? 14.703 -24.75 -6.418 1 96.69 704 LYS A O 1
ATOM 5274 N N . LEU A 1 705 ? 14.078 -25.25 -4.324 1 95.44 705 LEU A N 1
ATOM 5275 C CA . LEU A 1 705 ? 14.656 -24.031 -3.762 1 95.44 705 LEU A CA 1
ATOM 5276 C C . LEU A 1 705 ? 15.758 -24.359 -2.762 1 95.44 705 LEU A C 1
ATOM 5278 O O . LEU A 1 705 ? 15.523 -25.078 -1.78 1 95.44 705 LEU A O 1
ATOM 5282 N N . GLY A 1 706 ? 16.969 -23.938 -3.102 1 90.31 706 GLY A N 1
ATOM 5283 C CA . GLY A 1 706 ? 18.094 -24.047 -2.195 1 90.31 706 GLY A CA 1
ATOM 5284 C C . GLY A 1 706 ? 18.594 -22.703 -1.693 1 90.31 706 GLY A C 1
ATOM 5285 O O . GLY A 1 706 ? 17.969 -21.672 -1.954 1 90.31 706 GLY A O 1
ATOM 5286 N N . PRO A 1 707 ? 19.641 -22.719 -0.977 1 84.38 707 PRO A N 1
ATOM 5287 C CA . PRO A 1 707 ? 20.172 -21.469 -0.449 1 84.38 707 PRO A CA 1
ATOM 5288 C C . PRO A 1 707 ? 20.578 -20.484 -1.55 1 84.38 707 PRO A C 1
ATOM 5290 O O . PRO A 1 707 ? 20.5 -19.266 -1.352 1 84.38 707 PRO A O 1
ATOM 5293 N N . GLY A 1 708 ? 21.031 -20.984 -2.68 1 86.88 708 GLY A N 1
ATOM 5294 C CA . GLY A 1 708 ? 21.453 -20.141 -3.779 1 86.88 708 GLY A CA 1
ATOM 5295 C C . GLY A 1 708 ? 20.312 -19.719 -4.695 1 86.88 708 GLY A C 1
ATOM 5296 O O . GLY A 1 708 ? 20.531 -19.031 -5.688 1 86.88 708 GLY A O 1
ATOM 5297 N N . GLY A 1 709 ? 19.094 -20.172 -4.359 1 93.06 709 GLY A N 1
ATOM 5298 C CA . GLY A 1 709 ? 17.969 -19.797 -5.18 1 93.06 709 GLY A CA 1
ATOM 5299 C C . GLY A 1 709 ? 17.297 -20.969 -5.863 1 93.06 709 GLY A C 1
ATOM 5300 O O . GLY A 1 709 ? 17.609 -22.125 -5.559 1 93.06 709 GLY A O 1
ATOM 5301 N N . PRO A 1 710 ? 16.438 -20.688 -6.762 1 97.31 710 PRO A N 1
ATOM 5302 C CA . PRO A 1 710 ? 15.633 -21.75 -7.383 1 97.31 710 PRO A CA 1
ATOM 5303 C C . PRO A 1 710 ? 16.359 -22.438 -8.539 1 97.31 710 PRO A C 1
ATOM 5305 O O . PRO A 1 710 ? 17.172 -21.812 -9.219 1 97.31 710 PRO A O 1
ATOM 5308 N N . ARG A 1 711 ? 16.047 -23.672 -8.734 1 97.06 711 ARG A N 1
ATOM 5309 C CA . ARG A 1 711 ? 16.438 -24.484 -9.883 1 97.06 711 ARG A CA 1
ATOM 5310 C C . ARG A 1 711 ? 15.234 -25.188 -10.492 1 97.06 711 ARG A C 1
ATOM 5312 O O . ARG A 1 711 ? 14.352 -25.672 -9.773 1 97.06 711 ARG A O 1
ATOM 5319 N N . LEU A 1 712 ? 15.219 -25.25 -11.742 1 98.44 712 LEU A N 1
ATOM 5320 C CA . LEU A 1 712 ? 14.07 -25.797 -12.469 1 98.44 712 LEU A CA 1
ATOM 5321 C C . LEU A 1 712 ? 14.133 -27.312 -12.539 1 98.44 712 LEU A C 1
ATOM 5323 O O . LEU A 1 712 ? 15.203 -27.891 -12.766 1 98.44 712 LEU A O 1
ATOM 5327 N N . LEU A 1 713 ? 13.008 -27.984 -12.336 1 97.44 713 LEU A N 1
ATOM 5328 C CA . LEU A 1 713 ? 12.883 -29.406 -12.578 1 97.44 713 LEU A CA 1
ATOM 5329 C C . LEU A 1 713 ? 12.211 -29.672 -13.922 1 97.44 713 LEU A C 1
ATOM 5331 O O . LEU A 1 713 ? 12.742 -30.422 -14.75 1 97.44 713 LEU A O 1
ATOM 5335 N N . GLU A 1 714 ? 11.109 -29.125 -14.117 1 97.56 714 GLU A N 1
ATOM 5336 C CA . GLU A 1 714 ? 10.398 -29.266 -15.383 1 97.56 714 GLU A CA 1
ATOM 5337 C C . GLU A 1 714 ? 9.312 -28.203 -15.531 1 97.56 714 GLU A C 1
ATOM 5339 O O . GLU A 1 714 ? 8.953 -27.547 -14.562 1 97.56 714 GLU A O 1
ATOM 5344 N N . ILE A 1 715 ? 8.844 -27.984 -16.703 1 98.25 715 ILE A N 1
ATOM 5345 C CA . ILE A 1 715 ? 7.711 -27.125 -17.031 1 98.25 715 ILE A CA 1
ATOM 5346 C C . ILE A 1 715 ? 6.582 -27.969 -17.625 1 98.25 715 ILE A C 1
ATOM 5348 O O . ILE A 1 715 ? 6.789 -28.734 -18.578 1 98.25 715 ILE A O 1
ATOM 5352 N N . ASN A 1 716 ? 5.484 -27.938 -17.016 1 97.69 716 ASN A N 1
ATOM 5353 C CA . ASN A 1 716 ? 4.266 -28.484 -17.594 1 97.69 716 ASN A CA 1
ATOM 5354 C C . ASN A 1 716 ? 3.393 -27.406 -18.219 1 97.69 716 ASN A C 1
ATOM 5356 O O . ASN A 1 716 ? 2.727 -26.656 -17.5 1 97.69 716 ASN A O 1
ATOM 5360 N N . PRO A 1 717 ? 3.414 -27.312 -19.516 1 97.75 717 PRO A N 1
ATOM 5361 C CA . PRO A 1 717 ? 2.713 -26.219 -20.188 1 97.75 717 PRO A CA 1
ATOM 5362 C C . PRO A 1 717 ? 1.196 -26.406 -20.188 1 97.75 717 PRO A C 1
ATOM 5364 O O . PRO A 1 717 ? 0.565 -26.328 -21.25 1 97.75 717 PRO A O 1
ATOM 5367 N N . ARG A 1 718 ? 0.655 -26.578 -19.078 1 97.19 718 ARG A N 1
ATOM 5368 C CA . ARG A 1 718 ? -0.763 -26.766 -18.781 1 97.19 718 ARG A CA 1
ATOM 5369 C C . ARG A 1 718 ? -1.051 -26.547 -17.312 1 97.19 718 ARG A C 1
ATOM 5371 O O . ARG A 1 718 ? -0.128 -26.344 -16.516 1 97.19 718 ARG A O 1
ATOM 5378 N N . MET A 1 719 ? -2.334 -26.531 -16.984 1 95.56 719 MET A N 1
ATOM 5379 C CA . MET A 1 719 ? -2.773 -26.375 -15.594 1 95.56 719 MET A CA 1
ATOM 5380 C C . MET A 1 719 ? -2.252 -27.5 -14.719 1 95.56 719 MET A C 1
ATOM 5382 O O . MET A 1 719 ? -2.178 -28.656 -15.164 1 95.56 719 MET A O 1
ATOM 5386 N N . GLY A 1 720 ? -1.957 -27.125 -13.492 1 92.94 720 GLY A N 1
ATOM 5387 C CA . GLY A 1 720 ? -1.479 -28.125 -12.547 1 92.94 720 GLY A CA 1
ATOM 5388 C C . GLY A 1 720 ? -2.486 -29.219 -12.289 1 92.94 720 GLY A C 1
ATOM 5389 O O . GLY A 1 720 ? -3.695 -28.984 -12.32 1 92.94 720 GLY A O 1
ATOM 5390 N N . GLY A 1 721 ? -1.988 -30.438 -12 1 90.75 721 GLY A N 1
ATOM 5391 C CA . GLY A 1 721 ? -2.83 -31.594 -11.766 1 90.75 721 GLY A CA 1
ATOM 5392 C C . GLY A 1 721 ? -3.062 -31.891 -10.297 1 90.75 721 GLY A C 1
ATOM 5393 O O . GLY A 1 721 ? -2.762 -31.047 -9.445 1 90.75 721 GLY A O 1
ATOM 5394 N N . PHE A 1 722 ? -3.703 -33.031 -10.078 1 90.19 722 PHE A N 1
ATOM 5395 C CA . PHE A 1 722 ? -3.955 -33.562 -8.742 1 90.19 722 PHE A CA 1
ATOM 5396 C C . PHE A 1 722 ? -4.879 -32.656 -7.957 1 90.19 722 PHE A C 1
ATOM 5398 O O . PHE A 1 722 ? -6.043 -32.469 -8.328 1 90.19 722 PHE A O 1
ATOM 5405 N N . TYR A 1 723 ? -4.324 -32.062 -6.926 1 95.44 723 TYR A N 1
ATOM 5406 C CA . TYR A 1 723 ? -5.133 -31.266 -6.012 1 95.44 723 TYR A CA 1
ATOM 5407 C C . TYR A 1 723 ? -4.934 -29.781 -6.254 1 95.44 723 TYR A C 1
ATOM 5409 O O . TYR A 1 723 ? -5.645 -28.953 -5.688 1 95.44 723 TYR A O 1
ATOM 5417 N N . LEU A 1 724 ? -4.07 -29.344 -7.125 1 97.12 724 LEU A N 1
ATOM 5418 C CA . LEU A 1 724 ? -3.572 -27.984 -7.184 1 97.12 724 LEU A CA 1
ATOM 5419 C C . LEU A 1 724 ? -4.691 -27.016 -7.555 1 97.12 724 LEU A C 1
ATOM 5421 O O . LEU A 1 724 ? -4.918 -26.016 -6.855 1 97.12 724 LEU A O 1
ATOM 5425 N N . ARG A 1 725 ? -5.406 -27.297 -8.664 1 97.5 725 ARG A N 1
ATOM 5426 C CA . ARG A 1 725 ? -6.496 -26.406 -9.07 1 97.5 725 ARG A CA 1
ATOM 5427 C C . ARG A 1 725 ? -7.543 -26.297 -7.969 1 97.5 725 ARG A C 1
ATOM 5429 O O . ARG A 1 725 ? -8.039 -25.203 -7.68 1 97.5 725 ARG A O 1
ATOM 5436 N N . ASP A 1 726 ? -7.887 -27.406 -7.371 1 96.94 726 ASP A N 1
ATOM 5437 C CA . ASP A 1 726 ? -8.891 -27.422 -6.309 1 96.94 726 ASP A CA 1
ATOM 5438 C C . ASP A 1 726 ? -8.414 -26.609 -5.102 1 96.94 726 ASP A C 1
ATOM 5440 O O . ASP A 1 726 ? -9.164 -25.797 -4.566 1 96.94 726 ASP A O 1
ATOM 5444 N N . TRP A 1 727 ? -7.191 -26.844 -4.68 1 97.75 727 TRP A N 1
ATOM 5445 C CA . TRP A 1 727 ? -6.648 -26.172 -3.506 1 97.75 727 TRP A CA 1
ATOM 5446 C C . TRP A 1 727 ? -6.543 -24.672 -3.744 1 97.75 727 TRP A C 1
ATOM 5448 O O . TRP A 1 727 ? -6.895 -23.875 -2.873 1 97.75 727 TRP A O 1
ATOM 5458 N N . ILE A 1 728 ? -6.031 -24.234 -4.867 1 97.44 728 ILE A N 1
ATOM 5459 C CA . ILE A 1 728 ? -5.875 -22.812 -5.18 1 97.44 728 ILE A CA 1
ATOM 5460 C C . ILE A 1 728 ? -7.242 -22.125 -5.168 1 97.44 728 ILE A C 1
ATOM 5462 O O . ILE A 1 728 ? -7.387 -21.031 -4.625 1 97.44 728 ILE A O 1
ATOM 5466 N N . ARG A 1 729 ? -8.219 -22.781 -5.734 1 96.25 729 ARG A N 1
ATOM 5467 C CA . ARG A 1 729 ? -9.57 -22.219 -5.73 1 96.25 729 ARG A CA 1
ATOM 5468 C C . ARG A 1 729 ? -10.109 -22.109 -4.309 1 96.25 729 ARG A C 1
ATOM 5470 O O . ARG A 1 729 ? -10.695 -21.094 -3.941 1 96.25 729 ARG A O 1
ATOM 5477 N N . GLU A 1 730 ? -9.883 -23.125 -3.547 1 94.94 730 GLU A N 1
ATOM 5478 C CA . GLU A 1 730 ? -10.391 -23.141 -2.182 1 94.94 730 GLU A CA 1
ATOM 5479 C C . GLU A 1 730 ? -9.703 -22.094 -1.315 1 94.94 730 GLU A C 1
ATOM 5481 O O . GLU A 1 730 ? -10.352 -21.391 -0.537 1 94.94 730 GLU A O 1
ATOM 5486 N N . VAL A 1 731 ? -8.43 -21.984 -1.448 1 96.19 731 VAL A N 1
ATOM 5487 C CA . VAL A 1 731 ? -7.621 -21.156 -0.551 1 96.19 731 VAL A CA 1
ATOM 5488 C C . VAL A 1 731 ? -7.645 -19.703 -1.016 1 96.19 731 VAL A C 1
ATOM 5490 O O . VAL A 1 731 ? -7.723 -18.781 -0.197 1 96.19 731 VAL A O 1
ATOM 5493 N N . TYR A 1 732 ? -7.633 -19.484 -2.365 1 94.94 732 TYR A N 1
ATOM 5494 C CA . TYR A 1 732 ? -7.422 -18.125 -2.842 1 94.94 732 TYR A CA 1
ATOM 5495 C C . TYR A 1 732 ? -8.609 -17.641 -3.668 1 94.94 732 TYR A C 1
ATOM 5497 O O . TYR A 1 732 ? -8.766 -16.438 -3.904 1 94.94 732 TYR A O 1
ATOM 5505 N N . GLY A 1 733 ? -9.367 -18.578 -4.301 1 93.19 733 GLY A N 1
ATOM 5506 C CA . GLY A 1 733 ? -10.586 -18.172 -4.984 1 93.19 733 GLY A CA 1
ATOM 5507 C C . GLY A 1 733 ? -10.523 -18.391 -6.484 1 93.19 733 GLY A C 1
ATOM 5508 O O . GLY A 1 733 ? -11.422 -19.016 -7.062 1 93.19 733 GLY A O 1
ATOM 5509 N N . PRO A 1 734 ? -9.531 -18.047 -7.168 1 93.62 734 PRO A N 1
ATOM 5510 C CA . PRO A 1 734 ? -9.5 -18.141 -8.633 1 93.62 734 PRO A CA 1
ATOM 5511 C C . PRO A 1 734 ? -9.5 -19.594 -9.117 1 93.62 734 PRO A C 1
ATOM 5513 O O . PRO A 1 734 ? -8.883 -20.453 -8.492 1 93.62 734 PRO A O 1
ATOM 5516 N N . ASP A 1 735 ? -10.164 -19.766 -10.188 1 96.5 735 ASP A N 1
ATOM 5517 C CA . ASP A 1 735 ? -10.219 -21.062 -10.859 1 96.5 735 ASP A CA 1
ATOM 5518 C C . ASP A 1 735 ? -9.242 -21.109 -12.039 1 96.5 735 ASP A C 1
ATOM 5520 O O . ASP A 1 735 ? -9.469 -20.453 -13.055 1 96.5 735 ASP A O 1
ATOM 5524 N N . LEU A 1 736 ? -8.273 -21.938 -11.984 1 97.56 736 LEU A N 1
ATOM 5525 C CA . LEU A 1 736 ? -7.246 -22.031 -13.023 1 97.56 736 LEU A CA 1
ATOM 5526 C C . LEU A 1 736 ? -7.852 -22.484 -14.344 1 97.56 736 LEU A C 1
ATOM 5528 O O . LEU A 1 736 ? -7.375 -22.109 -15.414 1 97.56 736 LEU A O 1
ATOM 5532 N N . LEU A 1 737 ? -8.883 -23.328 -14.273 1 97.56 737 LEU A N 1
ATOM 5533 C CA . LEU A 1 737 ? -9.547 -23.766 -15.5 1 97.56 737 LEU A CA 1
ATOM 5534 C C . LEU A 1 737 ? -10.156 -22.578 -16.234 1 97.56 737 LEU A C 1
ATOM 5536 O O . LEU A 1 737 ? -9.984 -22.422 -17.453 1 97.56 737 LEU A O 1
ATOM 5540 N N . LEU A 1 738 ? -10.859 -21.734 -15.484 1 97.25 738 LEU A N 1
ATOM 5541 C CA . LEU A 1 738 ? -11.438 -20.547 -16.094 1 97.25 738 LEU A CA 1
ATOM 5542 C C . LEU A 1 738 ? -10.344 -19.641 -16.672 1 97.25 738 LEU A C 1
ATOM 5544 O O . LEU A 1 738 ? -10.508 -19.094 -17.766 1 97.25 738 LEU A O 1
ATOM 5548 N N . ALA A 1 739 ? -9.258 -19.484 -15.953 1 97.81 739 ALA A N 1
ATOM 5549 C CA . ALA A 1 739 ? -8.141 -18.672 -16.438 1 97.81 739 ALA A CA 1
ATOM 5550 C C . ALA A 1 739 ? -7.613 -19.203 -17.766 1 97.81 739 ALA A C 1
ATOM 5552 O O . ALA A 1 739 ? -7.344 -18.438 -18.688 1 97.81 739 ALA A O 1
ATOM 5553 N N . ALA A 1 740 ? -7.473 -20.5 -17.844 1 98.12 740 ALA A N 1
ATOM 5554 C CA . ALA A 1 740 ? -6.98 -21.125 -19.062 1 98.12 740 ALA A CA 1
ATOM 5555 C C . ALA A 1 740 ? -7.926 -20.844 -20.234 1 98.12 740 ALA A C 1
ATOM 5557 O O . ALA A 1 740 ? -7.477 -20.531 -21.344 1 98.12 740 ALA A O 1
ATOM 5558 N N . VAL A 1 741 ? -9.195 -20.984 -20 1 98.06 741 VAL A N 1
ATOM 5559 C CA . VAL A 1 741 ? -10.203 -20.75 -21.031 1 98.06 741 VAL A CA 1
ATOM 5560 C C . VAL A 1 741 ? -10.148 -19.281 -21.484 1 98.06 741 VAL A C 1
ATOM 5562 O O . VAL A 1 741 ? -10.172 -19 -22.688 1 98.06 741 VAL A O 1
ATOM 5565 N N . LEU A 1 742 ? -10.039 -18.359 -20.516 1 97.75 742 LEU A N 1
ATOM 5566 C CA . LEU A 1 742 ? -10 -16.922 -20.828 1 97.75 742 LEU A CA 1
ATOM 5567 C C . LEU A 1 742 ? -8.773 -16.594 -21.672 1 97.75 742 LEU A C 1
ATOM 5569 O O . LEU A 1 742 ? -8.891 -15.898 -22.688 1 97.75 742 LEU A O 1
ATOM 5573 N N . VAL A 1 743 ? -7.648 -17.094 -21.328 1 98.06 743 VAL A N 1
ATOM 5574 C CA . VAL A 1 743 ? -6.438 -16.859 -22.109 1 98.06 743 VAL A CA 1
ATOM 5575 C C . VAL A 1 743 ? -6.617 -17.406 -23.516 1 98.06 743 VAL A C 1
ATOM 5577 O O . VAL A 1 743 ? -6.273 -16.734 -24.5 1 98.06 743 VAL A O 1
ATOM 5580 N N . ALA A 1 744 ? -7.176 -18.594 -23.625 1 98.19 744 ALA A N 1
ATOM 5581 C CA . ALA A 1 744 ? -7.395 -19.219 -24.938 1 98.19 744 ALA A CA 1
ATOM 5582 C C . ALA A 1 744 ? -8.367 -18.406 -25.781 1 98.19 744 ALA A C 1
ATOM 5584 O O . ALA A 1 744 ? -8.289 -18.422 -27.016 1 98.19 744 ALA A O 1
ATOM 5585 N N . LEU A 1 745 ? -9.266 -17.703 -25.141 1 97.56 745 LEU A N 1
ATOM 5586 C CA . LEU A 1 745 ? -10.242 -16.859 -25.828 1 97.56 745 LEU A CA 1
ATOM 5587 C C . LEU A 1 745 ? -9.641 -15.508 -26.188 1 97.56 745 LEU A C 1
ATOM 5589 O O . LEU A 1 745 ? -10.297 -14.68 -26.812 1 97.56 745 LEU A O 1
ATOM 5593 N N . GLY A 1 746 ? -8.43 -15.266 -25.703 1 96.19 746 GLY A N 1
ATOM 5594 C CA . GLY A 1 746 ? -7.754 -14 -25.984 1 96.19 746 GLY A CA 1
ATOM 5595 C C . GLY A 1 746 ? -8.133 -12.906 -25 1 96.19 746 GLY A C 1
ATOM 5596 O O . GLY A 1 746 ? -8.008 -11.719 -25.312 1 96.19 746 GLY A O 1
ATOM 5597 N N . LEU A 1 747 ? -8.641 -13.258 -23.859 1 95.69 747 LEU A N 1
ATOM 5598 C CA . LEU A 1 747 ? -9.047 -12.32 -22.828 1 95.69 747 LEU A CA 1
ATOM 5599 C C . LEU A 1 747 ? -8.125 -12.414 -21.609 1 95.69 747 LEU A C 1
ATOM 5601 O O . LEU A 1 747 ? -7.895 -13.508 -21.094 1 95.69 747 LEU A O 1
ATOM 5605 N N . PRO A 1 748 ? -7.535 -11.305 -21.172 1 96.12 748 PRO A N 1
ATOM 5606 C CA . PRO A 1 748 ? -6.742 -11.375 -19.938 1 96.12 748 PRO A CA 1
ATOM 5607 C C . PRO A 1 748 ? -7.594 -11.68 -18.703 1 96.12 748 PRO A C 1
ATOM 5609 O O . PRO A 1 748 ? -8.516 -10.922 -18.391 1 96.12 748 PRO A O 1
ATOM 5612 N N . PRO A 1 749 ? -7.293 -12.734 -18 1 97.25 749 PRO A N 1
ATOM 5613 C CA . PRO A 1 749 ? -8.078 -13.086 -16.828 1 97.25 749 PRO A CA 1
ATOM 5614 C C . PRO A 1 749 ? -7.961 -12.047 -15.711 1 97.25 749 PRO A C 1
ATOM 5616 O O . PRO A 1 749 ? -6.879 -11.5 -15.477 1 97.25 749 PRO A O 1
ATOM 5619 N N . VAL A 1 750 ? -9.078 -11.758 -15.055 1 96 750 VAL A N 1
ATOM 5620 C CA . VAL A 1 750 ? -9.062 -10.969 -13.828 1 96 750 VAL A CA 1
ATOM 5621 C C . VAL A 1 750 ? -8.734 -11.867 -12.641 1 96 750 VAL A C 1
ATOM 5623 O O . VAL A 1 750 ? -9.469 -12.82 -12.352 1 96 750 VAL A O 1
ATOM 5626 N N . LEU A 1 751 ? -7.609 -11.625 -12.016 1 96.44 751 LEU A N 1
ATOM 5627 C CA . LEU A 1 751 ? -7.148 -12.398 -10.859 1 96.44 751 LEU A CA 1
ATOM 5628 C C . LEU A 1 751 ? -6.852 -11.484 -9.68 1 96.44 751 LEU A C 1
ATOM 5630 O O . LEU A 1 751 ? -6.648 -10.281 -9.852 1 96.44 751 LEU A O 1
ATOM 5634 N N . PRO A 1 752 ? -6.934 -12.039 -8.438 1 93.69 752 PRO A N 1
ATOM 5635 C CA . PRO A 1 752 ? -6.59 -11.188 -7.297 1 93.69 752 PRO A CA 1
ATOM 5636 C C . PRO A 1 752 ? -5.176 -10.625 -7.387 1 93.69 752 PRO A C 1
ATOM 5638 O O . PRO A 1 752 ? -4.211 -11.375 -7.539 1 93.69 752 PRO A O 1
ATOM 5641 N N . ALA A 1 753 ? -5.059 -9.312 -7.25 1 91.81 753 ALA A N 1
ATOM 5642 C CA . ALA A 1 753 ? -3.754 -8.656 -7.285 1 91.81 753 ALA A CA 1
ATOM 5643 C C . ALA A 1 753 ? -2.959 -8.945 -6.016 1 91.81 753 ALA A C 1
ATOM 5645 O O . ALA A 1 753 ? -1.727 -9.008 -6.051 1 91.81 753 ALA A O 1
ATOM 5646 N N . ARG A 1 754 ? -3.66 -9.094 -4.918 1 91.44 754 ARG A N 1
ATOM 5647 C CA . ARG A 1 754 ? -3.098 -9.445 -3.619 1 91.44 754 ARG A CA 1
ATOM 5648 C C . ARG A 1 754 ? -3.844 -10.625 -3 1 91.44 754 ARG A C 1
ATOM 5650 O O . ARG A 1 754 ? -4.637 -10.445 -2.072 1 91.44 754 ARG A O 1
ATOM 5657 N N . PRO A 1 755 ? -3.455 -11.742 -3.406 1 88.56 755 PRO A N 1
ATOM 5658 C CA . PRO A 1 755 ? -4.195 -12.914 -2.924 1 88.56 755 PRO A CA 1
ATOM 5659 C C . PRO A 1 755 ? -4.023 -13.141 -1.423 1 88.56 755 PRO A C 1
ATOM 5661 O O . PRO A 1 755 ? -2.893 -13.234 -0.934 1 88.56 755 PRO A O 1
ATOM 5664 N N . ALA A 1 756 ? -5.102 -13.148 -0.706 1 87.88 756 ALA A N 1
ATOM 5665 C CA . ALA A 1 756 ? -5.105 -13.461 0.721 1 87.88 756 ALA A CA 1
ATOM 5666 C C . ALA A 1 756 ? -5.719 -14.828 0.982 1 87.88 756 ALA A C 1
ATOM 5668 O O . ALA A 1 756 ? -6.84 -15.109 0.552 1 87.88 756 ALA A O 1
ATOM 5669 N N . PRO A 1 757 ? -5.008 -15.633 1.667 1 93.75 757 PRO A N 1
ATOM 5670 C CA . PRO A 1 757 ? -5.535 -16.984 1.904 1 93.75 757 PRO A CA 1
ATOM 5671 C C . PRO A 1 757 ? -6.758 -16.984 2.82 1 93.75 757 PRO A C 1
ATOM 5673 O O . PRO A 1 757 ? -6.773 -16.281 3.836 1 93.75 757 PRO A O 1
ATOM 5676 N N . ARG A 1 758 ? -7.719 -17.781 2.523 1 90.56 758 ARG A N 1
ATOM 5677 C CA . ARG A 1 758 ? -8.93 -17.938 3.318 1 90.56 758 ARG A CA 1
ATOM 5678 C C . ARG A 1 758 ? -8.75 -19.047 4.363 1 90.56 758 ARG A C 1
ATOM 5680 O O . ARG A 1 758 ? -9.477 -19.078 5.359 1 90.56 758 ARG A O 1
ATOM 5687 N N . ALA A 1 759 ? -7.883 -19.906 4.008 1 93.62 759 ALA A N 1
ATOM 5688 C CA . ALA A 1 759 ? -7.586 -21.047 4.883 1 93.62 759 ALA A CA 1
ATOM 5689 C C . ALA A 1 759 ? -6.215 -21.641 4.562 1 93.62 759 ALA A C 1
ATOM 5691 O O . ALA A 1 759 ? -5.547 -21.203 3.621 1 93.62 759 ALA A O 1
ATOM 5692 N N . HIS A 1 760 ? -5.848 -22.547 5.465 1 96.94 760 HIS A N 1
ATOM 5693 C CA . HIS A 1 760 ? -4.645 -23.328 5.234 1 96.94 760 HIS A CA 1
ATOM 5694 C C . HIS A 1 760 ? -4.988 -24.797 4.996 1 96.94 760 HIS A C 1
ATOM 5696 O O . HIS A 1 760 ? -5.852 -25.359 5.676 1 96.94 760 HIS A O 1
ATOM 5702 N N . LEU A 1 761 ? -4.379 -25.312 4.008 1 98.19 761 LEU A N 1
ATOM 5703 C CA . LEU A 1 761 ? -4.57 -26.734 3.721 1 98.19 761 LEU A CA 1
ATOM 5704 C C . LEU A 1 761 ? -3.27 -27.5 3.896 1 98.19 761 LEU A C 1
ATOM 5706 O O . LEU A 1 761 ? -2.197 -27.016 3.533 1 98.19 761 LEU A O 1
ATOM 5710 N N . ALA A 1 762 ? -3.348 -28.609 4.539 1 98.31 762 ALA A N 1
ATOM 5711 C CA . ALA A 1 762 ? -2.312 -29.641 4.574 1 98.31 762 ALA A CA 1
ATOM 5712 C C . ALA A 1 762 ? -2.861 -30.984 4.113 1 98.31 762 ALA A C 1
ATOM 5714 O O . ALA A 1 762 ? -3.973 -31.375 4.488 1 98.31 762 ALA A O 1
ATOM 5715 N N . GLY A 1 763 ? -2.113 -31.672 3.264 1 98.25 763 GLY A N 1
ATOM 5716 C CA . GLY A 1 763 ? -2.611 -32.938 2.732 1 98.25 763 GLY A CA 1
ATOM 5717 C C . GLY A 1 763 ? -1.533 -34 2.6 1 98.25 763 GLY A C 1
ATOM 5718 O O . GLY A 1 763 ? -0.342 -33.688 2.686 1 98.25 763 GLY A O 1
ATOM 5719 N N . VAL A 1 764 ? -1.981 -35.25 2.451 1 97.44 764 VAL A N 1
ATOM 5720 C CA . VAL A 1 764 ? -1.099 -36.375 2.225 1 97.44 764 VAL A CA 1
ATOM 5721 C C . VAL A 1 764 ? -1.619 -37.219 1.054 1 97.44 764 VAL A C 1
ATOM 5723 O O . VAL A 1 764 ? -2.824 -37.25 0.792 1 97.44 764 VAL A O 1
ATOM 5726 N N . MET A 1 765 ? -0.674 -37.812 0.358 1 95.69 765 MET A N 1
ATOM 5727 C CA . MET A 1 765 ? -1 -38.75 -0.718 1 95.69 765 MET A CA 1
ATOM 5728 C C . MET A 1 765 ? -1.163 -40.156 -0.181 1 95.69 765 MET A C 1
ATOM 5730 O O . MET A 1 765 ? -0.358 -40.625 0.633 1 95.69 765 MET A O 1
ATOM 5734 N N . CYS A 1 766 ? -2.191 -40.844 -0.639 1 94.12 766 CYS A N 1
ATOM 5735 C CA . CYS A 1 766 ? -2.416 -42.219 -0.226 1 94.12 766 CYS A CA 1
ATOM 5736 C C . CYS A 1 766 ? -2.051 -43.188 -1.345 1 94.12 766 CYS A C 1
ATOM 5738 O O . CYS A 1 766 ? -2.328 -42.938 -2.516 1 94.12 766 CYS A O 1
ATOM 5740 N N . LEU A 1 767 ? -1.473 -44.25 -0.926 1 92 767 LEU A N 1
ATOM 5741 C CA . LEU A 1 767 ? -1.054 -45.281 -1.847 1 92 767 LEU A CA 1
ATOM 5742 C C . LEU A 1 767 ? -1.928 -46.531 -1.688 1 92 767 LEU A C 1
ATOM 5744 O O . LEU A 1 767 ? -2.312 -46.875 -0.573 1 92 767 LEU A O 1
ATOM 5748 N N . GLY A 1 768 ? -2.205 -47.125 -2.789 1 89.06 768 GLY A N 1
ATOM 5749 C CA . GLY A 1 768 ? -2.939 -48.375 -2.717 1 89.06 768 GLY A CA 1
ATOM 5750 C C . GLY A 1 768 ? -2.193 -49.469 -1.966 1 89.06 768 GLY A C 1
ATOM 5751 O O . GLY A 1 768 ? -2.787 -50.219 -1.179 1 89.06 768 GLY A O 1
ATOM 5752 N N . SER A 1 769 ? -0.916 -49.594 -2.225 1 88.12 769 SER A N 1
ATOM 5753 C CA . SER A 1 769 ? -0.082 -50.625 -1.629 1 88.12 769 SER A CA 1
ATOM 5754 C C . SER A 1 769 ? 0.001 -50.469 -0.114 1 88.12 769 SER A C 1
ATOM 5756 O O . SER A 1 769 ? 0.002 -51.469 0.619 1 88.12 769 SER A O 1
ATOM 5758 N N . GLU A 1 770 ? 0.038 -49.281 0.315 1 89.62 770 GLU A N 1
ATOM 5759 C CA . GLU A 1 770 ? 0.225 -49.031 1.74 1 89.62 770 GLU A CA 1
ATOM 5760 C C . GLU A 1 770 ? -1.114 -48.844 2.451 1 89.62 770 GLU A C 1
ATOM 5762 O O . GLU A 1 770 ? -1.253 -49.219 3.623 1 89.62 770 GLU A O 1
ATOM 5767 N N . HIS A 1 771 ? -2.107 -48.375 1.779 1 92.25 771 HIS A N 1
ATOM 5768 C CA . HIS A 1 771 ? -3.291 -47.906 2.494 1 92.25 771 HIS A CA 1
ATOM 5769 C C . HIS A 1 771 ? -4.543 -48.625 2.008 1 92.25 771 HIS A C 1
ATOM 5771 O O . HIS A 1 771 ? -5.648 -48.375 2.486 1 92.25 771 HIS A O 1
ATOM 5777 N N . GLY A 1 772 ? -4.418 -49.469 1.088 1 88.38 772 GLY A N 1
ATOM 5778 C CA . GLY A 1 772 ? -5.539 -50.219 0.558 1 88.38 772 GLY A CA 1
ATOM 5779 C C . GLY A 1 772 ? -6.395 -50.875 1.64 1 88.38 772 GLY A C 1
ATOM 5780 O O . GLY A 1 772 ? -7.613 -50.688 1.663 1 88.38 772 GLY A O 1
ATOM 5781 N N . PRO A 1 773 ? -5.785 -51.594 2.449 1 86.94 773 PRO A N 1
ATOM 5782 C CA . PRO A 1 773 ? -6.559 -52.25 3.51 1 86.94 773 PRO A CA 1
ATOM 5783 C C . PRO A 1 773 ? -7.293 -51.25 4.402 1 86.94 773 PRO A C 1
ATOM 5785 O O . PRO A 1 773 ? -8.453 -51.5 4.766 1 86.94 773 PRO A O 1
ATOM 5788 N N . ALA A 1 774 ? -6.613 -50.219 4.723 1 87.5 774 ALA A N 1
ATOM 5789 C CA . ALA A 1 774 ? -7.215 -49.219 5.605 1 87.5 774 ALA A CA 1
ATOM 5790 C C . ALA A 1 774 ? -8.359 -48.5 4.906 1 87.5 774 ALA A C 1
ATOM 5792 O O . ALA A 1 774 ? -9.391 -48.219 5.52 1 87.5 774 ALA A O 1
ATOM 5793 N N . LEU A 1 775 ? -8.289 -48.188 3.686 1 88.75 775 LEU A N 1
ATOM 5794 C CA . LEU A 1 775 ? -9.258 -47.344 2.967 1 88.75 775 LEU A CA 1
ATOM 5795 C C . LEU A 1 775 ? -10.352 -48.219 2.361 1 88.75 775 LEU A C 1
ATOM 5797 O O . LEU A 1 775 ? -11.484 -47.781 2.168 1 88.75 775 LEU A O 1
ATOM 5801 N N . GLY A 1 776 ? -10.094 -49.344 1.958 1 83.38 776 GLY A N 1
ATOM 5802 C CA . GLY A 1 776 ? -11.062 -50.25 1.366 1 83.38 776 GLY A CA 1
ATOM 5803 C C . GLY A 1 776 ? -11.82 -51.062 2.395 1 83.38 776 GLY A C 1
ATOM 5804 O O . GLY A 1 776 ? -12.812 -50.594 2.963 1 83.38 776 GLY A O 1
ATOM 5805 N N . GLY A 1 777 ? -11.227 -52.156 2.771 1 74.38 777 GLY A N 1
ATOM 5806 C CA . GLY A 1 777 ? -11.828 -53.125 3.682 1 74.38 777 GLY A CA 1
ATOM 5807 C C . GLY A 1 777 ? -12.141 -52.531 5.047 1 74.38 777 GLY A C 1
ATOM 5808 O O . GLY A 1 777 ? -13.109 -52.938 5.691 1 74.38 777 GLY A O 1
ATOM 5809 N N . GLY A 1 778 ? -11.461 -51.625 5.414 1 74.69 778 GLY A N 1
ATOM 5810 C CA . GLY A 1 778 ? -11.617 -51.062 6.738 1 74.69 778 GLY A CA 1
ATOM 5811 C C . GLY A 1 778 ? -12.633 -49.938 6.777 1 74.69 778 GLY A C 1
ATOM 5812 O O . GLY A 1 778 ? -12.875 -49.344 7.836 1 74.69 778 GLY A O 1
ATOM 5813 N N . GLY A 1 779 ? -13.195 -49.625 5.609 1 84 779 GLY A N 1
ATOM 5814 C CA . GLY A 1 779 ? -14.219 -48.594 5.57 1 84 779 GLY A CA 1
ATOM 5815 C C . GLY A 1 779 ? -13.648 -47.188 5.59 1 84 779 GLY A C 1
ATOM 5816 O O . GLY A 1 779 ? -14.383 -46.188 5.789 1 84 779 GLY A O 1
ATOM 5817 N N . GLY A 1 780 ? -12.43 -47.062 5.531 1 89.56 780 GLY A N 1
ATOM 5818 C CA . GLY A 1 780 ? -11.781 -45.75 5.625 1 89.56 780 GLY A CA 1
ATOM 5819 C C . GLY A 1 780 ? -12.258 -44.781 4.57 1 89.56 780 GLY A C 1
ATOM 5820 O O . GLY A 1 780 ? -12.469 -43.594 4.863 1 89.56 780 GLY A O 1
ATOM 5821 N N . LEU A 1 781 ? -12.422 -45.219 3.371 1 91.31 781 LEU A N 1
ATOM 5822 C CA . LEU A 1 781 ? -12.852 -44.344 2.281 1 91.31 781 LEU A CA 1
ATOM 5823 C C . LEU A 1 781 ? -14.266 -43.812 2.527 1 91.31 781 LEU A C 1
ATOM 5825 O O . LEU A 1 781 ? -14.555 -42.656 2.262 1 91.31 781 LEU A O 1
ATOM 5829 N N . ALA A 1 782 ? -15.078 -44.656 2.979 1 92.75 782 ALA A N 1
ATOM 5830 C CA . ALA A 1 782 ? -16.438 -44.219 3.309 1 92.75 782 ALA A CA 1
ATOM 5831 C C . ALA A 1 782 ? -16.438 -43.188 4.41 1 92.75 782 ALA A C 1
ATOM 5833 O O . ALA A 1 782 ? -17.203 -42.219 4.367 1 92.75 782 ALA A O 1
ATOM 5834 N N . ALA A 1 783 ? -15.664 -43.438 5.328 1 94.12 783 ALA A N 1
ATOM 5835 C CA . ALA A 1 783 ? -15.523 -42.469 6.41 1 94.12 783 ALA A CA 1
ATOM 5836 C C . ALA A 1 783 ? -15.031 -41.125 5.875 1 94.12 783 ALA A C 1
ATOM 5838 O O . ALA A 1 783 ? -15.523 -40.094 6.285 1 94.12 783 ALA A O 1
ATOM 5839 N N . LEU A 1 784 ? -14.086 -41.219 5.047 1 95.31 784 LEU A N 1
ATOM 5840 C CA . LEU A 1 784 ? -13.531 -40 4.465 1 95.31 784 LEU A CA 1
ATOM 5841 C C . LEU A 1 784 ? -14.586 -39.25 3.641 1 95.31 784 LEU A C 1
ATOM 5843 O O . LEU A 1 784 ? -14.672 -38.031 3.686 1 95.31 784 LEU A O 1
ATOM 5847 N N . GLN A 1 785 ? -15.312 -39.906 2.939 1 94.31 785 GLN A N 1
ATOM 5848 C CA . GLN A 1 785 ? -16.375 -39.312 2.145 1 94.31 785 GLN A CA 1
ATOM 5849 C C . GLN A 1 785 ? -17.422 -38.656 3.037 1 94.31 785 GLN A C 1
ATOM 5851 O O . GLN A 1 785 ? -17.922 -37.562 2.709 1 94.31 785 GLN A O 1
ATOM 5856 N N . ALA A 1 786 ? -17.703 -39.281 4.105 1 94.44 786 ALA A N 1
ATOM 5857 C CA . ALA A 1 786 ? -18.641 -38.688 5.062 1 94.44 786 ALA A CA 1
ATOM 5858 C C . ALA A 1 786 ? -18.078 -37.406 5.652 1 94.44 786 ALA A C 1
ATOM 5860 O O . ALA A 1 786 ? -18.812 -36.438 5.82 1 94.44 786 ALA A O 1
ATOM 5861 N N . LEU A 1 787 ? -16.922 -37.469 5.98 1 94.62 787 LEU A N 1
ATOM 5862 C CA . LEU A 1 787 ? -16.266 -36.281 6.543 1 94.62 787 LEU A CA 1
ATOM 5863 C C . LEU A 1 787 ? -16.203 -35.156 5.516 1 94.62 787 LEU A C 1
ATOM 5865 O O . LEU A 1 787 ? -16.328 -34 5.871 1 94.62 787 LEU A O 1
ATOM 5869 N N . GLN A 1 788 ? -15.922 -35.5 4.277 1 94.62 788 GLN A N 1
ATOM 5870 C CA . GLN A 1 788 ? -15.906 -34.5 3.209 1 94.62 788 GLN A CA 1
ATOM 5871 C C . GLN A 1 788 ? -17.266 -33.844 3.062 1 94.62 788 GLN A C 1
ATOM 5873 O O . GLN A 1 788 ? -17.344 -32.625 2.801 1 94.62 788 GLN A O 1
ATOM 5878 N N . SER A 1 789 ? -18.281 -34.625 3.182 1 92.5 789 SER A N 1
ATOM 5879 C CA . SER A 1 789 ? -19.641 -34.062 3.07 1 92.5 789 SER A CA 1
ATOM 5880 C C . SER A 1 789 ? -19.922 -33.062 4.184 1 92.5 789 SER A C 1
ATOM 5882 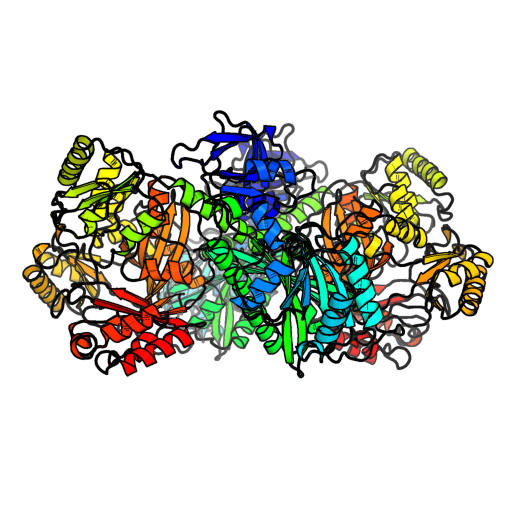O O . SER A 1 789 ? -20.75 -32.156 4.016 1 92.5 789 SER A O 1
ATOM 5884 N N . ARG A 1 790 ? -19.219 -33.219 5.227 1 91.69 790 ARG A N 1
ATOM 5885 C CA . ARG A 1 790 ? -19.375 -32.312 6.359 1 91.69 790 ARG A CA 1
ATOM 5886 C C . ARG A 1 790 ? -18.391 -31.156 6.273 1 91.69 790 ARG A C 1
ATOM 5888 O O . ARG A 1 790 ? -18.375 -30.281 7.137 1 91.69 790 ARG A O 1
ATOM 5895 N N . GLY A 1 791 ? -17.594 -31.219 5.266 1 89.81 791 GLY A N 1
ATOM 5896 C CA . GLY A 1 791 ? -16.641 -30.141 5.035 1 89.81 791 GLY A CA 1
ATOM 5897 C C . GLY A 1 791 ? -15.414 -30.234 5.918 1 89.81 791 GLY A C 1
ATOM 5898 O O . GLY A 1 791 ? -14.672 -29.266 6.055 1 89.81 791 GLY A O 1
ATOM 5899 N N . LEU A 1 792 ? -15.102 -31.328 6.5 1 92.06 792 LEU A N 1
ATOM 5900 C CA . LEU A 1 792 ? -14.016 -31.484 7.461 1 92.06 792 LEU A CA 1
ATOM 5901 C C . LEU A 1 792 ? -12.742 -31.953 6.77 1 92.06 792 LEU A C 1
ATOM 5903 O O . LEU A 1 792 ? -11.641 -31.766 7.293 1 92.06 792 LEU A O 1
ATOM 5907 N N . VAL A 1 793 ? -12.945 -32.688 5.68 1 96.5 793 VAL A N 1
ATOM 5908 C CA . VAL A 1 793 ? -11.797 -33.156 4.914 1 96.5 793 VAL A CA 1
ATOM 5909 C C . VAL A 1 793 ? -11.992 -32.844 3.436 1 96.5 793 VAL A C 1
ATOM 5911 O O . VAL A 1 793 ? -13.109 -32.562 2.996 1 96.5 793 VAL A O 1
ATOM 5914 N N . ARG A 1 794 ? -10.961 -32.719 2.75 1 96.44 794 ARG A N 1
ATOM 5915 C CA . ARG A 1 794 ? -10.992 -32.531 1.305 1 96.44 794 ARG A CA 1
ATOM 5916 C C . ARG A 1 794 ? -10.32 -33.688 0.583 1 96.44 794 ARG A C 1
ATOM 5918 O O . ARG A 1 794 ? -9.172 -34.031 0.871 1 96.44 794 ARG A O 1
ATOM 5925 N N . LEU A 1 795 ? -11.031 -34.25 -0.32 1 96.12 795 LEU A N 1
ATOM 5926 C CA . LEU A 1 795 ? -10.539 -35.406 -1.032 1 96.12 795 LEU A CA 1
ATOM 5927 C C . LEU A 1 795 ? -10.375 -35.125 -2.52 1 96.12 795 LEU A C 1
ATOM 5929 O O . LEU A 1 795 ? -11.234 -34.5 -3.131 1 96.12 795 LEU A O 1
ATOM 5933 N N . ASN A 1 796 ? -9.273 -35.5 -3.051 1 95.44 796 ASN A N 1
ATOM 5934 C CA . ASN A 1 796 ? -9.039 -35.5 -4.488 1 95.44 796 ASN A CA 1
ATOM 5935 C C . ASN A 1 796 ? -8.68 -36.906 -4.996 1 95.44 796 ASN A C 1
ATOM 5937 O O . ASN A 1 796 ? -7.555 -37.375 -4.801 1 95.44 796 ASN A O 1
ATOM 5941 N N . ARG A 1 797 ? -9.586 -37.469 -5.668 1 91.56 797 ARG A N 1
ATOM 5942 C CA . ARG A 1 797 ? -9.344 -38.781 -6.254 1 91.56 797 ARG A CA 1
ATOM 5943 C C . ARG A 1 797 ? -8.477 -38.656 -7.508 1 91.56 797 ARG A C 1
ATOM 5945 O O . ARG A 1 797 ? -8.805 -37.906 -8.43 1 91.56 797 ARG A O 1
ATOM 5952 N N . LEU A 1 798 ? -7.492 -39.438 -7.516 1 89 798 LEU A N 1
ATOM 5953 C CA . LEU A 1 798 ? -6.531 -39.281 -8.609 1 89 798 LEU A CA 1
ATOM 5954 C C . LEU A 1 798 ? -6.711 -40.406 -9.625 1 89 798 LEU A C 1
ATOM 5956 O O . LEU A 1 798 ? -6.566 -40.188 -10.828 1 89 798 LEU A O 1
ATOM 5960 N N . PHE A 1 799 ? -7.023 -41.625 -9.125 1 80.69 799 PHE A N 1
ATOM 5961 C CA . PHE A 1 799 ? -7.25 -42.781 -10 1 80.69 799 PHE A CA 1
ATOM 5962 C C . PHE A 1 799 ? -8.383 -43.656 -9.477 1 80.69 799 PHE A C 1
ATOM 5964 O O . PHE A 1 799 ? -8.688 -43.625 -8.281 1 80.69 799 PHE A O 1
ATOM 5971 N N . GLU A 1 800 ? -9.086 -44.25 -10.359 1 69.25 800 GLU A N 1
ATOM 5972 C CA . GLU A 1 800 ? -10.172 -45.156 -9.969 1 69.25 800 GLU A CA 1
ATOM 5973 C C . GLU A 1 800 ? -9.625 -46.406 -9.305 1 69.25 800 GLU A C 1
ATOM 5975 O O . GLU A 1 800 ? -10.172 -46.875 -8.297 1 69.25 800 GLU A O 1
ATOM 5980 N N . GLU A 1 801 ? -8.68 -46.938 -9.961 1 66.06 801 GLU A N 1
ATOM 5981 C CA . GLU A 1 801 ? -8.016 -48.125 -9.453 1 66.06 801 GLU A CA 1
ATOM 5982 C C . GLU A 1 801 ? -6.52 -47.875 -9.25 1 66.06 801 GLU A C 1
ATOM 5984 O O . GLU A 1 801 ? -5.984 -46.875 -9.727 1 66.06 801 GLU A O 1
ATOM 5989 N N . THR A 1 802 ? -6.125 -48.719 -8.344 1 64.94 802 THR A N 1
ATOM 5990 C CA . THR A 1 802 ? -4.684 -48.594 -8.125 1 64.94 802 THR A CA 1
ATOM 5991 C C . THR A 1 802 ? -3.936 -48.594 -9.453 1 64.94 802 THR A C 1
ATOM 5993 O O . THR A 1 802 ? -4.137 -49.469 -10.297 1 64.94 802 THR A O 1
ATOM 5996 N N . ALA A 1 803 ? -3.328 -47.5 -9.609 1 62.62 803 ALA A N 1
ATOM 5997 C CA . ALA A 1 803 ? -2.582 -47.312 -10.852 1 62.62 803 ALA A CA 1
ATOM 5998 C C . ALA A 1 803 ? -1.128 -47.75 -10.68 1 62.62 803 ALA A C 1
ATOM 6000 O O . ALA A 1 803 ? -0.381 -47.156 -9.906 1 62.62 803 ALA A O 1
ATOM 6001 N N . GLY A 1 804 ? -0.691 -48.688 -11.445 1 66.88 804 GLY A N 1
ATOM 6002 C CA . GLY A 1 804 ? 0.673 -49.219 -11.43 1 66.88 804 GLY A CA 1
ATOM 6003 C C . GLY A 1 804 ? 0.955 -50.125 -10.25 1 66.88 804 GLY A C 1
ATOM 6004 O O . GLY A 1 804 ? 0.092 -50.344 -9.398 1 66.88 804 GLY A O 1
ATOM 6005 N N . ALA A 1 805 ? 1.959 -50.969 -10.273 1 70.56 805 ALA A N 1
ATOM 6006 C CA . ALA A 1 805 ? 2.342 -51.906 -9.211 1 70.56 805 ALA A CA 1
ATOM 6007 C C . ALA A 1 805 ? 3.828 -51.781 -8.891 1 70.56 805 ALA A C 1
ATOM 6009 O O . ALA A 1 805 ? 4.621 -51.344 -9.727 1 70.56 805 ALA A O 1
ATOM 6010 N N . GLY A 1 806 ? 4.039 -51.812 -7.684 1 75.88 806 GLY A N 1
ATOM 6011 C CA . GLY A 1 806 ? 5.438 -51.875 -7.285 1 75.88 806 GLY A CA 1
ATOM 6012 C C . GLY A 1 806 ? 6.141 -50.531 -7.418 1 75.88 806 GLY A C 1
ATOM 6013 O O . GLY A 1 806 ? 5.656 -49.531 -6.91 1 75.88 806 GLY A O 1
ATOM 6014 N N . GLU A 1 807 ? 7.152 -50.531 -8.281 1 80.56 807 GLU A N 1
ATOM 6015 C CA . GLU A 1 807 ? 8.023 -49.375 -8.414 1 80.56 807 GLU A CA 1
ATOM 6016 C C . GLU A 1 807 ? 7.379 -48.281 -9.281 1 80.56 807 GLU A C 1
ATOM 6018 O O . GLU A 1 807 ? 7.809 -47.125 -9.281 1 80.56 807 GLU A O 1
ATOM 6023 N N . TYR A 1 808 ? 6.297 -48.625 -9.922 1 87.06 808 TYR A N 1
ATOM 6024 C CA . TYR A 1 808 ? 5.652 -47.656 -10.812 1 87.06 808 TYR A CA 1
ATOM 6025 C C . TYR A 1 808 ? 4.324 -47.188 -10.234 1 87.06 808 TYR A C 1
ATOM 6027 O O . TYR A 1 808 ? 3.48 -46.656 -10.953 1 87.06 808 TYR A O 1
ATOM 6035 N N . GLU A 1 809 ? 4.148 -47.375 -8.977 1 87.56 809 GLU A N 1
ATOM 6036 C CA . GLU A 1 809 ? 2.885 -47.031 -8.336 1 87.56 809 GLU A CA 1
ATOM 6037 C C . GLU A 1 809 ? 2.699 -45.531 -8.281 1 87.56 809 GLU A C 1
ATOM 6039 O O . GLU A 1 809 ? 3.658 -44.781 -8.047 1 87.56 809 GLU A O 1
ATOM 6044 N N . GLU A 1 810 ? 1.466 -45.062 -8.539 1 89.25 810 GLU A N 1
ATOM 6045 C CA . GLU A 1 810 ? 1.062 -43.688 -8.359 1 89.25 810 GLU A CA 1
ATOM 6046 C C . GLU A 1 810 ? 0.073 -43.531 -7.207 1 89.25 810 GLU A C 1
ATOM 6048 O O . GLU A 1 810 ? -0.696 -44.469 -6.926 1 89.25 810 GLU A O 1
ATOM 6053 N N . PRO A 1 811 ? 0.15 -42.406 -6.547 1 90.75 811 PRO A N 1
ATOM 6054 C CA . PRO A 1 811 ? -0.855 -42.219 -5.504 1 90.75 811 PRO A CA 1
ATOM 6055 C C . PRO A 1 811 ? -2.283 -42.25 -6.043 1 90.75 811 PRO A C 1
ATOM 6057 O O . PRO A 1 811 ? -2.549 -41.781 -7.145 1 90.75 811 PRO A O 1
ATOM 6060 N N . CYS A 1 812 ? -3.201 -42.75 -5.219 1 90.75 812 CYS A N 1
ATOM 6061 C CA . CYS A 1 812 ? -4.57 -42.938 -5.691 1 90.75 812 CYS A CA 1
ATOM 6062 C C . CYS A 1 812 ? -5.48 -41.844 -5.148 1 90.75 812 CYS A C 1
ATOM 6064 O O . CYS A 1 812 ? -6.543 -41.562 -5.711 1 90.75 812 CYS A O 1
ATOM 6066 N N . LEU A 1 813 ? -5.055 -41.281 -4.035 1 93.44 813 LEU A N 1
ATOM 6067 C CA . LEU A 1 813 ? -5.938 -40.344 -3.342 1 93.44 813 LEU A CA 1
ATOM 6068 C C . LEU A 1 813 ? -5.125 -39.312 -2.576 1 93.44 813 LEU A C 1
ATOM 6070 O O . LEU A 1 813 ? -4.098 -39.625 -1.978 1 93.44 813 LEU A O 1
ATOM 6074 N N . SER A 1 814 ? -5.57 -38.062 -2.652 1 95.88 814 SER A N 1
ATOM 6075 C CA . SER A 1 814 ? -5.07 -37.031 -1.763 1 95.88 814 SER A CA 1
ATOM 6076 C C . SER A 1 814 ? -6.098 -36.688 -0.69 1 95.88 814 SER A C 1
ATOM 6078 O O . SER A 1 814 ? -7.262 -36.438 -0.998 1 95.88 814 SER A O 1
ATOM 6080 N N . VAL A 1 815 ? -5.68 -36.688 0.542 1 97.19 815 VAL A N 1
ATOM 6081 C CA . VAL A 1 815 ? -6.523 -36.344 1.681 1 97.19 815 VAL A CA 1
ATOM 6082 C C . VAL A 1 815 ? -5.969 -35.094 2.377 1 97.19 815 VAL A C 1
ATOM 6084 O O . VAL A 1 815 ? -4.812 -35.094 2.801 1 97.19 815 VAL A O 1
ATOM 6087 N N . ALA A 1 816 ? -6.852 -34.094 2.537 1 98.5 816 ALA A N 1
ATOM 6088 C CA . ALA A 1 816 ? -6.363 -32.875 3.143 1 98.5 816 ALA A CA 1
ATOM 6089 C C . ALA A 1 816 ? -7.316 -32.375 4.23 1 98.5 816 ALA A C 1
ATOM 6091 O O . ALA A 1 816 ? -8.508 -32.688 4.207 1 98.5 816 ALA A O 1
ATOM 6092 N N . CYS A 1 817 ? -6.781 -31.703 5.191 1 98.12 817 CYS A N 1
ATOM 6093 C CA . CYS A 1 817 ? -7.539 -31 6.215 1 98.12 817 CYS A CA 1
ATOM 6094 C C . CYS A 1 817 ? -7.27 -29.5 6.156 1 98.12 817 CYS A C 1
ATOM 6096 O O . CYS A 1 817 ? -6.211 -29.078 5.684 1 98.12 817 CYS A O 1
ATOM 6098 N N . SER A 1 818 ? -8.234 -28.781 6.582 1 97.06 818 SER A N 1
ATOM 6099 C CA . SER A 1 818 ? -8.133 -27.328 6.602 1 97.06 818 SER A CA 1
ATOM 6100 C C . SER A 1 818 ? -8 -26.797 8.023 1 97.06 818 SER A C 1
ATOM 6102 O O . SER A 1 818 ? -8.383 -27.469 8.984 1 97.06 818 SER A O 1
ATOM 6104 N N . GLY A 1 819 ? -7.352 -25.609 8.188 1 95.38 819 GLY A N 1
ATOM 6105 C CA . GLY A 1 819 ? -7.254 -24.891 9.453 1 95.38 819 GLY A CA 1
ATOM 6106 C C . GLY A 1 819 ? -7.086 -23.406 9.289 1 95.38 819 GLY A C 1
ATOM 6107 O O . GLY A 1 819 ? -6.816 -22.922 8.188 1 95.38 819 GLY A O 1
ATOM 6108 N N . ALA A 1 820 ? -7.277 -22.656 10.406 1 91.25 820 ALA A N 1
ATOM 6109 C CA . ALA A 1 820 ? -7.035 -21.219 10.414 1 91.25 820 ALA A CA 1
ATOM 6110 C C . ALA A 1 820 ? -5.543 -20.906 10.305 1 91.25 820 ALA A C 1
ATOM 6112 O O . ALA A 1 820 ? -5.152 -19.844 9.82 1 91.25 820 ALA A O 1
ATOM 6113 N N . THR A 1 821 ? -4.793 -21.797 10.805 1 94.31 821 THR A N 1
ATOM 6114 C CA . THR A 1 821 ? -3.342 -21.719 10.68 1 94.31 821 THR A CA 1
ATOM 6115 C C . THR A 1 821 ? -2.787 -23 10.062 1 94.31 821 THR A C 1
ATOM 6117 O O . THR A 1 821 ? -3.469 -24.031 10.023 1 94.31 821 THR A O 1
ATOM 6120 N N . ARG A 1 822 ? -1.624 -22.953 9.555 1 96.56 822 ARG A N 1
ATOM 6121 C CA . ARG A 1 822 ? -0.953 -24.109 8.992 1 96.56 822 ARG A CA 1
ATOM 6122 C C . ARG A 1 822 ? -0.775 -25.203 10.047 1 96.56 822 ARG A C 1
ATOM 6124 O O . ARG A 1 822 ? -0.987 -26.391 9.766 1 96.56 822 ARG A O 1
ATOM 6131 N N . ALA A 1 823 ? -0.388 -24.75 11.25 1 96.38 823 ALA A N 1
ATOM 6132 C CA . ALA A 1 823 ? -0.187 -25.688 12.344 1 96.38 823 ALA A CA 1
ATOM 6133 C C . ALA A 1 823 ? -1.47 -26.453 12.656 1 96.38 823 ALA A C 1
ATOM 6135 O O . ALA A 1 823 ? -1.439 -27.672 12.867 1 96.38 823 ALA A O 1
ATOM 6136 N N . GLU A 1 824 ? -2.541 -25.75 12.633 1 96.31 824 GLU A N 1
ATOM 6137 C CA . GLU A 1 824 ? -3.83 -26.391 12.898 1 96.31 824 GLU A CA 1
ATOM 6138 C C . GLU A 1 824 ? -4.195 -27.391 11.805 1 96.31 824 GLU A C 1
ATOM 6140 O O . GLU A 1 824 ? -4.672 -28.484 12.086 1 96.31 824 GLU A O 1
ATOM 6145 N N . ALA A 1 825 ? -4.008 -27.031 10.578 1 97.62 825 ALA A N 1
ATOM 6146 C CA . ALA A 1 825 ? -4.293 -27.922 9.461 1 97.62 825 ALA A CA 1
ATOM 6147 C C . ALA A 1 825 ? -3.461 -29.203 9.547 1 97.62 825 ALA A C 1
ATOM 6149 O O . ALA A 1 825 ? -3.977 -30.297 9.352 1 97.62 825 ALA A O 1
ATOM 6150 N N . CYS A 1 826 ? -2.172 -29.062 9.867 1 97.75 826 CYS A N 1
ATOM 6151 C CA . CYS A 1 826 ? -1.268 -30.203 9.977 1 97.75 826 CYS A CA 1
ATOM 6152 C C . CYS A 1 826 ? -1.678 -31.109 11.133 1 97.75 826 CYS A C 1
ATOM 6154 O O . CYS A 1 826 ? -1.664 -32.344 10.992 1 97.75 826 CYS A O 1
ATOM 6156 N N . LEU A 1 827 ? -2.025 -30.516 12.258 1 97.19 827 LEU A N 1
ATOM 6157 C CA . LEU A 1 827 ? -2.426 -31.297 13.43 1 97.19 827 LEU A CA 1
ATOM 6158 C C . LEU A 1 827 ? -3.699 -32.094 13.148 1 97.19 827 LEU A C 1
ATOM 6160 O O . LEU A 1 827 ? -3.803 -33.25 13.516 1 97.19 827 LEU A O 1
ATOM 6164 N N . ARG A 1 828 ? -4.66 -31.422 12.555 1 97.5 828 ARG A N 1
ATOM 6165 C CA . ARG A 1 828 ? -5.906 -32.094 12.195 1 97.5 828 ARG A CA 1
ATOM 6166 C C . ARG A 1 828 ? -5.648 -33.25 11.234 1 97.5 828 ARG A C 1
ATOM 6168 O O . ARG A 1 828 ? -6.227 -34.344 11.383 1 97.5 828 ARG A O 1
ATOM 6175 N N . LEU A 1 829 ? -4.82 -33.062 10.273 1 98.06 829 LEU A N 1
ATOM 6176 C CA . LEU A 1 829 ? -4.504 -34.094 9.297 1 98.06 829 LEU A CA 1
ATOM 6177 C C . LEU A 1 829 ? -3.795 -35.25 9.961 1 98.06 829 LEU A C 1
ATOM 6179 O O . LEU A 1 829 ? -4.109 -36.406 9.688 1 98.06 829 LEU A O 1
ATOM 6183 N N . LEU A 1 830 ? -2.795 -34.969 10.789 1 97.81 830 LEU A N 1
ATOM 6184 C CA . LEU A 1 830 ? -2.07 -36 11.492 1 97.81 830 LEU A CA 1
ATOM 6185 C C . LEU A 1 830 ? -3.02 -36.875 12.328 1 97.81 830 LEU A C 1
ATOM 6187 O O . LEU A 1 830 ? -2.951 -38.094 12.305 1 97.81 830 LEU A O 1
ATOM 6191 N N . GLY A 1 831 ? -3.904 -36.188 13.094 1 97.5 831 GLY A N 1
ATOM 6192 C CA . GLY A 1 831 ? -4.891 -36.906 13.883 1 97.5 831 GLY A CA 1
ATOM 6193 C C . GLY A 1 831 ? -5.785 -37.812 13.047 1 97.5 831 GLY A C 1
ATOM 6194 O O . GLY A 1 831 ? -6.051 -38.969 13.422 1 97.5 831 GLY A O 1
ATOM 6195 N N . LEU A 1 832 ? -6.27 -37.281 11.969 1 97.12 832 LEU A N 1
ATOM 6196 C CA . LEU A 1 832 ? -7.109 -38.062 11.047 1 97.12 832 LEU A CA 1
ATOM 6197 C C . LEU A 1 832 ? -6.367 -39.281 10.523 1 97.12 832 LEU A C 1
ATOM 6199 O O . LEU A 1 832 ? -6.922 -40.375 10.492 1 97.12 832 LEU A O 1
ATOM 6203 N N . CYS A 1 833 ? -5.129 -39.125 10.055 1 97.12 833 CYS A N 1
ATOM 6204 C CA . CYS A 1 833 ? -4.332 -40.188 9.469 1 97.12 833 CYS A CA 1
ATOM 6205 C C . CYS A 1 833 ? -4.035 -41.281 10.5 1 97.12 833 CYS A C 1
ATOM 6207 O O . CYS A 1 833 ? -3.992 -42.469 10.172 1 97.12 833 CYS A O 1
ATOM 6209 N N . GLN A 1 834 ? -3.818 -40.875 11.742 1 96.31 834 GLN A N 1
ATOM 6210 C CA . GLN A 1 834 ? -3.6 -41.812 12.812 1 96.31 834 GLN A CA 1
ATOM 6211 C C . GLN A 1 834 ? -4.867 -42.625 13.109 1 96.31 834 GLN A C 1
ATOM 6213 O O . GLN A 1 834 ? -4.82 -43.844 13.281 1 96.31 834 GLN A O 1
ATOM 6218 N N . ALA A 1 835 ? -5.957 -41.938 13.109 1 94.81 835 ALA A N 1
ATOM 6219 C CA . ALA A 1 835 ? -7.238 -42.594 13.406 1 94.81 835 ALA A CA 1
ATOM 6220 C C . ALA A 1 835 ? -7.617 -43.594 12.32 1 94.81 835 ALA A C 1
ATOM 6222 O O . ALA A 1 835 ? -8.219 -44.625 12.609 1 94.81 835 ALA A O 1
ATOM 6223 N N . LEU A 1 836 ? -7.238 -43.344 11.078 1 94.5 836 LEU A N 1
ATOM 6224 C CA . LEU A 1 836 ? -7.68 -44.156 9.961 1 94.5 836 LEU A CA 1
ATOM 6225 C C . LEU A 1 836 ? -6.609 -45.188 9.578 1 94.5 836 LEU A C 1
ATOM 6227 O O . LEU A 1 836 ? -6.801 -45.969 8.656 1 94.5 836 LEU A O 1
ATOM 6231 N N . GLY A 1 837 ? -5.434 -45.031 10.195 1 92.94 837 GLY A N 1
ATOM 6232 C CA . GLY A 1 837 ? -4.359 -45.969 9.914 1 92.94 837 GLY A CA 1
ATOM 6233 C C . GLY A 1 837 ? -3.557 -45.625 8.68 1 92.94 837 GLY A C 1
ATOM 6234 O O . GLY A 1 837 ? -2.904 -46.469 8.086 1 92.94 837 GLY A O 1
ATOM 6235 N N . ILE A 1 838 ? -3.678 -44.438 8.219 1 94.94 838 ILE A N 1
ATOM 6236 C CA . ILE A 1 838 ? -2.867 -43.969 7.105 1 94.94 838 ILE A CA 1
ATOM 6237 C C . ILE A 1 838 ? -1.438 -43.719 7.578 1 94.94 838 ILE A C 1
ATOM 6239 O O . ILE A 1 838 ? -0.479 -43.969 6.852 1 94.94 838 ILE A O 1
ATOM 6243 N N . ASP A 1 839 ? -1.393 -43.156 8.789 1 96.12 839 ASP A N 1
ATOM 6244 C CA . ASP A 1 839 ? -0.088 -43 9.422 1 96.12 839 ASP A CA 1
ATOM 6245 C C . ASP A 1 839 ? 0.477 -44.344 9.891 1 96.12 839 ASP A C 1
ATOM 6247 O O . ASP A 1 839 ? -0.216 -45.094 10.562 1 96.12 839 ASP A O 1
ATOM 6251 N N . SER A 1 840 ? 1.695 -44.594 9.508 1 94.06 840 SER A N 1
ATOM 6252 C CA . SER A 1 840 ? 2.383 -45.812 9.914 1 94.06 840 SER A CA 1
ATOM 6253 C C . SER A 1 840 ? 3.896 -45.625 9.883 1 94.06 840 SER A C 1
ATOM 6255 O O . SER A 1 840 ? 4.398 -44.656 9.328 1 94.06 840 SER A O 1
ATOM 6257 N N . PRO A 1 841 ? 4.602 -46.562 10.492 1 93.38 841 PRO A N 1
ATOM 6258 C CA . PRO A 1 841 ? 6.062 -46.469 10.438 1 93.38 841 PRO A CA 1
ATOM 6259 C C . PRO A 1 841 ? 6.605 -46.5 9.016 1 93.38 841 PRO A C 1
ATOM 6261 O O . PRO A 1 841 ? 7.652 -45.906 8.734 1 93.38 841 PRO A O 1
ATOM 6264 N N . ARG A 1 842 ? 5.93 -47.156 8.109 1 91.81 842 ARG A N 1
ATOM 6265 C CA . ARG A 1 842 ? 6.367 -47.25 6.723 1 91.81 842 ARG A CA 1
ATOM 6266 C C . ARG A 1 842 ? 5.941 -46 5.938 1 91.81 842 ARG A C 1
ATOM 6268 O O . ARG A 1 842 ? 6.441 -45.75 4.836 1 91.81 842 ARG A O 1
ATOM 6275 N N . TYR A 1 843 ? 5.051 -45.375 6.457 1 94.81 843 TYR A N 1
ATOM 6276 C CA . TYR A 1 843 ? 4.555 -44.156 5.855 1 94.81 843 TYR A CA 1
ATOM 6277 C C . TYR A 1 843 ? 4.332 -43.094 6.914 1 94.81 843 TYR A C 1
ATOM 6279 O O . TYR A 1 843 ? 3.191 -42.719 7.207 1 94.81 843 TYR A O 1
ATOM 6287 N N . PRO A 1 844 ? 5.418 -42.5 7.43 1 96.06 844 PRO A N 1
ATOM 6288 C CA . PRO A 1 844 ? 5.352 -41.594 8.578 1 96.06 844 PRO A CA 1
ATOM 6289 C C . PRO A 1 844 ? 4.832 -40.188 8.203 1 96.06 844 PRO A C 1
ATOM 6291 O O . PRO A 1 844 ? 5.617 -39.312 7.863 1 96.06 844 PRO A O 1
ATOM 6294 N N . VAL A 1 845 ? 3.592 -40 8.406 1 96.81 845 VAL A N 1
ATOM 6295 C CA . VAL A 1 845 ? 2.93 -38.781 8.047 1 96.81 845 VAL A CA 1
ATOM 6296 C C . VAL A 1 845 ? 3.514 -37.625 8.867 1 96.81 845 VAL A C 1
ATOM 6298 O O . VAL A 1 845 ? 3.691 -36.5 8.352 1 96.81 845 VAL A O 1
ATOM 6301 N N . GLU A 1 846 ? 3.828 -37.812 10.117 1 95.81 846 GLU A N 1
ATOM 6302 C CA . GLU A 1 846 ? 4.418 -36.781 10.969 1 95.81 846 GLU A CA 1
ATOM 6303 C C . GLU A 1 846 ? 5.719 -36.25 10.383 1 95.81 846 GLU A C 1
ATOM 6305 O O . GLU A 1 846 ? 5.973 -35.062 10.414 1 95.81 846 GLU A O 1
ATOM 6310 N N . TYR A 1 847 ? 6.488 -37.156 9.984 1 94.81 847 TYR A N 1
ATOM 6311 C CA . TYR A 1 847 ? 7.746 -36.781 9.367 1 94.81 847 TYR A CA 1
ATOM 6312 C C . TYR A 1 847 ? 7.496 -35.938 8.125 1 94.81 847 TYR A C 1
ATOM 6314 O O . TYR A 1 847 ? 8.141 -34.875 7.934 1 94.81 847 TYR A O 1
ATOM 6322 N N . PHE A 1 848 ? 6.594 -36.344 7.234 1 95.38 848 PHE A N 1
ATOM 6323 C CA . PHE A 1 848 ? 6.312 -35.625 6 1 95.38 848 PHE A CA 1
ATOM 6324 C C . PHE A 1 848 ? 5.859 -34.188 6.297 1 95.38 848 PHE A C 1
ATOM 6326 O O . PHE A 1 848 ? 6.277 -33.25 5.625 1 95.38 848 PHE A O 1
ATOM 6333 N N . LEU A 1 849 ? 5.055 -34 7.324 1 95.5 849 LEU A N 1
ATOM 6334 C CA . LEU A 1 849 ? 4.469 -32.719 7.66 1 95.5 849 LEU A CA 1
ATOM 6335 C C . LEU A 1 849 ? 5.484 -31.828 8.383 1 95.5 849 LEU A C 1
ATOM 6337 O O . LEU A 1 849 ? 5.312 -30.609 8.453 1 95.5 849 LEU A O 1
ATOM 6341 N N . SER A 1 850 ? 6.523 -32.375 8.945 1 91 850 SER A N 1
ATOM 6342 C CA . SER A 1 850 ? 7.512 -31.625 9.719 1 91 850 SER A CA 1
ATOM 6343 C C . SER A 1 850 ? 8.305 -30.672 8.844 1 91 850 SER A C 1
ATOM 6345 O O . SER A 1 850 ? 8.969 -29.766 9.344 1 91 850 SER A O 1
ATOM 6347 N N . HIS A 1 851 ? 8.195 -30.812 7.562 1 87 851 HIS A N 1
ATOM 6348 C CA . HIS A 1 851 ? 8.938 -29.969 6.629 1 87 851 HIS A CA 1
ATOM 6349 C C . HIS A 1 851 ? 8.18 -28.672 6.348 1 87 851 HIS A C 1
ATOM 6351 O O . HIS A 1 851 ? 8.695 -27.781 5.664 1 87 851 HIS A O 1
ATOM 6357 N N . PHE A 1 852 ? 6.98 -28.578 6.879 1 89.69 852 PHE A N 1
ATOM 6358 C CA . PHE A 1 852 ? 6.172 -27.391 6.656 1 89.69 852 PHE A CA 1
ATOM 6359 C C . PHE A 1 852 ? 6.219 -26.469 7.871 1 89.69 852 PHE A C 1
ATOM 6361 O O . PHE A 1 852 ? 5.254 -26.375 8.625 1 89.69 852 PHE A O 1
ATOM 6368 N N . LYS A 1 853 ? 7.395 -25.859 8.258 1 79.44 853 LYS A N 1
ATOM 6369 C CA . LYS A 1 853 ? 7.516 -24.938 9.391 1 79.44 853 LYS A CA 1
ATOM 6370 C C . LYS A 1 853 ? 7.977 -23.562 8.938 1 79.44 853 LYS A C 1
ATOM 6372 O O . LYS A 1 853 ? 8.695 -23.438 7.945 1 79.44 853 LYS A O 1
ATOM 6377 N N . ASP B 1 1 ? 7.098 25.688 -16.672 1 84.44 1 ASP B N 1
ATOM 6378 C CA . ASP B 1 1 ? 6.848 24.266 -16.406 1 84.44 1 ASP B CA 1
ATOM 6379 C C . ASP B 1 1 ? 8.062 23.594 -15.781 1 84.44 1 ASP B C 1
ATOM 6381 O O . ASP B 1 1 ? 9.188 23.766 -16.266 1 84.44 1 ASP B O 1
ATOM 6385 N N . MET B 1 2 ? 7.844 22.984 -14.688 1 94.38 2 MET B N 1
ATOM 6386 C CA . MET B 1 2 ? 8.914 22.25 -14.031 1 94.38 2 MET B CA 1
ATOM 6387 C C . MET B 1 2 ? 9.297 21.016 -14.844 1 94.38 2 MET B C 1
ATOM 6389 O O . MET B 1 2 ? 8.43 20.281 -15.305 1 94.38 2 MET B O 1
ATOM 6393 N N . THR B 1 3 ? 10.602 20.797 -15.055 1 98 3 THR B N 1
ATOM 6394 C CA . THR B 1 3 ? 11.062 19.688 -15.875 1 98 3 THR B CA 1
ATOM 6395 C C . THR B 1 3 ? 12.195 18.938 -15.18 1 98 3 THR B C 1
ATOM 6397 O O . THR B 1 3 ? 13.25 19.5 -14.906 1 98 3 THR B O 1
ATOM 6400 N N . VAL B 1 4 ? 11.953 17.688 -14.875 1 98.38 4 VAL B N 1
ATOM 6401 C CA . VAL B 1 4 ? 12.984 16.75 -14.469 1 98.38 4 VAL B CA 1
ATOM 6402 C C . VAL B 1 4 ? 13.398 15.891 -15.672 1 98.38 4 VAL B C 1
ATOM 6404 O O . VAL B 1 4 ? 12.609 15.086 -16.172 1 98.38 4 VAL B O 1
ATOM 6407 N N . CYS B 1 5 ? 14.602 16.078 -16.047 1 98.44 5 CYS B N 1
ATOM 6408 C CA . CYS B 1 5 ? 15.07 15.406 -17.266 1 98.44 5 CYS B CA 1
ATOM 6409 C C . CYS B 1 5 ? 15.938 14.195 -16.906 1 98.44 5 CYS B C 1
ATOM 6411 O O . CYS B 1 5 ? 16.906 14.32 -16.156 1 98.44 5 CYS B O 1
ATOM 6413 N N . ILE B 1 6 ? 15.586 13.07 -17.391 1 97.69 6 ILE B N 1
ATOM 6414 C CA . ILE B 1 6 ? 16.391 11.859 -17.281 1 97.69 6 ILE B CA 1
ATOM 6415 C C . ILE B 1 6 ? 17.031 11.539 -18.641 1 97.69 6 ILE B C 1
ATOM 6417 O O . ILE B 1 6 ? 16.328 11.297 -19.609 1 97.69 6 ILE B O 1
ATOM 6421 N N . LEU B 1 7 ? 18.328 11.523 -18.688 1 96.69 7 LEU B N 1
ATOM 6422 C CA . LEU B 1 7 ? 19.078 11.297 -19.906 1 96.69 7 LEU B CA 1
ATOM 6423 C C . LEU B 1 7 ? 19.453 9.828 -20.062 1 96.69 7 LEU B C 1
ATOM 6425 O O . LEU B 1 7 ? 19.938 9.211 -19.109 1 96.69 7 LEU B O 1
ATOM 6429 N N . GLY B 1 8 ? 19.188 9.281 -21.219 1 93.06 8 GLY B N 1
ATOM 6430 C CA . GLY B 1 8 ? 19.688 7.953 -21.531 1 93.06 8 GLY B CA 1
ATOM 6431 C C . GLY B 1 8 ? 18.656 6.867 -21.328 1 93.06 8 GLY B C 1
ATOM 6432 O O . GLY B 1 8 ? 17.453 7.102 -21.5 1 93.06 8 GLY B O 1
ATOM 6433 N N . SER B 1 9 ? 19.125 5.699 -21.016 1 88.12 9 SER B N 1
ATOM 6434 C CA . SER B 1 9 ? 18.281 4.516 -20.906 1 88.12 9 SER B CA 1
ATOM 6435 C C . SER B 1 9 ? 17.344 4.629 -19.703 1 88.12 9 SER B C 1
ATOM 6437 O O . SER B 1 9 ? 17.766 5.016 -18.609 1 88.12 9 SER B O 1
ATOM 6439 N N . PRO B 1 10 ? 16.062 4.27 -19.938 1 88 10 PRO B N 1
ATOM 6440 C CA . PRO B 1 10 ? 15.086 4.336 -18.844 1 88 10 PRO B CA 1
ATOM 6441 C C . PRO B 1 10 ? 15.141 3.111 -17.938 1 88 10 PRO B C 1
ATOM 6443 O O . PRO B 1 10 ? 14.43 3.053 -16.938 1 88 10 PRO B O 1
ATOM 6446 N N . THR B 1 11 ? 15.859 2.117 -18.141 1 82.81 11 THR B N 1
ATOM 6447 C CA . THR B 1 11 ? 15.781 0.799 -17.516 1 82.81 11 THR B CA 1
ATOM 6448 C C . THR B 1 11 ? 15.797 0.917 -16 1 82.81 11 THR B C 1
ATOM 6450 O O . THR B 1 11 ? 14.945 0.336 -15.32 1 82.81 11 THR B O 1
ATOM 6453 N N . ALA B 1 12 ? 16.672 1.762 -15.508 1 86.44 12 ALA B N 1
ATOM 6454 C CA . ALA B 1 12 ? 16.766 1.866 -14.055 1 86.44 12 ALA B CA 1
ATOM 6455 C C . ALA B 1 12 ? 15.852 2.953 -13.508 1 86.44 12 ALA B C 1
ATOM 6457 O O . ALA B 1 12 ? 15.594 3.021 -12.305 1 86.44 12 ALA B O 1
ATOM 6458 N N . PHE B 1 13 ? 15.211 3.725 -14.391 1 93.75 13 PHE B N 1
ATOM 6459 C CA . PHE B 1 13 ? 14.508 4.906 -13.914 1 93.75 13 PHE B CA 1
ATOM 6460 C C . PHE B 1 13 ? 13.016 4.812 -14.219 1 93.75 13 PHE B C 1
ATOM 6462 O O . PHE B 1 13 ? 12.227 5.652 -13.773 1 93.75 13 PHE B O 1
ATOM 6469 N N . LEU B 1 14 ? 12.648 3.779 -14.93 1 94.5 14 LEU B N 1
ATOM 6470 C CA . LEU B 1 14 ? 11.281 3.717 -15.422 1 94.5 14 LEU B CA 1
ATOM 6471 C C . LEU B 1 14 ? 10.281 3.781 -14.273 1 94.5 14 LEU B C 1
ATOM 6473 O O . LEU B 1 14 ? 9.336 4.566 -14.312 1 94.5 14 LEU B O 1
ATOM 6477 N N . PRO B 1 15 ? 10.477 2.98 -13.148 1 93.69 15 PRO B N 1
ATOM 6478 C CA . PRO B 1 15 ? 9.523 3.094 -12.047 1 93.69 15 PRO B CA 1
ATOM 6479 C C . PRO B 1 15 ? 9.477 4.496 -11.438 1 93.69 15 PRO B C 1
ATOM 6481 O O . PRO B 1 15 ? 8.422 4.941 -10.984 1 93.69 15 PRO B O 1
ATOM 6484 N N . ILE B 1 16 ? 10.578 5.188 -11.453 1 95.94 16 ILE B N 1
ATOM 6485 C CA . ILE B 1 16 ? 10.68 6.539 -10.914 1 95.94 16 ILE B CA 1
ATOM 6486 C C . ILE B 1 16 ? 9.953 7.516 -11.836 1 95.94 16 ILE B C 1
ATOM 6488 O O . ILE B 1 16 ? 9.211 8.383 -11.367 1 95.94 16 ILE B O 1
ATOM 6492 N N . LEU B 1 17 ? 10.164 7.32 -13.172 1 96.75 17 LEU B N 1
ATOM 6493 C CA . LEU B 1 17 ? 9.492 8.141 -14.18 1 96.75 17 LEU B CA 1
ATOM 6494 C C . LEU B 1 17 ? 7.977 7.996 -14.078 1 96.75 17 LEU B C 1
ATOM 6496 O O . LEU B 1 17 ? 7.25 8.992 -14.117 1 96.75 17 LEU B O 1
ATOM 6500 N N . LEU B 1 18 ? 7.566 6.797 -13.898 1 93.69 18 LEU B N 1
ATOM 6501 C CA . LEU B 1 18 ? 6.133 6.531 -13.805 1 93.69 18 LEU B CA 1
ATOM 6502 C C . LEU B 1 18 ? 5.547 7.152 -12.539 1 93.69 18 LEU B C 1
ATOM 6504 O O . LEU B 1 18 ? 4.508 7.812 -12.594 1 93.69 18 LEU B O 1
ATOM 6508 N N . GLU B 1 19 ? 6.203 6.988 -11.43 1 94.06 19 GLU B N 1
ATOM 6509 C CA . GLU B 1 19 ? 5.742 7.559 -10.164 1 94.06 19 GLU B CA 1
ATOM 6510 C C . GLU B 1 19 ? 5.75 9.086 -10.211 1 94.06 19 GLU B C 1
ATOM 6512 O O . GLU B 1 19 ? 4.793 9.727 -9.773 1 94.06 19 GLU B O 1
ATOM 6517 N N . GLY B 1 20 ? 6.836 9.633 -10.719 1 95.94 20 GLY B N 1
ATOM 6518 C CA . GLY B 1 20 ? 6.914 11.078 -10.852 1 95.94 20 GLY B CA 1
ATOM 6519 C C . GLY B 1 20 ? 5.836 11.656 -11.742 1 95.94 20 GLY B C 1
ATOM 6520 O O . GLY B 1 20 ? 5.309 12.742 -11.461 1 95.94 20 GLY B O 1
ATOM 6521 N N . GLY B 1 21 ? 5.562 10.953 -12.836 1 94.19 21 GLY B N 1
ATOM 6522 C CA . GLY B 1 21 ? 4.488 11.383 -13.719 1 94.19 21 GLY B CA 1
ATOM 6523 C C . GLY B 1 21 ? 3.133 11.406 -13.039 1 94.19 21 GLY B C 1
ATOM 6524 O O . GLY B 1 21 ? 2.314 12.289 -13.312 1 94.19 21 GLY B O 1
ATOM 6525 N N . THR B 1 22 ? 2.924 10.484 -12.195 1 90.31 22 THR B N 1
ATOM 6526 C CA . THR B 1 22 ? 1.671 10.445 -11.453 1 90.31 22 THR B CA 1
ATOM 6527 C C . THR B 1 22 ? 1.587 11.609 -10.469 1 90.31 22 THR B C 1
ATOM 6529 O O . THR B 1 22 ? 0.528 12.219 -10.312 1 90.31 22 THR B O 1
ATOM 6532 N N . ARG B 1 23 ? 2.66 11.969 -9.906 1 92.06 23 ARG B N 1
ATOM 6533 C CA . ARG B 1 23 ? 2.715 13 -8.875 1 92.06 23 ARG B CA 1
ATOM 6534 C C . ARG B 1 23 ? 2.652 14.391 -9.5 1 92.06 23 ARG B C 1
ATOM 6536 O O . ARG B 1 23 ? 2.031 15.297 -8.945 1 92.06 23 ARG B O 1
ATOM 6543 N N . CYS B 1 24 ? 3.422 14.547 -10.539 1 94.69 24 CYS B N 1
ATOM 6544 C CA . CYS B 1 24 ? 3.486 15.805 -11.289 1 94.69 24 CYS B CA 1
ATOM 6545 C C . CYS B 1 24 ? 3.389 15.547 -12.789 1 94.69 24 CYS B C 1
ATOM 6547 O O . CYS B 1 24 ? 4.402 15.516 -13.484 1 94.69 24 CYS B O 1
ATOM 6549 N N . PRO B 1 25 ? 2.154 15.461 -13.289 1 92.69 25 PRO B N 1
ATOM 6550 C CA . PRO B 1 25 ? 1.96 15.086 -14.688 1 92.69 25 PRO B CA 1
ATOM 6551 C C . PRO B 1 25 ? 2.699 16 -15.656 1 92.69 25 PRO B C 1
ATOM 6553 O O . PRO B 1 25 ? 2.516 17.219 -15.617 1 92.69 25 PRO B O 1
ATOM 6556 N N . GLY B 1 26 ? 3.543 15.43 -16.422 1 94.94 26 GLY B N 1
ATOM 6557 C CA . GLY B 1 26 ? 4.25 16.156 -17.469 1 94.94 26 GLY B CA 1
ATOM 6558 C C . GLY B 1 26 ? 5.613 16.656 -17.016 1 94.94 26 GLY B C 1
ATOM 6559 O O . GLY B 1 26 ? 6.426 17.078 -17.844 1 94.94 26 GLY B O 1
ATOM 6560 N N . ALA B 1 27 ? 5.91 16.547 -15.742 1 96.94 27 ALA B N 1
ATOM 6561 C CA . ALA B 1 27 ? 7.148 17.109 -15.211 1 96.94 27 ALA B CA 1
ATOM 6562 C C . ALA B 1 27 ? 8.336 16.188 -15.492 1 96.94 27 ALA B C 1
ATOM 6564 O O . ALA B 1 27 ? 9.461 16.656 -15.672 1 96.94 27 ALA B O 1
ATOM 6565 N N . MET B 1 28 ? 8.117 14.867 -15.516 1 97.62 28 MET B N 1
ATOM 6566 C CA . MET B 1 28 ? 9.172 13.898 -15.797 1 97.62 28 MET B CA 1
ATOM 6567 C C . MET B 1 28 ? 9.352 13.703 -17.297 1 97.62 28 MET B C 1
ATOM 6569 O O . MET B 1 28 ? 8.406 13.32 -18 1 97.62 28 MET B O 1
ATOM 6573 N N . VAL B 1 29 ? 10.562 13.945 -17.781 1 98.25 29 VAL B N 1
ATOM 6574 C CA . VAL B 1 29 ? 10.812 13.852 -19.219 1 98.25 29 VAL B CA 1
ATOM 6575 C C . VAL B 1 29 ? 12.047 12.984 -19.469 1 98.25 29 VAL B C 1
ATOM 6577 O O . VAL B 1 29 ? 13.117 13.242 -18.922 1 98.25 29 VAL B O 1
ATOM 6580 N N . LEU B 1 30 ? 11.859 11.953 -20.203 1 97.88 30 LEU B N 1
ATOM 6581 C CA . LEU B 1 30 ? 12.945 11.062 -20.609 1 97.88 30 LEU B CA 1
ATOM 6582 C C . LEU B 1 30 ? 13.539 11.508 -21.953 1 97.88 30 LEU B C 1
ATOM 6584 O O . LEU B 1 30 ? 12.805 11.695 -22.922 1 97.88 30 LEU B O 1
ATOM 6588 N N . CYS B 1 31 ? 14.805 11.789 -21.969 1 97.81 31 CYS B N 1
ATOM 6589 C CA . CYS B 1 31 ? 15.539 12.133 -23.172 1 97.81 31 CYS B CA 1
ATOM 6590 C C . CYS B 1 31 ? 16.359 10.945 -23.672 1 97.81 31 CYS B C 1
ATOM 6592 O O . CYS B 1 31 ? 17.359 10.578 -23.062 1 97.81 31 CYS B O 1
ATOM 6594 N N . LEU B 1 32 ? 16.062 10.422 -24.844 1 95.25 32 LEU B N 1
ATOM 6595 C CA . LEU B 1 32 ? 16.641 9.172 -25.312 1 95.25 32 LEU B CA 1
ATOM 6596 C C . LEU B 1 32 ? 17.719 9.438 -26.375 1 95.25 32 LEU B C 1
ATOM 6598 O O . LEU B 1 32 ? 18.391 8.508 -26.828 1 95.25 32 LEU B O 1
ATOM 6602 N N . SER B 1 33 ? 17.859 10.773 -26.781 1 94.75 33 SER B N 1
ATOM 6603 C CA . SER B 1 33 ? 18.797 11.102 -27.844 1 94.75 33 SER B CA 1
ATOM 6604 C C . SER B 1 33 ? 19.438 12.469 -27.625 1 94.75 33 SER B C 1
ATOM 6606 O O . SER B 1 33 ? 18.766 13.398 -27.172 1 94.75 33 SER B O 1
ATOM 6608 N N . PRO B 1 34 ? 20.719 12.586 -27.938 1 94.81 34 PRO B N 1
ATOM 6609 C CA . PRO B 1 34 ? 21.359 13.898 -27.812 1 94.81 34 PRO B CA 1
ATOM 6610 C C . PRO B 1 34 ? 20.75 14.945 -28.734 1 94.81 34 PRO B C 1
ATOM 6612 O O . PRO B 1 34 ? 20.875 16.141 -28.484 1 94.81 34 PRO B O 1
ATOM 6615 N N . THR B 1 35 ? 20.062 14.492 -29.812 1 96.5 35 THR B N 1
ATOM 6616 C CA . THR B 1 35 ? 19.469 15.422 -30.766 1 96.5 35 THR B CA 1
ATOM 6617 C C . THR B 1 35 ? 18.203 16.062 -30.172 1 96.5 35 THR B C 1
ATOM 6619 O O . THR B 1 35 ? 17.688 17.031 -30.734 1 96.5 35 THR B O 1
ATOM 6622 N N . TRP B 1 36 ? 17.766 15.523 -29.062 1 97.88 36 TRP B N 1
ATOM 6623 C CA . TRP B 1 36 ? 16.531 16.016 -28.453 1 97.88 36 TRP B CA 1
ATOM 6624 C C . TRP B 1 36 ? 16.812 17.172 -27.5 1 97.88 36 TRP B C 1
ATOM 6626 O O . TRP B 1 36 ? 15.891 17.781 -26.969 1 97.88 36 TRP B O 1
ATOM 6636 N N . ALA B 1 37 ? 18.094 17.5 -27.266 1 97.56 37 ALA B N 1
ATOM 6637 C CA . ALA B 1 37 ? 18.453 18.516 -26.266 1 97.56 37 ALA B CA 1
ATOM 6638 C C . ALA B 1 37 ? 19.578 19.422 -26.797 1 97.56 37 ALA B C 1
ATOM 6640 O O . ALA B 1 37 ? 20.312 19.047 -27.703 1 97.56 37 ALA B O 1
ATOM 6641 N N . SER B 1 38 ? 19.609 20.641 -26.266 1 97.31 38 SER B N 1
ATOM 6642 C CA . SER B 1 38 ? 20.672 21.594 -26.562 1 97.31 38 SER B CA 1
ATOM 6643 C C . SER B 1 38 ? 21.109 22.344 -25.312 1 97.31 38 SER B C 1
ATOM 6645 O O . SER B 1 38 ? 20.344 22.453 -24.344 1 97.31 38 SER B O 1
ATOM 6647 N N . ARG B 1 39 ? 22.312 22.75 -25.281 1 97.19 39 ARG B N 1
ATOM 6648 C CA . ARG B 1 39 ? 22.859 23.562 -24.203 1 97.19 39 ARG B CA 1
ATOM 6649 C C . ARG B 1 39 ? 23.016 25.016 -24.641 1 97.19 39 ARG B C 1
ATOM 6651 O O . ARG B 1 39 ? 23.547 25.281 -25.719 1 97.19 39 ARG B O 1
ATOM 6658 N N . VAL B 1 40 ? 22.594 25.891 -23.797 1 97.62 40 VAL B N 1
ATOM 6659 C CA . VAL B 1 40 ? 22.781 27.328 -24.047 1 97.62 40 VAL B CA 1
ATOM 6660 C C . VAL B 1 40 ? 23.422 27.969 -22.812 1 97.62 40 VAL B C 1
ATOM 6662 O O . VAL B 1 40 ? 23.219 27.516 -21.688 1 97.62 40 VAL B O 1
ATOM 6665 N N . PRO B 1 41 ? 24.234 28.984 -22.984 1 97 41 PRO B N 1
ATOM 6666 C CA . PRO B 1 41 ? 24.797 29.656 -21.812 1 97 41 PRO B CA 1
ATOM 6667 C C . PRO B 1 41 ? 23.734 30.141 -20.828 1 97 41 PRO B C 1
ATOM 6669 O O . PRO B 1 41 ? 22.703 30.672 -21.25 1 97 41 PRO B O 1
ATOM 6672 N N . SER B 1 42 ? 24.016 29.953 -19.609 1 96.31 42 SER B N 1
ATOM 6673 C CA . SER B 1 42 ? 23.062 30.328 -18.562 1 96.31 42 SER B CA 1
ATOM 6674 C C . SER B 1 42 ? 22.953 31.844 -18.438 1 96.31 42 SER B C 1
ATOM 6676 O O . SER B 1 42 ? 23.953 32.562 -18.516 1 96.31 42 SER B O 1
ATOM 6678 N N . GLU B 1 43 ? 21.844 32.312 -18.219 1 90.62 43 GLU B N 1
ATOM 6679 C CA . GLU B 1 43 ? 21.625 33.75 -18.016 1 90.62 43 GLU B CA 1
ATOM 6680 C C . GLU B 1 43 ? 21.891 34.156 -16.562 1 90.62 43 GLU B C 1
ATOM 6682 O O . GLU B 1 43 ? 22.234 35.281 -16.281 1 90.62 43 GLU B O 1
ATOM 6687 N N . THR B 1 44 ? 21.781 33.25 -15.727 1 88.38 44 THR B N 1
ATOM 6688 C CA . THR B 1 44 ? 21.797 33.562 -14.305 1 88.38 44 THR B CA 1
ATOM 6689 C C . THR B 1 44 ? 23.109 33.125 -13.664 1 88.38 44 THR B C 1
ATOM 6691 O O . THR B 1 44 ? 23.484 33.625 -12.602 1 88.38 44 THR B O 1
ATOM 6694 N N . SER B 1 45 ? 23.766 32.219 -14.289 1 91.69 45 SER B N 1
ATOM 6695 C CA . SER B 1 45 ? 25.016 31.672 -13.734 1 91.69 45 SER B CA 1
ATOM 6696 C C . SER B 1 45 ? 26.125 31.672 -14.773 1 91.69 45 SER B C 1
ATOM 6698 O O . SER B 1 45 ? 26.297 30.703 -15.5 1 91.69 45 SER B O 1
ATOM 6700 N N . PRO B 1 46 ? 26.922 32.656 -14.688 1 91.06 46 PRO B N 1
ATOM 6701 C CA . PRO B 1 46 ? 28 32.75 -15.688 1 91.06 46 PRO B CA 1
ATOM 6702 C C . PRO B 1 46 ? 28.922 31.547 -15.672 1 91.06 46 PRO B C 1
ATOM 6704 O O . PRO B 1 46 ? 29.266 31.047 -14.602 1 91.06 46 PRO B O 1
ATOM 6707 N N . GLY B 1 47 ? 29.188 31.062 -16.844 1 92.38 47 GLY B N 1
ATOM 6708 C CA . GLY B 1 47 ? 30.109 29.938 -16.953 1 92.38 47 GLY B CA 1
ATOM 6709 C C . GLY B 1 47 ? 29.406 28.594 -16.984 1 92.38 47 GLY B C 1
ATOM 6710 O O . GLY B 1 47 ? 30.031 27.562 -17.203 1 92.38 47 GLY B O 1
ATOM 6711 N N . THR B 1 48 ? 28.172 28.609 -16.75 1 96.69 48 THR B N 1
ATOM 6712 C CA . THR B 1 48 ? 27.406 27.359 -16.766 1 96.69 48 THR B CA 1
ATOM 6713 C C . THR B 1 48 ? 26.422 27.359 -17.938 1 96.69 48 THR B C 1
ATOM 6715 O O . THR B 1 48 ? 26.359 28.312 -18.719 1 96.69 48 THR B O 1
ATOM 6718 N N . TRP B 1 49 ? 25.75 26.219 -18.078 1 97.81 49 TRP B N 1
ATOM 6719 C CA . TRP B 1 49 ? 24.859 26.031 -19.219 1 97.81 49 TRP B CA 1
ATOM 6720 C C . TRP B 1 49 ? 23.453 25.656 -18.766 1 97.81 49 TRP B C 1
ATOM 6722 O O . TRP B 1 49 ? 23.297 24.953 -17.766 1 97.81 49 TRP B O 1
ATOM 6732 N N . SER B 1 50 ? 22.469 26.141 -19.516 1 97.94 50 SER B N 1
ATOM 6733 C CA . SER B 1 50 ? 21.094 25.656 -19.375 1 97.94 50 SER B CA 1
ATOM 6734 C C . SER B 1 50 ? 20.781 24.547 -20.375 1 97.94 50 SER B C 1
ATOM 6736 O O . SER B 1 50 ? 21.203 24.641 -21.531 1 97.94 50 SER B O 1
ATOM 6738 N N . LEU B 1 51 ? 20.156 23.5 -19.938 1 98.19 51 LEU B N 1
ATOM 6739 C CA . LEU B 1 51 ? 19.75 22.406 -20.828 1 98.19 51 LEU B CA 1
ATOM 6740 C C . LEU B 1 51 ? 18.328 22.609 -21.328 1 98.19 51 LEU B C 1
ATOM 6742 O O . LEU B 1 51 ? 17.406 22.734 -20.531 1 98.19 51 LEU B O 1
ATOM 6746 N N . LEU B 1 52 ? 18.172 22.656 -22.641 1 98.31 52 LEU B N 1
ATOM 6747 C CA . LEU B 1 52 ? 16.875 22.844 -23.266 1 98.31 52 LEU B CA 1
ATOM 6748 C C . LEU B 1 52 ? 16.453 21.594 -24.031 1 98.31 52 LEU B C 1
ATOM 6750 O O . LEU B 1 52 ? 17.25 21.016 -24.781 1 98.31 52 LEU B O 1
ATOM 6754 N N . LEU B 1 53 ? 15.273 21.109 -23.797 1 98.38 53 LEU B N 1
ATOM 6755 C CA . LEU B 1 53 ? 14.742 19.938 -24.469 1 98.38 53 LEU B CA 1
ATOM 6756 C C . LEU B 1 53 ? 13.812 20.328 -25.609 1 98.38 53 LEU B C 1
ATOM 6758 O O . LEU B 1 53 ? 12.828 21.047 -25.391 1 98.38 53 LEU B O 1
ATOM 6762 N N . SER B 1 54 ? 14.07 19.906 -26.812 1 98.25 54 SER B N 1
ATOM 6763 C CA . SER B 1 54 ? 13.195 20.125 -27.953 1 98.25 54 SER B CA 1
ATOM 6764 C C . SER B 1 54 ? 12.219 18.969 -28.156 1 98.25 54 SER B C 1
ATOM 6766 O O . SER B 1 54 ? 11.172 19.141 -28.781 1 98.25 54 SER B O 1
ATOM 6768 N N . ARG B 1 55 ? 12.625 17.844 -27.625 1 97.69 55 ARG B N 1
ATOM 6769 C CA . ARG B 1 55 ? 11.812 16.641 -27.688 1 97.69 55 ARG B CA 1
ATOM 6770 C C . ARG B 1 55 ? 12.016 15.773 -26.453 1 97.69 55 ARG B C 1
ATOM 6772 O O . ARG B 1 55 ? 13.039 15.891 -25.766 1 97.69 55 ARG B O 1
ATOM 6779 N N . GLY B 1 56 ? 11.086 14.969 -26.109 1 97.69 56 GLY B N 1
ATOM 6780 C CA . GLY B 1 56 ? 11.211 14.039 -25 1 97.69 56 GLY B CA 1
ATOM 6781 C C . GLY B 1 56 ? 9.953 13.234 -24.75 1 97.69 56 GLY B C 1
ATOM 6782 O O . GLY B 1 56 ? 8.891 13.539 -25.297 1 97.69 56 GLY B O 1
ATOM 6783 N N . VAL B 1 57 ? 10.109 12.117 -24 1 97.75 57 VAL B N 1
ATOM 6784 C CA . VAL B 1 57 ? 8.953 11.344 -23.562 1 97.75 57 VAL B CA 1
ATOM 6785 C C . VAL B 1 57 ? 8.469 11.852 -22.203 1 97.75 57 VAL B C 1
ATOM 6787 O O . VAL B 1 57 ? 9.18 11.734 -21.203 1 97.75 57 VAL B O 1
ATOM 6790 N N . SER B 1 58 ? 7.305 12.422 -22.172 1 96.94 58 SER B N 1
ATOM 6791 C CA . SER B 1 58 ? 6.727 12.938 -20.938 1 96.94 58 SER B CA 1
ATOM 6792 C C . SER B 1 58 ? 5.848 11.891 -20.266 1 96.94 58 SER B C 1
ATOM 6794 O O . SER B 1 58 ? 5.164 11.117 -20.922 1 96.94 58 SER B O 1
ATOM 6796 N N . PHE B 1 59 ? 5.93 11.852 -18.984 1 95.69 59 PHE B N 1
ATOM 6797 C CA . PHE B 1 59 ? 5.145 10.898 -18.188 1 95.69 59 PHE B CA 1
ATOM 6798 C C . PHE B 1 59 ? 4.02 11.609 -17.453 1 95.69 59 PHE B C 1
ATOM 6800 O O . PHE B 1 59 ? 4.223 12.688 -16.875 1 95.69 59 PHE B O 1
ATOM 6807 N N . LYS B 1 60 ? 2.867 11.016 -17.469 1 91.62 60 LYS B N 1
ATOM 6808 C CA . LYS B 1 60 ? 1.687 11.609 -16.844 1 91.62 60 LYS B CA 1
ATOM 6809 C C . LYS B 1 60 ? 0.967 10.602 -15.953 1 91.62 60 LYS B C 1
ATOM 6811 O O . LYS B 1 60 ? 1.49 9.516 -15.68 1 91.62 60 LYS B O 1
ATOM 6816 N N . GLN B 1 61 ? -0.089 11.031 -15.406 1 84.56 61 GLN B N 1
ATOM 6817 C CA . GLN B 1 61 ? -0.837 10.203 -14.469 1 84.56 61 GLN B CA 1
ATOM 6818 C C . GLN B 1 61 ? -1.273 8.891 -15.117 1 84.56 61 GLN B C 1
ATOM 6820 O O . GLN B 1 61 ? -1.591 8.859 -16.312 1 84.56 61 GLN B O 1
ATOM 6825 N N . GLY B 1 62 ? -1.302 7.793 -14.367 1 75.75 62 GLY B N 1
ATOM 6826 C CA . GLY B 1 62 ? -1.774 6.5 -14.836 1 75.75 62 GLY B CA 1
ATOM 6827 C C . GLY B 1 62 ? -0.768 5.777 -15.711 1 75.75 62 GLY B C 1
ATOM 6828 O O . GLY B 1 62 ? -1.114 4.816 -16.406 1 75.75 62 GLY B O 1
ATOM 6829 N N . GLY B 1 63 ? 0.499 6.32 -15.828 1 77.69 63 GLY B N 1
ATOM 6830 C CA . GLY B 1 63 ? 1.548 5.672 -16.609 1 77.69 63 GLY B CA 1
ATOM 6831 C C . GLY B 1 63 ? 1.54 6.07 -18.062 1 77.69 63 GLY B C 1
ATOM 6832 O O . GLY B 1 63 ? 2.299 5.52 -18.875 1 77.69 63 GLY B O 1
ATOM 6833 N N . HIS B 1 64 ? 0.71 6.996 -18.406 1 84.25 64 HIS B N 1
ATOM 6834 C CA . HIS B 1 64 ? 0.687 7.5 -19.781 1 84.25 64 HIS B CA 1
ATOM 6835 C C . HIS B 1 64 ? 1.97 8.25 -20.109 1 84.25 64 HIS B C 1
ATOM 6837 O O . HIS B 1 64 ? 2.412 9.109 -19.344 1 84.25 64 HIS B O 1
ATOM 6843 N N . SER B 1 65 ? 2.594 7.73 -21.094 1 90.5 65 SER B N 1
ATOM 6844 C CA . SER B 1 65 ? 3.791 8.406 -21.594 1 90.5 65 SER B CA 1
ATOM 6845 C C . SER B 1 65 ? 3.646 8.789 -23.062 1 90.5 65 SER B C 1
ATOM 6847 O O . SER B 1 65 ? 3.031 8.062 -23.844 1 90.5 65 SER B O 1
ATOM 6849 N N . THR B 1 66 ? 4.09 9.984 -23.453 1 93.81 66 THR B N 1
ATOM 6850 C CA . THR B 1 66 ? 3.92 10.5 -24.812 1 93.81 66 THR B CA 1
ATOM 6851 C C . THR B 1 66 ? 5.211 11.148 -25.297 1 93.81 66 THR B C 1
ATOM 6853 O O . THR B 1 66 ? 5.887 11.844 -24.547 1 93.81 66 THR B O 1
ATOM 6856 N N . LEU B 1 67 ? 5.531 10.805 -26.516 1 96.38 67 LEU B N 1
ATOM 6857 C CA . LEU B 1 67 ? 6.598 11.555 -27.172 1 96.38 67 LEU B CA 1
ATOM 6858 C C . LEU B 1 67 ? 6.133 12.961 -27.516 1 96.38 67 LEU B C 1
ATOM 6860 O O . LEU B 1 67 ? 5.152 13.141 -28.25 1 96.38 67 LEU B O 1
ATOM 6864 N N . GLU B 1 68 ? 6.812 13.922 -27 1 96.56 68 GLU B N 1
ATOM 6865 C CA . GLU B 1 68 ? 6.391 15.305 -27.203 1 96.56 68 GLU B CA 1
ATOM 6866 C C . GLU B 1 68 ? 7.5 16.141 -27.844 1 96.56 68 GLU B C 1
ATOM 6868 O O . GLU B 1 68 ? 8.688 15.852 -27.641 1 96.56 68 GLU B O 1
ATOM 6873 N N . THR B 1 69 ? 7.043 17.125 -28.609 1 97.5 69 THR B N 1
ATOM 6874 C CA . THR B 1 69 ? 7.902 18.188 -29.109 1 97.5 69 THR B CA 1
ATOM 6875 C C . THR B 1 69 ? 7.617 19.5 -28.391 1 97.5 69 THR B C 1
ATOM 6877 O O . THR B 1 69 ? 6.461 19.922 -28.281 1 97.5 69 THR B O 1
ATOM 6880 N N . PHE B 1 70 ? 8.711 20.078 -27.953 1 97.31 70 PHE B N 1
ATOM 6881 C CA . PHE B 1 70 ? 8.531 21.281 -27.156 1 97.31 70 PHE B CA 1
ATOM 6882 C C . PHE B 1 70 ? 8.898 22.516 -27.969 1 97.31 70 PHE B C 1
ATOM 6884 O O . PHE B 1 70 ? 10.047 22.672 -28.391 1 97.31 70 PHE B O 1
ATOM 6891 N N . VAL B 1 71 ? 7.859 23.391 -28.203 1 96.19 71 VAL B N 1
ATOM 6892 C CA . VAL B 1 71 ? 8.055 24.656 -28.891 1 96.19 71 VAL B CA 1
ATOM 6893 C C . VAL B 1 71 ? 7.453 25.797 -28.062 1 96.19 71 VAL B C 1
ATOM 6895 O O . VAL B 1 71 ? 6.23 25.906 -27.953 1 96.19 71 VAL B O 1
ATOM 6898 N N . PRO B 1 72 ? 8.312 26.766 -27.609 1 95.19 72 PRO B N 1
ATOM 6899 C CA . PRO B 1 72 ? 9.773 26.75 -27.547 1 95.19 72 PRO B CA 1
ATOM 6900 C C . PRO B 1 72 ? 10.328 25.609 -26.719 1 95.19 72 PRO B C 1
ATOM 6902 O O . PRO B 1 72 ? 9.578 24.922 -26.016 1 95.19 72 PRO B O 1
ATOM 6905 N N . PRO B 1 73 ? 11.578 25.297 -26.812 1 97.19 73 PRO B N 1
ATOM 6906 C CA . PRO B 1 73 ? 12.156 24.219 -26.016 1 97.19 73 PRO B CA 1
ATOM 6907 C C . PRO B 1 73 ? 11.977 24.422 -24.516 1 97.19 73 PRO B C 1
ATOM 6909 O O . PRO B 1 73 ? 11.906 25.562 -24.047 1 97.19 73 PRO B O 1
ATOM 6912 N N . ARG B 1 74 ? 11.922 23.312 -23.828 1 96.75 74 ARG B N 1
ATOM 6913 C CA . ARG B 1 74 ? 11.703 23.344 -22.391 1 96.75 74 ARG B CA 1
ATOM 6914 C C . ARG B 1 74 ? 13.023 23.312 -21.625 1 96.75 74 ARG B C 1
ATOM 6916 O O . ARG B 1 74 ? 13.914 22.531 -21.953 1 96.75 74 ARG B O 1
ATOM 6923 N N . ARG B 1 75 ? 13.117 24.141 -20.703 1 97.12 75 ARG B N 1
ATOM 6924 C CA . ARG B 1 75 ? 14.32 24.188 -19.875 1 97.12 75 ARG B CA 1
ATOM 6925 C C . ARG B 1 75 ? 14.258 23.141 -18.766 1 97.12 75 ARG B C 1
ATOM 6927 O O . ARG B 1 75 ? 13.234 23 -18.094 1 97.12 75 ARG B O 1
ATOM 6934 N N . ALA B 1 76 ? 15.344 22.422 -18.562 1 98.19 76 ALA B N 1
ATOM 6935 C CA . ALA B 1 76 ? 15.422 21.453 -17.469 1 98.19 76 ALA B CA 1
ATOM 6936 C C . ALA B 1 76 ? 15.664 22.141 -16.141 1 98.19 76 ALA B C 1
ATOM 6938 O O . ALA B 1 76 ? 16.453 23.094 -16.062 1 98.19 76 ALA B O 1
ATOM 6939 N N . ASN B 1 77 ? 15 21.656 -15.125 1 98.25 77 ASN B N 1
ATOM 6940 C CA . ASN B 1 77 ? 15.18 22.188 -13.781 1 98.25 77 ASN B CA 1
ATOM 6941 C C . ASN B 1 77 ? 15.969 21.219 -12.898 1 98.25 77 ASN B C 1
ATOM 6943 O O . ASN B 1 77 ? 16.453 21.609 -11.828 1 98.25 77 ASN B O 1
ATOM 6947 N N . TYR B 1 78 ? 16.031 20.062 -13.297 1 98.12 78 TYR B N 1
ATOM 6948 C CA . TYR B 1 78 ? 16.828 19 -12.719 1 98.12 78 TYR B CA 1
ATOM 6949 C C . TYR B 1 78 ? 17.234 17.969 -13.773 1 98.12 78 TYR B C 1
ATOM 6951 O O . TYR B 1 78 ? 16.438 17.641 -14.656 1 98.12 78 TYR B O 1
ATOM 6959 N N . VAL B 1 79 ? 18.438 17.5 -13.648 1 98.38 79 VAL B N 1
ATOM 6960 C CA . VAL B 1 79 ? 18.906 16.547 -14.648 1 98.38 79 VAL B CA 1
ATOM 6961 C C . VAL B 1 79 ? 19.578 15.367 -13.969 1 98.38 79 VAL B C 1
ATOM 6963 O O . VAL B 1 79 ? 20.281 15.539 -12.969 1 98.38 79 VAL B O 1
ATOM 6966 N N . THR B 1 80 ? 19.281 14.172 -14.383 1 96.62 80 THR B N 1
ATOM 6967 C CA . THR B 1 80 ? 20.031 12.977 -14.031 1 96.62 80 THR B CA 1
ATOM 6968 C C . THR B 1 80 ? 20.047 11.984 -15.188 1 96.62 80 THR B C 1
ATOM 6970 O O . THR B 1 80 ? 19.609 12.305 -16.297 1 96.62 80 THR B O 1
ATOM 6973 N N . GLY B 1 81 ? 20.672 10.852 -15.031 1 94.06 81 GLY B N 1
ATOM 6974 C CA . GLY B 1 81 ? 20.75 9.852 -16.078 1 94.06 81 GLY B CA 1
ATOM 6975 C C . GLY B 1 81 ? 21.781 8.766 -15.797 1 94.06 81 GLY B C 1
ATOM 6976 O O . GLY B 1 81 ? 22.172 8.562 -14.648 1 94.06 81 GLY B O 1
ATOM 6977 N N . THR B 1 82 ? 22.031 8.039 -16.844 1 90.56 82 THR B N 1
ATOM 6978 C CA . THR B 1 82 ? 23.031 6.977 -16.766 1 90.56 82 THR B CA 1
ATOM 6979 C C . THR B 1 82 ? 24.422 7.504 -17.094 1 90.56 82 THR B C 1
ATOM 6981 O O . THR B 1 82 ? 24.75 7.695 -18.266 1 90.56 82 THR B O 1
ATOM 6984 N N . PHE B 1 83 ? 25.266 7.621 -16.109 1 90.44 83 PHE B N 1
ATOM 6985 C CA . PHE B 1 83 ? 26.578 8.227 -16.266 1 90.44 83 PHE B CA 1
ATOM 6986 C C . PHE B 1 83 ? 27.656 7.148 -16.391 1 90.44 83 PHE B C 1
ATOM 6988 O O . PHE B 1 83 ? 28.844 7.461 -16.453 1 90.44 83 PHE B O 1
ATOM 6995 N N . VAL B 1 84 ? 27.188 5.859 -16.391 1 79.06 84 VAL B N 1
ATOM 6996 C CA . VAL B 1 84 ? 28.156 4.781 -16.484 1 79.06 84 VAL B CA 1
ATOM 6997 C C . VAL B 1 84 ? 28.828 4.805 -17.844 1 79.06 84 VAL B C 1
ATOM 6999 O O . VAL B 1 84 ? 28.156 4.941 -18.875 1 79.06 84 VAL B O 1
ATOM 7002 N N . THR B 1 85 ? 30.219 4.879 -17.812 1 66.94 85 THR B N 1
ATOM 7003 C CA . THR B 1 85 ? 31.016 5.02 -19.031 1 66.94 85 THR B CA 1
ATOM 7004 C C . THR B 1 85 ? 31.125 3.684 -19.766 1 66.94 85 THR B C 1
ATOM 7006 O O . THR B 1 85 ? 31.188 2.627 -19.125 1 66.94 85 THR B O 1
ATOM 7009 N N . GLY B 1 86 ? 31.031 3.619 -20.969 1 61.97 86 GLY B N 1
ATOM 7010 C CA . GLY B 1 86 ? 31.25 2.467 -21.828 1 61.97 86 GLY B CA 1
ATOM 7011 C C . GLY B 1 86 ? 29.984 2.004 -22.531 1 61.97 86 GLY B C 1
ATOM 7012 O O . GLY B 1 86 ? 30.047 1.201 -23.469 1 61.97 86 GLY B O 1
ATOM 7013 N N . GLY B 1 87 ? 28.875 2.412 -22.016 1 62.16 87 GLY B N 1
ATOM 7014 C CA . GLY B 1 87 ? 27.688 2.033 -22.75 1 62.16 87 GLY B CA 1
ATOM 7015 C C . GLY B 1 87 ? 27.344 3.008 -23.859 1 62.16 87 GLY B C 1
ATOM 7016 O O . GLY B 1 87 ? 27.984 4.043 -24.016 1 62.16 87 GLY B O 1
ATOM 7017 N N . PRO B 1 88 ? 26.516 2.52 -24.781 1 63.97 88 PRO B N 1
ATOM 7018 C CA . PRO B 1 88 ? 26.141 3.352 -25.938 1 63.97 88 PRO B CA 1
ATOM 7019 C C . PRO B 1 88 ? 25.656 4.742 -25.516 1 63.97 88 PRO B C 1
ATOM 7021 O O . PRO B 1 88 ? 25.812 5.703 -26.266 1 63.97 88 PRO B O 1
ATOM 7024 N N . ASP B 1 89 ? 25.188 4.887 -24.219 1 69.88 89 ASP B N 1
ATOM 7025 C CA . ASP B 1 89 ? 24.562 6.141 -23.812 1 69.88 89 ASP B CA 1
ATOM 7026 C C . ASP B 1 89 ? 25.516 6.996 -22.984 1 69.88 89 ASP B C 1
ATOM 7028 O O . ASP B 1 89 ? 25.297 8.195 -22.812 1 69.88 89 ASP B O 1
ATOM 7032 N N . GLY B 1 90 ? 26.547 6.418 -22.5 1 66.06 90 GLY B N 1
ATOM 7033 C CA . GLY B 1 90 ? 27.359 7.094 -21.5 1 66.06 90 GLY B CA 1
ATOM 7034 C C . GLY B 1 90 ? 28.062 8.32 -22.031 1 66.06 90 GLY B C 1
ATOM 7035 O O . GLY B 1 90 ? 28.203 9.32 -21.328 1 66.06 90 GLY B O 1
ATOM 7036 N N . GLY B 1 91 ? 28.438 8.312 -23.234 1 81.25 91 GLY B N 1
ATOM 7037 C CA . GLY B 1 91 ? 29.234 9.398 -23.781 1 81.25 91 GLY B CA 1
ATOM 7038 C C . GLY B 1 91 ? 28.453 10.695 -23.922 1 81.25 91 GLY B C 1
ATOM 7039 O O . GLY B 1 91 ? 28.734 11.672 -23.219 1 81.25 91 GLY B O 1
ATOM 7040 N N . TRP B 1 92 ? 27.328 10.633 -24.547 1 91.81 92 TRP B N 1
ATOM 7041 C CA . TRP B 1 92 ? 26.609 11.875 -24.812 1 91.81 92 TRP B CA 1
ATOM 7042 C C . TRP B 1 92 ? 25.875 12.359 -23.562 1 91.81 92 TRP B C 1
ATOM 7044 O O . TRP B 1 92 ? 25.719 13.562 -23.359 1 91.81 92 TRP B O 1
ATOM 7054 N N . VAL B 1 93 ? 25.469 11.453 -22.656 1 94.38 93 VAL B N 1
ATOM 7055 C CA . VAL B 1 93 ? 24.781 11.836 -21.422 1 94.38 93 VAL B CA 1
ATOM 7056 C C . VAL B 1 93 ? 25.719 12.672 -20.562 1 94.38 93 VAL B C 1
ATOM 7058 O O . VAL B 1 93 ? 25.312 13.711 -20.016 1 94.38 93 VAL B O 1
ATOM 7061 N N . GLY B 1 94 ? 26.984 12.203 -20.438 1 93.56 94 GLY B N 1
ATOM 7062 C CA . GLY B 1 94 ? 27.953 12.945 -19.656 1 93.56 94 GLY B CA 1
ATOM 7063 C C . GLY B 1 94 ? 28.234 14.328 -20.188 1 93.56 94 GLY B C 1
ATOM 7064 O O . GLY B 1 94 ? 28.391 15.281 -19.422 1 93.56 94 GLY B O 1
ATOM 7065 N N . GLU B 1 95 ? 28.281 14.445 -21.469 1 93.5 95 GLU B N 1
ATOM 7066 C CA . GLU B 1 95 ? 28.562 15.719 -22.109 1 93.5 95 GLU B CA 1
ATOM 7067 C C . GLU B 1 95 ? 27.422 16.703 -21.906 1 93.5 95 GLU B C 1
ATOM 7069 O O . GLU B 1 95 ? 27.641 17.875 -21.594 1 93.5 95 GLU B O 1
ATOM 7074 N N . LEU B 1 96 ? 26.25 16.234 -22.062 1 95.75 96 LEU B N 1
ATOM 7075 C CA . LEU B 1 96 ? 25.094 17.094 -21.938 1 95.75 96 LEU B CA 1
ATOM 7076 C C . LEU B 1 96 ? 24.906 17.547 -20.5 1 95.75 96 LEU B C 1
ATOM 7078 O O . LEU B 1 96 ? 24.406 18.656 -20.25 1 95.75 96 LEU B O 1
ATOM 7082 N N . ALA B 1 97 ? 25.328 16.75 -19.578 1 96.5 97 ALA B N 1
ATOM 7083 C CA . ALA B 1 97 ? 25.062 17.016 -18.172 1 96.5 97 ALA B CA 1
ATOM 7084 C C . ALA B 1 97 ? 26.172 17.859 -17.547 1 96.5 97 ALA B C 1
ATOM 7086 O O . ALA B 1 97 ? 26.062 18.297 -16.406 1 96.5 97 ALA B O 1
ATOM 7087 N N . ARG B 1 98 ? 27.172 18.172 -18.266 1 95.62 98 ARG B N 1
ATOM 7088 C CA . ARG B 1 98 ? 28.344 18.859 -17.719 1 95.62 98 ARG B CA 1
ATOM 7089 C C . ARG B 1 98 ? 28.078 20.344 -17.5 1 95.62 98 ARG B C 1
ATOM 7091 O O . ARG B 1 98 ? 27.531 21.016 -18.391 1 95.62 98 ARG B O 1
ATOM 7098 N N . ASP B 1 99 ? 28.359 20.875 -16.312 1 97.06 99 ASP B N 1
ATOM 7099 C CA . ASP B 1 99 ? 28.375 22.281 -15.961 1 97.06 99 ASP B CA 1
ATOM 7100 C C . ASP B 1 99 ? 27 22.922 -16.188 1 97.06 99 ASP B C 1
ATOM 7102 O O . ASP B 1 99 ? 26.906 24.031 -16.719 1 97.06 99 ASP B O 1
ATOM 7106 N N . LEU B 1 100 ? 26.016 22.203 -15.875 1 97.88 100 LEU B N 1
ATOM 7107 C CA . LEU B 1 100 ? 24.672 22.75 -15.977 1 97.88 100 LEU B CA 1
ATOM 7108 C C . LEU B 1 100 ? 24.391 23.734 -14.836 1 97.88 100 LEU B C 1
ATOM 7110 O O . LEU B 1 100 ? 25.047 23.656 -13.789 1 97.88 100 LEU B O 1
ATOM 7114 N N . ASP B 1 101 ? 23.453 24.656 -15.047 1 97.38 101 ASP B N 1
ATOM 7115 C CA . ASP B 1 101 ? 23.094 25.656 -14.039 1 97.38 101 ASP B CA 1
ATOM 7116 C C . ASP B 1 101 ? 22.016 25.109 -13.102 1 97.38 101 ASP B C 1
ATOM 7118 O O . ASP B 1 101 ? 21.672 25.766 -12.109 1 97.38 101 ASP B O 1
ATOM 7122 N N . CYS B 1 102 ? 21.375 23.969 -13.391 1 97.38 102 CYS B N 1
ATOM 7123 C CA . CYS B 1 102 ? 20.406 23.328 -12.516 1 97.38 102 CYS B CA 1
ATOM 7124 C C . CYS B 1 102 ? 21.031 22.156 -11.766 1 97.38 102 CYS B C 1
ATOM 7126 O O . CYS B 1 102 ? 22.109 21.672 -12.141 1 97.38 102 CYS B O 1
ATOM 7128 N N . PRO B 1 103 ? 20.359 21.766 -10.609 1 96.81 103 PRO B N 1
ATOM 7129 C CA . PRO B 1 103 ? 20.891 20.594 -9.898 1 96.81 103 PRO B CA 1
ATOM 7130 C C . PRO B 1 103 ? 20.969 19.344 -10.781 1 96.81 103 PRO B C 1
ATOM 7132 O O . PRO B 1 103 ? 20.031 19.047 -11.523 1 96.81 103 PRO B O 1
ATOM 7135 N N . THR B 1 104 ? 22.062 18.703 -10.75 1 97.88 104 THR B N 1
ATOM 7136 C CA . THR B 1 104 ? 22.328 17.484 -11.523 1 97.88 104 THR B CA 1
ATOM 7137 C C . THR B 1 104 ? 22.688 16.328 -10.602 1 97.88 104 THR B C 1
ATOM 7139 O O . THR B 1 104 ? 23.656 16.391 -9.852 1 97.88 104 THR B O 1
ATOM 7142 N N . GLY B 1 105 ? 21.859 15.242 -10.703 1 96.06 105 GLY B N 1
ATOM 7143 C CA . GLY B 1 105 ? 21.984 14.133 -9.773 1 96.06 105 GLY B CA 1
ATOM 7144 C C . GLY B 1 105 ? 23.047 13.125 -10.18 1 96.06 105 GLY B C 1
ATOM 7145 O O . GLY B 1 105 ? 22.781 11.922 -10.234 1 96.06 105 GLY B O 1
ATOM 7146 N N . GLY B 1 106 ? 24.234 13.547 -10.453 1 94.62 106 GLY B N 1
ATOM 7147 C CA . GLY B 1 106 ? 25.359 12.734 -10.867 1 94.62 106 GLY B CA 1
ATOM 7148 C C . GLY B 1 106 ? 26.188 13.375 -11.969 1 94.62 106 GLY B C 1
ATOM 7149 O O . GLY B 1 106 ? 25.828 14.43 -12.484 1 94.62 106 GLY B O 1
ATOM 7150 N N . SER B 1 107 ? 27.297 12.797 -12.266 1 95.5 107 SER B N 1
ATOM 7151 C CA . SER B 1 107 ? 28.219 13.164 -13.344 1 95.5 107 SER B CA 1
ATOM 7152 C C . SER B 1 107 ? 29.203 12.047 -13.648 1 95.5 107 SER B C 1
ATOM 7154 O O . SER B 1 107 ? 29.312 11.086 -12.883 1 95.5 107 SER B O 1
ATOM 7156 N N . VAL B 1 108 ? 29.797 12.164 -14.781 1 94 108 VAL B N 1
ATOM 7157 C CA . VAL B 1 108 ? 30.75 11.141 -15.172 1 94 108 VAL B CA 1
ATOM 7158 C C . VAL B 1 108 ? 31.922 11.125 -14.18 1 94 108 VAL B C 1
ATOM 7160 O O . VAL B 1 108 ? 32.25 10.062 -13.648 1 94 108 VAL B O 1
ATOM 7163 N N . PRO B 1 109 ? 32.469 12.289 -13.812 1 93.69 109 PRO B N 1
ATOM 7164 C CA . PRO B 1 109 ? 33.562 12.258 -12.844 1 93.69 109 PRO B CA 1
ATOM 7165 C C . PRO B 1 109 ? 33.125 11.703 -11.492 1 93.69 109 PRO B C 1
ATOM 7167 O O . PRO B 1 109 ? 33.875 10.93 -10.875 1 93.69 109 PRO B O 1
ATOM 7170 N N . LEU B 1 110 ? 32 12.086 -11 1 95.19 110 LEU B N 1
ATOM 7171 C CA . LEU B 1 110 ? 31.531 11.578 -9.719 1 95.19 110 LEU B CA 1
ATOM 7172 C C . LEU B 1 110 ? 31.312 10.078 -9.781 1 95.19 110 LEU B C 1
ATOM 7174 O O . LEU B 1 110 ? 31.656 9.352 -8.844 1 95.19 110 LEU B O 1
ATOM 7178 N N . THR B 1 111 ? 30.734 9.625 -10.859 1 94.31 111 THR B N 1
ATOM 7179 C CA . THR B 1 111 ? 30.469 8.203 -11.031 1 94.31 111 THR B CA 1
ATOM 7180 C C . THR B 1 111 ? 31.781 7.414 -11.047 1 94.31 111 THR B C 1
ATOM 7182 O O . THR B 1 111 ? 31.859 6.32 -10.484 1 94.31 111 THR B O 1
ATOM 7185 N N . ARG B 1 112 ? 32.781 7.953 -11.695 1 92.5 112 ARG B N 1
ATOM 7186 C CA . ARG B 1 112 ? 34.062 7.309 -11.727 1 92.5 112 ARG B CA 1
ATOM 7187 C C . ARG B 1 112 ? 34.625 7.137 -10.312 1 92.5 112 ARG B C 1
ATOM 7189 O O . ARG B 1 112 ? 35.219 6.094 -9.984 1 92.5 112 ARG B O 1
ATOM 7196 N N . ARG B 1 113 ? 34.438 8.094 -9.539 1 93 113 ARG B N 1
ATOM 7197 C CA . ARG B 1 113 ? 34.906 8.031 -8.164 1 93 113 ARG B CA 1
ATOM 7198 C C . ARG B 1 113 ? 34.156 6.988 -7.367 1 93 113 ARG B C 1
ATOM 7200 O O . ARG B 1 113 ? 34.719 6.219 -6.602 1 93 113 ARG B O 1
ATOM 7207 N N . LEU B 1 114 ? 32.844 6.969 -7.566 1 94.06 114 LEU B N 1
ATOM 7208 C CA . LEU B 1 114 ? 32 6.059 -6.816 1 94.06 114 LEU B CA 1
ATOM 7209 C C . LEU B 1 114 ? 32.25 4.613 -7.227 1 94.06 114 LEU B C 1
ATOM 7211 O O . LEU B 1 114 ? 32.031 3.693 -6.438 1 94.06 114 LEU B O 1
ATOM 7215 N N . GLU B 1 115 ? 32.719 4.426 -8.477 1 93.44 115 GLU B N 1
ATOM 7216 C CA . GLU B 1 115 ? 32.938 3.08 -9.008 1 93.44 115 GLU B CA 1
ATOM 7217 C C . GLU B 1 115 ? 34.344 2.582 -8.758 1 93.44 115 GLU B C 1
ATOM 7219 O O . GLU B 1 115 ? 34.688 1.441 -9.078 1 93.44 115 GLU B O 1
ATOM 7224 N N . ASP B 1 116 ? 35.156 3.381 -8.188 1 92.44 116 ASP B N 1
ATOM 7225 C CA . ASP B 1 116 ? 36.531 2.98 -7.836 1 92.44 116 ASP B CA 1
ATOM 7226 C C . ASP B 1 116 ? 36.594 2.441 -6.406 1 92.44 116 ASP B C 1
ATOM 7228 O O . ASP B 1 116 ? 36.531 3.209 -5.445 1 92.44 116 ASP B O 1
ATOM 7232 N N . PRO B 1 117 ? 36.844 1.167 -6.254 1 92.69 117 PRO B N 1
ATOM 7233 C CA . PRO B 1 117 ? 36.812 0.572 -4.918 1 92.69 117 PRO B CA 1
ATOM 7234 C C . PRO B 1 117 ? 37.875 1.142 -3.988 1 92.69 117 PRO B C 1
ATOM 7236 O O . PRO B 1 117 ? 37.656 1.263 -2.781 1 92.69 117 PRO B O 1
ATOM 7239 N N . LEU B 1 118 ? 39.062 1.478 -4.52 1 92.81 118 LEU B N 1
ATOM 7240 C CA . LEU B 1 118 ? 40.125 2.023 -3.678 1 92.81 118 LEU B CA 1
ATOM 7241 C C . LEU B 1 118 ? 39.719 3.373 -3.098 1 92.81 118 LEU B C 1
ATOM 7243 O O . LEU B 1 118 ? 39.844 3.602 -1.893 1 92.81 118 LEU B O 1
ATOM 7247 N N . VAL B 1 119 ? 39.188 4.234 -3.959 1 92.56 119 VAL B N 1
ATOM 7248 C CA . VAL B 1 119 ? 38.75 5.57 -3.537 1 92.56 119 VAL B CA 1
ATOM 7249 C C . VAL B 1 119 ? 37.656 5.457 -2.492 1 92.56 119 VAL B C 1
ATOM 7251 O O . VAL B 1 119 ? 37.719 6.121 -1.452 1 92.56 119 VAL B O 1
ATOM 7254 N N . THR B 1 120 ? 36.75 4.688 -2.744 1 93.56 120 THR B N 1
ATOM 7255 C CA . THR B 1 120 ? 35.562 4.605 -1.879 1 93.56 120 THR B CA 1
ATOM 7256 C C . THR B 1 120 ? 35.938 3.934 -0.554 1 93.56 120 THR B C 1
ATOM 7258 O O . THR B 1 120 ? 35.469 4.367 0.507 1 93.56 120 THR B O 1
ATOM 7261 N N . ARG B 1 121 ? 36.656 2.889 -0.614 1 94.06 121 ARG B N 1
ATOM 7262 C CA . ARG B 1 121 ? 37.062 2.234 0.627 1 94.06 121 ARG B CA 1
ATOM 7263 C C . ARG B 1 121 ? 37.875 3.176 1.508 1 94.06 121 ARG B C 1
ATOM 7265 O O . ARG B 1 121 ? 37.75 3.146 2.734 1 94.06 121 ARG B O 1
ATOM 7272 N N . TRP B 1 122 ? 38.688 3.941 0.829 1 93.94 122 TRP B N 1
ATOM 7273 C CA . TRP B 1 122 ? 39.469 4.926 1.56 1 93.94 122 TRP B CA 1
ATOM 7274 C C . TRP B 1 122 ? 38.562 5.883 2.332 1 93.94 122 TRP B C 1
ATOM 7276 O O . TRP B 1 122 ? 38.781 6.113 3.525 1 93.94 122 TRP B O 1
ATOM 7286 N N . VAL B 1 123 ? 37.594 6.398 1.683 1 95.38 123 VAL B N 1
ATOM 7287 C CA . VAL B 1 123 ? 36.688 7.367 2.291 1 95.38 123 VAL B CA 1
ATOM 7288 C C . VAL B 1 123 ? 35.844 6.688 3.373 1 95.38 123 VAL B C 1
ATOM 7290 O O . VAL B 1 123 ? 35.656 7.246 4.453 1 95.38 123 VAL B O 1
ATOM 7293 N N . LEU B 1 124 ? 35.375 5.484 3.131 1 96.5 124 LEU B N 1
ATOM 7294 C CA . LEU B 1 124 ? 34.5 4.77 4.07 1 96.5 124 LEU B CA 1
ATOM 7295 C C . LEU B 1 124 ? 35.25 4.434 5.352 1 96.5 124 LEU B C 1
ATOM 7297 O O . LEU B 1 124 ? 34.719 4.57 6.449 1 96.5 124 LEU B O 1
ATOM 7301 N N . ALA B 1 125 ? 36.469 4.023 5.18 1 95.5 125 ALA B N 1
ATOM 7302 C CA . ALA B 1 125 ? 37.281 3.672 6.34 1 95.5 125 ALA B CA 1
ATOM 7303 C C . ALA B 1 125 ? 37.688 4.922 7.113 1 95.5 125 ALA B C 1
ATOM 7305 O O . ALA B 1 125 ? 37.594 4.965 8.336 1 95.5 125 ALA B O 1
ATOM 7306 N N . ALA B 1 126 ? 38.125 5.938 6.426 1 94.94 126 ALA B N 1
ATOM 7307 C CA . ALA B 1 126 ? 38.719 7.117 7.039 1 94.94 126 ALA B CA 1
ATOM 7308 C C . ALA B 1 126 ? 37.656 8.031 7.645 1 94.94 126 ALA B C 1
ATOM 7310 O O . ALA B 1 126 ? 37.844 8.602 8.719 1 94.94 126 ALA B O 1
ATOM 7311 N N . ARG B 1 127 ? 36.594 8.188 6.996 1 94.56 127 ARG B N 1
ATOM 7312 C CA . ARG B 1 127 ? 35.656 9.227 7.387 1 94.56 127 ARG B CA 1
ATOM 7313 C C . ARG B 1 127 ? 34.406 8.625 8.039 1 94.56 127 ARG B C 1
ATOM 7315 O O . ARG B 1 127 ? 33.781 9.258 8.898 1 94.56 127 ARG B O 1
ATOM 7322 N N . ALA B 1 128 ? 33.969 7.512 7.625 1 95 128 ALA B N 1
ATOM 7323 C CA . ALA B 1 128 ? 32.781 6.898 8.188 1 95 128 ALA B CA 1
ATOM 7324 C C . ALA B 1 128 ? 33.125 5.883 9.273 1 95 128 ALA B C 1
ATOM 7326 O O . ALA B 1 128 ? 32.281 5.441 10.031 1 95 128 ALA B O 1
ATOM 7327 N N . GLY B 1 129 ? 34.375 5.492 9.359 1 94.62 129 GLY B N 1
ATOM 7328 C CA . GLY B 1 129 ? 34.812 4.512 10.344 1 94.62 129 GLY B CA 1
ATOM 7329 C C . GLY B 1 129 ? 34.25 3.127 10.094 1 94.62 129 GLY B C 1
ATOM 7330 O O . GLY B 1 129 ? 34.031 2.359 11.031 1 94.62 129 GLY B O 1
ATOM 7331 N N . LEU B 1 130 ? 33.938 2.82 8.867 1 96.25 130 LEU B N 1
ATOM 7332 C CA . LEU B 1 130 ? 33.375 1.518 8.531 1 96.25 130 LEU B CA 1
ATOM 7333 C C . LEU B 1 130 ? 34.469 0.505 8.242 1 96.25 130 LEU B C 1
ATOM 7335 O O . LEU B 1 130 ? 35.469 0.833 7.598 1 96.25 130 LEU B O 1
ATOM 7339 N N . PRO B 1 131 ? 34.312 -0.668 8.781 1 95.5 131 PRO B N 1
ATOM 7340 C CA . PRO B 1 131 ? 35.25 -1.722 8.414 1 95.5 131 PRO B CA 1
ATOM 7341 C C . PRO B 1 131 ? 35.219 -2.039 6.918 1 95.5 131 PRO B C 1
ATOM 7343 O O . PRO B 1 131 ? 34.156 -2.117 6.316 1 95.5 131 PRO B O 1
ATOM 7346 N N . VAL B 1 132 ? 36.375 -2.129 6.348 1 96.38 132 VAL B N 1
ATOM 7347 C CA . VAL B 1 132 ? 36.562 -2.562 4.965 1 96.38 132 VAL B CA 1
ATOM 7348 C C . VAL B 1 132 ? 37.531 -3.748 4.91 1 96.38 132 VAL B C 1
ATOM 7350 O O . VAL B 1 132 ? 38.25 -4.012 5.871 1 96.38 132 VAL B O 1
ATOM 7353 N N . PRO B 1 133 ? 37.469 -4.551 3.822 1 95.25 133 PRO B N 1
ATOM 7354 C CA . PRO B 1 133 ? 38.5 -5.605 3.725 1 95.25 133 PRO B CA 1
ATOM 7355 C C . PRO B 1 133 ? 39.906 -5.059 3.766 1 95.25 133 PRO B C 1
ATOM 7357 O O . PRO B 1 133 ? 40.219 -4.082 3.08 1 95.25 133 PRO B O 1
ATOM 7360 N N . PRO B 1 134 ? 40.75 -5.691 4.574 1 95.94 134 PRO B N 1
ATOM 7361 C CA . PRO B 1 134 ? 42.156 -5.285 4.496 1 95.94 134 PRO B CA 1
ATOM 7362 C C . PRO B 1 134 ? 42.688 -5.289 3.064 1 95.94 134 PRO B C 1
ATOM 7364 O O . PRO B 1 134 ? 42.531 -6.285 2.348 1 95.94 134 PRO B O 1
ATOM 7367 N N . THR B 1 135 ? 43.312 -4.156 2.691 1 96.56 135 THR B N 1
ATOM 7368 C CA . THR B 1 135 ? 43.688 -3.971 1.289 1 96.56 135 THR B CA 1
ATOM 7369 C C . THR B 1 135 ? 45.062 -3.354 1.157 1 96.56 135 THR B C 1
ATOM 7371 O O . THR B 1 135 ? 45.375 -2.377 1.839 1 96.56 135 THR B O 1
ATOM 7374 N N . LEU B 1 136 ? 45.875 -3.953 0.365 1 96.69 136 LEU B N 1
ATOM 7375 C CA . LEU B 1 136 ? 47.094 -3.369 -0.139 1 96.69 136 LEU B CA 1
ATOM 7376 C C . LEU B 1 136 ? 46.938 -2.945 -1.596 1 96.69 136 LEU B C 1
ATOM 7378 O O . LEU B 1 136 ? 46.688 -3.781 -2.467 1 96.69 136 LEU B O 1
ATOM 7382 N N . ALA B 1 137 ? 47.125 -1.68 -1.815 1 95.19 137 ALA B N 1
ATOM 7383 C CA . ALA B 1 137 ? 46.875 -1.153 -3.156 1 95.19 137 ALA B CA 1
ATOM 7384 C C . ALA B 1 137 ? 48.156 -0.623 -3.775 1 95.19 137 ALA B C 1
ATOM 7386 O O . ALA B 1 137 ? 48.938 0.057 -3.107 1 95.19 137 ALA B O 1
ATOM 7387 N N . PHE B 1 138 ? 48.344 -0.995 -5 1 94.31 138 PHE B N 1
ATOM 7388 C CA . PHE B 1 138 ? 49.469 -0.464 -5.785 1 94.31 138 PHE B CA 1
ATOM 7389 C C . PHE B 1 138 ? 48.969 0.519 -6.836 1 94.31 138 PHE B C 1
ATOM 7391 O O . PHE B 1 138 ? 48.062 0.192 -7.625 1 94.31 138 PHE B O 1
ATOM 7398 N N . VAL B 1 139 ? 49.469 1.688 -6.793 1 92.25 139 VAL B N 1
ATOM 7399 C CA . VAL B 1 139 ? 49.062 2.709 -7.75 1 92.25 139 VAL B CA 1
ATOM 7400 C C . VAL B 1 139 ? 50.281 3.281 -8.461 1 92.25 139 VAL B C 1
ATOM 7402 O O . VAL B 1 139 ? 51.406 3.213 -7.941 1 92.25 139 VAL B O 1
ATOM 7405 N N . LEU B 1 140 ? 49.938 3.75 -9.664 1 88.31 140 LEU B N 1
ATOM 7406 C CA . LEU B 1 140 ? 51 4.402 -10.414 1 88.31 140 LEU B CA 1
ATOM 7407 C C . LEU B 1 140 ? 51 5.906 -10.156 1 88.31 140 LEU B C 1
ATOM 7409 O O . LEU B 1 140 ? 49.969 6.559 -10.266 1 88.31 140 LEU B O 1
ATOM 7413 N N . GLY B 1 141 ? 52.188 6.457 -9.836 1 79.25 141 GLY B N 1
ATOM 7414 C CA . GLY B 1 141 ? 52.312 7.895 -9.656 1 79.25 141 GLY B CA 1
ATOM 7415 C C . GLY B 1 141 ? 51.75 8.383 -8.336 1 79.25 141 GLY B C 1
ATOM 7416 O O . GLY B 1 141 ? 51.531 7.59 -7.422 1 79.25 141 GLY B O 1
ATOM 7417 N N . PRO B 1 142 ? 51.656 9.711 -8.156 1 69.56 142 PRO B N 1
ATOM 7418 C CA . PRO B 1 142 ? 51.281 10.273 -6.863 1 69.56 142 PRO B CA 1
ATOM 7419 C C . PRO B 1 142 ? 49.812 10.039 -6.527 1 69.56 142 PRO B C 1
ATOM 7421 O O . PRO B 1 142 ? 49.375 10.305 -5.402 1 69.56 142 PRO B O 1
ATOM 7424 N N . GLY B 1 143 ? 49.219 9.43 -7.332 1 64.25 143 GLY B N 1
ATOM 7425 C CA . GLY B 1 143 ? 47.844 9.062 -7 1 64.25 143 GLY B CA 1
ATOM 7426 C C . GLY B 1 143 ? 46.938 10.266 -6.824 1 64.25 143 GLY B C 1
ATOM 7427 O O . GLY B 1 143 ? 46.156 10.312 -5.883 1 64.25 143 GLY B O 1
ATOM 7428 N N . GLY B 1 144 ? 46.938 11.281 -7.559 1 64.5 144 GLY B N 1
ATOM 7429 C CA . GLY B 1 144 ? 46.219 12.539 -7.449 1 64.5 144 GLY B CA 1
ATOM 7430 C C . GLY B 1 144 ? 44.719 12.359 -7.371 1 64.5 144 GLY B C 1
ATOM 7431 O O . GLY B 1 144 ? 44 13.273 -6.957 1 64.5 144 GLY B O 1
ATOM 7432 N N . HIS B 1 145 ? 44.281 11.211 -7.621 1 75.94 145 HIS B N 1
ATOM 7433 C CA . HIS B 1 145 ? 42.812 11.016 -7.613 1 75.94 145 HIS B CA 1
ATOM 7434 C C . HIS B 1 145 ? 42.344 10.477 -6.266 1 75.94 145 HIS B C 1
ATOM 7436 O O . HIS B 1 145 ? 41.156 10.406 -6.012 1 75.94 145 HIS B O 1
ATOM 7442 N N . LEU B 1 146 ? 43.312 10.18 -5.387 1 79.88 146 LEU B N 1
ATOM 7443 C CA . LEU B 1 146 ? 42.969 9.648 -4.074 1 79.88 146 LEU B CA 1
ATOM 7444 C C . LEU B 1 146 ? 42.656 10.781 -3.098 1 79.88 146 LEU B C 1
ATOM 7446 O O . LEU B 1 146 ? 43.125 11.906 -3.277 1 79.88 146 LEU B O 1
ATOM 7450 N N . PRO B 1 147 ? 41.812 10.461 -2.133 1 77.38 147 PRO B N 1
ATOM 7451 C CA . PRO B 1 147 ? 41.438 11.492 -1.16 1 77.38 147 PRO B CA 1
ATOM 7452 C C . PRO B 1 147 ? 42.625 11.977 -0.333 1 77.38 147 PRO B C 1
ATOM 7454 O O . PRO B 1 147 ? 43.625 11.266 -0.201 1 77.38 147 PRO B O 1
ATOM 7457 N N . ALA B 1 148 ? 42.469 13.125 0.173 1 72.44 148 ALA B N 1
ATOM 7458 C CA . ALA B 1 148 ? 43.531 13.797 0.918 1 72.44 148 ALA B CA 1
ATOM 7459 C C . ALA B 1 148 ? 43.688 13.188 2.305 1 72.44 148 ALA B C 1
ATOM 7461 O O . ALA B 1 148 ? 44.719 13.383 2.959 1 72.44 148 ALA B O 1
ATOM 7462 N N . ASP B 1 149 ? 42.719 12.359 2.67 1 71.56 149 ASP B N 1
ATOM 7463 C CA . ASP B 1 149 ? 42.812 11.766 4 1 71.56 149 ASP B CA 1
ATOM 7464 C C . ASP B 1 149 ? 44.062 10.914 4.129 1 71.56 149 ASP B C 1
ATOM 7466 O O . ASP B 1 149 ? 44.344 10.047 3.291 1 71.56 149 ASP B O 1
ATOM 7470 N N . PRO B 1 150 ? 44.781 11.172 5.172 1 69.56 150 PRO B N 1
ATOM 7471 C CA . PRO B 1 150 ? 46.125 10.555 5.211 1 69.56 150 PRO B CA 1
ATOM 7472 C C . PRO B 1 150 ? 46.062 9.07 5.578 1 69.56 150 PRO B C 1
ATOM 7474 O O . PRO B 1 150 ? 46.875 8.281 5.098 1 69.56 150 PRO B O 1
ATOM 7477 N N . VAL B 1 151 ? 45.062 8.75 6.449 1 84.06 151 VAL B N 1
ATOM 7478 C CA . VAL B 1 151 ? 45.094 7.371 6.914 1 84.06 151 VAL B CA 1
ATOM 7479 C C . VAL B 1 151 ? 43.719 6.738 6.793 1 84.06 151 VAL B C 1
ATOM 7481 O O . VAL B 1 151 ? 42.719 7.336 7.203 1 84.06 151 VAL B O 1
ATOM 7484 N N . ALA B 1 152 ? 43.625 5.648 6.117 1 90.12 152 ALA B N 1
ATOM 7485 C CA . ALA B 1 152 ? 42.438 4.801 6.047 1 90.12 152 ALA B CA 1
ATOM 7486 C C . ALA B 1 152 ? 42.719 3.445 6.695 1 90.12 152 ALA B C 1
ATOM 7488 O O . ALA B 1 152 ? 43.406 2.604 6.137 1 90.12 152 ALA B O 1
ATOM 7489 N N . PRO B 1 153 ? 42.156 3.33 7.883 1 90.94 153 PRO B N 1
ATOM 7490 C CA . PRO B 1 153 ? 42.406 2.049 8.547 1 90.94 153 PRO B CA 1
ATOM 7491 C C . PRO B 1 153 ? 42.094 0.852 7.648 1 90.94 153 PRO B C 1
ATOM 7493 O O . PRO B 1 153 ? 41.062 0.822 6.98 1 90.94 153 PRO B O 1
ATOM 7496 N N . GLY B 1 154 ? 43.062 -0.028 7.59 1 90.75 154 GLY B N 1
ATOM 7497 C CA . GLY B 1 154 ? 42.844 -1.268 6.859 1 90.75 154 GLY B CA 1
ATOM 7498 C C . GLY B 1 154 ? 43.25 -1.18 5.402 1 90.75 154 GLY B C 1
ATOM 7499 O O . GLY B 1 154 ? 43.219 -2.182 4.684 1 90.75 154 GLY B O 1
ATOM 7500 N N . VAL B 1 155 ? 43.625 0.046 4.914 1 94.06 155 VAL B N 1
ATOM 7501 C CA . VAL B 1 155 ? 44.031 0.212 3.525 1 94.06 155 VAL B CA 1
ATOM 7502 C C . VAL B 1 155 ? 45.438 0.785 3.467 1 94.06 155 VAL B C 1
ATOM 7504 O O . VAL B 1 155 ? 45.719 1.844 4.035 1 94.06 155 VAL B O 1
ATOM 7507 N N . ARG B 1 156 ? 46.281 0.088 2.811 1 92.94 156 ARG B N 1
ATOM 7508 C CA . ARG B 1 156 ? 47.656 0.546 2.619 1 92.94 156 ARG B CA 1
ATOM 7509 C C . ARG B 1 156 ? 47.938 0.849 1.151 1 92.94 156 ARG B C 1
ATOM 7511 O O . ARG B 1 156 ? 47.562 0.066 0.271 1 92.94 156 ARG B O 1
ATOM 7518 N N . LEU B 1 157 ? 48.562 1.948 0.943 1 92.31 157 LEU B N 1
ATOM 7519 C CA . LEU B 1 157 ? 48.844 2.396 -0.415 1 92.31 157 LEU B CA 1
ATOM 7520 C C . LEU B 1 157 ? 50.344 2.35 -0.696 1 92.31 157 LEU B C 1
ATOM 7522 O O . LEU B 1 157 ? 51.156 2.795 0.125 1 92.31 157 LEU B O 1
ATOM 7526 N N . VAL B 1 158 ? 50.625 1.747 -1.818 1 92.5 158 VAL B N 1
ATOM 7527 C CA . VAL B 1 158 ? 52 1.736 -2.311 1 92.5 158 VAL B CA 1
ATOM 7528 C C . VAL B 1 158 ? 52.062 2.467 -3.648 1 92.5 158 VAL B C 1
ATOM 7530 O O . VAL B 1 158 ? 51.438 2.068 -4.617 1 92.5 158 VAL B O 1
ATOM 7533 N N . GLN B 1 159 ? 52.844 3.424 -3.664 1 90.44 159 GLN B N 1
ATOM 7534 C CA . GLN B 1 159 ? 53.031 4.199 -4.887 1 90.44 159 GLN B CA 1
ATOM 7535 C C . GLN B 1 159 ? 54.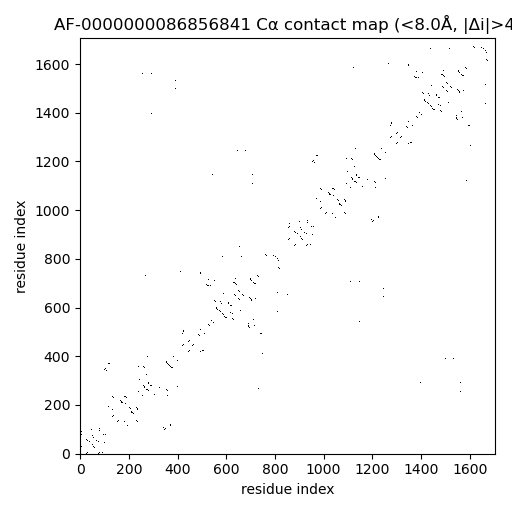25 3.717 -5.668 1 90.44 159 GLN B C 1
ATOM 7537 O O . GLN B 1 159 ? 55.344 3.578 -5.109 1 90.44 159 GLN B O 1
ATOM 7542 N N . LEU B 1 160 ? 53.906 3.484 -6.891 1 88.75 160 LEU B N 1
ATOM 7543 C CA . LEU B 1 160 ? 55 3.023 -7.77 1 88.75 160 LEU B CA 1
ATOM 7544 C C . LEU B 1 160 ? 55.344 4.098 -8.789 1 88.75 160 LEU B C 1
ATOM 7546 O O . LEU B 1 160 ? 54.469 4.785 -9.312 1 88.75 160 LEU B O 1
ATOM 7550 N N . GLU B 1 161 ? 56.656 4.312 -8.938 1 82.19 161 GLU B N 1
ATOM 7551 C CA . GLU B 1 161 ? 57.094 5.242 -9.977 1 82.19 161 GLU B CA 1
ATOM 7552 C C . GLU B 1 161 ? 57.031 4.609 -11.359 1 82.19 161 GLU B C 1
ATOM 7554 O O . GLU B 1 161 ? 56.688 5.281 -12.336 1 82.19 161 GLU B O 1
ATOM 7559 N N . ASP B 1 162 ? 57.469 3.369 -11.422 1 80.12 162 ASP B N 1
ATOM 7560 C CA . ASP B 1 162 ? 57.438 2.582 -12.648 1 80.12 162 ASP B CA 1
ATOM 7561 C C . ASP B 1 162 ? 56.875 1.189 -12.398 1 80.12 162 ASP B C 1
ATOM 7563 O O . ASP B 1 162 ? 57.188 0.543 -11.406 1 80.12 162 ASP B O 1
ATOM 7567 N N . PRO B 1 163 ? 55.938 0.8 -13.273 1 75.12 163 PRO B N 1
ATOM 7568 C CA . PRO B 1 163 ? 55.344 -0.519 -13.055 1 75.12 163 PRO B CA 1
ATOM 7569 C C . PRO B 1 163 ? 56.344 -1.658 -13.242 1 75.12 163 PRO B C 1
ATOM 7571 O O . PRO B 1 163 ? 56.125 -2.768 -12.758 1 75.12 163 PRO B O 1
ATOM 7574 N N . GLN B 1 164 ? 57.469 -1.31 -13.961 1 78.56 164 GLN B N 1
ATOM 7575 C CA . GLN B 1 164 ? 58.438 -2.365 -14.258 1 78.56 164 GLN B CA 1
ATOM 7576 C C . GLN B 1 164 ? 59.594 -2.34 -13.273 1 78.56 164 GLN B C 1
ATOM 7578 O O . GLN B 1 164 ? 59.906 -1.297 -12.695 1 78.56 164 GLN B O 1
ATOM 7583 N N . GLY B 1 165 ? 60.094 -3.482 -13.078 1 76.69 165 GLY B N 1
ATOM 7584 C CA . GLY B 1 165 ? 61.344 -3.623 -12.328 1 76.69 165 GLY B CA 1
ATOM 7585 C C . GLY B 1 165 ? 61.156 -3.402 -10.836 1 76.69 165 GLY B C 1
ATOM 7586 O O . GLY B 1 165 ? 62.094 -2.953 -10.148 1 76.69 165 GLY B O 1
ATOM 7587 N N . GLN B 1 166 ? 59.938 -3.549 -10.414 1 82.75 166 GLN B N 1
ATOM 7588 C CA . GLN B 1 166 ? 59.688 -3.301 -9.008 1 82.75 166 GLN B CA 1
ATOM 7589 C C . GLN B 1 166 ? 59.438 -4.605 -8.25 1 82.75 166 GLN B C 1
ATOM 7591 O O . GLN B 1 166 ? 58.75 -4.629 -7.227 1 82.75 166 GLN B O 1
ATOM 7596 N N . GLU B 1 167 ? 60 -5.637 -8.695 1 87.81 167 GLU B N 1
ATOM 7597 C CA . GLU B 1 167 ? 59.719 -6.969 -8.172 1 87.81 167 GLU B CA 1
ATOM 7598 C C . GLU B 1 167 ? 60.094 -7.074 -6.699 1 87.81 167 GLU B C 1
ATOM 7600 O O . GLU B 1 167 ? 59.375 -7.656 -5.895 1 87.81 167 GLU B O 1
ATOM 7605 N N . SER B 1 168 ? 61.219 -6.492 -6.355 1 90.31 168 SER B N 1
ATOM 7606 C CA . SER B 1 168 ? 61.688 -6.578 -4.973 1 90.31 168 SER B CA 1
ATOM 7607 C C . SER B 1 168 ? 60.75 -5.809 -4.031 1 90.31 168 SER B C 1
ATOM 7609 O O . SER B 1 168 ? 60.438 -6.285 -2.939 1 90.31 168 SER B O 1
ATOM 7611 N N . LEU B 1 169 ? 60.375 -4.719 -4.477 1 92.81 169 LEU B N 1
ATOM 7612 C CA . LEU B 1 169 ? 59.469 -3.914 -3.67 1 92.81 169 LEU B CA 1
ATOM 7613 C C . LEU B 1 169 ? 58.125 -4.621 -3.496 1 92.81 169 LEU B C 1
ATOM 7615 O O . LEU B 1 169 ? 57.562 -4.641 -2.396 1 92.81 169 LEU B O 1
ATOM 7619 N N . VAL B 1 170 ? 57.594 -5.117 -4.539 1 94.25 170 VAL B N 1
ATOM 7620 C CA . VAL B 1 170 ? 56.312 -5.824 -4.512 1 94.25 170 VAL B CA 1
ATOM 7621 C C . VAL B 1 170 ? 56.406 -7.008 -3.549 1 94.25 170 VAL B C 1
ATOM 7623 O O . VAL B 1 170 ? 55.5 -7.227 -2.742 1 94.25 170 VAL B O 1
ATOM 7626 N N . GLN B 1 171 ? 57.469 -7.746 -3.619 1 94.88 171 GLN B N 1
ATOM 7627 C CA . GLN B 1 171 ? 57.656 -8.906 -2.752 1 94.88 171 GLN B CA 1
ATOM 7628 C C . GLN B 1 171 ? 57.719 -8.492 -1.285 1 94.88 171 GLN B C 1
ATOM 7630 O O . GLN B 1 171 ? 57.125 -9.156 -0.421 1 94.88 171 GLN B O 1
ATOM 7635 N N . GLU B 1 172 ? 58.344 -7.422 -1.072 1 95.38 172 GLU B N 1
ATOM 7636 C CA . GLU B 1 172 ? 58.469 -6.934 0.298 1 95.38 172 GLU B CA 1
ATOM 7637 C C . GLU B 1 172 ? 57.125 -6.477 0.85 1 95.38 172 GLU B C 1
ATOM 7639 O O . GLU B 1 172 ? 56.75 -6.852 1.959 1 95.38 172 GLU B O 1
ATOM 7644 N N . GLU B 1 173 ? 56.469 -5.672 0.061 1 96.12 173 GLU B N 1
ATOM 7645 C CA . GLU B 1 173 ? 55.188 -5.129 0.493 1 96.12 173 GLU B CA 1
ATOM 7646 C C . GLU B 1 173 ? 54.156 -6.234 0.653 1 96.12 173 GLU B C 1
ATOM 7648 O O . GLU B 1 173 ? 53.344 -6.199 1.579 1 96.12 173 GLU B O 1
ATOM 7653 N N . VAL B 1 174 ? 54.125 -7.105 -0.249 1 97.38 174 VAL B N 1
ATOM 7654 C CA . VAL B 1 174 ? 53.188 -8.234 -0.182 1 97.38 174 VAL B CA 1
ATOM 7655 C C . VAL B 1 174 ? 53.469 -9.062 1.064 1 97.38 174 VAL B C 1
ATOM 7657 O O . VAL B 1 174 ? 52.562 -9.438 1.795 1 97.38 174 VAL B O 1
ATOM 7660 N N . GLY B 1 175 ? 54.719 -9.359 1.254 1 96.38 175 GLY B N 1
ATOM 7661 C CA . GLY B 1 175 ? 55.125 -10.109 2.439 1 96.38 175 GLY B CA 1
ATOM 7662 C C . GLY B 1 175 ? 54.719 -9.422 3.732 1 96.38 175 GLY B C 1
ATOM 7663 O O . GLY B 1 175 ? 54.219 -10.062 4.652 1 96.38 175 GLY B O 1
ATOM 7664 N N . ALA B 1 176 ? 54.969 -8.148 3.773 1 96.12 176 ALA B N 1
ATOM 7665 C CA . ALA B 1 176 ? 54.594 -7.367 4.953 1 96.12 176 ALA B CA 1
ATOM 7666 C C . ALA B 1 176 ? 53.094 -7.379 5.172 1 96.12 176 ALA B C 1
ATOM 7668 O O . ALA B 1 176 ? 52.625 -7.469 6.309 1 96.12 176 ALA B O 1
ATOM 7669 N N . PHE B 1 177 ? 52.375 -7.227 4.152 1 96.62 177 PHE B N 1
ATOM 7670 C CA . PHE B 1 177 ? 50.938 -7.211 4.227 1 96.62 177 PHE B CA 1
ATOM 7671 C C . PHE B 1 177 ? 50.406 -8.555 4.707 1 96.62 177 PHE B C 1
ATOM 7673 O O . PHE B 1 177 ? 49.562 -8.609 5.621 1 96.62 177 PHE B O 1
ATOM 7680 N N . LEU B 1 178 ? 50.812 -9.625 4.098 1 97.12 178 LEU B N 1
ATOM 7681 C CA . LEU B 1 178 ? 50.344 -10.969 4.43 1 97.12 178 LEU B CA 1
ATOM 7682 C C . LEU B 1 178 ? 50.656 -11.32 5.875 1 97.12 178 LEU B C 1
ATOM 7684 O O . LEU B 1 178 ? 49.938 -12.062 6.523 1 97.12 178 LEU B O 1
ATOM 7688 N N . GLY B 1 179 ? 51.781 -10.742 6.379 1 95.06 179 GLY B N 1
ATOM 7689 C CA . GLY B 1 179 ? 52.188 -11.008 7.742 1 95.06 179 GLY B CA 1
ATOM 7690 C C . GLY B 1 179 ? 51.656 -9.992 8.742 1 95.06 179 GLY B C 1
ATOM 7691 O O . GLY B 1 179 ? 51.938 -10.102 9.938 1 95.06 179 GLY B O 1
ATOM 7692 N N . SER B 1 180 ? 50.938 -9.117 8.289 1 94.38 180 SER B N 1
ATOM 7693 C CA . SER B 1 180 ? 50.469 -8.039 9.156 1 94.38 180 SER B CA 1
ATOM 7694 C C . SER B 1 180 ? 49.406 -8.523 10.125 1 94.38 180 SER B C 1
ATOM 7696 O O . SER B 1 180 ? 48.812 -9.578 9.906 1 94.38 180 SER B O 1
ATOM 7698 N N . THR B 1 181 ? 49 -7.734 11.141 1 92.62 181 THR B N 1
ATOM 7699 C CA . THR B 1 181 ? 47.969 -8.031 12.141 1 92.62 181 THR B CA 1
ATOM 7700 C C . THR B 1 181 ? 46.594 -8.016 11.516 1 92.62 181 THR B C 1
ATOM 7702 O O . THR B 1 181 ? 45.719 -8.789 11.914 1 92.62 181 THR B O 1
ATOM 7705 N N . ALA B 1 182 ? 46.406 -7.172 10.594 1 91.56 182 ALA B N 1
ATOM 7706 C CA . ALA B 1 182 ? 45.094 -7.047 9.938 1 91.56 182 ALA B CA 1
ATOM 7707 C C . ALA B 1 182 ? 44.75 -8.328 9.195 1 91.56 182 ALA B C 1
ATOM 7709 O O . ALA B 1 182 ? 43.562 -8.648 9.047 1 91.56 182 ALA B O 1
ATOM 7710 N N . MET B 1 183 ? 45.719 -9.094 8.805 1 94.38 183 MET B N 1
ATOM 7711 C CA . MET B 1 183 ? 45.5 -10.273 7.98 1 94.38 183 MET B CA 1
ATOM 7712 C C . MET B 1 183 ? 45.406 -11.531 8.836 1 94.38 183 MET B C 1
ATOM 7714 O O . MET B 1 183 ? 45.094 -12.609 8.336 1 94.38 183 MET B O 1
ATOM 7718 N N . GLU B 1 184 ? 45.562 -11.406 10.102 1 91.88 184 GLU B N 1
ATOM 7719 C CA . GLU B 1 184 ? 45.594 -12.562 11 1 91.88 184 GLU B CA 1
ATOM 7720 C C . GLU B 1 184 ? 44.312 -13.383 10.906 1 91.88 184 GLU B C 1
ATOM 7722 O O . GLU B 1 184 ? 44.375 -14.617 10.844 1 91.88 184 GLU B O 1
ATOM 7727 N N . PRO B 1 185 ? 43.188 -12.75 10.797 1 89.88 185 PRO B N 1
ATOM 7728 C CA . PRO B 1 185 ? 41.969 -13.531 10.812 1 89.88 185 PRO B CA 1
ATOM 7729 C C . PRO B 1 185 ? 41.656 -14.18 9.469 1 89.88 185 PRO B C 1
ATOM 7731 O O . PRO B 1 185 ? 40.719 -14.977 9.359 1 89.88 185 PRO B O 1
ATOM 7734 N N . TYR B 1 186 ? 42.406 -13.875 8.469 1 92.69 186 TYR B N 1
ATOM 7735 C CA . TYR B 1 186 ? 42.031 -14.297 7.121 1 92.69 186 TYR B CA 1
ATOM 7736 C C . TYR B 1 186 ? 43.031 -15.281 6.555 1 92.69 186 TYR B C 1
ATOM 7738 O O . TYR B 1 186 ? 44.219 -15.211 6.855 1 92.69 186 TYR B O 1
ATOM 7746 N N . SER B 1 187 ? 42.5 -16.219 5.668 1 92.88 187 SER B N 1
ATOM 7747 C CA . SER B 1 187 ? 43.375 -17.266 5.133 1 92.88 187 SER B CA 1
ATOM 7748 C C . SER B 1 187 ? 43.531 -17.125 3.623 1 92.88 187 SER B C 1
ATOM 7750 O O . SER B 1 187 ? 44.438 -17.719 3.037 1 92.88 187 SER B O 1
ATOM 7752 N N . GLN B 1 188 ? 42.656 -16.359 3.004 1 94.31 188 GLN B N 1
ATOM 7753 C CA . GLN B 1 188 ? 42.688 -16.203 1.553 1 94.31 188 GLN B CA 1
ATOM 7754 C C . GLN B 1 188 ? 42.781 -14.742 1.147 1 94.31 188 GLN B C 1
ATOM 7756 O O . GLN B 1 188 ? 42.375 -13.859 1.91 1 94.31 188 GLN B O 1
ATOM 7761 N N . VAL B 1 189 ? 43.344 -14.547 -0.007 1 95.81 189 VAL B N 1
ATOM 7762 C CA . VAL B 1 189 ? 43.469 -13.195 -0.532 1 95.81 189 VAL B CA 1
ATOM 7763 C C . VAL B 1 189 ? 43.062 -13.172 -2.002 1 95.81 189 VAL B C 1
ATOM 7765 O O . VAL B 1 189 ? 43.031 -14.211 -2.66 1 95.81 189 VAL B O 1
ATOM 7768 N N . LEU B 1 190 ? 42.688 -12.031 -2.426 1 94.19 190 LEU B N 1
ATOM 7769 C CA . LEU B 1 190 ? 42.281 -11.797 -3.809 1 94.19 190 LEU B CA 1
ATOM 7770 C C . LEU B 1 190 ? 43.188 -10.742 -4.465 1 94.19 190 LEU B C 1
ATOM 7772 O O . LEU B 1 190 ? 43.5 -9.727 -3.848 1 94.19 190 LEU B O 1
ATOM 7776 N N . VAL B 1 191 ? 43.656 -11.023 -5.637 1 95.25 191 VAL B N 1
ATOM 7777 C CA . VAL B 1 191 ? 44.406 -10.062 -6.441 1 95.25 191 VAL B CA 1
ATOM 7778 C C . VAL B 1 191 ? 43.562 -9.664 -7.664 1 95.25 191 VAL B C 1
ATOM 7780 O O . VAL B 1 191 ? 43.125 -10.516 -8.43 1 95.25 191 VAL B O 1
ATOM 7783 N N . ARG B 1 192 ? 43.375 -8.422 -7.805 1 92.19 192 ARG B N 1
ATOM 7784 C CA . ARG B 1 192 ? 42.594 -7.973 -8.945 1 92.19 192 ARG B CA 1
ATOM 7785 C C . ARG B 1 192 ? 42.938 -6.543 -9.328 1 92.19 192 ARG B C 1
ATOM 7787 O O . ARG B 1 192 ? 43.375 -5.754 -8.484 1 92.19 192 ARG B O 1
ATOM 7794 N N . PRO B 1 193 ? 42.75 -6.242 -10.562 1 91.75 193 PRO B N 1
ATOM 7795 C CA . PRO B 1 193 ? 42.781 -4.82 -10.914 1 91.75 193 PRO B CA 1
ATOM 7796 C C . PRO B 1 193 ? 41.562 -4.055 -10.414 1 91.75 193 PRO B C 1
ATOM 7798 O O . PRO B 1 193 ? 40.5 -4.645 -10.203 1 91.75 193 PRO B O 1
ATOM 7801 N N . ALA B 1 194 ? 41.781 -2.85 -10.148 1 90.38 194 ALA B N 1
ATOM 7802 C CA . ALA B 1 194 ? 40.688 -2.02 -9.664 1 90.38 194 ALA B CA 1
ATOM 7803 C C . ALA B 1 194 ? 40.688 -0.649 -10.336 1 90.38 194 ALA B C 1
ATOM 7805 O O . ALA B 1 194 ? 41.75 -0.162 -10.75 1 90.38 194 ALA B O 1
ATOM 7806 N N . GLY B 1 195 ? 39.562 -0.102 -10.453 1 88.94 195 GLY B N 1
ATOM 7807 C CA . GLY B 1 195 ? 39.281 1.165 -11.109 1 88.94 195 GLY B CA 1
ATOM 7808 C C . GLY B 1 195 ? 37.844 1.269 -11.625 1 88.94 195 GLY B C 1
ATOM 7809 O O . GLY B 1 195 ? 37.125 0.275 -11.664 1 88.94 195 GLY B O 1
ATOM 7810 N N . TRP B 1 196 ? 37.5 2.467 -12.039 1 87.25 196 TRP B N 1
ATOM 7811 C CA . TRP B 1 196 ? 36.125 2.701 -12.453 1 87.25 196 TRP B CA 1
ATOM 7812 C C . TRP B 1 196 ? 35.812 1.92 -13.719 1 87.25 196 TRP B C 1
ATOM 7814 O O . TRP B 1 196 ? 34.656 1.604 -13.977 1 87.25 196 TRP B O 1
ATOM 7824 N N . ARG B 1 197 ? 36.75 1.456 -14.469 1 83.31 197 ARG B N 1
ATOM 7825 C CA . ARG B 1 197 ? 36.562 0.795 -15.75 1 83.31 197 ARG B CA 1
ATOM 7826 C C . ARG B 1 197 ? 36.188 -0.675 -15.562 1 83.31 197 ARG B C 1
ATOM 7828 O O . ARG B 1 197 ? 35.531 -1.275 -16.406 1 83.31 197 ARG B O 1
ATOM 7835 N N . TRP B 1 198 ? 36.594 -1.236 -14.5 1 81.19 198 TRP B N 1
ATOM 7836 C CA . TRP B 1 198 ? 36.5 -2.684 -14.336 1 81.19 198 TRP B CA 1
ATOM 7837 C C . TRP B 1 198 ? 35.125 -3.08 -13.805 1 81.19 198 TRP B C 1
ATOM 7839 O O . TRP B 1 198 ? 34.594 -4.121 -14.188 1 81.19 198 TRP B O 1
ATOM 7849 N N . ARG B 1 199 ? 34.406 -2.314 -13.164 1 72.75 199 ARG B N 1
ATOM 7850 C CA . ARG B 1 199 ? 33.062 -2.555 -12.609 1 72.75 199 ARG B CA 1
ATOM 7851 C C . ARG B 1 199 ? 32.938 -3.992 -12.125 1 72.75 199 ARG B C 1
ATOM 7853 O O . ARG B 1 199 ? 31.938 -4.652 -12.391 1 72.75 199 ARG B O 1
ATOM 7860 N N . GLY B 1 200 ? 34 -4.574 -11.648 1 64.81 200 GLY B N 1
ATOM 7861 C CA . GLY B 1 200 ? 34 -5.91 -11.07 1 64.81 200 GLY B CA 1
ATOM 7862 C C . GLY B 1 200 ? 34.312 -7 -12.078 1 64.81 200 GLY B C 1
ATOM 7863 O O . GLY B 1 200 ? 34.312 -8.188 -11.734 1 64.81 200 GLY B O 1
ATOM 7864 N N . THR B 1 201 ? 34.625 -6.77 -13.273 1 64.44 201 THR B N 1
ATOM 7865 C CA . THR B 1 201 ? 34.781 -7.789 -14.305 1 64.44 201 THR B CA 1
ATOM 7866 C C . THR B 1 201 ? 36.281 -8.078 -14.547 1 64.44 201 THR B C 1
ATOM 7868 O O . THR B 1 201 ? 36.625 -8.891 -15.398 1 64.44 201 THR B O 1
ATOM 7871 N N . GLY B 1 202 ? 37.094 -7.477 -13.789 1 70.56 202 GLY B N 1
ATOM 7872 C CA . GLY B 1 202 ? 38.5 -7.75 -14.016 1 70.56 202 GLY B CA 1
ATOM 7873 C C . GLY B 1 202 ? 38.906 -9.156 -13.617 1 70.56 202 GLY B C 1
ATOM 7874 O O . GLY B 1 202 ? 38.25 -9.781 -12.773 1 70.56 202 GLY B O 1
ATOM 7875 N N . VAL B 1 203 ? 39.844 -9.664 -14.359 1 77.75 203 VAL B N 1
ATOM 7876 C CA . VAL B 1 203 ? 40.375 -10.984 -14.023 1 77.75 203 VAL B CA 1
ATOM 7877 C C . VAL B 1 203 ? 40.906 -10.977 -12.602 1 77.75 203 VAL B C 1
ATOM 7879 O O . VAL B 1 203 ? 41.719 -10.117 -12.242 1 77.75 203 VAL B O 1
ATOM 7882 N N . ARG B 1 204 ? 40.406 -11.797 -11.875 1 88.88 204 ARG B N 1
ATOM 7883 C CA . ARG B 1 204 ? 40.812 -11.898 -10.484 1 88.88 204 ARG B CA 1
ATOM 7884 C C . ARG B 1 204 ? 41.375 -13.273 -10.18 1 88.88 204 ARG B C 1
ATOM 7886 O O . ARG B 1 204 ? 41.156 -14.227 -10.93 1 88.88 204 ARG B O 1
ATOM 7893 N N . SER B 1 205 ? 42.25 -13.336 -9.258 1 92.5 205 SER B N 1
ATOM 7894 C CA . SER B 1 205 ? 42.781 -14.609 -8.781 1 92.5 205 SER B CA 1
ATOM 7895 C C . SER B 1 205 ? 42.719 -14.695 -7.262 1 92.5 205 SER B C 1
ATOM 7897 O O . SER B 1 205 ? 42.938 -13.703 -6.57 1 92.5 205 SER B O 1
ATOM 7899 N N . THR B 1 206 ? 42.438 -15.859 -6.82 1 93.38 206 THR B N 1
ATOM 7900 C CA . THR B 1 206 ? 42.406 -16.141 -5.391 1 93.38 206 THR B CA 1
ATOM 7901 C C . THR B 1 206 ? 43.562 -17.016 -4.961 1 93.38 206 THR B C 1
ATOM 7903 O O . THR B 1 206 ? 43.938 -17.938 -5.672 1 93.38 206 THR B O 1
ATOM 7906 N N . HIS B 1 207 ? 44.156 -16.656 -3.77 1 95.25 207 HIS B N 1
ATOM 7907 C CA . HIS B 1 207 ? 45.344 -17.375 -3.27 1 95.25 207 HIS B CA 1
ATOM 7908 C C . HIS B 1 207 ? 45.25 -17.562 -1.761 1 95.25 207 HIS B C 1
ATOM 7910 O O . HIS B 1 207 ? 44.531 -16.844 -1.07 1 95.25 207 HIS B O 1
ATOM 7916 N N . GLY B 1 208 ? 46.031 -18.594 -1.334 1 95 208 GLY B N 1
ATOM 7917 C CA . GLY B 1 208 ? 46.219 -18.719 0.101 1 95 208 GLY B CA 1
ATOM 7918 C C . GLY B 1 208 ? 47.219 -17.719 0.661 1 95 208 GLY B C 1
ATOM 7919 O O . GLY B 1 208 ? 48.188 -17.375 -0.004 1 95 208 GLY B O 1
ATOM 7920 N N . LYS B 1 209 ? 46.906 -17.297 1.816 1 94 209 LYS B N 1
ATOM 7921 C CA . LYS B 1 209 ? 47.781 -16.328 2.486 1 94 209 LYS B CA 1
ATOM 7922 C C . LYS B 1 209 ? 49.219 -16.828 2.584 1 94 209 LYS B C 1
ATOM 7924 O O . LYS B 1 209 ? 50.156 -16.047 2.562 1 94 209 LYS B O 1
ATOM 7929 N N . GLU B 1 210 ? 49.438 -18.141 2.592 1 93.38 210 GLU B N 1
ATOM 7930 C CA . GLU B 1 210 ? 50.781 -18.75 2.768 1 93.38 210 GLU B CA 1
ATOM 7931 C C . GLU B 1 210 ? 51.531 -18.781 1.454 1 93.38 210 GLU B C 1
ATOM 7933 O O . GLU B 1 210 ? 52.75 -19 1.447 1 93.38 210 GLU B O 1
ATOM 7938 N N . GLU B 1 211 ? 50.812 -18.484 0.445 1 94.81 211 GLU B N 1
ATOM 7939 C CA . GLU B 1 211 ? 51.438 -18.547 -0.871 1 94.81 211 GLU B CA 1
ATOM 7940 C C . GLU B 1 211 ? 52.062 -17.203 -1.257 1 94.81 211 GLU B C 1
ATOM 7942 O O . GLU B 1 211 ? 51.781 -16.672 -2.334 1 94.81 211 GLU B O 1
ATOM 7947 N N . GLY B 1 212 ? 52.969 -16.75 -0.469 1 93.81 212 GLY B N 1
ATOM 7948 C CA . GLY B 1 212 ? 53.531 -15.414 -0.629 1 93.81 212 GLY B CA 1
ATOM 7949 C C . GLY B 1 212 ? 54.125 -15.172 -2.004 1 93.81 212 GLY B C 1
ATOM 7950 O O . GLY B 1 212 ? 53.812 -14.164 -2.65 1 93.81 212 GLY B O 1
ATOM 7951 N N . ALA B 1 213 ? 54.906 -16.094 -2.488 1 94.06 213 ALA B N 1
ATOM 7952 C CA . ALA B 1 213 ? 55.562 -15.945 -3.783 1 94.06 213 ALA B CA 1
ATOM 7953 C C . ALA B 1 213 ? 54.531 -15.922 -4.918 1 94.06 213 ALA B C 1
ATOM 7955 O O . ALA B 1 213 ? 54.688 -15.141 -5.863 1 94.06 213 ALA B O 1
ATOM 7956 N N . ALA B 1 214 ? 53.562 -16.797 -4.793 1 95.88 214 ALA B N 1
ATOM 7957 C CA . ALA B 1 214 ? 52.531 -16.844 -5.812 1 95.88 214 ALA B CA 1
ATOM 7958 C C . ALA B 1 214 ? 51.688 -15.562 -5.828 1 95.88 214 ALA B C 1
ATOM 7960 O O . ALA B 1 214 ? 51.281 -15.094 -6.891 1 95.88 214 ALA B O 1
ATOM 7961 N N . VAL B 1 215 ? 51.438 -15.031 -4.684 1 97.31 215 VAL B N 1
ATOM 7962 C CA . VAL B 1 215 ? 50.688 -13.789 -4.57 1 97.31 215 VAL B CA 1
ATOM 7963 C C . VAL B 1 215 ? 51.469 -12.648 -5.211 1 97.31 215 VAL B C 1
ATOM 7965 O O . VAL B 1 215 ? 50.906 -11.859 -5.977 1 97.31 215 VAL B O 1
ATOM 7968 N N . ALA B 1 216 ? 52.75 -12.594 -4.898 1 96 216 ALA B N 1
ATOM 7969 C CA . ALA B 1 216 ? 53.594 -11.547 -5.461 1 96 216 ALA B CA 1
ATOM 7970 C C . ALA B 1 216 ? 53.656 -11.648 -6.98 1 96 216 ALA B C 1
ATOM 7972 O O . ALA B 1 216 ? 53.656 -10.633 -7.676 1 96 216 ALA B O 1
ATOM 7973 N N . GLN B 1 217 ? 53.688 -12.867 -7.418 1 95 217 GLN B N 1
ATOM 7974 C CA . GLN B 1 217 ? 53.688 -13.086 -8.859 1 95 217 GLN B CA 1
ATOM 7975 C C . GLN B 1 217 ? 52.375 -12.617 -9.5 1 95 217 GLN B C 1
ATOM 7977 O O . GLN B 1 217 ? 52.406 -12.016 -10.57 1 95 217 GLN B O 1
ATOM 7982 N N . ALA B 1 218 ? 51.281 -12.914 -8.828 1 95.19 218 ALA B N 1
ATOM 7983 C CA . ALA B 1 218 ? 49.969 -12.492 -9.328 1 95.19 218 ALA B CA 1
ATOM 7984 C C . ALA B 1 218 ? 49.875 -10.969 -9.375 1 95.19 218 ALA B C 1
ATOM 7986 O O . ALA B 1 218 ? 49.344 -10.398 -10.328 1 95.19 218 ALA B O 1
ATOM 7987 N N . VAL B 1 219 ? 50.344 -10.312 -8.328 1 95.5 219 VAL B N 1
ATOM 7988 C CA . VAL B 1 219 ? 50.344 -8.852 -8.281 1 95.5 219 VAL B CA 1
ATOM 7989 C C . VAL B 1 219 ? 51.219 -8.305 -9.414 1 95.5 219 VAL B C 1
ATOM 7991 O O . VAL B 1 219 ? 50.812 -7.387 -10.125 1 95.5 219 VAL B O 1
ATOM 7994 N N . GLY B 1 220 ? 52.375 -8.875 -9.562 1 92.44 220 GLY B N 1
ATOM 7995 C CA . GLY B 1 220 ? 53.281 -8.453 -10.617 1 92.44 220 GLY B CA 1
ATOM 7996 C C . GLY B 1 220 ? 52.688 -8.602 -12.008 1 92.44 220 GLY B C 1
ATOM 7997 O O . GLY B 1 220 ? 52.875 -7.734 -12.867 1 92.44 220 GLY B O 1
ATOM 7998 N N . ALA B 1 221 ? 52 -9.672 -12.172 1 91.75 221 ALA B N 1
ATOM 7999 C CA . ALA B 1 221 ? 51.375 -9.93 -13.469 1 91.75 221 ALA B CA 1
ATOM 8000 C C . ALA B 1 221 ? 50.344 -8.867 -13.797 1 91.75 221 ALA B C 1
ATOM 8002 O O . ALA B 1 221 ? 50.156 -8.492 -14.961 1 91.75 221 ALA B O 1
ATOM 8003 N N . ARG B 1 222 ? 49.656 -8.375 -12.781 1 91.81 222 ARG B N 1
ATOM 8004 C CA . ARG B 1 222 ? 48.625 -7.363 -12.992 1 91.81 222 ARG B CA 1
ATOM 8005 C C . ARG B 1 222 ? 49.219 -5.977 -13.156 1 91.81 222 ARG B C 1
ATOM 8007 O O . ARG B 1 222 ? 48.594 -5.086 -13.742 1 91.81 222 ARG B O 1
ATOM 8014 N N . LEU B 1 223 ? 50.344 -5.738 -12.609 1 90.81 223 LEU B N 1
ATOM 8015 C CA . LEU B 1 223 ? 51 -4.438 -12.664 1 90.81 223 LEU B CA 1
ATOM 8016 C C . LEU B 1 223 ? 51.5 -4.137 -14.07 1 90.81 223 LEU B C 1
ATOM 8018 O O . LEU B 1 223 ? 51.594 -2.975 -14.477 1 90.81 223 LEU B O 1
ATOM 8022 N N . ARG B 1 224 ? 51.844 -5.141 -14.875 1 85.5 224 ARG B N 1
ATOM 8023 C CA . ARG B 1 224 ? 52.375 -4.957 -16.219 1 85.5 224 ARG B CA 1
ATOM 8024 C C . ARG B 1 224 ? 51.375 -4.25 -17.125 1 85.5 224 ARG B C 1
ATOM 8026 O O . ARG B 1 224 ? 51.75 -3.484 -18.016 1 85.5 224 ARG B O 1
ATOM 8033 N N . GLY B 1 225 ? 50.094 -4.383 -16.844 1 80.06 225 GLY B N 1
ATOM 8034 C CA . GLY B 1 225 ? 49.062 -3.754 -17.641 1 80.06 225 GLY B CA 1
ATOM 8035 C C . GLY B 1 225 ? 48.344 -2.627 -16.922 1 80.06 225 GLY B C 1
ATOM 8036 O O . GLY B 1 225 ? 47.281 -2.184 -17.359 1 80.06 225 GLY B O 1
ATOM 8037 N N . LEU B 1 226 ? 49.031 -2.135 -15.945 1 83.88 226 LEU B N 1
ATOM 8038 C CA . LEU B 1 226 ? 48.375 -1.134 -15.109 1 83.88 226 LEU B CA 1
ATOM 8039 C C . LEU B 1 226 ? 48.406 0.239 -15.766 1 83.88 226 LEU B C 1
ATOM 8041 O O . LEU B 1 226 ? 49.469 0.682 -16.219 1 83.88 226 LEU B O 1
ATOM 8045 N N . ARG B 1 227 ? 47.25 0.895 -15.859 1 81.94 227 ARG B N 1
ATOM 8046 C CA . ARG B 1 227 ? 47.125 2.254 -16.375 1 81.94 227 ARG B CA 1
ATOM 8047 C C . ARG B 1 227 ? 47.125 3.275 -15.25 1 81.94 227 ARG B C 1
ATOM 8049 O O . ARG B 1 227 ? 46.969 2.918 -14.078 1 81.94 227 ARG B O 1
ATOM 8056 N N . GLU B 1 228 ? 47.281 4.48 -15.609 1 78.31 228 GLU B N 1
ATOM 8057 C CA . GLU B 1 228 ? 47.469 5.566 -14.648 1 78.31 228 GLU B CA 1
ATOM 8058 C C . GLU B 1 228 ? 46.25 5.672 -13.719 1 78.31 228 GLU B C 1
ATOM 8060 O O . GLU B 1 228 ? 46.406 5.93 -12.523 1 78.31 228 GLU B O 1
ATOM 8065 N N . GLU B 1 229 ? 45.062 5.434 -14.086 1 81.56 229 GLU B N 1
ATOM 8066 C CA . GLU B 1 229 ? 43.906 5.602 -13.203 1 81.56 229 GLU B CA 1
ATOM 8067 C C . GLU B 1 229 ? 43.469 4.27 -12.594 1 81.56 229 GLU B C 1
ATOM 8069 O O . GLU B 1 229 ? 42.531 4.215 -11.797 1 81.56 229 GLU B O 1
ATOM 8074 N N . ASP B 1 230 ? 44.312 3.312 -12.734 1 89.12 230 ASP B N 1
ATOM 8075 C CA . ASP B 1 230 ? 44 1.991 -12.203 1 89.12 230 ASP B CA 1
ATOM 8076 C C . ASP B 1 230 ? 44.875 1.636 -11.023 1 89.12 230 ASP B C 1
ATOM 8078 O O . ASP B 1 230 ? 45.875 2.32 -10.75 1 89.12 230 ASP B O 1
ATOM 8082 N N . SER B 1 231 ? 44.438 0.686 -10.336 1 92.56 231 SER B N 1
ATOM 8083 C CA . SER B 1 231 ? 45.219 0.128 -9.234 1 92.56 231 SER B CA 1
ATOM 8084 C C . SER B 1 231 ? 45.156 -1.396 -9.234 1 92.56 231 SER B C 1
ATOM 8086 O O . SER B 1 231 ? 44.344 -1.992 -9.945 1 92.56 231 SER B O 1
ATOM 8088 N N . VAL B 1 232 ? 46.125 -1.959 -8.641 1 94.06 232 VAL B N 1
ATOM 8089 C CA . VAL B 1 232 ? 46.062 -3.385 -8.336 1 94.06 232 VAL B CA 1
ATOM 8090 C C . VAL B 1 232 ? 45.844 -3.584 -6.836 1 94.06 232 VAL B C 1
ATOM 8092 O O . VAL B 1 232 ? 46.594 -3.062 -6.016 1 94.06 232 VAL B O 1
ATOM 8095 N N . LEU B 1 233 ? 44.844 -4.266 -6.578 1 95.31 233 LEU B N 1
ATOM 8096 C CA . LEU B 1 233 ? 44.5 -4.484 -5.176 1 95.31 233 LEU B CA 1
ATOM 8097 C C . LEU B 1 233 ? 44.844 -5.91 -4.75 1 95.31 233 LEU B C 1
ATOM 8099 O O . LEU B 1 233 ? 44.562 -6.863 -5.48 1 95.31 233 LEU B O 1
ATOM 8103 N N . LEU B 1 234 ? 45.5 -6.023 -3.713 1 97 234 LEU B N 1
ATOM 8104 C CA . LEU B 1 234 ? 45.625 -7.238 -2.91 1 97 234 LEU B CA 1
ATOM 8105 C C . LEU B 1 234 ? 44.75 -7.133 -1.654 1 97 234 LEU B C 1
ATOM 8107 O O . LEU B 1 234 ? 45.062 -6.344 -0.757 1 97 234 LEU B O 1
ATOM 8111 N N . GLU B 1 235 ? 43.719 -7.945 -1.635 1 95.56 235 GLU B N 1
ATOM 8112 C CA . GLU B 1 235 ? 42.75 -7.777 -0.552 1 95.56 235 GLU B CA 1
ATOM 8113 C C . GLU B 1 235 ? 42.469 -9.102 0.149 1 95.56 235 GLU B C 1
ATOM 8115 O O . GLU B 1 235 ? 42.531 -10.164 -0.474 1 95.56 235 GLU B O 1
ATOM 8120 N N . ALA B 1 236 ? 42.156 -9 1.399 1 95 236 ALA B N 1
ATOM 8121 C CA . ALA B 1 236 ? 41.688 -10.18 2.125 1 95 236 ALA B CA 1
ATOM 8122 C C . ALA B 1 236 ? 40.344 -10.656 1.592 1 95 236 ALA B C 1
ATOM 8124 O O . ALA B 1 236 ? 39.469 -9.844 1.289 1 95 236 ALA B O 1
ATOM 8125 N N . LEU B 1 237 ? 40.25 -11.898 1.348 1 93.5 237 LEU B N 1
ATOM 8126 C CA . LEU B 1 237 ? 38.906 -12.469 1.113 1 93.5 237 LEU B CA 1
ATOM 8127 C C . LEU B 1 237 ? 38.188 -12.703 2.43 1 93.5 237 LEU B C 1
ATOM 8129 O O . LEU B 1 237 ? 38.406 -13.719 3.092 1 93.5 237 LEU B O 1
ATOM 8133 N N . VAL B 1 238 ? 37.312 -11.789 2.699 1 92.81 238 VAL B N 1
ATOM 8134 C CA . VAL B 1 238 ? 36.562 -11.852 3.955 1 92.81 238 VAL B CA 1
ATOM 8135 C C . VAL B 1 238 ? 35.438 -12.867 3.84 1 92.81 238 VAL B C 1
ATOM 8137 O O . VAL B 1 238 ? 34.531 -12.703 3.023 1 92.81 238 VAL B O 1
ATOM 8140 N N . PRO B 1 239 ? 35.5 -13.859 4.664 1 90.44 239 PRO B N 1
ATOM 8141 C CA . PRO B 1 239 ? 34.406 -14.844 4.578 1 90.44 239 PRO B CA 1
ATOM 8142 C C . PRO B 1 239 ? 33.094 -14.344 5.188 1 90.44 239 PRO B C 1
ATOM 8144 O O . PRO B 1 239 ? 33.125 -13.609 6.18 1 90.44 239 PRO B O 1
ATOM 8147 N N . THR B 1 240 ? 32 -14.758 4.574 1 90.88 240 THR B N 1
ATOM 8148 C CA . THR B 1 240 ? 30.703 -14.5 5.188 1 90.88 240 THR B CA 1
ATOM 8149 C C . THR B 1 240 ? 30.562 -15.297 6.488 1 90.88 240 THR B C 1
ATOM 8151 O O . THR B 1 240 ? 31.016 -16.438 6.578 1 90.88 240 THR B O 1
ATOM 8154 N N . ALA B 1 241 ? 29.859 -14.703 7.383 1 89.12 241 ALA B N 1
ATOM 8155 C CA . ALA B 1 241 ? 29.641 -15.359 8.672 1 89.12 241 ALA B CA 1
ATOM 8156 C C . ALA B 1 241 ? 28.906 -16.688 8.5 1 89.12 241 ALA B C 1
ATOM 8158 O O . ALA B 1 241 ? 27.984 -16.781 7.684 1 89.12 241 ALA B O 1
ATOM 8159 N N . ARG B 1 242 ? 29.375 -17.656 9.094 1 77.5 242 ARG B N 1
ATOM 8160 C CA . ARG B 1 242 ? 28.734 -18.969 9.062 1 77.5 242 ARG B CA 1
ATOM 8161 C C . ARG B 1 242 ? 28.125 -19.328 10.414 1 77.5 242 ARG B C 1
ATOM 8163 O O . ARG B 1 242 ? 28.844 -19.438 11.414 1 77.5 242 ARG B O 1
ATOM 8170 N N . LEU B 1 243 ? 26.875 -19.219 10.438 1 69.62 243 LEU B N 1
ATOM 8171 C CA . LEU B 1 243 ? 26.25 -19.609 11.703 1 69.62 243 LEU B CA 1
ATOM 8172 C C . LEU B 1 243 ? 25.875 -21.094 11.672 1 69.62 243 LEU B C 1
ATOM 8174 O O . LEU B 1 243 ? 25.688 -21.672 10.602 1 69.62 243 LEU B O 1
ATOM 8178 N N . PRO B 1 244 ? 25.969 -21.719 12.758 1 64.19 244 PRO B N 1
ATOM 8179 C CA . PRO B 1 244 ? 25.625 -23.156 12.812 1 64.19 244 PRO B CA 1
ATOM 8180 C C . PRO B 1 244 ? 24.266 -23.469 12.203 1 64.19 244 PRO B C 1
ATOM 8182 O O . PRO B 1 244 ? 23.297 -22.75 12.453 1 64.19 244 PRO B O 1
ATOM 8185 N N . MET B 1 245 ? 24.312 -24.172 11.102 1 63.97 245 MET B N 1
ATOM 8186 C CA . MET B 1 245 ? 23.062 -24.578 10.453 1 63.97 245 MET B CA 1
ATOM 8187 C C . MET B 1 245 ? 22.703 -26.016 10.836 1 63.97 245 MET B C 1
ATOM 8189 O O . MET B 1 245 ? 23.578 -26.828 11.133 1 63.97 245 MET B O 1
ATOM 8193 N N . PRO B 1 246 ? 21.438 -26.25 10.961 1 62.91 246 PRO B N 1
ATOM 8194 C CA . PRO B 1 246 ? 21.016 -27.641 11.211 1 62.91 246 PRO B CA 1
ATOM 8195 C C . PRO B 1 246 ? 21.5 -28.609 10.133 1 62.91 246 PRO B C 1
ATOM 8197 O O . PRO B 1 246 ? 21.766 -28.188 9 1 62.91 246 PRO B O 1
ATOM 8200 N N . PRO B 1 247 ? 21.75 -29.812 10.562 1 61.56 247 PRO B N 1
ATOM 8201 C CA . PRO B 1 247 ? 22.219 -30.812 9.594 1 61.56 247 PRO B CA 1
ATOM 8202 C C . PRO B 1 247 ? 21.328 -30.891 8.352 1 61.56 247 PRO B C 1
ATOM 8204 O O . PRO B 1 247 ? 20.125 -30.703 8.445 1 61.56 247 PRO B O 1
ATOM 8207 N N . PRO B 1 248 ? 21.969 -31.094 7.219 1 60.16 248 PRO B N 1
ATOM 8208 C CA . PRO B 1 248 ? 21.219 -31.062 5.965 1 60.16 248 PRO B CA 1
ATOM 8209 C C . PRO B 1 248 ? 20.219 -32.219 5.852 1 60.16 248 PRO B C 1
ATOM 8211 O O . PRO B 1 248 ? 20.484 -33.312 6.301 1 60.16 248 PRO B O 1
ATOM 8214 N N . ARG B 1 249 ? 19.094 -32.062 5.418 1 63.25 249 ARG B N 1
ATOM 8215 C CA . ARG B 1 249 ? 18.047 -33.031 5.16 1 63.25 249 ARG B CA 1
ATOM 8216 C C . ARG B 1 249 ? 18.281 -33.75 3.828 1 63.25 249 ARG B C 1
ATOM 8218 O O . ARG B 1 249 ? 17.641 -34.75 3.531 1 63.25 249 ARG B O 1
ATOM 8225 N N . SER B 1 250 ? 19.266 -33.25 3.033 1 67.12 250 SER B N 1
ATOM 8226 C CA . SER B 1 250 ? 19.5 -33.75 1.674 1 67.12 250 SER B CA 1
ATOM 8227 C C . SER B 1 250 ? 20.734 -34.625 1.593 1 67.12 250 SER B C 1
ATOM 8229 O O . SER B 1 250 ? 21.703 -34.406 2.332 1 67.12 250 SER B O 1
ATOM 8231 N N . PRO B 1 251 ? 20.641 -35.625 0.798 1 68.5 251 PRO B N 1
ATOM 8232 C CA . PRO B 1 251 ? 21.812 -36.5 0.579 1 68.5 251 PRO B CA 1
ATOM 8233 C C . PRO B 1 251 ? 22.969 -35.75 -0.085 1 68.5 251 PRO B C 1
ATOM 8235 O O . PRO B 1 251 ? 24.109 -36.219 -0.054 1 68.5 251 PRO B O 1
ATOM 8238 N N . ALA B 1 252 ? 22.75 -34.656 -0.745 1 70.69 252 ALA B N 1
ATOM 8239 C CA . ALA B 1 252 ? 23.797 -33.906 -1.4 1 70.69 252 ALA B CA 1
ATOM 8240 C C . ALA B 1 252 ? 24.562 -33.031 -0.393 1 70.69 252 ALA B C 1
ATOM 8242 O O . ALA B 1 252 ? 23.984 -32.562 0.579 1 70.69 252 ALA B O 1
ATOM 8243 N N . PRO B 1 253 ? 25.906 -33 -0.61 1 70.62 253 PRO B N 1
ATOM 8244 C CA . PRO B 1 253 ? 26.672 -32.125 0.283 1 70.62 253 PRO B CA 1
ATOM 8245 C C . PRO B 1 253 ? 26.234 -30.688 0.235 1 70.62 253 PRO B C 1
ATOM 8247 O O . PRO B 1 253 ? 25.812 -30.188 -0.819 1 70.62 253 PRO B O 1
ATOM 8250 N N . ARG B 1 254 ? 26.219 -30.125 1.434 1 73.12 254 ARG B N 1
ATOM 8251 C CA . ARG B 1 254 ? 25.922 -28.703 1.498 1 73.12 254 ARG B CA 1
ATOM 8252 C C . ARG B 1 254 ? 27.125 -27.859 1.099 1 73.12 254 ARG B C 1
ATOM 8254 O O . ARG B 1 254 ? 28.188 -27.969 1.718 1 73.12 254 ARG B O 1
ATOM 8261 N N . LEU B 1 255 ? 26.969 -27.094 -0.011 1 76.19 255 LEU B N 1
ATOM 8262 C CA . LEU B 1 255 ? 28.047 -26.188 -0.407 1 76.19 255 LEU B CA 1
ATOM 8263 C C . LEU B 1 255 ? 27.938 -24.859 0.325 1 76.19 255 LEU B C 1
ATOM 8265 O O . LEU B 1 255 ? 26.828 -24.328 0.495 1 76.19 255 LEU B O 1
ATOM 8269 N N . PRO B 1 256 ? 29.062 -24.375 0.814 1 83.56 256 PRO B N 1
ATOM 8270 C CA . PRO B 1 256 ? 29.031 -23.094 1.509 1 83.56 256 PRO B CA 1
ATOM 8271 C C . PRO B 1 256 ? 28.562 -21.953 0.607 1 83.56 256 PRO B C 1
ATOM 8273 O O . PRO B 1 256 ? 28.891 -21.922 -0.582 1 83.56 256 PRO B O 1
ATOM 8276 N N . VAL B 1 257 ? 27.828 -21.094 1.248 1 88.25 257 VAL B N 1
ATOM 8277 C CA . VAL B 1 257 ? 27.312 -19.969 0.483 1 88.25 257 VAL B CA 1
ATOM 8278 C C . VAL B 1 257 ? 27.766 -18.656 1.112 1 88.25 257 VAL B C 1
ATOM 8280 O O . VAL B 1 257 ? 28.188 -18.625 2.273 1 88.25 257 VAL B O 1
ATOM 8283 N N . ALA B 1 258 ? 27.797 -17.656 0.273 1 91.94 258 ALA B N 1
ATOM 8284 C CA . ALA B 1 258 ? 28.141 -16.297 0.691 1 91.94 258 ALA B CA 1
ATOM 8285 C C . ALA B 1 258 ? 26.969 -15.344 0.458 1 91.94 258 ALA B C 1
ATOM 8287 O O . ALA B 1 258 ? 26.078 -15.633 -0.335 1 91.94 258 ALA B O 1
ATOM 8288 N N . LEU B 1 259 ? 27.062 -14.258 1.253 1 93.19 259 LEU B N 1
ATOM 8289 C CA . LEU B 1 259 ? 25.984 -13.289 1.229 1 93.19 259 LEU B CA 1
ATOM 8290 C C . LEU B 1 259 ? 26.5 -11.898 0.873 1 93.19 259 LEU B C 1
ATOM 8292 O O . LEU B 1 259 ? 27.484 -11.43 1.464 1 93.19 259 LEU B O 1
ATOM 8296 N N . ARG B 1 260 ? 25.906 -11.297 -0.124 1 94.94 260 ARG B N 1
ATOM 8297 C CA . ARG B 1 260 ? 26.125 -9.883 -0.409 1 94.94 260 ARG B CA 1
ATOM 8298 C C . ARG B 1 260 ? 24.906 -9.062 -0.048 1 94.94 260 ARG B C 1
ATOM 8300 O O . ARG B 1 260 ? 23.781 -9.367 -0.488 1 94.94 260 ARG B O 1
ATOM 8307 N N . ILE B 1 261 ? 25.062 -8.016 0.753 1 97.69 261 ILE B N 1
ATOM 8308 C CA . ILE B 1 261 ? 23.969 -7.121 1.155 1 97.69 261 ILE B CA 1
ATOM 8309 C C . ILE B 1 261 ? 24.062 -5.82 0.359 1 97.69 261 ILE B C 1
ATOM 8311 O O . ILE B 1 261 ? 25.016 -5.066 0.488 1 97.69 261 ILE B O 1
ATOM 8315 N N . CYS B 1 262 ? 23.047 -5.562 -0.474 1 98.12 262 CYS B N 1
ATOM 8316 C CA . CYS B 1 262 ? 22.969 -4.355 -1.289 1 98.12 262 CYS B CA 1
ATOM 8317 C C . CYS B 1 262 ? 22.062 -3.316 -0.641 1 98.12 262 CYS B C 1
ATOM 8319 O O . CYS B 1 262 ? 20.891 -3.578 -0.401 1 98.12 262 CYS B O 1
ATOM 8321 N N . THR B 1 263 ? 22.609 -2.158 -0.342 1 98.56 263 THR B N 1
ATOM 8322 C CA . THR B 1 263 ? 21.812 -1.07 0.214 1 98.56 263 THR B CA 1
ATOM 8323 C C . THR B 1 263 ? 21.719 0.096 -0.768 1 98.56 263 THR B C 1
ATOM 8325 O O . THR B 1 263 ? 22.703 0.4 -1.46 1 98.56 263 THR B O 1
ATOM 8328 N N . LEU B 1 264 ? 20.578 0.656 -0.904 1 98.12 264 LEU B N 1
ATOM 8329 C CA . LEU B 1 264 ? 20.391 1.866 -1.696 1 98.12 264 LEU B CA 1
ATOM 8330 C C . LEU B 1 264 ? 20.047 3.057 -0.802 1 98.12 264 LEU B C 1
ATOM 8332 O O . LEU B 1 264 ? 19.094 3.012 -0.032 1 98.12 264 LEU B O 1
ATOM 8336 N N . VAL B 1 265 ? 20.859 4.078 -0.916 1 97.94 265 VAL B N 1
ATOM 8337 C CA . VAL B 1 265 ? 20.719 5.293 -0.119 1 97.94 265 VAL B CA 1
ATOM 8338 C C . VAL B 1 265 ? 20.5 6.492 -1.038 1 97.94 265 VAL B C 1
ATOM 8340 O O . VAL B 1 265 ? 21.062 6.559 -2.127 1 97.94 265 VAL B O 1
ATOM 8343 N N . CYS B 1 266 ? 19.656 7.387 -0.663 1 96.75 266 CYS B N 1
ATOM 8344 C CA . CYS B 1 266 ? 19.438 8.586 -1.461 1 96.75 266 CYS B CA 1
ATOM 8345 C C . CYS B 1 266 ? 19.625 9.844 -0.622 1 96.75 266 CYS B C 1
ATOM 8347 O O . CYS B 1 266 ? 19.703 9.773 0.605 1 96.75 266 CYS B O 1
ATOM 8349 N N . ARG B 1 267 ? 19.875 10.883 -1.335 1 94.38 267 ARG B N 1
ATOM 8350 C CA . ARG B 1 267 ? 19.828 12.211 -0.729 1 94.38 267 ARG B CA 1
ATOM 8351 C C . ARG B 1 267 ? 18.391 12.703 -0.583 1 94.38 267 ARG B C 1
ATOM 8353 O O . ARG B 1 267 ? 17.766 13.109 -1.565 1 94.38 267 ARG B O 1
ATOM 8360 N N . SER B 1 268 ? 17.891 12.656 0.595 1 89.81 268 SER B N 1
ATOM 8361 C CA . SER B 1 268 ? 16.484 12.93 0.855 1 89.81 268 SER B CA 1
ATOM 8362 C C . SER B 1 268 ? 16.266 14.375 1.271 1 89.81 268 SER B C 1
ATOM 8364 O O . SER B 1 268 ? 17.109 15.234 1.015 1 89.81 268 SER B O 1
ATOM 8366 N N . TRP B 1 269 ? 15.133 14.695 1.847 1 87.56 269 TRP B N 1
ATOM 8367 C CA . TRP B 1 269 ? 14.75 16.031 2.285 1 87.56 269 TRP B CA 1
ATOM 8368 C C . TRP B 1 269 ? 15.805 16.625 3.219 1 87.56 269 TRP B C 1
ATOM 8370 O O . TRP B 1 269 ? 16.281 15.938 4.125 1 87.56 269 TRP B O 1
ATOM 8380 N N . GLY B 1 270 ? 16.234 17.797 2.918 1 81.75 270 GLY B N 1
ATOM 8381 C CA . GLY B 1 270 ? 17.266 18.453 3.715 1 81.75 270 GLY B CA 1
ATOM 8382 C C . GLY B 1 270 ? 18.672 17.938 3.426 1 81.75 270 GLY B C 1
ATOM 8383 O O . GLY B 1 270 ? 19.547 18.016 4.285 1 81.75 270 GLY B O 1
ATOM 8384 N N . ASP B 1 271 ? 18.797 17.25 2.307 1 87.69 271 ASP B N 1
ATOM 8385 C CA . ASP B 1 271 ? 20.078 16.703 1.872 1 87.69 271 ASP B CA 1
ATOM 8386 C C . ASP B 1 271 ? 20.609 15.672 2.863 1 87.69 271 ASP B C 1
ATOM 8388 O O . ASP B 1 271 ? 21.812 15.617 3.129 1 87.69 271 ASP B O 1
ATOM 8392 N N . ARG B 1 272 ? 19.75 15.016 3.412 1 90.75 272 ARG B N 1
ATOM 8393 C CA . ARG B 1 272 ? 20.125 14 4.391 1 90.75 272 ARG B CA 1
ATOM 8394 C C . ARG B 1 272 ? 20.125 12.617 3.762 1 90.75 272 ARG B C 1
ATOM 8396 O O . ARG B 1 272 ? 19.219 12.258 3.008 1 90.75 272 ARG B O 1
ATOM 8403 N N . PRO B 1 273 ? 21.203 11.875 4.113 1 95.75 273 PRO B N 1
ATOM 8404 C CA . PRO B 1 273 ? 21.219 10.5 3.617 1 95.75 273 PRO B CA 1
ATOM 8405 C C . PRO B 1 273 ? 20.078 9.656 4.195 1 95.75 273 PRO B C 1
ATOM 8407 O O . PRO B 1 273 ? 19.812 9.719 5.398 1 95.75 273 PRO B O 1
ATOM 8410 N N . GLN B 1 274 ? 19.391 8.945 3.35 1 95.56 274 GLN B N 1
ATOM 8411 C CA . GLN B 1 274 ? 18.297 8.07 3.777 1 95.56 274 GLN B CA 1
ATOM 8412 C C . GLN B 1 274 ? 18.375 6.711 3.092 1 95.56 274 GLN B C 1
ATOM 8414 O O . GLN B 1 274 ? 18.406 6.629 1.862 1 95.56 274 GLN B O 1
ATOM 8419 N N . LEU B 1 275 ? 18.438 5.66 3.93 1 97.06 275 LEU B N 1
ATOM 8420 C CA . LEU B 1 275 ? 18.375 4.312 3.375 1 97.06 275 LEU B CA 1
ATOM 8421 C C . LEU B 1 275 ? 17 4.055 2.754 1 97.06 275 LEU B C 1
ATOM 8423 O O . LEU B 1 275 ? 15.977 4.219 3.414 1 97.06 275 LEU B O 1
ATOM 8427 N N . CYS B 1 276 ? 16.969 3.629 1.48 1 96.56 276 CYS B N 1
ATOM 8428 C CA . CYS B 1 276 ? 15.719 3.459 0.75 1 96.56 276 CYS B CA 1
ATOM 8429 C C . CYS B 1 276 ? 15.289 1.996 0.739 1 96.56 276 CYS B C 1
ATOM 8431 O O . CYS B 1 276 ? 14.102 1.693 0.819 1 96.56 276 CYS B O 1
ATOM 8433 N N . GLN B 1 277 ? 16.25 1.121 0.579 1 97 277 GLN B N 1
ATOM 8434 C CA . GLN B 1 277 ? 15.914 -0.292 0.437 1 97 277 GLN B CA 1
ATOM 8435 C C . GLN B 1 277 ? 17.141 -1.171 0.611 1 97 277 GLN B C 1
ATOM 8437 O O . GLN B 1 277 ? 18.281 -0.712 0.416 1 97 277 GLN B O 1
ATOM 8442 N N . VAL B 1 278 ? 16.953 -2.408 1.053 1 98.19 278 VAL B N 1
ATOM 8443 C CA . VAL B 1 278 ? 17.984 -3.422 1.196 1 98.19 278 VAL B CA 1
ATOM 8444 C C . VAL B 1 278 ? 17.578 -4.688 0.445 1 98.19 278 VAL B C 1
ATOM 8446 O O . VAL B 1 278 ? 16.422 -5.117 0.514 1 98.19 278 VAL B O 1
ATOM 8449 N N . ALA B 1 279 ? 18.438 -5.211 -0.331 1 97.69 279 ALA B N 1
ATOM 8450 C CA . ALA B 1 279 ? 18.266 -6.5 -0.997 1 97.69 279 ALA B CA 1
ATOM 8451 C C . ALA B 1 279 ? 19.547 -7.332 -0.899 1 97.69 279 ALA B C 1
ATOM 8453 O O . ALA B 1 279 ? 20.656 -6.781 -0.854 1 97.69 279 ALA B O 1
ATOM 8454 N N . CYS B 1 280 ? 19.406 -8.633 -0.897 1 97.31 280 CYS B N 1
ATOM 8455 C CA . CYS B 1 280 ? 20.562 -9.508 -0.721 1 97.31 280 CYS B CA 1
ATOM 8456 C C . CYS B 1 280 ? 20.688 -10.477 -1.888 1 97.31 280 CYS B C 1
ATOM 8458 O O . CYS B 1 280 ? 19.688 -10.844 -2.514 1 97.31 280 CYS B O 1
ATOM 8460 N N . GLY B 1 281 ? 21.922 -10.758 -2.189 1 95.12 281 GLY B N 1
ATOM 8461 C CA . GLY B 1 281 ? 22.25 -11.82 -3.123 1 95.12 281 GLY B CA 1
ATOM 8462 C C . GLY B 1 281 ? 23.062 -12.945 -2.49 1 95.12 281 GLY B C 1
ATOM 8463 O O . GLY B 1 281 ? 23.938 -12.695 -1.663 1 95.12 281 GLY B O 1
ATOM 8464 N N . VAL B 1 282 ? 22.688 -14.18 -2.859 1 93.69 282 VAL B N 1
ATOM 8465 C CA . VAL B 1 282 ? 23.375 -15.344 -2.322 1 93.69 282 VAL B CA 1
ATOM 8466 C C . VAL B 1 282 ? 24.109 -16.078 -3.447 1 93.69 282 VAL B C 1
ATOM 8468 O O . VAL B 1 282 ? 23.578 -16.219 -4.551 1 93.69 282 VAL B O 1
ATOM 8471 N N . GLY B 1 283 ? 25.328 -16.406 -3.168 1 89.5 283 GLY B N 1
ATOM 8472 C CA . GLY B 1 283 ? 26.125 -17.156 -4.113 1 89.5 283 GLY B CA 1
ATOM 8473 C C . GLY B 1 283 ? 27.125 -18.094 -3.441 1 89.5 283 GLY B C 1
ATOM 8474 O O . GLY B 1 283 ? 27.125 -18.219 -2.215 1 89.5 283 GLY B O 1
ATOM 8475 N N . ARG B 1 284 ? 27.906 -18.719 -4.254 1 86.5 284 ARG B N 1
ATOM 8476 C CA . ARG B 1 284 ? 28.922 -19.625 -3.729 1 86.5 284 ARG B CA 1
ATOM 8477 C C . ARG B 1 284 ? 29.969 -18.875 -2.924 1 86.5 284 ARG B C 1
ATOM 8479 O O . ARG B 1 284 ? 30.328 -17.734 -3.268 1 86.5 284 ARG B O 1
ATOM 8486 N N . ALA B 1 285 ? 30.484 -19.531 -1.929 1 86.56 285 ALA B N 1
ATOM 8487 C CA . ALA B 1 285 ? 31.375 -18.875 -0.983 1 86.56 285 ALA B CA 1
ATOM 8488 C C . ALA B 1 285 ? 32.781 -18.734 -1.559 1 86.56 285 ALA B C 1
ATOM 8490 O O . ALA B 1 285 ? 33.594 -17.938 -1.076 1 86.56 285 ALA B O 1
ATOM 8491 N N . GLU B 1 286 ? 33.125 -19.484 -2.594 1 79.62 286 GLU B N 1
ATOM 8492 C CA . GLU B 1 286 ? 34.469 -19.531 -3.115 1 79.62 286 GLU B CA 1
ATOM 8493 C C . GLU B 1 286 ? 34.812 -18.266 -3.904 1 79.62 286 GLU B C 1
ATOM 8495 O O . GLU B 1 286 ? 35.969 -18 -4.199 1 79.62 286 GLU B O 1
ATOM 8500 N N . ALA B 1 287 ? 33.844 -17.531 -4.234 1 77.56 287 ALA B N 1
ATOM 8501 C CA . ALA B 1 287 ? 34.031 -16.281 -4.973 1 77.56 287 ALA B CA 1
ATOM 8502 C C . ALA B 1 287 ? 33.062 -15.211 -4.477 1 77.56 287 ALA B C 1
ATOM 8504 O O . ALA B 1 287 ? 32.031 -15.516 -3.863 1 77.56 287 ALA B O 1
ATOM 8505 N N . PRO B 1 288 ? 33.5 -13.984 -4.75 1 83.25 288 PRO B N 1
ATOM 8506 C CA . PRO B 1 288 ? 32.594 -12.914 -4.387 1 83.25 288 PRO B CA 1
ATOM 8507 C C . PRO B 1 288 ? 31.266 -13 -5.141 1 83.25 288 PRO B C 1
ATOM 8509 O O . PRO B 1 288 ? 31.234 -13.344 -6.324 1 83.25 288 PRO B O 1
ATOM 8512 N N . VAL B 1 289 ? 30.219 -12.742 -4.438 1 89.81 289 VAL B N 1
ATOM 8513 C CA . VAL B 1 289 ? 28.891 -12.758 -5.047 1 89.81 289 VAL B CA 1
ATOM 8514 C C . VAL B 1 289 ? 28.688 -11.516 -5.906 1 89.81 289 VAL B C 1
ATOM 8516 O O . VAL B 1 289 ? 28.703 -10.391 -5.395 1 89.81 289 VAL B O 1
ATOM 8519 N N . LEU B 1 290 ? 28.484 -11.688 -7.152 1 89.5 290 LEU B N 1
ATOM 8520 C CA . LEU B 1 290 ? 28.344 -10.562 -8.078 1 89.5 290 LEU B CA 1
ATOM 8521 C C . LEU B 1 290 ? 26.891 -10.094 -8.141 1 89.5 290 LEU B C 1
ATOM 8523 O O . LEU B 1 290 ? 25.969 -10.891 -7.945 1 89.5 290 LEU B O 1
ATOM 8527 N N . HIS B 1 291 ? 26.719 -8.797 -8.477 1 91.25 291 HIS B N 1
ATOM 8528 C CA . HIS B 1 291 ? 25.391 -8.273 -8.727 1 91.25 291 HIS B CA 1
ATOM 8529 C C . HIS B 1 291 ? 24.734 -8.977 -9.914 1 91.25 291 HIS B C 1
ATOM 8531 O O . HIS B 1 291 ? 25.391 -9.25 -10.922 1 91.25 291 HIS B O 1
ATOM 8537 N N . GLY B 1 292 ? 23.516 -9.305 -9.789 1 89.56 292 GLY B N 1
ATOM 8538 C CA . GLY B 1 292 ? 22.75 -9.859 -10.898 1 89.56 292 GLY B CA 1
ATOM 8539 C C . GLY B 1 292 ? 22.984 -11.344 -11.094 1 89.56 292 GLY B C 1
ATOM 8540 O O . GLY B 1 292 ? 22.375 -11.969 -11.969 1 89.56 292 GLY B O 1
ATOM 8541 N N . ALA B 1 293 ? 23.844 -11.922 -10.219 1 89.56 293 ALA B N 1
ATOM 8542 C CA . ALA B 1 293 ? 24.172 -13.336 -10.375 1 89.56 293 ALA B CA 1
ATOM 8543 C C . ALA B 1 293 ? 23.031 -14.227 -9.898 1 89.56 293 ALA B C 1
ATOM 8545 O O . ALA B 1 293 ? 22.859 -15.344 -10.383 1 89.56 293 ALA B O 1
ATOM 8546 N N . ALA B 1 294 ? 22.328 -13.789 -8.992 1 93.06 294 ALA B N 1
ATOM 8547 C CA . ALA B 1 294 ? 21.203 -14.531 -8.43 1 93.06 294 ALA B CA 1
ATOM 8548 C C . ALA B 1 294 ? 20 -13.617 -8.188 1 93.06 294 ALA B C 1
ATOM 8550 O O . ALA B 1 294 ? 20.141 -12.391 -8.18 1 93.06 294 ALA B O 1
ATOM 8551 N N . LEU B 1 295 ? 18.844 -14.211 -8.039 1 97.12 295 LEU B N 1
ATOM 8552 C CA . LEU B 1 295 ? 17.656 -13.43 -7.699 1 97.12 295 LEU B CA 1
ATOM 8553 C C . LEU B 1 295 ? 17.75 -12.906 -6.27 1 97.12 295 LEU B C 1
ATOM 8555 O O . LEU B 1 295 ? 18.156 -13.633 -5.359 1 97.12 295 LEU B O 1
ATOM 8559 N N . PRO B 1 296 ? 17.406 -11.688 -6.145 1 97.44 296 PRO B N 1
ATOM 8560 C CA . PRO B 1 296 ? 17.562 -11.086 -4.816 1 97.44 296 PRO B CA 1
ATOM 8561 C C . PRO B 1 296 ? 16.531 -11.602 -3.812 1 97.44 296 PRO B C 1
ATOM 8563 O O . PRO B 1 296 ? 15.5 -12.156 -4.207 1 97.44 296 PRO B O 1
ATOM 8566 N N . GLN B 1 297 ? 16.812 -11.484 -2.514 1 97.19 297 GLN B N 1
ATOM 8567 C CA . GLN B 1 297 ? 15.93 -11.758 -1.39 1 97.19 297 GLN B CA 1
ATOM 8568 C C . GLN B 1 297 ? 16.094 -10.711 -0.29 1 97.19 297 GLN B C 1
ATOM 8570 O O . GLN B 1 297 ? 17 -9.875 -0.349 1 97.19 297 GLN B O 1
ATOM 8575 N N . GLY B 1 298 ? 15.203 -10.719 0.681 1 96.56 298 GLY B N 1
ATOM 8576 C CA . GLY B 1 298 ? 15.227 -9.734 1.748 1 96.56 298 GLY B CA 1
ATOM 8577 C C . GLY B 1 298 ? 16.281 -10.016 2.803 1 96.56 298 GLY B C 1
ATOM 8578 O O . GLY B 1 298 ? 16.781 -11.133 2.906 1 96.56 298 GLY B O 1
ATOM 8579 N N . LEU B 1 299 ? 16.562 -9 3.57 1 96.94 299 LEU B N 1
ATOM 8580 C CA . LEU B 1 299 ? 17.547 -9.117 4.645 1 96.94 299 LEU B CA 1
ATOM 8581 C C . LEU B 1 299 ? 17.062 -10.086 5.715 1 96.94 299 LEU B C 1
ATOM 8583 O O . LEU B 1 299 ? 17.828 -10.93 6.191 1 96.94 299 LEU B O 1
ATOM 8587 N N . ASP B 1 300 ? 15.828 -9.977 6.086 1 95.44 300 ASP B N 1
ATOM 8588 C CA . ASP B 1 300 ? 15.266 -10.828 7.137 1 95.44 300 ASP B CA 1
ATOM 8589 C C . ASP B 1 300 ? 15.383 -12.305 6.766 1 95.44 300 ASP B C 1
ATOM 8591 O O . ASP B 1 300 ? 15.836 -13.117 7.574 1 95.44 300 ASP B O 1
ATOM 8595 N N . SER B 1 301 ? 14.969 -12.617 5.516 1 94.25 301 SER B N 1
ATOM 8596 C CA . SER B 1 301 ? 15.07 -13.992 5.035 1 94.25 301 SER B CA 1
ATOM 8597 C C . SER B 1 301 ? 16.516 -14.461 4.992 1 94.25 301 SER B C 1
ATOM 8599 O O . SER B 1 301 ? 16.812 -15.602 5.328 1 94.25 301 SER B O 1
ATOM 8601 N N . SER B 1 302 ? 17.375 -13.617 4.594 1 94.12 302 SER B N 1
ATOM 8602 C CA . SER B 1 302 ? 18.797 -13.938 4.523 1 94.12 302 SER B CA 1
ATOM 8603 C C . SER B 1 302 ? 19.375 -14.242 5.906 1 94.12 302 SER B C 1
ATOM 8605 O O . SER B 1 302 ? 20.078 -15.227 6.086 1 94.12 302 SER B O 1
ATOM 8607 N N . LEU B 1 303 ? 19.047 -13.43 6.84 1 93.25 303 LEU B N 1
ATOM 8608 C CA . LEU B 1 303 ? 19.562 -13.609 8.195 1 93.25 303 LEU B CA 1
ATOM 8609 C C . LEU B 1 303 ? 19.016 -14.891 8.82 1 93.25 303 LEU B C 1
ATOM 8611 O O . LEU B 1 303 ? 19.734 -15.586 9.539 1 93.25 303 LEU B O 1
ATOM 8615 N N . GLN B 1 304 ? 17.781 -15.188 8.523 1 90.12 304 GLN B N 1
ATOM 8616 C CA . GLN B 1 304 ? 17.219 -16.438 9 1 90.12 304 GLN B CA 1
ATOM 8617 C C . GLN B 1 304 ? 17.953 -17.641 8.406 1 90.12 304 GLN B C 1
ATOM 8619 O O . GLN B 1 304 ? 18.234 -18.609 9.109 1 90.12 304 GLN B O 1
ATOM 8624 N N . GLN B 1 305 ? 18.219 -17.547 7.141 1 86.88 305 GLN B N 1
ATOM 8625 C CA . GLN B 1 305 ? 18.969 -18.609 6.469 1 86.88 305 GLN B CA 1
ATOM 8626 C C . GLN B 1 305 ? 20.344 -18.766 7.082 1 86.88 305 GLN B C 1
ATOM 8628 O O . GLN B 1 305 ? 20.922 -19.859 7.066 1 86.88 305 GLN B O 1
ATOM 8633 N N . TRP B 1 306 ? 20.859 -17.688 7.652 1 87.88 306 TRP B N 1
ATOM 8634 C CA . TRP B 1 306 ? 22.188 -17.719 8.242 1 87.88 306 TRP B CA 1
ATOM 8635 C C . TRP B 1 306 ? 22.125 -18.109 9.711 1 87.88 306 TRP B C 1
ATOM 8637 O O . TRP B 1 306 ? 23.109 -17.969 10.445 1 87.88 306 TRP B O 1
ATOM 8647 N N . GLY B 1 307 ? 20.891 -18.406 10.203 1 84.94 307 GLY B N 1
ATOM 8648 C CA . GLY B 1 307 ? 20.75 -18.953 11.539 1 84.94 307 GLY B CA 1
ATOM 8649 C C . GLY B 1 307 ? 20.406 -17.906 12.586 1 84.94 307 GLY B C 1
ATOM 8650 O O . GLY B 1 307 ? 20.422 -18.188 13.781 1 84.94 307 GLY B O 1
ATOM 8651 N N . VAL B 1 308 ? 20.234 -16.656 12.172 1 89.44 308 VAL B N 1
ATOM 8652 C CA . VAL B 1 308 ? 19.781 -15.641 13.109 1 89.44 308 VAL B CA 1
ATOM 8653 C C . VAL B 1 308 ? 18.266 -15.75 13.297 1 89.44 308 VAL B C 1
ATOM 8655 O O . VAL B 1 308 ? 17.5 -15.086 12.594 1 89.44 308 VAL B O 1
ATOM 8658 N N . VAL B 1 309 ? 17.828 -16.422 14.305 1 85.69 309 VAL B N 1
ATOM 8659 C CA . VAL B 1 309 ? 16.422 -16.828 14.406 1 85.69 309 VAL B CA 1
ATOM 8660 C C . VAL B 1 309 ? 15.672 -15.828 15.273 1 85.69 309 VAL B C 1
ATOM 8662 O O . VAL B 1 309 ? 14.5 -15.531 15.008 1 85.69 309 VAL B O 1
ATOM 8665 N N . ALA B 1 310 ? 16.328 -15.195 16.203 1 90.94 310 ALA B N 1
ATOM 8666 C CA . ALA B 1 310 ? 15.656 -14.281 17.125 1 90.94 310 ALA B CA 1
ATOM 8667 C C . ALA B 1 310 ? 15.266 -12.984 16.422 1 90.94 310 ALA B C 1
ATOM 8669 O O . ALA B 1 310 ? 16.125 -12.273 15.906 1 90.94 310 ALA B O 1
ATOM 8670 N N . PRO B 1 311 ? 14.023 -12.625 16.469 1 92.31 311 PRO B N 1
ATOM 8671 C CA . PRO B 1 311 ? 13.578 -11.406 15.789 1 92.31 311 PRO B CA 1
ATOM 8672 C C . PRO B 1 311 ? 14.273 -10.148 16.312 1 92.31 311 PRO B C 1
ATOM 8674 O O . PRO B 1 311 ? 14.555 -9.234 15.531 1 92.31 311 PRO B O 1
ATOM 8677 N N . GLY B 1 312 ? 14.492 -10.109 17.562 1 93.69 312 GLY B N 1
ATOM 8678 C CA . GLY B 1 312 ? 15.18 -8.953 18.125 1 93.69 312 GLY B CA 1
ATOM 8679 C C . GLY B 1 312 ? 16.578 -8.758 17.578 1 93.69 312 GLY B C 1
ATOM 8680 O O . GLY B 1 312 ? 17 -7.629 17.344 1 93.69 312 GLY B O 1
ATOM 8681 N N . GLN B 1 313 ? 17.266 -9.844 17.328 1 92.94 313 GLN B N 1
ATOM 8682 C CA . GLN B 1 313 ? 18.609 -9.773 16.781 1 92.94 313 GLN B CA 1
ATOM 8683 C C . GLN B 1 313 ? 18.594 -9.312 15.328 1 92.94 313 GLN B C 1
ATOM 8685 O O . GLN B 1 313 ? 19.453 -8.539 14.898 1 92.94 313 GLN B O 1
ATOM 8690 N N . ARG B 1 314 ? 17.703 -9.82 14.602 1 95.19 314 ARG B N 1
ATOM 8691 C CA . ARG B 1 314 ? 17.578 -9.414 13.203 1 95.19 314 ARG B CA 1
ATOM 8692 C C . ARG B 1 314 ? 17.25 -7.922 13.102 1 95.19 314 ARG B C 1
ATOM 8694 O O . ARG B 1 314 ? 17.812 -7.223 12.25 1 95.19 314 ARG B O 1
ATOM 8701 N N . GLN B 1 315 ? 16.422 -7.477 14.016 1 94.38 315 GLN B N 1
ATOM 8702 C CA . GLN B 1 315 ? 16.062 -6.059 14.031 1 94.38 315 GLN B CA 1
ATOM 8703 C C . GLN B 1 315 ? 17.266 -5.195 14.398 1 94.38 315 GLN B C 1
ATOM 8705 O O . GLN B 1 315 ? 17.469 -4.125 13.82 1 94.38 315 GLN B O 1
ATOM 8710 N N . ALA B 1 316 ? 17.969 -5.625 15.344 1 94.31 316 ALA B N 1
ATOM 8711 C CA . ALA B 1 316 ? 19.156 -4.895 15.758 1 94.31 316 ALA B CA 1
ATOM 8712 C C . ALA B 1 316 ? 20.156 -4.789 14.617 1 94.31 316 ALA B C 1
ATOM 8714 O O . ALA B 1 316 ? 20.766 -3.736 14.398 1 94.31 316 ALA B O 1
ATOM 8715 N N . LEU B 1 317 ? 20.375 -5.84 13.906 1 95.12 317 LEU B N 1
ATOM 8716 C CA . LEU B 1 317 ? 21.312 -5.848 12.781 1 95.12 317 LEU B CA 1
ATOM 8717 C C . LEU B 1 317 ? 20.812 -4.941 11.664 1 95.12 317 LEU B C 1
ATOM 8719 O O . LEU B 1 317 ? 21.609 -4.262 11.008 1 95.12 317 LEU B O 1
ATOM 8723 N N . ALA B 1 318 ? 19.547 -4.988 11.445 1 96.75 318 ALA B N 1
ATOM 8724 C CA . ALA B 1 318 ? 18.953 -4.113 10.43 1 96.75 318 ALA B CA 1
ATOM 8725 C C . ALA B 1 318 ? 19.188 -2.646 10.773 1 96.75 318 ALA B C 1
ATOM 8727 O O . ALA B 1 318 ? 19.484 -1.834 9.898 1 96.75 318 ALA B O 1
ATOM 8728 N N . MET B 1 319 ? 19.094 -2.314 11.992 1 94.69 319 MET B N 1
ATOM 8729 C CA . MET B 1 319 ? 19.312 -0.942 12.438 1 94.69 319 MET B CA 1
ATOM 8730 C C . MET B 1 319 ? 20.781 -0.547 12.273 1 94.69 319 MET B C 1
ATOM 8732 O O . MET B 1 319 ? 21.078 0.576 11.859 1 94.69 319 MET B O 1
ATOM 8736 N N . ARG B 1 320 ? 21.594 -1.44 12.602 1 96.31 320 ARG B N 1
ATOM 8737 C CA . ARG B 1 320 ? 23.016 -1.184 12.422 1 96.31 320 ARG B CA 1
ATOM 8738 C C . ARG B 1 320 ? 23.359 -0.977 10.953 1 96.31 320 ARG B C 1
ATOM 8740 O O . ARG B 1 320 ? 24.172 -0.119 10.609 1 96.31 320 ARG B O 1
ATOM 8747 N N . LEU B 1 321 ? 22.766 -1.792 10.133 1 97.94 321 LEU B N 1
ATOM 8748 C CA . LEU B 1 321 ? 22.984 -1.669 8.695 1 97.94 321 LEU B CA 1
ATOM 8749 C C . LEU B 1 321 ? 22.516 -0.31 8.188 1 97.94 321 LEU B C 1
ATOM 8751 O O . LEU B 1 321 ? 23.188 0.321 7.375 1 97.94 321 LEU B O 1
ATOM 8755 N N . ARG B 1 322 ? 21.406 0.106 8.633 1 97 322 ARG B N 1
ATOM 8756 C CA . ARG B 1 322 ? 20.891 1.418 8.258 1 97 322 ARG B CA 1
ATOM 8757 C C . ARG B 1 322 ? 21.859 2.523 8.641 1 97 322 ARG B C 1
ATOM 8759 O O . ARG B 1 322 ? 22.188 3.381 7.816 1 97 322 ARG B O 1
ATOM 8766 N N . GLY B 1 323 ? 22.281 2.486 9.859 1 96.75 323 GLY B N 1
ATOM 8767 C CA . GLY B 1 323 ? 23.25 3.465 10.312 1 96.75 323 GLY B CA 1
ATOM 8768 C C . GLY B 1 323 ? 24.531 3.475 9.484 1 96.75 323 GLY B C 1
ATOM 8769 O O . GLY B 1 323 ? 25.031 4.539 9.117 1 96.75 323 GLY B O 1
ATOM 8770 N N . ALA B 1 324 ? 24.984 2.318 9.156 1 98.19 324 ALA B N 1
ATOM 8771 C CA . ALA B 1 324 ? 26.219 2.18 8.391 1 98.19 324 ALA B CA 1
ATOM 8772 C C . ALA B 1 324 ? 26.047 2.715 6.973 1 98.19 324 ALA B C 1
ATOM 8774 O O . ALA B 1 324 ? 26.922 3.416 6.453 1 98.19 324 ALA B O 1
ATOM 8775 N N . ALA B 1 325 ? 24.953 2.348 6.352 1 98.5 325 ALA B N 1
ATOM 8776 C CA . ALA B 1 325 ? 24.688 2.777 4.98 1 98.5 325 ALA B CA 1
ATOM 8777 C C . ALA B 1 325 ? 24.547 4.293 4.898 1 98.5 325 ALA B C 1
ATOM 8779 O O . ALA B 1 325 ? 25.109 4.93 4.004 1 98.5 325 ALA B O 1
ATOM 8780 N N . GLU B 1 326 ? 23.844 4.879 5.758 1 97.75 326 GLU B N 1
ATOM 8781 C CA . GLU B 1 326 ? 23.641 6.324 5.766 1 97.75 326 GLU B CA 1
ATOM 8782 C C . GLU B 1 326 ? 24.938 7.055 6.109 1 97.75 326 GLU B C 1
ATOM 8784 O O . GLU B 1 326 ? 25.219 8.117 5.551 1 97.75 326 GLU B O 1
ATOM 8789 N N . ALA B 1 327 ? 25.703 6.516 7 1 97.75 327 ALA B N 1
ATOM 8790 C CA . ALA B 1 327 ? 27 7.086 7.316 1 97.75 327 ALA B CA 1
ATOM 8791 C C . ALA B 1 327 ? 27.922 7.043 6.102 1 97.75 327 ALA B C 1
ATOM 8793 O O . ALA B 1 327 ? 28.734 7.953 5.895 1 97.75 327 ALA B O 1
ATOM 8794 N N . ALA B 1 328 ? 27.828 5.965 5.395 1 98.25 328 ALA B N 1
ATOM 8795 C CA . ALA B 1 328 ? 28.625 5.848 4.176 1 98.25 328 ALA B CA 1
ATOM 8796 C C . ALA B 1 328 ? 28.328 6.996 3.215 1 98.25 328 ALA B C 1
ATOM 8798 O O . ALA B 1 328 ? 29.25 7.645 2.711 1 98.25 328 ALA B O 1
ATOM 8799 N N . MET B 1 329 ? 27.109 7.238 2.988 1 97.94 329 MET B N 1
ATOM 8800 C CA . MET B 1 329 ? 26.766 8.32 2.072 1 97.94 329 MET B CA 1
ATOM 8801 C C . MET B 1 329 ? 27.188 9.672 2.646 1 97.94 329 MET B C 1
ATOM 8803 O O . MET B 1 329 ? 27.688 10.531 1.922 1 97.94 329 MET B O 1
ATOM 8807 N N . ALA B 1 330 ? 26.938 9.859 3.891 1 97.06 330 ALA B N 1
ATOM 8808 C CA . ALA B 1 330 ? 27.344 11.117 4.512 1 97.06 330 ALA B CA 1
ATOM 8809 C C . ALA B 1 330 ? 28.828 11.383 4.301 1 97.06 330 ALA B C 1
ATOM 8811 O O . ALA B 1 330 ? 29.234 12.508 3.988 1 97.06 330 ALA B O 1
ATOM 8812 N N . ALA B 1 331 ? 29.625 10.391 4.457 1 96.75 331 ALA B N 1
ATOM 8813 C CA . ALA B 1 331 ? 31.078 10.508 4.285 1 96.75 331 ALA B CA 1
ATOM 8814 C C . ALA B 1 331 ? 31.422 10.836 2.838 1 96.75 331 ALA B C 1
ATOM 8816 O O . ALA B 1 331 ? 32.281 11.672 2.58 1 96.75 331 ALA B O 1
ATOM 8817 N N . LEU B 1 332 ? 30.812 10.195 1.983 1 96.12 332 LEU B N 1
ATOM 8818 C CA . LEU B 1 332 ? 31.094 10.414 0.568 1 96.12 332 LEU B CA 1
ATOM 8819 C C . LEU B 1 332 ? 30.641 11.805 0.131 1 96.12 332 LEU B C 1
ATOM 8821 O O . LEU B 1 332 ? 31.312 12.445 -0.688 1 96.12 332 LEU B O 1
ATOM 8825 N N . LEU B 1 333 ? 29.531 12.25 0.661 1 95.44 333 LEU B N 1
ATOM 8826 C CA . LEU B 1 333 ? 29.062 13.594 0.358 1 95.44 333 LEU B CA 1
ATOM 8827 C C . LEU B 1 333 ? 30.016 14.641 0.921 1 95.44 333 LEU B C 1
ATOM 8829 O O . LEU B 1 333 ? 30.266 15.672 0.289 1 95.44 333 LEU B O 1
ATOM 8833 N N . ALA B 1 334 ? 30.5 14.383 2.094 1 94.81 334 ALA B N 1
ATOM 8834 C CA . ALA B 1 334 ? 31.484 15.297 2.68 1 94.81 334 ALA B CA 1
ATOM 8835 C C . ALA B 1 334 ? 32.75 15.375 1.824 1 94.81 334 ALA B C 1
ATOM 8837 O O . ALA B 1 334 ? 33.312 16.453 1.617 1 94.81 334 ALA B O 1
ATOM 8838 N N . ALA B 1 335 ? 33.219 14.266 1.36 1 94.69 335 ALA B N 1
ATOM 8839 C CA . ALA B 1 335 ? 34.375 14.234 0.478 1 94.69 335 ALA B CA 1
ATOM 8840 C C . ALA B 1 335 ? 34.094 14.953 -0.835 1 94.69 335 ALA B C 1
ATOM 8842 O O . ALA B 1 335 ? 34.969 15.656 -1.367 1 94.69 335 ALA B O 1
ATOM 8843 N N . GLU B 1 336 ? 32.938 14.727 -1.342 1 94.56 336 GLU B N 1
ATOM 8844 C CA . GLU B 1 336 ? 32.5 15.375 -2.574 1 94.56 336 GLU B CA 1
ATOM 8845 C C . GLU B 1 336 ? 32.5 16.891 -2.43 1 94.56 336 GLU B C 1
ATOM 8847 O O . GLU B 1 336 ? 32.875 17.609 -3.365 1 94.56 336 GLU B O 1
ATOM 8852 N N . ALA B 1 337 ? 32.156 17.422 -1.291 1 93.38 337 ALA B N 1
ATOM 8853 C CA . ALA B 1 337 ? 32.062 18.844 -1.029 1 93.38 337 ALA B CA 1
ATOM 8854 C C . ALA B 1 337 ? 33.438 19.5 -1.095 1 93.38 337 ALA B C 1
ATOM 8856 O O . ALA B 1 337 ? 33.562 20.719 -1.295 1 93.38 337 ALA B O 1
ATOM 8857 N N . GLU B 1 338 ? 34.469 18.75 -0.982 1 93.31 338 GLU B N 1
ATOM 8858 C CA . GLU B 1 338 ? 35.812 19.266 -1.01 1 93.31 338 GLU B CA 1
ATOM 8859 C C . GLU B 1 338 ? 36.375 19.344 -2.438 1 93.31 338 GLU B C 1
ATOM 8861 O O . GLU B 1 338 ? 37.406 19.953 -2.689 1 93.31 338 GLU B O 1
ATOM 8866 N N . LEU B 1 339 ? 35.688 18.812 -3.334 1 94.12 339 LEU B N 1
ATOM 8867 C CA . LEU B 1 339 ? 36.125 18.797 -4.727 1 94.12 339 LEU B CA 1
ATOM 8868 C C . LEU B 1 339 ? 35.844 20.141 -5.395 1 94.12 339 LEU B C 1
ATOM 8870 O O . LEU B 1 339 ? 34.875 20.828 -5.02 1 94.12 339 LEU B O 1
ATOM 8874 N N . THR B 1 340 ? 36.656 20.438 -6.402 1 94.5 340 THR B N 1
ATOM 8875 C CA . THR B 1 340 ? 36.406 21.609 -7.234 1 94.5 340 THR B CA 1
ATOM 8876 C C . THR B 1 340 ? 35.25 21.328 -8.211 1 94.5 340 THR B C 1
ATOM 8878 O O . THR B 1 340 ? 34.906 20.172 -8.469 1 94.5 340 THR B O 1
ATOM 8881 N N . PRO B 1 341 ? 34.625 22.359 -8.75 1 94.25 341 PRO B N 1
ATOM 8882 C CA . PRO B 1 341 ? 33.562 22.156 -9.734 1 94.25 341 PRO B CA 1
ATOM 8883 C C . PRO B 1 341 ? 34 21.312 -10.93 1 94.25 341 PRO B C 1
ATOM 8885 O O . PRO B 1 341 ? 33.219 20.5 -11.445 1 94.25 341 PRO B O 1
ATOM 8888 N N . GLN B 1 342 ? 35.219 21.438 -11.273 1 93.06 342 GLN B N 1
ATOM 8889 C CA . GLN B 1 342 ? 35.75 20.672 -12.398 1 93.06 342 GLN B CA 1
ATOM 8890 C C . GLN B 1 342 ? 35.844 19.188 -12.055 1 93.06 342 GLN B C 1
ATOM 8892 O O . GLN B 1 342 ? 35.531 18.344 -12.883 1 93.06 342 GLN B O 1
ATOM 8897 N N . GLN B 1 343 ? 36.219 18.953 -10.867 1 93.25 343 GLN B N 1
ATOM 8898 C CA . GLN B 1 343 ? 36.375 17.562 -10.43 1 93.25 343 GLN B CA 1
ATOM 8899 C C . GLN B 1 343 ? 35 16.891 -10.266 1 93.25 343 GLN B C 1
ATOM 8901 O O . GLN B 1 343 ? 34.875 15.672 -10.422 1 93.25 343 GLN B O 1
ATOM 8906 N N . ARG B 1 344 ? 34.031 17.656 -9.977 1 95 344 ARG B N 1
ATOM 8907 C CA . ARG B 1 344 ? 32.688 17.141 -9.75 1 95 344 ARG B CA 1
ATOM 8908 C C . ARG B 1 344 ? 31.922 16.969 -11.062 1 95 344 ARG B C 1
ATOM 8910 O O . ARG B 1 344 ? 30.969 16.188 -11.148 1 95 344 ARG B O 1
ATOM 8917 N N . GLY B 1 345 ? 32.344 17.672 -12.047 1 94.81 345 GLY B N 1
ATOM 8918 C CA . GLY B 1 345 ? 31.625 17.703 -13.305 1 94.81 345 GLY B CA 1
ATOM 8919 C C . GLY B 1 345 ? 30.688 18.875 -13.438 1 94.81 345 GLY B C 1
ATOM 8920 O O . GLY B 1 345 ? 29.844 18.922 -14.336 1 94.81 345 GLY B O 1
ATOM 8921 N N . GLY B 1 346 ? 30.781 19.875 -12.547 1 95.88 346 GLY B N 1
ATOM 8922 C CA . GLY B 1 346 ? 29.938 21.062 -12.516 1 95.88 346 GLY B CA 1
ATOM 8923 C C . GLY B 1 346 ? 29.672 21.562 -11.109 1 95.88 346 GLY B C 1
ATOM 8924 O O . GLY B 1 346 ? 29.781 20.812 -10.141 1 95.88 346 GLY B O 1
ATOM 8925 N N . THR B 1 347 ? 29.312 22.781 -11.031 1 94.38 347 THR B N 1
ATOM 8926 C CA . THR B 1 347 ? 29.094 23.422 -9.734 1 94.38 347 THR B CA 1
ATOM 8927 C C . THR B 1 347 ? 27.859 22.828 -9.047 1 94.38 347 THR B C 1
ATOM 8929 O O . THR B 1 347 ? 27.812 22.766 -7.816 1 94.38 347 THR B O 1
ATOM 8932 N N . ARG B 1 348 ? 26.906 22.391 -9.812 1 96 348 ARG B N 1
ATOM 8933 C CA . ARG B 1 348 ? 25.656 21.922 -9.219 1 96 348 ARG B CA 1
ATOM 8934 C C . ARG B 1 348 ? 25.531 20.406 -9.336 1 96 348 ARG B C 1
ATOM 8936 O O . ARG B 1 348 ? 24.438 19.859 -9.141 1 96 348 ARG B O 1
ATOM 8943 N N . ALA B 1 349 ? 26.547 19.734 -9.703 1 96.75 349 ALA B N 1
ATOM 8944 C CA . ALA B 1 349 ? 26.547 18.266 -9.773 1 96.75 349 ALA B CA 1
ATOM 8945 C C . ALA B 1 349 ? 26.766 17.656 -8.391 1 96.75 349 ALA B C 1
ATOM 8947 O O . ALA B 1 349 ? 27.625 18.094 -7.637 1 96.75 349 ALA B O 1
ATOM 8948 N N . HIS B 1 350 ? 25.984 16.781 -8.016 1 95.5 350 HIS B N 1
ATOM 8949 C CA . HIS B 1 350 ? 26.109 16.094 -6.73 1 95.5 350 HIS B CA 1
ATOM 8950 C C . HIS B 1 350 ? 25.578 14.664 -6.82 1 95.5 350 HIS B C 1
ATOM 8952 O O . HIS B 1 350 ? 24.797 14.336 -7.723 1 95.5 350 HIS B O 1
ATOM 8958 N N . THR B 1 351 ? 25.969 13.797 -5.875 1 96.62 351 THR B N 1
ATOM 8959 C CA . THR B 1 351 ? 25.5 12.414 -5.789 1 96.62 351 THR B CA 1
ATOM 8960 C C . THR B 1 351 ? 24.156 12.352 -5.07 1 96.62 351 THR B C 1
ATOM 8962 O O . THR B 1 351 ? 24.062 12.695 -3.893 1 96.62 351 THR B O 1
ATOM 8965 N N . ASP B 1 352 ? 23.156 11.914 -5.758 1 96.38 352 ASP B N 1
ATOM 8966 C CA . ASP B 1 352 ? 21.828 11.836 -5.156 1 96.38 352 ASP B CA 1
ATOM 8967 C C . ASP B 1 352 ? 21.453 10.391 -4.844 1 96.38 352 ASP B C 1
ATOM 8969 O O . ASP B 1 352 ? 20.547 10.141 -4.035 1 96.38 352 ASP B O 1
ATOM 8973 N N . LEU B 1 353 ? 22.047 9.422 -5.547 1 96.31 353 LEU B N 1
ATOM 8974 C CA . LEU B 1 353 ? 21.812 7.996 -5.355 1 96.31 353 LEU B CA 1
ATOM 8975 C C . LEU B 1 353 ? 23.125 7.246 -5.164 1 96.31 353 LEU B C 1
ATOM 8977 O O . LEU B 1 353 ? 24.094 7.484 -5.891 1 96.31 353 LEU B O 1
ATOM 8981 N N . LEU B 1 354 ? 23.078 6.41 -4.152 1 97.5 354 LEU B N 1
ATOM 8982 C CA . LEU B 1 354 ? 24.297 5.668 -3.848 1 97.5 354 LEU B CA 1
ATOM 8983 C C . LEU B 1 354 ? 23.969 4.238 -3.436 1 97.5 354 LEU B C 1
ATOM 8985 O O . LEU B 1 354 ? 23.141 4.012 -2.561 1 97.5 354 LEU B O 1
ATOM 8989 N N . GLY B 1 355 ? 24.594 3.334 -4.129 1 97.69 355 GLY B N 1
ATOM 8990 C CA . GLY B 1 355 ? 24.609 1.962 -3.646 1 97.69 355 GLY B CA 1
ATOM 8991 C C . GLY B 1 355 ? 25.812 1.65 -2.777 1 97.69 355 GLY B C 1
ATOM 8992 O O . GLY B 1 355 ? 26.922 2.07 -3.08 1 97.69 355 GLY B O 1
ATOM 8993 N N . VAL B 1 356 ? 25.562 0.984 -1.691 1 98.31 356 VAL B N 1
ATOM 8994 C CA . VAL B 1 356 ? 26.641 0.5 -0.837 1 98.31 356 VAL B CA 1
ATOM 8995 C C . VAL B 1 356 ? 26.469 -0.996 -0.583 1 98.31 356 VAL B C 1
ATOM 8997 O O . VAL B 1 356 ? 25.406 -1.435 -0.118 1 98.31 356 VAL B O 1
ATOM 9000 N N . ASP B 1 357 ? 27.484 -1.708 -0.843 1 97.31 357 ASP B N 1
ATOM 9001 C CA . ASP B 1 357 ? 27.453 -3.152 -0.635 1 97.31 357 ASP B CA 1
ATOM 9002 C C . ASP B 1 357 ? 28.141 -3.531 0.673 1 97.31 357 ASP B C 1
ATOM 9004 O O . ASP B 1 357 ? 29.203 -2.996 0.997 1 97.31 357 ASP B O 1
ATOM 9008 N N . PHE B 1 358 ? 27.531 -4.461 1.378 1 97.88 358 PHE B N 1
ATOM 9009 C CA . PHE B 1 358 ? 28.094 -4.953 2.629 1 97.88 358 PHE B CA 1
ATOM 9010 C C . PHE B 1 358 ? 28.203 -6.473 2.611 1 97.88 358 PHE B C 1
ATOM 9012 O O . PHE B 1 358 ? 27.547 -7.137 1.803 1 97.88 358 PHE B O 1
ATOM 9019 N N . LEU B 1 359 ? 29.094 -6.922 3.426 1 94.81 359 LEU B N 1
ATOM 9020 C CA . LEU B 1 359 ? 29.188 -8.328 3.803 1 94.81 359 LEU B CA 1
ATOM 9021 C C . LEU B 1 359 ? 29.016 -8.5 5.309 1 94.81 359 LEU B C 1
ATOM 9023 O O . LEU B 1 359 ? 29.297 -7.582 6.082 1 94.81 359 LEU B O 1
ATOM 9027 N N . LEU B 1 360 ? 28.438 -9.609 5.656 1 93.31 360 LEU B N 1
ATOM 9028 C CA . LEU B 1 360 ? 28.312 -9.953 7.066 1 93.31 360 LEU B CA 1
ATOM 9029 C C . LEU B 1 360 ? 29.422 -10.898 7.492 1 93.31 360 LEU B C 1
ATOM 9031 O O . LEU B 1 360 ? 29.453 -12.062 7.078 1 93.31 360 LEU B O 1
ATOM 9035 N N . ALA B 1 361 ? 30.297 -10.398 8.289 1 93.25 361 ALA B N 1
ATOM 9036 C CA . ALA B 1 361 ? 31.422 -11.195 8.75 1 93.25 361 ALA B CA 1
ATOM 9037 C C . ALA B 1 361 ? 31.297 -11.539 10.227 1 93.25 361 ALA B C 1
ATOM 9039 O O . ALA B 1 361 ? 30.422 -11.008 10.914 1 93.25 361 ALA B O 1
ATOM 9040 N N . CYS B 1 362 ? 32 -12.523 10.586 1 89.25 362 CYS B N 1
ATOM 9041 C CA . CYS B 1 362 ? 32.125 -12.875 12 1 89.25 362 CYS B CA 1
ATOM 9042 C C . CYS B 1 362 ? 33.5 -12.578 12.531 1 89.25 362 CYS B C 1
ATOM 9044 O O . CYS B 1 362 ? 34.5 -13.164 12.07 1 89.25 362 CYS B O 1
ATOM 9046 N N . VAL B 1 363 ? 33.531 -11.625 13.445 1 82.31 363 VAL B N 1
ATOM 9047 C CA . VAL B 1 363 ? 34.812 -11.273 14.094 1 82.31 363 VAL B CA 1
ATOM 9048 C C . VAL B 1 363 ? 34.688 -11.445 15.602 1 82.31 363 VAL B C 1
ATOM 9050 O O . VAL B 1 363 ? 33.844 -10.797 16.234 1 82.31 363 VAL B O 1
ATOM 9053 N N . ASP B 1 364 ? 35.5 -12.289 16.172 1 80.75 364 ASP B N 1
ATOM 9054 C CA . ASP B 1 364 ? 35.5 -12.57 17.594 1 80.75 364 ASP B CA 1
ATOM 9055 C C . ASP B 1 364 ? 34.094 -12.945 18.062 1 80.75 364 ASP B C 1
ATOM 9057 O O . ASP B 1 364 ? 33.562 -12.359 19.016 1 80.75 364 ASP B O 1
ATOM 9061 N N . ASP B 1 365 ? 33.344 -13.672 17.281 1 81 365 ASP B N 1
ATOM 9062 C CA . ASP B 1 365 ? 32.062 -14.25 17.578 1 81 365 ASP B CA 1
ATOM 9063 C C . ASP B 1 365 ? 30.953 -13.195 17.531 1 81 365 ASP B C 1
ATOM 9065 O O . ASP B 1 365 ? 29.891 -13.367 18.141 1 81 365 ASP B O 1
ATOM 9069 N N . THR B 1 366 ? 31.312 -12.148 16.984 1 86.94 366 THR B N 1
ATOM 9070 C CA . THR B 1 366 ? 30.312 -11.102 16.797 1 86.94 366 THR B CA 1
ATOM 9071 C C . THR B 1 366 ? 30.109 -10.828 15.312 1 86.94 366 THR B C 1
ATOM 9073 O O . THR B 1 366 ? 31.062 -10.852 14.523 1 86.94 366 THR B O 1
ATOM 9076 N N . LEU B 1 367 ? 28.906 -10.625 15.008 1 90.75 367 LEU B N 1
ATOM 9077 C CA . LEU B 1 367 ? 28.578 -10.289 13.625 1 90.75 367 LEU B CA 1
ATOM 9078 C C . LEU B 1 367 ? 28.969 -8.844 13.312 1 90.75 367 LEU B C 1
ATOM 9080 O O . LEU B 1 367 ? 28.672 -7.934 14.078 1 90.75 367 LEU B O 1
ATOM 9084 N N . GLU B 1 368 ? 29.688 -8.68 12.258 1 92.75 368 GLU B N 1
ATOM 9085 C CA . GLU B 1 368 ? 30.156 -7.355 11.859 1 92.75 368 GLU B CA 1
ATOM 9086 C C . GLU B 1 368 ? 29.844 -7.078 10.391 1 92.75 368 GLU B C 1
ATOM 9088 O O . GLU B 1 368 ? 30 -7.961 9.539 1 92.75 368 GLU B O 1
ATOM 9093 N N . LEU B 1 369 ? 29.422 -5.875 10.148 1 95.75 369 LEU B N 1
ATOM 9094 C CA . LEU B 1 369 ? 29.203 -5.434 8.781 1 95.75 369 LEU B CA 1
ATOM 9095 C C . LEU B 1 369 ? 30.484 -4.898 8.164 1 95.75 369 LEU B C 1
ATOM 9097 O O . LEU B 1 369 ? 31.156 -4.051 8.766 1 95.75 369 LEU B O 1
ATOM 9101 N N . VAL B 1 370 ? 30.844 -5.402 7.012 1 96.44 370 VAL B N 1
ATOM 9102 C CA . VAL B 1 370 ? 32.031 -4.957 6.293 1 96.44 370 VAL B CA 1
ATOM 9103 C C . VAL B 1 370 ? 31.625 -4.309 4.973 1 96.44 370 VAL B C 1
ATOM 9105 O O . VAL B 1 370 ? 30.953 -4.938 4.145 1 96.44 370 VAL B O 1
ATOM 9108 N N . ALA B 1 371 ? 31.969 -3.055 4.797 1 97.38 371 ALA B N 1
ATOM 9109 C CA . ALA B 1 371 ? 31.656 -2.357 3.553 1 97.38 371 ALA B CA 1
ATOM 9110 C C . ALA B 1 371 ? 32.562 -2.828 2.418 1 97.38 371 ALA B C 1
ATOM 9112 O O . ALA B 1 371 ? 33.781 -2.754 2.521 1 97.38 371 ALA B O 1
ATOM 9113 N N . LEU B 1 372 ? 31.984 -3.238 1.312 1 94.12 372 LEU B N 1
ATOM 9114 C CA . LEU B 1 372 ? 32.719 -3.826 0.206 1 94.12 372 LEU B CA 1
ATOM 9115 C C . LEU B 1 372 ? 33.031 -2.785 -0.867 1 94.12 372 LEU B C 1
ATOM 9117 O O . LEU B 1 372 ? 34.156 -2.684 -1.347 1 94.12 372 LEU B O 1
ATOM 9121 N N . SER B 1 373 ? 32 -2.17 -1.307 1 92.69 373 SER B N 1
ATOM 9122 C CA . SER B 1 373 ? 32.125 -1.227 -2.414 1 92.69 373 SER B CA 1
ATOM 9123 C C . SER B 1 373 ? 30.891 -0.345 -2.518 1 92.69 373 SER B C 1
ATOM 9125 O O . SER B 1 373 ? 29.875 -0.608 -1.862 1 92.69 373 SER B O 1
ATOM 9127 N N . THR B 1 374 ? 31.047 0.696 -3.273 1 96.38 374 THR B N 1
ATOM 9128 C CA . THR B 1 374 ? 29.906 1.526 -3.637 1 96.38 374 THR B CA 1
ATOM 9129 C C . THR B 1 374 ? 29.609 1.421 -5.133 1 96.38 374 THR B C 1
ATOM 9131 O O . THR B 1 374 ? 30.422 0.871 -5.887 1 96.38 374 THR B O 1
ATOM 9134 N N . ASN B 1 375 ? 28.5 1.81 -5.504 1 94.44 375 ASN B N 1
ATOM 9135 C CA . ASN B 1 375 ? 28.141 1.854 -6.918 1 94.44 375 ASN B CA 1
ATOM 9136 C C . ASN B 1 375 ? 27.031 2.861 -7.188 1 94.44 375 ASN B C 1
ATOM 9138 O O . ASN B 1 375 ? 26.375 3.332 -6.254 1 94.44 375 ASN B O 1
ATOM 9142 N N . SER B 1 376 ? 26.859 3.17 -8.461 1 92.06 376 SER B N 1
ATOM 9143 C CA . SER B 1 376 ? 25.922 4.234 -8.82 1 92.06 376 SER B CA 1
ATOM 9144 C C . SER B 1 376 ? 24.609 3.66 -9.352 1 92.06 376 SER B C 1
ATOM 9146 O O . SER B 1 376 ? 23.609 4.367 -9.414 1 92.06 376 SER B O 1
ATOM 9148 N N . GLN B 1 377 ? 24.547 2.385 -9.742 1 90.88 377 GLN B N 1
ATOM 9149 C CA . GLN B 1 377 ? 23.344 1.941 -10.43 1 90.88 377 GLN B CA 1
ATOM 9150 C C . GLN B 1 377 ? 22.984 0.502 -10.055 1 90.88 377 GLN B C 1
ATOM 9152 O O . GLN B 1 377 ? 21.812 0.12 -10.062 1 90.88 377 GLN B O 1
ATOM 9157 N N . ARG B 1 378 ? 23.906 -0.278 -9.734 1 93.12 378 ARG B N 1
ATOM 9158 C CA . ARG B 1 378 ? 23.719 -1.718 -9.594 1 93.12 378 ARG B CA 1
ATOM 9159 C C . ARG B 1 378 ? 22.781 -2.033 -8.422 1 93.12 378 ARG B C 1
ATOM 9161 O O . ARG B 1 378 ? 21.891 -2.873 -8.547 1 93.12 378 ARG B O 1
ATOM 9168 N N . CYS B 1 379 ? 23 -1.387 -7.277 1 96.25 379 CYS B N 1
ATOM 9169 C CA . CYS B 1 379 ? 22.125 -1.607 -6.137 1 96.25 379 CYS B CA 1
ATOM 9170 C C . CYS B 1 379 ? 20.703 -1.13 -6.449 1 96.25 379 CYS B C 1
ATOM 9172 O O . CYS B 1 379 ? 19.734 -1.734 -6 1 96.25 379 CYS B O 1
ATOM 9174 N N . LEU B 1 380 ? 20.594 -0.026 -7.184 1 95.5 380 LEU B N 1
ATOM 9175 C CA . LEU B 1 380 ? 19.281 0.454 -7.605 1 95.5 380 LEU B CA 1
ATOM 9176 C C . LEU B 1 380 ? 18.547 -0.61 -8.414 1 95.5 380 LEU B C 1
ATOM 9178 O O . LEU B 1 380 ? 17.375 -0.916 -8.141 1 95.5 380 LEU B O 1
ATOM 9182 N N . GLU B 1 381 ? 19.234 -1.181 -9.359 1 93.88 381 GLU B N 1
ATOM 9183 C CA . GLU B 1 381 ? 18.656 -2.217 -10.203 1 93.88 381 GLU B CA 1
ATOM 9184 C C . GLU B 1 381 ? 18.234 -3.432 -9.375 1 93.88 381 GLU B C 1
ATOM 9186 O O . GLU B 1 381 ? 17.156 -3.982 -9.57 1 93.88 381 GLU B O 1
ATOM 9191 N N . THR B 1 382 ? 19.094 -3.836 -8.469 1 95.94 382 THR B N 1
ATOM 9192 C CA . THR B 1 382 ? 18.828 -4.992 -7.625 1 95.94 382 THR B CA 1
ATOM 9193 C C . THR B 1 382 ? 17.594 -4.75 -6.75 1 95.94 382 THR B C 1
ATOM 9195 O O . THR B 1 382 ? 16.734 -5.621 -6.629 1 95.94 382 THR B O 1
ATOM 9198 N N . CYS B 1 383 ? 17.516 -3.561 -6.172 1 96.5 383 CYS B N 1
ATOM 9199 C CA . CYS B 1 383 ? 16.406 -3.223 -5.285 1 96.5 383 CYS B CA 1
ATOM 9200 C C . CYS B 1 383 ? 15.094 -3.117 -6.062 1 96.5 383 CYS B C 1
ATOM 9202 O O . CYS B 1 383 ? 14.047 -3.562 -5.59 1 96.5 383 CYS B O 1
ATOM 9204 N N . LEU B 1 384 ? 15.141 -2.562 -7.234 1 94.69 384 LEU B N 1
ATOM 9205 C CA . LEU B 1 384 ? 13.938 -2.453 -8.055 1 94.69 384 LEU B CA 1
ATOM 9206 C C . LEU B 1 384 ? 13.453 -3.83 -8.492 1 94.69 384 LEU B C 1
ATOM 9208 O O . LEU B 1 384 ? 12.242 -4.074 -8.562 1 94.69 384 LEU B O 1
ATOM 9212 N N . LEU B 1 385 ? 14.398 -4.668 -8.789 1 95.38 385 LEU B N 1
ATOM 9213 C CA . LEU B 1 385 ? 14.016 -6.035 -9.125 1 95.38 385 LEU B CA 1
ATOM 9214 C C . LEU B 1 385 ? 13.336 -6.723 -7.945 1 95.38 385 LEU B C 1
ATOM 9216 O O . LEU B 1 385 ? 12.32 -7.395 -8.117 1 95.38 385 LEU B O 1
ATOM 9220 N N . ALA B 1 386 ? 13.914 -6.57 -6.793 1 96.69 386 ALA B N 1
ATOM 9221 C CA . ALA B 1 386 ? 13.328 -7.152 -5.586 1 96.69 386 ALA B CA 1
ATOM 9222 C C . ALA B 1 386 ? 11.898 -6.664 -5.379 1 96.69 386 ALA B C 1
ATOM 9224 O O . ALA B 1 386 ? 11.008 -7.445 -5.027 1 96.69 386 ALA B O 1
ATOM 9225 N N . GLU B 1 387 ? 11.672 -5.414 -5.582 1 94.75 387 GLU B N 1
ATOM 9226 C CA . GLU B 1 387 ? 10.336 -4.852 -5.43 1 94.75 387 GLU B CA 1
ATOM 9227 C C . GLU B 1 387 ? 9.367 -5.445 -6.449 1 94.75 387 GLU B C 1
ATOM 9229 O O . GLU B 1 387 ? 8.227 -5.773 -6.113 1 94.75 387 GLU B O 1
ATOM 9234 N N . ALA B 1 388 ? 9.812 -5.504 -7.66 1 94.06 388 ALA B N 1
ATOM 9235 C CA . ALA B 1 388 ? 8.977 -6.062 -8.719 1 94.06 388 ALA B CA 1
ATOM 9236 C C . ALA B 1 388 ? 8.602 -7.512 -8.406 1 94.06 388 ALA B C 1
ATOM 9238 O O . ALA B 1 388 ? 7.461 -7.922 -8.625 1 94.06 388 ALA B O 1
ATOM 9239 N N . MET B 1 389 ? 9.547 -8.258 -7.961 1 96.56 389 MET B N 1
ATOM 9240 C CA . MET B 1 389 ? 9.32 -9.648 -7.602 1 96.56 389 MET B CA 1
ATOM 9241 C C . MET B 1 389 ? 8.289 -9.766 -6.477 1 96.56 389 MET B C 1
ATOM 9243 O O . MET B 1 389 ? 7.43 -10.641 -6.504 1 96.56 389 MET B O 1
ATOM 9247 N N . GLY B 1 390 ? 8.422 -8.906 -5.473 1 95.94 390 GLY B N 1
ATOM 9248 C CA . GLY B 1 390 ? 7.469 -8.906 -4.379 1 95.94 390 GLY B CA 1
ATOM 9249 C C . GLY B 1 390 ? 6.043 -8.648 -4.832 1 95.94 390 GLY B C 1
ATOM 9250 O O . GLY B 1 390 ? 5.105 -9.289 -4.355 1 95.94 390 GLY B O 1
ATOM 9251 N N . ARG B 1 391 ? 5.855 -7.773 -5.754 1 93.06 391 ARG B N 1
ATOM 9252 C CA . ARG B 1 391 ? 4.527 -7.449 -6.266 1 93.06 391 ARG B CA 1
ATOM 9253 C C . ARG B 1 391 ? 3.898 -8.656 -6.957 1 93.06 391 ARG B C 1
ATOM 9255 O O . ARG B 1 391 ? 2.68 -8.828 -6.918 1 93.06 391 ARG B O 1
ATOM 9262 N N . ALA B 1 392 ? 4.723 -9.398 -7.508 1 93.62 392 ALA B N 1
ATOM 9263 C CA . ALA B 1 392 ? 4.242 -10.555 -8.258 1 93.62 392 ALA B CA 1
ATOM 9264 C C . ALA B 1 392 ? 3.58 -11.57 -7.332 1 93.62 392 ALA B C 1
ATOM 9266 O O . ALA B 1 392 ? 2.77 -12.391 -7.773 1 93.62 392 ALA B O 1
ATOM 9267 N N . VAL B 1 393 ? 3.936 -11.523 -6.09 1 94.44 393 VAL B N 1
ATOM 9268 C CA . VAL B 1 393 ? 3.357 -12.492 -5.164 1 94.44 393 VAL B CA 1
ATOM 9269 C C . VAL B 1 393 ? 2.41 -11.789 -4.199 1 94.44 393 VAL B C 1
ATOM 9271 O O . VAL B 1 393 ? 2.096 -12.312 -3.129 1 94.44 393 VAL B O 1
ATOM 9274 N N . GLY B 1 394 ? 2.08 -10.555 -4.547 1 91.06 394 GLY B N 1
ATOM 9275 C CA . GLY B 1 394 ? 0.996 -9.898 -3.836 1 91.06 394 GLY B CA 1
ATOM 9276 C C . GLY B 1 394 ? 1.482 -8.914 -2.791 1 91.06 394 GLY B C 1
ATOM 9277 O O . GLY B 1 394 ? 0.683 -8.352 -2.039 1 91.06 394 GLY B O 1
ATOM 9278 N N . GLU B 1 395 ? 2.777 -8.648 -2.693 1 92.94 395 GLU B N 1
ATOM 9279 C CA . GLU B 1 395 ? 3.268 -7.645 -1.753 1 92.94 395 GLU B CA 1
ATOM 9280 C C . GLU B 1 395 ? 2.877 -6.238 -2.195 1 92.94 395 GLU B C 1
ATOM 9282 O O . GLU B 1 395 ? 2.84 -5.945 -3.393 1 92.94 395 GLU B O 1
ATOM 9287 N N . PRO B 1 396 ? 2.582 -5.43 -1.236 1 88.81 396 PRO B N 1
ATOM 9288 C CA . PRO B 1 396 ? 2.332 -4.035 -1.613 1 88.81 396 PRO B CA 1
ATOM 9289 C C . PRO B 1 396 ? 3.559 -3.359 -2.217 1 88.81 396 PRO B C 1
ATOM 9291 O O . PRO B 1 396 ? 4.688 -3.791 -1.976 1 88.81 396 PRO B O 1
ATOM 9294 N N . PRO B 1 397 ? 3.291 -2.379 -3.01 1 86.88 397 PRO B N 1
ATOM 9295 C CA . PRO B 1 397 ? 4.43 -1.654 -3.58 1 86.88 397 PRO B CA 1
ATOM 9296 C C . PRO B 1 397 ? 5.32 -1.025 -2.512 1 86.88 397 PRO B C 1
ATOM 9298 O O . PRO B 1 397 ? 4.824 -0.531 -1.498 1 86.88 397 PRO B O 1
ATOM 9301 N N . GLY B 1 398 ? 6.582 -1.148 -2.75 1 88.19 398 GLY B N 1
ATOM 9302 C CA . GLY B 1 398 ? 7.52 -0.502 -1.846 1 88.19 398 GLY B CA 1
ATOM 9303 C C . GLY B 1 398 ? 7.559 1.006 -2.004 1 88.19 398 GLY B C 1
ATOM 9304 O O . GLY B 1 398 ? 6.871 1.562 -2.863 1 88.19 398 GLY B O 1
ATOM 9305 N N . ASP B 1 399 ? 8.367 1.643 -1.253 1 91.62 399 ASP B N 1
ATOM 9306 C CA . ASP B 1 399 ? 8.414 3.102 -1.207 1 91.62 399 ASP B CA 1
ATOM 9307 C C . ASP B 1 399 ? 9.508 3.645 -2.127 1 91.62 399 ASP B C 1
ATOM 9309 O O . ASP B 1 399 ? 9.57 4.852 -2.377 1 91.62 399 ASP B O 1
ATOM 9313 N N . LEU B 1 400 ? 10.312 2.793 -2.688 1 94.94 400 LEU B N 1
ATOM 9314 C CA . LEU B 1 400 ? 11.547 3.217 -3.346 1 94.94 400 LEU B CA 1
ATOM 9315 C C . LEU B 1 400 ? 11.25 4.168 -4.496 1 94.94 400 LEU B C 1
ATOM 9317 O O . LEU B 1 400 ? 11.75 5.293 -4.527 1 94.94 400 LEU B O 1
ATOM 9321 N N . PRO B 1 401 ? 10.383 3.844 -5.473 1 95 401 PRO B N 1
ATOM 9322 C CA . PRO B 1 401 ? 10.125 4.781 -6.57 1 95 401 PRO B CA 1
ATOM 9323 C C . PRO B 1 401 ? 9.539 6.105 -6.086 1 95 401 PRO B C 1
ATOM 9325 O O . PRO B 1 401 ? 9.891 7.168 -6.613 1 95 401 PRO B O 1
ATOM 9328 N N . ARG B 1 402 ? 8.734 6.02 -5.117 1 94.12 402 ARG B N 1
ATOM 9329 C CA . ARG B 1 402 ? 8.102 7.223 -4.586 1 94.12 402 ARG B CA 1
ATOM 9330 C C . ARG B 1 402 ? 9.133 8.148 -3.943 1 94.12 402 ARG B C 1
ATOM 9332 O O . ARG B 1 402 ? 9.156 9.344 -4.215 1 94.12 402 ARG B O 1
ATOM 9339 N N . LEU B 1 403 ? 9.953 7.598 -3.053 1 94.75 403 LEU B N 1
ATOM 9340 C CA . LEU B 1 403 ? 10.977 8.367 -2.357 1 94.75 403 LEU B CA 1
ATOM 9341 C C . LEU B 1 403 ? 11.891 9.07 -3.352 1 94.75 403 LEU B C 1
ATOM 9343 O O . LEU B 1 403 ? 12.188 10.258 -3.203 1 94.75 403 LEU B O 1
ATOM 9347 N N . LEU B 1 404 ? 12.305 8.367 -4.359 1 96 404 LEU B N 1
ATOM 9348 C CA . LEU B 1 404 ? 13.234 8.93 -5.332 1 96 404 LEU B CA 1
ATOM 9349 C C . LEU B 1 404 ? 12.547 9.984 -6.195 1 96 404 LEU B C 1
ATOM 9351 O O . LEU B 1 404 ? 13.117 11.039 -6.465 1 96 404 LEU B O 1
ATOM 9355 N N . ALA B 1 405 ? 11.305 9.695 -6.656 1 96.44 405 ALA B N 1
ATOM 9356 C CA . ALA B 1 405 ? 10.555 10.672 -7.445 1 96.44 405 ALA B CA 1
ATOM 9357 C C . ALA B 1 405 ? 10.359 11.977 -6.672 1 96.44 405 ALA B C 1
ATOM 9359 O O . ALA B 1 405 ? 10.562 13.062 -7.215 1 96.44 405 ALA B O 1
ATOM 9360 N N . GLU B 1 406 ? 10.008 11.844 -5.434 1 95.31 406 GLU B N 1
ATOM 9361 C CA . GLU B 1 406 ? 9.781 13.016 -4.59 1 95.31 406 GLU B CA 1
ATOM 9362 C C . GLU B 1 406 ? 11.055 13.828 -4.426 1 95.31 406 GLU B C 1
ATOM 9364 O O . GLU B 1 406 ? 11.023 15.062 -4.473 1 95.31 406 GLU B O 1
ATOM 9369 N N . ALA B 1 407 ? 12.133 13.172 -4.223 1 94.94 407 ALA B N 1
ATOM 9370 C CA . ALA B 1 407 ? 13.414 13.859 -4.043 1 94.94 407 ALA B CA 1
ATOM 9371 C C . ALA B 1 407 ? 13.789 14.641 -5.297 1 94.94 407 ALA B C 1
ATOM 9373 O O . ALA B 1 407 ? 14.203 15.797 -5.215 1 94.94 407 ALA B O 1
ATOM 9374 N N . LEU B 1 408 ? 13.641 14.031 -6.504 1 96.69 408 LEU B N 1
ATOM 9375 C CA . LEU B 1 408 ? 13.984 14.695 -7.758 1 96.69 408 LEU B CA 1
ATOM 9376 C C . LEU B 1 408 ? 13.078 15.898 -8.008 1 96.69 408 LEU B C 1
ATOM 9378 O O . LEU B 1 408 ? 13.562 16.984 -8.344 1 96.69 408 LEU B O 1
ATOM 9382 N N . LEU B 1 409 ? 11.82 15.656 -7.805 1 97.06 409 LEU B N 1
ATOM 9383 C CA . LEU B 1 409 ? 10.836 16.719 -8.055 1 97.06 409 LEU B CA 1
ATOM 9384 C C . LEU B 1 409 ? 11.039 17.875 -7.09 1 97.06 409 LEU B C 1
ATOM 9386 O O . LEU B 1 409 ? 10.914 19.047 -7.484 1 97.06 409 LEU B O 1
ATOM 9390 N N . HIS B 1 410 ? 11.328 17.562 -5.855 1 96 410 HIS B N 1
ATOM 9391 C CA . HIS B 1 410 ? 11.555 18.609 -4.863 1 96 410 HIS B CA 1
ATOM 9392 C C . HIS B 1 410 ? 12.766 19.453 -5.23 1 96 410 HIS B C 1
ATOM 9394 O O . HIS B 1 410 ? 12.711 20.688 -5.152 1 96 410 HIS B O 1
ATOM 9400 N N . GLN B 1 411 ? 13.828 18.828 -5.656 1 96.06 411 GLN B N 1
ATOM 9401 C CA . GLN B 1 411 ? 15.016 19.547 -6.066 1 96.06 411 GLN B CA 1
ATOM 9402 C C . GLN B 1 411 ? 14.734 20.438 -7.277 1 96.06 411 GLN B C 1
ATOM 9404 O O . GLN B 1 411 ? 15.203 21.578 -7.352 1 96.06 411 GLN B O 1
ATOM 9409 N N . ALA B 1 412 ? 14 19.906 -8.203 1 97.31 412 ALA B N 1
ATOM 9410 C CA . ALA B 1 412 ? 13.617 20.672 -9.375 1 97.31 412 ALA B CA 1
ATOM 9411 C C . ALA B 1 412 ? 12.812 21.906 -8.984 1 97.31 412 ALA B C 1
ATOM 9413 O O . ALA B 1 412 ? 13 22.984 -9.555 1 97.31 412 ALA B O 1
ATOM 9414 N N . GLN B 1 413 ? 11.953 21.734 -8.078 1 96.19 413 GLN B N 1
ATOM 9415 C CA . GLN B 1 413 ? 11.102 22.828 -7.645 1 96.19 413 GLN B CA 1
ATOM 9416 C C . GLN B 1 413 ? 11.914 23.906 -6.926 1 96.19 413 GLN B C 1
ATOM 9418 O O . GLN B 1 413 ? 11.625 25.094 -7.043 1 96.19 413 GLN B O 1
ATOM 9423 N N . CYS B 1 414 ? 12.852 23.5 -6.094 1 96 414 CYS B N 1
ATOM 9424 C CA . CYS B 1 414 ? 13.727 24.453 -5.43 1 96 414 CYS B CA 1
ATOM 9425 C C . CYS B 1 414 ? 14.477 25.297 -6.445 1 96 414 CYS B C 1
ATOM 9427 O O . CYS B 1 414 ? 14.617 26.516 -6.273 1 96 414 CYS B O 1
ATOM 9429 N N . HIS B 1 415 ? 14.938 24.688 -7.52 1 96.38 415 HIS B N 1
ATOM 9430 C CA . HIS B 1 415 ? 15.617 25.422 -8.578 1 96.38 415 HIS B CA 1
ATOM 9431 C C . HIS B 1 415 ? 14.664 26.375 -9.289 1 96.38 415 HIS B C 1
ATOM 9433 O O . HIS B 1 415 ? 15.039 27.5 -9.656 1 96.38 415 HIS B O 1
ATOM 9439 N N . LEU B 1 416 ? 13.508 25.906 -9.492 1 95.88 416 LEU B N 1
ATOM 9440 C CA . LEU B 1 416 ? 12.5 26.672 -10.227 1 95.88 416 LEU B CA 1
ATOM 9441 C C . LEU B 1 416 ? 12.219 28 -9.547 1 95.88 416 LEU B C 1
ATOM 9443 O O . LEU B 1 416 ? 11.93 29 -10.219 1 95.88 416 LEU B O 1
ATOM 9447 N N . VAL B 1 417 ? 12.297 28.109 -8.219 1 96.5 417 VAL B N 1
ATOM 9448 C CA . VAL B 1 417 ? 11.883 29.312 -7.508 1 96.5 417 VAL B CA 1
ATOM 9449 C C . VAL B 1 417 ? 13.062 30.25 -7.355 1 96.5 417 VAL B C 1
ATOM 9451 O O . VAL B 1 417 ? 12.898 31.406 -6.945 1 96.5 417 VAL B O 1
ATOM 9454 N N . GLU B 1 418 ? 14.25 29.781 -7.668 1 96.06 418 GLU B N 1
ATOM 9455 C CA . GLU B 1 418 ? 15.43 30.625 -7.555 1 96.06 418 GLU B CA 1
ATOM 9456 C C . GLU B 1 418 ? 15.273 31.891 -8.391 1 96.06 418 GLU B C 1
ATOM 9458 O O . GLU B 1 418 ? 14.852 31.828 -9.547 1 96.06 418 GLU B O 1
ATOM 9463 N N . GLY B 1 419 ? 15.57 33.031 -7.773 1 95.69 419 GLY B N 1
ATOM 9464 C CA . GLY B 1 419 ? 15.57 34.312 -8.477 1 95.69 419 GLY B CA 1
ATOM 9465 C C . GLY B 1 419 ? 14.203 34.969 -8.531 1 95.69 419 GLY B C 1
ATOM 9466 O O . GLY B 1 419 ? 14.062 36.094 -9.039 1 95.69 419 GLY B O 1
ATOM 9467 N N . LYS B 1 420 ? 13.195 34.312 -8.023 1 97.31 420 LYS B N 1
ATOM 9468 C CA . LYS B 1 420 ? 11.852 34.875 -8.07 1 97.31 420 LYS B CA 1
ATOM 9469 C C . LYS B 1 420 ? 11.703 36.031 -7.086 1 97.31 420 LYS B C 1
ATOM 9471 O O . LYS B 1 420 ? 12.25 36 -5.98 1 97.31 420 LYS B O 1
ATOM 9476 N N . ASP B 1 421 ? 10.953 37.062 -7.484 1 98.25 421 ASP B N 1
ATOM 9477 C CA . ASP B 1 421 ? 10.672 38.219 -6.66 1 98.25 421 ASP B CA 1
ATOM 9478 C C . ASP B 1 421 ? 9.414 38.031 -5.816 1 98.25 421 ASP B C 1
ATOM 9480 O O . ASP B 1 421 ? 8.32 37.875 -6.355 1 98.25 421 ASP B O 1
ATOM 9484 N N . ILE B 1 422 ? 9.617 38.062 -4.531 1 98.62 422 ILE B N 1
ATOM 9485 C CA . ILE B 1 422 ? 8.516 37.844 -3.602 1 98.62 422 ILE B CA 1
ATOM 9486 C C . ILE B 1 422 ? 8.242 39.094 -2.781 1 98.62 422 ILE B C 1
ATOM 9488 O O . ILE B 1 422 ? 9.141 39.625 -2.129 1 98.62 422 ILE B O 1
ATOM 9492 N N . LEU B 1 423 ? 7.023 39.594 -2.846 1 98.69 423 LEU B N 1
ATOM 9493 C CA . LEU B 1 423 ? 6.598 40.688 -1.977 1 98.69 423 LEU B CA 1
ATOM 9494 C C . LEU B 1 423 ? 6.102 40.156 -0.637 1 98.69 423 LEU B C 1
ATOM 9496 O O . LEU B 1 423 ? 5.113 39.406 -0.583 1 98.69 423 LEU B O 1
ATOM 9500 N N . LEU B 1 424 ? 6.793 40.5 0.417 1 98.38 424 LEU B N 1
ATOM 9501 C CA . LEU B 1 424 ? 6.434 40.062 1.764 1 98.38 424 LEU B CA 1
ATOM 9502 C C . LEU B 1 424 ? 5.871 41.219 2.576 1 98.38 424 LEU B C 1
ATOM 9504 O O . LEU B 1 424 ? 6.469 42.281 2.627 1 98.38 424 LEU B O 1
ATOM 9508 N N . ILE B 1 425 ? 4.738 41 3.162 1 98.19 425 ILE B N 1
ATOM 9509 C CA . ILE B 1 425 ? 4.098 42.031 3.973 1 98.19 425 ILE B CA 1
ATOM 9510 C C . ILE B 1 425 ? 4.18 41.656 5.449 1 98.19 425 ILE B C 1
ATOM 9512 O O . ILE B 1 425 ? 3.545 40.688 5.887 1 98.19 425 ILE B O 1
ATOM 9516 N N . GLY B 1 426 ? 4.887 42.438 6.234 1 96.31 426 GLY B N 1
ATOM 9517 C CA . GLY B 1 426 ? 5.082 42.125 7.645 1 96.31 426 GLY B CA 1
ATOM 9518 C C . GLY B 1 426 ? 6.27 41.219 7.906 1 96.31 426 GLY B C 1
ATOM 9519 O O . GLY B 1 426 ? 6.285 40.062 7.477 1 96.31 426 GLY B O 1
ATOM 9520 N N . ALA B 1 427 ? 7.215 41.656 8.633 1 95.31 427 ALA B N 1
ATOM 9521 C CA . ALA B 1 427 ? 8.445 40.906 8.867 1 95.31 427 ALA B CA 1
ATOM 9522 C C . ALA B 1 427 ? 8.336 40.062 10.125 1 95.31 427 ALA B C 1
ATOM 9524 O O . ALA B 1 427 ? 9.102 39.094 10.305 1 95.31 427 ALA B O 1
ATOM 9525 N N . GLY B 1 428 ? 7.418 40.469 10.922 1 91.25 428 GLY B N 1
ATOM 9526 C CA . GLY B 1 428 ? 7.379 39.781 12.203 1 91.25 428 GLY B CA 1
ATOM 9527 C C . GLY B 1 428 ? 8.562 40.125 13.094 1 91.25 428 GLY B C 1
ATOM 9528 O O . GLY B 1 428 ? 9.297 41.062 12.82 1 91.25 428 GLY B O 1
ATOM 9529 N N . GLY B 1 429 ? 8.742 39.375 14.242 1 89.38 429 GLY B N 1
ATOM 9530 C CA . GLY B 1 429 ? 9.82 39.625 15.195 1 89.38 429 GLY B CA 1
ATOM 9531 C C . GLY B 1 429 ? 10.93 38.594 15.117 1 89.38 429 GLY B C 1
ATOM 9532 O O . GLY B 1 429 ? 11.188 38.031 14.047 1 89.38 429 GLY B O 1
ATOM 9533 N N . VAL B 1 430 ? 11.609 38.375 16.172 1 89.06 430 VAL B N 1
ATOM 9534 C CA . VAL B 1 430 ? 12.781 37.5 16.25 1 89.06 430 VAL B CA 1
ATOM 9535 C C . VAL B 1 430 ? 12.375 36.062 15.969 1 89.06 430 VAL B C 1
ATOM 9537 O O . VAL B 1 430 ? 13.164 35.281 15.43 1 89.06 430 VAL B O 1
ATOM 9540 N N . SER B 1 431 ? 11.156 35.719 16.297 1 90.56 431 SER B N 1
ATOM 9541 C CA . SER B 1 431 ? 10.664 34.375 16.078 1 90.56 431 SER B CA 1
ATOM 9542 C C . SER B 1 431 ? 10.633 34.031 14.586 1 90.56 431 SER B C 1
ATOM 9544 O O . SER B 1 431 ? 10.531 32.844 14.219 1 90.56 431 SER B O 1
ATOM 9546 N N . LYS B 1 432 ? 10.734 35.031 13.695 1 93.44 432 LYS B N 1
ATOM 9547 C CA . LYS B 1 432 ? 10.672 34.812 12.25 1 93.44 432 LYS B CA 1
ATOM 9548 C C . LYS B 1 432 ? 12.031 35.062 11.609 1 93.44 432 LYS B C 1
ATOM 9550 O O . LYS B 1 432 ? 12.141 35.125 10.383 1 93.44 432 LYS B O 1
ATOM 9555 N N . SER B 1 433 ? 13.078 35.062 12.383 1 93.38 433 SER B N 1
ATOM 9556 C CA . SER B 1 433 ? 14.422 35.312 11.867 1 93.38 433 SER B CA 1
ATOM 9557 C C . SER B 1 433 ? 14.836 34.281 10.852 1 93.38 433 SER B C 1
ATOM 9559 O O . SER B 1 433 ? 15.625 34.562 9.938 1 93.38 433 SER B O 1
ATOM 9561 N N . PHE B 1 434 ? 14.289 33.094 10.961 1 94.31 434 PHE B N 1
ATOM 9562 C CA . PHE B 1 434 ? 14.641 31.984 10.078 1 94.31 434 PHE B CA 1
ATOM 9563 C C . PHE B 1 434 ? 14.258 32.312 8.641 1 94.31 434 PHE B C 1
ATOM 9565 O O . PHE B 1 434 ? 14.789 31.703 7.703 1 94.31 434 PHE B O 1
ATOM 9572 N N . VAL B 1 435 ? 13.328 33.188 8.391 1 96.5 435 VAL B N 1
ATOM 9573 C CA . VAL B 1 435 ? 12.781 33.5 7.07 1 96.5 435 VAL B CA 1
ATOM 9574 C C . VAL B 1 435 ? 13.883 34.031 6.16 1 96.5 435 VAL B C 1
ATOM 9576 O O . VAL B 1 435 ? 13.953 33.656 4.984 1 96.5 435 VAL B O 1
ATOM 9579 N N . TRP B 1 436 ? 14.742 34.844 6.676 1 96.75 436 TRP B N 1
ATOM 9580 C CA . TRP B 1 436 ? 15.766 35.531 5.871 1 96.75 436 TRP B CA 1
ATOM 9581 C C . TRP B 1 436 ? 16.844 34.531 5.434 1 96.75 436 TRP B C 1
ATOM 9583 O O . TRP B 1 436 ? 17.266 34.531 4.277 1 96.75 436 TRP B O 1
ATOM 9593 N N . GLU B 1 437 ? 17.172 33.719 6.375 1 95.19 437 GLU B N 1
ATOM 9594 C CA . GLU B 1 437 ? 18.109 32.656 6.027 1 95.19 437 GLU B CA 1
ATOM 9595 C C . GLU B 1 437 ? 17.5 31.688 5.008 1 95.19 437 GLU B C 1
ATOM 9597 O O . GLU B 1 437 ? 18.172 31.281 4.051 1 95.19 437 GLU B O 1
ATOM 9602 N N . ALA B 1 438 ? 16.328 31.281 5.191 1 95.75 438 ALA B N 1
ATOM 9603 C CA . ALA B 1 438 ? 15.641 30.359 4.277 1 95.75 438 ALA B CA 1
ATOM 9604 C C . ALA B 1 438 ? 15.508 30.969 2.887 1 95.75 438 ALA B C 1
ATOM 9606 O O . ALA B 1 438 ? 15.719 30.297 1.879 1 95.75 438 ALA B O 1
ATOM 9607 N N . ALA B 1 439 ? 15.07 32.25 2.836 1 96.94 439 ALA B N 1
ATOM 9608 C CA . ALA B 1 439 ? 14.945 32.938 1.56 1 96.94 439 ALA B CA 1
ATOM 9609 C C . ALA B 1 439 ? 16.266 32.938 0.801 1 96.94 439 ALA B C 1
ATOM 9611 O O . ALA B 1 439 ? 16.297 32.719 -0.412 1 96.94 439 ALA B O 1
ATOM 9612 N N . ARG B 1 440 ? 17.312 33.219 1.55 1 96.19 440 ARG B N 1
ATOM 9613 C CA . ARG B 1 440 ? 18.641 33.188 0.946 1 96.19 440 ARG B CA 1
ATOM 9614 C C . ARG B 1 440 ? 18.984 31.797 0.426 1 96.19 440 ARG B C 1
ATOM 9616 O O . ARG B 1 440 ? 19.469 31.641 -0.7 1 96.19 440 ARG B O 1
ATOM 9623 N N . ASP B 1 441 ? 18.734 30.828 1.198 1 95 441 ASP B N 1
ATOM 9624 C CA . ASP B 1 441 ? 19.047 29.453 0.833 1 95 441 ASP B CA 1
ATOM 9625 C C . ASP B 1 441 ? 18.266 29.031 -0.404 1 95 441 ASP B C 1
ATOM 9627 O O . ASP B 1 441 ? 18.766 28.281 -1.242 1 95 441 ASP B O 1
ATOM 9631 N N . TYR B 1 442 ? 17.047 29.469 -0.572 1 96.5 442 TYR B N 1
ATOM 9632 C CA . TYR B 1 442 ? 16.203 29.109 -1.707 1 96.5 442 TYR B CA 1
ATOM 9633 C C . TYR B 1 442 ? 16.453 30.031 -2.891 1 96.5 442 TYR B C 1
ATOM 9635 O O . TYR B 1 442 ? 15.891 29.844 -3.969 1 96.5 442 TYR B O 1
ATOM 9643 N N . GLY B 1 443 ? 17.234 31.078 -2.689 1 96.44 443 GLY B N 1
ATOM 9644 C CA . GLY B 1 443 ? 17.562 32.031 -3.744 1 96.44 443 GLY B CA 1
ATOM 9645 C C . GLY B 1 443 ? 16.438 32.969 -4.086 1 96.44 443 GLY B C 1
ATOM 9646 O O . GLY B 1 443 ? 16.266 33.375 -5.246 1 96.44 443 GLY B O 1
ATOM 9647 N N . LEU B 1 444 ? 15.648 33.344 -3.15 1 98.06 444 LEU B N 1
ATOM 9648 C CA . LEU B 1 444 ? 14.508 34.219 -3.371 1 98.06 444 LEU B CA 1
ATOM 9649 C C . LEU B 1 444 ? 14.914 35.688 -3.229 1 98.06 444 LEU B C 1
ATOM 9651 O O . LEU B 1 444 ? 15.766 36.031 -2.396 1 98.06 444 LEU B O 1
ATOM 9655 N N . ARG B 1 445 ? 14.312 36.531 -3.992 1 97.75 445 ARG B N 1
ATOM 9656 C CA . ARG B 1 445 ? 14.469 37.969 -3.855 1 97.75 445 ARG B CA 1
ATOM 9657 C C . ARG B 1 445 ? 13.289 38.562 -3.098 1 97.75 445 ARG B C 1
ATOM 9659 O O . ARG B 1 445 ? 12.195 38.719 -3.646 1 97.75 445 ARG B O 1
ATOM 9666 N N . ILE B 1 446 ? 13.57 39.062 -1.877 1 98.38 446 ILE B N 1
ATOM 9667 C CA . ILE B 1 446 ? 12.492 39.469 -0.994 1 98.38 446 ILE B CA 1
ATOM 9668 C C . ILE B 1 446 ? 12.352 41 -1.056 1 98.38 446 ILE B C 1
ATOM 9670 O O . ILE B 1 446 ? 13.336 41.719 -0.896 1 98.38 446 ILE B O 1
ATOM 9674 N N . HIS B 1 447 ? 11.18 41.469 -1.354 1 98.62 447 HIS B N 1
ATOM 9675 C CA . HIS B 1 447 ? 10.758 42.875 -1.199 1 98.62 447 HIS B CA 1
ATOM 9676 C C . HIS B 1 447 ? 9.82 43.031 -0.012 1 98.62 447 HIS B C 1
ATOM 9678 O O . HIS B 1 447 ? 8.672 42.562 -0.054 1 98.62 447 HIS B O 1
ATOM 9684 N N . LEU B 1 448 ? 10.273 43.719 1.063 1 98.56 448 LEU B N 1
ATOM 9685 C CA . LEU B 1 448 ? 9.609 43.656 2.359 1 98.56 448 LEU B CA 1
ATOM 9686 C C . LEU B 1 448 ? 8.914 44.969 2.676 1 98.56 448 LEU B C 1
ATOM 9688 O O . LEU B 1 448 ? 9.547 46.031 2.686 1 98.56 448 LEU B O 1
ATOM 9692 N N . VAL B 1 449 ? 7.645 44.938 2.861 1 98.44 449 VAL B N 1
ATOM 9693 C CA . VAL B 1 449 ? 6.883 46.031 3.445 1 98.44 449 VAL B CA 1
ATOM 9694 C C . VAL B 1 449 ? 6.801 45.844 4.961 1 98.44 449 VAL B C 1
ATOM 9696 O O . VAL B 1 449 ? 6.277 44.844 5.445 1 98.44 449 VAL B O 1
ATOM 9699 N N . GLU B 1 450 ? 7.316 46.75 5.652 1 97.25 450 GLU B N 1
ATOM 9700 C CA . GLU B 1 450 ? 7.391 46.625 7.105 1 97.25 450 GLU B CA 1
ATOM 9701 C C . GLU B 1 450 ? 7.156 47.969 7.789 1 97.25 450 GLU B C 1
ATOM 9703 O O . GLU B 1 450 ? 7.605 49.031 7.305 1 97.25 450 GLU B O 1
ATOM 9708 N N . SER B 1 451 ? 6.398 47.938 8.883 1 94.69 451 SER B N 1
ATOM 9709 C CA . SER B 1 451 ? 5.965 49.125 9.586 1 94.69 451 SER B CA 1
ATOM 9710 C C . SER B 1 451 ? 7.121 49.781 10.344 1 94.69 451 SER B C 1
ATOM 9712 O O . SER B 1 451 ? 7.172 51 10.484 1 94.69 451 SER B O 1
ATOM 9714 N N . ASP B 1 452 ? 8.039 49.031 10.953 1 94.06 452 ASP B N 1
ATOM 9715 C CA . ASP B 1 452 ? 9.195 49.531 11.695 1 94.06 452 ASP B CA 1
ATOM 9716 C C . ASP B 1 452 ? 10.344 49.875 10.75 1 94.06 452 ASP B C 1
ATOM 9718 O O . ASP B 1 452 ? 10.984 48.969 10.195 1 94.06 452 ASP B O 1
ATOM 9722 N N . PRO B 1 453 ? 10.633 51.062 10.617 1 95.25 453 PRO B N 1
ATOM 9723 C CA . PRO B 1 453 ? 11.703 51.438 9.703 1 95.25 453 PRO B CA 1
ATOM 9724 C C . PRO B 1 453 ? 13.078 50.938 10.164 1 95.25 453 PRO B C 1
ATOM 9726 O O . PRO B 1 453 ? 14.008 50.875 9.359 1 95.25 453 PRO B O 1
ATOM 9729 N N . GLU B 1 454 ? 13.18 50.625 11.398 1 94.88 454 GLU B N 1
ATOM 9730 C CA . GLU B 1 454 ? 14.461 50.188 11.945 1 94.88 454 GLU B CA 1
ATOM 9731 C C . GLU B 1 454 ? 14.484 48.688 12.164 1 94.88 454 GLU B C 1
ATOM 9733 O O . GLU B 1 454 ? 15.281 48.188 12.945 1 94.88 454 GLU B O 1
ATOM 9738 N N . HIS B 1 455 ? 13.586 48.062 11.539 1 94.81 455 HIS B N 1
ATOM 9739 C CA . HIS B 1 455 ? 13.523 46.594 11.695 1 94.81 455 HIS B CA 1
ATOM 9740 C C . HIS B 1 455 ? 14.828 45.938 11.258 1 94.81 455 HIS B C 1
ATOM 9742 O O . HIS B 1 455 ? 15.438 46.344 10.266 1 94.81 455 HIS B O 1
ATOM 9748 N N . PHE B 1 456 ? 15.266 44.906 11.914 1 93.69 456 PHE B N 1
ATOM 9749 C CA . PHE B 1 456 ? 16.562 44.281 11.68 1 93.69 456 PHE B CA 1
ATOM 9750 C C . PHE B 1 456 ? 16.609 43.625 10.305 1 93.69 456 PHE B C 1
ATOM 9752 O O . PHE B 1 456 ? 17.688 43.438 9.75 1 93.69 456 PHE B O 1
ATOM 9759 N N . ALA B 1 457 ? 15.461 43.344 9.672 1 95.88 457 ALA B N 1
ATOM 9760 C CA . ALA B 1 457 ? 15.398 42.656 8.375 1 95.88 457 ALA B CA 1
ATOM 9761 C C . ALA B 1 457 ? 15.734 43.625 7.246 1 95.88 457 ALA B C 1
ATOM 9763 O O . ALA B 1 457 ? 15.969 43.219 6.109 1 95.88 457 ALA B O 1
ATOM 9764 N N . ALA B 1 458 ? 15.766 44.812 7.52 1 96.5 458 ALA B N 1
ATOM 9765 C CA . ALA B 1 458 ? 15.984 45.844 6.5 1 96.5 458 ALA B CA 1
ATOM 9766 C C . ALA B 1 458 ? 17.266 45.562 5.711 1 96.5 458 ALA B C 1
ATOM 9768 O O . ALA B 1 458 ? 17.297 45.75 4.492 1 96.5 458 ALA B O 1
ATOM 9769 N N . GLY B 1 459 ? 18.297 45.125 6.371 1 95.19 459 GLY B N 1
ATOM 9770 C CA . GLY B 1 459 ? 19.562 44.844 5.719 1 95.19 459 GLY B CA 1
ATOM 9771 C C . GLY B 1 459 ? 19.656 43.438 5.148 1 95.19 459 GLY B C 1
ATOM 9772 O O . GLY B 1 459 ? 20.672 43.062 4.559 1 95.19 459 GLY B O 1
ATOM 9773 N N . LEU B 1 460 ? 18.609 42.688 5.227 1 96.38 460 LEU B N 1
ATOM 9774 C CA . LEU B 1 460 ? 18.688 41.281 4.867 1 96.38 460 LEU B CA 1
ATOM 9775 C C . LEU B 1 460 ? 17.828 41 3.643 1 96.38 460 LEU B C 1
ATOM 9777 O O . LEU B 1 460 ? 17.797 39.875 3.158 1 96.38 460 LEU B O 1
ATOM 9781 N N . VAL B 1 461 ? 17.109 42 3.098 1 97.5 461 VAL B N 1
ATOM 9782 C CA . VAL B 1 461 ? 16.188 41.812 1.987 1 97.5 461 VAL B CA 1
ATOM 9783 C C . VAL B 1 461 ? 16.672 42.562 0.757 1 97.5 461 VAL B C 1
ATOM 9785 O O . VAL B 1 461 ? 17.578 43.406 0.854 1 97.5 461 VAL B O 1
ATOM 9788 N N . GLN B 1 462 ? 16.109 42.281 -0.425 1 96.88 462 GLN B N 1
ATOM 9789 C CA . GLN B 1 462 ? 16.453 42.938 -1.679 1 96.88 462 GLN B CA 1
ATOM 9790 C C . GLN B 1 462 ? 16.016 44.406 -1.675 1 96.88 462 GLN B C 1
ATOM 9792 O O . GLN B 1 462 ? 16.75 45.281 -2.113 1 96.88 462 GLN B O 1
ATOM 9797 N N . THR B 1 463 ? 14.773 44.562 -1.298 1 97.56 463 THR B N 1
ATOM 9798 C CA . THR B 1 463 ? 14.219 45.906 -1.153 1 97.56 463 THR B CA 1
ATOM 9799 C C . THR B 1 463 ? 13.445 46.031 0.152 1 97.56 463 THR B C 1
ATOM 9801 O O . THR B 1 463 ? 12.664 45.156 0.507 1 97.56 463 THR B O 1
ATOM 9804 N N . PHE B 1 464 ? 13.727 47.125 0.864 1 97.62 464 PHE B N 1
ATOM 9805 C CA . PHE B 1 464 ? 13 47.438 2.092 1 97.62 464 PHE B CA 1
ATOM 9806 C C . PHE B 1 464 ? 12.055 48.594 1.884 1 97.62 464 PHE B C 1
ATOM 9808 O O . PHE B 1 464 ? 12.469 49.688 1.472 1 97.62 464 PHE B O 1
ATOM 9815 N N . LEU B 1 465 ? 10.758 48.406 2.137 1 98.06 465 LEU B N 1
ATOM 9816 C CA . LEU B 1 465 ? 9.703 49.406 1.97 1 98.06 465 LEU B CA 1
ATOM 9817 C C . LEU B 1 465 ? 9.055 49.75 3.309 1 98.06 465 LEU B C 1
ATOM 9819 O O . LEU B 1 465 ? 8.047 49.156 3.678 1 98.06 465 LEU B O 1
ATOM 9823 N N . PRO B 1 466 ? 9.594 50.719 4.023 1 97.06 466 PRO B N 1
ATOM 9824 C CA . PRO B 1 466 ? 8.984 51.094 5.305 1 97.06 466 PRO B CA 1
ATOM 9825 C C . PRO B 1 466 ? 7.629 51.781 5.145 1 97.06 466 PRO B C 1
ATOM 9827 O O . PRO B 1 466 ? 7.52 52.781 4.43 1 97.06 466 PRO B O 1
ATOM 9830 N N . TYR B 1 467 ? 6.637 51.219 5.723 1 97.62 467 TYR B N 1
ATOM 9831 C CA . TYR B 1 467 ? 5.285 51.781 5.711 1 97.62 467 TYR B CA 1
ATOM 9832 C C . TYR B 1 467 ? 4.5 51.312 6.934 1 97.62 467 TYR B C 1
ATOM 9834 O O . TYR B 1 467 ? 4.336 50.125 7.152 1 97.62 467 TYR B O 1
ATOM 9842 N N . ASP B 1 468 ? 3.973 52.25 7.691 1 95.69 468 ASP B N 1
ATOM 9843 C CA . ASP B 1 468 ? 3.223 51.906 8.898 1 95.69 468 ASP B CA 1
ATOM 9844 C C . ASP B 1 468 ? 1.792 51.5 8.562 1 95.69 468 ASP B C 1
ATOM 9846 O O . ASP B 1 468 ? 0.934 52.344 8.328 1 95.69 468 ASP B O 1
ATOM 9850 N N . SER B 1 469 ? 1.562 50.219 8.578 1 93.69 469 SER B N 1
ATOM 9851 C CA . SER B 1 469 ? 0.245 49.656 8.258 1 93.69 469 SER B CA 1
ATOM 9852 C C . SER B 1 469 ? -0.415 49.062 9.492 1 93.69 469 SER B C 1
ATOM 9854 O O . SER B 1 469 ? -1.317 48.219 9.367 1 93.69 469 SER B O 1
ATOM 9856 N N . ARG B 1 470 ? -0.249 49.375 10.734 1 90.25 470 ARG B N 1
ATOM 9857 C CA . ARG B 1 470 ? -0.652 48.719 11.977 1 90.25 470 ARG B CA 1
ATOM 9858 C C . ARG B 1 470 ? -2.133 48.938 12.258 1 90.25 470 ARG B C 1
ATOM 9860 O O . ARG B 1 470 ? -2.738 48.219 13.055 1 90.25 470 ARG B O 1
ATOM 9867 N N . GLU B 1 471 ? -2.652 50 11.688 1 94.31 471 GLU B N 1
ATOM 9868 C CA . GLU B 1 471 ? -4.094 50.188 11.82 1 94.31 471 GLU B CA 1
ATOM 9869 C C . GLU B 1 471 ? -4.859 49.406 10.773 1 94.31 471 GLU B C 1
ATOM 9871 O O . GLU B 1 471 ? -5.258 49.938 9.734 1 94.31 471 GLU B O 1
ATOM 9876 N N . HIS B 1 472 ? -5.164 48.281 11.047 1 94.88 472 HIS B N 1
ATOM 9877 C CA . HIS B 1 472 ? -5.609 47.312 10.047 1 94.88 472 HIS B CA 1
ATOM 9878 C C . HIS B 1 472 ? -7.078 47.531 9.695 1 94.88 472 HIS B C 1
ATOM 9880 O O . HIS B 1 472 ? -7.559 47 8.688 1 94.88 472 HIS B O 1
ATOM 9886 N N . ARG B 1 473 ? -7.891 48.219 10.406 1 94 473 ARG B N 1
ATOM 9887 C CA . ARG B 1 473 ? -9.234 48.625 10.008 1 94 473 ARG B CA 1
ATOM 9888 C C . ARG B 1 473 ? -9.203 49.438 8.711 1 94 473 ARG B C 1
ATOM 9890 O O . ARG B 1 473 ? -10.227 49.562 8.039 1 94 473 ARG B O 1
ATOM 9897 N N . ARG B 1 474 ? -8.047 49.938 8.383 1 96.81 474 ARG B N 1
ATOM 9898 C CA . ARG B 1 474 ? -7.855 50.719 7.18 1 96.81 474 ARG B CA 1
ATOM 9899 C C . ARG B 1 474 ? -7.035 49.969 6.141 1 96.81 474 ARG B C 1
ATOM 9901 O O . ARG B 1 474 ? -6.309 50.562 5.352 1 96.81 474 ARG B O 1
ATOM 9908 N N . ASP B 1 475 ? -7.098 48.75 6.105 1 97.06 475 ASP B N 1
ATOM 9909 C CA . ASP B 1 475 ? -6.277 47.906 5.234 1 97.06 475 ASP B CA 1
ATOM 9910 C C . ASP B 1 475 ? -6.586 48.188 3.762 1 97.06 475 ASP B C 1
ATOM 9912 O O . ASP B 1 475 ? -5.719 48 2.9 1 97.06 475 ASP B O 1
ATOM 9916 N N . GLU B 1 476 ? -7.801 48.594 3.484 1 97.5 476 GLU B N 1
ATOM 9917 C CA . GLU B 1 476 ? -8.102 48.969 2.109 1 97.5 476 GLU B CA 1
ATOM 9918 C C . GLU B 1 476 ? -7.23 50.156 1.662 1 97.5 476 GLU B C 1
ATOM 9920 O O . GLU B 1 476 ? -6.703 50.156 0.547 1 97.5 476 GLU B O 1
ATOM 9925 N N . GLU B 1 477 ? -7.066 51.062 2.523 1 98 477 GLU B N 1
ATOM 9926 C CA . GLU B 1 477 ? -6.203 52.219 2.254 1 98 477 GLU B CA 1
ATOM 9927 C C . GLU B 1 477 ? -4.73 51.812 2.246 1 98 477 GLU B C 1
ATOM 9929 O O . GLU B 1 477 ? -3.961 52.281 1.399 1 98 477 GLU B O 1
ATOM 9934 N N . HIS B 1 478 ? -4.395 51.062 3.201 1 98.12 478 HIS B N 1
ATOM 9935 C CA . HIS B 1 478 ? -3.018 50.594 3.25 1 98.12 478 HIS B CA 1
ATOM 9936 C C . HIS B 1 478 ? -2.645 49.875 1.964 1 98.12 478 HIS B C 1
ATOM 9938 O O . HIS B 1 478 ? -1.522 50 1.472 1 98.12 478 HIS B O 1
ATOM 9944 N N . ALA B 1 479 ? -3.555 49.062 1.451 1 98.44 479 ALA B N 1
ATOM 9945 C CA . ALA B 1 479 ? -3.295 48.312 0.22 1 98.44 479 ALA B CA 1
ATOM 9946 C C . ALA B 1 479 ? -2.994 49.25 -0.938 1 98.44 479 ALA B C 1
ATOM 9948 O O . ALA B 1 479 ? -2.113 48.969 -1.758 1 98.44 479 ALA B O 1
ATOM 9949 N N . GLU B 1 480 ? -3.715 50.344 -0.989 1 97.94 480 GLU B N 1
ATOM 9950 C CA . GLU B 1 480 ? -3.479 51.344 -2.021 1 97.94 480 GLU B CA 1
ATOM 9951 C C . GLU B 1 480 ? -2.088 51.938 -1.889 1 97.94 480 GLU B C 1
ATOM 9953 O O . GLU B 1 480 ? -1.387 52.125 -2.885 1 97.94 480 GLU B O 1
ATOM 9958 N N . ARG B 1 481 ? -1.758 52.25 -0.71 1 98 481 ARG B N 1
ATOM 9959 C CA . ARG B 1 481 ? -0.453 52.844 -0.463 1 98 481 ARG B CA 1
ATOM 9960 C C . ARG B 1 481 ? 0.674 51.875 -0.797 1 98 481 ARG B C 1
ATOM 9962 O O . ARG B 1 481 ? 1.732 52.281 -1.279 1 98 481 ARG B O 1
ATOM 9969 N N . VAL B 1 482 ? 0.51 50.656 -0.439 1 98.25 482 VAL B N 1
ATOM 9970 C CA . VAL B 1 482 ? 1.508 49.656 -0.751 1 98.25 482 VAL B CA 1
ATOM 9971 C C . VAL B 1 482 ? 1.661 49.531 -2.266 1 98.25 482 VAL B C 1
ATOM 9973 O O . VAL B 1 482 ? 2.777 49.406 -2.773 1 98.25 482 VAL B O 1
ATOM 9976 N N . MET B 1 483 ? 0.537 49.562 -2.969 1 97.62 483 MET B N 1
ATOM 9977 C CA . MET B 1 483 ? 0.57 49.531 -4.43 1 97.62 483 MET B CA 1
ATOM 9978 C C . MET B 1 483 ? 1.376 50.688 -4.992 1 97.62 483 MET B C 1
ATOM 9980 O O . MET B 1 483 ? 2.156 50.5 -5.93 1 97.62 483 MET B O 1
ATOM 9984 N N . GLU B 1 484 ? 1.205 51.781 -4.398 1 97.69 484 GLU B N 1
ATOM 9985 C CA . GLU B 1 484 ? 1.94 52.969 -4.836 1 97.69 484 GLU B CA 1
ATOM 9986 C C . GLU B 1 484 ? 3.441 52.812 -4.613 1 97.69 484 GLU B C 1
ATOM 9988 O O . GLU B 1 484 ? 4.246 53.156 -5.473 1 97.69 484 GLU B O 1
ATOM 9993 N N . LEU B 1 485 ? 3.777 52.312 -3.502 1 97.75 485 LEU B N 1
ATOM 9994 C CA . LEU B 1 485 ? 5.184 52.062 -3.18 1 97.75 485 LEU B CA 1
ATOM 9995 C C . LEU B 1 485 ? 5.809 51.094 -4.156 1 97.75 485 LEU B C 1
ATOM 9997 O O . LEU B 1 485 ? 6.926 51.312 -4.633 1 97.75 485 LEU B O 1
ATOM 10001 N N . VAL B 1 486 ? 5.113 50 -4.43 1 97.69 486 VAL B N 1
ATOM 10002 C CA . VAL B 1 486 ? 5.582 48.969 -5.336 1 97.69 486 VAL B CA 1
ATOM 10003 C C . VAL B 1 486 ? 5.77 49.531 -6.738 1 97.69 486 VAL B C 1
ATOM 10005 O O . VAL B 1 486 ? 6.785 49.281 -7.387 1 97.69 486 VAL B O 1
ATOM 10008 N N . GLN B 1 487 ? 4.844 50.344 -7.152 1 96.62 487 GLN B N 1
ATOM 10009 C CA . GLN B 1 487 ? 4.898 50.969 -8.469 1 96.62 487 GLN B CA 1
ATOM 10010 C C . GLN B 1 487 ? 6.031 51.969 -8.547 1 96.62 487 GLN B C 1
ATOM 10012 O O . GLN B 1 487 ? 6.742 52.031 -9.555 1 96.62 487 GLN B O 1
ATOM 10017 N N . ALA B 1 488 ? 6.164 52.719 -7.562 1 97.19 488 ALA B N 1
ATOM 10018 C CA . ALA B 1 488 ? 7.188 53.75 -7.527 1 97.19 488 ALA B CA 1
ATOM 10019 C C . ALA B 1 488 ? 8.586 53.156 -7.641 1 97.19 488 ALA B C 1
ATOM 10021 O O . ALA B 1 488 ? 9.484 53.781 -8.219 1 97.19 488 ALA B O 1
ATOM 10022 N N . ARG B 1 489 ? 8.75 52.031 -7.164 1 96.19 489 ARG B N 1
ATOM 10023 C CA . ARG B 1 489 ? 10.055 51.344 -7.188 1 96.19 489 ARG B CA 1
ATOM 10024 C C . ARG B 1 489 ? 10.195 50.469 -8.43 1 96.19 489 ARG B C 1
ATOM 10026 O O . ARG B 1 489 ? 11.219 49.812 -8.617 1 96.19 489 ARG B O 1
ATOM 10033 N N . GLY B 1 490 ? 9.195 50.406 -9.219 1 96.56 490 GLY B N 1
ATOM 10034 C CA . GLY B 1 490 ? 9.219 49.625 -10.438 1 96.56 490 GLY B CA 1
ATOM 10035 C C . GLY B 1 490 ? 9.242 48.125 -10.18 1 96.56 490 GLY B C 1
ATOM 10036 O O . GLY B 1 490 ? 9.758 47.344 -10.992 1 96.56 490 GLY B O 1
ATOM 10037 N N . LEU B 1 491 ? 8.719 47.719 -9.062 1 97.31 491 LEU B N 1
ATOM 10038 C CA . LEU B 1 491 ? 8.734 46.312 -8.688 1 97.31 491 LEU B CA 1
ATOM 10039 C C . LEU B 1 491 ? 7.598 45.562 -9.375 1 97.31 491 LEU B C 1
ATOM 10041 O O . LEU B 1 491 ? 6.492 46.094 -9.516 1 97.31 491 LEU B O 1
ATOM 10045 N N . ARG B 1 492 ? 7.887 44.406 -9.906 1 96.94 492 ARG B N 1
ATOM 10046 C CA . ARG B 1 492 ? 6.906 43.438 -10.438 1 96.94 492 ARG B CA 1
ATOM 10047 C C . ARG B 1 492 ? 7.031 42.094 -9.758 1 96.94 492 ARG B C 1
ATOM 10049 O O . ARG B 1 492 ? 7.48 41.125 -10.383 1 96.94 492 ARG B O 1
ATOM 10056 N N . PRO B 1 493 ? 6.516 42.031 -8.531 1 98.06 493 PRO B N 1
ATOM 10057 C CA . PRO B 1 493 ? 6.68 40.781 -7.801 1 98.06 493 PRO B CA 1
ATOM 10058 C C . PRO B 1 493 ? 5.969 39.594 -8.477 1 98.06 493 PRO B C 1
ATOM 10060 O O . PRO B 1 493 ? 4.891 39.781 -9.047 1 98.06 493 PRO B O 1
ATOM 10063 N N . HIS B 1 494 ? 6.543 38.375 -8.398 1 98.12 494 HIS B N 1
ATOM 10064 C CA . HIS B 1 494 ? 5.945 37.156 -8.922 1 98.12 494 HIS B CA 1
ATOM 10065 C C . HIS B 1 494 ? 4.887 36.594 -7.977 1 98.12 494 HIS B C 1
ATOM 10067 O O . HIS B 1 494 ? 4.004 35.844 -8.391 1 98.12 494 HIS B O 1
ATOM 10073 N N . ALA B 1 495 ? 5.059 36.906 -6.691 1 98.44 495 ALA B N 1
ATOM 10074 C CA . ALA B 1 495 ? 4.152 36.469 -5.641 1 98.44 495 ALA B CA 1
ATOM 10075 C C . ALA B 1 495 ? 4.125 37.438 -4.477 1 98.44 495 ALA B C 1
ATOM 10077 O O . ALA B 1 495 ? 5.027 38.281 -4.336 1 98.44 495 ALA B O 1
ATOM 10078 N N . CYS B 1 496 ? 3.088 37.375 -3.656 1 98.5 496 CYS B N 1
ATOM 10079 C CA . CYS B 1 496 ? 2.916 38.156 -2.439 1 98.5 496 CYS B CA 1
ATOM 10080 C C . CYS B 1 496 ? 2.324 37.312 -1.32 1 98.5 496 CYS B C 1
ATOM 10082 O O . CYS B 1 496 ? 1.394 36.531 -1.547 1 98.5 496 CYS B O 1
ATOM 10084 N N . LEU B 1 497 ? 2.977 37.312 -0.19 1 96.81 497 LEU B N 1
ATOM 10085 C CA . LEU B 1 497 ? 2.406 36.562 0.93 1 96.81 497 LEU B CA 1
ATOM 10086 C C . LEU B 1 497 ? 2.803 37.188 2.26 1 96.81 497 LEU B C 1
ATOM 10088 O O . LEU B 1 497 ? 3.598 38.156 2.289 1 96.81 497 LEU B O 1
ATOM 10092 N N . SER B 1 498 ? 2.123 36.781 3.326 1 97.19 498 SER B N 1
ATOM 10093 C CA . SER B 1 498 ? 2.461 37.156 4.699 1 97.19 498 SER B CA 1
ATOM 10094 C C . SER B 1 498 ? 2.34 35.938 5.629 1 97.19 498 SER B C 1
ATOM 10096 O O . SER B 1 498 ? 1.442 35.125 5.469 1 97.19 498 SER B O 1
ATOM 10098 N N . TYR B 1 499 ? 3.297 35.875 6.492 1 94.94 499 TYR B N 1
ATOM 10099 C CA . TYR B 1 499 ? 3.195 34.875 7.566 1 94.94 499 TYR B CA 1
ATOM 10100 C C . TYR B 1 499 ? 2.814 35.562 8.883 1 94.94 499 TYR B C 1
ATOM 10102 O O . TYR B 1 499 ? 2.68 34.875 9.906 1 94.94 499 TYR B O 1
ATOM 10110 N N . TRP B 1 500 ? 2.699 36.812 8.891 1 93.19 500 TRP B N 1
ATOM 10111 C CA . TRP B 1 500 ? 2.355 37.594 10.086 1 93.19 500 TRP B CA 1
ATOM 10112 C C . TRP B 1 500 ? 0.846 37.75 10.211 1 93.19 500 TRP B C 1
ATOM 10114 O O . TRP B 1 500 ? 0.213 38.375 9.344 1 93.19 500 TRP B O 1
ATOM 10124 N N . ASP B 1 501 ? 0.315 37.312 11.25 1 92.5 501 ASP B N 1
ATOM 10125 C CA . ASP B 1 501 ? -1.122 37.156 11.43 1 92.5 501 ASP B CA 1
ATOM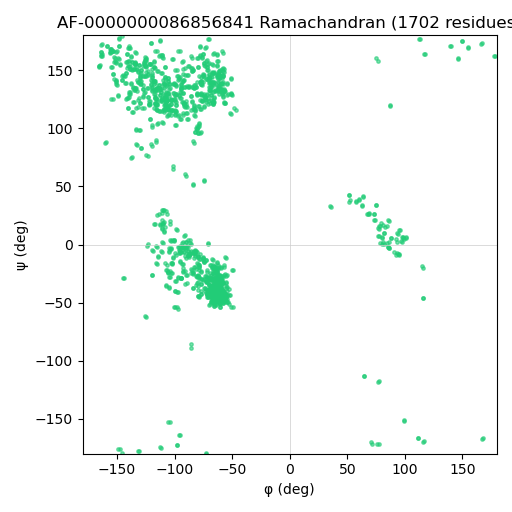 10126 C C . ASP B 1 501 ? -1.875 38.438 11.188 1 92.5 501 ASP B C 1
ATOM 10128 O O . ASP B 1 501 ? -2.938 38.438 10.562 1 92.5 501 ASP B O 1
ATOM 10132 N N . ASP B 1 502 ? -1.374 39.562 11.562 1 92.94 502 ASP B N 1
ATOM 10133 C CA . ASP B 1 502 ? -2.061 40.875 11.469 1 92.94 502 ASP B CA 1
ATOM 10134 C C . ASP B 1 502 ? -2.148 41.344 10.023 1 92.94 502 ASP B C 1
ATOM 10136 O O . ASP B 1 502 ? -3.027 42.125 9.672 1 92.94 502 ASP B O 1
ATOM 10140 N N . CYS B 1 503 ? -1.271 40.844 9.234 1 96.19 503 CYS B N 1
ATOM 10141 C CA . CYS B 1 503 ? -1.104 41.438 7.91 1 96.19 503 CYS B CA 1
ATOM 10142 C C . CYS B 1 503 ? -1.753 40.562 6.836 1 96.19 503 CYS B C 1
ATOM 10144 O O . CYS B 1 503 ? -1.677 40.875 5.648 1 96.19 503 CYS B O 1
ATOM 10146 N N . VAL B 1 504 ? -2.41 39.5 7.188 1 96.81 504 VAL B N 1
ATOM 10147 C CA . VAL B 1 504 ? -2.855 38.5 6.207 1 96.81 504 VAL B CA 1
ATOM 10148 C C . VAL B 1 504 ? -3.963 39.125 5.344 1 96.81 504 VAL B C 1
ATOM 10150 O O . VAL B 1 504 ? -4.047 38.844 4.145 1 96.81 504 VAL B O 1
ATOM 10153 N N . VAL B 1 505 ? -4.836 39.906 5.891 1 97.62 505 VAL B N 1
ATOM 10154 C CA . VAL B 1 505 ? -5.887 40.562 5.105 1 97.62 505 VAL B CA 1
ATOM 10155 C C . VAL B 1 505 ? -5.273 41.562 4.141 1 97.62 505 VAL B C 1
ATOM 10157 O O . VAL B 1 505 ? -5.645 41.625 2.965 1 97.62 505 VAL B O 1
ATOM 10160 N N . LEU B 1 506 ? -4.363 42.406 4.66 1 98.12 506 LEU B N 1
ATOM 10161 C CA . LEU B 1 506 ? -3.668 43.344 3.809 1 98.12 506 LEU B CA 1
ATOM 10162 C C . LEU B 1 506 ? -2.973 42.656 2.65 1 98.12 506 LEU B C 1
ATOM 10164 O O . LEU B 1 506 ? -3.061 43.094 1.503 1 98.12 506 LEU B O 1
ATOM 10168 N N . ALA B 1 507 ? -2.264 41.594 2.959 1 98.38 507 ALA B N 1
ATOM 10169 C CA . ALA B 1 507 ? -1.586 40.812 1.923 1 98.38 507 ALA B CA 1
ATOM 10170 C C . ALA B 1 507 ? -2.576 40.312 0.872 1 98.38 507 ALA B C 1
ATOM 10172 O O . ALA B 1 507 ? -2.287 40.344 -0.327 1 98.38 507 ALA B O 1
ATOM 10173 N N . ALA B 1 508 ? -3.73 39.812 1.301 1 98.44 508 ALA B N 1
ATOM 10174 C CA . ALA B 1 508 ? -4.754 39.312 0.376 1 98.44 508 ALA B CA 1
ATOM 10175 C C . ALA B 1 508 ? -5.25 40.438 -0.527 1 98.44 508 ALA B C 1
ATOM 10177 O O . ALA B 1 508 ? -5.48 40.25 -1.722 1 98.44 508 ALA B O 1
ATOM 10178 N N . LEU B 1 509 ? -5.465 41.625 0.016 1 98.44 509 LEU B N 1
ATOM 10179 C CA . LEU B 1 509 ? -5.906 42.781 -0.748 1 98.44 509 LEU B CA 1
ATOM 10180 C C . LEU B 1 509 ? -4.867 43.188 -1.791 1 98.44 509 LEU B C 1
ATOM 10182 O O . LEU B 1 509 ? -5.211 43.469 -2.938 1 98.44 509 LEU B O 1
ATOM 10186 N N . VAL B 1 510 ? -3.631 43.188 -1.378 1 98.38 510 VAL B N 1
ATOM 10187 C CA . VAL B 1 510 ? -2.543 43.531 -2.283 1 98.38 510 VAL B CA 1
ATOM 10188 C C . VAL B 1 510 ? -2.453 42.5 -3.408 1 98.38 510 VAL B C 1
ATOM 10190 O O . VAL B 1 510 ? -2.281 42.844 -4.574 1 98.38 510 VAL B O 1
ATOM 10193 N N . CYS B 1 511 ? -2.549 41.219 -3.096 1 98.06 511 CYS B N 1
ATOM 10194 C CA . CYS B 1 511 ? -2.555 40.156 -4.098 1 98.06 511 CYS B CA 1
ATOM 10195 C C . CYS B 1 511 ? -3.652 40.375 -5.129 1 98.06 511 CYS B C 1
ATOM 10197 O O . CYS B 1 511 ? -3.41 40.281 -6.336 1 98.06 511 CYS B O 1
ATOM 10199 N N . GLN B 1 512 ? -4.812 40.625 -4.637 1 97.44 512 GLN B N 1
ATOM 10200 C CA . GLN B 1 512 ? -5.949 40.875 -5.52 1 97.44 512 GLN B CA 1
ATOM 10201 C C . GLN B 1 512 ? -5.676 42.031 -6.461 1 97.44 512 GLN B C 1
ATOM 10203 O O . GLN B 1 512 ? -5.957 41.969 -7.66 1 97.44 512 GLN B O 1
ATOM 10208 N N . ARG B 1 513 ? -5.109 43.094 -6.004 1 96.81 513 ARG B N 1
ATOM 10209 C CA . ARG B 1 513 ? -4.867 44.312 -6.785 1 96.81 513 ARG B CA 1
ATOM 10210 C C . ARG B 1 513 ? -3.746 44.094 -7.797 1 96.81 513 ARG B C 1
ATOM 10212 O O . ARG B 1 513 ? -3.762 44.656 -8.883 1 96.81 513 ARG B O 1
ATOM 10219 N N . LEU B 1 514 ? -2.811 43.281 -7.453 1 96.81 514 LEU B N 1
ATOM 10220 C CA . LEU B 1 514 ? -1.681 43 -8.336 1 96.81 514 LEU B CA 1
ATOM 10221 C C . LEU B 1 514 ? -2 41.875 -9.289 1 96.81 514 LEU B C 1
ATOM 10223 O O . LEU B 1 514 ? -1.213 41.562 -10.195 1 96.81 514 LEU B O 1
ATOM 10227 N N . GLY B 1 515 ? -3.152 41.156 -9.117 1 96.25 515 GLY B N 1
ATOM 10228 C CA . GLY B 1 515 ? -3.508 40 -9.93 1 96.25 515 GLY B CA 1
ATOM 10229 C C . GLY B 1 515 ? -2.686 38.781 -9.617 1 96.25 515 GLY B C 1
ATOM 10230 O O . GLY B 1 515 ? -2.408 37.969 -10.5 1 96.25 515 GLY B O 1
ATOM 10231 N N . LEU B 1 516 ? -2.207 38.719 -8.414 1 97.44 516 LEU B N 1
ATOM 10232 C CA . LEU B 1 516 ? -1.401 37.562 -7.992 1 97.44 516 LEU B CA 1
ATOM 10233 C C . LEU B 1 516 ? -2.271 36.5 -7.332 1 97.44 516 LEU B C 1
ATOM 10235 O O . LEU B 1 516 ? -3.393 36.781 -6.906 1 97.44 516 LEU B O 1
ATOM 10239 N N . ARG B 1 517 ? -1.789 35.312 -7.328 1 95.75 517 ARG B N 1
ATOM 10240 C CA . ARG B 1 517 ? -2.516 34.188 -6.738 1 95.75 517 ARG B CA 1
ATOM 10241 C C . ARG B 1 517 ? -2.553 34.312 -5.219 1 95.75 517 ARG B C 1
ATOM 10243 O O . ARG B 1 517 ? -1.566 34.719 -4.598 1 95.75 517 ARG B O 1
ATOM 10250 N N . GLY B 1 518 ? -3.682 33.906 -4.578 1 93.31 518 GLY B N 1
ATOM 10251 C CA . GLY B 1 518 ? -3.885 33.875 -3.139 1 93.31 518 GLY B CA 1
ATOM 10252 C C . GLY B 1 518 ? -5.336 33.688 -2.746 1 93.31 518 GLY B C 1
ATOM 10253 O O . GLY B 1 518 ? -6.219 33.656 -3.605 1 93.31 518 GLY B O 1
ATOM 10254 N N . SER B 1 519 ? -5.488 33.5 -1.447 1 95.69 519 SER B N 1
ATOM 10255 C CA . SER B 1 519 ? -6.863 33.438 -0.958 1 95.69 519 SER B CA 1
ATOM 10256 C C . SER B 1 519 ? -7.559 34.781 -1.1 1 95.69 519 SER B C 1
ATOM 10258 O O . SER B 1 519 ? -6.945 35.844 -0.88 1 95.69 519 SER B O 1
ATOM 10260 N N . PRO B 1 520 ? -8.812 34.781 -1.488 1 97.38 520 PRO B N 1
ATOM 10261 C CA . PRO B 1 520 ? -9.531 36.062 -1.59 1 97.38 520 PRO B CA 1
ATOM 10262 C C . PRO B 1 520 ? -9.656 36.781 -0.249 1 97.38 520 PRO B C 1
ATOM 10264 O O . PRO B 1 520 ? -9.812 36.125 0.79 1 97.38 520 PRO B O 1
ATOM 10267 N N . PRO B 1 521 ? -9.633 38.156 -0.299 1 97.94 521 PRO B N 1
ATOM 10268 C CA . PRO B 1 521 ? -9.734 38.906 0.946 1 97.94 521 PRO B CA 1
ATOM 10269 C C . PRO B 1 521 ? -10.961 38.531 1.769 1 97.94 521 PRO B C 1
ATOM 10271 O O . PRO B 1 521 ? -10.891 38.469 3 1 97.94 521 PRO B O 1
ATOM 10274 N N . ALA B 1 522 ? -12.055 38.25 1.097 1 97.81 522 ALA B N 1
ATOM 10275 C CA . ALA B 1 522 ? -13.281 37.906 1.808 1 97.81 522 ALA B CA 1
ATOM 10276 C C . ALA B 1 522 ? -13.078 36.625 2.635 1 97.81 522 ALA B C 1
ATOM 10278 O O . ALA B 1 522 ? -13.531 36.531 3.779 1 97.81 522 ALA B O 1
ATOM 10279 N N . ALA B 1 523 ? -12.445 35.656 2.074 1 98.25 523 ALA B N 1
ATOM 10280 C CA . ALA B 1 523 ? -12.172 34.375 2.768 1 98.25 523 ALA B CA 1
ATOM 10281 C C . ALA B 1 523 ? -11.242 34.594 3.959 1 98.25 523 ALA B C 1
ATOM 10283 O O . ALA B 1 523 ? -11.469 34.062 5.039 1 98.25 523 ALA B O 1
ATOM 10284 N N . VAL B 1 524 ? -10.18 35.406 3.771 1 98.25 524 VAL B N 1
ATOM 10285 C CA . VAL B 1 524 ? -9.195 35.688 4.82 1 98.25 524 VAL B CA 1
ATOM 10286 C C . VAL B 1 524 ? -9.852 36.469 5.961 1 98.25 524 VAL B C 1
ATOM 10288 O O . VAL B 1 524 ? -9.562 36.219 7.133 1 98.25 524 VAL B O 1
ATOM 10291 N N . ARG B 1 525 ? -10.75 37.375 5.621 1 97.25 525 ARG B N 1
ATOM 10292 C CA . ARG B 1 525 ? -11.469 38.156 6.625 1 97.25 525 ARG B CA 1
ATOM 10293 C C . ARG B 1 525 ? -12.336 37.25 7.5 1 97.25 525 ARG B C 1
ATOM 10295 O O . ARG B 1 525 ? -12.367 37.406 8.719 1 97.25 525 ARG B O 1
ATOM 10302 N N . VAL B 1 526 ? -12.969 36.344 6.84 1 97.5 526 VAL B N 1
ATOM 10303 C CA . VAL B 1 526 ? -13.82 35.406 7.586 1 97.5 526 VAL B CA 1
ATOM 10304 C C . VAL B 1 526 ? -12.961 34.562 8.523 1 97.5 526 VAL B C 1
ATOM 10306 O O . VAL B 1 526 ? -13.289 34.375 9.695 1 97.5 526 VAL B O 1
ATOM 10309 N N . ALA B 1 527 ? -11.883 34.062 8.062 1 97.56 527 ALA B N 1
ATOM 10310 C CA . ALA B 1 527 ? -11.016 33.188 8.836 1 97.56 527 ALA B CA 1
ATOM 10311 C C . ALA B 1 527 ? -10.367 33.938 10 1 97.56 527 ALA B C 1
ATOM 10313 O O . ALA B 1 527 ? -10.18 33.375 11.078 1 97.56 527 ALA B O 1
ATOM 10314 N N . LYS B 1 528 ? -10.039 35.219 9.812 1 95.38 528 LYS B N 1
ATOM 10315 C CA . LYS B 1 528 ? -9.297 36 10.789 1 95.38 528 LYS B CA 1
ATOM 10316 C C . LYS B 1 528 ? -10.188 36.406 11.953 1 95.38 528 LYS B C 1
ATOM 10318 O O . LYS B 1 528 ? -9.703 36.656 13.062 1 95.38 528 LYS B O 1
ATOM 10323 N N . GLN B 1 529 ? -11.43 36.562 11.703 1 96.12 529 GLN B N 1
ATOM 10324 C CA . GLN B 1 529 ? -12.383 36.969 12.742 1 96.12 529 GLN B CA 1
ATOM 10325 C C . GLN B 1 529 ? -13.047 35.75 13.367 1 96.12 529 GLN B C 1
ATOM 10327 O O . GLN B 1 529 ? -14.023 35.219 12.828 1 96.12 529 GLN B O 1
ATOM 10332 N N . LYS B 1 530 ? -12.703 35.438 14.586 1 96.75 530 LYS B N 1
ATOM 10333 C CA . LYS B 1 530 ? -13.031 34.156 15.219 1 96.75 530 LYS B CA 1
ATOM 10334 C C . LYS B 1 530 ? -14.539 33.969 15.281 1 96.75 530 LYS B C 1
ATOM 10336 O O . LYS B 1 530 ? -15.047 32.906 14.883 1 96.75 530 LYS B O 1
ATOM 10341 N N . SER B 1 531 ? -15.266 34.875 15.766 1 95.94 531 SER B N 1
ATOM 10342 C CA . SER B 1 531 ? -16.719 34.719 15.875 1 95.94 531 SER B CA 1
ATOM 10343 C C . SER B 1 531 ? -17.359 34.562 14.5 1 95.94 531 SER B C 1
ATOM 10345 O O . SER B 1 531 ? -18.266 33.75 14.328 1 95.94 531 SER B O 1
ATOM 10347 N N . ARG B 1 532 ? -16.891 35.281 13.539 1 96.5 532 ARG B N 1
ATOM 10348 C CA . ARG B 1 532 ? -17.422 35.219 12.18 1 96.5 532 ARG B CA 1
ATOM 10349 C C . ARG B 1 532 ? -17.141 33.844 11.57 1 96.5 532 ARG B C 1
ATOM 10351 O O . ARG B 1 532 ? -17.969 33.312 10.812 1 96.5 532 ARG B O 1
ATOM 10358 N N . THR B 1 533 ? -16 33.312 11.797 1 98.19 533 THR B N 1
ATOM 10359 C CA . THR B 1 533 ? -15.672 31.969 11.32 1 98.19 533 THR B CA 1
ATOM 10360 C C . THR B 1 533 ? -16.719 30.953 11.766 1 98.19 533 THR B C 1
ATOM 10362 O O . THR B 1 533 ? -17.266 30.219 10.945 1 98.19 533 THR B O 1
ATOM 10365 N N . HIS B 1 534 ? -17.047 30.953 13.031 1 97.56 534 HIS B N 1
ATOM 10366 C CA . HIS B 1 534 ? -17.969 29.969 13.594 1 97.56 534 HIS B CA 1
ATOM 10367 C C . HIS B 1 534 ? -19.391 30.234 13.133 1 97.56 534 HIS B C 1
ATOM 10369 O O . HIS B 1 534 ? -20.141 29.297 12.852 1 97.56 534 HIS B O 1
ATOM 10375 N N . GLN B 1 535 ? -19.781 31.469 13.055 1 96.12 535 GLN B N 1
ATOM 10376 C CA . GLN B 1 535 ? -21.109 31.797 12.547 1 96.12 535 GLN B CA 1
ATOM 10377 C C . GLN B 1 535 ? -21.281 31.344 11.102 1 96.12 535 GLN B C 1
ATOM 10379 O O . GLN B 1 535 ? -22.328 30.812 10.727 1 96.12 535 GLN B O 1
ATOM 10384 N N . HIS B 1 536 ? -20.25 31.625 10.359 1 97.75 536 HIS B N 1
ATOM 10385 C CA . HIS B 1 536 ? -20.266 31.203 8.961 1 97.75 536 HIS B CA 1
ATOM 10386 C C . HIS B 1 536 ? -20.375 29.688 8.852 1 97.75 536 HIS B C 1
ATOM 10388 O O . HIS B 1 536 ? -21.188 29.172 8.078 1 97.75 536 HIS B O 1
ATOM 10394 N N . LEU B 1 537 ? -19.578 28.922 9.57 1 98.12 537 LEU B N 1
ATOM 10395 C CA . LEU B 1 537 ? -19.578 27.453 9.531 1 98.12 537 LEU B CA 1
ATOM 10396 C C . LEU B 1 537 ? -20.922 26.906 9.953 1 98.12 537 LEU B C 1
ATOM 10398 O O . LEU B 1 537 ? -21.391 25.906 9.406 1 98.12 537 LEU B O 1
ATOM 10402 N N . GLN B 1 538 ? -21.531 27.484 10.938 1 96 538 GLN B N 1
ATOM 10403 C CA . GLN B 1 538 ? -22.828 27.031 11.43 1 96 538 GLN B CA 1
ATOM 10404 C C . GLN B 1 538 ? -23.891 27.094 10.336 1 96 538 GLN B C 1
ATOM 10406 O O . GLN B 1 538 ? -24.859 26.328 10.359 1 96 538 GLN B O 1
ATOM 10411 N N . ARG B 1 539 ? -23.672 27.828 9.352 1 96.19 539 ARG B N 1
ATOM 10412 C CA . ARG B 1 539 ? -24.609 27.984 8.242 1 96.19 539 ARG B CA 1
ATOM 10413 C C . ARG B 1 539 ? -24.281 27 7.117 1 96.19 539 ARG B C 1
ATOM 10415 O O . ARG B 1 539 ? -25.094 26.797 6.215 1 96.19 539 ARG B O 1
ATOM 10422 N N . CYS B 1 540 ? -23.156 26.469 7.125 1 96.31 540 CYS B N 1
ATOM 10423 C CA . CYS B 1 540 ? -22.766 25.484 6.125 1 96.31 540 CYS B CA 1
ATOM 10424 C C . CYS B 1 540 ? -23.281 24.094 6.48 1 96.31 540 CYS B C 1
ATOM 10426 O O . CYS B 1 540 ? -22.562 23.297 7.086 1 96.31 540 CYS B O 1
ATOM 10428 N N . ARG B 1 541 ? -24.422 23.672 5.922 1 92.06 541 ARG B N 1
ATOM 10429 C CA . ARG B 1 541 ? -25.125 22.469 6.379 1 92.06 541 ARG B CA 1
ATOM 10430 C C . ARG B 1 541 ? -25.031 21.359 5.34 1 92.06 541 ARG B C 1
ATOM 10432 O O . ARG B 1 541 ? -25.578 20.266 5.547 1 92.06 541 ARG B O 1
ATOM 10439 N N . GLN B 1 542 ? -24.359 21.609 4.289 1 89.81 542 GLN B N 1
ATOM 10440 C CA . GLN B 1 542 ? -24.219 20.562 3.268 1 89.81 542 GLN B CA 1
ATOM 10441 C C . GLN B 1 542 ? -22.953 19.734 3.506 1 89.81 542 GLN B C 1
ATOM 10443 O O . GLN B 1 542 ? -21.922 20.266 3.928 1 89.81 542 GLN B O 1
ATOM 10448 N N . GLY B 1 543 ? -23.094 18.438 3.262 1 87.31 543 GLY B N 1
ATOM 10449 C CA . GLY B 1 543 ? -21.969 17.531 3.473 1 87.31 543 GLY B CA 1
ATOM 10450 C C . GLY B 1 543 ? -22.25 16.5 4.547 1 87.31 543 GLY B C 1
ATOM 10451 O O . GLY B 1 543 ? -23.219 16.609 5.293 1 87.31 543 GLY B O 1
ATOM 10452 N N . ARG B 1 544 ? -21.422 15.367 4.629 1 87.62 544 ARG B N 1
ATOM 10453 C CA . ARG B 1 544 ? -21.547 14.305 5.625 1 87.62 544 ARG B CA 1
ATOM 10454 C C . ARG B 1 544 ? -20.203 13.945 6.23 1 87.62 544 ARG B C 1
ATOM 10456 O O . ARG B 1 544 ? -19.438 13.172 5.648 1 87.62 544 ARG B O 1
ATOM 10463 N N . PRO B 1 545 ? -19.938 14.516 7.461 1 92.5 545 PRO B N 1
ATOM 10464 C CA . PRO B 1 545 ? -20.719 15.57 8.117 1 92.5 545 PRO B CA 1
ATOM 10465 C C . PRO B 1 545 ? -20.484 16.938 7.492 1 92.5 545 PRO B C 1
ATOM 10467 O O . PRO B 1 545 ? -19.516 17.141 6.75 1 92.5 545 PRO B O 1
ATOM 10470 N N . PRO B 1 546 ? -21.328 17.859 7.758 1 95.25 546 PRO B N 1
ATOM 10471 C CA . PRO B 1 546 ? -21.125 19.219 7.27 1 95.25 546 PRO B CA 1
ATOM 10472 C C . PRO B 1 546 ? -20.141 20.016 8.117 1 95.25 546 PRO B C 1
ATOM 10474 O O . PRO B 1 546 ? -19.875 19.656 9.273 1 95.25 546 PRO B O 1
ATOM 10477 N N . PRO B 1 547 ? -19.578 21.078 7.578 1 96.88 547 PRO B N 1
ATOM 10478 C CA . PRO B 1 547 ? -18.672 21.922 8.359 1 96.88 547 PRO B CA 1
ATOM 10479 C C . PRO B 1 547 ? -19.312 22.438 9.648 1 96.88 547 PRO B C 1
ATOM 10481 O O . PRO B 1 547 ? -18.609 22.656 10.641 1 96.88 547 PRO B O 1
ATOM 10484 N N . ALA B 1 548 ? -20.625 22.578 9.664 1 96.94 548 ALA B N 1
ATOM 10485 C CA . ALA B 1 548 ? -21.344 23.047 10.844 1 96.94 548 ALA B CA 1
ATOM 10486 C C . ALA B 1 548 ? -21.078 22.141 12.047 1 96.94 548 ALA B C 1
ATOM 10488 O O . ALA B 1 548 ? -21.109 22.594 13.188 1 96.94 548 ALA B O 1
ATOM 10489 N N . ALA B 1 549 ? -20.797 20.938 11.781 1 95.06 549 ALA B N 1
ATOM 10490 C CA . ALA B 1 549 ? -20.594 19.953 12.836 1 95.06 549 ALA B CA 1
ATOM 10491 C C . ALA B 1 549 ? -19.312 20.25 13.625 1 95.06 549 ALA B C 1
ATOM 10493 O O . ALA B 1 549 ? -19.156 19.781 14.75 1 95.06 549 ALA B O 1
ATOM 10494 N N . PHE B 1 550 ? -18.406 21.047 13.094 1 97.44 550 PHE B N 1
ATOM 10495 C CA . PHE B 1 550 ? -17.125 21.312 13.734 1 97.44 550 PHE B CA 1
ATOM 10496 C C . PHE B 1 550 ? -17.125 22.656 14.438 1 97.44 550 PHE B C 1
ATOM 10498 O O . PHE B 1 550 ? -16.203 22.984 15.188 1 97.44 550 PHE B O 1
ATOM 10505 N N . ALA B 1 551 ? -18.109 23.453 14.203 1 97 551 ALA B N 1
ATOM 10506 C CA . ALA B 1 551 ? -18.203 24.812 14.75 1 97 551 ALA B CA 1
ATOM 10507 C C . ALA B 1 551 ? -18.531 24.781 16.234 1 97 551 ALA B C 1
ATOM 10509 O O . ALA B 1 551 ? -19.125 23.812 16.734 1 97 551 ALA B O 1
ATOM 10510 N N . VAL B 1 552 ? -18.141 25.781 16.922 1 95.69 552 VAL B N 1
ATOM 10511 C CA . VAL B 1 552 ? -18.406 25.969 18.344 1 95.69 552 VAL B CA 1
ATOM 10512 C C . VAL B 1 552 ? -19.281 27.219 18.531 1 95.69 552 VAL B C 1
ATOM 10514 O O . VAL B 1 552 ? -18.969 28.281 18 1 95.69 552 VAL B O 1
ATOM 10517 N N . PRO B 1 553 ? -20.281 27.094 19.297 1 93.19 553 PRO B N 1
ATOM 10518 C CA . PRO B 1 553 ? -21.109 28.281 19.547 1 93.19 553 PRO B CA 1
ATOM 10519 C C . PRO B 1 553 ? -20.328 29.438 20.156 1 93.19 553 PRO B C 1
ATOM 10521 O O . PRO B 1 553 ? -19.578 29.234 21.109 1 93.19 553 PRO B O 1
ATOM 10524 N N . CYS B 1 554 ? -20.469 30.641 19.594 1 94.75 554 CYS B N 1
ATOM 10525 C CA . CYS B 1 554 ? -19.781 31.812 20.125 1 94.75 554 CYS B CA 1
ATOM 10526 C C . CYS B 1 554 ? -20.562 33.094 19.797 1 94.75 554 CYS B C 1
ATOM 10528 O O . CYS B 1 554 ? -21.422 33.094 18.922 1 94.75 554 CYS B O 1
ATOM 10530 N N . CYS B 1 555 ? -20.312 34.094 20.594 1 95.06 555 CYS B N 1
ATOM 10531 C CA . CYS B 1 555 ? -20.953 35.406 20.453 1 95.06 555 CYS B CA 1
ATOM 10532 C C . CYS B 1 555 ? -19.922 36.531 20.516 1 95.06 555 CYS B C 1
ATOM 10534 O O . CYS B 1 555 ? -19.016 36.5 21.359 1 95.06 555 CYS B O 1
ATOM 10536 N N . ARG B 1 556 ? -20.125 37.5 19.688 1 94.31 556 ARG B N 1
ATOM 10537 C CA . ARG B 1 556 ? -19.25 38.656 19.656 1 94.31 556 ARG B CA 1
ATOM 10538 C C . ARG B 1 556 ? -19.547 39.594 20.828 1 94.31 556 ARG B C 1
ATOM 10540 O O . ARG B 1 556 ? -20.719 39.781 21.188 1 94.31 556 ARG B O 1
ATOM 10547 N N . LEU B 1 557 ? -18.469 40.156 21.422 1 94.62 557 LEU B N 1
ATOM 10548 C CA . LEU B 1 557 ? -18.562 41.094 22.531 1 94.62 557 LEU B CA 1
ATOM 10549 C C . LEU B 1 557 ? -17.938 42.438 22.156 1 94.62 557 LEU B C 1
ATOM 10551 O O . LEU B 1 557 ? -16.719 42.594 22.266 1 94.62 557 LEU B O 1
ATOM 10555 N N . GLN B 1 558 ? -18.719 43.375 21.875 1 88.44 558 GLN B N 1
ATOM 10556 C CA . GLN B 1 558 ? -18.203 44.719 21.547 1 88.44 558 GLN B CA 1
ATOM 10557 C C . GLN B 1 558 ? -18.422 45.688 22.688 1 88.44 558 GLN B C 1
ATOM 10559 O O . GLN B 1 558 ? -17.75 46.719 22.781 1 88.44 558 GLN B O 1
ATOM 10564 N N . SER B 1 559 ? -19.406 45.375 23.516 1 88.25 559 SER B N 1
ATOM 10565 C CA . SER B 1 559 ? -19.75 46.25 24.641 1 88.25 559 SER B CA 1
ATOM 10566 C C . SER B 1 559 ? -20.281 45.438 25.812 1 88.25 559 SER B C 1
ATOM 10568 O O . SER B 1 559 ? -20.516 44.219 25.703 1 88.25 559 SER B O 1
ATOM 10570 N N . HIS B 1 560 ? -20.422 46.156 26.922 1 87.75 560 HIS B N 1
ATOM 10571 C CA . HIS B 1 560 ? -20.938 45.469 28.109 1 87.75 560 HIS B CA 1
ATOM 10572 C C . HIS B 1 560 ? -22.359 44.969 27.875 1 87.75 560 HIS B C 1
ATOM 10574 O O . HIS B 1 560 ? -22.766 43.969 28.469 1 87.75 560 HIS B O 1
ATOM 10580 N N . GLY B 1 561 ? -23.109 45.656 27.109 1 89.81 561 GLY B N 1
ATOM 10581 C CA . GLY B 1 561 ? -24.438 45.188 26.75 1 89.81 561 GLY B CA 1
ATOM 10582 C C . GLY B 1 561 ? -24.422 43.844 26.047 1 89.81 561 GLY B C 1
ATOM 10583 O O . GLY B 1 561 ? -25.344 43.062 26.219 1 89.81 561 GLY B O 1
ATOM 10584 N N . ASP B 1 562 ? -23.438 43.562 25.359 1 93.69 562 ASP B N 1
ATOM 10585 C CA . ASP B 1 562 ? -23.328 42.312 24.625 1 93.69 562 ASP B CA 1
ATOM 10586 C C . ASP B 1 562 ? -23.047 41.125 25.562 1 93.69 562 ASP B C 1
ATOM 10588 O O . ASP B 1 562 ? -23.359 40 25.25 1 93.69 562 ASP B O 1
ATOM 10592 N N . VAL B 1 563 ? -22.438 41.406 26.656 1 93.5 563 VAL B N 1
ATOM 10593 C CA . VAL B 1 563 ? -22.031 40.375 27.594 1 93.5 563 VAL B CA 1
ATOM 10594 C C . VAL B 1 563 ? -23.266 39.625 28.109 1 93.5 563 VAL B C 1
ATOM 10596 O O . VAL B 1 563 ? -23.281 38.406 28.203 1 93.5 563 VAL B O 1
ATOM 10599 N N . GLU B 1 564 ? -24.359 40.344 28.406 1 90.31 564 GLU B N 1
ATOM 10600 C CA . GLU B 1 564 ? -25.594 39.75 28.906 1 90.31 564 GLU B CA 1
ATOM 10601 C C . GLU B 1 564 ? -26.234 38.844 27.828 1 90.31 564 GLU B C 1
ATOM 10603 O O . GLU B 1 564 ? -26.672 37.75 28.125 1 90.31 564 GLU B O 1
ATOM 10608 N N . ARG B 1 565 ? -26.266 39.344 26.797 1 91.69 565 ARG B N 1
ATOM 10609 C CA . ARG B 1 565 ? -26.844 38.594 25.672 1 91.69 565 ARG B CA 1
ATOM 10610 C C . ARG B 1 565 ? -26.016 37.344 25.375 1 91.69 565 ARG B C 1
ATOM 10612 O O . ARG B 1 565 ? -26.578 36.25 25.156 1 91.69 565 ARG B O 1
ATOM 10619 N N . ALA B 1 566 ? -24.75 37.5 25.281 1 94.5 566 ALA B N 1
ATOM 10620 C CA . ALA B 1 566 ? -23.859 36.375 24.984 1 94.5 566 ALA B CA 1
ATOM 10621 C C . ALA B 1 566 ? -23.969 35.312 26.062 1 94.5 566 ALA B C 1
ATOM 10623 O O . ALA B 1 566 ? -23.938 34.125 25.75 1 94.5 566 ALA B O 1
ATOM 10624 N N . ALA B 1 567 ? -24.094 35.719 27.266 1 90.88 567 ALA B N 1
ATOM 10625 C CA . ALA B 1 567 ? -24.172 34.781 28.391 1 90.88 567 ALA B CA 1
ATOM 10626 C C . ALA B 1 567 ? -25.438 33.938 28.328 1 90.88 567 ALA B C 1
ATOM 10628 O O . ALA B 1 567 ? -25.469 32.812 28.828 1 90.88 567 ALA B O 1
ATOM 10629 N N . SER B 1 568 ? -26.453 34.438 27.703 1 89.19 568 SER B N 1
ATOM 10630 C CA . SER B 1 568 ? -27.703 33.688 27.547 1 89.19 568 SER B CA 1
ATOM 10631 C C . SER B 1 568 ? -27.609 32.656 26.422 1 89.19 568 SER B C 1
ATOM 10633 O O . SER B 1 568 ? -28.344 31.672 26.422 1 89.19 568 SER B O 1
ATOM 10635 N N . ALA B 1 569 ? -26.719 32.906 25.578 1 90.5 569 ALA B N 1
ATOM 10636 C CA . ALA B 1 569 ? -26.625 32.062 24.391 1 90.5 569 ALA B CA 1
ATOM 10637 C C . ALA B 1 569 ? -25.547 31 24.547 1 90.5 569 ALA B C 1
ATOM 10639 O O . ALA B 1 569 ? -25.609 29.938 23.938 1 90.5 569 ALA B O 1
ATOM 10640 N N . VAL B 1 570 ? -24.516 31.281 25.266 1 93.31 570 VAL B N 1
ATOM 10641 C CA . VAL B 1 570 ? -23.359 30.391 25.422 1 93.31 570 VAL B CA 1
ATOM 10642 C C . VAL B 1 570 ? -23.344 29.828 26.844 1 93.31 570 VAL B C 1
ATOM 10644 O O . VAL B 1 570 ? -23.203 30.578 27.812 1 93.31 570 VAL B O 1
ATOM 10647 N N . PRO B 1 571 ? -23.484 28.531 26.906 1 88.38 571 PRO B N 1
ATOM 10648 C CA . PRO B 1 571 ? -23.469 27.953 28.25 1 88.38 571 PRO B CA 1
ATOM 10649 C C . PRO B 1 571 ? -22.109 28.062 28.938 1 88.38 571 PRO B C 1
ATOM 10651 O O . PRO B 1 571 ? -21.078 27.969 28.281 1 88.38 571 PRO B O 1
ATOM 10654 N N . PHE B 1 572 ? -22.062 28.203 30.297 1 89.88 572 PHE B N 1
ATOM 10655 C CA . PHE B 1 572 ? -20.844 28.219 31.094 1 89.88 572 PHE B CA 1
ATOM 10656 C C . PHE B 1 572 ? -20.484 26.828 31.562 1 89.88 572 PHE B C 1
ATOM 10658 O O . PHE B 1 572 ? -21.359 25.984 31.781 1 89.88 572 PHE B O 1
ATOM 10665 N N . PRO B 1 573 ? -19.281 26.5 31.797 1 90.81 573 PRO B N 1
ATOM 10666 C CA . PRO B 1 573 ? -18.156 27.406 31.609 1 90.81 573 PRO B CA 1
ATOM 10667 C C . PRO B 1 573 ? -17.922 27.75 30.141 1 90.81 573 PRO B C 1
ATOM 10669 O O . PRO B 1 573 ? -18.281 26.969 29.25 1 90.81 573 PRO B O 1
ATOM 10672 N N . ALA B 1 574 ? -17.312 28.938 29.922 1 94.5 574 ALA B N 1
ATOM 10673 C CA . ALA B 1 574 ? -17.047 29.453 28.578 1 94.5 574 ALA B CA 1
ATOM 10674 C C . ALA B 1 574 ? -15.672 30.109 28.5 1 94.5 574 ALA B C 1
ATOM 10676 O O . ALA B 1 574 ? -14.984 30.234 29.516 1 94.5 574 ALA B O 1
ATOM 10677 N N . VAL B 1 575 ? -15.25 30.438 27.359 1 95.44 575 VAL B N 1
ATOM 10678 C CA . VAL B 1 575 ? -13.945 31.062 27.125 1 95.44 575 VAL B CA 1
ATOM 10679 C C . VAL B 1 575 ? -14.148 32.469 26.547 1 95.44 575 VAL B C 1
ATOM 10681 O O . VAL B 1 575 ? -14.805 32.625 25.516 1 95.44 575 VAL B O 1
ATOM 10684 N N . ALA B 1 576 ? -13.57 33.406 27.203 1 95.81 576 ALA B N 1
ATOM 10685 C CA . ALA B 1 576 ? -13.547 34.781 26.703 1 95.81 576 ALA B CA 1
ATOM 10686 C C . ALA B 1 576 ? -12.188 35.094 26.078 1 95.81 576 ALA B C 1
ATOM 10688 O O . ALA B 1 576 ? -11.148 34.875 26.688 1 95.81 576 ALA B O 1
ATOM 10689 N N . LYS B 1 577 ? -12.188 35.625 24.922 1 94.69 577 LYS B N 1
ATOM 10690 C CA . LYS B 1 577 ? -10.922 35.938 24.266 1 94.69 577 LYS B CA 1
ATOM 10691 C C . LYS B 1 577 ? -11.094 37.062 23.25 1 94.69 577 LYS B C 1
ATOM 10693 O O . LYS B 1 577 ? -12.219 37.406 22.875 1 94.69 577 LYS B O 1
ATOM 10698 N N . LEU B 1 578 ? -9.984 37.656 22.781 1 93.94 578 LEU B N 1
ATOM 10699 C CA . LEU B 1 578 ? -10 38.688 21.766 1 93.94 578 LEU B CA 1
ATOM 10700 C C . LEU B 1 578 ? -10.461 38.125 20.422 1 93.94 578 LEU B C 1
ATOM 10702 O O . LEU B 1 578 ? -10.086 37.031 20.031 1 93.94 578 LEU B O 1
ATOM 10706 N N . GLU B 1 579 ? -11.25 38.906 19.766 1 93.88 579 GLU B N 1
ATOM 10707 C CA . GLU B 1 579 ? -11.805 38.531 18.469 1 93.88 579 GLU B CA 1
ATOM 10708 C C . GLU B 1 579 ? -10.695 38.281 17.453 1 93.88 579 GLU B C 1
ATOM 10710 O O . GLU B 1 579 ? -10.805 37.375 16.625 1 93.88 579 GLU B O 1
ATOM 10715 N N . PHE B 1 580 ? -9.633 39.031 17.422 1 94 580 PHE B N 1
ATOM 10716 C CA . PHE B 1 580 ? -8.547 38.969 16.453 1 94 580 PHE B CA 1
ATOM 10717 C C . PHE B 1 580 ? -7.227 38.625 17.141 1 94 580 PHE B C 1
ATOM 10719 O O . PHE B 1 580 ? -6.156 38.875 16.578 1 94 580 PHE B O 1
ATOM 10726 N N . GLY B 1 581 ? -7.316 38.125 18.281 1 89.69 581 GLY B N 1
ATOM 10727 C CA . GLY B 1 581 ? -6.141 37.906 19.109 1 89.69 581 GLY B CA 1
ATOM 10728 C C . GLY B 1 581 ? -5.242 36.812 18.609 1 89.69 581 GLY B C 1
ATOM 10729 O O . GLY B 1 581 ? -5.703 35.875 17.922 1 89.69 581 GLY B O 1
ATOM 10730 N N . ALA B 1 582 ? -3.969 36.875 18.984 1 86.81 582 ALA B N 1
ATOM 10731 C CA . ALA B 1 582 ? -2.947 35.844 18.719 1 86.81 582 ALA B CA 1
ATOM 10732 C C . ALA B 1 582 ? -2.121 35.562 19.969 1 86.81 582 ALA B C 1
ATOM 10734 O O . ALA B 1 582 ? -2.129 36.344 20.922 1 86.81 582 ALA B O 1
ATOM 10735 N N . GLY B 1 583 ? -1.548 34.375 20 1 84 583 GLY B N 1
ATOM 10736 C CA . GLY B 1 583 ? -0.615 34.031 21.062 1 84 583 GLY B CA 1
ATOM 10737 C C . GLY B 1 583 ? -1.302 33.656 22.359 1 84 583 GLY B C 1
ATOM 10738 O O . GLY B 1 583 ? -0.645 33.469 23.391 1 84 583 GLY B O 1
ATOM 10739 N N . GLY B 1 584 ? -2.637 33.656 22.359 1 86.38 584 GLY B N 1
ATOM 10740 C CA . GLY B 1 584 ? -3.381 33.281 23.547 1 86.38 584 GLY B CA 1
ATOM 10741 C C . GLY B 1 584 ? -3.523 34.406 24.547 1 86.38 584 GLY B C 1
ATOM 10742 O O . GLY B 1 584 ? -4.004 34.219 25.656 1 86.38 584 GLY B O 1
ATOM 10743 N N . VAL B 1 585 ? -3.156 35.562 24.141 1 87.5 585 VAL B N 1
ATOM 10744 C CA . VAL B 1 585 ? -3.182 36.719 25.031 1 87.5 585 VAL B CA 1
ATOM 10745 C C . VAL B 1 585 ? -4.625 37.125 25.312 1 87.5 585 VAL B C 1
ATOM 10747 O O . VAL B 1 585 ? -5.414 37.312 24.375 1 87.5 585 VAL B O 1
ATOM 10750 N N . GLY B 1 586 ? -4.887 37.188 26.531 1 89.5 586 GLY B N 1
ATOM 10751 C CA . GLY B 1 586 ? -6.191 37.688 26.938 1 89.5 586 GLY B CA 1
ATOM 10752 C C . GLY B 1 586 ? -7.254 36.625 26.984 1 89.5 586 GLY B C 1
ATOM 10753 O O . GLY B 1 586 ? -8.43 36.906 27.219 1 89.5 586 GLY B O 1
ATOM 10754 N N . VAL B 1 587 ? -6.941 35.438 26.719 1 93.62 587 VAL B N 1
ATOM 10755 C CA . VAL B 1 587 ? -7.887 34.344 26.797 1 93.62 587 VAL B CA 1
ATOM 10756 C C . VAL B 1 587 ? -8.117 33.938 28.25 1 93.62 587 VAL B C 1
ATOM 10758 O O . VAL B 1 587 ? -7.168 33.875 29.047 1 93.62 587 VAL B O 1
ATOM 10761 N N . ARG B 1 588 ? -9.359 33.688 28.547 1 94.44 588 ARG B N 1
ATOM 10762 C CA . ARG B 1 588 ? -9.656 33.375 29.938 1 94.44 588 ARG B CA 1
ATOM 10763 C C . ARG B 1 588 ? -10.875 32.438 30.016 1 94.44 588 ARG B C 1
ATOM 10765 O O . ARG B 1 588 ? -11.859 32.625 29.297 1 94.44 588 ARG B O 1
ATOM 10772 N N . LEU B 1 589 ? -10.781 31.484 30.922 1 93.75 589 LEU B N 1
ATOM 10773 C CA . LEU B 1 589 ? -11.945 30.688 31.297 1 93.75 589 LEU B CA 1
ATOM 10774 C C . LEU B 1 589 ? -12.867 31.484 32.219 1 93.75 589 LEU B C 1
ATOM 10776 O O . LEU B 1 589 ? -12.422 32.031 33.25 1 93.75 589 LEU B O 1
ATOM 10780 N N . VAL B 1 590 ? -14.133 31.625 31.859 1 94.69 590 VAL B N 1
ATOM 10781 C CA . VAL B 1 590 ? -15.117 32.312 32.688 1 94.69 590 VAL B CA 1
ATOM 10782 C C . VAL B 1 590 ? -16.234 31.344 33.094 1 94.69 590 VAL B C 1
ATOM 10784 O O . VAL B 1 590 ? -16.703 30.562 32.281 1 94.69 590 VAL B O 1
ATOM 10787 N N . GLU B 1 591 ? -16.672 31.469 34.312 1 93.19 591 GLU B N 1
ATOM 10788 C CA . GLU B 1 591 ? -17.656 30.516 34.844 1 93.19 591 GLU B CA 1
ATOM 10789 C C . GLU B 1 591 ? -19 31.188 35.062 1 93.19 591 GLU B C 1
ATOM 10791 O O . GLU B 1 591 ? -19.953 30.531 35.5 1 93.19 591 GLU B O 1
ATOM 10796 N N . SER B 1 592 ? -19.078 32.5 34.875 1 94.44 592 SER B N 1
ATOM 10797 C CA . SER B 1 592 ? -20.328 33.25 35.094 1 94.44 592 SER B CA 1
ATOM 10798 C C . SER B 1 592 ? -20.359 34.531 34.281 1 94.44 592 SER B C 1
ATOM 10800 O O . SER B 1 592 ? -19.328 35 33.781 1 94.44 592 SER B O 1
ATOM 10802 N N . THR B 1 593 ? -21.547 35.125 34.25 1 95.25 593 THR B N 1
ATOM 10803 C CA . THR B 1 593 ? -21.734 36.406 33.594 1 95.25 593 THR B CA 1
ATOM 10804 C C . THR B 1 593 ? -20.891 37.469 34.25 1 95.25 593 THR B C 1
ATOM 10806 O O . THR B 1 593 ? -20.312 38.344 33.594 1 95.25 593 THR B O 1
ATOM 10809 N N . GLY B 1 594 ? -20.875 37.438 35.531 1 95.88 594 GLY B N 1
ATOM 10810 C CA . GLY B 1 594 ? -20.094 38.406 36.281 1 95.88 594 GLY B CA 1
ATOM 10811 C C . GLY B 1 594 ? -18.609 38.344 35.969 1 95.88 594 GLY B C 1
ATOM 10812 O O . GLY B 1 594 ? -17.953 39.375 35.812 1 95.88 594 GLY B O 1
ATOM 10813 N N . GLN B 1 595 ? -18.125 37.188 35.906 1 95.38 595 GLN B N 1
ATOM 10814 C CA . GLN B 1 595 ? -16.719 37.031 35.562 1 95.38 595 GLN B CA 1
ATOM 10815 C C . GLN B 1 595 ? -16.422 37.5 34.156 1 95.38 595 GLN B C 1
ATOM 10817 O O . GLN B 1 595 ? -15.352 38.062 33.906 1 95.38 595 GLN B O 1
ATOM 10822 N N . CYS B 1 596 ? -17.312 37.25 33.25 1 95.25 596 CYS B N 1
ATOM 10823 C CA . CYS B 1 596 ? -17.141 37.719 31.875 1 95.25 596 CYS B CA 1
ATOM 10824 C C . CYS B 1 596 ? -17.094 39.25 31.812 1 95.25 596 CYS B C 1
ATOM 10826 O O . CYS B 1 596 ? -16.234 39.812 31.125 1 95.25 596 CYS B O 1
ATOM 10828 N N . HIS B 1 597 ? -17.953 39.875 32.594 1 95.31 597 HIS B N 1
ATOM 10829 C CA . HIS B 1 597 ? -17.953 41.344 32.656 1 95.31 597 HIS B CA 1
ATOM 10830 C C . HIS B 1 597 ? -16.625 41.875 33.188 1 95.31 597 HIS B C 1
ATOM 10832 O O . HIS B 1 597 ? -16.062 42.812 32.625 1 95.31 597 HIS B O 1
ATOM 10838 N N . ALA B 1 598 ? -16.234 41.281 34.188 1 95.56 598 ALA B N 1
ATOM 10839 C CA . ALA B 1 598 ? -15.016 41.719 34.812 1 95.56 598 ALA B CA 1
ATOM 10840 C C . ALA B 1 598 ? -13.812 41.594 33.875 1 95.56 598 ALA B C 1
ATOM 10842 O O . ALA B 1 598 ? -12.977 42.5 33.812 1 95.56 598 ALA B O 1
ATOM 10843 N N . HIS B 1 599 ? -13.734 40.5 33.312 1 94.44 599 HIS B N 1
ATOM 10844 C CA . HIS B 1 599 ? -12.617 40.25 32.406 1 94.44 599 HIS B CA 1
ATOM 10845 C C . HIS B 1 599 ? -12.672 41.188 31.203 1 94.44 599 HIS B C 1
ATOM 10847 O O . HIS B 1 599 ? -11.641 41.75 30.812 1 94.44 599 HIS B O 1
ATOM 10853 N N . ALA B 1 600 ? -13.805 41.344 30.594 1 94.69 600 ALA B N 1
ATOM 10854 C CA . ALA B 1 600 ? -13.969 42.25 29.453 1 94.69 600 ALA B CA 1
ATOM 10855 C C . ALA B 1 600 ? -13.555 43.688 29.812 1 94.69 600 ALA B C 1
ATOM 10857 O O . ALA B 1 600 ? -12.828 44.344 29.062 1 94.69 600 ALA B O 1
ATOM 10858 N N . ALA B 1 601 ? -14 44.094 30.906 1 94.12 601 ALA B N 1
ATOM 10859 C CA . ALA B 1 601 ? -13.688 45.438 31.359 1 94.12 601 ALA B CA 1
ATOM 10860 C C . ALA B 1 601 ? -12.18 45.625 31.516 1 94.12 601 ALA B C 1
ATOM 10862 O O . ALA B 1 601 ? -11.633 46.656 31.109 1 94.12 601 ALA B O 1
ATOM 10863 N N . ARG B 1 602 ? -11.625 44.75 32.125 1 93.5 602 ARG B N 1
ATOM 10864 C CA . ARG B 1 602 ? -10.188 44.812 32.344 1 93.5 602 ARG B CA 1
ATOM 10865 C C . ARG B 1 602 ? -9.438 44.812 31.016 1 93.5 602 ARG B C 1
ATOM 10867 O O . ARG B 1 602 ? -8.508 45.594 30.828 1 93.5 602 ARG B O 1
ATOM 10874 N N . LEU B 1 603 ? -9.734 43.906 30.156 1 92.44 603 LEU B N 1
ATOM 10875 C CA . LEU B 1 603 ? -9.062 43.781 28.875 1 92.44 603 LEU B CA 1
ATOM 10876 C C . LEU B 1 603 ? -9.219 45.062 28.031 1 92.44 603 LEU B C 1
ATOM 10878 O O . LEU B 1 603 ? -8.25 45.531 27.438 1 92.44 603 LEU B O 1
ATOM 10882 N N . TRP B 1 604 ? -10.438 45.625 28 1 92.81 604 TRP B N 1
ATOM 10883 C CA . TRP B 1 604 ? -10.703 46.812 27.219 1 92.81 604 TRP B CA 1
ATOM 10884 C C . TRP B 1 604 ? -9.922 48 27.766 1 92.81 604 TRP B C 1
ATOM 10886 O O . TRP B 1 604 ? -9.57 48.906 27.016 1 92.81 604 TRP B O 1
ATOM 10896 N N . HIS B 1 605 ? -9.703 47.906 29 1 92.81 605 HIS B N 1
ATOM 10897 C CA . HIS B 1 605 ? -8.93 48.969 29.625 1 92.81 605 HIS B CA 1
ATOM 10898 C C . HIS B 1 605 ? -7.438 48.781 29.359 1 92.81 605 HIS B C 1
ATOM 10900 O O . HIS B 1 605 ? -6.746 49.75 29.047 1 92.81 605 HIS B O 1
ATOM 10906 N N . ASP B 1 606 ? -6.957 47.625 29.484 1 92.38 606 ASP B N 1
ATOM 10907 C CA . ASP B 1 606 ? -5.523 47.344 29.438 1 92.38 606 ASP B CA 1
ATOM 10908 C C . ASP B 1 606 ? -5.012 47.312 28 1 92.38 606 ASP B C 1
ATOM 10910 O O . ASP B 1 606 ? -3.85 47.625 27.734 1 92.38 606 ASP B O 1
ATOM 10914 N N . LEU B 1 607 ? -5.816 46.812 27.062 1 91.31 607 LEU B N 1
ATOM 10915 C CA . LEU B 1 607 ? -5.402 46.562 25.688 1 91.31 607 LEU B CA 1
ATOM 10916 C C . LEU B 1 607 ? -6.246 47.344 24.703 1 91.31 607 LEU B C 1
ATOM 10918 O O . LEU B 1 607 ? -7.18 46.812 24.094 1 91.31 607 LEU B O 1
ATOM 10922 N N . ARG B 1 608 ? -5.867 48.5 24.469 1 90 608 ARG B N 1
ATOM 10923 C CA . ARG B 1 608 ? -6.68 49.438 23.703 1 90 608 ARG B CA 1
ATOM 10924 C C . ARG B 1 608 ? -6.227 49.469 22.25 1 90 608 ARG B C 1
ATOM 10926 O O . ARG B 1 608 ? -7.055 49.5 21.328 1 90 608 ARG B O 1
ATOM 10933 N N . ASP B 1 609 ? -4.91 49.438 22.078 1 87.56 609 ASP B N 1
ATOM 10934 C CA . ASP B 1 609 ? -4.379 49.531 20.734 1 87.56 609 ASP B CA 1
ATOM 10935 C C . ASP B 1 609 ? -3.07 48.75 20.594 1 87.56 609 ASP B C 1
ATOM 10937 O O . ASP B 1 609 ? -2.625 48.125 21.547 1 87.56 609 ASP B O 1
ATOM 10941 N N . ASP B 1 610 ? -2.568 48.75 19.391 1 86 610 ASP B N 1
ATOM 10942 C CA . ASP B 1 610 ? -1.434 47.906 19.047 1 86 610 ASP B CA 1
ATOM 10943 C C . ASP B 1 610 ? -0.199 48.281 19.875 1 86 610 ASP B C 1
ATOM 10945 O O . ASP B 1 610 ? 0.673 47.469 20.109 1 86 610 ASP B O 1
ATOM 10949 N N . ALA B 1 611 ? -0.092 49.469 20.281 1 83.62 611 ALA B N 1
ATOM 10950 C CA . ALA B 1 611 ? 1.049 49.938 21.062 1 83.62 611 ALA B CA 1
ATOM 10951 C C . ALA B 1 611 ? 1.075 49.281 22.438 1 83.62 611 ALA B C 1
ATOM 10953 O O . ALA B 1 611 ? 2.143 49.125 23.031 1 83.62 611 ALA B O 1
ATOM 10954 N N . ASP B 1 612 ? -0.073 48.906 22.922 1 86.69 612 ASP B N 1
ATOM 10955 C CA . ASP B 1 612 ? -0.168 48.281 24.25 1 86.69 612 ASP B CA 1
ATOM 10956 C C . ASP B 1 612 ? 0.458 46.906 24.266 1 86.69 612 ASP B C 1
ATOM 10958 O O . ASP B 1 612 ? 1.024 46.469 25.281 1 86.69 612 ASP B O 1
ATOM 10962 N N . HIS B 1 613 ? 0.314 46.219 23.156 1 87 613 HIS B N 1
ATOM 10963 C CA . HIS B 1 613 ? 0.872 44.875 22.984 1 87 613 HIS B CA 1
ATOM 10964 C C . HIS B 1 613 ? 1 44.531 21.516 1 87 613 HIS B C 1
ATOM 10966 O O . HIS B 1 613 ? 0.152 43.812 20.969 1 87 613 HIS B O 1
ATOM 10972 N N . PRO B 1 614 ? 2.055 44.875 20.984 1 80.75 614 PRO B N 1
ATOM 10973 C CA . PRO B 1 614 ? 2.199 44.75 19.531 1 80.75 614 PRO B CA 1
ATOM 10974 C C . PRO B 1 614 ? 2.09 43.281 19.047 1 80.75 614 PRO B C 1
ATOM 10976 O O . PRO B 1 614 ? 2.646 42.375 19.688 1 80.75 614 PRO B O 1
ATOM 10979 N N . GLY B 1 615 ? 1.339 43.094 18 1 80.44 615 GLY B N 1
ATOM 10980 C CA . GLY B 1 615 ? 1.368 41.812 17.281 1 80.44 615 GLY B CA 1
ATOM 10981 C C . GLY B 1 615 ? 0.303 40.844 17.75 1 80.44 615 GLY B C 1
ATOM 10982 O O . GLY B 1 615 ? 0.284 39.688 17.328 1 80.44 615 GLY B O 1
ATOM 10983 N N . ILE B 1 616 ? -0.635 41.281 18.578 1 86.75 616 ILE B N 1
ATOM 10984 C CA . ILE B 1 616 ? -1.608 40.312 19.094 1 86.75 616 ILE B CA 1
ATOM 10985 C C . ILE B 1 616 ? -2.99 40.625 18.531 1 86.75 616 ILE B C 1
ATOM 10987 O O . ILE B 1 616 ? -4.012 40.312 19.125 1 86.75 616 ILE B O 1
ATOM 10991 N N . GLY B 1 617 ? -3.018 41.469 17.406 1 88.75 617 GLY B N 1
ATOM 10992 C CA . GLY B 1 617 ? -4.258 41.656 16.672 1 88.75 617 GLY B CA 1
ATOM 10993 C C . GLY B 1 617 ? -4.984 42.938 17.031 1 88.75 617 GLY B C 1
ATOM 10994 O O . GLY B 1 617 ? -6.059 43.25 16.5 1 88.75 617 GLY B O 1
ATOM 10995 N N . LEU B 1 618 ? -4.434 43.781 17.844 1 89.94 618 LEU B N 1
ATOM 10996 C CA . LEU B 1 618 ? -5.105 44.969 18.344 1 89.94 618 LEU B CA 1
ATOM 10997 C C . LEU B 1 618 ? -5.227 46.031 17.25 1 89.94 618 LEU B C 1
ATOM 10999 O O . LEU B 1 618 ? -6 47 17.375 1 89.94 618 LEU B O 1
ATOM 11003 N N . GLY B 1 619 ? -4.492 45.812 16.188 1 89.88 619 GLY B N 1
ATOM 11004 C CA . GLY B 1 619 ? -4.668 46.688 15.039 1 89.88 619 GLY B CA 1
ATOM 11005 C C . GLY B 1 619 ? -6.059 46.625 14.438 1 89.88 619 GLY B C 1
ATOM 11006 O O . GLY B 1 619 ? -6.48 47.531 13.719 1 89.88 619 GLY B O 1
ATOM 11007 N N . TRP B 1 620 ? -6.754 45.594 14.766 1 92.44 620 TRP B N 1
ATOM 11008 C CA . TRP B 1 620 ? -8.117 45.375 14.289 1 92.44 620 TRP B CA 1
ATOM 11009 C C . TRP B 1 620 ? -9.133 45.875 15.312 1 92.44 620 TRP B C 1
ATOM 11011 O O . TRP B 1 620 ? -10.336 45.906 15.047 1 92.44 620 TRP B O 1
ATOM 11021 N N . GLY B 1 621 ? -8.633 46.25 16.438 1 90.5 621 GLY B N 1
ATOM 11022 C CA . GLY B 1 621 ? -9.477 46.625 17.547 1 90.5 621 GLY B CA 1
ATOM 11023 C C . GLY B 1 621 ? -9.391 45.656 18.719 1 90.5 621 GLY B C 1
ATOM 11024 O O . GLY B 1 621 ? -8.711 44.625 18.641 1 90.5 621 GLY B O 1
ATOM 11025 N N . ASN B 1 622 ? -10.102 45.969 19.812 1 93.06 622 ASN B N 1
ATOM 11026 C CA . ASN B 1 622 ? -10 45.156 21.016 1 93.06 622 ASN B CA 1
ATOM 11027 C C . ASN B 1 622 ? -11.328 44.469 21.328 1 93.06 622 ASN B C 1
ATOM 11029 O O . ASN B 1 622 ? -11.625 44.188 22.484 1 93.06 622 ASN B O 1
ATOM 11033 N N . ALA B 1 623 ? -12.094 44.281 20.281 1 92.56 623 ALA B N 1
ATOM 11034 C CA . ALA B 1 623 ? -13.328 43.531 20.453 1 92.56 623 ALA B CA 1
ATOM 11035 C C . ALA B 1 623 ? -13.031 42.125 20.984 1 92.56 623 ALA B C 1
ATOM 11037 O O . ALA B 1 623 ? -11.977 41.562 20.703 1 92.56 623 ALA B O 1
ATOM 11038 N N . MET B 1 624 ? -14.008 41.562 21.75 1 95.62 624 MET B N 1
ATOM 11039 C CA . MET B 1 624 ? -13.867 40.25 22.328 1 95.62 624 MET B CA 1
ATOM 11040 C C . MET B 1 624 ? -14.984 39.312 21.844 1 95.62 624 MET B C 1
ATOM 11042 O O . MET B 1 624 ? -15.867 39.75 21.094 1 95.62 624 MET B O 1
ATOM 11046 N N . LEU B 1 625 ? -14.883 38.031 22.203 1 96.5 625 LEU B N 1
ATOM 11047 C CA . LEU B 1 625 ? -15.953 37.062 22 1 96.5 625 LEU B CA 1
ATOM 11048 C C . LEU B 1 625 ? -16.062 36.125 23.188 1 96.5 625 LEU B C 1
ATOM 11050 O O . LEU B 1 625 ? -15.102 35.969 23.953 1 96.5 625 LEU B O 1
ATOM 11054 N N . LEU B 1 626 ? -17.219 35.625 23.375 1 96.69 626 LEU B N 1
ATOM 11055 C CA . LEU B 1 626 ? -17.5 34.531 24.312 1 96.69 626 LEU B CA 1
ATOM 11056 C C . LEU B 1 626 ? -17.812 33.25 23.578 1 96.69 626 LEU B C 1
ATOM 11058 O O . LEU B 1 626 ? -18.672 33.188 22.703 1 96.69 626 LEU B O 1
ATOM 11062 N N . MET B 1 627 ? -17.062 32.188 23.891 1 96.25 627 MET B N 1
ATOM 11063 C CA . MET B 1 627 ? -17.188 30.922 23.203 1 96.25 627 MET B CA 1
ATOM 11064 C C . MET B 1 627 ? -17.406 29.781 24.203 1 96.25 627 MET B C 1
ATOM 11066 O O . MET B 1 627 ? -16.844 29.781 25.281 1 96.25 627 MET B O 1
ATOM 11070 N N . GLU B 1 628 ? -18.219 28.797 23.75 1 94 628 GLU B N 1
ATOM 11071 C CA . GLU B 1 628 ? -18.391 27.609 24.578 1 94 628 GLU B CA 1
ATOM 11072 C C . GLU B 1 628 ? -17.062 26.922 24.844 1 94 628 GLU B C 1
ATOM 11074 O O . GLU B 1 628 ? -16.203 26.828 23.953 1 94 628 GLU B O 1
ATOM 11079 N N . TYR B 1 629 ? -16.891 26.469 26.094 1 93.06 629 TYR B N 1
ATOM 11080 C CA . TYR B 1 629 ? -15.688 25.703 26.422 1 93.06 629 TYR B CA 1
ATOM 11081 C C . TYR B 1 629 ? -15.703 24.344 25.734 1 93.06 629 TYR B C 1
ATOM 11083 O O . TYR B 1 629 ? -16.656 23.578 25.859 1 93.06 629 TYR B O 1
ATOM 11091 N N . VAL B 1 630 ? -14.688 24 25.062 1 91.88 630 VAL B N 1
ATOM 11092 C CA . VAL B 1 630 ? -14.578 22.734 24.344 1 91.88 630 VAL B CA 1
ATOM 11093 C C . VAL B 1 630 ? -13.633 21.797 25.094 1 91.88 630 VAL B C 1
ATOM 11095 O O . VAL B 1 630 ? -12.438 22.078 25.219 1 91.88 630 VAL B O 1
ATOM 11098 N N . PRO B 1 631 ? -14.094 20.688 25.578 1 89.38 631 PRO B N 1
ATOM 11099 C CA . PRO B 1 631 ? -13.211 19.734 26.25 1 89.38 631 PRO B CA 1
ATOM 11100 C C . PRO B 1 631 ? -12.398 18.906 25.266 1 89.38 631 PRO B C 1
ATOM 11102 O O . PRO B 1 631 ? -12.68 18.906 24.062 1 89.38 631 PRO B O 1
ATOM 11105 N N . GLY B 1 632 ? -11.383 18.125 25.828 1 90.94 632 GLY B N 1
ATOM 11106 C CA . GLY B 1 632 ? -10.562 17.234 25.016 1 90.94 632 GLY B CA 1
ATOM 11107 C C . GLY B 1 632 ? -9.117 17.688 24.906 1 90.94 632 GLY B C 1
ATOM 11108 O O . GLY B 1 632 ? -8.656 18.5 25.719 1 90.94 632 GLY B O 1
ATOM 11109 N N . THR B 1 633 ? -8.414 17.047 23.938 1 93.06 633 THR B N 1
ATOM 11110 C CA . THR B 1 633 ? -7.012 17.375 23.719 1 93.06 633 THR B CA 1
ATOM 11111 C C . THR B 1 633 ? -6.855 18.406 22.609 1 93.06 633 THR B C 1
ATOM 11113 O O . THR B 1 633 ? -7.586 18.375 21.609 1 93.06 633 THR B O 1
ATOM 11116 N N . GLU B 1 634 ? -5.902 19.266 22.766 1 95.94 634 GLU B N 1
ATOM 11117 C CA . GLU B 1 634 ? -5.695 20.344 21.812 1 95.94 634 GLU B CA 1
ATOM 11118 C C . GLU B 1 634 ? -4.605 19.984 20.797 1 95.94 634 GLU B C 1
ATOM 11120 O O . GLU B 1 634 ? -3.57 19.438 21.172 1 95.94 634 GLU B O 1
ATOM 11125 N N . HIS B 1 635 ? -4.84 20.391 19.531 1 97.81 635 HIS B N 1
ATOM 11126 C CA . HIS B 1 635 ? -3.914 20.047 18.469 1 97.81 635 HIS B CA 1
ATOM 11127 C C . HIS B 1 635 ? -3.818 21.172 17.438 1 97.81 635 HIS B C 1
ATOM 11129 O O . HIS B 1 635 ? -4.801 21.875 17.188 1 97.81 635 HIS B O 1
ATOM 11135 N N . ASP B 1 636 ? -2.637 21.344 16.891 1 98.12 636 ASP B N 1
ATOM 11136 C CA . ASP B 1 636 ? -2.414 22.172 15.711 1 98.12 636 ASP B CA 1
ATOM 11137 C C . ASP B 1 636 ? -2.34 21.312 14.445 1 98.12 636 ASP B C 1
ATOM 11139 O O . ASP B 1 636 ? -1.639 20.297 14.414 1 98.12 636 ASP B O 1
ATOM 11143 N N . VAL B 1 637 ? -3.088 21.703 13.484 1 98.62 637 VAL B N 1
ATOM 11144 C CA . VAL B 1 637 ? -3 21.062 12.18 1 98.62 637 VAL B CA 1
ATOM 11145 C C . VAL B 1 637 ? -2.492 22.062 11.141 1 98.62 637 VAL B C 1
ATOM 11147 O O . VAL B 1 637 ? -3.146 23.062 10.867 1 98.62 637 VAL B O 1
ATOM 11150 N N . ASP B 1 638 ? -1.338 21.797 10.602 1 98.56 638 ASP B N 1
ATOM 11151 C CA . ASP B 1 638 ? -0.8 22.594 9.5 1 98.56 638 ASP B CA 1
ATOM 11152 C C . ASP B 1 638 ? -1.131 21.969 8.156 1 98.56 638 ASP B C 1
ATOM 11154 O O . ASP B 1 638 ? -0.824 20.797 7.914 1 98.56 638 ASP B O 1
ATOM 11158 N N . LEU B 1 639 ? -1.756 22.797 7.297 1 98.06 639 LEU B N 1
ATOM 11159 C CA . LEU B 1 639 ? -2.225 22.297 6.004 1 98.06 639 LEU B CA 1
ATOM 11160 C C . LEU B 1 639 ? -1.548 23.047 4.859 1 98.06 639 LEU B C 1
ATOM 11162 O O . LEU B 1 639 ? -1.299 24.25 4.961 1 98.06 639 LEU B O 1
ATOM 11166 N N . VAL B 1 640 ? -1.272 22.344 3.797 1 98.44 640 VAL B N 1
ATOM 11167 C CA . VAL B 1 640 ? -0.93 22.922 2.502 1 98.44 640 VAL B CA 1
ATOM 11168 C C . VAL B 1 640 ? -2.035 22.609 1.492 1 98.44 640 VAL B C 1
ATOM 11170 O O . VAL B 1 640 ? -2.291 21.453 1.171 1 98.44 640 VAL B O 1
ATOM 11173 N N . VAL B 1 641 ? -2.703 23.641 1.026 1 98.31 641 VAL B N 1
ATOM 11174 C CA . VAL B 1 641 ? -3.854 23.5 0.139 1 98.31 641 VAL B CA 1
ATOM 11175 C C . VAL B 1 641 ? -3.572 24.203 -1.188 1 98.31 641 VAL B C 1
ATOM 11177 O O . VAL B 1 641 ? -3.047 25.312 -1.21 1 98.31 641 VAL B O 1
ATOM 11180 N N . PHE B 1 642 ? -3.846 23.625 -2.318 1 98.06 642 PHE B N 1
ATOM 11181 C CA . PHE B 1 642 ? -3.688 24.172 -3.664 1 98.06 642 PHE B CA 1
ATOM 11182 C C . PHE B 1 642 ? -4.91 23.859 -4.52 1 98.06 642 PHE B C 1
ATOM 11184 O O . PHE B 1 642 ? -5.23 22.688 -4.758 1 98.06 642 PHE B O 1
ATOM 11191 N N . GLU B 1 643 ? -5.68 24.844 -4.938 1 97.38 643 GLU B N 1
ATOM 11192 C CA . GLU B 1 643 ? -6.906 24.734 -5.719 1 97.38 643 GLU B CA 1
ATOM 11193 C C . GLU B 1 643 ? -7.934 23.859 -5.004 1 97.38 643 GLU B C 1
ATOM 11195 O O . GLU B 1 643 ? -8.578 23.016 -5.633 1 97.38 643 GLU B O 1
ATOM 11200 N N . GLY B 1 644 ? -7.949 24 -3.764 1 97.31 644 GLY B N 1
ATOM 11201 C CA . GLY B 1 644 ? -8.938 23.297 -2.957 1 97.31 644 GLY B CA 1
ATOM 11202 C C . GLY B 1 644 ? -8.523 21.891 -2.594 1 97.31 644 GLY B C 1
ATOM 11203 O O . GLY B 1 644 ? -9.234 21.188 -1.865 1 97.31 644 GLY B O 1
ATOM 11204 N N . ARG B 1 645 ? -7.395 21.422 -3.041 1 95.88 645 ARG B N 1
ATOM 11205 C CA . ARG B 1 645 ? -6.91 20.078 -2.771 1 95.88 645 ARG B CA 1
ATOM 11206 C C . ARG B 1 645 ? -5.867 20.078 -1.658 1 95.88 645 ARG B C 1
ATOM 11208 O O . ARG B 1 645 ? -5.004 20.953 -1.612 1 95.88 645 ARG B O 1
ATOM 11215 N N . LEU B 1 646 ? -5.945 19.094 -0.767 1 97.69 646 LEU B N 1
ATOM 11216 C CA . LEU B 1 646 ? -4.945 18.906 0.281 1 97.69 646 LEU B CA 1
ATOM 11217 C C . LEU B 1 646 ? -3.676 18.281 -0.283 1 97.69 646 LEU B C 1
ATOM 11219 O O . LEU B 1 646 ? -3.717 17.188 -0.858 1 97.69 646 LEU B O 1
ATOM 11223 N N . LEU B 1 647 ? -2.547 18.922 -0.109 1 97.06 647 LEU B N 1
ATOM 11224 C CA . LEU B 1 647 ? -1.282 18.391 -0.605 1 97.06 647 LEU B CA 1
ATOM 11225 C C . LEU B 1 647 ? -0.452 17.812 0.536 1 97.06 647 LEU B C 1
ATOM 11227 O O . LEU B 1 647 ? 0.384 16.938 0.316 1 97.06 647 LEU B O 1
ATOM 11231 N N . GLY B 1 648 ? -0.646 18.328 1.714 1 96.81 648 GLY B N 1
ATOM 11232 C CA . GLY B 1 648 ? 0.045 17.875 2.906 1 96.81 648 GLY B CA 1
ATOM 11233 C C . GLY B 1 648 ? -0.582 18.375 4.191 1 96.81 648 GLY B C 1
ATOM 11234 O O . GLY B 1 648 ? -1.219 19.422 4.211 1 96.81 648 GLY B O 1
ATOM 11235 N N . ALA B 1 649 ? -0.374 17.609 5.258 1 98 649 ALA B N 1
ATOM 11236 C CA . ALA B 1 649 ? -0.882 17.984 6.578 1 98 649 ALA B CA 1
ATOM 11237 C C . ALA B 1 649 ? -0.031 17.375 7.688 1 98 649 ALA B C 1
ATOM 11239 O O . ALA B 1 649 ? 0.468 16.25 7.547 1 98 649 ALA B O 1
ATOM 11240 N N . TRP B 1 650 ? 0.138 18.031 8.797 1 97.75 650 TRP B N 1
ATOM 11241 C CA . TRP B 1 650 ? 0.885 17.578 9.969 1 97.75 650 TRP B CA 1
ATOM 11242 C C . TRP B 1 650 ? 0.156 17.953 11.258 1 97.75 650 TRP B C 1
ATOM 11244 O O . TRP B 1 650 ? -0.299 19.078 11.414 1 97.75 650 TRP B O 1
ATOM 11254 N N . VAL B 1 651 ? 0.019 16.969 12.141 1 98.25 651 VAL B N 1
ATOM 11255 C CA . VAL B 1 651 ? -0.667 17.172 13.414 1 98.25 651 VAL B CA 1
ATOM 11256 C C . VAL B 1 651 ? 0.357 17.297 14.539 1 98.25 651 VAL B C 1
ATOM 11258 O O . VAL B 1 651 ? 1.186 16.406 14.734 1 98.25 651 VAL B O 1
ATOM 11261 N N . SER B 1 652 ? 0.36 18.391 15.25 1 98.06 652 SER B N 1
ATOM 11262 C CA . SER B 1 652 ? 1.166 18.609 16.453 1 98.06 652 SER B CA 1
ATOM 11263 C C . SER B 1 652 ? 0.301 18.625 17.703 1 98.06 652 SER B C 1
ATOM 11265 O O . SER B 1 652 ? -0.768 19.234 17.734 1 98.06 652 SER B O 1
ATOM 11267 N N . ASP B 1 653 ? 0.791 18 18.75 1 98 653 ASP B N 1
ATOM 11268 C CA . ASP B 1 653 ? 0.036 17.922 20 1 98 653 ASP B CA 1
ATOM 11269 C C . ASP B 1 653 ? 0.437 19.031 20.953 1 98 653 ASP B C 1
ATOM 11271 O O . ASP B 1 653 ? 1.615 19.375 21.047 1 98 653 ASP B O 1
ATOM 11275 N N . ASN B 1 654 ? -0.514 19.594 21.562 1 96.88 654 ASN B N 1
ATOM 11276 C CA . ASN B 1 654 ? -0.287 20.547 22.656 1 96.88 654 ASN B CA 1
ATOM 11277 C C . ASN B 1 654 ? -0.566 19.906 24.016 1 96.88 654 ASN B C 1
ATOM 11279 O O . ASN B 1 654 ? -1.507 19.125 24.156 1 96.88 654 ASN B O 1
ATOM 11283 N N . GLY B 1 655 ? 0.3 20.203 24.953 1 94.56 655 GLY B N 1
ATOM 11284 C CA . GLY B 1 655 ? 0.004 19.797 26.312 1 94.56 655 GLY B CA 1
ATOM 11285 C C . GLY B 1 655 ? -1.137 20.578 26.938 1 94.56 655 GLY B C 1
ATOM 11286 O O . GLY B 1 655 ? -1.703 21.469 26.312 1 94.56 655 GLY B O 1
ATOM 11287 N N . PRO B 1 656 ? -1.468 20.188 28.141 1 92.56 656 PRO B N 1
ATOM 11288 C CA . PRO B 1 656 ? -2.518 20.938 28.828 1 92.56 656 PRO B CA 1
ATOM 11289 C C . PRO B 1 656 ? -2.129 22.391 29.078 1 92.56 656 PRO B C 1
ATOM 11291 O O . PRO B 1 656 ? -1.021 22.672 29.547 1 92.56 656 PRO B O 1
ATOM 11294 N N . THR B 1 657 ? -3.012 23.266 28.766 1 90.31 657 THR B N 1
ATOM 11295 C CA . THR B 1 657 ? -2.734 24.688 28.969 1 90.31 657 THR B CA 1
ATOM 11296 C C . THR B 1 657 ? -2.754 25.031 30.453 1 90.31 657 THR B C 1
ATOM 11298 O O . THR B 1 657 ? -3.393 24.344 31.25 1 90.31 657 THR B O 1
ATOM 11301 N N . ARG B 1 658 ? -2.027 26.031 30.734 1 88.81 658 ARG B N 1
ATOM 11302 C CA . ARG B 1 658 ? -2.043 26.547 32.094 1 88.81 658 ARG B CA 1
ATOM 11303 C C . ARG B 1 658 ? -3.223 27.5 32.312 1 88.81 658 ARG B C 1
ATOM 11305 O O . ARG B 1 658 ? -3.363 28.484 31.609 1 88.81 658 ARG B O 1
ATOM 11312 N N . LEU B 1 659 ? -4.094 27.25 33.188 1 82.94 659 LEU B N 1
ATOM 11313 C CA . LEU B 1 659 ? -5.266 28.047 33.531 1 82.94 659 LEU B CA 1
ATOM 11314 C C . LEU B 1 659 ? -4.91 29.141 34.531 1 82.94 659 LEU B C 1
ATOM 11316 O O . LEU B 1 659 ? -3.959 28.984 35.312 1 82.94 659 LEU B O 1
ATOM 11320 N N . PRO B 1 660 ? -5.57 30.25 34.5 1 83.25 660 PRO B N 1
ATOM 11321 C CA . PRO B 1 660 ? -6.805 30.484 33.75 1 83.25 660 PRO B CA 1
ATOM 11322 C C . PRO B 1 660 ? -6.547 31.156 32.406 1 83.25 660 PRO B C 1
ATOM 11324 O O . PRO B 1 660 ? -7.48 31.375 31.625 1 83.25 660 PRO B O 1
ATOM 11327 N N . ALA B 1 661 ? -5.301 31.484 32.094 1 84.88 661 ALA B N 1
ATOM 11328 C CA . ALA B 1 661 ? -4.992 32.25 30.906 1 84.88 661 ALA B CA 1
ATOM 11329 C C . ALA B 1 661 ? -4.695 31.359 29.703 1 84.88 661 ALA B C 1
ATOM 11331 O O . ALA B 1 661 ? -4.242 31.828 28.656 1 84.88 661 ALA B O 1
ATOM 11332 N N . PHE B 1 662 ? -4.898 30.078 29.844 1 90 662 PHE B N 1
ATOM 11333 C CA . PHE B 1 662 ? -4.723 29.094 28.781 1 90 662 PHE B CA 1
ATOM 11334 C C . PHE B 1 662 ? -3.348 29.234 28.125 1 90 662 PHE B C 1
ATOM 11336 O O . PHE B 1 662 ? -3.227 29.188 26.906 1 90 662 PHE B O 1
ATOM 11343 N N . LEU B 1 663 ? -2.291 29.438 28.891 1 90.38 663 LEU B N 1
ATOM 11344 C CA . LEU B 1 663 ? -0.928 29.531 28.375 1 90.38 663 LEU B CA 1
ATOM 11345 C C . LEU B 1 663 ? -0.439 28.188 27.859 1 90.38 663 LEU B C 1
ATOM 11347 O O . LEU B 1 663 ? -0.615 27.156 28.531 1 90.38 663 LEU B O 1
ATOM 11351 N N . GLU B 1 664 ? 0.131 28.266 26.688 1 92.62 664 GLU B N 1
ATOM 11352 C CA . GLU B 1 664 ? 0.71 27.062 26.125 1 92.62 664 GLU B CA 1
ATOM 11353 C C . GLU B 1 664 ? 1.852 26.531 27 1 92.62 664 GLU B C 1
ATOM 11355 O O . GLU B 1 664 ? 2.652 27.312 27.516 1 92.62 664 GLU B O 1
ATOM 11360 N N . THR B 1 665 ? 2.018 25.188 27.094 1 95.25 665 THR B N 1
ATOM 11361 C CA . THR B 1 665 ? 2.977 24.625 28.031 1 95.25 665 THR B CA 1
ATOM 11362 C C . THR B 1 665 ? 3.953 23.688 27.312 1 95.25 665 THR B C 1
ATOM 11364 O O . THR B 1 665 ? 5.148 23.984 27.234 1 95.25 665 THR B O 1
ATOM 11367 N N . ALA B 1 666 ? 3.43 22.688 26.766 1 97.19 666 ALA B N 1
ATOM 11368 C CA . ALA B 1 666 ? 4.273 21.672 26.141 1 97.19 666 ALA B CA 1
ATOM 11369 C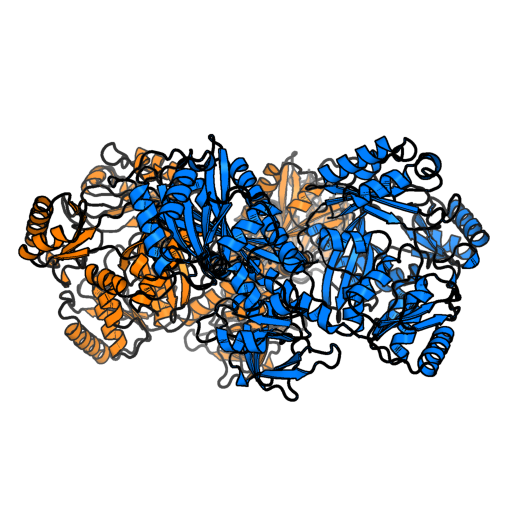 C . ALA B 1 666 ? 3.74 21.281 24.766 1 97.19 666 ALA B C 1
ATOM 11371 O O . ALA B 1 666 ? 2.605 21.609 24.422 1 97.19 666 ALA B O 1
ATOM 11372 N N . ALA B 1 667 ? 4.566 20.625 24.031 1 97.75 667 ALA B N 1
ATOM 11373 C CA . ALA B 1 667 ? 4.191 20.156 22.703 1 97.75 667 ALA B CA 1
ATOM 11374 C C . ALA B 1 667 ? 4.957 18.891 22.328 1 97.75 667 ALA B C 1
ATOM 11376 O O . ALA B 1 667 ? 5.992 18.578 22.938 1 97.75 667 ALA B O 1
ATOM 11377 N N . CYS B 1 668 ? 4.426 18.188 21.5 1 97.56 668 CYS B N 1
ATOM 11378 C CA . CYS B 1 668 ? 5.094 16.984 21 1 97.56 668 CYS B CA 1
ATOM 11379 C C . CYS B 1 668 ? 4.82 16.781 19.516 1 97.56 668 CYS B C 1
ATOM 11381 O O . CYS B 1 668 ? 3.732 17.109 19.031 1 97.56 668 CYS B O 1
ATOM 11383 N N . LEU B 1 669 ? 5.777 16.281 18.781 1 97.88 669 LEU B N 1
ATOM 11384 C CA . LEU B 1 669 ? 5.73 15.922 17.375 1 97.88 669 LEU B CA 1
ATOM 11385 C C . LEU B 1 669 ? 6.664 14.75 17.078 1 97.88 669 LEU B C 1
ATOM 11387 O O . LEU B 1 669 ? 7.844 14.789 17.422 1 97.88 669 LEU B O 1
ATOM 11391 N N . PRO B 1 670 ? 6.168 13.672 16.406 1 97.06 670 PRO B N 1
ATOM 11392 C CA . PRO B 1 670 ? 4.844 13.414 15.836 1 97.06 670 PRO B CA 1
ATOM 11393 C C . PRO B 1 670 ? 3.758 13.305 16.906 1 97.06 670 PRO B C 1
ATOM 11395 O O . PRO B 1 670 ? 4.066 13.125 18.078 1 97.06 670 PRO B O 1
ATOM 11398 N N . SER B 1 671 ? 2.48 13.391 16.438 1 97.31 671 SER B N 1
ATOM 11399 C CA . SER B 1 671 ? 1.331 13.242 17.312 1 97.31 671 SER B CA 1
ATOM 11400 C C . SER B 1 671 ? 1.297 11.859 17.953 1 97.31 671 SER B C 1
ATOM 11402 O O . SER B 1 671 ? 1.65 10.867 17.312 1 97.31 671 SER B O 1
ATOM 11404 N N . CYS B 1 672 ? 0.806 11.797 19.188 1 95.44 672 CYS B N 1
ATOM 11405 C CA . CYS B 1 672 ? 0.647 10.523 19.875 1 95.44 672 CYS B CA 1
ATOM 11406 C C . CYS B 1 672 ? -0.655 9.844 19.453 1 95.44 672 CYS B C 1
ATOM 11408 O O . CYS B 1 672 ? -0.895 8.688 19.812 1 95.44 672 CYS B O 1
ATOM 11410 N N . LEU B 1 673 ? -1.448 10.484 18.688 1 95.75 673 LEU B N 1
ATOM 11411 C CA . LEU B 1 673 ? -2.73 9.938 18.25 1 95.75 673 LEU B CA 1
ATOM 11412 C C . LEU B 1 673 ? -2.535 8.875 17.188 1 95.75 673 LEU B C 1
ATOM 11414 O O . LEU B 1 673 ? -1.622 8.977 16.359 1 95.75 673 LEU B O 1
ATOM 11418 N N . PRO B 1 674 ? -3.434 7.871 17.234 1 94.62 674 PRO B N 1
ATOM 11419 C CA . PRO B 1 674 ? -3.416 6.957 16.094 1 94.62 674 PRO B CA 1
ATOM 11420 C C . PRO B 1 674 ? -3.77 7.652 14.781 1 94.62 674 PRO B C 1
ATOM 11422 O O . PRO B 1 674 ? -4.359 8.734 14.789 1 94.62 674 PRO B O 1
ATOM 11425 N N . ALA B 1 675 ? -3.455 7.012 13.641 1 96.19 675 ALA B N 1
ATOM 11426 C CA . ALA B 1 675 ? -3.576 7.609 12.312 1 96.19 675 ALA B CA 1
ATOM 11427 C C . ALA B 1 675 ? -5.02 8.008 12.023 1 96.19 675 ALA B C 1
ATOM 11429 O O . ALA B 1 675 ? -5.27 9.047 11.406 1 96.19 675 ALA B O 1
ATOM 11430 N N . ASP B 1 676 ? -5.949 7.211 12.406 1 97 676 ASP B N 1
ATOM 11431 C CA . ASP B 1 676 ? -7.348 7.496 12.102 1 97 676 ASP B CA 1
ATOM 11432 C C . ASP B 1 676 ? -7.832 8.734 12.852 1 97 676 ASP B C 1
ATOM 11434 O O . ASP B 1 676 ? -8.609 9.531 12.312 1 97 676 ASP B O 1
ATOM 11438 N N . ARG B 1 677 ? -7.402 8.922 14.047 1 97 677 ARG B N 1
ATOM 11439 C CA . ARG B 1 677 ? -7.777 10.102 14.82 1 97 677 ARG B CA 1
ATOM 11440 C C . ARG B 1 677 ? -7.105 11.352 14.266 1 97 677 ARG B C 1
ATOM 11442 O O . ARG B 1 677 ? -7.707 12.43 14.234 1 97 677 ARG B O 1
ATOM 11449 N N . GLN B 1 678 ? -5.883 11.219 13.922 1 97.88 678 GLN B N 1
ATOM 11450 C CA . GLN B 1 678 ? -5.23 12.32 13.219 1 97.88 678 GLN B CA 1
ATOM 11451 C C . GLN B 1 678 ? -5.992 12.703 11.953 1 97.88 678 GLN B C 1
ATOM 11453 O O . GLN B 1 678 ? -6.145 13.883 11.648 1 97.88 678 GLN B O 1
ATOM 11458 N N . ALA B 1 679 ? -6.406 11.688 11.273 1 98.19 679 ALA B N 1
ATOM 11459 C CA . ALA B 1 679 ? -7.141 11.898 10.023 1 98.19 679 ALA B CA 1
ATOM 11460 C C . ALA B 1 679 ? -8.422 12.688 10.273 1 98.19 679 ALA B C 1
ATOM 11462 O O . ALA B 1 679 ? -8.836 13.492 9.438 1 98.19 679 ALA B O 1
ATOM 11463 N N . GLN B 1 680 ? -9.102 12.414 11.367 1 98.25 680 GLN B N 1
ATOM 11464 C CA . GLN B 1 680 ? -10.281 13.195 11.727 1 98.25 680 GLN B CA 1
ATOM 11465 C C . GLN B 1 680 ? -9.945 14.68 11.836 1 98.25 680 GLN B C 1
ATOM 11467 O O . GLN B 1 680 ? -10.672 15.531 11.32 1 98.25 680 GLN B O 1
ATOM 11472 N N . LEU B 1 681 ? -8.836 14.938 12.5 1 98.69 681 LEU B N 1
ATOM 11473 C CA . LEU B 1 681 ? -8.398 16.312 12.68 1 98.69 681 LEU B CA 1
ATOM 11474 C C . LEU B 1 681 ? -8.102 16.969 11.336 1 98.69 681 LEU B C 1
ATOM 11476 O O . LEU B 1 681 ? -8.555 18.094 11.07 1 98.69 681 LEU B O 1
ATOM 11480 N N . VAL B 1 682 ? -7.391 16.266 10.516 1 98.69 682 VAL B N 1
ATOM 11481 C CA . VAL B 1 682 ? -6.969 16.812 9.227 1 98.69 682 VAL B CA 1
ATOM 11482 C C . VAL B 1 682 ? -8.188 17.062 8.344 1 98.69 682 VAL B C 1
ATOM 11484 O O . VAL B 1 682 ? -8.297 18.109 7.711 1 98.69 682 VAL B O 1
ATOM 11487 N N . ARG B 1 683 ? -9.109 16.125 8.336 1 98.44 683 ARG B N 1
ATOM 11488 C CA . ARG B 1 683 ? -10.32 16.281 7.535 1 98.44 683 ARG B CA 1
ATOM 11489 C C . ARG B 1 683 ? -11.156 17.453 8.016 1 98.44 683 ARG B C 1
ATOM 11491 O O . ARG B 1 683 ? -11.656 18.25 7.199 1 98.44 683 ARG B O 1
ATOM 11498 N N . ALA B 1 684 ? -11.359 17.547 9.273 1 98.56 684 ALA B N 1
ATOM 11499 C CA . ALA B 1 684 ? -12.117 18.672 9.836 1 98.56 684 ALA B CA 1
ATOM 11500 C C . ALA B 1 684 ? -11.461 20 9.492 1 98.56 684 ALA B C 1
ATOM 11502 O O . ALA B 1 684 ? -12.141 20.938 9.07 1 98.56 684 ALA B O 1
ATOM 11503 N N . ALA B 1 685 ? -10.148 20.062 9.688 1 98.81 685 ALA B N 1
ATOM 11504 C CA . ALA B 1 685 ? -9.406 21.281 9.383 1 98.81 685 ALA B CA 1
ATOM 11505 C C . ALA B 1 685 ? -9.586 21.688 7.922 1 98.81 685 ALA B C 1
ATOM 11507 O O . ALA B 1 685 ? -9.875 22.844 7.621 1 98.81 685 ALA B O 1
ATOM 11508 N N . LEU B 1 686 ? -9.406 20.734 7.027 1 98.56 686 LEU B N 1
ATOM 11509 C CA . LEU B 1 686 ? -9.531 21 5.598 1 98.56 686 LEU B CA 1
ATOM 11510 C C . LEU B 1 686 ? -10.938 21.5 5.258 1 98.56 686 LEU B C 1
ATOM 11512 O O . LEU B 1 686 ? -11.094 22.484 4.535 1 98.56 686 LEU B O 1
ATOM 11516 N N . GLN B 1 687 ? -11.961 20.844 5.793 1 97.94 687 GLN B N 1
ATOM 11517 C CA . GLN B 1 687 ? -13.344 21.203 5.492 1 97.94 687 GLN B CA 1
ATOM 11518 C C . GLN B 1 687 ? -13.672 22.609 5.988 1 97.94 687 GLN B C 1
ATOM 11520 O O . GLN B 1 687 ? -14.383 23.359 5.32 1 97.94 687 GLN B O 1
ATOM 11525 N N . CYS B 1 688 ? -13.188 22.906 7.137 1 98.56 688 CYS B N 1
ATOM 11526 C CA . CYS B 1 688 ? -13.406 24.234 7.668 1 98.56 688 CYS B CA 1
ATOM 11527 C C . CYS B 1 688 ? -12.75 25.297 6.785 1 98.56 688 CYS B C 1
ATOM 11529 O O . CYS B 1 688 ? -13.359 26.312 6.477 1 98.56 688 CYS B O 1
ATOM 11531 N N . CYS B 1 689 ? -11.5 25.062 6.375 1 98.62 689 CYS B N 1
ATOM 11532 C CA . CYS B 1 689 ? -10.797 26 5.496 1 98.62 689 CYS B CA 1
ATOM 11533 C C . CYS B 1 689 ? -11.555 26.188 4.188 1 98.62 689 CYS B C 1
ATOM 11535 O O . CYS B 1 689 ? -11.797 27.312 3.768 1 98.62 689 CYS B O 1
ATOM 11537 N N . LEU B 1 690 ? -11.961 25.094 3.57 1 98.12 690 LEU B N 1
ATOM 11538 C CA . LEU B 1 690 ? -12.656 25.156 2.289 1 98.12 690 LEU B CA 1
ATOM 11539 C C . LEU B 1 690 ? -13.992 25.875 2.434 1 98.12 690 LEU B C 1
ATOM 11541 O O . LEU B 1 690 ? -14.383 26.656 1.559 1 98.12 690 LEU B O 1
ATOM 11545 N N . ALA B 1 691 ? -14.695 25.547 3.516 1 98.19 691 ALA B N 1
ATOM 11546 C CA . ALA B 1 691 ? -15.977 26.188 3.762 1 98.19 691 ALA B CA 1
ATOM 11547 C C . ALA B 1 691 ? -15.82 27.703 3.857 1 98.19 691 ALA B C 1
ATOM 11549 O O . ALA B 1 691 ? -16.719 28.453 3.471 1 98.19 691 ALA B O 1
ATOM 11550 N N . CYS B 1 692 ? -14.68 28.188 4.387 1 98.25 692 CYS B N 1
ATOM 11551 C CA . CYS B 1 692 ? -14.422 29.609 4.527 1 98.25 692 CYS B CA 1
ATOM 11552 C C . CYS B 1 692 ? -13.898 30.203 3.225 1 98.25 692 CYS B C 1
ATOM 11554 O O . CYS B 1 692 ? -13.695 31.422 3.127 1 98.25 692 CYS B O 1
ATOM 11556 N N . GLY B 1 693 ? -13.609 29.375 2.289 1 97.81 693 GLY B N 1
ATOM 11557 C CA . GLY B 1 693 ? -13.164 29.844 0.987 1 97.81 693 GLY B CA 1
ATOM 11558 C C . GLY B 1 693 ? -11.656 29.812 0.829 1 97.81 693 GLY B C 1
ATOM 11559 O O . GLY B 1 693 ? -11.117 30.328 -0.153 1 97.81 693 GLY B O 1
ATOM 11560 N N . LEU B 1 694 ? -10.93 29.281 1.744 1 98.5 694 LEU B N 1
ATOM 11561 C CA . LEU B 1 694 ? -9.477 29.172 1.681 1 98.5 694 LEU B CA 1
ATOM 11562 C C . LEU B 1 694 ? -9.062 27.984 0.813 1 98.5 694 LEU B C 1
ATOM 11564 O O . LEU B 1 694 ? -8.938 26.859 1.307 1 98.5 694 LEU B O 1
ATOM 11568 N N . ARG B 1 695 ? -8.703 28.25 -0.426 1 98.06 695 ARG B N 1
ATOM 11569 C CA . ARG B 1 695 ? -8.461 27.188 -1.391 1 98.06 695 ARG B CA 1
ATOM 11570 C C . ARG B 1 695 ? -6.996 27.141 -1.812 1 98.06 695 ARG B C 1
ATOM 11572 O O . ARG B 1 695 ? -6.551 26.188 -2.443 1 98.06 695 ARG B O 1
ATOM 11579 N N . ASP B 1 696 ? -6.215 28.156 -1.457 1 98 696 ASP B N 1
ATOM 11580 C CA . ASP B 1 696 ? -4.797 28.25 -1.791 1 98 696 ASP B CA 1
ATOM 11581 C C . ASP B 1 696 ? -3.992 28.812 -0.628 1 98 696 ASP B C 1
ATOM 11583 O O . ASP B 1 696 ? -4.242 29.938 -0.189 1 98 696 ASP B O 1
ATOM 11587 N N . GLY B 1 697 ? -3.09 28.047 -0.11 1 97.94 697 GLY B N 1
ATOM 11588 C CA . GLY B 1 697 ? -2.236 28.578 0.936 1 97.94 697 GLY B CA 1
ATOM 11589 C C . GLY B 1 697 ? -1.781 27.531 1.935 1 97.94 697 GLY B C 1
ATOM 11590 O O . GLY B 1 697 ? -2.078 26.344 1.776 1 97.94 697 GLY B O 1
ATOM 11591 N N . VAL B 1 698 ? -0.942 27.938 2.826 1 98.31 698 VAL B N 1
ATOM 11592 C CA . VAL B 1 698 ? -0.579 27.203 4.031 1 98.31 698 VAL B CA 1
ATOM 11593 C C . VAL B 1 698 ? -1.351 27.75 5.227 1 98.31 698 VAL B C 1
ATOM 11595 O O . VAL B 1 698 ? -1.4 28.969 5.434 1 98.31 698 VAL B O 1
ATOM 11598 N N . PHE B 1 699 ? -1.992 26.859 5.965 1 98.62 699 PHE B N 1
ATOM 11599 C CA . PHE B 1 699 ? -2.863 27.281 7.051 1 98.62 699 PHE B CA 1
ATOM 11600 C C . PHE B 1 699 ? -2.547 26.531 8.336 1 98.62 699 PHE B C 1
ATOM 11602 O O . PHE B 1 699 ? -2.146 25.359 8.289 1 98.62 699 PHE B O 1
ATOM 11609 N N . ASN B 1 700 ? -2.662 27.172 9.422 1 98.44 700 ASN B N 1
ATOM 11610 C CA . ASN B 1 700 ? -2.619 26.562 10.742 1 98.44 700 ASN B CA 1
ATOM 11611 C C . ASN B 1 700 ? -3.996 26.547 11.398 1 98.44 700 ASN B C 1
ATOM 11613 O O . ASN B 1 700 ? -4.609 27.609 11.578 1 98.44 700 ASN B O 1
ATOM 11617 N N . VAL B 1 701 ? -4.473 25.406 11.695 1 98.75 701 VAL B N 1
ATOM 11618 C CA . VAL B 1 701 ? -5.801 25.266 12.281 1 98.75 701 VAL B CA 1
ATOM 11619 C C . VAL B 1 701 ? -5.688 24.641 13.664 1 98.75 701 VAL B C 1
ATOM 11621 O O . VAL B 1 701 ? -4.992 23.641 13.852 1 98.75 701 VAL B O 1
ATOM 11624 N N . GLU B 1 702 ? -6.332 25.281 14.617 1 98.19 702 GLU B N 1
ATOM 11625 C CA . GLU B 1 702 ? -6.336 24.781 15.992 1 98.19 702 GLU B CA 1
ATOM 11626 C C . GLU B 1 702 ? -7.66 24.094 16.328 1 98.19 702 GLU B C 1
ATOM 11628 O O . GLU B 1 702 ? -8.727 24.688 16.141 1 98.19 702 GLU B O 1
ATOM 11633 N N . LEU B 1 703 ? -7.555 22.891 16.766 1 98.44 703 LEU B N 1
ATOM 11634 C CA . LEU B 1 703 ? -8.734 22.094 17.078 1 98.44 703 LEU B CA 1
ATOM 11635 C C . LEU B 1 703 ? -8.57 21.375 18.422 1 98.44 703 LEU B C 1
ATOM 11637 O O . LEU B 1 703 ? -7.441 21.172 18.891 1 98.44 703 LEU B O 1
ATOM 11641 N N . LYS B 1 704 ? -9.656 21.078 19 1 96.69 704 LYS B N 1
ATOM 11642 C CA . LYS B 1 704 ? -9.711 20.125 20.109 1 96.69 704 LYS B CA 1
ATOM 11643 C C . LYS B 1 704 ? -10.359 18.812 19.672 1 96.69 704 LYS B C 1
ATOM 11645 O O . LYS B 1 704 ? -11.242 18.812 18.812 1 96.69 704 LYS B O 1
ATOM 11650 N N . LEU B 1 705 ? -9.859 17.734 20.219 1 95.38 705 LEU B N 1
ATOM 11651 C CA . LEU B 1 705 ? -10.383 16.422 19.875 1 95.38 705 LEU B CA 1
ATOM 11652 C C . LEU B 1 705 ? -10.984 15.75 21.109 1 95.38 705 LEU B C 1
ATOM 11654 O O . LEU B 1 705 ? -10.305 15.562 22.125 1 95.38 705 LEU B O 1
ATOM 11658 N N . GLY B 1 706 ? -12.281 15.5 21.031 1 90.19 706 GLY B N 1
ATOM 11659 C CA . GLY B 1 706 ? -12.984 14.742 22.047 1 90.19 706 GLY B CA 1
ATOM 11660 C C . GLY B 1 706 ? -13.477 13.398 21.547 1 90.19 706 GLY B C 1
ATOM 11661 O O . GLY B 1 706 ? -13.164 12.984 20.438 1 90.19 706 GLY B O 1
ATOM 11662 N N . PRO B 1 707 ? -14.195 12.727 22.359 1 84.25 707 PRO B N 1
ATOM 11663 C CA . PRO B 1 707 ? -14.703 11.414 21.953 1 84.25 707 PRO B CA 1
ATOM 11664 C C . PRO B 1 707 ? -15.609 11.477 20.734 1 84.25 707 PRO B C 1
ATOM 11666 O O . PRO B 1 707 ? -15.664 10.531 19.953 1 84.25 707 PRO B O 1
ATOM 11669 N N . GLY B 1 708 ? -16.344 12.562 20.578 1 86.69 708 GLY B N 1
ATOM 11670 C CA . GLY B 1 708 ? -17.266 12.711 19.469 1 86.69 708 GLY B CA 1
ATOM 11671 C C . GLY B 1 708 ? -16.609 13.273 18.219 1 86.69 708 GLY B C 1
ATOM 11672 O O . GLY B 1 708 ? -17.266 13.484 17.203 1 86.69 708 GLY B O 1
ATOM 11673 N N . GLY B 1 709 ? -15.289 13.523 18.312 1 93 709 GLY B N 1
ATOM 11674 C CA . GLY B 1 709 ? -14.594 14.039 17.141 1 93 709 GLY B CA 1
ATOM 11675 C C . GLY B 1 709 ? -14.039 15.438 17.344 1 93 709 GLY B C 1
ATOM 11676 O O . GLY B 1 709 ? -14.031 15.953 18.453 1 93 709 GLY B O 1
ATOM 11677 N N . PRO B 1 710 ? -13.602 16.031 16.297 1 97.31 710 PRO B N 1
ATOM 11678 C CA . PRO B 1 710 ? -12.914 17.312 16.406 1 97.31 710 PRO B CA 1
ATOM 11679 C C . PRO B 1 710 ? -13.883 18.5 16.453 1 97.31 710 PRO B C 1
ATOM 11681 O O . PRO B 1 710 ? -14.977 18.438 15.883 1 97.31 710 PRO B O 1
ATOM 11684 N N . ARG B 1 711 ? -13.469 19.531 17.125 1 97.06 711 ARG B N 1
ATOM 11685 C CA . ARG B 1 711 ? -14.102 20.844 17.156 1 97.06 711 ARG B CA 1
ATOM 11686 C C . ARG B 1 711 ? -13.094 21.953 16.875 1 97.06 711 ARG B C 1
ATOM 11688 O O . ARG B 1 711 ? -11.953 21.891 17.344 1 97.06 711 ARG B O 1
ATOM 11695 N N . LEU B 1 712 ? -13.516 22.891 16.156 1 98.44 712 LEU B N 1
ATOM 11696 C CA . LEU B 1 712 ? -12.625 23.969 15.703 1 98.44 712 LEU B CA 1
ATOM 11697 C C . LEU B 1 712 ? -12.469 25.031 16.781 1 98.44 712 LEU B C 1
ATOM 11699 O O . LEU B 1 712 ? -13.445 25.422 17.422 1 98.44 712 LEU B O 1
ATOM 11703 N N . LEU B 1 713 ? -11.25 25.516 16.984 1 97.38 713 LEU B N 1
ATOM 11704 C CA . LEU B 1 713 ? -11 26.688 17.828 1 97.38 713 LEU B CA 1
ATOM 11705 C C . LEU B 1 713 ? -10.805 27.938 16.969 1 97.38 713 LEU B C 1
ATOM 11707 O O . LEU B 1 713 ? -11.461 28.953 17.203 1 97.38 713 LEU B O 1
ATOM 11711 N N . GLU B 1 714 ? -9.945 27.875 16.078 1 97.5 714 GLU B N 1
ATOM 11712 C CA . GLU B 1 714 ? -9.719 28.984 15.164 1 97.5 714 GLU B CA 1
ATOM 11713 C C . GLU B 1 714 ? -8.93 28.547 13.938 1 97.5 714 GLU B C 1
ATOM 11715 O O . GLU B 1 714 ? -8.367 27.453 13.914 1 97.5 714 GLU B O 1
ATOM 11720 N N . ILE B 1 715 ? -8.945 29.312 12.898 1 98.25 715 ILE B N 1
ATOM 11721 C CA . ILE B 1 715 ? -8.156 29.156 11.688 1 98.25 715 ILE B CA 1
ATOM 11722 C C . ILE B 1 715 ? -7.184 30.328 11.547 1 98.25 715 ILE B C 1
ATOM 11724 O O . ILE B 1 715 ? -7.594 31.484 11.594 1 98.25 715 ILE B O 1
ATOM 11728 N N . ASN B 1 716 ? -5.953 30.031 11.5 1 97.62 716 ASN B N 1
ATOM 11729 C CA . ASN B 1 716 ? -4.945 31.016 11.125 1 97.62 716 ASN B CA 1
ATOM 11730 C C . ASN B 1 716 ? -4.531 30.859 9.664 1 97.62 716 ASN B C 1
ATOM 11732 O O . ASN B 1 716 ? -3.783 29.953 9.32 1 97.62 716 ASN B O 1
ATOM 11736 N N . PRO B 1 717 ? -5.035 31.734 8.82 1 97.75 717 PRO B N 1
ATOM 11737 C CA . PRO B 1 717 ? -4.797 31.562 7.387 1 97.75 717 PRO B CA 1
ATOM 11738 C C . PRO B 1 717 ? -3.371 31.938 6.98 1 97.75 717 PRO B C 1
ATOM 11740 O O . PRO B 1 717 ? -3.174 32.75 6.062 1 97.75 717 PRO B O 1
ATOM 11743 N N . ARG B 1 718 ? -2.447 31.344 7.582 1 97.12 718 ARG B N 1
ATOM 11744 C CA . ARG B 1 718 ? -1.007 31.484 7.387 1 97.12 718 ARG B CA 1
ATOM 11745 C C . ARG B 1 718 ? -0.255 30.312 8.008 1 97.12 718 ARG B C 1
ATOM 11747 O O . ARG B 1 718 ? -0.857 29.469 8.672 1 97.12 718 ARG B O 1
ATOM 11754 N N . MET B 1 719 ? 1.036 30.266 7.754 1 95.62 719 MET B N 1
ATOM 11755 C CA . MET B 1 719 ? 1.905 29.234 8.312 1 95.62 719 MET B CA 1
ATOM 11756 C C . MET B 1 719 ? 1.91 29.312 9.836 1 95.62 719 MET B C 1
ATOM 11758 O O . MET B 1 719 ? 1.866 30.391 10.422 1 95.62 719 MET B O 1
ATOM 11762 N N . GLY B 1 720 ? 2.008 28.125 10.414 1 93 720 GLY B N 1
ATOM 11763 C CA . GLY B 1 720 ? 2.055 28.062 11.867 1 93 720 GLY B CA 1
ATOM 11764 C C . GLY B 1 720 ? 3.252 28.781 12.461 1 93 720 GLY B C 1
ATOM 11765 O O . GLY B 1 720 ? 4.324 28.828 11.852 1 93 720 GLY B O 1
ATOM 11766 N N . GLY B 1 721 ? 3.082 29.328 13.68 1 90.75 721 GLY B N 1
ATOM 11767 C CA . GLY B 1 721 ? 4.129 30.078 14.359 1 90.75 721 GLY B CA 1
ATOM 11768 C C . GLY B 1 721 ? 4.898 29.25 15.375 1 90.75 721 GLY B C 1
ATOM 11769 O O . GLY B 1 721 ? 4.781 28.016 15.398 1 90.75 721 GLY B O 1
ATOM 11770 N N . PHE B 1 722 ? 5.75 29.969 16.109 1 90.19 722 PHE B N 1
ATOM 11771 C CA . PHE B 1 722 ? 6.531 29.406 17.203 1 90.19 722 PHE B CA 1
ATOM 11772 C C . PHE B 1 722 ? 7.516 28.375 16.688 1 90.19 722 PHE B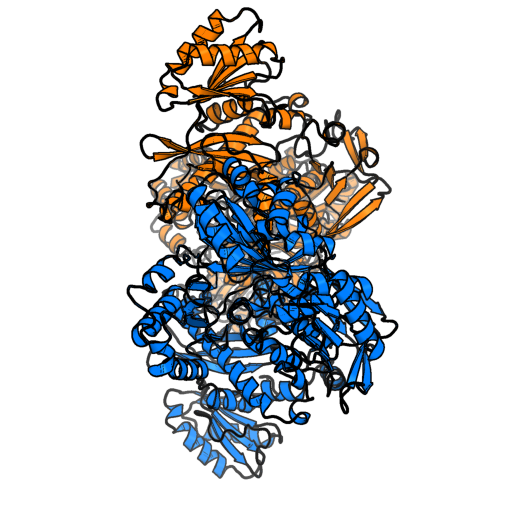 C 1
ATOM 11774 O O . PHE B 1 722 ? 8.438 28.703 15.938 1 90.19 722 PHE B O 1
ATOM 11781 N N . TYR B 1 723 ? 7.273 27.156 17.078 1 95.44 723 TYR B N 1
ATOM 11782 C CA . TYR B 1 723 ? 8.219 26.078 16.766 1 95.44 723 TYR B CA 1
ATOM 11783 C C . TYR B 1 723 ? 7.719 25.219 15.625 1 95.44 723 TYR B C 1
ATOM 11785 O O . TYR B 1 723 ? 8.445 24.359 15.117 1 95.44 723 TYR B O 1
ATOM 11793 N N . LEU B 1 724 ? 6.547 25.406 15.086 1 97.12 724 LEU B N 1
ATOM 11794 C CA . LEU B 1 724 ? 5.855 24.438 14.242 1 97.12 724 LEU B CA 1
ATOM 11795 C C . LEU B 1 724 ? 6.605 24.219 12.93 1 97.12 724 LEU B C 1
ATOM 11797 O O . LEU B 1 724 ? 6.91 23.078 12.562 1 97.12 724 LEU B O 1
ATOM 11801 N N . ARG B 1 725 ? 6.914 25.328 12.219 1 97.5 725 ARG B N 1
ATOM 11802 C CA . ARG B 1 725 ? 7.637 25.188 10.961 1 97.5 725 ARG B CA 1
ATOM 11803 C C . ARG B 1 725 ? 8.977 24.5 11.172 1 97.5 725 ARG B C 1
ATOM 11805 O O . ARG B 1 725 ? 9.359 23.625 10.383 1 97.5 725 ARG B O 1
ATOM 11812 N N . ASP B 1 726 ? 9.68 24.875 12.203 1 96.88 726 ASP B N 1
ATOM 11813 C CA . ASP B 1 726 ? 10.984 24.281 12.5 1 96.88 726 ASP B CA 1
ATOM 11814 C C . ASP B 1 726 ? 10.844 22.781 12.805 1 96.88 726 ASP B C 1
ATOM 11816 O O . ASP B 1 726 ? 11.602 21.969 12.281 1 96.88 726 ASP B O 1
ATOM 11820 N N . TRP B 1 727 ? 9.898 22.453 13.672 1 97.75 727 TRP B N 1
ATOM 11821 C CA . TRP B 1 727 ? 9.711 21.062 14.078 1 97.75 727 TRP B CA 1
ATOM 11822 C C . TRP B 1 727 ? 9.289 20.203 12.898 1 97.75 727 TRP B C 1
ATOM 11824 O O . TRP B 1 727 ? 9.789 19.094 12.719 1 97.75 727 TRP B O 1
ATOM 11834 N N . ILE B 1 728 ? 8.352 20.625 12.086 1 97.38 728 ILE B N 1
ATOM 11835 C CA . ILE B 1 728 ? 7.875 19.859 10.938 1 97.38 728 ILE B CA 1
ATOM 11836 C C . ILE B 1 728 ? 9.031 19.609 9.977 1 97.38 728 ILE B C 1
ATOM 11838 O O . ILE B 1 728 ? 9.18 18.5 9.461 1 97.38 728 ILE B O 1
ATOM 11842 N N . ARG B 1 729 ? 9.836 20.609 9.75 1 96.25 729 ARG B N 1
ATOM 11843 C CA . ARG B 1 729 ? 11 20.453 8.883 1 96.25 729 ARG B CA 1
ATOM 11844 C C . ARG B 1 729 ? 11.984 19.438 9.469 1 96.25 729 ARG B C 1
ATOM 11846 O O . ARG B 1 729 ? 12.5 18.578 8.75 1 96.25 729 ARG B O 1
ATOM 11853 N N . GLU B 1 730 ? 12.195 19.531 10.734 1 94.88 730 GLU B N 1
ATOM 11854 C CA . GLU B 1 730 ? 13.156 18.656 11.391 1 94.88 730 GLU B CA 1
ATOM 11855 C C . GLU B 1 730 ? 12.656 17.219 11.406 1 94.88 730 GLU B C 1
ATOM 11857 O O . GLU B 1 730 ? 13.422 16.281 11.141 1 94.88 730 GLU B O 1
ATOM 11862 N N . VAL B 1 731 ? 11.414 17.031 11.68 1 96.12 731 VAL B N 1
ATOM 11863 C CA . VAL B 1 731 ? 10.852 15.695 11.914 1 96.12 731 VAL B CA 1
ATOM 11864 C C . VAL B 1 731 ? 10.492 15.047 10.586 1 96.12 731 VAL B C 1
ATOM 11866 O O . VAL B 1 731 ? 10.703 13.852 10.391 1 96.12 731 VAL B O 1
ATOM 11869 N N . TYR B 1 732 ? 9.969 15.859 9.617 1 94.94 732 TYR B N 1
ATOM 11870 C CA . TYR B 1 732 ? 9.398 15.242 8.43 1 94.94 732 TYR B CA 1
ATOM 11871 C C . TYR B 1 732 ? 10.125 15.695 7.172 1 94.94 732 TYR B C 1
ATOM 11873 O O . TYR B 1 732 ? 10.008 15.078 6.113 1 94.94 732 TYR B O 1
ATOM 11881 N N . GLY B 1 733 ? 10.75 16.906 7.191 1 93.12 733 GLY B N 1
ATOM 11882 C CA . GLY B 1 733 ? 11.57 17.312 6.062 1 93.12 733 GLY B CA 1
ATOM 11883 C C . GLY B 1 733 ? 11.023 18.531 5.336 1 93.12 733 GLY B C 1
ATOM 11884 O O . GLY B 1 733 ? 11.75 19.5 5.109 1 93.12 733 GLY B O 1
ATOM 11885 N N . PRO B 1 734 ? 9.797 18.641 5.035 1 93.56 734 PRO B N 1
ATOM 11886 C CA . PRO B 1 734 ? 9.273 19.75 4.242 1 93.56 734 PRO B CA 1
ATOM 11887 C C . PRO B 1 734 ? 9.328 21.078 4.984 1 93.56 734 PRO B C 1
ATOM 11889 O O . PRO B 1 734 ? 9.117 21.125 6.199 1 93.56 734 PRO B O 1
ATOM 11892 N N . ASP B 1 735 ? 9.594 22.078 4.23 1 96.5 735 ASP B N 1
ATOM 11893 C CA . ASP B 1 735 ? 9.609 23.438 4.738 1 96.5 735 ASP B CA 1
ATOM 11894 C C . ASP B 1 735 ? 8.305 24.172 4.406 1 96.5 735 ASP B C 1
ATOM 11896 O O . ASP B 1 735 ? 8.047 24.484 3.246 1 96.5 735 ASP B O 1
ATOM 11900 N N . LEU B 1 736 ? 7.547 24.531 5.363 1 97.56 736 LEU B N 1
ATOM 11901 C CA . LEU B 1 736 ? 6.254 25.172 5.168 1 97.56 736 LEU B CA 1
ATOM 11902 C C . LEU B 1 736 ? 6.418 26.531 4.492 1 97.56 736 LEU B C 1
ATOM 11904 O O . LEU B 1 736 ? 5.539 26.969 3.746 1 97.56 736 LEU B O 1
ATOM 11908 N N . LEU B 1 737 ? 7.531 27.219 4.773 1 97.5 737 LEU B N 1
ATOM 11909 C CA . LEU B 1 737 ? 7.777 28.5 4.113 1 97.5 737 LEU B CA 1
ATOM 11910 C C . LEU B 1 737 ? 7.898 28.312 2.604 1 97.5 737 LEU B C 1
ATOM 11912 O O . LEU B 1 737 ? 7.293 29.062 1.834 1 97.5 737 LEU B O 1
ATOM 11916 N N . LEU B 1 738 ? 8.672 27.312 2.207 1 97.25 738 LEU B N 1
ATOM 11917 C CA . LEU B 1 738 ? 8.797 27.031 0.783 1 97.25 738 LEU B CA 1
ATOM 11918 C C . LEU B 1 738 ? 7.449 26.656 0.176 1 97.25 738 LEU B C 1
ATOM 11920 O O . LEU B 1 738 ? 7.125 27.094 -0.931 1 97.25 738 LEU B O 1
ATOM 11924 N N . ALA B 1 739 ? 6.668 25.875 0.879 1 97.81 739 ALA B N 1
ATOM 11925 C CA . ALA B 1 739 ? 5.34 25.5 0.398 1 97.81 739 ALA B CA 1
ATOM 11926 C C . ALA B 1 739 ? 4.469 26.719 0.17 1 97.81 739 ALA B C 1
ATOM 11928 O O . ALA B 1 739 ? 3.771 26.828 -0.842 1 97.81 739 ALA B O 1
ATOM 11929 N N . ALA B 1 740 ? 4.52 27.641 1.104 1 98.12 740 ALA B N 1
ATOM 11930 C CA . ALA B 1 740 ? 3.732 28.859 0.984 1 98.12 740 ALA B CA 1
ATOM 11931 C C . ALA B 1 740 ? 4.148 29.656 -0.248 1 98.12 740 ALA B C 1
ATOM 11933 O O . ALA B 1 740 ? 3.297 30.172 -0.976 1 98.12 740 ALA B O 1
ATOM 11934 N N . VAL B 1 741 ? 5.43 29.781 -0.466 1 98.06 741 VAL B N 1
ATOM 11935 C CA . VAL B 1 741 ? 5.961 30.516 -1.609 1 98.06 741 VAL B CA 1
ATOM 11936 C C . VAL B 1 741 ? 5.516 29.844 -2.906 1 98.06 741 VAL B C 1
ATOM 11938 O O . VAL B 1 741 ? 5.078 30.516 -3.842 1 98.06 741 VAL B O 1
ATOM 11941 N N . LEU B 1 742 ? 5.609 28.5 -2.955 1 97.75 742 LEU B N 1
ATOM 11942 C CA . LEU B 1 742 ? 5.238 27.75 -4.148 1 97.75 742 LEU B CA 1
ATOM 11943 C C . LEU B 1 742 ? 3.76 27.938 -4.469 1 97.75 742 LEU B C 1
ATOM 11945 O O . LEU B 1 742 ? 3.398 28.203 -5.617 1 97.75 742 LEU B O 1
ATOM 11949 N N . VAL B 1 743 ? 2.922 27.844 -3.496 1 98.06 743 VAL B N 1
ATOM 11950 C CA . VAL B 1 743 ? 1.493 28.062 -3.713 1 98.06 743 VAL B CA 1
ATOM 11951 C C . VAL B 1 743 ? 1.247 29.469 -4.238 1 98.06 743 VAL B C 1
ATOM 11953 O O . VAL B 1 743 ? 0.474 29.656 -5.18 1 98.06 743 VAL B O 1
ATOM 11956 N N . ALA B 1 744 ? 1.91 30.453 -3.641 1 98.19 744 ALA B N 1
ATOM 11957 C CA . ALA B 1 744 ? 1.753 31.844 -4.047 1 98.19 744 ALA B CA 1
ATOM 11958 C C . ALA B 1 744 ? 2.219 32.062 -5.484 1 98.19 744 ALA B C 1
ATOM 11960 O O . ALA B 1 744 ? 1.712 32.938 -6.188 1 98.19 744 ALA B O 1
ATOM 11961 N N . LEU B 1 745 ? 3.156 31.266 -5.934 1 97.56 745 LEU B N 1
ATOM 11962 C CA . LEU B 1 745 ? 3.684 31.344 -7.293 1 97.56 745 LEU B CA 1
ATOM 11963 C C . LEU B 1 745 ? 2.791 30.578 -8.266 1 97.56 745 LEU B C 1
ATOM 11965 O O . LEU B 1 745 ? 3.045 30.562 -9.469 1 97.56 745 LEU B O 1
ATOM 11969 N N . GLY B 1 746 ? 1.81 29.875 -7.73 1 96.19 746 GLY B N 1
ATOM 11970 C CA . GLY B 1 746 ? 0.896 29.094 -8.555 1 96.19 746 GLY B CA 1
ATOM 11971 C C . GLY B 1 746 ? 1.419 27.719 -8.891 1 96.19 746 GLY B C 1
ATOM 11972 O O . GLY B 1 746 ? 1.008 27.109 -9.883 1 96.19 746 GLY B O 1
ATOM 11973 N N . LEU B 1 747 ? 2.342 27.219 -8.133 1 95.62 747 LEU B N 1
ATOM 11974 C CA . LEU B 1 747 ? 2.938 25.891 -8.32 1 95.62 747 LEU B CA 1
ATOM 11975 C C . LEU B 1 747 ? 2.523 24.953 -7.203 1 95.62 747 LEU B C 1
ATOM 11977 O O . LEU B 1 747 ? 2.678 25.266 -6.023 1 95.62 747 LEU B O 1
ATOM 11981 N N . PRO B 1 748 ? 1.956 23.781 -7.527 1 96.12 748 PRO B N 1
ATOM 11982 C CA . PRO B 1 748 ? 1.668 22.828 -6.457 1 96.12 748 PRO B CA 1
ATOM 11983 C C . PRO B 1 748 ? 2.932 22.281 -5.797 1 96.12 748 PRO B C 1
ATOM 11985 O O . PRO B 1 748 ? 3.775 21.688 -6.469 1 96.12 748 PRO B O 1
ATOM 11988 N N . PRO B 1 749 ? 3.068 22.453 -4.512 1 97.25 749 PRO B N 1
ATOM 11989 C CA . PRO B 1 749 ? 4.27 21.969 -3.826 1 97.25 749 PRO B CA 1
ATOM 11990 C C . PRO B 1 749 ? 4.391 20.438 -3.857 1 97.25 749 PRO B C 1
ATOM 11992 O O . PRO B 1 749 ? 3.389 19.734 -3.717 1 97.25 749 PRO B O 1
ATOM 11995 N N . VAL B 1 750 ? 5.598 19.953 -4.066 1 95.94 750 VAL B N 1
ATOM 11996 C CA . VAL B 1 750 ? 5.891 18.531 -3.887 1 95.94 750 VAL B CA 1
ATOM 11997 C C . VAL B 1 750 ? 6.148 18.234 -2.412 1 95.94 750 VAL B C 1
ATOM 11999 O O . VAL B 1 750 ? 7.07 18.797 -1.813 1 95.94 750 VAL B O 1
ATOM 12002 N N . LEU B 1 751 ? 5.301 17.438 -1.813 1 96.44 751 LEU B N 1
ATOM 12003 C CA . LEU B 1 751 ? 5.402 17.078 -0.407 1 96.44 751 LEU B CA 1
ATOM 12004 C C . LEU B 1 751 ? 5.398 15.555 -0.246 1 96.44 751 LEU B C 1
ATOM 12006 O O . LEU B 1 751 ? 4.961 14.828 -1.145 1 96.44 751 LEU B O 1
ATOM 12010 N N . PRO B 1 752 ? 5.992 15.047 0.873 1 93.62 752 PRO B N 1
ATOM 12011 C CA . PRO B 1 752 ? 5.941 13.602 1.071 1 93.62 752 PRO B CA 1
ATOM 12012 C C . PRO B 1 752 ? 4.516 13.055 1.11 1 93.62 752 PRO B C 1
ATOM 12014 O O . PRO B 1 752 ? 3.695 13.523 1.903 1 93.62 752 PRO B O 1
ATOM 12017 N N . ALA B 1 753 ? 4.246 12.055 0.292 1 91.75 753 ALA B N 1
ATOM 12018 C CA . ALA B 1 753 ? 2.926 11.43 0.262 1 91.75 753 ALA B CA 1
ATOM 12019 C C . ALA B 1 753 ? 2.691 10.586 1.514 1 91.75 753 ALA B C 1
ATOM 12021 O O . ALA B 1 753 ? 1.556 10.453 1.979 1 91.75 753 ALA B O 1
ATOM 12022 N N . ARG B 1 754 ? 3.754 10.008 2.035 1 91.38 754 ARG B N 1
ATOM 12023 C CA . ARG B 1 754 ? 3.754 9.227 3.268 1 91.38 754 ARG B CA 1
ATOM 12024 C C . ARG B 1 754 ? 4.848 9.703 4.219 1 91.38 754 ARG B C 1
ATOM 12026 O O . ARG B 1 754 ? 5.883 9.047 4.363 1 91.38 754 ARG B O 1
ATOM 12033 N N . PRO B 1 755 ? 4.527 10.688 4.918 1 88.38 755 PRO B N 1
ATOM 12034 C CA . PRO B 1 755 ? 5.566 11.25 5.781 1 88.38 755 PRO B CA 1
ATOM 12035 C C . PRO B 1 755 ? 5.984 10.297 6.902 1 88.38 755 PRO B C 1
ATOM 12037 O O . PRO B 1 755 ? 5.137 9.812 7.656 1 88.38 755 PRO B O 1
ATOM 12040 N N . ALA B 1 756 ? 7.23 9.977 6.953 1 87.75 756 ALA B N 1
ATOM 12041 C CA . ALA B 1 756 ? 7.797 9.164 8.023 1 87.75 756 ALA B CA 1
ATOM 12042 C C . ALA B 1 756 ? 8.664 10.008 8.953 1 87.75 756 ALA B C 1
ATOM 12044 O O . ALA B 1 756 ? 9.586 10.688 8.5 1 87.75 756 ALA B O 1
ATOM 12045 N N . PRO B 1 757 ? 8.383 9.945 10.195 1 93.69 757 PRO B N 1
ATOM 12046 C CA . PRO B 1 757 ? 9.156 10.773 11.117 1 93.69 757 PRO B CA 1
ATOM 12047 C C . PRO B 1 757 ? 10.609 10.312 11.242 1 93.69 757 PRO B C 1
ATOM 12049 O O . PRO B 1 757 ? 10.875 9.117 11.344 1 93.69 757 PRO B O 1
ATOM 12052 N N . ARG B 1 758 ? 11.516 11.219 11.297 1 90.44 758 ARG B N 1
ATOM 12053 C CA . ARG B 1 758 ? 12.938 10.961 11.469 1 90.44 758 ARG B CA 1
ATOM 12054 C C . ARG B 1 758 ? 13.32 10.922 12.945 1 90.44 758 ARG B C 1
ATOM 12056 O O . ARG B 1 758 ? 14.344 10.352 13.312 1 90.44 758 ARG B O 1
ATOM 12063 N N . ALA B 1 759 ? 12.523 11.625 13.664 1 93.56 759 ALA B N 1
ATOM 12064 C CA . ALA B 1 759 ? 12.734 11.727 15.109 1 93.56 759 ALA B CA 1
ATOM 12065 C C . ALA B 1 759 ? 11.453 12.133 15.82 1 93.56 759 ALA B C 1
ATOM 12067 O O . ALA B 1 759 ? 10.438 12.406 15.18 1 93.56 759 ALA B O 1
ATOM 12068 N N . HIS B 1 760 ? 11.57 12.047 17.141 1 96.94 760 HIS B N 1
ATOM 12069 C CA . HIS B 1 760 ? 10.508 12.555 18 1 96.94 760 HIS B CA 1
ATOM 12070 C C . HIS B 1 760 ? 10.969 13.773 18.797 1 96.94 760 HIS B C 1
ATOM 12072 O O . HIS B 1 760 ? 12.086 13.797 19.297 1 96.94 760 HIS B O 1
ATOM 12078 N N . LEU B 1 761 ? 10.133 14.734 18.781 1 98.19 761 LEU B N 1
ATOM 12079 C CA . LEU B 1 761 ? 10.43 15.93 19.562 1 98.19 761 LEU B CA 1
ATOM 12080 C C . LEU B 1 761 ? 9.414 16.125 20.672 1 98.19 761 LEU B C 1
ATOM 12082 O O . LEU B 1 761 ? 8.219 15.875 20.484 1 98.19 761 LEU B O 1
ATOM 12086 N N . ALA B 1 762 ? 9.883 16.422 21.828 1 98.31 762 ALA B N 1
ATOM 12087 C CA . ALA B 1 762 ? 9.102 16.922 22.953 1 98.31 762 ALA B CA 1
ATOM 12088 C C . ALA B 1 762 ? 9.656 18.266 23.453 1 98.31 762 ALA B C 1
ATOM 12090 O O . ALA B 1 762 ? 10.875 18.422 23.562 1 98.31 762 ALA B O 1
ATOM 12091 N N . GLY B 1 763 ? 8.781 19.219 23.703 1 98.25 763 GLY B N 1
ATOM 12092 C CA . GLY B 1 763 ? 9.25 20.531 24.109 1 98.25 763 GLY B CA 1
ATOM 12093 C C . GLY B 1 763 ? 8.375 21.172 25.172 1 98.25 763 GLY B C 1
ATOM 12094 O O . GLY B 1 763 ? 7.254 20.719 25.406 1 98.25 763 GLY B O 1
ATOM 12095 N N . VAL B 1 764 ? 8.922 22.203 25.828 1 97.44 764 VAL B N 1
ATOM 12096 C CA . VAL B 1 764 ? 8.211 23 26.812 1 97.44 764 VAL B CA 1
ATOM 12097 C C . VAL B 1 764 ? 8.406 24.484 26.516 1 97.44 764 VAL B C 1
ATOM 12099 O O . VAL B 1 764 ? 9.43 24.891 25.953 1 97.44 764 VAL B O 1
ATOM 12102 N N . MET B 1 765 ? 7.387 25.25 26.875 1 95.62 765 MET B N 1
ATOM 12103 C CA . MET B 1 765 ? 7.453 26.703 26.766 1 95.62 765 MET B CA 1
ATOM 12104 C C . MET B 1 765 ? 8.016 27.297 28.062 1 95.62 765 MET B C 1
ATOM 12106 O O . MET B 1 765 ? 7.625 26.906 29.156 1 95.62 765 MET B O 1
ATOM 12110 N N . CYS B 1 766 ? 8.906 28.25 27.906 1 94.06 766 CYS B N 1
ATOM 12111 C CA . CYS B 1 766 ? 9.477 28.922 29.062 1 94.06 766 CYS B CA 1
ATOM 12112 C C . CYS B 1 766 ? 8.898 30.328 29.219 1 94.06 766 CYS B C 1
ATOM 12114 O O . CYS B 1 766 ? 8.695 31.031 28.234 1 94.06 766 CYS B O 1
ATOM 12116 N N . LEU B 1 767 ? 8.672 30.641 30.422 1 91.94 767 LEU B N 1
ATOM 12117 C CA . LEU B 1 767 ? 8.125 31.953 30.781 1 91.94 767 LEU B CA 1
ATOM 12118 C C . LEU B 1 767 ? 9.18 32.812 31.453 1 91.94 767 LEU B C 1
ATOM 12120 O O . LEU B 1 767 ? 9.977 32.312 32.25 1 91.94 767 LEU B O 1
ATOM 12124 N N . GLY B 1 768 ? 9.148 34.062 31.141 1 89 768 GLY B N 1
ATOM 12125 C CA . GLY B 1 768 ? 10.047 34.969 31.812 1 89 768 GLY B CA 1
ATOM 12126 C C . GLY B 1 768 ? 9.789 35.062 33.312 1 89 768 GLY B C 1
ATOM 12127 O O . GLY B 1 768 ? 10.734 35.094 34.094 1 89 768 GLY B O 1
ATOM 12128 N N . SER B 1 769 ? 8.547 35.094 33.688 1 88 769 SER B N 1
ATOM 12129 C CA . SER B 1 769 ? 8.141 35.25 35.094 1 88 769 SER B CA 1
ATOM 12130 C C . SER B 1 769 ? 8.578 34.062 35.906 1 88 769 SER B C 1
ATOM 12132 O O . SER B 1 769 ? 8.977 34.188 37.062 1 88 769 SER B O 1
ATOM 12134 N N . GLU B 1 770 ? 8.516 32.906 35.312 1 89.56 770 GLU B N 1
ATOM 12135 C CA . GLU B 1 770 ? 8.805 31.703 36.062 1 89.56 770 GLU B CA 1
ATOM 12136 C C . GLU B 1 770 ? 10.266 31.281 35.906 1 89.56 770 GLU B C 1
ATOM 12138 O O . GLU B 1 770 ? 10.859 30.703 36.812 1 89.56 770 GLU B O 1
ATOM 12143 N N . HIS B 1 771 ? 10.875 31.609 34.781 1 92.25 771 HIS B N 1
ATOM 12144 C CA . HIS B 1 771 ? 12.141 30.969 34.469 1 92.25 771 HIS B CA 1
ATOM 12145 C C . HIS B 1 771 ? 13.242 32 34.25 1 92.25 771 HIS B C 1
ATOM 12147 O O . HIS B 1 771 ? 14.383 31.656 33.969 1 92.25 771 HIS B O 1
ATOM 12153 N N . GLY B 1 772 ? 12.93 33.219 34.375 1 88.38 772 GLY B N 1
ATOM 12154 C CA . GLY B 1 772 ? 13.898 34.281 34.188 1 88.38 772 GLY B CA 1
ATOM 12155 C C . GLY B 1 772 ? 15.164 34.062 35 1 88.38 772 GLY B C 1
ATOM 12156 O O . GLY B 1 772 ? 16.266 34.125 34.469 1 88.38 772 GLY B O 1
ATOM 12157 N N . PRO B 1 773 ? 15 33.875 36.219 1 86.88 773 PRO B N 1
ATOM 12158 C CA . PRO B 1 773 ? 16.188 33.688 37.062 1 86.88 773 PRO B CA 1
ATOM 12159 C C . PRO B 1 773 ? 17.031 32.5 36.625 1 86.88 773 PRO B C 1
ATOM 12161 O O . PRO B 1 773 ? 18.25 32.562 36.594 1 86.88 773 PRO B O 1
ATOM 12164 N N . ALA B 1 774 ? 16.359 31.469 36.312 1 87.5 774 ALA B N 1
ATOM 12165 C CA . ALA B 1 774 ? 17.062 30.25 35.906 1 87.5 774 ALA B CA 1
ATOM 12166 C C . ALA B 1 774 ? 17.75 30.438 34.562 1 87.5 774 ALA B C 1
ATOM 12168 O O . ALA B 1 774 ? 18.875 29.969 34.375 1 87.5 774 ALA B O 1
ATOM 12169 N N . LEU B 1 775 ? 17.203 31.078 33.625 1 88.81 775 LEU B N 1
ATOM 12170 C CA . LEU B 1 775 ? 17.719 31.203 32.25 1 88.81 775 LEU B CA 1
ATOM 12171 C C . LEU B 1 775 ? 18.656 32.406 32.125 1 88.81 775 LEU B C 1
ATOM 12173 O O . LEU B 1 775 ? 19.547 32.406 31.297 1 88.81 775 LEU B O 1
ATOM 12177 N N . GLY B 1 776 ? 18.453 33.375 32.781 1 83.5 776 GLY B N 1
ATOM 12178 C CA . GLY B 1 776 ? 19.281 34.594 32.75 1 83.5 776 GLY B CA 1
ATOM 12179 C C . GLY B 1 776 ? 20.469 34.5 33.688 1 83.5 776 GLY B C 1
ATOM 12180 O O . GLY B 1 776 ? 21.5 33.906 33.344 1 83.5 776 GLY B O 1
ATOM 12181 N N . GLY B 1 777 ? 20.234 34.906 34.906 1 74.19 777 GLY B N 1
ATOM 12182 C CA . GLY B 1 777 ? 21.266 35 35.938 1 74.19 777 GLY B CA 1
ATOM 12183 C C . GLY B 1 777 ? 21.938 33.688 36.25 1 74.19 777 GLY B C 1
ATOM 12184 O O . GLY B 1 777 ? 23.109 33.625 36.594 1 74.19 777 GLY B O 1
ATOM 12185 N N . GLY B 1 778 ? 21.281 32.688 36.062 1 74.38 778 GLY B N 1
ATOM 12186 C CA . GLY B 1 778 ? 21.797 31.375 36.375 1 74.38 778 GLY B CA 1
ATOM 12187 C C . GLY B 1 778 ? 22.578 30.734 35.219 1 74.38 778 GLY B C 1
ATOM 12188 O O . GLY B 1 778 ? 23.094 29.625 35.375 1 74.38 778 GLY B O 1
ATOM 12189 N N . GLY B 1 779 ? 22.625 31.453 34.094 1 84 779 GLY B N 1
ATOM 12190 C CA . GLY B 1 779 ? 23.391 30.938 32.969 1 84 779 GLY B CA 1
ATOM 12191 C C . GLY B 1 779 ? 22.656 29.891 32.188 1 84 779 GLY B C 1
ATOM 12192 O O . GLY B 1 779 ? 23.25 29.203 31.344 1 84 779 GLY B O 1
ATOM 12193 N N . GLY B 1 780 ? 21.5 29.656 32.469 1 89.38 780 GLY B N 1
ATOM 12194 C CA . GLY B 1 780 ? 20.734 28.594 31.828 1 89.38 780 GLY B CA 1
ATOM 12195 C C . GLY B 1 780 ? 20.641 28.766 30.328 1 89.38 780 GLY B C 1
ATOM 12196 O O . GLY B 1 780 ? 20.766 27.797 29.578 1 89.38 780 GLY B O 1
ATOM 12197 N N . LEU B 1 781 ? 20.453 29.953 29.859 1 91.31 781 LEU B N 1
ATOM 12198 C CA . LEU B 1 781 ? 20.328 30.219 28.422 1 91.31 781 LEU B CA 1
ATOM 12199 C C . LEU B 1 781 ? 21.625 29.906 27.703 1 91.31 781 LEU B C 1
ATOM 12201 O O . LEU B 1 781 ? 21.625 29.344 26.609 1 91.31 781 LEU B O 1
ATOM 12205 N N . ALA B 1 782 ? 22.672 30.266 28.297 1 92.75 782 ALA B N 1
ATOM 12206 C CA . ALA B 1 782 ? 23.984 29.969 27.703 1 92.75 782 ALA B CA 1
ATOM 12207 C C . ALA B 1 782 ? 24.203 28.453 27.609 1 92.75 782 ALA B C 1
ATOM 12209 O O . ALA B 1 782 ? 24.75 27.969 26.625 1 92.75 782 ALA B O 1
ATOM 12210 N N . ALA B 1 783 ? 23.844 27.859 28.641 1 94.06 783 ALA B N 1
ATOM 12211 C CA . ALA B 1 783 ? 23.953 26.406 28.641 1 94.06 783 ALA B CA 1
ATOM 12212 C C . ALA B 1 783 ? 23.094 25.797 27.531 1 94.06 783 ALA B C 1
ATOM 12214 O O . ALA B 1 783 ? 23.531 24.859 26.844 1 94.06 783 ALA B O 1
ATOM 12215 N N . LEU B 1 784 ? 21.953 26.281 27.406 1 95.31 784 LEU B N 1
ATOM 12216 C CA . LEU B 1 784 ? 21.047 25.797 26.375 1 95.31 784 LEU B CA 1
ATOM 12217 C C . LEU B 1 784 ? 21.609 26.047 24.984 1 95.31 784 LEU B C 1
ATOM 12219 O O . LEU B 1 784 ? 21.5 25.203 24.094 1 95.31 784 LEU B O 1
ATOM 12223 N N . GLN B 1 785 ? 22.125 27.109 24.781 1 94.31 785 GLN B N 1
ATOM 12224 C CA . GLN B 1 785 ? 22.75 27.453 23.5 1 94.31 785 GLN B CA 1
ATOM 12225 C C . GLN B 1 785 ? 23.906 26.516 23.188 1 94.31 785 GLN B C 1
ATOM 12227 O O . GLN B 1 785 ? 24.094 26.109 22.031 1 94.31 785 GLN B O 1
ATOM 12232 N N . ALA B 1 786 ? 24.656 26.234 24.172 1 94.44 786 ALA B N 1
ATOM 12233 C CA . ALA B 1 786 ? 25.766 25.297 24 1 94.44 786 ALA B CA 1
ATOM 12234 C C . ALA B 1 786 ? 25.25 23.906 23.625 1 94.44 786 ALA B C 1
ATOM 12236 O O . ALA B 1 786 ? 25.828 23.234 22.766 1 94.44 786 ALA B O 1
ATOM 12237 N N . LEU B 1 787 ? 24.312 23.531 24.281 1 94.62 787 LEU B N 1
ATOM 12238 C CA . LEU B 1 787 ? 23.719 22.219 24 1 94.62 787 LEU B CA 1
ATOM 12239 C C . LEU B 1 787 ? 23.125 22.188 22.594 1 94.62 787 LEU B C 1
ATOM 12241 O O . LEU B 1 787 ? 23.172 21.156 21.922 1 94.62 787 LEU B O 1
ATOM 12245 N N . GLN B 1 788 ? 22.469 23.266 22.203 1 94.62 788 GLN B N 1
ATOM 12246 C CA . GLN B 1 788 ? 21.922 23.359 20.844 1 94.62 788 GLN B CA 1
ATOM 12247 C C . GLN B 1 788 ? 23.016 23.219 19.797 1 94.62 788 GLN B C 1
ATOM 12249 O O . GLN B 1 788 ? 22.812 22.609 18.734 1 94.62 788 GLN B O 1
ATOM 12254 N N . SER B 1 789 ? 24.125 23.828 20.062 1 92.5 789 SER B N 1
ATOM 12255 C CA . SER B 1 789 ? 25.25 23.75 19.141 1 92.5 789 SER B CA 1
ATOM 12256 C C . SER B 1 789 ? 25.75 22.312 18.984 1 92.5 789 SER B C 1
ATOM 12258 O O . SER B 1 789 ? 26.312 21.953 17.953 1 92.5 789 SER B O 1
ATOM 12260 N N . ARG B 1 790 ? 25.5 21.562 19.969 1 91.75 790 ARG B N 1
ATOM 12261 C CA . ARG B 1 790 ? 25.891 20.156 19.938 1 91.75 790 ARG B CA 1
ATOM 12262 C C . ARG B 1 790 ? 24.766 19.281 19.406 1 91.75 790 ARG B C 1
ATOM 12264 O O . ARG B 1 790 ? 24.922 18.062 19.312 1 91.75 790 ARG B O 1
ATOM 12271 N N . GLY B 1 791 ? 23.688 19.906 19.125 1 89.88 791 GLY B N 1
ATOM 12272 C CA . GLY B 1 791 ? 22.578 19.188 18.547 1 89.88 791 GLY B CA 1
ATOM 12273 C C . GLY B 1 791 ? 21.75 18.438 19.578 1 89.88 791 GLY B C 1
ATOM 12274 O O . GLY B 1 791 ? 20.969 17.562 19.234 1 89.88 791 GLY B O 1
ATOM 12275 N N . LEU B 1 792 ? 21.844 18.719 20.828 1 92.12 792 LEU B N 1
ATOM 12276 C CA . LEU B 1 792 ? 21.203 17.953 21.906 1 92.12 792 LEU B CA 1
ATOM 12277 C C . LEU B 1 792 ? 19.859 18.578 22.266 1 92.12 792 LEU B C 1
ATOM 12279 O O . LEU B 1 792 ? 19 17.891 22.844 1 92.12 792 LEU B O 1
ATOM 12283 N N . VAL B 1 793 ? 19.781 19.875 22.062 1 96.5 793 VAL B N 1
ATOM 12284 C CA . VAL B 1 793 ? 18.531 20.562 22.344 1 96.5 793 VAL B CA 1
ATOM 12285 C C . VAL B 1 793 ? 18.141 21.438 21.156 1 96.5 793 VAL B C 1
ATOM 12287 O O . VAL B 1 793 ? 18.969 21.734 20.297 1 96.5 793 VAL B O 1
ATOM 12290 N N . ARG B 1 794 ? 16.922 21.688 21.016 1 96.44 794 ARG B N 1
ATOM 12291 C CA . ARG B 1 794 ? 16.406 22.594 20 1 96.44 794 ARG B CA 1
ATOM 12292 C C . ARG B 1 794 ? 15.719 23.797 20.641 1 96.44 794 ARG B C 1
ATOM 12294 O O . ARG B 1 794 ? 14.805 23.625 21.453 1 96.44 794 ARG B O 1
ATOM 12301 N N . LEU B 1 795 ? 16.141 24.938 20.234 1 96.12 795 LEU B N 1
ATOM 12302 C CA . LEU B 1 795 ? 15.625 26.172 20.828 1 96.12 795 LEU B CA 1
ATOM 12303 C C . LEU B 1 795 ? 14.898 27.016 19.781 1 96.12 795 LEU B C 1
ATOM 12305 O O . LEU B 1 795 ? 15.375 27.141 18.656 1 96.12 795 LEU B O 1
ATOM 12309 N N . ASN B 1 796 ? 13.758 27.484 20.125 1 95.44 796 ASN B N 1
ATOM 12310 C CA . ASN B 1 796 ? 13.031 28.484 19.359 1 95.44 796 ASN B CA 1
ATOM 12311 C C . ASN B 1 796 ? 12.75 29.734 20.188 1 95.44 796 ASN B C 1
ATOM 12313 O O . ASN B 1 796 ? 11.852 29.734 21.031 1 95.44 796 ASN B O 1
ATOM 12317 N N . ARG B 1 797 ? 13.445 30.734 19.859 1 91.56 797 ARG B N 1
ATOM 12318 C CA . ARG B 1 797 ? 13.219 32 20.547 1 91.56 797 ARG B CA 1
ATOM 12319 C C . ARG B 1 797 ? 11.961 32.688 20.016 1 91.56 797 ARG B C 1
ATOM 12321 O O . ARG B 1 797 ? 11.828 32.906 18.812 1 91.56 797 ARG B O 1
ATOM 12328 N N . LEU B 1 798 ? 11.164 33.062 20.891 1 89 798 LEU B N 1
ATOM 12329 C CA . LEU B 1 798 ? 9.867 33.594 20.484 1 89 798 LEU B CA 1
ATOM 12330 C C . LEU B 1 798 ? 9.844 35.125 20.625 1 89 798 LEU B C 1
ATOM 12332 O O . LEU B 1 798 ? 9.234 35.812 19.797 1 89 798 LEU B O 1
ATOM 12336 N N . PHE B 1 799 ? 10.508 35.625 21.688 1 80.81 799 PHE B N 1
ATOM 12337 C CA . PHE B 1 799 ? 10.586 37.062 21.906 1 80.81 799 PHE B CA 1
ATOM 12338 C C . PHE B 1 799 ? 11.953 37.469 22.453 1 80.81 799 PHE B C 1
ATOM 12340 O O . PHE B 1 799 ? 12.656 36.625 23.031 1 80.81 799 PHE B O 1
ATOM 12347 N N . GLU B 1 800 ? 12.383 38.625 22.109 1 68.94 800 GLU B N 1
ATOM 12348 C CA . GLU B 1 800 ? 13.664 39.125 22.609 1 68.94 800 GLU B CA 1
ATOM 12349 C C . GLU B 1 800 ? 13.602 39.406 24.094 1 68.94 800 GLU B C 1
ATOM 12351 O O . GLU B 1 800 ? 14.531 39.094 24.844 1 68.94 800 GLU B O 1
ATOM 12356 N N . GLU B 1 801 ? 12.57 40.094 24.406 1 65.81 801 GLU B N 1
ATOM 12357 C CA . GLU B 1 801 ? 12.32 40.406 25.812 1 65.81 801 GLU B CA 1
ATOM 12358 C C . GLU B 1 801 ? 10.977 39.875 26.281 1 65.81 801 GLU B C 1
ATOM 12360 O O . GLU B 1 801 ? 10.156 39.438 25.469 1 65.81 801 GLU B O 1
ATOM 12365 N N . THR B 1 802 ? 11.062 39.719 27.547 1 63.25 802 THR B N 1
ATOM 12366 C CA . THR B 1 802 ? 9.797 39.281 28.109 1 63.25 802 THR B CA 1
ATOM 12367 C C . THR B 1 802 ? 8.641 40.094 27.578 1 63.25 802 THR B C 1
ATOM 12369 O O . THR B 1 802 ? 8.656 41.344 27.641 1 63.25 802 THR B O 1
ATOM 12372 N N . ALA B 1 803 ? 7.867 39.375 26.906 1 61.47 803 ALA B N 1
ATOM 12373 C CA . ALA B 1 803 ? 6.719 40.031 26.297 1 61.47 803 ALA B CA 1
ATOM 12374 C C . ALA B 1 803 ? 5.5 39.969 27.219 1 61.47 803 ALA B C 1
ATOM 12376 O O . ALA B 1 803 ? 4.984 38.906 27.516 1 61.47 803 ALA B O 1
ATOM 12377 N N . GLY B 1 804 ? 4.98 41.094 27.578 1 66.31 804 GLY B N 1
ATOM 12378 C CA . GLY B 1 804 ? 3.801 41.219 28.422 1 66.31 804 GLY B CA 1
ATOM 12379 C C . GLY B 1 804 ? 4.086 40.969 29.891 1 66.31 804 GLY B C 1
ATOM 12380 O O . GLY B 1 804 ? 5.211 40.625 30.266 1 66.31 804 GLY B O 1
ATOM 12381 N N . ALA B 1 805 ? 3.289 41.438 30.828 1 70.19 805 ALA B N 1
ATOM 12382 C CA . ALA B 1 805 ? 3.453 41.25 32.281 1 70.19 805 ALA B CA 1
ATOM 12383 C C . ALA B 1 805 ? 2.18 40.688 32.906 1 70.19 805 ALA B C 1
ATOM 12385 O O . ALA B 1 805 ? 1.083 40.875 32.375 1 70.19 805 ALA B O 1
ATOM 12386 N N . GLY B 1 806 ? 2.424 39.812 33.719 1 75.5 806 GLY B N 1
ATOM 12387 C CA . GLY B 1 806 ? 1.286 39.344 34.5 1 75.5 806 GLY B CA 1
ATOM 12388 C C . GLY B 1 806 ? 0.382 38.406 33.719 1 75.5 806 GLY B C 1
ATOM 12389 O O . GLY B 1 806 ? 0.849 37.438 33.125 1 75.5 806 GLY B O 1
ATOM 12390 N N . GLU B 1 807 ? -0.865 38.844 33.531 1 80.44 807 GLU B N 1
ATOM 12391 C CA . GLU B 1 807 ? -1.901 38.031 32.938 1 80.44 807 GLU B CA 1
ATOM 12392 C C . GLU B 1 807 ? -1.786 38 31.422 1 80.44 807 GLU B C 1
ATOM 12394 O O . GLU B 1 807 ? -2.361 37.156 30.766 1 80.44 807 GLU B O 1
ATOM 12399 N N . TYR B 1 808 ? -0.959 38.844 30.875 1 87 808 TYR B N 1
ATOM 12400 C CA . TYR B 1 808 ? -0.832 38.938 29.422 1 87 808 TYR B CA 1
ATOM 12401 C C . TYR B 1 808 ? 0.521 38.406 28.953 1 87 808 TYR B C 1
ATOM 12403 O O . TYR B 1 808 ? 0.961 38.688 27.844 1 87 808 TYR B O 1
ATOM 12411 N N . GLU B 1 809 ? 1.155 37.656 29.797 1 87.44 809 GLU B N 1
ATOM 12412 C CA . GLU B 1 809 ? 2.49 37.156 29.484 1 87.44 809 GLU B CA 1
ATOM 12413 C C . GLU B 1 809 ? 2.445 36.125 28.375 1 87.44 809 GLU B C 1
ATOM 12415 O O . GLU B 1 809 ? 1.522 35.312 28.312 1 87.44 809 GLU B O 1
ATOM 12420 N N . GLU B 1 810 ? 3.424 36.219 27.469 1 89.19 810 GLU B N 1
ATOM 12421 C CA . GLU B 1 810 ? 3.641 35.188 26.438 1 89.19 810 GLU B CA 1
ATOM 12422 C C . GLU B 1 810 ? 4.938 34.438 26.672 1 89.19 810 GLU B C 1
ATOM 12424 O O . GLU B 1 810 ? 5.891 34.969 27.234 1 89.19 810 GLU B O 1
ATOM 12429 N N . PRO B 1 811 ? 4.922 33.188 26.297 1 90.69 811 PRO B N 1
ATOM 12430 C CA . PRO B 1 811 ? 6.188 32.438 26.422 1 90.69 811 PRO B CA 1
ATOM 12431 C C . PRO B 1 811 ? 7.32 33.094 25.641 1 90.69 811 PRO B C 1
ATOM 12433 O O . PRO B 1 811 ? 7.105 33.594 24.531 1 90.69 811 PRO B O 1
ATOM 12436 N N . CYS B 1 812 ? 8.539 33 26.172 1 90.69 812 CYS B N 1
ATOM 12437 C CA . CYS B 1 812 ? 9.656 33.656 25.531 1 90.69 812 CYS B CA 1
ATOM 12438 C C . CYS B 1 812 ? 10.516 32.688 24.75 1 90.69 812 CYS B C 1
ATOM 12440 O O . CYS B 1 812 ? 11.266 33.062 23.844 1 90.69 812 CYS B O 1
ATOM 12442 N N . LEU B 1 813 ? 10.43 31.438 25.172 1 93.44 813 LEU B N 1
ATOM 12443 C CA . LEU B 1 813 ? 11.344 30.438 24.609 1 93.44 813 LEU B CA 1
ATOM 12444 C C . LEU B 1 813 ? 10.703 29.062 24.594 1 93.44 813 LEU B C 1
ATOM 12446 O O . LEU B 1 813 ? 10.016 28.688 25.562 1 93.44 813 LEU B O 1
ATOM 12450 N N . SER B 1 814 ? 10.883 28.344 23.516 1 95.88 814 SER B N 1
ATOM 12451 C CA . SER B 1 814 ? 10.578 26.922 23.469 1 95.88 814 SER B CA 1
ATOM 12452 C C . SER B 1 814 ? 11.844 26.078 23.5 1 95.88 814 SER B C 1
ATOM 12454 O O . SER B 1 814 ? 12.773 26.312 22.734 1 95.88 814 SER B O 1
ATOM 12456 N N . VAL B 1 815 ? 11.891 25.141 24.406 1 97.19 815 VAL B N 1
ATOM 12457 C CA . VAL B 1 815 ? 13.016 24.219 24.547 1 97.19 815 VAL B CA 1
ATOM 12458 C C . VAL B 1 815 ? 12.562 22.797 24.266 1 97.19 815 VAL B C 1
ATOM 12460 O O . VAL B 1 815 ? 11.641 22.297 24.922 1 97.19 815 VAL B O 1
ATOM 12463 N N . ALA B 1 816 ? 13.273 22.141 23.328 1 98.44 816 ALA B N 1
ATOM 12464 C CA . ALA B 1 816 ? 12.844 20.781 22.984 1 98.44 816 ALA B CA 1
ATOM 12465 C C . ALA B 1 816 ? 14.023 19.828 22.953 1 98.44 816 ALA B C 1
ATOM 12467 O O . ALA B 1 816 ? 15.172 20.25 22.75 1 98.44 816 ALA B O 1
ATOM 12468 N N . CYS B 1 817 ? 13.773 18.594 23.234 1 98.12 817 CYS B N 1
ATOM 12469 C CA . CYS B 1 817 ? 14.719 17.5 23.078 1 98.12 817 CYS B CA 1
ATOM 12470 C C . CYS B 1 817 ? 14.219 16.484 22.062 1 98.12 817 CYS B C 1
ATOM 12472 O O . CYS B 1 817 ? 13.008 16.359 21.844 1 98.12 817 CYS B O 1
ATOM 12474 N N . SER B 1 818 ? 15.141 15.844 21.453 1 97.06 818 SER B N 1
ATOM 12475 C CA . SER B 1 818 ? 14.828 14.828 20.453 1 97.06 818 SER B CA 1
ATOM 12476 C C . SER B 1 818 ? 15.125 13.43 20.984 1 97.06 818 SER B C 1
ATOM 12478 O O . SER B 1 818 ? 15.922 13.266 21.906 1 97.06 818 SER B O 1
ATOM 12480 N N . GLY B 1 819 ? 14.398 12.406 20.453 1 95.31 819 GLY B N 1
ATOM 12481 C CA . GLY B 1 819 ? 14.648 11 20.734 1 95.31 819 GLY B CA 1
ATOM 12482 C C . GLY B 1 819 ? 14.195 10.078 19.625 1 95.31 819 GLY B C 1
ATOM 12483 O O . GLY B 1 819 ? 13.484 10.5 18.703 1 95.31 819 GLY B O 1
ATOM 12484 N N . ALA B 1 820 ? 14.648 8.797 19.688 1 91.12 820 ALA B N 1
ATOM 12485 C CA . ALA B 1 820 ? 14.203 7.773 18.75 1 91.12 820 ALA B CA 1
ATOM 12486 C C . ALA B 1 820 ? 12.734 7.41 18.984 1 91.12 820 ALA B C 1
ATOM 12488 O O . ALA B 1 820 ? 12.039 6.977 18.062 1 91.12 820 ALA B O 1
ATOM 12489 N N . THR B 1 821 ? 12.367 7.535 20.188 1 94.25 821 THR B N 1
ATOM 12490 C CA . THR B 1 821 ? 10.969 7.344 20.578 1 94.25 821 THR B CA 1
ATOM 12491 C C . THR B 1 821 ? 10.438 8.57 21.312 1 94.25 821 THR B C 1
ATOM 12493 O O . THR B 1 821 ? 11.219 9.398 21.781 1 94.25 821 THR B O 1
ATOM 12496 N N . ARG B 1 822 ? 9.18 8.703 21.375 1 96.56 822 ARG B N 1
ATOM 12497 C CA . ARG B 1 822 ? 8.547 9.789 22.109 1 96.56 822 ARG B CA 1
ATOM 12498 C C . ARG B 1 822 ? 8.922 9.75 23.594 1 96.56 822 ARG B C 1
ATOM 12500 O O . ARG B 1 822 ? 9.203 10.789 24.203 1 96.56 822 ARG B O 1
ATOM 12507 N N . ALA B 1 823 ? 8.922 8.523 24.125 1 96.31 823 ALA B N 1
ATOM 12508 C CA . ALA B 1 823 ? 9.273 8.336 25.531 1 96.31 823 ALA B CA 1
ATOM 12509 C C . ALA B 1 823 ? 10.68 8.844 25.812 1 96.31 823 ALA B C 1
ATOM 12511 O O . ALA B 1 823 ? 10.922 9.508 26.828 1 96.31 823 ALA B O 1
ATOM 12512 N N . GLU B 1 824 ? 11.547 8.555 24.922 1 96.31 824 GLU B N 1
ATOM 12513 C CA . GLU B 1 824 ? 12.93 9 25.094 1 96.31 824 GLU B CA 1
ATOM 12514 C C . GLU B 1 824 ? 13.039 10.523 25.016 1 96.31 824 GLU B C 1
ATOM 12516 O O . GLU B 1 824 ? 13.758 11.133 25.812 1 96.31 824 GLU B O 1
ATOM 12521 N N . ALA B 1 825 ? 12.375 11.125 24.078 1 97.62 825 ALA B N 1
ATOM 12522 C CA . ALA B 1 825 ? 12.383 12.586 23.953 1 97.62 825 ALA B CA 1
ATOM 12523 C C . ALA B 1 825 ? 11.844 13.25 25.219 1 97.62 825 ALA B C 1
ATOM 12525 O O . ALA B 1 825 ? 12.422 14.219 25.703 1 97.62 825 ALA B O 1
ATOM 12526 N N . CYS B 1 826 ? 10.758 12.719 25.766 1 97.75 826 CYS B N 1
ATOM 12527 C CA . CYS B 1 826 ? 10.141 13.266 26.969 1 97.75 826 CYS B CA 1
ATOM 12528 C C . CYS B 1 826 ? 11.07 13.125 28.172 1 97.75 826 CYS B C 1
ATOM 12530 O O . CYS B 1 826 ? 11.203 14.047 28.969 1 97.75 826 CYS B O 1
ATOM 12532 N N . LEU B 1 827 ? 11.695 11.969 28.297 1 97.19 827 LEU B N 1
ATOM 12533 C CA . LEU B 1 827 ? 12.602 11.719 29.406 1 97.19 827 LEU B CA 1
ATOM 12534 C C . LEU B 1 827 ? 13.805 12.664 29.359 1 97.19 827 LEU B C 1
ATOM 12536 O O . LEU B 1 827 ? 14.211 13.203 30.391 1 97.19 827 LEU B O 1
ATOM 12540 N N . ARG B 1 828 ? 14.375 12.797 28.203 1 97.5 828 ARG B N 1
ATOM 12541 C CA . ARG B 1 828 ? 15.5 13.703 28.031 1 97.5 828 ARG B CA 1
ATOM 12542 C C . ARG B 1 828 ? 15.109 15.141 28.375 1 97.5 828 ARG B C 1
ATOM 12544 O O . ARG B 1 828 ? 15.867 15.852 29.031 1 97.5 828 ARG B O 1
ATOM 12551 N N . LEU B 1 829 ? 13.969 15.555 27.938 1 98.06 829 LEU B N 1
ATOM 12552 C CA . LEU B 1 829 ? 13.5 16.906 28.203 1 98.06 829 LEU B CA 1
ATOM 12553 C C . LEU B 1 829 ? 13.258 17.109 29.703 1 98.06 829 LEU B C 1
ATOM 12555 O O . LEU B 1 829 ? 13.633 18.156 30.25 1 98.06 829 LEU B O 1
ATOM 12559 N N . LEU B 1 830 ? 12.578 16.156 30.328 1 97.81 830 LEU B N 1
ATOM 12560 C CA . LEU B 1 830 ? 12.32 16.25 31.766 1 97.81 830 LEU B CA 1
ATOM 12561 C C . LEU B 1 830 ? 13.625 16.375 32.531 1 97.81 830 LEU B C 1
ATOM 12563 O O . LEU B 1 830 ? 13.75 17.219 33.438 1 97.81 830 LEU B O 1
ATOM 12567 N N . GLY B 1 831 ? 14.609 15.516 32.219 1 97.44 831 GLY B N 1
ATOM 12568 C CA . GLY B 1 831 ? 15.914 15.594 32.875 1 97.44 831 GLY B CA 1
ATOM 12569 C C . GLY B 1 831 ? 16.578 16.938 32.688 1 97.44 831 GLY B C 1
ATOM 12570 O O . GLY B 1 831 ? 17.141 17.484 33.656 1 97.44 831 GLY B O 1
ATOM 12571 N N . LEU B 1 832 ? 16.562 17.453 31.5 1 97.06 832 LEU B N 1
ATOM 12572 C CA . LEU B 1 832 ? 17.141 18.75 31.203 1 97.06 832 LEU B CA 1
ATOM 12573 C C . LEU B 1 832 ? 16.453 19.844 32.031 1 97.06 832 LEU B C 1
ATOM 12575 O O . LEU B 1 832 ? 17.125 20.703 32.594 1 97.06 832 LEU B O 1
ATOM 12579 N N . CYS B 1 833 ? 15.125 19.859 32.062 1 97.12 833 CYS B N 1
ATOM 12580 C CA . CYS B 1 833 ? 14.352 20.891 32.75 1 97.12 833 CYS B CA 1
ATOM 12581 C C . CYS B 1 833 ? 14.609 20.828 34.25 1 97.12 833 CYS B C 1
ATOM 12583 O O . CYS B 1 833 ? 14.641 21.859 34.938 1 97.12 833 CYS B O 1
ATOM 12585 N N . GLN B 1 834 ? 14.781 19.641 34.781 1 96.31 834 GLN B N 1
ATOM 12586 C CA . GLN B 1 834 ? 15.109 19.484 36.188 1 96.31 834 GLN B CA 1
ATOM 12587 C C . GLN B 1 834 ? 16.5 20.016 36.5 1 96.31 834 GLN B C 1
ATOM 12589 O O . GLN B 1 834 ? 16.703 20.719 37.5 1 96.31 834 GLN B O 1
ATOM 12594 N N . ALA B 1 835 ? 17.406 19.734 35.656 1 94.81 835 ALA B N 1
ATOM 12595 C CA . ALA B 1 835 ? 18.797 20.156 35.844 1 94.81 835 ALA B CA 1
ATOM 12596 C C . ALA B 1 835 ? 18.922 21.672 35.75 1 94.81 835 ALA B C 1
ATOM 12598 O O . ALA B 1 835 ? 19.734 22.266 36.469 1 94.81 835 ALA B O 1
ATOM 12599 N N . LEU B 1 836 ? 18.094 22.328 34.969 1 94.5 836 LEU B N 1
ATOM 12600 C CA . LEU B 1 836 ? 18.234 23.766 34.719 1 94.5 836 LEU B CA 1
ATOM 12601 C C . LEU B 1 836 ? 17.266 24.562 35.594 1 94.5 836 LEU B C 1
ATOM 12603 O O . LEU B 1 836 ? 17.25 25.797 35.562 1 94.5 836 LEU B O 1
ATOM 12607 N N . GLY B 1 837 ? 16.375 23.828 36.312 1 92.88 837 GLY B N 1
ATOM 12608 C CA . GLY B 1 837 ? 15.438 24.5 37.188 1 92.88 837 GLY B CA 1
ATOM 12609 C C . GLY B 1 837 ? 14.203 25.016 36.469 1 92.88 837 GLY B C 1
ATOM 12610 O O . GLY B 1 837 ? 13.523 25.922 36.969 1 92.88 837 GLY B O 1
ATOM 12611 N N . ILE B 1 838 ? 13.969 24.562 35.281 1 94.94 838 ILE B N 1
ATOM 12612 C CA . ILE B 1 838 ? 12.75 24.922 34.562 1 94.94 838 ILE B CA 1
ATOM 12613 C C . ILE B 1 838 ? 11.562 24.172 35.156 1 94.94 838 ILE B C 1
ATOM 12615 O O . ILE B 1 838 ? 10.461 24.734 35.25 1 94.94 838 ILE B O 1
ATOM 12619 N N . ASP B 1 839 ? 11.859 22.938 35.531 1 96.12 839 ASP B N 1
ATOM 12620 C CA . ASP B 1 839 ? 10.852 22.156 36.25 1 96.12 839 ASP B CA 1
ATOM 12621 C C . ASP B 1 839 ? 10.703 22.625 37.688 1 96.12 839 ASP B C 1
ATOM 12623 O O . ASP B 1 839 ? 11.703 22.781 38.406 1 96.12 839 ASP B O 1
ATOM 12627 N N . SER B 1 840 ? 9.484 22.891 38.062 1 93.94 840 SER B N 1
ATOM 12628 C CA . SER B 1 840 ? 9.18 23.328 39.438 1 93.94 840 SER B CA 1
ATOM 12629 C C . SER B 1 840 ? 7.746 22.984 39.812 1 93.94 840 SER B C 1
ATOM 12631 O O . SER B 1 840 ? 6.934 22.641 38.938 1 93.94 840 SER B O 1
ATOM 12633 N N . PRO B 1 841 ? 7.449 23.078 41.094 1 93.31 841 PRO B N 1
ATOM 12634 C CA . PRO B 1 841 ? 6.066 22.812 41.5 1 93.31 841 PRO B CA 1
ATOM 12635 C C . PRO B 1 841 ? 5.074 23.781 40.844 1 93.31 841 PRO B C 1
ATOM 12637 O O . PRO B 1 841 ? 3.916 23.422 40.625 1 93.31 841 PRO B O 1
ATOM 12640 N N . ARG B 1 842 ? 5.48 24.984 40.531 1 91.81 842 ARG B N 1
ATOM 12641 C CA . ARG B 1 842 ? 4.602 25.969 39.906 1 91.81 842 ARG B CA 1
ATOM 12642 C C . ARG B 1 842 ? 4.527 25.75 38.406 1 91.81 842 ARG B C 1
ATOM 12644 O O . ARG B 1 842 ? 3.645 26.297 37.75 1 91.81 842 ARG B O 1
ATOM 12651 N N . TYR B 1 843 ? 5.441 25.094 37.969 1 94.81 843 TYR B N 1
ATOM 12652 C CA . TYR B 1 843 ? 5.496 24.766 36.531 1 94.81 843 TYR B CA 1
ATOM 12653 C C . TYR B 1 843 ? 5.906 23.312 36.344 1 94.81 843 TYR B C 1
ATOM 12655 O O . TYR B 1 843 ? 7.004 23.031 35.844 1 94.81 843 TYR B O 1
ATOM 12663 N N . PRO B 1 844 ? 4.988 22.359 36.594 1 96.06 844 PRO B N 1
ATOM 12664 C CA . PRO B 1 844 ? 5.312 20.938 36.625 1 96.06 844 PRO B CA 1
ATOM 12665 C C . PRO B 1 844 ? 5.445 20.344 35.219 1 96.06 844 PRO B C 1
ATOM 12667 O O . PRO B 1 844 ? 4.461 19.859 34.656 1 96.06 844 PRO B O 1
ATOM 12670 N N . VAL B 1 845 ? 6.637 20.281 34.781 1 96.88 845 VAL B N 1
ATOM 12671 C CA . VAL B 1 845 ? 6.926 19.797 33.438 1 96.88 845 VAL B CA 1
ATOM 12672 C C . VAL B 1 845 ? 6.496 18.328 33.312 1 96.88 845 VAL B C 1
ATOM 12674 O O . VAL B 1 845 ? 5.98 17.922 32.25 1 96.88 845 VAL B O 1
ATOM 12677 N N . GLU B 1 846 ? 6.68 17.516 34.312 1 95.75 846 GLU B N 1
ATOM 12678 C CA . GLU B 1 846 ? 6.281 16.125 34.281 1 95.75 846 GLU B CA 1
ATOM 12679 C C . GLU B 1 846 ? 4.785 15.969 34.031 1 95.75 846 GLU B C 1
ATOM 12681 O O . GLU B 1 846 ? 4.371 15.094 33.25 1 95.75 846 GLU B O 1
ATOM 12686 N N . TYR B 1 847 ? 4.082 16.75 34.688 1 94.81 847 TYR B N 1
ATOM 12687 C CA . TYR B 1 847 ? 2.641 16.719 34.469 1 94.81 847 TYR B CA 1
ATOM 12688 C C . TYR B 1 847 ? 2.297 17.078 33.031 1 94.81 847 TYR B C 1
ATOM 12690 O O . TYR B 1 847 ? 1.477 16.406 32.406 1 94.81 847 TYR B O 1
ATOM 12698 N N . PHE B 1 848 ? 2.883 18.156 32.5 1 95.38 848 PHE B N 1
ATOM 12699 C CA . PHE B 1 848 ? 2.594 18.594 31.141 1 95.38 848 PHE B CA 1
ATOM 12700 C C . PHE B 1 848 ? 2.895 17.484 30.141 1 95.38 848 PHE B C 1
ATOM 12702 O O . PHE B 1 848 ? 2.121 17.25 29.203 1 95.38 848 PHE B O 1
ATOM 12709 N N . LEU B 1 849 ? 3.969 16.75 30.328 1 95.44 849 LEU B N 1
ATOM 12710 C CA . LEU B 1 849 ? 4.422 15.727 29.391 1 95.44 849 LEU B CA 1
ATOM 12711 C C . LEU B 1 849 ? 3.602 14.445 29.547 1 95.44 849 LEU B C 1
ATOM 12713 O O . LEU B 1 849 ? 3.588 13.602 28.656 1 95.44 849 LEU B O 1
ATOM 12717 N N . SER B 1 850 ? 2.934 14.242 30.641 1 90.81 850 SER B N 1
ATOM 12718 C CA . SER B 1 850 ? 2.176 13.031 30.922 1 90.81 850 SER B CA 1
ATOM 12719 C C . SER B 1 850 ? 0.981 12.891 29.969 1 90.81 850 SER B C 1
ATOM 12721 O O . SER B 1 850 ? 0.4 11.812 29.85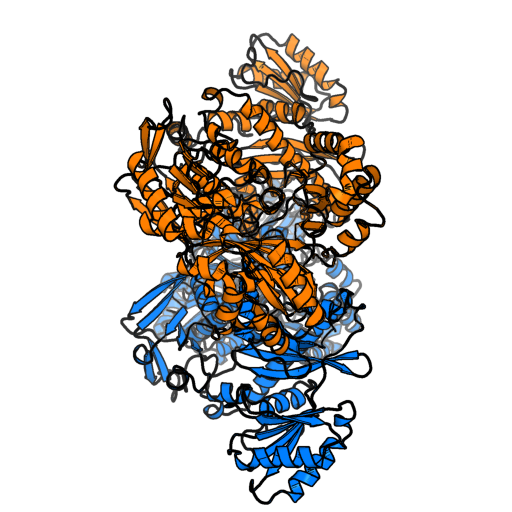9 1 90.81 850 SER B O 1
ATOM 12723 N N . HIS B 1 851 ? 0.652 13.922 29.281 1 87.06 851 HIS B N 1
ATOM 12724 C CA . HIS B 1 851 ? -0.488 13.906 28.375 1 87.06 851 HIS B CA 1
ATOM 12725 C C . HIS B 1 851 ? -0.096 13.344 27.016 1 87.06 851 HIS B C 1
ATOM 12727 O O . HIS B 1 851 ? -0.952 13.156 26.141 1 87.06 851 HIS B O 1
ATOM 12733 N N . PHE B 1 852 ? 1.174 13.094 26.844 1 89.69 852 PHE B N 1
ATOM 12734 C CA . PHE B 1 852 ? 1.65 12.57 25.562 1 89.69 852 PHE B CA 1
ATOM 12735 C C . PHE B 1 852 ? 1.891 11.07 25.656 1 89.69 852 PHE B C 1
ATOM 12737 O O . PHE B 1 852 ? 3.037 10.625 25.734 1 89.69 852 PHE B O 1
ATOM 12744 N N . LYS B 1 853 ? 0.85 10.188 25.828 1 79.44 853 LYS B N 1
ATOM 12745 C CA . LYS B 1 853 ? 0.994 8.742 25.906 1 79.44 853 LYS B CA 1
ATOM 12746 C C . LYS B 1 853 ? 0.192 8.055 24.797 1 79.44 853 LYS B C 1
ATOM 12748 O O . LYS B 1 853 ? -0.844 8.562 24.375 1 79.44 853 LYS B O 1
#

Nearest PDB structures (foldseek):
  3vot-assembly2_B  TM=8.122E-01  e=2.546E-20  Bacillus licheniformis DSM 13 = ATCC 14580
  4dim-assembly1_A  TM=7.047E-01  e=6.874E-21  Anaerococcus prevotii DSM 20548
  5dot-assembly1_A  TM=4.632E-01  e=6.602E-15  Homo sapiens
  6w2j-assembly2_B  TM=4.627E-01  e=2.061E-14  Homo sapiens
  6uel-assembly1_A  TM=4.332E-01  e=8.336E-13  Homo sapiens

Secondary structure (DSSP, 8-state):
---EEEES--TTTHHHHHHHHHHSTTTEEEE--GGGEEEEE-SSSTT-EEEEEEEEEEE-GGG-EEEEEEEEEEEPSEEEE---TTSTTHHHHHHHHTTBSS-BS--HHHHHHHH-HHHHHHHHHHHS------EEEEEETT-TTS-S-S-BTTEEEEEES-SSS-HHHHHHHHHHHHTSGGGTT--EEEEEEESTTTTT-S--EEEETT-HHHHHHHHHHHHTT--TT-EEEEEE-PPPP---PPPPSSSSPPPPEEEEEEEEEEE-GGG-EEEEEEEEEEEETTSPPPTTSS--B-HHHHHHHTT---HHHHHHHHHHHHHHHHHHHHHHHHHHHTS-HHHHTSTTB---EEEEEEEEEEETTEEEEEEEEEESSHHHHHHHHHHHHHHHTTPPP-SHHHHHHHHHHHHHHHHHHTT-EEEEE----GGGTHHHHHHHHHT-EEEEEES-TT-GGGGGSSEEEE-----GGGHHHHHHHHHHHHHHTT---SEEE--SGGGHHHHHHHHHHHT--S--HHHHHHHHSHHHHHHHHHH---SSS-GGGG---EEEESSHHHHHHHHHHSPSSEEEEETT--TTTT-EEE-SHHHHHHHHHHHHHH--STTTSTTSSGGG---EEEEE---SEEEEEEEEEETTEEEEEEEEEE-PPBTTTTB--EEEES-SS-HHHHHHHHHHHHHHHHHTT--SEEEEEEEEEETTEEEEEEEESS---TTHHHHHHHHH---HHHHHHHHHTT------SS---S-EEEEEEE-HHHHHHHHTTTSHHHHHHHHHHTTSEEEEE--SS--S-GGG----EEEEEEESSHHHHHHHHHHHHHHHT--BTTB-HHHHHTT--/---EEEES--TTTHHHHHHHHHHSTTTEEEE--GGGEEEEE-SSSTT-EEEEEEEEEEE-GGG-EEEEEEEEEEEPSEEEE---TTSTTHHHHHHHHTTBSS-BS--HHHHHHHT-HHHHHHHHHHHS------EEEEEETT-TTS-S-S-BTTEEEEEES-SSS-HHHHHHHHHHHHTSGGGTT--EEEEEEESTTTTT-S--EEEETT-HHHHHHHHHHHHTT--TT-EEEEEE-PPPP---PPPPSSSSPPPPEEEEEEEEEEE-GGG-EEEEEEEEEEEETTSPPPTTSS--B-HHHHHHHTT---HHHHHHHHHHHHHHHHHHHHHHHHHHHTS-HHHHTSTTB---EEEEEEEEEEETTEEEEEEEEEESSHHHHHHHHHHHHHHHTTPPP-SHHHHHHHHHHHHHHHHHHTT-EEEEE----GGGTHHHHHHHHHT-EEEEEES-TT-GGGGGSSEEEE-----GGGHHHHHHHHHHHHHHTT---SEEE--SGGGHHHHHHHHHHHT--S--HHHHHHHHSHHHHHHHHHH---SSS-GGGG---EEEESSHHHHHHHHHHSPSSEEEEETT--TTTT-EEE-SHHHHHHHHHHHHHH--STTTSTTSSGGG---EEEEE---SEEEEEEEEEETTEEEEEEEEEE-PPBTTTTB--EEEES-SS-HHHHHHHHHHHHHHHHHTT--SEEEEEEEEEETTEEEEEEEESS---TTHHHHHHHHH---HHHHHHHHHTT------SS---S-EEEEEEE-HHHHHHHHTTTSHHHHHHHHHHTTSEEEEE--SS--S-GGG----EEEEEEESSHHHHHHHHHHHHHHHT--BTTB-HHHHHTT--

Organism: Herpetotheres cachinnans (NCBI:txid56343)

InterPro domains:
  IPR011761 ATP-grasp fold [PS50975] (544-745)
  IPR031046 Carnosine synthase 1 [PTHR48066] (2-853)

Sequence (1706 aa):
DMTVCILGSPTAFLPILLEGGTRCPGAMVLCLSPTWASRVPSETSPGTWSLLLSRGVSFKQGGHSTLETFVPPRRANYVTGTFVTGGPDGGWVGELARDLDCPTGGSVPLTRRLEDPLVTRWVLAARAGLPVPPTLAFVLGPGGHLPADPVAPGVRLVQLEDPQGQESLVQEEVGAFLGSTAMEPYSQVLVRPAGWRWRGTGVRSTHGKEEGAAVAQAVGARLRGLREEDSVLLEALVPTARLPMPPPRSPAPRLPVALRICTLVCRSWGDRPQLCQVACGVGRAEAPVLHGAALPQGLDSSLQQWGVVAPGQRQALAMRLRGAAEAAMAALLAAEAELTPQQRGGTRAHTDLLGVDFLLACVDDTLELVALSTNSQRCLETCLLAEAMGRAVGEPPGDLPRLLAEALLHQAQCHLVEGKDILLIGAGGVSKSFVWEAARDYGLRIHLVESDPEHFAAGLVQTFLPYDSREHRRDEEHAERVMELVQARGLRPHACLSYWDDCVVLAALVCQRLGLRGSPPAAVRVAKQKSRTHQHLQRCRQGRPPPAAFAVPCCRLQSHGDVERAASAVPFPAVAKLEFGAGGVGVRLVESTGQCHAHAARLWHDLRDDADHPGIGLGWGNAMLLMEYVPGTEHDVDLVVFEGRLLGAWVSDNGPTRLPAFLETAACLPSCLPADRQAQLVRAALQCCLACGLRDGVFNVELKLGPGGPRLLEINPRMGGFYLRDWIREVYGPDLLLAAVLVALGLPPVLPARPAPRAHLAGVMCLGSEHGPALGGGGGLAALQALQSRGLVRLNRLFEETAGAGEYEEPCLSVACSGATRAEACLRLLGLCQALGIDSPRYPVEYFLSHFKDMTVCILGSPTAFLPILLEGGTRCPGAMVLCLSPTWASRVPSETSPGTWSLLLSRGVSFKQGGHSTLETFVPPRRANYVTGTFVTGGPDGGWVGELARDLDCPTGGSVPLTRRLEDPLVTRWVLAARAGLPVPPTLAFVLGPGGHLPADPVAPGVRLVQLEDPQGQESLVQEEVGAFLGSTAMEPYSQVLVRPAGWRWRGTGVRSTHGKEEGAAVAQAVGARLRGLREEDSVLLEALVPTARLPMPPPRSPAPRLPVALRICTLVCRSWGDRPQLCQVACGVGRAEAPVLHGAALPQGLDSSLQQWGVVAPGQRQALAMRLRGAAEAAMAALLAAEAELTPQQRGGTRAHTDLLGVDFLLACVDDTLELVALSTNSQRCLETCLLAEAMGRAVGEPPGDLPRLLAEALLHQAQCHLVEGKDILLIGAGGVSKSFVWEAARDYGLRIHLVESDPEHFAAGLVQTFLPYDSREHRRDEEHAERVMELVQARGLRPHACLSYWDDCVVLAALVCQRLGLRGSPPAAVRVAKQKSRTHQHLQRCRQGRPPPAAFAVPCCRLQSHGDVERAASAVPFPAVAKLEFGAGGVGVRLVESTGQCHAHAARLWHDLRDDADHPGIGLGWGNAMLLMEYVPGTEHDVDLVVFEGRLLGAWVSDNGPTRLPAFLETAACLPSCLPADRQAQLVRAALQCCLACGLRDGVFNVELKLGPGGPRLLEINPRMGGFYLRDWIREVYGPDLLLAAVLVALGLPPVLPARPAPRAHLAGVMCLGSEHGPALGGGGGLAALQALQSRGLVRLNRLFEETAGAGEYEEPCLSVACSGATRAEACLRLLGLCQALGIDSPRYPVEYFLSHFK